Protein AF-0000000073994369 (afdb_homodimer)

Radius of gyration: 40.73 Å; Cα contacts (8 Å, |Δi|>4): 3330; chains: 2; bounding box: 84×159×112 Å

Nearest PDB structures (foldseek):
  7lzh-assembly1_D  TM=7.383E-01  e=5.157E-18  Arabidopsis thaliana
  7lzh-assembly1_A  TM=7.484E-01  e=7.060E-17  Arabidopsis thaliana
  6n4x-assembly1_B  TM=6.941E-01  e=7.455E-17  Homo sapiens
  6n4x-assembly1_A  TM=6.890E-01  e=4.564E-17  Homo sapiens
  3sg0-assembly1_A  TM=7.187E-01  e=8.940E-10  Rhodopseudomonas palustris HaA2

Solvent-accessible surface area (backbone atoms only — not comparable to full-atom values): 88346 Å² total; per-residue (Å²): 96,49,69,68,49,51,52,44,28,52,49,36,58,71,61,35,76,87,56,84,52,64,40,48,56,60,70,42,62,69,73,78,86,82,82,83,38,85,84,34,54,67,50,39,52,50,51,48,50,55,35,63,70,35,79,90,55,47,63,64,64,45,78,37,78,39,52,44,57,43,43,43,49,48,51,53,56,33,58,58,34,57,87,44,58,75,35,28,33,37,25,18,50,33,28,39,63,80,56,54,29,49,88,80,28,72,51,45,44,42,55,30,64,40,48,50,55,54,50,30,50,48,33,33,42,37,26,74,74,43,50,20,39,16,22,13,37,40,26,27,70,46,59,57,19,50,41,44,60,63,29,48,49,62,29,60,70,69,33,92,43,59,35,35,72,74,29,76,38,68,42,59,81,48,66,53,73,67,52,41,39,52,42,49,53,54,39,39,67,58,58,29,24,32,31,42,30,48,28,45,45,70,52,46,54,48,48,52,52,30,30,61,68,32,83,77,38,46,83,51,45,38,38,35,31,26,62,62,24,37,72,49,36,79,74,17,46,48,42,89,94,51,95,47,65,32,60,36,38,32,46,32,64,53,47,41,52,38,70,57,46,35,72,71,56,37,39,68,81,83,56,77,85,52,49,44,57,45,37,19,42,35,47,20,27,42,51,33,50,52,47,39,39,41,66,30,65,48,43,78,86,36,64,67,47,50,41,65,26,70,48,80,49,46,46,42,53,43,36,39,37,92,81,68,58,38,53,28,43,45,41,32,30,35,26,34,49,76,22,34,89,89,51,35,48,32,38,40,37,32,63,41,93,82,49,78,66,47,74,45,59,82,45,59,68,60,47,52,71,54,41,72,62,8,59,50,44,44,45,26,34,36,36,32,28,35,66,34,40,43,51,45,44,22,50,50,44,16,50,47,51,44,51,52,51,34,62,72,43,64,87,52,85,52,89,84,50,65,39,66,46,77,42,45,35,31,11,43,82,54,17,56,68,18,44,61,66,39,61,68,47,46,75,57,28,27,31,36,31,40,30,52,35,69,51,18,43,61,39,45,38,46,54,33,61,75,56,38,27,22,30,45,17,38,56,59,31,64,58,66,48,58,73,36,44,73,80,32,69,43,46,26,29,48,32,38,44,44,68,57,58,41,48,50,52,45,51,50,30,57,72,64,66,37,51,39,32,31,41,39,23,33,64,36,72,65,26,48,51,51,50,50,51,43,50,53,54,27,48,75,70,70,31,43,72,78,46,77,46,65,32,88,54,64,46,66,68,53,52,49,52,51,50,49,52,41,66,73,63,52,56,55,24,32,34,39,43,60,53,91,55,52,69,71,34,46,55,46,57,39,52,44,32,76,76,41,57,71,56,41,71,33,35,39,39,37,40,45,66,59,46,36,41,31,60,40,38,96,57,10,73,62,40,49,44,51,37,20,42,23,32,35,48,36,48,30,52,51,68,66,55,53,50,55,52,37,52,54,63,64,30,76,88,32,47,65,54,51,51,50,49,51,48,46,37,35,74,15,60,27,46,62,34,66,72,70,28,76,71,81,62,74,56,58,76,27,26,28,24,38,40,40,28,52,46,50,54,51,26,52,51,52,35,50,73,70,68,49,64,57,75,48,16,52,65,49,39,63,39,48,23,60,33,71,48,66,85,54,38,45,63,46,33,21,36,85,66,18,43,25,77,46,50,41,31,31,32,34,32,25,23,54,86,57,67,71,40,78,30,35,38,35,28,69,87,44,90,71,34,69,44,76,76,56,85,79,58,54,32,60,82,75,33,59,64,79,71,65,37,48,80,64,52,69,69,56,52,52,54,41,55,50,67,69,38,54,59,54,53,52,47,47,52,47,44,48,50,43,47,49,44,45,48,48,45,46,48,47,45,49,48,45,47,49,48,46,51,48,44,65,68,44,79,73,72,76,78,54,69,66,66,54,43,58,74,64,67,65,74,73,75,128,99,49,70,68,48,50,50,44,28,51,51,38,59,72,62,36,75,89,54,82,53,64,39,46,54,60,70,44,62,69,73,80,87,84,82,80,38,84,83,34,52,68,50,38,52,50,51,49,50,55,36,62,70,34,79,90,56,47,64,64,62,44,77,37,78,40,52,45,56,43,43,44,48,48,52,52,56,34,59,58,35,59,88,44,61,75,36,27,33,36,24,18,50,34,27,40,63,79,56,54,29,50,86,80,27,72,52,46,46,43,55,31,62,39,48,50,55,54,51,30,49,47,33,31,42,38,26,74,74,42,51,19,36,16,23,14,38,40,25,28,71,47,59,58,19,50,41,44,60,64,29,48,51,61,30,59,68,68,32,92,43,58,36,34,73,74,29,74,39,68,44,61,81,46,66,52,73,66,52,40,40,51,43,48,51,54,38,38,68,60,57,30,23,31,32,43,30,49,28,45,43,69,53,45,55,47,48,52,53,31,31,60,70,30,85,77,38,46,82,51,46,38,38,35,31,25,61,64,24,37,72,48,37,78,74,17,46,47,44,89,94,51,94,47,66,32,60,36,36,36,46,32,65,52,47,42,52,38,71,55,44,38,72,70,55,35,40,71,82,82,54,76,88,53,48,43,56,46,37,18,43,35,47,20,26,42,52,33,50,53,47,39,38,40,66,28,64,46,44,78,86,35,64,67,47,50,42,64,27,69,52,80,49,47,47,42,53,44,35,38,37,91,81,68,57,38,54,29,44,44,42,33,30,35,25,33,48,77,23,34,89,90,51,35,48,32,38,40,35,32,65,41,96,84,50,78,66,48,73,47,60,81,44,60,69,61,48,53,72,56,42,73,62,6,59,51,43,45,46,25,34,35,37,34,29,36,67,35,40,44,50,45,44,21,50,50,44,16,48,46,51,43,50,51,49,35,62,73,40,65,89,53,85,50,88,84,50,66,39,67,45,77,42,45,34,33,12,45,82,55,16,56,69,17,43,63,66,39,62,67,47,45,76,57,28,28,30,32,30,42,28,56,36,68,50,22,42,61,39,45,38,47,53,32,60,73,57,38,26,23,27,45,22,39,58,59,30,65,58,65,48,58,72,35,44,72,79,32,70,45,45,27,29,50,33,40,42,43,66,58,57,42,50,51,53,46,52,50,31,58,74,66,64,37,51,40,33,31,40,39,24,32,63,36,73,64,25,49,51,50,52,50,53,42,51,52,54,28,48,74,71,71,32,43,72,77,46,76,45,65,31,89,55,65,45,67,68,53,50,48,53,51,49,49,51,42,66,74,63,52,55,54,23,31,34,40,44,58,54,91,56,52,68,72,34,46,57,47,56,39,52,44,30,77,77,41,56,69,56,43,72,32,35,39,39,37,41,46,68,58,47,35,39,32,60,38,37,95,55,10,75,62,39,49,45,51,38,19,40,23,32,35,48,36,47,31,52,51,67,67,54,53,50,53,53,38,52,54,64,61,30,75,90,31,47,65,55,52,51,50,49,50,47,46,36,33,75,15,62,26,46,60,35,66,70,71,27,76,72,82,62,76,56,56,77,27,26,28,23,38,39,40,27,52,46,50,54,51,24,50,51,52,36,50,75,68,67,50,65,55,74,48,16,53,65,50,39,64,39,49,25,59,34,72,48,67,85,55,38,44,63,45,32,22,36,86,67,19,44,24,76,46,49,40,29,29,32,33,34,25,24,56,85,59,66,69,39,77,29,34,38,36,28,68,86,44,88,71,35,68,45,77,76,56,85,77,58,54,33,62,82,77,32,58,63,79,70,66,37,47,82,64,53,69,70,55,51,52,53,40,53,51,67,70,39,53,60,52,53,51,45,47,52,47,45,49,49,44,47,49,44,45,48,48,45,47,49,46,46,49,49,45,46,50,49,46,50,51,42,63,70,42,80,74,71,78,78,56,71,64,63,56,43,54,74,64,65,61,75,76,80,121

Organism: Leishmania donovani (NCBI:txid5661)

Sequence (1724 aa):
MTEASLSEAITAFLTNTSATHQYLNTLFRPAPIILDTGGNLLTALTQITVLLSNPLTFPSVLFLAETADVSASVVDMLRQNDTTSDILIISAHSSNTRLCDPKTNLRTMCMVPRDMINVRGLLEVVSNQLNWYSMSLALSNDDYGDGVAQAVTSEGQTASTTATIVAHAFMNGAASTTDDDAVVASLIKYRARGVGCFLREAETRRLHAAVERNRRAANSVFLIASRESLNVLPDLTSDVNGTAKPWGAIFVSAYTPPAELVSQGFFPTTHGTAVDEYGAFVLSHLLDGLLMLDAAKGAIDNMSALRAARFRGYTGNVAFDSIYYQRVETVFSLITASHTVRNPLVTWTLKNYSSDAAQVNANPNVTSALIKTSPLRTAKICMASPSNCAFTQMMISMLFVLTAHNENVADNDSDSVFNFYPVAVSTGASGVMGLASLIPIARSCTVLTGPGSDAVVMAVTPVVNEFHIPQLDYAVSNDYFTDNVHTYPYFSRSLPKNTFADVAVTQLCVHYGWERVIIITSNDQFGISRAQSMATRMQQQNLYVEATYYLSDGNNATVADCMEKIYAKLVSRIIILINPFTAAQAETFFRLSDYLTYMRQYIFFMDSALCHAAAASANGAALRQKLPSSICIYPNVTQTRLAALNTLYTSSDYATTRQEMRKLMSDGGFLSSVESCDISSISPYAGFAVDAGYVLIDSVSRAVAENVSLNVAAHLLPYIRSTSIDNFAGDCTIDSTGNRLYAAYSINIQLLNGSSLFIGTWNSKASPALEITEWSFVWLTNSTAVPLDTFRDASFVLSTAFSASPGAIVISILGFILTIAVFYFCYRHYRMQKLVEQALEANQFPVTDEELRCLRGIKDDVMTEASLSEAITAFLTNTSATHQYLNTLFRPAPIILDTGGNLLTALTQITVLLSNPLTFPSVLFLAETADVSASVVDMLRQNDTTSDILIISAHSSNTRLCDPKTNLRTMCMVPRDMINVRGLLEVVSNQLNWYSMSLALSNDDYGDGVAQAVTSEGQTASTTATIVAHAFMNGAASTTDDDAVVASLIKYRARGVGCFLREAETRRLHAAVERNRRAANSVFLIASRESLNVLPDLTSDVNGTAKPWGAIFVSAYTPPAELVSQGFFPTTHGTAVDEYGAFVLSHLLDGLLMLDAAKGAIDNMSALRAARFRGYTGNVAFDSIYYQRVETVFSLITASHTVRNPLVTWTLKNYSSDAAQVNANPNVTSALIKTSPLRTAKICMASPSNCAFTQMMISMLFVLTAHNENVADNDSDSVFNFYPVAVSTGASGVMGLASLIPIARSCTVLTGPGSDAVVMAVTPVVNEFHIPQLDYAVSNDYFTDNVHTYPYFSRSLPKNTFADVAVTQLCVHYGWERVIIITSNDQFGISRAQSMATRMQQQNLYVEATYYLSDGNNATVADCMEKIYAKLVSRIIILINPFTAAQAETFFRLSDYLTYMRQYIFFMDSALCHAAAASANGAALRQKLPSSICIYPNVTQTRLAALNTLYTSSDYATTRQEMRKLMSDGGFLSSVESCDISSISPYAGFAVDAGYVLIDSVSRAVAENVSLNVAAHLLPYIRSTSIDNFAGDCTIDSTGNRLYAAYSINIQLLNGSSLFIGTWNSKASPALEITEWSFVWLTNSTAVPLDTFRDASFVLSTAFSASPGAIVISILGFILTIAVFYFCYRHYRMQKLVEQALEANQFPVTDEELRCLRGIKDDV

Foldseek 3Di:
DDPVLLLLLVVCVCPVPVDCLPLLVVQQVVHADDQDQVLDQVSLQVVVVVQCVDPVNHAQEAEALHDPQNQLVNQVVQVVDPVSLNRAYEYLHAAFCSQQFCVNNVRYHYLFFHLLVLLLLVFQCCVPQVVAQEEEEEAEPDSQRVSNVVSNLVSCVLHPGGHHHQFYDYDYPDDDLVSLLVRVCRGCLQPWQEYEYADAQVNVVSNLVSLCVDPLRNPRHEYEYELNNQQCQQVQDDDLPDDDFGSYWYKYWAAAAPVVSVVVPSGPPVPVPSAHRSRRSSSQSVFVVSVLCSQLVNPSSDVPSSLQGWDQGRRGTWHADPPRSGTAQIKIFIDHNVADSVRGQKIWTGHDSVDHIDMDGPDSVSSCVRRPYTARQEAEEEEEEAQAQLVVLLQLLLVCLQVVLSVVCSPPSDLLHHHYHYFYAHQHPQRPRRCVVCLSNLLQHLAYEAHLDPNNCLVCQVSCVVNVFAYEYERDQQPVQLVCCVSNVRDFYQAFHVLQVLLVVLVVCVVLVAQEEEEEEAPDPRRVRSVVSSCVNNVVVNHYYPYYHHFPDLALVRVVVVVVVCVQFHFFQEYEYDYDDDLVSLQSVLCSCVVVVCQQSHAYEDELNSLSSLVFAPCSQVSCLSRFFHKYKAFDWDPVLQVVSFCVLQDPVCPVVSVVSLVSNVVNVNVVNSVRTPNNGRDSRSQSSNVSSVLVVQLSSVCSVVPHGSSRSNVSSVSSQQDWDQRTRGTRGHHNSNRGPWGKIWMWGGANPDGIGTFWMATPPDVVRTDGDHQAGQGSVRHRRSDHRGPDDPVSVVVSVCPPPVPVVVVVVVVVVVVVVVVVVVVVVVVVVVVVVVVVVVPPPCPDPVVVVVVVVPDDDD/DDPVLLLLLVVCLCPVPPDCLPLLVVQQVVPADDQDQVLDQVSLQVVVVVQCVDPVNHAQEAEALHDPQNQLVNQVVLVVDPVSLRRAYEYLHAAFCSQQFCVNNVRYHYLFFHLLVLLLLVFQCQVPQVVAQEEEEEAEPDSQRVRNVVSNLVSCVLHPGGHHHQFYDYDYPDDDLVSLLVRVCRGCLQPWQEYEYADAQVNVVSNLVSLCVDPLRNPRHEYEYELNNQQCQQVQDDDPPDPDFGSYWYKYWAAAAPVVSVVVPSGPPPPPPSAHRSRRSSSQSVFVVSVLCSQLVNPSSDVPSSLQGWDQGRRGTWHADPPRSGTAQIKIFIDHNVADSVRGQKIWTGHDSVDHIDMDGPDSVSSCVRRPYTARQEAEEEEEEAQAQLVVLLQLLLVCLQVVLSVVCSPPSDLLHHHYHYFYAHQHPQRPRRCVVCLSNLLQHLAYEDDLDPNNCLVCQVSCVVNVFAYEYERDQFPVQLVCCVSNVRYFYQAFHVLQVLLVVLVVCVVLVAQEEEEEEAPDPRRVRSVVSSCVNSVVVNHYYPYYHHFPDLALVRVVVVVVVCVQFHFFQEYEYHYDDDLVSLQSVLCSCVVVVCQLSHAYEDELSSLSSLCFAPCSQVSCLSRFFHKYKAFDWDPVLQVVSQCVVQDPVCPVVSVVSLVSNVVNVNVVNSVRTPNNGRDSNSQSSNVSSVLVVQLSSVCSVVPHGSSRSNVSSVSSQQDWDQRTRGTRGHHNSNRGDWGKIWMWGGANPDGIGTFWMATPPDVVRTDGDHQAGQGSVRHRRSDHRGPDDPVSVVVSVCPPPVPVVVVVVVVVVVVVVVVVVVVVVVVVVVVVVVVVVVPPPPPPPVVVVVVVVPDPDD

pLDDT: mean 84.91, std 14.62, range [23.09, 98.44]

InterPro domains:
  IPR001828 Receptor, ligand binding region [PF01094] (33-239)
  IPR001828 Receptor, ligand binding region [PF01094] (426-747)
  IPR028082 Periplasmic binding protein-like I [SSF53822] (32-349)
  IPR028082 Periplasmic binding protein-like I [SSF53822] (380-790)
  IPR050726 Metabotropic Glutamate Receptor [PTHR24060] (448-584)

Secondary structure (DSSP, 8-state):
--HHHHHHHHHHHHH-TTS--HHHHHHT-SPPP----TT-HHHHHHHHHHHHH-TTT--SEEEE-S-HHHHHHHHHHHHT-GGGTT-EEEESS---HHHH-TTT-TTEEE-SPPHHHHHHHHHHHHHHTS-BSEEEEEEESSHHHHHHHHHHHHHHHHSSS--EEEEEEEE-SS--HHHHHHHHHHHTTT---EEEEE--HHHHHHHHHHHHHSTTTTTT-EEEE-GGGGGGGGG----SSSS---SEEEEEE----HHHHHHTTSS-TT-TTS--HHHHHHHHHHHHHHHHHHHTTT-TT-HHHHHH--EEETTEEEEE-TTT--EESEEEEEE-SSS-TTS-SEEEEESSTTSPPEEEES-HHHHHHHS--B---EEEEEEEE--SHHHHHHHHHHHHHHHHHHHHHTT---TT--EEEEEEEE-TTTSHHHHHHHHHHHTT-SEEE---SHHHHHHHHHHHHHHT--EEESS---THHHH-TTTSTTEEESSPPHHHHHHHHHHHHHHHT--EEEEEEESSHHHHHHHHHHHHHHHHTT-EEEEEEEES-S-HHHHHHHHHHHHHH--B-EEEEE----HHHHHHHHHHHHH-GGGGGSEEEE-HHHHHHHHHSTTHHHHHTTSTT-EEEEE---HHHHHHHHHHHHSGGGHHHHHHHHHHHIIIIIHHHHHHS--SS--GGGHHHHHHHHHHHHHHHHHHHTT--TTSGGGGHHHHTT-EE-SSSS-EEB-TTS-BS--EEEEEEE-SSSSEEEEEEEETTSSSSEEE-------TTSSSSPPPSB-S-HHHHHHHHHHH-HHHHHHHHHHHHHHHHHHHHHHHHHHHHHHHHHHHHSS-----HHHHHHHTT-----/--HHHHHHHHHHHHH-TTS--HHHHHHT-SPPP----TT-HHHHHHHHHHHHH-TTT--SEEEE-S-HHHHHHHHHHHHT-GGGTT-EEEESS---HHHH-TTT-TTEEE-SPPHHHHHHHHHHHHHHTS-BSEEEEEEESSHHHHHHHHHHHHHHHHSSS--EEEEEEEE-SS--HHHHHHHHHHHTTT---EEEEE--HHHHHHHHHHHHHSTTTTTT-EEEE-GGGGGGGGG----SSSS---SEEEEEE----HHHHHHTTSS-TTSTTS--HHHHHHHHHHHHHHHHHHHTTT-TT-HHHHHH--EEETTEEEEE-TTT--EESEEEEEE-SSS-TTS-SEEEEESSTTSPPEEEES-HHHHHHHS--B---EEEEEEEE--SHHHHHHHHHHHHHHHHHHHHHTT---TT--EEEEEEEE-TTTSHHHHHHHHHHHTT-SEEE--SSHHHHHHHHHHHHHHT--EEESS---THHHH-TTTSTTEEESSPPHHHHHHHHHHHHHHHT--EEEEEEESSHHHHHHHHHHHHHHHHTT-EEEEEEEES-S-HHHHHHHHHHHHHH--B-EEEEE----HHHHHHHHHHHHH-GGGGGSEEEE-HHHHHHHHHSTTHHHHHTTSTT-EEEEE---HHHHHHHHHHHHSGGGHHHHHHHHHHHIIIIIHHHHHHS--SS--GGGHHHHHHHHHHHHHHHHHHHTT--TTSGGGGHHHHTT-EE-SSSS-EEB-TTS-B---EEEEEEE-SSSSEEEEEEEETTSSSSEEE-------TTSSSSPPPSB-S-HHHHHHHHHHH-HHHHHHHHHHHHHHHHHHHHHHHHHHHHHHHHHHHHSS-----HHHHHHHTT-----

Structure (mmCIF, N/CA/C/O backbone):
data_AF-0000000073994369-model_v1
#
loop_
_entity.id
_entity.type
_entity.pdbx_description
1 polymer 'Extracellular receptor, putative'
#
loop_
_atom_site.group_PDB
_atom_site.id
_atom_site.type_symbol
_atom_site.label_atom_id
_atom_site.label_alt_id
_atom_site.label_comp_id
_atom_site.label_asym_id
_atom_site.label_entity_id
_atom_site.label_seq_id
_atom_site.pdbx_PDB_ins_code
_atom_site.Cartn_x
_atom_site.Cartn_y
_atom_site.Cartn_z
_atom_site.occupancy
_atom_site.B_iso_or_equiv
_atom_site.auth_seq_id
_atom_site.auth_comp_id
_atom_site.auth_asym_id
_atom_site.auth_atom_id
_atom_site.pdbx_PDB_model_num
ATOM 1 N N . MET A 1 1 ? 1.478 26.219 34.906 1 79.31 1 MET A N 1
ATOM 2 C CA . MET A 1 1 ? 2.703 26.875 35.344 1 79.31 1 MET A CA 1
ATOM 3 C C . MET A 1 1 ? 2.746 28.328 34.875 1 79.31 1 MET A C 1
ATOM 5 O O . MET A 1 1 ? 2.449 28.594 33.719 1 79.31 1 MET A O 1
ATOM 9 N N . THR A 1 2 ? 2.975 29.188 35.719 1 80.75 2 THR A N 1
ATOM 10 C CA . THR A 1 2 ? 2.984 30.609 35.406 1 80.75 2 THR A CA 1
ATOM 11 C C . THR A 1 2 ? 4.348 31.031 34.875 1 80.75 2 THR A C 1
ATOM 13 O O . THR A 1 2 ? 5.328 30.297 35 1 80.75 2 THR A O 1
ATOM 16 N N . GLU A 1 3 ? 4.336 32.219 34.25 1 86.12 3 GLU A N 1
ATOM 17 C CA . GLU A 1 3 ? 5.574 32.781 33.75 1 86.12 3 GLU A CA 1
ATOM 18 C C . GLU A 1 3 ? 6.59 32.969 34.875 1 86.12 3 GLU A C 1
ATOM 20 O O . GLU A 1 3 ? 7.777 32.688 34.719 1 86.12 3 GLU A O 1
ATOM 25 N N . ALA A 1 4 ? 6.102 33.438 36 1 82.88 4 ALA A N 1
ATOM 26 C CA . ALA A 1 4 ? 6.977 33.719 37.156 1 82.88 4 ALA A CA 1
ATOM 27 C C . ALA A 1 4 ? 7.582 32.406 37.688 1 82.88 4 ALA A C 1
ATOM 29 O O . ALA A 1 4 ? 8.773 32.375 38.031 1 82.88 4 ALA A O 1
ATOM 30 N N . SER A 1 5 ? 6.781 31.438 37.75 1 86.88 5 SER A N 1
ATOM 31 C CA . SER A 1 5 ? 7.262 30.156 38.25 1 86.88 5 SER A CA 1
ATOM 32 C C . SER A 1 5 ? 8.297 29.547 37.312 1 86.88 5 SER A C 1
ATOM 34 O O . SER A 1 5 ? 9.289 28.953 37.75 1 86.88 5 SER A O 1
ATOM 36 N N . LEU A 1 6 ? 8.062 29.656 36 1 90.25 6 LEU A N 1
ATOM 37 C CA . LEU A 1 6 ? 9.008 29.141 35.031 1 90.25 6 LEU A CA 1
ATOM 38 C C . LEU A 1 6 ? 10.336 29.875 35.094 1 90.25 6 LEU A C 1
ATOM 40 O O . LEU A 1 6 ? 11.398 29.266 35 1 90.25 6 LEU A O 1
ATOM 44 N N . SER A 1 7 ? 10.234 31.203 35.25 1 87.75 7 SER A N 1
ATOM 45 C CA . SER A 1 7 ? 11.438 32.031 35.375 1 87.75 7 SER A CA 1
ATOM 46 C C . SER A 1 7 ? 12.258 31.625 36.594 1 87.75 7 SER A C 1
ATOM 48 O O . SER A 1 7 ? 13.484 31.578 36.531 1 87.75 7 SER A O 1
ATOM 50 N N . GLU A 1 8 ? 11.57 31.406 37.594 1 86.31 8 GLU A N 1
ATOM 51 C CA . GLU A 1 8 ? 12.227 31 38.812 1 86.31 8 GLU A CA 1
ATOM 52 C C . GLU A 1 8 ? 12.93 29.656 38.656 1 86.31 8 GLU A C 1
ATOM 54 O O . GLU A 1 8 ? 14.055 29.469 39.125 1 86.31 8 GLU A O 1
ATOM 59 N N . ALA A 1 9 ? 12.266 28.766 38.062 1 89.69 9 ALA A N 1
ATOM 60 C CA . ALA A 1 9 ? 12.82 27.438 37.844 1 89.69 9 ALA A CA 1
ATOM 61 C C . ALA A 1 9 ? 14.062 27.484 36.969 1 89.69 9 ALA A C 1
ATOM 63 O O . ALA A 1 9 ? 15.055 26.812 37.25 1 89.69 9 ALA A O 1
ATOM 64 N N . ILE A 1 10 ? 14.016 28.25 35.906 1 89.38 10 ILE A N 1
ATOM 65 C CA . ILE A 1 10 ? 15.133 28.344 34.969 1 89.38 10 ILE A CA 1
ATOM 66 C C . ILE A 1 10 ? 16.328 29.016 35.656 1 89.38 10 ILE A C 1
ATOM 68 O O . ILE A 1 10 ? 17.469 28.594 35.469 1 89.38 10 ILE A O 1
ATOM 72 N N . THR A 1 11 ? 16.016 30.047 36.406 1 85.81 11 THR A N 1
ATOM 73 C CA . THR A 1 11 ? 17.062 30.719 37.156 1 85.81 11 THR A CA 1
ATOM 74 C C . THR A 1 11 ? 17.719 29.781 38.156 1 85.81 11 THR A C 1
ATOM 76 O O . THR A 1 11 ? 18.953 29.766 38.281 1 85.81 11 THR A O 1
ATOM 79 N N . ALA A 1 12 ? 16.875 29.062 38.812 1 86.31 12 ALA A N 1
ATOM 80 C CA . ALA A 1 12 ? 17.391 28.094 39.75 1 86.31 12 ALA A CA 1
ATOM 81 C C . ALA A 1 12 ? 18.281 27.062 39.062 1 86.31 12 ALA A C 1
ATOM 83 O O . ALA A 1 12 ? 19.312 26.641 39.594 1 86.31 12 ALA A O 1
ATOM 84 N N . PHE A 1 13 ? 17.906 26.688 37.875 1 90.06 13 PHE A N 1
ATOM 85 C CA . PHE A 1 13 ? 18.656 25.719 37.125 1 90.06 13 PHE A CA 1
ATOM 86 C C . PHE A 1 13 ? 20 26.281 36.688 1 90.06 13 PHE A C 1
ATOM 88 O O . PHE A 1 13 ? 21.031 25.609 36.812 1 90.06 13 PHE A O 1
ATOM 95 N N . LEU A 1 14 ? 19.984 27.438 36.25 1 87.31 14 LEU A N 1
ATOM 96 C CA . LEU A 1 14 ? 21.188 28.047 35.688 1 87.31 14 LEU A CA 1
ATOM 97 C C . LEU A 1 14 ? 22.156 28.406 36.812 1 87.31 14 LEU A C 1
ATOM 99 O O . LEU A 1 14 ? 23.375 28.438 36.594 1 87.31 14 LEU A O 1
ATOM 103 N N . THR A 1 15 ? 21.594 28.672 37.969 1 78.44 15 THR A N 1
ATOM 104 C CA . THR A 1 15 ? 22.453 29.125 39.031 1 78.44 15 THR A CA 1
ATOM 105 C C . THR A 1 15 ? 22.812 27.969 39.969 1 78.44 15 THR A C 1
ATOM 107 O O . THR A 1 15 ? 23.578 28.156 40.906 1 78.44 15 THR A O 1
ATOM 110 N N . ASN A 1 16 ? 22.109 26.875 39.688 1 70.25 16 ASN A N 1
ATOM 111 C CA . ASN A 1 16 ? 22.406 25.734 40.531 1 70.25 16 ASN A CA 1
ATOM 112 C C . ASN A 1 16 ? 23.891 25.359 40.5 1 70.25 16 ASN A C 1
ATOM 114 O O . ASN A 1 16 ? 24.391 24.953 39.438 1 70.25 16 ASN A O 1
ATOM 118 N N . THR A 1 17 ? 24.625 25.531 41.531 1 57.16 17 THR A N 1
ATOM 119 C CA . THR A 1 17 ? 26.062 25.453 41.719 1 57.16 17 THR A CA 1
ATOM 120 C C . THR A 1 17 ? 26.547 24 41.625 1 57.16 17 THR A C 1
ATOM 122 O O . THR A 1 17 ? 27.75 23.75 41.438 1 57.16 17 THR A O 1
ATOM 125 N N . SER A 1 18 ? 25.719 23.047 41.781 1 55.66 18 SER A N 1
ATOM 126 C CA . SER A 1 18 ? 26.266 21.688 41.781 1 55.66 18 SER A CA 1
ATOM 127 C C . SER A 1 18 ? 26.594 21.219 40.375 1 55.66 18 SER A C 1
ATOM 129 O O . SER A 1 18 ? 27.344 20.266 40.188 1 55.66 18 SER A O 1
ATOM 131 N N . ALA A 1 19 ? 26.062 21.703 39.406 1 62.22 19 ALA A N 1
ATOM 132 C CA . ALA A 1 19 ? 26.359 21.312 38.031 1 62.22 19 ALA A CA 1
ATOM 133 C C . ALA A 1 19 ? 26.844 22.5 37.188 1 62.22 19 ALA A C 1
ATOM 135 O O . ALA A 1 19 ? 26.203 23.562 37.188 1 62.22 19 ALA A O 1
ATOM 136 N N . THR A 1 20 ? 28.125 22.609 36.969 1 65.75 20 THR A N 1
ATOM 137 C CA . THR A 1 20 ? 28.719 23.734 36.25 1 65.75 20 THR A CA 1
ATOM 138 C C . THR A 1 20 ? 28.219 23.766 34.812 1 65.75 20 THR A C 1
ATOM 140 O O . THR A 1 20 ? 28.547 22.875 34.031 1 65.75 20 THR A O 1
ATOM 143 N N . HIS A 1 21 ? 27.062 24.516 34.625 1 81.12 21 HIS A N 1
ATOM 144 C CA . HIS A 1 21 ? 26.562 24.719 33.281 1 81.12 21 HIS A CA 1
ATOM 145 C C . HIS A 1 21 ? 27.266 25.891 32.594 1 81.12 21 HIS A C 1
ATOM 147 O O . HIS A 1 21 ? 26.641 26.875 32.219 1 81.12 21 HIS A O 1
ATOM 153 N N . GLN A 1 22 ? 28.578 25.703 32.406 1 80.81 22 GLN A N 1
ATOM 154 C CA . GLN A 1 22 ? 29.406 26.797 31.891 1 80.81 22 GLN A CA 1
ATOM 155 C C . GLN A 1 22 ? 28.938 27.25 30.516 1 80.81 22 GLN A C 1
ATOM 157 O O . GLN A 1 22 ? 28.859 28.453 30.25 1 80.81 22 GLN A O 1
ATOM 162 N N . TYR A 1 23 ? 28.594 26.422 29.703 1 88.88 23 TYR A N 1
ATOM 163 C CA . TYR A 1 23 ? 28.203 26.766 28.344 1 88.88 23 TYR A CA 1
ATOM 164 C C . TYR A 1 23 ? 26.844 27.438 28.297 1 88.88 23 TYR A C 1
ATOM 166 O O . TYR A 1 23 ? 26.625 28.359 27.516 1 88.88 23 TYR A O 1
ATOM 174 N N . LEU A 1 24 ? 26.031 27.062 29.203 1 90.19 24 LEU A N 1
ATOM 175 C CA . LEU A 1 24 ? 24.688 27.656 29.25 1 90.19 24 LEU A CA 1
ATOM 176 C C . LEU A 1 24 ? 24.75 29.078 29.781 1 90.19 24 LEU A C 1
ATOM 178 O O . LEU A 1 24 ? 24.016 29.953 29.297 1 90.19 24 LEU A O 1
ATOM 182 N N . ASN A 1 25 ? 25.656 29.266 30.656 1 84.62 25 ASN A N 1
ATOM 183 C CA . ASN A 1 25 ? 25.781 30.594 31.234 1 84.62 25 ASN A CA 1
ATOM 184 C C . ASN A 1 25 ? 26.297 31.609 30.203 1 84.62 25 ASN A C 1
ATOM 186 O O . ASN A 1 25 ? 25.922 32.781 30.234 1 84.62 25 ASN A O 1
ATOM 190 N N . THR A 1 26 ? 27.016 31.062 29.359 1 84.5 26 THR A N 1
ATOM 191 C CA . THR A 1 26 ? 27.516 31.938 28.297 1 84.5 26 THR A CA 1
ATOM 192 C C . THR A 1 26 ? 26.438 32.188 27.25 1 84.5 26 THR A C 1
ATOM 194 O O . THR A 1 26 ? 26.297 33.312 26.75 1 84.5 26 THR A O 1
ATOM 197 N N . LEU A 1 27 ? 25.672 31.188 26.984 1 87.94 27 LEU A N 1
ATOM 198 C CA . LEU A 1 27 ? 24.656 31.281 25.938 1 87.94 27 LEU A CA 1
ATOM 199 C C . LEU A 1 27 ? 23.469 32.125 26.391 1 87.94 27 LEU A C 1
ATOM 201 O O . LEU A 1 27 ? 22.844 32.812 25.562 1 87.94 27 LEU A O 1
ATOM 205 N N . PHE A 1 28 ? 23.188 32.031 27.625 1 85.56 28 PHE A N 1
ATOM 206 C CA . PHE A 1 28 ? 21.953 32.688 28.078 1 85.56 28 PHE A CA 1
ATOM 207 C C . PHE A 1 28 ? 22.281 33.875 28.938 1 85.56 28 PHE A C 1
ATOM 209 O O . PHE A 1 28 ? 21.609 34.125 29.953 1 85.56 28 PHE A O 1
ATOM 216 N N . ARG A 1 29 ? 23.359 34.531 28.594 1 77.19 29 ARG A N 1
ATOM 217 C CA . ARG A 1 29 ? 23.688 35.875 29.094 1 77.19 29 ARG A CA 1
ATOM 218 C C . ARG A 1 29 ? 23.438 36.906 28.016 1 77.19 29 ARG A C 1
ATOM 220 O O . ARG A 1 29 ? 24.062 36.875 26.953 1 77.19 29 ARG A O 1
ATOM 227 N N . PRO A 1 30 ? 22.297 37.844 28.109 1 74.19 30 PRO A N 1
ATOM 228 C CA . PRO A 1 30 ? 21.422 38.094 29.25 1 74.19 30 PRO A CA 1
ATOM 229 C C . PRO A 1 30 ? 20.406 36.969 29.469 1 74.19 30 PRO A C 1
ATOM 231 O O . PRO A 1 30 ? 20.297 36.062 28.625 1 74.19 30 PRO A O 1
ATOM 234 N N . ALA A 1 31 ? 19.625 37.062 30.547 1 80.31 31 ALA A N 1
ATOM 235 C CA . ALA A 1 31 ? 18.641 36.062 30.953 1 80.31 31 ALA A CA 1
ATOM 236 C C . ALA A 1 31 ? 17.672 35.75 29.797 1 80.31 31 ALA A C 1
ATOM 238 O O . ALA A 1 31 ? 17.375 36.625 28.984 1 80.31 31 ALA A O 1
ATOM 239 N N . PRO A 1 32 ? 17.234 34.5 29.781 1 88.81 32 PRO A N 1
ATOM 240 C CA . PRO A 1 32 ? 16.297 34.125 28.719 1 88.81 32 PRO A CA 1
ATOM 241 C C . PRO A 1 32 ? 14.992 34.906 28.781 1 88.81 32 PRO A C 1
ATOM 243 O O . PRO A 1 32 ? 14.539 35.281 29.875 1 88.81 32 PRO A O 1
ATOM 246 N N . ILE A 1 33 ? 14.43 35.188 27.609 1 91.19 33 ILE A N 1
ATOM 247 C CA . ILE A 1 33 ? 13.125 35.844 27.516 1 91.19 33 ILE A CA 1
ATOM 248 C C . ILE A 1 33 ? 12.023 34.781 27.516 1 91.19 33 ILE A C 1
ATOM 250 O O . ILE A 1 33 ? 12.086 33.812 26.766 1 91.19 33 ILE A O 1
ATOM 254 N N . ILE A 1 34 ? 11.086 34.938 28.438 1 92.19 34 ILE A N 1
ATOM 255 C CA . ILE A 1 34 ? 9.953 34.031 28.516 1 92.19 34 ILE A CA 1
ATOM 256 C C . ILE A 1 34 ? 8.695 34.719 28.016 1 92.19 34 ILE A C 1
ATOM 258 O O . ILE A 1 34 ? 8.336 35.781 28.484 1 92.19 34 ILE A O 1
ATOM 262 N N . LEU A 1 35 ? 8.094 34.094 26.984 1 91.75 35 LEU A N 1
ATOM 263 C CA . LEU A 1 35 ? 6.863 34.625 26.406 1 91.75 35 LEU A CA 1
ATOM 264 C C . LEU A 1 35 ? 5.672 33.75 26.797 1 91.75 35 LEU A C 1
ATOM 266 O O . LEU A 1 35 ? 5.648 32.562 26.5 1 91.75 35 LEU A O 1
ATOM 270 N N . ASP A 1 36 ? 4.777 34.312 27.5 1 90.19 36 ASP A N 1
ATOM 271 C CA . ASP A 1 36 ? 3.543 33.594 27.844 1 90.19 36 ASP A CA 1
ATOM 272 C C . ASP A 1 36 ? 2.467 33.844 26.781 1 90.19 36 ASP A C 1
ATOM 274 O O . ASP A 1 36 ? 1.893 34.938 26.703 1 90.19 36 ASP A O 1
ATOM 278 N N . THR A 1 37 ? 2.16 32.812 26.094 1 86.56 37 THR A N 1
ATOM 279 C CA . THR A 1 37 ? 1.201 32.969 25 1 86.56 37 THR A CA 1
ATOM 280 C C . THR A 1 37 ? -0.202 32.594 25.469 1 86.56 37 THR A C 1
ATOM 282 O O . THR A 1 37 ? -1.185 32.875 24.766 1 86.56 37 THR A O 1
ATOM 285 N N . GLY A 1 38 ? -0.27 32 26.625 1 77.19 38 GLY A N 1
ATOM 286 C CA . GLY A 1 38 ? -1.548 31.5 27.094 1 77.19 38 GLY A CA 1
ATOM 287 C C . GLY A 1 38 ? -2.131 30.422 26.219 1 77.19 38 GLY A C 1
ATOM 288 O O . GLY A 1 38 ? -3.344 30.203 26.219 1 77.19 38 GLY A O 1
ATOM 289 N N . GLY A 1 39 ? -1.309 29.828 25.422 1 74.62 39 GLY A N 1
ATOM 290 C CA . GLY A 1 39 ? -1.763 28.766 24.531 1 74.62 39 GLY A CA 1
ATOM 291 C C . GLY A 1 39 ? -2.516 29.297 23.328 1 74.62 39 GLY A C 1
ATOM 292 O O . GLY A 1 39 ? -3.102 28.516 22.562 1 74.62 39 GLY A O 1
ATOM 293 N N . ASN A 1 40 ? -2.428 30.578 23.141 1 75 40 ASN A N 1
ATOM 294 C CA . ASN A 1 40 ? -3.162 31.234 22.062 1 75 40 ASN A CA 1
ATOM 295 C C . ASN A 1 40 ? -2.264 31.484 20.859 1 75 40 ASN A C 1
ATOM 297 O O . ASN A 1 40 ? -1.213 32.125 20.984 1 75 40 ASN A O 1
ATOM 301 N N . LEU A 1 41 ? -2.756 31.094 19.75 1 77.69 41 LEU A N 1
ATOM 302 C CA . LEU A 1 41 ? -1.973 31.156 18.531 1 77.69 41 LEU A CA 1
ATOM 303 C C . LEU A 1 41 ? -1.659 32.594 18.156 1 77.69 41 LEU A C 1
ATOM 305 O O . LEU A 1 41 ? -0.514 32.938 17.844 1 77.69 41 LEU A O 1
ATOM 309 N N . LEU A 1 42 ? -2.641 33.531 18.234 1 74.56 42 LEU A N 1
ATOM 310 C CA . LEU A 1 42 ? -2.447 34.938 17.828 1 74.56 42 LEU A CA 1
ATOM 311 C C . LEU A 1 42 ? -1.458 35.625 18.766 1 74.56 42 LEU A C 1
ATOM 313 O O . LEU A 1 42 ? -0.602 36.375 18.297 1 74.56 42 LEU A O 1
ATOM 317 N N . THR A 1 43 ? -1.688 35.312 19.984 1 82.25 43 THR A N 1
ATOM 318 C CA . THR A 1 43 ? -0.776 35.906 20.953 1 82.25 43 THR A CA 1
ATOM 319 C C . THR A 1 43 ? 0.654 35.438 20.719 1 82.25 43 THR A C 1
ATOM 321 O O . THR A 1 43 ? 1.596 36.219 20.781 1 82.25 43 THR A O 1
ATOM 324 N N . ALA A 1 44 ? 0.784 34.188 20.406 1 87.62 44 ALA A N 1
ATOM 325 C CA . ALA A 1 44 ? 2.105 33.594 20.172 1 87.62 44 ALA A CA 1
ATOM 326 C C . ALA A 1 44 ? 2.779 34.25 18.953 1 87.62 44 ALA A C 1
ATOM 328 O O . ALA A 1 44 ? 3.943 34.656 19.031 1 87.62 44 ALA A O 1
ATOM 329 N N . LEU A 1 45 ? 2.076 34.406 17.922 1 83.12 45 LEU A N 1
ATOM 330 C CA . LEU A 1 45 ? 2.65 34.938 16.703 1 83.12 45 LEU A CA 1
ATOM 331 C C . LEU A 1 45 ? 2.971 36.406 16.828 1 83.12 45 LEU A C 1
ATOM 333 O O . LEU A 1 45 ? 3.98 36.875 16.312 1 83.12 45 LEU A O 1
ATOM 337 N N . THR A 1 46 ? 2.121 37.094 17.578 1 83.12 46 THR A N 1
ATOM 338 C CA . THR A 1 46 ? 2.361 38.531 17.812 1 83.12 46 THR A CA 1
ATOM 339 C C . THR A 1 46 ? 3.615 38.719 18.656 1 83.12 46 THR A C 1
ATOM 341 O O . THR A 1 46 ? 4.449 39.562 18.344 1 83.12 46 THR A O 1
ATOM 344 N N . GLN A 1 47 ? 3.666 37.969 19.625 1 89.81 47 GLN A N 1
ATOM 345 C CA . GLN A 1 47 ? 4.809 38.094 20.531 1 89.81 47 GLN A CA 1
ATOM 346 C C . GLN A 1 47 ? 6.109 37.719 19.828 1 89.81 47 GLN A C 1
ATOM 348 O O . GLN A 1 47 ? 7.141 38.344 20.031 1 89.81 47 GLN A O 1
ATOM 353 N N . ILE A 1 48 ? 6.078 36.75 19.047 1 89.38 48 ILE A N 1
ATOM 354 C CA . ILE A 1 48 ? 7.27 36.312 18.312 1 89.38 48 ILE A CA 1
ATOM 355 C C . ILE A 1 48 ? 7.668 37.406 17.297 1 89.38 48 ILE A C 1
ATOM 357 O O . ILE A 1 48 ? 8.859 37.656 17.109 1 89.38 48 ILE A O 1
ATOM 361 N N . THR A 1 49 ? 6.73 38 16.703 1 84 49 THR A N 1
ATOM 362 C CA . THR A 1 49 ? 7.023 39.031 15.75 1 84 49 THR A CA 1
ATOM 363 C C . THR A 1 49 ? 7.723 40.219 16.438 1 84 49 THR A C 1
ATOM 365 O O . THR A 1 49 ? 8.664 40.781 15.875 1 84 49 THR A O 1
ATOM 368 N N . VAL A 1 50 ? 7.191 40.469 17.594 1 87.38 50 VAL A N 1
ATOM 369 C CA . VAL A 1 50 ? 7.809 41.531 18.359 1 87.38 50 VAL A CA 1
ATOM 370 C C . VAL A 1 50 ? 9.234 41.156 18.75 1 87.38 50 VAL A C 1
ATOM 372 O O . VAL A 1 50 ? 10.156 41.969 18.656 1 87.38 50 VAL A O 1
ATOM 375 N N . LEU A 1 51 ? 9.352 39.938 19.125 1 89.94 51 LEU A N 1
ATOM 376 C CA . LEU A 1 51 ? 10.664 39.438 19.5 1 89.94 51 LEU A CA 1
ATOM 377 C C . LEU A 1 51 ? 11.641 39.5 18.344 1 89.94 51 LEU A C 1
ATOM 379 O O . LEU A 1 51 ? 12.805 39.875 18.531 1 89.94 51 LEU A O 1
ATOM 383 N N . LEU A 1 52 ? 11.25 39.281 17.156 1 87.94 52 LEU A N 1
ATOM 384 C CA . LEU A 1 52 ? 12.109 39.188 15.969 1 87.94 52 LEU A CA 1
ATOM 385 C C . LEU A 1 52 ? 12.391 40.562 15.383 1 87.94 52 LEU A C 1
ATOM 387 O O . LEU A 1 52 ? 13.359 40.75 14.641 1 87.94 52 LEU A O 1
ATOM 391 N N . SER A 1 53 ? 11.508 41.5 15.703 1 85 53 SER A N 1
ATOM 392 C CA . SER A 1 53 ? 11.648 42.812 15.117 1 85 53 SER A CA 1
ATOM 393 C C . SER A 1 53 ? 12.727 43.625 15.836 1 85 53 SER A C 1
ATOM 395 O O . SER A 1 53 ? 13.266 44.594 15.281 1 85 53 SER A O 1
ATOM 397 N N . ASN A 1 54 ? 13.039 43.25 17.062 1 84.88 54 ASN A N 1
ATOM 398 C CA . ASN A 1 54 ? 14.062 43.938 17.859 1 84.88 54 ASN A CA 1
ATOM 399 C C . ASN A 1 54 ? 15.391 43.188 17.812 1 84.88 54 ASN A C 1
ATOM 401 O O . ASN A 1 54 ? 15.5 42.062 18.328 1 84.88 54 ASN A O 1
ATOM 405 N N . PRO A 1 55 ? 16.391 43.812 17.219 1 83.25 55 PRO A N 1
ATOM 406 C CA . PRO A 1 55 ? 17.688 43.156 17.109 1 83.25 55 PRO A CA 1
ATOM 407 C C . PRO A 1 55 ? 18.281 42.812 18.484 1 83.25 55 PRO A C 1
ATOM 409 O O . PRO A 1 55 ? 19.062 41.844 18.594 1 83.25 55 PRO A O 1
ATOM 412 N N . LEU A 1 56 ? 17.906 43.531 19.484 1 82.38 56 LEU A N 1
ATOM 413 C CA . LEU A 1 56 ? 18.453 43.312 20.812 1 82.38 56 LEU A CA 1
ATOM 414 C C . LEU A 1 56 ? 17.844 42.062 21.438 1 82.38 56 LEU A C 1
ATOM 416 O O . LEU A 1 56 ? 18.438 41.438 22.328 1 82.38 56 LEU A O 1
ATOM 420 N N . THR A 1 57 ? 16.703 41.688 20.938 1 86.38 57 THR A N 1
ATOM 421 C CA . THR A 1 57 ? 16.031 40.562 21.547 1 86.38 57 THR A CA 1
ATOM 422 C C . THR A 1 57 ? 15.945 39.375 20.578 1 86.38 57 THR A C 1
ATOM 424 O O . THR A 1 57 ? 15.312 38.375 20.859 1 86.38 57 THR A O 1
ATOM 427 N N . PHE A 1 58 ? 16.594 39.5 19.484 1 88.12 58 PHE A N 1
ATOM 428 C CA . PHE A 1 58 ? 16.562 38.438 18.484 1 88.12 58 PHE A CA 1
ATOM 429 C C . PHE A 1 58 ? 17.188 37.156 19.047 1 88.12 58 PHE A C 1
ATOM 431 O O . PHE A 1 58 ? 18.344 37.156 19.453 1 88.12 58 PHE A O 1
ATOM 438 N N . PRO A 1 59 ? 16.422 36.125 19.031 1 90.06 59 PRO A N 1
ATOM 439 C CA . PRO A 1 59 ? 16.906 34.938 19.703 1 90.06 59 PRO A CA 1
ATOM 440 C C . PRO A 1 59 ? 17.812 34.094 18.812 1 90.06 59 PRO A C 1
ATOM 442 O O . PRO A 1 59 ? 17.594 34 17.594 1 90.06 59 PRO A O 1
ATOM 445 N N . SER A 1 60 ? 18.828 33.5 19.453 1 89.94 60 SER A N 1
ATOM 446 C CA . SER A 1 60 ? 19.625 32.5 18.781 1 89.94 60 SER A CA 1
ATOM 447 C C . SER A 1 60 ? 19.047 31.109 18.984 1 89.94 60 SER A C 1
ATOM 449 O O . SER A 1 60 ? 19.297 30.203 18.203 1 89.94 60 SER A O 1
ATOM 451 N N . VAL A 1 61 ? 18.422 30.984 20.078 1 93.88 61 VAL A N 1
ATOM 452 C CA . VAL A 1 61 ? 17.734 29.734 20.422 1 93.88 61 VAL A CA 1
ATOM 453 C C . VAL A 1 61 ? 16.312 30.031 20.859 1 93.88 61 VAL A C 1
ATOM 455 O O . VAL A 1 61 ? 16.062 30.938 21.656 1 93.88 61 VAL A O 1
ATOM 458 N N . LEU A 1 62 ? 15.375 29.312 20.266 1 94.94 62 LEU A N 1
ATOM 459 C CA . LEU A 1 62 ? 13.969 29.453 20.625 1 94.94 62 LEU A CA 1
ATOM 460 C C . LEU A 1 62 ? 13.414 28.141 21.188 1 94.94 62 LEU A C 1
ATOM 462 O O . LEU A 1 62 ? 13.43 27.109 20.484 1 94.94 62 LEU A O 1
ATOM 466 N N . PHE A 1 63 ? 12.984 28.172 22.438 1 94.94 63 PHE A N 1
ATOM 467 C CA . PHE A 1 63 ? 12.289 27.047 23.047 1 94.94 63 PHE A CA 1
ATOM 468 C C . PHE A 1 63 ? 10.789 27.156 22.828 1 94.94 63 PHE A C 1
ATOM 470 O O . PHE A 1 63 ? 10.195 28.188 23.109 1 94.94 63 PHE A O 1
ATOM 477 N N . LEU A 1 64 ? 10.242 26.141 22.312 1 94.19 64 LEU A N 1
ATOM 478 C CA . LEU A 1 64 ? 8.797 26.062 22.156 1 94.19 64 LEU A CA 1
ATOM 479 C C . LEU A 1 64 ? 8.188 25.109 23.172 1 94.19 64 LEU A C 1
ATOM 481 O O . LEU A 1 64 ? 8.398 23.891 23.094 1 94.19 64 LEU A O 1
ATOM 485 N N . ALA A 1 65 ? 7.484 25.594 24.062 1 92.56 65 ALA A N 1
ATOM 486 C CA . ALA A 1 65 ? 6.785 24.797 25.078 1 92.56 65 ALA A CA 1
ATOM 487 C C . ALA A 1 65 ? 5.273 24.938 24.938 1 92.56 65 ALA A C 1
ATOM 489 O O . ALA A 1 65 ? 4.555 25.109 25.922 1 92.56 65 ALA A O 1
ATOM 490 N N . GLU A 1 66 ? 4.848 24.906 23.672 1 85.5 66 GLU A N 1
ATOM 491 C CA . GLU A 1 66 ? 3.449 25.156 23.328 1 85.5 66 GLU A CA 1
ATOM 492 C C . GLU A 1 66 ? 2.814 23.938 22.656 1 85.5 66 GLU A C 1
ATOM 494 O O . GLU A 1 66 ? 3.492 22.953 22.391 1 85.5 66 GLU A O 1
ATOM 499 N N . THR A 1 67 ? 1.49 24.094 22.5 1 80.88 67 THR A N 1
ATOM 500 C CA . THR A 1 67 ? 0.736 23.047 21.812 1 80.88 67 THR A CA 1
ATOM 501 C C . THR A 1 67 ? 1.23 22.875 20.375 1 80.88 67 THR A C 1
ATOM 503 O O . THR A 1 67 ? 1.945 23.734 19.844 1 80.88 67 THR A O 1
ATOM 506 N N . ALA A 1 68 ? 0.839 21.734 19.812 1 81.38 68 ALA A N 1
ATOM 507 C CA . ALA A 1 68 ? 1.292 21.375 18.469 1 81.38 68 ALA A CA 1
ATOM 508 C C . ALA A 1 68 ? 0.882 22.438 17.453 1 81.38 68 ALA A C 1
ATOM 510 O O . ALA A 1 68 ? 1.662 22.797 16.578 1 81.38 68 ALA A O 1
ATOM 511 N N . ASP A 1 69 ? -0.274 23.016 17.609 1 76.88 69 ASP A N 1
ATOM 512 C CA . ASP A 1 69 ? -0.773 24 16.656 1 76.88 69 ASP A CA 1
ATOM 513 C C . ASP A 1 69 ? 0.041 25.281 16.719 1 76.88 69 ASP A C 1
ATOM 515 O O . ASP A 1 69 ? 0.421 25.828 15.688 1 76.88 69 ASP A O 1
ATOM 519 N N . VAL A 1 70 ? 0.281 25.719 17.891 1 81.62 70 VAL A N 1
ATOM 520 C CA . VAL A 1 70 ? 1.025 26.953 18.078 1 81.62 70 VAL A CA 1
ATOM 521 C C . VAL A 1 70 ? 2.477 26.766 17.656 1 81.62 70 VAL A C 1
ATOM 523 O O . VAL A 1 70 ? 3.037 27.594 16.938 1 81.62 70 VAL A O 1
ATOM 526 N N . SER A 1 71 ? 3.018 25.672 18.078 1 86.25 71 SER A N 1
ATOM 527 C CA . SER A 1 71 ? 4.414 25.406 17.75 1 86.25 71 SER A CA 1
ATOM 528 C C . SER A 1 71 ? 4.617 25.281 16.234 1 86.25 71 SER A C 1
ATOM 530 O O . SER A 1 71 ? 5.562 25.844 15.688 1 86.25 71 SER A O 1
ATOM 532 N N . ALA A 1 72 ? 3.742 24.531 15.648 1 78.75 72 ALA A N 1
ATOM 533 C CA . ALA A 1 72 ? 3.854 24.344 14.203 1 78.75 72 ALA A CA 1
ATOM 534 C C . ALA A 1 72 ? 3.691 25.672 13.461 1 78.75 72 ALA A C 1
ATOM 536 O O . ALA A 1 72 ? 4.402 25.938 12.492 1 78.75 72 ALA A O 1
ATOM 537 N N . SER A 1 73 ? 2.85 26.531 13.938 1 76.25 73 SER A N 1
ATOM 538 C CA . SER A 1 73 ? 2.598 27.812 13.281 1 76.25 73 SER A CA 1
ATOM 539 C C . SER A 1 73 ? 3.779 28.766 13.445 1 76.25 73 SER A C 1
ATOM 541 O O . SER A 1 73 ? 4.09 29.547 12.547 1 76.25 73 SER A O 1
ATOM 543 N N . VAL A 1 74 ? 4.281 28.703 14.562 1 83.44 74 VAL A N 1
ATOM 544 C CA . VAL A 1 74 ? 5.449 29.547 14.812 1 83.44 74 VAL A CA 1
ATOM 545 C C . VAL A 1 74 ? 6.598 29.109 13.898 1 83.44 74 VAL A C 1
ATOM 547 O O . VAL A 1 74 ? 7.27 29.953 13.289 1 83.44 74 VAL A O 1
ATOM 550 N N . VAL A 1 75 ? 6.816 27.859 13.836 1 81.88 75 VAL A N 1
ATOM 551 C CA . VAL A 1 75 ? 7.902 27.344 13 1 81.88 75 VAL A CA 1
ATOM 552 C C . VAL A 1 75 ? 7.625 27.672 11.539 1 81.88 75 VAL A C 1
ATOM 554 O O . VAL A 1 75 ? 8.547 28.016 10.789 1 81.88 75 VAL A O 1
ATOM 557 N N . ASP A 1 76 ? 6.402 27.547 11.203 1 74.38 76 ASP A N 1
ATOM 558 C CA . ASP A 1 76 ? 6.031 27.875 9.828 1 74.38 76 ASP A CA 1
ATOM 559 C C . ASP A 1 76 ? 6.32 29.359 9.531 1 74.38 76 ASP A C 1
ATOM 561 O O . ASP A 1 76 ? 6.77 29.688 8.438 1 74.38 76 ASP A O 1
ATOM 565 N N . MET A 1 77 ? 5.988 30.141 10.453 1 76.25 77 MET A N 1
ATOM 566 C CA . MET A 1 77 ? 6.254 31.578 10.305 1 76.25 77 MET A CA 1
ATOM 567 C C . MET A 1 77 ? 7.75 31.828 10.18 1 76.25 77 MET A C 1
ATOM 569 O O . MET A 1 77 ? 8.172 32.656 9.367 1 76.25 77 MET A O 1
ATOM 573 N N . LEU A 1 78 ? 8.492 31.141 10.93 1 79.31 78 LEU A N 1
ATOM 574 C CA . LEU A 1 78 ? 9.938 31.344 10.922 1 79.31 78 LEU A CA 1
ATOM 575 C C . LEU A 1 78 ? 10.547 30.844 9.625 1 79.31 78 LEU A C 1
ATOM 577 O O . LEU A 1 78 ? 11.539 31.391 9.148 1 79.31 78 LEU A O 1
ATOM 581 N N . ARG A 1 79 ? 10 29.844 9.125 1 71.69 79 ARG A N 1
ATOM 582 C CA . ARG A 1 79 ? 10.508 29.266 7.883 1 71.69 79 ARG A CA 1
ATOM 583 C C . ARG A 1 79 ? 10.297 30.203 6.707 1 71.69 79 ARG A C 1
ATOM 585 O O . ARG A 1 79 ? 11.008 30.125 5.699 1 71.69 79 ARG A O 1
ATOM 592 N N . GLN A 1 80 ? 9.422 31.062 6.84 1 62.56 80 GLN A N 1
ATOM 593 C CA . GLN A 1 80 ? 9.07 31.953 5.742 1 62.56 80 GLN A CA 1
ATOM 594 C C . GLN A 1 80 ? 10.055 33.125 5.641 1 62.56 80 GLN A C 1
ATOM 596 O O . GLN A 1 80 ? 10.141 33.781 4.609 1 62.56 80 GLN A O 1
ATOM 601 N N . ASN A 1 81 ? 10.852 33.281 6.805 1 62.44 81 ASN A N 1
ATOM 602 C CA . ASN A 1 81 ? 11.766 34.438 6.836 1 62.44 81 ASN A CA 1
ATOM 603 C C . ASN A 1 81 ? 13.219 34 6.848 1 62.44 81 ASN A C 1
ATOM 605 O O . ASN A 1 81 ? 13.602 33.094 7.617 1 62.44 81 ASN A O 1
ATOM 609 N N . ASP A 1 82 ? 14.008 34.469 5.93 1 58.47 82 ASP A N 1
ATOM 610 C CA . ASP A 1 82 ? 15.406 34.094 5.746 1 58.47 82 ASP A CA 1
ATOM 611 C C . ASP A 1 82 ? 16.219 34.344 7.016 1 58.47 82 ASP A C 1
ATOM 613 O O . ASP A 1 82 ? 17.078 33.562 7.391 1 58.47 82 ASP A O 1
ATOM 617 N N . THR A 1 83 ? 15.961 35.469 7.605 1 65.5 83 THR A N 1
ATOM 618 C CA . THR A 1 83 ? 16.75 35.875 8.758 1 65.5 83 THR A CA 1
ATOM 619 C C . THR A 1 83 ? 16.5 34.938 9.945 1 65.5 83 THR A C 1
ATOM 621 O O . THR A 1 83 ? 17.312 34.875 10.875 1 65.5 83 THR A O 1
ATOM 624 N N . THR A 1 84 ? 15.43 34.312 9.844 1 74.81 84 THR A N 1
ATOM 625 C CA . THR A 1 84 ? 15.023 33.562 11.016 1 74.81 84 THR A CA 1
ATOM 626 C C . THR A 1 84 ? 15.336 32.062 10.828 1 74.81 84 THR A C 1
ATOM 628 O O . THR A 1 84 ? 15.188 31.281 11.766 1 74.81 84 THR A O 1
ATOM 631 N N . SER A 1 85 ? 15.922 31.734 9.711 1 68.56 85 SER A N 1
ATOM 632 C CA . SER A 1 85 ? 16.156 30.328 9.422 1 68.56 85 SER A CA 1
ATOM 633 C C . SER A 1 85 ? 17.328 29.781 10.242 1 68.56 85 SER A C 1
ATOM 635 O O . SER A 1 85 ? 17.469 28.578 10.406 1 68.56 85 SER A O 1
ATOM 637 N N . ASP A 1 86 ? 18.141 30.703 10.812 1 77.44 86 ASP A N 1
ATOM 638 C CA . ASP A 1 86 ? 19.328 30.281 11.555 1 77.44 86 ASP A CA 1
ATOM 639 C C . ASP A 1 86 ? 19 30.078 13.039 1 77.44 86 ASP A C 1
ATOM 641 O O . ASP A 1 86 ? 19.844 29.594 13.797 1 77.44 86 ASP A O 1
ATOM 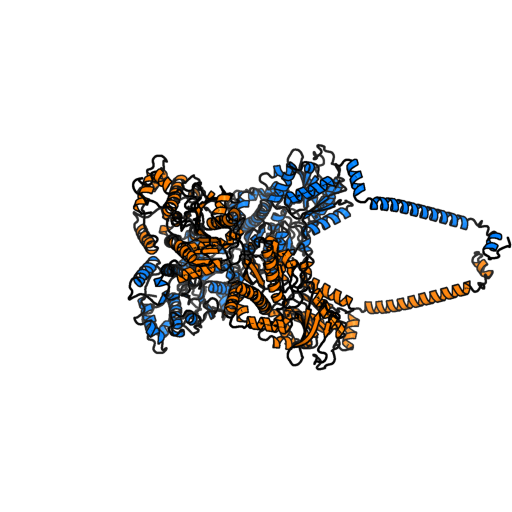645 N N . ILE A 1 87 ? 17.781 30.391 13.391 1 89.62 87 ILE A N 1
ATOM 646 C CA . ILE A 1 87 ? 17.375 30.219 14.781 1 89.62 87 ILE A CA 1
ATOM 647 C C . ILE A 1 87 ? 17.266 28.719 15.094 1 89.62 87 ILE A C 1
ATOM 649 O O . ILE A 1 87 ? 16.641 27.969 14.336 1 89.62 87 ILE A O 1
ATOM 653 N N . LEU A 1 88 ? 17.969 28.281 16.188 1 93.5 88 LEU A N 1
ATOM 654 C CA . LEU A 1 88 ? 17.766 26.922 16.672 1 93.5 88 LEU A CA 1
ATOM 655 C C . LEU A 1 88 ? 16.453 26.812 17.438 1 93.5 88 LEU A C 1
ATOM 657 O O . LEU A 1 88 ? 16.188 27.594 18.344 1 93.5 88 LEU A O 1
ATOM 661 N N . ILE A 1 89 ? 15.695 25.891 17.016 1 93.75 89 ILE A N 1
ATOM 662 C CA . ILE A 1 89 ? 14.398 25.688 17.656 1 93.75 89 ILE A CA 1
ATOM 663 C C . ILE A 1 89 ? 14.43 24.391 18.469 1 93.75 89 ILE A C 1
ATOM 665 O O . ILE A 1 89 ? 14.82 23.344 17.953 1 93.75 89 ILE A O 1
ATOM 669 N N . ILE A 1 90 ? 14.07 24.469 19.688 1 94.88 90 ILE A N 1
ATOM 670 C CA . ILE A 1 90 ? 13.969 23.312 20.562 1 94.88 90 ILE A CA 1
ATOM 671 C C . ILE A 1 90 ? 12.539 23.172 21.078 1 94.88 90 ILE A C 1
ATOM 673 O O . ILE A 1 90 ? 12.047 24.047 21.797 1 94.88 90 ILE A O 1
ATOM 677 N N . SER A 1 91 ? 11.938 22.125 20.688 1 94.62 91 SER A N 1
ATOM 678 C CA . SER A 1 91 ? 10.578 21.875 21.172 1 94.62 91 SER A CA 1
ATOM 679 C C . SER A 1 91 ? 10.586 21.062 22.453 1 94.62 91 SER A C 1
ATOM 681 O O . SER A 1 91 ? 11.188 19.984 22.516 1 94.62 91 SER A O 1
ATOM 683 N N . ALA A 1 92 ? 9.906 21.547 23.406 1 94.12 92 ALA A N 1
ATOM 684 C CA . ALA A 1 92 ? 9.875 20.891 24.719 1 94.12 92 ALA A CA 1
ATOM 685 C C . ALA A 1 92 ? 8.477 20.359 25.031 1 94.12 92 ALA A C 1
ATOM 687 O O . ALA A 1 92 ? 8.211 19.922 26.156 1 94.12 92 ALA A O 1
ATOM 688 N N . HIS A 1 93 ? 7.672 20.359 24.031 1 91.06 93 HIS A N 1
ATOM 689 C CA . HIS A 1 93 ? 6.316 19.891 24.297 1 91.06 93 HIS A CA 1
ATOM 690 C C . HIS A 1 93 ? 5.742 19.141 23.094 1 91.06 93 HIS A C 1
ATOM 692 O O . HIS A 1 93 ? 5.281 18.016 23.234 1 91.06 93 HIS A O 1
ATOM 698 N N . SER A 1 94 ? 5.727 19.75 21.984 1 87 94 SER A N 1
ATOM 699 C CA . SER A 1 94 ? 5.109 19.172 20.812 1 87 94 SER A CA 1
ATOM 700 C C . SER A 1 94 ? 6.105 18.297 20.031 1 87 94 SER A C 1
ATOM 702 O O . SER A 1 94 ? 7.285 18.656 19.938 1 87 94 SER A O 1
ATOM 704 N N . SER A 1 95 ? 5.551 17.156 19.625 1 85.06 95 SER A N 1
ATOM 705 C CA . SER A 1 95 ? 6.426 16.266 18.875 1 85.06 95 SER A CA 1
ATOM 706 C C . SER A 1 95 ? 5.711 15.68 17.672 1 85.06 95 SER A C 1
ATOM 708 O O . SER A 1 95 ? 5.895 14.5 17.344 1 85.06 95 SER A O 1
ATOM 710 N N . ASN A 1 96 ? 4.922 16.469 17.078 1 78.75 96 ASN A N 1
ATOM 711 C CA . ASN A 1 96 ? 4.215 15.953 15.898 1 78.75 96 ASN A CA 1
ATOM 712 C C . ASN A 1 96 ? 5.141 15.844 14.695 1 78.75 96 ASN A C 1
ATOM 714 O O . ASN A 1 96 ? 6.219 16.438 14.672 1 78.75 96 ASN A O 1
ATOM 718 N N . THR A 1 97 ? 4.734 15.039 13.75 1 71.38 97 THR A N 1
ATOM 719 C CA . THR A 1 97 ? 5.582 14.703 12.609 1 71.38 97 THR A CA 1
ATOM 720 C C . THR A 1 97 ? 5.91 15.945 11.789 1 71.38 97 THR A C 1
ATOM 722 O O . THR A 1 97 ? 7.012 16.062 11.242 1 71.38 97 THR A O 1
ATOM 725 N N . ARG A 1 98 ? 5.113 16.812 11.727 1 70.75 98 ARG A N 1
ATOM 726 C CA . ARG A 1 98 ? 5.328 18.031 10.945 1 70.75 98 ARG A CA 1
ATOM 727 C C . ARG A 1 98 ? 6.43 18.891 11.555 1 70.75 98 ARG A C 1
ATOM 729 O O . ARG A 1 98 ? 7.246 19.469 10.836 1 70.75 98 ARG A O 1
ATOM 736 N N . LEU A 1 99 ? 6.383 18.938 12.836 1 80.25 99 LEU A N 1
ATOM 737 C CA . LEU A 1 99 ? 7.34 19.766 13.555 1 80.25 99 LEU A CA 1
ATOM 738 C C . LEU A 1 99 ? 8.703 19.094 13.625 1 80.25 99 LEU A C 1
ATOM 740 O O . LEU A 1 99 ? 9.734 19.766 13.453 1 80.25 99 LEU A O 1
ATOM 744 N N . CYS A 1 100 ? 8.695 17.828 13.766 1 82.88 100 CYS A N 1
ATOM 745 C CA . CYS A 1 100 ? 9.945 17.141 14.109 1 82.88 100 CYS A CA 1
ATOM 746 C C . CYS A 1 100 ? 10.539 16.453 12.883 1 82.88 100 CYS A C 1
ATOM 748 O O . CYS A 1 100 ? 11.469 15.656 13.008 1 82.88 100 CYS A O 1
ATOM 750 N N . ASP A 1 101 ? 10.094 16.75 11.781 1 73.44 101 ASP A N 1
ATOM 751 C CA . ASP A 1 101 ? 10.68 16.203 10.562 1 73.44 101 ASP A CA 1
ATOM 752 C C . ASP A 1 101 ? 11.984 16.906 10.211 1 73.44 101 ASP A C 1
ATOM 754 O O . ASP A 1 101 ? 11.977 18.094 9.859 1 73.44 101 ASP A O 1
ATOM 758 N N . PRO A 1 102 ? 13.062 16.234 10.219 1 72.38 102 PRO A N 1
ATOM 759 C CA . PRO A 1 102 ? 14.344 16.891 9.969 1 72.38 102 PRO A CA 1
ATOM 760 C C . PRO A 1 102 ? 14.516 17.328 8.516 1 72.38 102 PRO A C 1
ATOM 762 O O . PRO A 1 102 ? 15.383 18.141 8.211 1 72.38 102 PRO A O 1
ATOM 765 N N . LYS A 1 103 ? 13.781 16.828 7.656 1 62.22 103 LYS A N 1
ATOM 766 C CA . LYS A 1 103 ? 13.867 17.219 6.254 1 62.22 103 LYS A CA 1
ATOM 767 C C . LYS A 1 103 ? 13.25 18.594 6.027 1 62.22 103 LYS A C 1
ATOM 769 O O . LYS A 1 103 ? 13.742 19.391 5.219 1 62.22 103 LYS A O 1
ATOM 774 N N . THR A 1 104 ? 12.211 18.781 6.824 1 66.12 104 THR A N 1
ATOM 775 C CA . THR A 1 104 ? 11.477 20.031 6.668 1 66.12 104 THR A CA 1
ATOM 776 C C . THR A 1 104 ? 12.016 21.094 7.625 1 66.12 104 THR A C 1
ATOM 778 O O . THR A 1 104 ? 12.094 22.281 7.273 1 66.12 104 THR A O 1
ATOM 781 N N . ASN A 1 105 ? 12.312 20.609 8.805 1 77.31 105 ASN A N 1
ATOM 782 C CA . ASN A 1 105 ? 12.812 21.516 9.836 1 77.31 105 ASN A CA 1
ATOM 783 C C . ASN A 1 105 ? 14.219 21.141 10.281 1 77.31 105 ASN A C 1
ATOM 785 O O . ASN A 1 105 ? 14.398 20.547 11.352 1 77.31 105 ASN A O 1
ATOM 789 N N . LEU A 1 106 ? 15.18 21.641 9.562 1 74.94 106 LEU A N 1
ATOM 790 C CA . LEU A 1 106 ? 16.562 21.203 9.688 1 74.94 106 LEU A CA 1
ATOM 791 C C . LEU A 1 106 ? 17.141 21.594 11.047 1 74.94 106 LEU A C 1
ATOM 793 O O . LEU A 1 106 ? 18.031 20.922 11.57 1 74.94 106 LEU A O 1
ATOM 797 N N . ARG A 1 107 ? 16.656 22.688 11.609 1 86.69 107 ARG A N 1
ATOM 798 C CA . ARG A 1 107 ? 17.281 23.203 12.828 1 86.69 107 ARG A CA 1
ATOM 799 C C . ARG A 1 107 ? 16.344 23.062 14.023 1 86.69 107 ARG A C 1
ATOM 801 O O . ARG A 1 107 ? 16.359 23.906 14.922 1 86.69 107 ARG A O 1
ATOM 808 N N . THR A 1 108 ? 15.477 22.109 13.961 1 89.19 108 THR A N 1
ATOM 809 C CA . THR A 1 108 ? 14.555 21.859 15.062 1 89.19 108 THR A CA 1
ATOM 810 C C . THR A 1 108 ? 14.914 20.562 15.789 1 89.19 108 THR A C 1
ATOM 812 O O . THR A 1 108 ? 15.141 19.531 15.148 1 89.19 108 THR A O 1
ATOM 815 N N . MET A 1 109 ? 15.078 20.703 17.062 1 92.5 109 MET A N 1
ATOM 816 C CA . MET A 1 109 ? 15.266 19.547 17.938 1 92.5 109 MET A CA 1
ATOM 817 C C . MET A 1 109 ? 14.039 19.297 18.797 1 92.5 109 MET A C 1
ATOM 819 O O . MET A 1 109 ? 13.539 20.219 19.453 1 92.5 109 MET A O 1
ATOM 823 N N . CYS A 1 110 ? 13.539 18.125 18.766 1 93.19 110 CYS A N 1
ATOM 824 C CA . CYS A 1 110 ? 12.391 17.781 19.594 1 93.19 110 CYS A CA 1
ATOM 825 C C . CYS A 1 110 ? 12.812 16.953 20.781 1 93.19 110 CYS A C 1
ATOM 827 O O . CYS A 1 110 ? 13.336 15.844 20.625 1 93.19 110 CYS A O 1
ATOM 829 N N . MET A 1 111 ? 12.484 17.438 21.922 1 94.38 111 MET A N 1
ATOM 830 C CA . MET A 1 111 ? 12.922 16.797 23.156 1 94.38 111 MET A CA 1
ATOM 831 C C . MET A 1 111 ? 11.906 15.758 23.625 1 94.38 111 MET A C 1
ATOM 833 O O . MET A 1 111 ? 12.25 14.844 24.375 1 94.38 111 MET A O 1
ATOM 837 N N . VAL A 1 112 ? 10.734 15.969 23.219 1 92.94 112 VAL A N 1
ATOM 838 C CA . VAL A 1 112 ? 9.68 15.023 23.562 1 92.94 112 VAL A CA 1
ATOM 839 C C . VAL A 1 112 ? 9.648 13.883 22.547 1 92.94 112 VAL A C 1
ATOM 841 O O . VAL A 1 112 ? 9.773 14.117 21.344 1 92.94 112 VAL A O 1
ATOM 844 N N . PRO A 1 113 ? 9.508 12.648 23.125 1 89.81 113 PRO A N 1
ATOM 845 C CA . PRO A 1 113 ? 9.367 11.562 22.156 1 89.81 113 PRO A CA 1
ATOM 846 C C . PRO A 1 113 ? 8.211 11.781 21.188 1 89.81 113 PRO A C 1
ATOM 848 O O . PRO A 1 113 ? 7.148 12.266 21.578 1 89.81 113 PRO A O 1
ATOM 851 N N . ARG A 1 114 ? 8.367 11.328 20 1 87 114 ARG A N 1
ATOM 852 C CA . ARG A 1 114 ? 7.375 11.539 18.938 1 87 114 ARG A CA 1
ATOM 853 C C . ARG A 1 114 ? 6.039 10.906 19.312 1 87 114 ARG A C 1
ATOM 855 O O . ARG A 1 114 ? 6.004 9.852 19.969 1 87 114 ARG A O 1
ATOM 862 N N . ASP A 1 115 ? 5.07 11.508 18.797 1 85.5 115 ASP A N 1
ATOM 863 C CA . ASP A 1 115 ? 3.715 11.008 19.031 1 85.5 115 ASP A CA 1
ATOM 864 C C . ASP A 1 115 ? 3.549 9.586 18.5 1 85.5 115 ASP A C 1
ATOM 866 O O . ASP A 1 115 ? 2.811 8.789 19.078 1 85.5 115 ASP A O 1
ATOM 870 N N . MET A 1 116 ? 4.211 9.258 17.5 1 86.19 116 MET A N 1
ATOM 871 C CA . MET A 1 116 ? 4.102 7.914 16.922 1 86.19 116 MET A CA 1
ATOM 872 C C . MET A 1 116 ? 4.594 6.863 17.906 1 86.19 116 MET A C 1
ATOM 874 O O . MET A 1 116 ? 4.059 5.754 17.969 1 86.19 116 MET A O 1
ATOM 878 N N . ILE A 1 117 ? 5.547 7.203 18.719 1 88.62 117 ILE A N 1
ATOM 879 C CA . ILE A 1 117 ? 6.074 6.27 19.703 1 88.62 117 ILE A CA 1
ATOM 880 C C . ILE A 1 117 ? 5.078 6.117 20.859 1 88.62 117 ILE A C 1
ATOM 882 O O . ILE A 1 117 ? 4.934 5.027 21.422 1 88.62 117 ILE A O 1
ATOM 886 N N . ASN A 1 118 ? 4.492 7.227 21.125 1 92 118 ASN A N 1
ATOM 887 C CA . ASN A 1 118 ? 3.43 7.16 22.109 1 92 118 ASN A CA 1
ATOM 888 C C . ASN A 1 118 ? 2.316 6.211 21.688 1 92 118 ASN A C 1
ATOM 890 O O . ASN A 1 118 ? 1.817 5.426 22.5 1 92 118 ASN A O 1
ATOM 894 N N . VAL A 1 119 ? 1.952 6.289 20.516 1 92.94 119 VAL A N 1
ATOM 895 C CA . VAL A 1 119 ? 0.899 5.438 19.984 1 92.94 119 VAL A CA 1
ATOM 896 C C . VAL A 1 119 ? 1.353 3.979 20 1 92.94 119 VAL A C 1
ATOM 898 O O . VAL A 1 119 ? 0.612 3.098 20.453 1 92.94 119 VAL A O 1
ATOM 901 N N . ARG A 1 120 ? 2.533 3.68 19.578 1 92 120 ARG A N 1
ATOM 902 C CA . ARG A 1 120 ? 3.066 2.322 19.562 1 92 120 ARG A CA 1
ATOM 903 C C . ARG A 1 120 ? 3.09 1.733 20.969 1 92 120 ARG A C 1
ATOM 905 O O . ARG A 1 120 ? 2.648 0.603 21.188 1 92 120 ARG A O 1
ATOM 912 N N . GLY A 1 121 ? 3.65 2.547 21.859 1 95.12 121 GLY A N 1
ATOM 913 C CA . GLY A 1 121 ? 3.699 2.09 23.25 1 95.12 121 GLY A CA 1
ATOM 914 C C . GLY A 1 121 ? 2.332 1.77 23.812 1 95.12 121 GLY A C 1
ATOM 915 O O . GLY A 1 121 ? 2.158 0.754 24.5 1 95.12 121 GLY A O 1
ATOM 916 N N . LEU A 1 122 ? 1.438 2.617 23.516 1 96.88 122 LEU A N 1
ATOM 917 C CA . LEU A 1 122 ? 0.083 2.389 24.016 1 96.88 122 LEU A CA 1
ATOM 918 C C . LEU A 1 122 ? -0.501 1.109 23.422 1 96.88 122 LEU A C 1
ATOM 920 O O . LEU A 1 122 ? -1.079 0.296 24.156 1 96.88 122 LEU A O 1
ATOM 924 N N . LEU A 1 123 ? -0.402 0.959 22.188 1 94.31 123 LEU A N 1
ATOM 925 C CA . LEU A 1 123 ? -0.948 -0.212 21.5 1 94.31 123 LEU A CA 1
ATOM 926 C C . LEU A 1 123 ? -0.353 -1.495 22.078 1 94.31 123 LEU A C 1
ATOM 928 O O . LEU A 1 123 ? -1.072 -2.471 22.297 1 94.31 123 LEU A O 1
ATOM 932 N N . GLU A 1 124 ? 0.915 -1.505 22.375 1 95.31 124 GLU A N 1
ATOM 933 C CA . GLU A 1 124 ? 1.588 -2.693 22.891 1 95.31 124 GLU A CA 1
ATOM 934 C C . GLU A 1 124 ? 1.208 -2.953 24.344 1 95.31 124 GLU A C 1
ATOM 936 O O . GLU A 1 124 ? 0.975 -4.098 24.734 1 95.31 124 GLU A O 1
ATOM 941 N N . VAL A 1 125 ? 1.097 -1.929 25.078 1 97.19 125 VAL A N 1
ATOM 942 C CA . VAL A 1 125 ? 0.784 -2.074 26.5 1 97.19 125 VAL A CA 1
ATOM 943 C C . VAL A 1 125 ? -0.653 -2.562 26.656 1 97.19 125 VAL A C 1
ATOM 945 O O . VAL A 1 125 ? -0.917 -3.477 27.438 1 97.19 125 VAL A O 1
ATOM 948 N N . VAL A 1 126 ? -1.535 -1.987 25.938 1 96.81 126 VAL A N 1
ATOM 949 C CA . VAL A 1 126 ? -2.938 -2.344 26.141 1 96.81 126 VAL A CA 1
ATOM 950 C C . VAL A 1 126 ? -3.176 -3.775 25.656 1 96.81 126 VAL A C 1
ATOM 952 O O . VAL A 1 126 ? -3.984 -4.5 26.25 1 96.81 126 VAL A O 1
ATOM 955 N N . SER A 1 127 ? -2.506 -4.168 24.672 1 92.81 127 SER A N 1
ATOM 956 C CA . SER A 1 127 ? -2.705 -5.512 24.141 1 92.81 127 SER A CA 1
ATOM 957 C C . SER A 1 127 ? -2.014 -6.562 25 1 92.81 127 SER A C 1
ATOM 959 O O . SER A 1 127 ? -2.613 -7.582 25.344 1 92.81 127 SER A O 1
ATOM 961 N N . ASN A 1 128 ? -0.802 -6.32 25.453 1 93.19 128 ASN A N 1
ATOM 962 C CA . ASN A 1 128 ? 0.025 -7.324 26.125 1 93.19 128 ASN A CA 1
ATOM 963 C C . ASN A 1 128 ? -0.191 -7.324 27.625 1 93.19 128 ASN A C 1
ATOM 965 O O . ASN A 1 128 ? -0.093 -8.367 28.281 1 93.19 128 ASN A O 1
ATOM 969 N N . GLN A 1 129 ? -0.425 -6.191 28.172 1 95.19 129 GLN A N 1
ATOM 970 C CA . GLN A 1 129 ? -0.426 -6.102 29.641 1 95.19 129 GLN A CA 1
ATOM 971 C C . GLN A 1 129 ? -1.843 -5.926 30.172 1 95.19 129 GLN A C 1
ATOM 973 O O . GLN A 1 129 ? -2.127 -6.285 31.312 1 95.19 129 GLN A O 1
ATOM 978 N N . LEU A 1 130 ? -2.711 -5.395 29.375 1 95.75 130 LEU A N 1
ATOM 979 C CA . LEU A 1 130 ? -4.062 -5.129 29.844 1 95.75 130 LEU A CA 1
ATOM 980 C C . LEU A 1 130 ? -5.066 -6.074 29.203 1 95.75 130 LEU A C 1
ATOM 982 O O . LEU A 1 130 ? -6.254 -6.047 29.531 1 95.75 130 LEU A O 1
ATOM 986 N N . ASN A 1 131 ? -4.707 -6.848 28.266 1 91.5 131 ASN A N 1
ATOM 987 C CA . ASN A 1 131 ? -5.539 -7.816 27.547 1 91.5 131 ASN A CA 1
ATOM 988 C C . ASN A 1 131 ? -6.68 -7.129 26.812 1 91.5 131 ASN A C 1
ATOM 990 O O . ASN A 1 131 ? -7.824 -7.578 26.875 1 91.5 131 ASN A O 1
ATOM 994 N N . TRP A 1 132 ? -6.352 -5.969 26.281 1 93.19 132 TRP A N 1
ATOM 995 C CA . TRP A 1 132 ? -7.297 -5.336 25.375 1 93.19 132 TRP A CA 1
ATOM 996 C C . TRP A 1 132 ? -7.168 -5.918 23.969 1 93.19 132 TRP A C 1
ATOM 998 O O . TRP A 1 132 ? -6.102 -5.836 23.359 1 93.19 132 TRP A O 1
ATOM 1008 N N . TYR A 1 133 ? -8.227 -6.461 23.5 1 88.06 133 TYR A N 1
ATOM 1009 C CA . TYR A 1 133 ? -8.227 -7.004 22.156 1 88.06 133 TYR A CA 1
ATOM 1010 C C . TYR A 1 133 ? -8.945 -6.074 21.188 1 88.06 133 TYR A C 1
ATOM 1012 O O . TYR A 1 133 ? -8.836 -6.227 19.969 1 88.06 133 TYR A O 1
ATOM 1020 N N . SER A 1 134 ? -9.664 -5.145 21.781 1 90.69 134 SER A N 1
ATOM 1021 C CA . SER A 1 134 ? -10.289 -4.082 21 1 90.69 134 SER A CA 1
ATOM 1022 C C . SER A 1 134 ? -10.133 -2.73 21.688 1 90.69 134 SER A C 1
ATOM 1024 O O . SER A 1 134 ? -10.047 -2.656 22.906 1 90.69 134 SER A O 1
ATOM 1026 N N . MET A 1 135 ? -10.07 -1.734 20.844 1 93.94 135 MET A N 1
ATOM 1027 C CA . MET A 1 135 ? -10.039 -0.397 21.422 1 93.94 135 MET A CA 1
ATOM 1028 C C . MET A 1 135 ? -10.555 0.642 20.438 1 93.94 135 MET A C 1
ATOM 1030 O O . MET A 1 135 ? -10.648 0.371 19.234 1 93.94 135 MET A O 1
ATOM 1034 N N . SER A 1 136 ? -11.031 1.724 20.969 1 94.75 136 SER A N 1
ATOM 1035 C CA . SER A 1 136 ? -11.375 2.904 20.172 1 94.75 136 SER A CA 1
ATOM 1036 C C . SER A 1 136 ? -10.438 4.066 20.484 1 94.75 136 SER A C 1
ATOM 1038 O O . SER A 1 136 ? -9.719 4.039 21.484 1 94.75 136 SER A O 1
ATOM 1040 N N . LEU A 1 137 ? -10.344 5.012 19.578 1 96 137 LEU A N 1
ATOM 1041 C CA . LEU A 1 137 ? -9.484 6.18 19.766 1 96 137 LEU A CA 1
ATOM 1042 C C . LEU A 1 137 ? -10.305 7.465 19.703 1 96 137 LEU A C 1
ATOM 1044 O O . LEU A 1 137 ? -11.125 7.648 18.812 1 96 137 LEU A O 1
ATOM 1048 N N . ALA A 1 138 ? -10.156 8.266 20.734 1 96.44 138 ALA A N 1
ATOM 1049 C CA . ALA A 1 138 ? -10.68 9.633 20.734 1 96.44 138 ALA A CA 1
ATOM 1050 C C . ALA A 1 138 ? -9.57 10.641 20.438 1 96.44 138 ALA A C 1
ATOM 1052 O O . ALA A 1 138 ? -8.57 10.703 21.156 1 96.44 138 ALA A O 1
ATOM 1053 N N . LEU A 1 139 ? -9.75 11.414 19.422 1 92.69 139 LEU A N 1
ATOM 1054 C CA . LEU A 1 139 ? -8.711 12.32 18.938 1 92.69 139 LEU A CA 1
ATOM 1055 C C . LEU A 1 139 ? -9.195 13.766 18.953 1 92.69 139 LEU A C 1
ATOM 1057 O O . LEU A 1 139 ? -10.375 14.039 18.688 1 92.69 139 LEU A O 1
ATOM 1061 N N . SER A 1 140 ? -8.25 14.648 19.297 1 87.81 140 SER A N 1
ATOM 1062 C CA . SER A 1 140 ? -8.57 16.062 19.219 1 87.81 140 SER A CA 1
ATOM 1063 C C . SER A 1 140 ? -8.648 16.531 17.781 1 87.81 140 SER A C 1
ATOM 1065 O O . SER A 1 140 ? -7.895 16.062 16.922 1 87.81 140 SER A O 1
ATOM 1067 N N . ASN A 1 141 ? -9.531 17.406 17.531 1 78.88 141 ASN A N 1
ATOM 1068 C CA . ASN A 1 141 ? -9.688 17.922 16.188 1 78.88 141 ASN A CA 1
ATOM 1069 C C . ASN A 1 141 ? -8.719 19.078 15.922 1 78.88 141 ASN A C 1
ATOM 1071 O O . ASN A 1 141 ? -9.141 20.203 15.672 1 78.88 141 ASN A O 1
ATOM 1075 N N . ASP A 1 142 ? -7.48 18.797 16 1 76.38 142 ASP A N 1
ATOM 1076 C CA . ASP A 1 142 ? -6.395 19.734 15.758 1 76.38 142 ASP A CA 1
ATOM 1077 C C . ASP A 1 142 ? -5.152 19.016 15.227 1 76.38 142 ASP A C 1
ATOM 1079 O O . ASP A 1 142 ? -5.227 17.859 14.812 1 76.38 142 ASP A O 1
ATOM 1083 N N . ASP A 1 143 ? -3.984 19.719 15.203 1 74.56 143 ASP A N 1
ATOM 1084 C CA . ASP A 1 143 ? -2.771 19.156 14.625 1 74.56 143 ASP A CA 1
ATOM 1085 C C . ASP A 1 143 ? -2.268 17.984 15.461 1 74.56 143 ASP A C 1
ATOM 1087 O O . ASP A 1 143 ? -1.632 17.062 14.938 1 74.56 143 ASP A O 1
ATOM 1091 N N . TYR A 1 144 ? -2.637 18.047 16.781 1 82 144 TYR A N 1
ATOM 1092 C CA . TYR A 1 144 ? -2.242 16.938 17.641 1 82 144 TYR A CA 1
ATOM 1093 C C . TYR A 1 144 ? -2.977 15.656 17.25 1 82 144 TYR A C 1
ATOM 1095 O O . TYR A 1 144 ? -2.35 14.625 17 1 82 144 TYR A O 1
ATOM 1103 N N . GLY A 1 145 ? -4.277 15.781 17.156 1 82.56 145 GLY A N 1
ATOM 1104 C CA . GLY A 1 145 ? -5.078 14.633 16.766 1 82.56 145 GLY A CA 1
ATOM 1105 C C . GLY A 1 145 ? -4.785 14.141 15.359 1 82.56 145 GLY A C 1
ATOM 1106 O O . GLY A 1 145 ? -4.75 12.938 15.109 1 82.56 145 GLY A O 1
ATOM 1107 N N . ASP A 1 146 ? -4.535 15.031 14.477 1 76.56 146 ASP A N 1
ATOM 1108 C CA . ASP A 1 146 ? -4.207 14.672 13.102 1 76.56 146 ASP A CA 1
ATOM 1109 C C . ASP A 1 146 ? -2.887 13.906 13.039 1 76.56 146 ASP A C 1
ATOM 1111 O O . ASP A 1 146 ? -2.756 12.945 12.273 1 76.56 146 ASP A O 1
ATOM 1115 N N . GLY A 1 147 ? -1.952 14.438 13.797 1 77.69 147 GLY A N 1
ATOM 1116 C CA . GLY A 1 147 ? -0.665 13.766 13.844 1 77.69 147 GLY A CA 1
ATOM 1117 C C . GLY A 1 147 ? -0.754 12.336 14.359 1 77.69 147 GLY A C 1
ATOM 1118 O O . GLY A 1 147 ? -0.094 11.438 13.836 1 77.69 147 GLY A O 1
ATOM 1119 N N . VAL A 1 148 ? -1.624 12.164 15.312 1 88.12 148 VAL A N 1
ATOM 1120 C CA . VAL A 1 148 ? -1.806 10.836 15.891 1 88.12 148 VAL A CA 1
ATOM 1121 C C . VAL A 1 148 ? -2.537 9.938 14.898 1 88.12 148 VAL A C 1
ATOM 1123 O O . VAL A 1 148 ? -2.168 8.773 14.711 1 88.12 148 VAL A O 1
ATOM 1126 N N . ALA A 1 149 ? -3.533 10.492 14.32 1 83.81 149 ALA A N 1
ATOM 1127 C CA . ALA A 1 149 ? -4.309 9.719 13.352 1 83.81 149 ALA A CA 1
ATOM 1128 C C . ALA A 1 149 ? -3.414 9.195 12.227 1 83.81 149 ALA A C 1
ATOM 1130 O O . ALA A 1 149 ? -3.576 8.062 11.773 1 83.81 149 ALA A O 1
ATOM 1131 N N . GLN A 1 150 ? -2.518 9.93 11.836 1 73.69 150 GLN A N 1
ATOM 1132 C CA . GLN A 1 150 ? -1.607 9.547 10.766 1 73.69 150 GLN A CA 1
ATOM 1133 C C . GLN A 1 150 ? -0.642 8.461 11.227 1 73.69 150 GLN A C 1
ATOM 1135 O O . GLN A 1 150 ? -0.211 7.625 10.422 1 73.69 150 GLN A O 1
ATOM 1140 N N . ALA A 1 151 ? -0.357 8.461 12.469 1 81.12 151 ALA A N 1
ATOM 1141 C CA . ALA A 1 151 ? 0.622 7.531 13.023 1 81.12 151 ALA A CA 1
ATOM 1142 C C . ALA A 1 151 ? -0.014 6.172 13.305 1 81.12 151 ALA A C 1
ATOM 1144 O O . ALA A 1 151 ? 0.683 5.156 13.367 1 81.12 151 ALA A O 1
ATOM 1145 N N . VAL A 1 152 ? -1.293 6.113 13.398 1 85.56 152 VAL A N 1
ATOM 1146 C CA . VAL A 1 152 ? -1.986 4.922 13.875 1 85.56 152 VAL A CA 1
ATOM 1147 C C . VAL A 1 152 ? -1.777 3.771 12.891 1 85.56 152 VAL A C 1
ATOM 1149 O O . VAL A 1 152 ? -1.46 2.65 13.297 1 85.56 152 VAL A O 1
ATOM 1152 N N . THR A 1 153 ? -1.915 4.008 11.656 1 71.81 153 THR A N 1
ATOM 1153 C CA . THR A 1 153 ? -1.802 2.936 10.672 1 71.81 153 THR A CA 1
ATOM 1154 C C . THR A 1 153 ? -0.372 2.404 10.617 1 71.81 153 THR A C 1
ATOM 1156 O O . THR A 1 153 ? -0.152 1.192 10.656 1 71.81 153 THR A O 1
ATOM 1159 N N . SER A 1 154 ? 0.579 3.256 10.547 1 71.62 154 SER A N 1
ATOM 1160 C CA . SER A 1 154 ? 1.975 2.84 10.438 1 71.62 154 SER A CA 1
ATOM 1161 C C . SER A 1 154 ? 2.438 2.137 11.711 1 71.62 154 SER A C 1
ATOM 1163 O O . SER A 1 154 ? 3.16 1.139 11.648 1 71.62 154 SER A O 1
ATOM 1165 N N . GLU A 1 155 ? 1.998 2.604 12.805 1 81.25 155 GLU A N 1
ATOM 1166 C CA . GLU A 1 155 ? 2.455 2.027 14.062 1 81.25 155 GLU A CA 1
ATOM 1167 C C . GLU A 1 155 ? 1.707 0.737 14.383 1 81.25 155 GLU A C 1
ATOM 1169 O O . GLU A 1 155 ? 2.223 -0.125 15.102 1 81.25 155 GLU A O 1
ATOM 1174 N N . GLY A 1 156 ? 0.56 0.657 13.891 1 76.88 156 GLY A N 1
ATOM 1175 C CA . GLY A 1 156 ? -0.128 -0.62 14 1 76.88 156 GLY A CA 1
ATOM 1176 C C . GLY A 1 156 ? 0.618 -1.76 13.336 1 76.88 156 GLY A C 1
ATOM 1177 O O . GLY A 1 156 ? 0.572 -2.898 13.805 1 76.88 156 GLY A O 1
ATOM 1178 N N . GLN A 1 157 ? 1.391 -1.461 12.352 1 70.19 157 GLN A N 1
ATOM 1179 C CA . GLN A 1 157 ? 2.162 -2.465 11.625 1 70.19 157 GLN A CA 1
ATOM 1180 C C . GLN A 1 157 ? 3.49 -2.746 12.32 1 70.19 157 GLN A C 1
ATOM 1182 O O . GLN A 1 157 ? 4.004 -3.865 12.258 1 70.19 157 GLN A O 1
ATOM 1187 N N . THR A 1 158 ? 3.996 -1.765 12.977 1 72.75 158 THR A N 1
ATOM 1188 C CA . THR A 1 158 ? 5.328 -1.863 13.562 1 72.75 158 THR A CA 1
ATOM 1189 C C . THR A 1 158 ? 5.258 -2.479 14.961 1 72.75 158 THR A C 1
ATOM 1191 O O . THR A 1 158 ? 6.191 -3.16 15.391 1 72.75 158 THR A O 1
ATOM 1194 N N . ALA A 1 159 ? 4.121 -2.285 15.555 1 84.06 159 ALA A N 1
ATOM 1195 C CA . ALA A 1 159 ? 3.965 -2.795 16.906 1 84.06 159 ALA A CA 1
ATOM 1196 C C . ALA A 1 159 ? 4.02 -4.32 16.938 1 84.06 159 ALA A C 1
ATOM 1198 O O . ALA A 1 159 ? 3.516 -4.98 16.031 1 84.06 159 ALA A O 1
ATOM 1199 N N . SER A 1 160 ? 4.641 -4.863 17.984 1 81.12 160 SER A N 1
ATOM 1200 C CA . SER A 1 160 ? 4.723 -6.309 18.141 1 81.12 160 SER A CA 1
ATOM 1201 C C . SER A 1 160 ? 3.342 -6.93 18.328 1 81.12 160 SER A C 1
ATOM 1203 O O . SER A 1 160 ? 3.061 -8 17.781 1 81.12 160 SER A O 1
ATOM 1205 N N . THR A 1 161 ? 2.527 -6.234 19.156 1 84.75 161 THR A N 1
ATOM 1206 C CA . THR A 1 161 ? 1.133 -6.613 19.359 1 84.75 161 THR A CA 1
ATOM 1207 C C . THR A 1 161 ? 0.237 -5.375 19.391 1 84.75 161 THR A C 1
ATOM 1209 O O . THR A 1 161 ? 0.692 -4.277 19.719 1 84.75 161 THR A O 1
ATOM 1212 N N . THR A 1 162 ? -0.936 -5.57 18.938 1 87.56 162 THR A N 1
ATOM 1213 C CA . THR A 1 162 ? -1.845 -4.43 18.906 1 87.56 162 THR A CA 1
ATOM 1214 C C . THR A 1 162 ? -3.277 -4.867 19.188 1 87.56 162 THR A C 1
ATOM 1216 O O . THR A 1 162 ? -3.65 -6.008 18.906 1 87.56 162 THR A O 1
ATOM 1219 N N . ALA A 1 163 ? -4.004 -4.066 19.891 1 89.62 163 ALA A N 1
ATOM 1220 C CA . ALA A 1 163 ? -5.461 -4.203 19.906 1 89.62 163 ALA A CA 1
ATOM 1221 C C . ALA A 1 163 ? -6.066 -3.766 18.562 1 89.62 163 ALA A C 1
ATOM 1223 O O . ALA A 1 163 ? -5.504 -2.916 17.875 1 89.62 163 ALA A O 1
ATOM 1224 N N . THR A 1 164 ? -7.184 -4.348 18.25 1 85.06 164 THR A N 1
ATOM 1225 C CA . THR A 1 164 ? -7.895 -3.904 17.062 1 85.06 164 THR A CA 1
ATOM 1226 C C . THR A 1 164 ? -8.609 -2.578 17.312 1 85.06 164 THR A C 1
ATOM 1228 O O . THR A 1 164 ? -9.445 -2.482 18.219 1 85.06 164 THR A O 1
ATOM 1231 N N . ILE A 1 165 ? -8.188 -1.583 16.562 1 89.56 165 ILE A N 1
ATOM 1232 C CA . ILE A 1 165 ? -8.883 -0.306 16.672 1 89.56 165 ILE A CA 1
ATOM 1233 C C . ILE A 1 165 ? -10.195 -0.376 15.891 1 89.56 165 ILE A C 1
ATOM 1235 O O . ILE A 1 165 ? -10.195 -0.458 14.656 1 89.56 165 ILE A O 1
ATOM 1239 N N . VAL A 1 166 ? -11.289 -0.304 16.609 1 87.5 166 VAL A N 1
ATOM 1240 C CA . VAL A 1 166 ? -12.578 -0.6 15.984 1 87.5 166 VAL A CA 1
ATOM 1241 C C . VAL A 1 166 ? -13.305 0.703 15.664 1 87.5 166 VAL A C 1
ATOM 1243 O O . VAL A 1 166 ? -14.266 0.709 14.891 1 87.5 166 VAL A O 1
ATOM 1246 N N . ALA A 1 167 ? -12.812 1.806 16.25 1 87.88 167 ALA A N 1
ATOM 1247 C CA . ALA A 1 167 ? -13.438 3.096 15.992 1 87.88 167 ALA A CA 1
ATOM 1248 C C . ALA A 1 167 ? -12.484 4.246 16.297 1 87.88 167 ALA A C 1
ATOM 1250 O O . ALA A 1 167 ? -11.609 4.121 17.156 1 87.88 167 ALA A O 1
ATOM 1251 N N . HIS A 1 168 ? -12.625 5.285 15.523 1 88 168 HIS A N 1
ATOM 1252 C CA . HIS A 1 168 ? -11.977 6.566 15.773 1 88 168 HIS A CA 1
ATOM 1253 C C . HIS A 1 168 ? -12.977 7.715 15.734 1 88 168 HIS A C 1
ATOM 1255 O O . HIS A 1 168 ? -13.906 7.707 14.922 1 88 168 HIS A O 1
ATOM 1261 N N . ALA A 1 169 ? -12.836 8.617 16.719 1 88.25 169 ALA A N 1
ATOM 1262 C CA . ALA A 1 169 ? -13.688 9.805 16.703 1 88.25 169 ALA A CA 1
ATOM 1263 C C . ALA A 1 169 ? -12.898 11.055 17.062 1 88.25 169 ALA A C 1
ATOM 1265 O O . ALA A 1 169 ? -12.023 11.008 17.922 1 88.25 169 ALA A O 1
ATOM 1266 N N . PHE A 1 170 ? -13.18 12.125 16.359 1 85.12 170 PHE A N 1
ATOM 1267 C CA . PHE A 1 170 ? -12.578 13.422 16.672 1 85.12 170 PHE A CA 1
ATOM 1268 C C . PHE A 1 170 ? -13.492 14.242 17.578 1 85.12 170 PHE A C 1
ATOM 1270 O O . PHE A 1 170 ? -14.711 14.227 17.406 1 85.12 170 PHE A O 1
ATOM 1277 N N . MET A 1 171 ? -12.898 14.812 18.531 1 87.44 171 MET A N 1
ATOM 1278 C CA . MET A 1 171 ? -13.633 15.711 19.422 1 87.44 171 MET A CA 1
ATOM 1279 C C . MET A 1 171 ? -13.289 17.172 19.125 1 87.44 171 MET A C 1
ATOM 1281 O O . MET A 1 171 ? -12.117 17.531 19.094 1 87.44 171 MET A O 1
ATOM 1285 N N . ASN A 1 172 ? -14.344 17.906 19.031 1 76.38 172 ASN A N 1
ATOM 1286 C CA . ASN A 1 172 ? -14.156 19.328 18.781 1 76.38 172 ASN A CA 1
ATOM 1287 C C . ASN A 1 172 ? -13.828 20.078 20.078 1 76.38 172 ASN A C 1
ATOM 1289 O O . ASN A 1 172 ? -14.305 19.703 21.156 1 76.38 172 ASN A O 1
ATOM 1293 N N . GLY A 1 173 ? -12.914 21.047 19.969 1 72 173 GLY A N 1
ATOM 1294 C CA . GLY A 1 173 ? -12.531 21.844 21.125 1 72 173 GLY A CA 1
ATOM 1295 C C . GLY A 1 173 ? -13.719 22.5 21.812 1 72 173 GLY A C 1
ATOM 1296 O O . GLY A 1 173 ? -13.711 22.672 23.031 1 72 173 GLY A O 1
ATOM 1297 N N . ALA A 1 174 ? -14.625 22.906 21 1 68.69 174 ALA A N 1
ATOM 1298 C CA . ALA A 1 174 ? -15.859 23.484 21.531 1 68.69 174 ALA A CA 1
ATOM 1299 C C . ALA A 1 174 ? -17.078 22.75 20.969 1 68.69 174 ALA A C 1
ATOM 1301 O O . ALA A 1 174 ? -17.234 22.641 19.75 1 68.69 174 ALA A O 1
ATOM 1302 N N . ALA A 1 175 ? -17.734 21.953 21.859 1 72.62 175 ALA A N 1
ATOM 1303 C CA . ALA A 1 175 ? -18.891 21.156 21.422 1 72.62 175 ALA A CA 1
ATOM 1304 C C . ALA A 1 175 ? -19.984 21.141 22.469 1 72.62 175 ALA A C 1
ATOM 1306 O O . ALA A 1 175 ? -19.734 21.469 23.641 1 72.62 175 ALA A O 1
ATOM 1307 N N . SER A 1 176 ? -21.141 21 21.984 1 75.81 176 SER A N 1
ATOM 1308 C CA . SER A 1 176 ? -22.281 20.844 22.891 1 75.81 176 SER A CA 1
ATOM 1309 C C . SER A 1 176 ? -22.266 19.484 23.562 1 75.81 176 SER A C 1
ATOM 1311 O O . SER A 1 176 ? -21.5 18.594 23.172 1 75.81 176 SER A O 1
ATOM 1313 N N . THR A 1 177 ? -23.078 19.406 24.594 1 86.81 177 THR A N 1
ATOM 1314 C CA . THR A 1 177 ? -23.234 18.125 25.297 1 86.81 177 THR A CA 1
ATOM 1315 C C . THR A 1 177 ? -23.75 17.047 24.344 1 86.81 177 THR A C 1
ATOM 1317 O O . THR A 1 177 ? -23.359 15.891 24.438 1 86.81 177 THR A O 1
ATOM 1320 N N . THR A 1 178 ? -24.531 17.484 23.484 1 85.62 178 THR A N 1
ATOM 1321 C CA . THR A 1 178 ? -25.078 16.547 22.516 1 85.62 178 THR A CA 1
ATOM 1322 C C . THR A 1 178 ? -24 16.062 21.562 1 85.62 178 THR A C 1
ATOM 1324 O O . THR A 1 178 ? -24 14.891 21.156 1 85.62 178 THR A O 1
ATOM 1327 N N . ASP A 1 179 ? -23.094 16.875 21.219 1 82.12 179 ASP A N 1
ATOM 1328 C CA . ASP A 1 179 ? -21.969 16.5 20.375 1 82.12 179 ASP A CA 1
ATOM 1329 C C . ASP A 1 179 ? -21.062 15.492 21.062 1 82.12 179 ASP A C 1
ATOM 1331 O O . ASP A 1 179 ? -20.594 14.531 20.453 1 82.12 179 ASP A O 1
ATOM 1335 N N . ASP A 1 180 ? -20.859 15.781 22.297 1 90.38 180 ASP A N 1
ATOM 1336 C CA . ASP A 1 180 ? -20 14.891 23.078 1 90.38 180 ASP A CA 1
ATOM 1337 C C . ASP A 1 180 ? -20.641 13.508 23.219 1 90.38 180 ASP A C 1
ATOM 1339 O O . ASP A 1 180 ? -19.953 12.492 23.203 1 90.38 180 ASP A O 1
ATOM 1343 N N . ASP A 1 181 ? -21.953 13.516 23.375 1 92.88 181 ASP A N 1
ATOM 1344 C CA . ASP A 1 181 ? -22.672 12.242 23.484 1 92.88 181 ASP A CA 1
ATOM 1345 C C . ASP A 1 181 ? -22.578 11.461 22.172 1 92.88 181 ASP A C 1
ATOM 1347 O O . ASP A 1 181 ? -22.5 10.227 22.188 1 92.88 181 ASP A O 1
ATOM 1351 N N . ALA A 1 182 ? -22.594 12.18 21.094 1 88.44 182 ALA A N 1
ATOM 1352 C CA . ALA A 1 182 ? -22.469 11.539 19.781 1 88.44 182 ALA A CA 1
ATOM 1353 C C . ALA A 1 182 ? -21.078 10.906 19.625 1 88.44 182 ALA A C 1
ATOM 1355 O O . ALA A 1 182 ? -20.938 9.859 18.984 1 88.44 182 ALA A O 1
ATOM 1356 N N . VAL A 1 183 ? -20.047 11.508 20.141 1 91.44 183 VAL A N 1
ATOM 1357 C CA . VAL A 1 183 ? -18.688 10.969 20.109 1 91.44 183 VAL A CA 1
ATOM 1358 C C . VAL A 1 183 ? -18.641 9.648 20.859 1 91.44 183 VAL A C 1
ATOM 1360 O O . VAL A 1 183 ? -18.078 8.664 20.375 1 91.44 183 VAL A O 1
ATOM 1363 N N . VAL A 1 184 ? -19.297 9.648 22.031 1 94.81 184 VAL A N 1
ATOM 1364 C CA . VAL A 1 184 ? -19.281 8.43 22.844 1 94.81 184 VAL A CA 1
ATOM 1365 C C . VAL A 1 184 ? -20.031 7.32 22.109 1 94.81 184 VAL A C 1
ATOM 1367 O O . VAL A 1 184 ? -19.578 6.172 22.078 1 94.81 184 VAL A O 1
ATOM 1370 N N . ALA A 1 185 ? -21.141 7.68 21.5 1 89.81 185 ALA A N 1
ATOM 1371 C CA . ALA A 1 185 ? -21.906 6.691 20.75 1 89.81 185 ALA A CA 1
ATOM 1372 C C . ALA A 1 185 ? -21.062 6.086 19.625 1 89.81 185 ALA A C 1
ATOM 1374 O O . ALA A 1 185 ? -21.125 4.883 19.375 1 89.81 185 ALA A O 1
ATOM 1375 N N . SER A 1 186 ? -20.266 6.867 19.016 1 89 186 SER A N 1
ATOM 1376 C CA . SER A 1 186 ? -19.391 6.406 17.922 1 89 186 SER A CA 1
ATOM 1377 C C . SER A 1 186 ? -18.281 5.516 18.453 1 89 186 SER A C 1
ATOM 1379 O O . SER A 1 186 ? -17.891 4.539 17.812 1 89 186 SER A O 1
ATOM 1381 N N . LEU A 1 187 ? -17.766 5.777 19.625 1 92.81 187 LEU A N 1
ATOM 1382 C CA . LEU A 1 187 ? -16.641 5.059 20.203 1 92.81 187 LEU A CA 1
ATOM 1383 C C . LEU A 1 187 ? -17.062 3.666 20.656 1 92.81 187 LEU A C 1
ATOM 1385 O O . LEU A 1 187 ? -16.266 2.729 20.625 1 92.81 187 LEU A O 1
ATOM 1389 N N . ILE A 1 188 ? -18.328 3.518 21.031 1 89.88 188 ILE A N 1
ATOM 1390 C CA . ILE A 1 188 ? -18.734 2.244 21.625 1 89.88 188 ILE A CA 1
ATOM 1391 C C . ILE A 1 188 ? -19.609 1.472 20.625 1 89.88 188 ILE A C 1
ATOM 1393 O O . ILE A 1 188 ? -20.156 0.419 20.969 1 89.88 188 ILE A O 1
ATOM 1397 N N . LYS A 1 189 ? -19.734 2.027 19.422 1 84.5 189 LYS A N 1
ATOM 1398 C CA . LYS A 1 189 ? -20.562 1.416 18.391 1 84.5 189 LYS A CA 1
ATOM 1399 C C . LYS A 1 189 ? -20.203 -0.053 18.188 1 84.5 189 LYS A C 1
ATOM 1401 O O . LYS A 1 189 ? -21.094 -0.891 17.984 1 84.5 189 LYS A O 1
ATOM 1406 N N . TYR A 1 190 ? -18.938 -0.375 18.328 1 87.12 190 TYR A N 1
ATOM 1407 C CA . TYR A 1 190 ? -18.469 -1.732 18.094 1 87.12 190 TYR A CA 1
ATOM 1408 C C . TYR A 1 190 ? -17.969 -2.379 19.375 1 87.12 190 TYR A C 1
ATOM 1410 O O . TYR A 1 190 ? -17.047 -3.207 19.359 1 87.12 190 TYR A O 1
ATOM 1418 N N . ARG A 1 191 ? -18.5 -1.869 20.469 1 84.38 191 ARG A N 1
ATOM 1419 C CA . ARG A 1 191 ? -18.5 -2.512 21.766 1 84.38 191 ARG A CA 1
ATOM 1420 C C . ARG A 1 191 ? -17.094 -2.508 22.375 1 84.38 191 ARG A C 1
ATOM 1422 O O . ARG A 1 191 ? -16.734 -3.426 23.109 1 84.38 191 ARG A O 1
ATOM 1429 N N . ALA A 1 192 ? -16.281 -1.621 22.016 1 89.31 192 ALA A N 1
ATOM 1430 C CA . ALA A 1 192 ? -15 -1.461 22.688 1 89.31 192 ALA A CA 1
ATOM 1431 C C . ALA A 1 192 ? -15.18 -0.903 24.094 1 89.31 192 ALA A C 1
ATOM 1433 O O . ALA A 1 192 ? -16.016 -0.026 24.312 1 89.31 192 ALA A O 1
ATOM 1434 N N . ARG A 1 193 ? -14.445 -1.447 25.016 1 92.19 193 ARG A N 1
ATOM 1435 C CA . ARG A 1 193 ? -14.484 -0.956 26.391 1 92.19 193 ARG A CA 1
ATOM 1436 C C . ARG A 1 193 ? -13.258 -0.102 26.703 1 92.19 193 ARG A C 1
ATOM 1438 O O . ARG A 1 193 ? -13.258 0.655 27.672 1 92.19 193 ARG A O 1
ATOM 1445 N N . GLY A 1 194 ? -12.227 -0.334 25.953 1 95.38 194 GLY A N 1
ATOM 1446 C CA . GLY A 1 194 ? -11.031 0.481 26.078 1 95.38 194 GLY A CA 1
ATOM 1447 C C . GLY A 1 194 ? -10.953 1.601 25.062 1 95.38 194 GLY A C 1
ATOM 1448 O O . GLY A 1 194 ? -11.18 1.38 23.875 1 95.38 194 GLY A O 1
ATOM 1449 N N . VAL A 1 195 ? -10.695 2.832 25.547 1 97.12 195 VAL A N 1
ATOM 1450 C CA . VAL A 1 195 ? -10.594 3.982 24.656 1 97.12 195 VAL A CA 1
ATOM 1451 C C . VAL A 1 195 ? -9.281 4.719 24.906 1 97.12 195 VAL A C 1
ATOM 1453 O O . VAL A 1 195 ? -9 5.141 26.031 1 97.12 195 VAL A O 1
ATOM 1456 N N . GLY A 1 196 ? -8.422 4.727 23.859 1 97.12 196 GLY A N 1
ATOM 1457 C CA . GLY A 1 196 ? -7.273 5.617 23.906 1 97.12 196 GLY A CA 1
ATOM 1458 C C . GLY A 1 196 ? -7.625 7.059 23.578 1 97.12 196 GLY A C 1
ATOM 1459 O O . GLY A 1 196 ? -8.312 7.324 22.594 1 97.12 196 GLY A O 1
ATOM 1460 N N . CYS A 1 197 ? -7.164 7.941 24.469 1 97.5 197 CYS A N 1
ATOM 1461 C CA . CYS A 1 197 ? -7.555 9.344 24.328 1 97.5 197 CYS A CA 1
ATOM 1462 C C . CYS A 1 197 ? -6.344 10.219 24.047 1 97.5 197 CYS A C 1
ATOM 1464 O O . CYS A 1 197 ? -5.445 10.336 24.875 1 97.5 197 CYS A O 1
ATOM 1466 N N . PHE A 1 198 ? -6.312 10.812 22.938 1 95.5 198 PHE A N 1
ATOM 1467 C CA . PHE A 1 198 ? -5.34 11.836 22.578 1 95.5 198 PHE A CA 1
ATOM 1468 C C . PHE A 1 198 ? -6.004 13.203 22.469 1 95.5 198 PHE A C 1
ATOM 1470 O O . PHE A 1 198 ? -6.133 13.75 21.359 1 95.5 198 PHE A O 1
ATOM 1477 N N . LEU A 1 199 ? -6.398 13.648 23.672 1 94 199 LEU A N 1
ATOM 1478 C CA . LEU A 1 199 ? -7.207 14.852 23.859 1 94 199 LEU A CA 1
ATOM 1479 C C . LEU A 1 199 ? -6.527 15.805 24.844 1 94 199 LEU A C 1
ATOM 1481 O O . LEU A 1 199 ? -5.672 15.398 25.625 1 94 199 LEU A O 1
ATOM 1485 N N . ARG A 1 200 ? -7.035 17.078 24.75 1 90.19 200 ARG A N 1
ATOM 1486 C CA . ARG A 1 200 ? -6.641 18.031 25.781 1 90.19 200 ARG A CA 1
ATOM 1487 C C . ARG A 1 200 ? -7.387 17.781 27.094 1 90.19 200 ARG A C 1
ATOM 1489 O O . ARG A 1 200 ? -8.297 16.953 27.125 1 90.19 200 ARG A O 1
ATOM 1496 N N . GLU A 1 201 ? -6.926 18.453 28.109 1 92.44 201 GLU A N 1
ATOM 1497 C CA . GLU A 1 201 ? -7.512 18.266 29.438 1 92.44 201 GLU A CA 1
ATOM 1498 C C . GLU A 1 201 ? -9.016 18.516 29.422 1 92.44 201 GLU A C 1
ATOM 1500 O O . GLU A 1 201 ? -9.797 17.688 29.875 1 92.44 201 GLU A O 1
ATOM 1505 N N . ALA A 1 202 ? -9.352 19.609 28.844 1 89.12 202 ALA A N 1
ATOM 1506 C CA . ALA A 1 202 ? -10.766 19.984 28.828 1 89.12 202 ALA A CA 1
ATOM 1507 C C . ALA A 1 202 ? -11.594 18.984 28.031 1 89.12 202 ALA A C 1
ATOM 1509 O O . ALA A 1 202 ? -12.719 18.672 28.422 1 89.12 202 ALA A O 1
ATOM 1510 N N . GLU A 1 203 ? -11.062 18.547 27 1 92.06 203 GLU A N 1
ATOM 1511 C CA . GLU A 1 203 ? -11.766 17.594 26.156 1 92.06 203 GLU A CA 1
ATOM 1512 C C . GLU A 1 203 ? -11.898 16.234 26.844 1 92.06 203 GLU A C 1
ATOM 1514 O O . GLU A 1 203 ? -12.93 15.578 26.734 1 92.06 203 GLU A O 1
ATOM 1519 N N . THR A 1 204 ? -10.906 15.859 27.562 1 96.19 204 THR A N 1
ATOM 1520 C CA . THR A 1 204 ? -10.945 14.586 28.281 1 96.19 204 THR A CA 1
ATOM 1521 C C . THR A 1 204 ? -12.008 14.609 29.375 1 96.19 204 THR A C 1
ATOM 1523 O O . THR A 1 204 ? -12.734 13.625 29.562 1 96.19 204 THR A O 1
ATOM 1526 N N . ARG A 1 205 ? -12.094 15.664 30.047 1 95.56 205 ARG A N 1
ATOM 1527 C CA . ARG A 1 205 ? -13.109 15.797 31.094 1 95.56 205 ARG A CA 1
ATOM 1528 C C . ARG A 1 205 ? -14.516 15.781 30.5 1 95.56 205 ARG A C 1
ATOM 1530 O O . ARG A 1 205 ? -15.43 15.18 31.062 1 95.56 205 ARG A O 1
ATOM 1537 N N . ARG A 1 206 ? -14.602 16.422 29.391 1 95.25 206 ARG A N 1
ATOM 1538 C CA . ARG A 1 206 ? -15.891 16.406 28.703 1 95.25 206 ARG A CA 1
ATOM 1539 C C . ARG A 1 206 ? -16.234 15 28.219 1 95.25 206 ARG A C 1
ATOM 1541 O O . ARG A 1 206 ? -17.391 14.586 28.297 1 95.25 206 ARG A O 1
ATOM 1548 N N . LEU A 1 207 ? -15.258 14.305 27.703 1 96.69 207 LEU A N 1
ATOM 1549 C CA . LEU A 1 207 ? -15.484 12.945 27.25 1 96.69 207 LEU A CA 1
ATOM 1550 C C . LEU A 1 207 ? -15.906 12.047 28.406 1 96.69 207 LEU A C 1
ATOM 1552 O O . LEU A 1 207 ? -16.828 11.242 28.266 1 96.69 207 LEU A O 1
ATOM 1556 N N . HIS A 1 208 ? -15.266 12.203 29.562 1 96.31 208 HIS A N 1
ATOM 1557 C CA . HIS A 1 208 ? -15.625 11.414 30.734 1 96.31 208 HIS A CA 1
ATOM 1558 C C . HIS A 1 208 ? -17.062 11.711 31.172 1 96.31 208 HIS A C 1
ATOM 1560 O O . HIS A 1 208 ? -17.812 10.789 31.5 1 96.31 208 HIS A O 1
ATOM 1566 N N . ALA A 1 209 ? -17.375 12.93 31.125 1 95.69 209 ALA A N 1
ATOM 1567 C CA . ALA A 1 209 ? -18.75 13.312 31.484 1 95.69 209 ALA A CA 1
ATOM 1568 C C . ALA A 1 209 ? -19.766 12.688 30.547 1 95.69 209 ALA A C 1
ATOM 1570 O O . ALA A 1 209 ? -20.828 12.25 30.969 1 95.69 209 ALA A O 1
ATOM 1571 N N . ALA A 1 210 ? -19.422 12.711 29.312 1 96.5 210 ALA A N 1
ATOM 1572 C CA . ALA A 1 210 ? -20.312 12.117 28.312 1 96.5 210 ALA A CA 1
ATOM 1573 C C . ALA A 1 210 ? -20.422 10.609 28.531 1 96.5 210 ALA A C 1
ATOM 1575 O O . ALA A 1 210 ? -21.5 10.031 28.328 1 96.5 210 ALA A O 1
ATOM 1576 N N . VAL A 1 211 ? -19.375 9.938 28.906 1 95.94 211 VAL A N 1
ATOM 1577 C CA . VAL A 1 211 ? -19.359 8.508 29.188 1 95.94 211 VAL A CA 1
ATOM 1578 C C . VAL A 1 211 ? -20.281 8.203 30.359 1 95.94 211 VAL A C 1
ATOM 1580 O O . VAL A 1 211 ? -21.047 7.234 30.328 1 95.94 211 VAL A O 1
ATOM 1583 N N . GLU A 1 212 ? -20.312 9.031 31.328 1 94.19 212 GLU A N 1
ATOM 1584 C CA . GLU A 1 212 ? -21.125 8.836 32.531 1 94.19 212 GLU A CA 1
ATOM 1585 C C . GLU A 1 212 ? -22.609 8.984 32.188 1 94.19 212 GLU A C 1
ATOM 1587 O O . GLU A 1 212 ? -23.453 8.312 32.812 1 94.19 212 GLU A O 1
ATOM 1592 N N . ARG A 1 213 ? -22.812 9.781 31.203 1 94.44 213 ARG A N 1
ATOM 1593 C CA . ARG A 1 213 ? -24.203 10.023 30.828 1 94.44 213 ARG A CA 1
ATOM 1594 C C . ARG A 1 213 ? -24.734 8.883 29.969 1 94.44 213 ARG A C 1
ATOM 1596 O O . ARG A 1 213 ? -25.953 8.695 29.875 1 94.44 213 ARG A O 1
ATOM 1603 N N . ASN A 1 214 ? -23.875 8.156 29.422 1 91.88 214 ASN A N 1
ATOM 1604 C CA . ASN A 1 214 ? -24.281 7.062 28.562 1 91.88 214 ASN A CA 1
ATOM 1605 C C . ASN A 1 214 ? -24.516 5.781 29.344 1 91.88 214 ASN A C 1
ATOM 1607 O O . ASN A 1 214 ? -23.609 5.285 30.016 1 91.88 214 ASN A O 1
ATOM 1611 N N . ARG A 1 215 ? -25.609 5.234 29.234 1 84.81 215 ARG A N 1
ATOM 1612 C CA . ARG A 1 215 ? -26.031 4.074 30.016 1 84.81 215 ARG A CA 1
ATOM 1613 C C . ARG A 1 215 ? -25.125 2.879 29.734 1 84.81 215 ARG A C 1
ATOM 1615 O O . ARG A 1 215 ? -24.781 2.125 30.656 1 84.81 215 ARG A O 1
ATOM 1622 N N . ARG A 1 216 ? -24.641 2.658 28.578 1 83.44 216 ARG A N 1
ATOM 1623 C CA . ARG A 1 216 ? -23.844 1.502 28.188 1 83.44 216 ARG A CA 1
ATOM 1624 C C . ARG A 1 216 ? -22.375 1.708 28.547 1 83.44 216 ARG A C 1
ATOM 1626 O O . ARG A 1 216 ? -21.688 0.759 28.922 1 83.44 216 ARG A O 1
ATOM 1633 N N . ALA A 1 217 ? -21.938 2.932 28.453 1 88.06 217 ALA A N 1
ATOM 1634 C CA . ALA A 1 217 ? -20.516 3.234 28.594 1 88.06 217 ALA A CA 1
ATOM 1635 C C . ALA A 1 217 ? -20.156 3.461 30.047 1 88.06 217 ALA A C 1
ATOM 1637 O O . ALA A 1 217 ? -19.031 3.168 30.469 1 88.06 217 ALA A O 1
ATOM 1638 N N . ALA A 1 218 ? -21 3.984 30.859 1 87 218 ALA A N 1
ATOM 1639 C CA . ALA A 1 218 ? -20.719 4.492 32.188 1 87 218 ALA A CA 1
ATOM 1640 C C . ALA A 1 218 ? -20.016 3.439 33.062 1 87 218 ALA A C 1
ATOM 1642 O O . ALA A 1 218 ? -19.078 3.756 33.781 1 87 218 ALA A O 1
ATOM 1643 N N . ASN A 1 219 ? -20.344 2.211 32.875 1 80.38 219 ASN A N 1
ATOM 1644 C CA . ASN A 1 219 ? -19.719 1.24 33.75 1 80.38 219 ASN A CA 1
ATOM 1645 C C . ASN A 1 219 ? -18.859 0.24 32.969 1 80.38 219 ASN A C 1
ATOM 1647 O O . ASN A 1 219 ? -18.375 -0.738 33.562 1 80.38 219 ASN A O 1
ATOM 1651 N N . SER A 1 220 ? -18.547 0.61 31.812 1 86.62 220 SER A N 1
ATOM 1652 C CA . SER A 1 220 ? -17.844 -0.407 31.047 1 86.62 220 SER A CA 1
ATOM 1653 C C . SER A 1 220 ? -16.625 0.181 30.344 1 86.62 220 SER A C 1
ATOM 1655 O O . SER A 1 220 ? -15.688 -0.544 30 1 86.62 220 SER A O 1
ATOM 1657 N N . VAL A 1 221 ? -16.625 1.457 30.172 1 93.75 221 VAL A N 1
ATOM 1658 C CA . VAL A 1 221 ? -15.586 2.062 29.359 1 93.75 221 VAL A CA 1
ATOM 1659 C C . VAL A 1 221 ? -14.461 2.58 30.25 1 93.75 221 VAL A C 1
ATOM 1661 O O . VAL A 1 221 ? -14.711 3.127 31.328 1 93.75 221 VAL A O 1
ATOM 1664 N N . PHE A 1 222 ? -13.289 2.277 29.891 1 96.06 222 PHE A N 1
ATOM 1665 C CA . PHE A 1 222 ? -12.086 2.758 30.562 1 96.06 222 PHE A CA 1
ATOM 1666 C C . PHE A 1 222 ? -11.266 3.639 29.625 1 96.06 222 PHE A C 1
ATO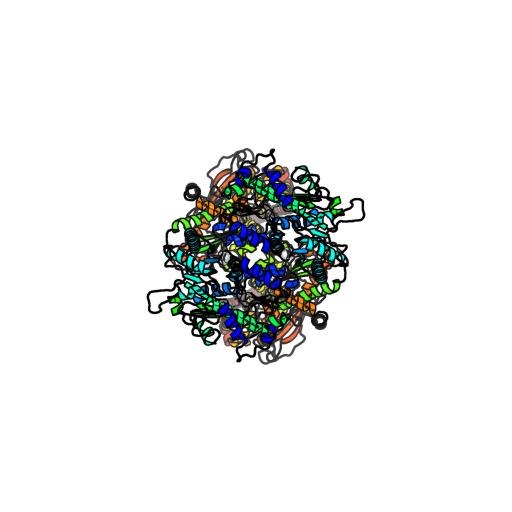M 1668 O O . PHE A 1 222 ? -10.938 3.23 28.516 1 96.06 222 PHE A O 1
ATOM 1675 N N . LEU A 1 223 ? -10.891 4.855 30.078 1 97.38 223 LEU A N 1
ATOM 1676 C CA . LEU A 1 223 ? -10.195 5.828 29.234 1 97.38 223 LEU A CA 1
ATOM 1677 C C . LEU A 1 223 ? -8.711 5.871 29.578 1 97.38 223 LEU A C 1
ATOM 1679 O O . LEU A 1 223 ? -8.336 5.926 30.75 1 97.38 223 LEU A O 1
ATOM 1683 N N . ILE A 1 224 ? -7.855 5.793 28.547 1 97.88 224 ILE A N 1
ATOM 1684 C CA . ILE A 1 224 ? -6.43 6.023 28.75 1 97.88 224 ILE A CA 1
ATOM 1685 C C . ILE A 1 224 ? -6.004 7.289 28.016 1 97.88 224 ILE A C 1
ATOM 1687 O O . ILE A 1 224 ? -5.957 7.309 26.781 1 97.88 224 ILE A O 1
ATOM 1691 N N . ALA A 1 225 ? -5.637 8.266 28.766 1 97.38 225 ALA A N 1
ATOM 1692 C CA . ALA A 1 225 ? -5.293 9.57 28.203 1 97.38 225 ALA A CA 1
ATOM 1693 C C . ALA A 1 225 ? -3.791 9.688 27.969 1 97.38 225 ALA A C 1
ATOM 1695 O O . ALA A 1 225 ? -3.027 8.789 28.328 1 97.38 225 ALA A O 1
ATOM 1696 N N . SER A 1 226 ? -3.418 10.766 27.266 1 95.12 226 SER A N 1
ATOM 1697 C CA . SER A 1 226 ? -2.021 11.039 26.938 1 95.12 226 SER A CA 1
ATOM 1698 C C . SER A 1 226 ? -1.49 12.219 27.75 1 95.12 226 SER A C 1
ATOM 1700 O O . SER A 1 226 ? -2.164 12.711 28.656 1 95.12 226 SER A O 1
ATOM 1702 N N . ARG A 1 227 ? -0.336 12.625 27.406 1 93.06 227 ARG A N 1
ATOM 1703 C CA . ARG A 1 227 ? 0.368 13.672 28.141 1 93.06 227 ARG A CA 1
ATOM 1704 C C . ARG A 1 227 ? -0.399 14.984 28.078 1 93.06 227 ARG A C 1
ATOM 1706 O O . ARG A 1 227 ? -0.304 15.805 29 1 93.06 227 ARG A O 1
ATOM 1713 N N . GLU A 1 228 ? -1.231 15.18 27.094 1 91.75 228 GLU A N 1
ATOM 1714 C CA . GLU A 1 228 ? -1.959 16.438 26.938 1 91.75 228 GLU A CA 1
ATOM 1715 C C . GLU A 1 228 ? -3.018 16.594 28.031 1 91.75 228 GLU A C 1
ATOM 1717 O O . GLU A 1 228 ? -3.498 17.688 28.281 1 91.75 228 GLU A O 1
ATOM 1722 N N . SER A 1 229 ? -3.291 15.508 28.703 1 94 229 SER A N 1
ATOM 1723 C CA . SER A 1 229 ? -4.32 15.5 29.75 1 94 229 SER A CA 1
ATOM 1724 C C . SER A 1 229 ? -3.723 15.18 31.109 1 94 229 SER A C 1
ATOM 1726 O O . SER A 1 229 ? -4.395 14.602 31.969 1 94 229 SER A O 1
ATOM 1728 N N . LEU A 1 230 ? -2.543 15.492 31.281 1 94.81 230 LEU A N 1
ATOM 1729 C CA . LEU A 1 230 ? -1.833 15.07 32.469 1 94.81 230 LEU A CA 1
ATOM 1730 C C . LEU A 1 230 ? -2.484 15.656 33.719 1 94.81 230 LEU A C 1
ATOM 1732 O O . LEU A 1 230 ? -2.418 15.062 34.812 1 94.81 230 LEU A O 1
ATOM 1736 N N . ASN A 1 231 ? -3.127 16.75 33.656 1 93.81 231 ASN A N 1
ATOM 1737 C CA . ASN A 1 231 ? -3.711 17.391 34.812 1 93.81 231 ASN A CA 1
ATOM 1738 C C . ASN A 1 231 ? -5.027 16.734 35.219 1 93.81 231 ASN A C 1
ATOM 1740 O O . ASN A 1 231 ? -5.629 17.125 36.219 1 93.81 231 ASN A O 1
ATOM 1744 N N . VAL A 1 232 ? -5.426 15.719 34.531 1 95.81 232 VAL A N 1
ATOM 1745 C CA . VAL A 1 232 ? -6.57 14.906 34.938 1 95.81 232 VAL A CA 1
ATOM 1746 C C . VAL A 1 232 ? -6.129 13.875 35.969 1 95.81 232 VAL A C 1
ATOM 1748 O O . VAL A 1 232 ? -6.965 13.273 36.656 1 95.81 232 VAL A O 1
ATOM 1751 N N . LEU A 1 233 ? -4.906 13.703 36.219 1 95 233 LEU A N 1
ATOM 1752 C CA . LEU A 1 233 ? -4.316 12.641 37.031 1 95 233 LEU A CA 1
ATOM 1753 C C . LEU A 1 233 ? -4.91 12.641 38.438 1 95 233 LEU A C 1
ATOM 1755 O O . LEU A 1 233 ? -5.25 11.578 38.969 1 95 233 LEU A O 1
ATOM 1759 N N . PRO A 1 234 ? -5.125 13.789 39.062 1 91.12 234 PRO A N 1
ATOM 1760 C CA . PRO A 1 234 ? -5.656 13.773 40.438 1 91.12 234 PRO A CA 1
ATOM 1761 C C . PRO A 1 234 ? -7.066 13.188 40.5 1 91.12 234 PRO A C 1
ATOM 1763 O O . PRO A 1 234 ? -7.496 12.742 41.562 1 91.12 234 PRO A O 1
ATOM 1766 N N . ASP A 1 235 ? -7.754 13.18 39.375 1 91.94 235 ASP A N 1
ATOM 1767 C CA . ASP A 1 235 ? -9.125 12.68 39.375 1 91.94 235 ASP A CA 1
ATOM 1768 C C . ASP A 1 235 ? -9.156 11.164 39.188 1 91.94 235 ASP A C 1
ATOM 1770 O O . ASP A 1 235 ? -10.211 10.539 39.312 1 91.94 235 ASP A O 1
ATOM 1774 N N . LEU A 1 236 ? -8.039 10.578 38.875 1 94.06 236 LEU A N 1
ATOM 1775 C CA . LEU A 1 236 ? -7.977 9.156 38.594 1 94.06 236 LEU A CA 1
ATOM 1776 C C . LEU A 1 236 ? -7.637 8.352 39.844 1 94.06 236 LEU A C 1
ATOM 1778 O O . LEU A 1 236 ? -6.703 7.543 39.812 1 94.06 236 LEU A O 1
ATOM 1782 N N . THR A 1 237 ? -8.398 8.609 40.844 1 84.69 237 THR A N 1
ATOM 1783 C CA . THR A 1 237 ? -8.141 8.016 42.156 1 84.69 237 THR A CA 1
ATOM 1784 C C . THR A 1 237 ? -8.742 6.613 42.219 1 84.69 237 THR A C 1
ATOM 1786 O O . THR A 1 237 ? -9.773 6.34 41.594 1 84.69 237 THR A O 1
ATOM 1789 N N . SER A 1 238 ? -7.785 5.637 42.625 1 70.5 238 SER A N 1
ATOM 1790 C CA . SER A 1 238 ? -8.266 4.289 42.906 1 70.5 238 SER A CA 1
ATOM 1791 C C . SER A 1 238 ? -8.203 4 44.406 1 70.5 238 SER A C 1
ATOM 1793 O O . SER A 1 238 ? -7.324 4.512 45.125 1 70.5 238 SER A O 1
ATOM 1795 N N . ASP A 1 239 ? -9.102 3.688 45.25 1 53.72 239 ASP A N 1
ATOM 1796 C CA . ASP A 1 239 ? -8.859 3.164 46.562 1 53.72 239 ASP A CA 1
ATOM 1797 C C . ASP A 1 239 ? -8.562 1.668 46.531 1 53.72 239 ASP A C 1
ATOM 1799 O O . ASP A 1 239 ? -9.32 0.891 45.969 1 53.72 239 ASP A O 1
ATOM 1803 N N . VAL A 1 240 ? -7.285 1.228 46.531 1 48.38 240 VAL A N 1
ATOM 1804 C CA . VAL A 1 240 ? -6.953 -0.193 46.562 1 48.38 240 VAL A CA 1
ATOM 1805 C C . VAL A 1 240 ? -7.988 -0.946 47.406 1 48.38 240 VAL A C 1
ATOM 1807 O O . VAL A 1 240 ? -8.398 -2.055 47.062 1 48.38 240 VAL A O 1
ATOM 1810 N N . ASN A 1 241 ? -8.016 -0.646 48.656 1 48.5 241 ASN A N 1
ATOM 1811 C CA . ASN A 1 241 ? -8.875 -1.289 49.656 1 48.5 241 ASN A CA 1
ATOM 1812 C C . ASN A 1 241 ? -10.336 -0.892 49.469 1 48.5 241 ASN A C 1
ATOM 1814 O O . ASN A 1 241 ? -11.219 -1.435 50.125 1 48.5 241 ASN A O 1
ATOM 1818 N N . GLY A 1 242 ? -10.625 0.228 48.688 1 48.34 242 GLY A N 1
ATOM 1819 C CA . GLY A 1 242 ? -11.992 0.711 48.656 1 48.34 242 GLY A CA 1
ATOM 1820 C C . GLY A 1 242 ? -12.672 0.446 47.312 1 48.34 242 GLY A C 1
ATOM 1821 O O . GLY A 1 242 ? -12.07 -0.135 46.406 1 48.34 242 GLY A O 1
ATOM 1822 N N . THR A 1 243 ? -14.062 0.696 47.094 1 55.44 243 THR A N 1
ATOM 1823 C CA . THR A 1 243 ? -15.117 0.454 46.125 1 55.44 243 THR A CA 1
ATOM 1824 C C . THR A 1 243 ? -14.914 1.32 44.875 1 55.44 243 THR A C 1
ATOM 1826 O O . THR A 1 243 ? -15.516 1.064 43.844 1 55.44 243 THR A O 1
ATOM 1829 N N . ALA A 1 244 ? -13.898 2.275 44.906 1 67.38 244 ALA A N 1
ATOM 1830 C CA . ALA A 1 244 ? -13.945 3.182 43.75 1 67.38 244 ALA A CA 1
ATOM 1831 C C . ALA A 1 244 ? -12.844 2.861 42.75 1 67.38 244 ALA A C 1
ATOM 1833 O O . ALA A 1 244 ? -11.68 2.717 43.125 1 67.38 244 ALA A O 1
ATOM 1834 N N . LYS A 1 245 ? -13.062 2.475 41.594 1 82.75 245 LYS A N 1
ATOM 1835 C CA . LYS A 1 245 ? -12.156 2.213 40.5 1 82.75 245 LYS A CA 1
ATOM 1836 C C . LYS A 1 245 ? -11.969 3.455 39.625 1 82.75 245 LYS A C 1
ATOM 1838 O O . LYS A 1 245 ? -12.914 4.219 39.406 1 82.75 245 LYS A O 1
ATOM 1843 N N . PRO A 1 246 ? -10.656 3.688 39.281 1 91.56 246 PRO A N 1
ATOM 1844 C CA . PRO A 1 246 ? -10.477 4.832 38.406 1 91.56 246 PRO A CA 1
ATOM 1845 C C . PRO A 1 246 ? -11.219 4.66 37.062 1 91.56 246 PRO A C 1
ATOM 1847 O O . PRO A 1 246 ? -11.406 3.533 36.625 1 91.56 246 PRO A O 1
ATOM 1850 N N . TRP A 1 247 ? -11.609 5.812 36.625 1 93.06 247 TRP A N 1
ATOM 1851 C CA . TRP A 1 247 ? -12.344 5.754 35.375 1 93.06 247 TRP A CA 1
ATOM 1852 C C . TRP A 1 247 ? -11.383 5.754 34.188 1 93.06 247 TRP A C 1
ATOM 1854 O O . TRP A 1 247 ? -11.789 5.488 33.062 1 93.06 247 TRP A O 1
ATOM 1864 N N . GLY A 1 248 ? -10.125 5.973 34.531 1 95.5 248 GLY A N 1
ATOM 1865 C CA . GLY A 1 248 ? -9.117 5.996 33.5 1 95.5 248 GLY A CA 1
ATOM 1866 C C . GLY A 1 248 ? -7.699 6.012 34 1 95.5 248 GLY A C 1
ATOM 1867 O O . GLY A 1 248 ? -7.473 5.848 35.219 1 95.5 248 GLY A O 1
ATOM 1868 N N . ALA A 1 249 ? -6.785 6.078 33.094 1 97.06 249 ALA A N 1
ATOM 1869 C CA . ALA A 1 249 ? -5.352 6.184 33.375 1 97.06 249 ALA A CA 1
ATOM 1870 C C . ALA A 1 249 ? -4.668 7.09 32.344 1 97.06 249 ALA A C 1
ATOM 1872 O O . ALA A 1 249 ? -5.316 7.605 31.438 1 97.06 249 ALA A O 1
ATOM 1873 N N . ILE A 1 250 ? -3.42 7.344 32.594 1 97.56 250 ILE A N 1
ATOM 1874 C CA . ILE A 1 250 ? -2.639 8.164 31.672 1 97.56 250 ILE A CA 1
ATOM 1875 C C . ILE A 1 250 ? -1.394 7.395 31.219 1 97.56 250 ILE A C 1
ATOM 1877 O O . ILE A 1 250 ? -0.737 6.742 32.031 1 97.56 250 ILE A O 1
ATOM 1881 N N . PHE A 1 251 ? -1.197 7.348 29.938 1 97.62 251 PHE A N 1
ATOM 1882 C CA . PHE A 1 251 ? 0.025 6.805 29.344 1 97.62 251 PHE A CA 1
ATOM 1883 C C . PHE A 1 251 ? 0.957 7.926 28.906 1 97.62 251 PHE A C 1
ATOM 1885 O O . PHE A 1 251 ? 0.634 8.68 27.984 1 97.62 251 PHE A O 1
ATOM 1892 N N . VAL A 1 252 ? 2.115 8.023 29.578 1 96.69 252 VAL A N 1
ATOM 1893 C CA . VAL A 1 252 ? 2.93 9.219 29.391 1 96.69 252 VAL A CA 1
ATOM 1894 C C . VAL A 1 252 ? 4.41 8.852 29.438 1 96.69 252 VAL A C 1
ATOM 1896 O O . VAL A 1 252 ? 4.785 7.863 30.078 1 96.69 252 VAL A O 1
ATOM 1899 N N . SER A 1 253 ? 5.172 9.648 28.719 1 95.88 253 SER A N 1
ATOM 1900 C CA . SER A 1 253 ? 6.617 9.469 28.75 1 95.88 253 SER A CA 1
ATOM 1901 C C . SER A 1 253 ? 7.207 9.922 30.078 1 95.88 253 SER A C 1
ATOM 1903 O O . SER A 1 253 ? 6.582 10.695 30.812 1 95.88 253 SER A O 1
ATOM 1905 N N . ALA A 1 254 ? 8.398 9.523 30.328 1 95.62 254 ALA A N 1
ATOM 1906 C CA . ALA A 1 254 ? 9.07 9.789 31.594 1 95.62 254 ALA A CA 1
ATOM 1907 C C . ALA A 1 254 ? 9.273 11.281 31.797 1 95.62 254 ALA A C 1
ATOM 1909 O O . ALA A 1 254 ? 9.57 12.016 30.844 1 95.62 254 ALA A O 1
ATOM 1910 N N . TYR A 1 255 ? 9.016 11.75 33 1 96.25 255 TYR A N 1
ATOM 1911 C CA . TYR A 1 255 ? 9.281 13.117 33.438 1 96.25 255 TYR A CA 1
ATOM 1912 C C . TYR A 1 255 ? 9.5 13.172 34.969 1 96.25 255 TYR A C 1
ATOM 1914 O O . TYR A 1 255 ? 9.266 12.18 35.656 1 96.25 255 TYR A O 1
ATOM 1922 N N . THR A 1 256 ? 10.023 14.25 35.469 1 95.19 256 THR A N 1
ATOM 1923 C CA . THR A 1 256 ? 10.203 14.453 36.906 1 95.19 256 THR A CA 1
ATOM 1924 C C . THR A 1 256 ? 8.953 15.055 37.531 1 95.19 256 THR A C 1
ATOM 1926 O O . THR A 1 256 ? 8.531 16.156 37.156 1 95.19 256 THR A O 1
ATOM 1929 N N . PRO A 1 257 ? 8.375 14.367 38.438 1 93.19 257 PRO A N 1
ATOM 1930 C CA . PRO A 1 257 ? 7.117 14.844 39.031 1 93.19 257 PRO A CA 1
ATOM 1931 C C . PRO A 1 257 ? 7.289 16.125 39.844 1 93.19 257 PRO A C 1
ATOM 1933 O O . PRO A 1 257 ? 8.406 16.469 40.219 1 93.19 257 PRO A O 1
ATOM 1936 N N . PRO A 1 258 ? 6.168 16.828 40.094 1 91.12 258 PRO A N 1
ATOM 1937 C CA . PRO A 1 258 ? 6.211 18.109 40.812 1 91.12 258 PRO A CA 1
ATOM 1938 C C . PRO A 1 258 ? 6.887 18 42.156 1 91.12 258 PRO A C 1
ATOM 1940 O O . PRO A 1 258 ? 7.715 18.844 42.531 1 91.12 258 PRO A O 1
ATOM 1943 N N . ALA A 1 259 ? 6.625 16.984 42.906 1 87.81 259 ALA A N 1
ATOM 1944 C CA . ALA A 1 259 ? 7.172 16.844 44.25 1 87.81 259 ALA A CA 1
ATOM 1945 C C . ALA A 1 259 ? 8.695 16.781 44.219 1 87.81 259 ALA A C 1
ATOM 1947 O O . ALA A 1 259 ? 9.367 17.328 45.094 1 87.81 259 ALA A O 1
ATOM 1948 N N . GLU A 1 260 ? 9.203 16.188 43.281 1 90.62 260 GLU A N 1
ATOM 1949 C CA . GLU A 1 260 ? 10.648 16.047 43.156 1 90.62 260 GLU A CA 1
ATOM 1950 C C . GLU A 1 260 ? 11.289 17.359 42.688 1 90.62 260 GLU A C 1
ATOM 1952 O O . GLU A 1 260 ? 12.391 17.703 43.125 1 90.62 260 GLU A O 1
ATOM 1957 N N . LEU A 1 261 ? 10.695 18.016 41.781 1 90.69 261 LEU A N 1
ATOM 1958 C CA . LEU A 1 261 ? 11.211 19.312 41.344 1 90.69 261 LEU A CA 1
ATOM 1959 C C . LEU A 1 261 ? 11.25 20.312 42.469 1 90.69 261 LEU A C 1
ATOM 1961 O O . LEU A 1 261 ? 12.188 21.109 42.562 1 90.69 261 LEU A O 1
ATOM 1965 N N . VAL A 1 262 ? 10.266 20.234 43.281 1 87.25 262 VAL A N 1
ATOM 1966 C CA . VAL A 1 262 ? 10.219 21.125 44.438 1 87.25 262 VAL A CA 1
ATOM 1967 C C . VAL A 1 262 ? 11.336 20.75 45.406 1 87.25 262 VAL A C 1
ATOM 1969 O O . VAL A 1 262 ? 12.016 21.625 45.969 1 87.25 262 VAL A O 1
ATOM 1972 N N . SER A 1 263 ? 11.5 19.5 45.625 1 86.25 263 SER A N 1
ATOM 1973 C CA . SER A 1 263 ? 12.539 19.031 46.531 1 86.25 263 SER A CA 1
ATOM 1974 C C . SER A 1 263 ? 13.93 19.391 46.031 1 86.25 263 SER A C 1
ATOM 1976 O O . SER A 1 263 ? 14.859 19.562 46.812 1 86.25 263 SER A O 1
ATOM 1978 N N . GLN A 1 264 ? 14.055 19.531 44.75 1 86.81 264 GLN A N 1
ATOM 1979 C CA . GLN A 1 264 ? 15.336 19.875 44.156 1 86.81 264 GLN A CA 1
ATOM 1980 C C . GLN A 1 264 ? 15.594 21.375 44.188 1 86.81 264 GLN A C 1
ATOM 1982 O O . GLN A 1 264 ? 16.641 21.844 43.75 1 86.81 264 GLN A O 1
ATOM 1987 N N . GLY A 1 265 ? 14.656 22.141 44.594 1 81.31 265 GLY A N 1
ATOM 1988 C CA . GLY A 1 265 ? 14.875 23.562 44.875 1 81.31 265 GLY A CA 1
ATOM 1989 C C . GLY A 1 265 ? 14.477 24.438 43.688 1 81.31 265 GLY A C 1
ATOM 1990 O O . GLY A 1 265 ? 14.844 25.609 43.656 1 81.31 265 GLY A O 1
ATOM 1991 N N . PHE A 1 266 ? 13.812 23.875 42.781 1 84.69 266 PHE A N 1
ATOM 1992 C CA . PHE A 1 266 ? 13.438 24.672 41.594 1 84.69 266 PHE A CA 1
ATOM 1993 C C . PHE A 1 266 ? 12.352 25.672 41.969 1 84.69 266 PHE A C 1
ATOM 1995 O O . PHE A 1 266 ? 12.234 26.719 41.312 1 84.69 266 PHE A O 1
ATOM 2002 N N . PHE A 1 267 ? 11.539 25.203 42.906 1 82 267 PHE A N 1
ATOM 2003 C CA . PHE A 1 267 ? 10.445 26.047 43.375 1 82 267 PHE A CA 1
ATOM 2004 C C . PHE A 1 267 ? 10.469 26.219 44.875 1 82 267 PHE A C 1
ATOM 2006 O O . PHE A 1 267 ? 10.875 25.312 45.594 1 82 267 PHE A O 1
ATOM 2013 N N . PRO A 1 268 ? 10.297 27.469 45.438 1 65.06 268 PRO A N 1
ATOM 2014 C CA . PRO A 1 268 ? 10.266 27.609 46.906 1 65.06 268 PRO A CA 1
ATOM 2015 C C . PRO A 1 268 ? 9.156 26.781 47.562 1 65.06 268 PRO A C 1
ATOM 2017 O O . PRO A 1 268 ? 8.133 26.516 46.938 1 65.06 268 PRO A O 1
ATOM 2020 N N . THR A 1 269 ? 9.484 25.875 48.625 1 59.06 269 THR A N 1
ATOM 2021 C CA . THR A 1 269 ? 8.578 25 49.375 1 59.06 269 THR A CA 1
ATOM 2022 C C . THR A 1 269 ? 7.266 25.719 49.656 1 59.06 269 THR A C 1
ATOM 2024 O O . THR A 1 269 ? 6.238 25.062 49.875 1 59.06 269 THR A O 1
ATOM 2027 N N . THR A 1 270 ? 7.301 26.875 50.062 1 50.44 270 THR A N 1
ATOM 2028 C CA . THR A 1 270 ? 6.121 27.547 50.625 1 50.44 270 THR A CA 1
ATOM 2029 C C . THR A 1 270 ? 5.031 27.672 49.562 1 50.44 270 THR A C 1
ATOM 2031 O O . THR A 1 270 ? 3.893 28.031 49.844 1 50.44 270 THR A O 1
ATOM 2034 N N . HIS A 1 271 ? 5.371 27.781 48.312 1 47.66 271 HIS A N 1
ATOM 2035 C CA . HIS A 1 271 ? 4.312 28.094 47.344 1 47.66 271 HIS A CA 1
ATOM 2036 C C . HIS A 1 271 ? 3.695 26.812 46.781 1 47.66 271 HIS A C 1
ATOM 2038 O O . HIS A 1 271 ? 4.379 26.031 46.125 1 47.66 271 HIS A O 1
ATOM 2044 N N . GLY A 1 272 ? 2.955 26.156 47.594 1 47.75 272 GLY A N 1
ATOM 2045 C CA . GLY A 1 272 ? 2.207 24.953 47.281 1 47.75 272 GLY A CA 1
ATOM 2046 C C . GLY A 1 272 ? 2.145 24.641 45.812 1 47.75 272 GLY A C 1
ATOM 2047 O O . GLY A 1 272 ? 2.414 23.516 45.406 1 47.75 272 GLY A O 1
ATOM 2048 N N . THR A 1 273 ? 1.277 25.406 45 1 61.22 273 THR A N 1
ATOM 2049 C CA . THR A 1 273 ? 0.644 25.188 43.688 1 61.22 273 THR A CA 1
ATOM 2050 C C . THR A 1 273 ? 1.523 25.734 42.562 1 61.22 273 THR A C 1
ATOM 2052 O O . THR A 1 273 ? 1.016 26.25 41.562 1 61.22 273 THR A O 1
ATOM 2055 N N . ALA A 1 274 ? 2.84 25.609 42.656 1 72.06 274 ALA A N 1
ATOM 2056 C CA . ALA A 1 274 ? 3.682 26.328 41.719 1 72.06 274 ALA A CA 1
ATOM 2057 C C . ALA A 1 274 ? 3.814 25.547 40.406 1 72.06 274 ALA A C 1
ATOM 2059 O O . ALA A 1 274 ? 3.967 26.141 39.344 1 72.06 274 ALA A O 1
ATOM 2060 N N . VAL A 1 275 ? 3.803 24.312 40.469 1 87.56 275 VAL A N 1
ATOM 2061 C CA . VAL A 1 275 ? 3.92 23.516 39.25 1 87.56 275 VAL A CA 1
ATOM 2062 C C . VAL A 1 275 ? 2.975 22.312 39.344 1 87.56 275 VAL A C 1
ATOM 2064 O O . VAL A 1 275 ? 2.906 21.641 40.375 1 87.56 275 VAL A O 1
ATOM 2067 N N . ASP A 1 276 ? 2.139 22.219 38.438 1 89.75 276 ASP A N 1
ATOM 2068 C CA . ASP A 1 276 ? 1.267 21.047 38.312 1 89.75 276 ASP A CA 1
ATOM 2069 C C . ASP A 1 276 ? 1.917 19.953 37.5 1 89.75 276 ASP A C 1
ATOM 2071 O O . ASP A 1 276 ? 3.086 20.062 37.125 1 89.75 276 ASP A O 1
ATOM 2075 N N . GLU A 1 277 ? 1.208 18.812 37.312 1 91.56 277 GLU A N 1
ATOM 2076 C CA . GLU A 1 277 ? 1.768 17.656 36.625 1 91.56 277 GLU A CA 1
ATOM 2077 C C . GLU A 1 277 ? 2.133 18.016 35.188 1 91.56 277 GLU A C 1
ATOM 2079 O O . GLU A 1 277 ? 3.193 17.625 34.688 1 91.56 277 GLU A O 1
ATOM 2084 N N . TYR A 1 278 ? 1.248 18.719 34.531 1 92.75 278 TYR A N 1
ATOM 2085 C CA . TYR A 1 278 ? 1.487 19.141 33.156 1 92.75 278 TYR A CA 1
ATOM 2086 C C . TYR A 1 278 ? 2.68 20.078 33.062 1 92.75 278 TYR A C 1
ATOM 2088 O O . TYR A 1 278 ? 3.529 19.938 32.188 1 92.75 278 TYR A O 1
ATOM 2096 N N . GLY A 1 279 ? 2.734 21.016 33.938 1 90.88 279 GLY A N 1
ATOM 2097 C CA . GLY A 1 279 ? 3.871 21.922 34 1 90.88 279 GLY A CA 1
ATOM 2098 C C . GLY A 1 279 ? 5.184 21.203 34.281 1 90.88 279 GLY A C 1
ATOM 2099 O O . GLY A 1 279 ? 6.223 21.578 33.719 1 90.88 279 GLY A O 1
ATOM 2100 N N . ALA A 1 280 ? 5.109 20.281 35.156 1 93.38 280 ALA A N 1
ATOM 2101 C CA . ALA A 1 280 ? 6.305 19.5 35.469 1 93.38 280 ALA A CA 1
ATOM 2102 C C . ALA A 1 280 ? 6.805 18.734 34.25 1 93.38 280 ALA A C 1
ATOM 2104 O O . ALA A 1 280 ? 8.016 18.625 34.031 1 93.38 280 ALA A O 1
ATOM 2105 N N . PHE A 1 281 ? 5.891 18.156 33.5 1 94.56 281 PHE A N 1
ATOM 2106 C CA . PHE A 1 281 ? 6.223 17.453 32.281 1 94.56 281 PHE A CA 1
ATOM 2107 C C . PHE A 1 281 ? 6.949 18.375 31.297 1 94.56 281 PHE A C 1
ATOM 2109 O O . PHE A 1 281 ? 8.016 18.031 30.781 1 94.56 281 PHE A O 1
ATOM 2116 N N . VAL A 1 282 ? 6.453 19.562 31.125 1 94.19 282 VAL A N 1
ATOM 2117 C CA . VAL A 1 282 ? 7.008 20.531 30.188 1 94.19 282 VAL A CA 1
ATOM 2118 C C . VAL A 1 282 ? 8.375 21 30.672 1 94.19 282 VAL A C 1
ATOM 2120 O O . VAL A 1 282 ? 9.328 21.078 29.891 1 94.19 282 VAL A O 1
ATOM 2123 N N . LEU A 1 283 ? 8.414 21.281 31.938 1 94.38 283 LEU A N 1
ATOM 2124 C CA . LEU A 1 283 ? 9.664 21.75 32.5 1 94.38 283 LEU A CA 1
ATOM 2125 C C . LEU A 1 283 ? 10.766 20.703 32.375 1 94.38 283 LEU A C 1
ATOM 2127 O O . LEU A 1 283 ? 11.914 21.031 32.062 1 94.38 283 LEU A O 1
ATOM 2131 N N . SER A 1 284 ? 10.43 19.5 32.656 1 95.62 284 SER A N 1
ATOM 2132 C CA . SER A 1 284 ? 11.414 18.422 32.562 1 95.62 284 SER A CA 1
ATOM 2133 C C . SER A 1 284 ? 12.039 18.359 31.156 1 95.62 284 SER A C 1
ATOM 2135 O O . SER A 1 284 ? 13.258 18.219 31.031 1 95.62 284 SER A O 1
ATOM 2137 N N . HIS A 1 285 ? 11.258 18.469 30.125 1 96 285 HIS A N 1
ATOM 2138 C CA . HIS A 1 285 ? 11.766 18.406 28.766 1 96 285 HIS A CA 1
ATOM 2139 C C . HIS A 1 285 ? 12.492 19.688 28.375 1 96 285 HIS A C 1
ATOM 2141 O O . HIS A 1 285 ? 13.438 19.672 27.594 1 96 285 HIS A O 1
ATOM 2147 N N . LEU A 1 286 ? 12.016 20.781 28.906 1 95.75 286 LEU A N 1
ATOM 2148 C CA . LEU A 1 286 ? 12.711 22.047 28.703 1 95.75 286 LEU A CA 1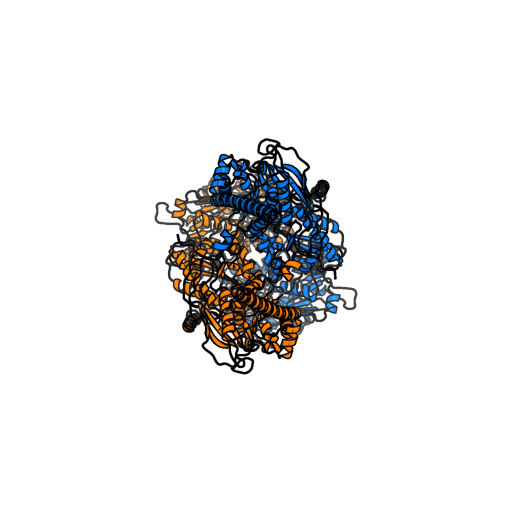
ATOM 2149 C C . LEU A 1 286 ? 14.117 22 29.281 1 95.75 286 LEU A C 1
ATOM 2151 O O . LEU A 1 286 ? 15.078 22.422 28.625 1 95.75 286 LEU A O 1
ATOM 2155 N N . LEU A 1 287 ? 14.227 21.5 30.484 1 94.31 287 LEU A N 1
ATOM 2156 C CA . LEU A 1 287 ? 15.531 21.375 31.125 1 94.31 287 LEU A CA 1
ATOM 2157 C C . LEU A 1 287 ? 16.422 20.406 30.359 1 94.31 287 LEU A C 1
ATOM 2159 O O . LEU A 1 287 ? 17.641 20.625 30.25 1 94.31 287 LEU A O 1
ATOM 2163 N N . ASP A 1 288 ? 15.828 19.359 29.828 1 95.62 288 ASP A N 1
ATOM 2164 C CA . ASP A 1 288 ? 16.594 18.438 28.984 1 95.62 288 ASP A CA 1
ATOM 2165 C C . ASP A 1 288 ? 17.125 19.156 27.734 1 95.62 288 ASP A C 1
ATOM 2167 O O . ASP A 1 288 ? 18.219 18.844 27.25 1 95.62 288 ASP A O 1
ATOM 2171 N N . GLY A 1 289 ? 16.328 20.062 27.156 1 95.75 289 GLY A N 1
ATOM 2172 C CA . GLY A 1 289 ? 16.812 20.875 26.047 1 95.75 289 GLY A CA 1
ATOM 2173 C C . GLY A 1 289 ? 18.016 21.719 26.406 1 95.75 289 GLY A C 1
ATOM 2174 O O . GLY A 1 289 ? 18.953 21.828 25.609 1 95.75 289 GLY A O 1
ATOM 2175 N N . LEU A 1 290 ? 18.016 22.25 27.578 1 93.88 290 LEU A N 1
ATOM 2176 C CA . LEU A 1 290 ? 19.156 23.031 28.047 1 93.88 290 LEU A CA 1
ATOM 2177 C C . LEU A 1 290 ? 20.375 22.141 28.25 1 93.88 290 LEU A C 1
ATOM 2179 O O . LEU A 1 290 ? 21.5 22.516 27.891 1 93.88 290 LEU A O 1
ATOM 2183 N N . LEU A 1 291 ? 20.078 21.016 28.781 1 94.25 291 LEU A N 1
ATOM 2184 C CA . LEU A 1 291 ? 21.172 20.078 29.016 1 94.25 291 LEU A CA 1
ATOM 2185 C C . LEU A 1 291 ? 21.766 19.609 27.703 1 94.25 291 LEU A C 1
ATOM 2187 O O . LEU A 1 291 ? 22.969 19.359 27.609 1 94.25 291 LEU A O 1
ATOM 2191 N N . MET A 1 292 ? 20.938 19.453 26.688 1 95.5 292 MET A N 1
ATOM 2192 C CA . MET A 1 292 ? 21.438 19.094 25.375 1 95.5 292 MET A CA 1
ATOM 2193 C C . MET A 1 292 ? 22.422 20.141 24.859 1 95.5 292 MET A C 1
ATOM 2195 O O . MET A 1 292 ? 23.469 19.781 24.312 1 95.5 292 MET A O 1
ATOM 2199 N N . LEU A 1 293 ? 22.125 21.406 25.078 1 95.19 293 LEU A N 1
ATOM 2200 C CA . LEU A 1 293 ? 23.016 22.484 24.656 1 95.19 293 LEU A CA 1
ATOM 2201 C C . LEU A 1 293 ? 24.328 22.422 25.406 1 95.19 293 LEU A C 1
ATOM 2203 O O . LEU A 1 293 ? 25.391 22.672 24.828 1 95.19 293 LEU A O 1
ATOM 2207 N N . ASP A 1 294 ? 24.219 22.109 26.609 1 93.06 294 ASP A N 1
ATOM 2208 C CA . ASP A 1 294 ? 25.422 21.984 27.422 1 93.06 294 ASP A CA 1
ATOM 2209 C C . ASP A 1 294 ? 26.281 20.797 26.953 1 93.06 294 ASP A C 1
ATOM 2211 O O . ASP A 1 294 ? 27.5 20.906 26.875 1 93.06 294 ASP A O 1
ATOM 2215 N N . ALA A 1 295 ? 25.594 19.703 26.75 1 93.5 295 ALA A N 1
ATOM 2216 C CA . ALA A 1 295 ? 26.281 18.5 26.297 1 93.5 295 ALA A CA 1
ATOM 2217 C C . ALA A 1 295 ? 26.953 18.734 24.938 1 93.5 295 ALA A C 1
ATOM 2219 O O . ALA A 1 295 ? 27.984 18.141 24.656 1 93.5 295 ALA A O 1
ATOM 2220 N N . ALA A 1 296 ? 26.375 19.625 24.188 1 94.75 296 ALA A N 1
ATOM 2221 C CA . ALA A 1 296 ? 26.938 19.969 22.891 1 94.75 296 ALA A CA 1
ATOM 2222 C C . ALA A 1 296 ? 27.953 21.109 23 1 94.75 296 ALA A C 1
ATOM 2224 O O . ALA A 1 296 ? 28.344 21.703 22 1 94.75 296 ALA A O 1
ATOM 2225 N N . LYS A 1 297 ? 28.281 21.484 24.156 1 92 297 LYS A N 1
ATOM 2226 C CA . LYS A 1 297 ? 29.297 22.484 24.469 1 92 297 LYS A CA 1
ATOM 2227 C C . LYS A 1 297 ? 28.891 23.859 23.938 1 92 297 LYS A C 1
ATOM 2229 O O . LYS A 1 297 ? 29.75 24.609 23.438 1 92 297 LYS A O 1
ATOM 2234 N N . GLY A 1 298 ? 27.641 24.047 23.891 1 91 298 GLY A N 1
ATOM 2235 C CA . GLY A 1 298 ? 27.125 25.344 23.5 1 91 298 GLY A CA 1
ATOM 2236 C C . GLY A 1 298 ? 27.172 25.562 22 1 91 298 GLY A C 1
ATOM 2237 O O . GLY A 1 298 ? 27 26.688 21.531 1 91 298 GLY A O 1
ATOM 2238 N N . ALA A 1 299 ? 27.344 24.516 21.219 1 91.5 299 ALA A N 1
ATOM 2239 C CA . ALA A 1 299 ? 27.453 24.641 19.766 1 91.5 299 ALA A CA 1
ATOM 2240 C C . ALA A 1 299 ? 26.078 24.688 19.109 1 91.5 299 ALA A C 1
ATOM 2242 O O . ALA A 1 299 ? 25.672 23.75 18.406 1 91.5 299 ALA A O 1
ATOM 2243 N N . ILE A 1 300 ? 25.438 25.859 19.141 1 92.19 300 ILE A N 1
ATOM 2244 C CA . ILE A 1 300 ? 24.047 26 18.719 1 92.19 300 ILE A CA 1
ATOM 2245 C C . ILE A 1 300 ? 23.969 25.953 17.188 1 92.19 300 ILE A C 1
ATOM 2247 O O . ILE A 1 300 ? 22.891 25.719 16.625 1 92.19 300 ILE A O 1
ATOM 2251 N N . ASP A 1 301 ? 25.125 26.172 16.5 1 88.56 301 ASP A N 1
ATOM 2252 C CA . ASP A 1 301 ? 25.141 26.203 15.039 1 88.56 301 ASP A CA 1
ATOM 2253 C C . ASP A 1 301 ? 25.562 24.859 14.461 1 88.56 301 ASP A C 1
ATOM 2255 O O . ASP A 1 301 ? 25.547 24.672 13.25 1 88.56 301 ASP A O 1
ATOM 2259 N N . ASN A 1 302 ? 25.891 23.984 15.312 1 90 302 ASN A N 1
ATOM 2260 C CA . ASN A 1 302 ? 26.344 22.656 14.898 1 90 302 ASN A CA 1
ATOM 2261 C C . ASN A 1 302 ? 25.297 21.578 15.164 1 90 302 ASN A C 1
ATOM 2263 O O . ASN A 1 302 ? 25.328 20.938 16.219 1 90 302 ASN A O 1
ATOM 2267 N N . MET A 1 303 ? 24.484 21.297 14.148 1 87.25 303 MET A N 1
ATOM 2268 C CA . MET A 1 303 ? 23.375 20.344 14.305 1 87.25 303 MET A CA 1
ATOM 2269 C C . MET A 1 303 ? 23.922 18.938 14.531 1 87.25 303 MET A C 1
ATOM 2271 O O . MET A 1 303 ? 23.297 18.141 15.234 1 87.25 303 MET A O 1
ATOM 2275 N N . SER A 1 304 ? 25.109 18.609 14.008 1 84.81 304 SER A N 1
ATOM 2276 C CA . SER A 1 304 ? 25.688 17.281 14.195 1 84.81 304 SER A CA 1
ATOM 2277 C C . SER A 1 304 ? 26.062 17.047 15.648 1 84.81 304 SER A C 1
ATOM 2279 O O . SER A 1 304 ? 25.859 15.953 16.172 1 84.81 304 SER A O 1
ATOM 2281 N N . ALA A 1 305 ? 26.578 18.062 16.188 1 91.44 305 ALA A N 1
ATOM 2282 C CA . ALA A 1 305 ? 26.938 17.953 17.609 1 91.44 305 ALA A CA 1
ATOM 2283 C C . ALA A 1 305 ? 25.688 17.828 18.469 1 91.44 305 ALA A C 1
ATOM 2285 O O . ALA A 1 305 ? 25.688 17.047 19.438 1 91.44 305 ALA A O 1
ATOM 2286 N N . LEU A 1 306 ? 24.688 18.625 18.203 1 93.5 306 LEU A N 1
ATOM 2287 C CA . LEU A 1 306 ? 23.438 18.562 18.953 1 93.5 306 LEU A CA 1
ATOM 2288 C C . LEU A 1 306 ? 22.781 17.203 18.812 1 93.5 306 LEU A C 1
ATOM 2290 O O . LEU A 1 306 ? 22.312 16.625 19.797 1 93.5 306 LEU A O 1
ATOM 2294 N N . ARG A 1 307 ? 22.875 16.672 17.703 1 89.88 307 ARG A N 1
ATOM 2295 C CA . ARG A 1 307 ? 22.219 15.406 17.406 1 89.88 307 ARG A CA 1
ATOM 2296 C C . ARG A 1 307 ? 23.016 14.227 17.938 1 89.88 307 ARG A C 1
ATOM 2298 O O . ARG A 1 307 ? 22.484 13.125 18.109 1 89.88 307 ARG A O 1
ATOM 2305 N N . ALA A 1 308 ? 24.266 14.406 18.219 1 90.25 308 ALA A N 1
ATOM 2306 C CA . ALA A 1 308 ? 25.125 13.359 18.781 1 90.25 308 ALA A CA 1
ATOM 2307 C C . ALA A 1 308 ? 25.109 13.391 20.297 1 90.25 308 ALA A C 1
ATOM 2309 O O . ALA A 1 308 ? 25.656 12.5 20.953 1 90.25 308 ALA A O 1
ATOM 2310 N N . ALA A 1 309 ? 24.438 14.352 20.844 1 93.25 309 ALA A N 1
ATOM 2311 C CA . ALA A 1 309 ? 24.438 14.539 22.297 1 93.25 309 ALA A CA 1
ATOM 2312 C C . ALA A 1 309 ? 23.797 13.344 23 1 93.25 309 ALA A C 1
ATOM 2314 O O . ALA A 1 309 ? 22.812 12.789 22.531 1 93.25 309 ALA A O 1
ATOM 2315 N N . ARG A 1 310 ? 24.422 12.875 24.125 1 93.38 310 ARG A N 1
ATOM 2316 C CA . ARG A 1 310 ? 23.922 11.836 25.031 1 93.38 310 ARG A CA 1
ATOM 2317 C C . ARG A 1 310 ? 24.156 12.219 26.484 1 93.38 310 ARG A C 1
ATOM 2319 O O . ARG A 1 310 ? 25.266 12.609 26.859 1 93.38 310 ARG A O 1
ATOM 2326 N N . PHE A 1 311 ? 23.109 12.219 27.266 1 93.81 311 PHE A N 1
ATOM 2327 C CA . PHE A 1 311 ? 23.234 12.617 28.656 1 93.81 311 PHE A CA 1
ATOM 2328 C C . PHE A 1 311 ? 22.078 12.07 29.484 1 93.81 311 PHE A C 1
ATOM 2330 O O . PHE A 1 311 ? 21.109 11.555 28.938 1 93.81 311 PHE A O 1
ATOM 2337 N N . ARG A 1 312 ? 22.234 12.055 30.797 1 93.75 312 ARG A N 1
ATOM 2338 C CA . ARG A 1 312 ? 21.141 11.758 31.719 1 93.75 312 ARG A CA 1
ATOM 2339 C C . ARG A 1 312 ? 20.438 13.031 32.156 1 93.75 312 ARG A C 1
ATOM 2341 O O . ARG A 1 312 ? 21.062 13.922 32.75 1 93.75 312 ARG A O 1
ATOM 2348 N N . GLY A 1 313 ? 19.141 13.148 31.781 1 94.94 313 GLY A N 1
ATOM 2349 C CA . GLY A 1 313 ? 18.391 14.352 32.094 1 94.94 313 GLY A CA 1
ATOM 2350 C C . GLY A 1 313 ? 17.219 14.117 33.031 1 94.94 313 GLY A C 1
ATOM 2351 O O . GLY A 1 313 ? 17.266 13.227 33.875 1 94.94 313 GLY A O 1
ATOM 2352 N N . TYR A 1 314 ? 16.281 14.984 33 1 95.31 314 TYR A N 1
ATOM 2353 C CA . TYR A 1 314 ? 15.125 14.977 33.875 1 95.31 314 TYR A CA 1
ATOM 2354 C C . TYR A 1 314 ? 14.047 14.031 33.375 1 95.31 314 TYR A C 1
ATOM 2356 O O . TYR A 1 314 ? 13.102 13.711 34.094 1 95.31 314 TYR A O 1
ATOM 2364 N N . THR A 1 315 ? 14.18 13.547 32.156 1 95.69 315 THR A N 1
ATOM 2365 C CA . THR A 1 315 ? 13.25 12.578 31.578 1 95.69 315 THR A CA 1
ATOM 2366 C C . THR A 1 315 ? 13.938 11.227 31.375 1 95.69 315 THR A C 1
ATOM 2368 O O . THR A 1 315 ? 13.461 10.391 30.609 1 95.69 315 THR A O 1
ATOM 2371 N N . GLY A 1 316 ? 15.047 11.023 32.031 1 93.44 316 GLY A N 1
ATOM 2372 C CA . GLY A 1 316 ? 15.836 9.805 31.891 1 93.44 316 GLY A CA 1
ATOM 2373 C C . GLY A 1 316 ? 17.016 9.977 30.953 1 93.44 316 GLY A C 1
ATOM 2374 O O . GLY A 1 316 ? 17.625 11.047 30.906 1 93.44 316 GLY A O 1
ATOM 2375 N N . ASN A 1 317 ? 17.406 8.898 30.328 1 93.69 317 ASN A N 1
ATOM 2376 C CA . ASN A 1 317 ? 18.469 8.969 29.328 1 93.69 317 ASN A CA 1
ATOM 2377 C C . ASN A 1 317 ? 17.984 9.641 28.047 1 93.69 317 ASN A C 1
ATOM 2379 O O . ASN A 1 317 ? 16.906 9.32 27.531 1 93.69 317 ASN A O 1
ATOM 2383 N N . VAL A 1 318 ? 18.766 10.633 27.609 1 94.56 318 VAL A N 1
ATOM 2384 C CA . VAL A 1 318 ? 18.375 11.367 26.422 1 94.56 318 VAL A CA 1
ATOM 2385 C C . VAL A 1 318 ? 19.406 11.133 25.312 1 94.56 318 VAL A C 1
ATOM 2387 O O . VAL A 1 318 ? 20.594 11.344 25.516 1 94.56 318 VAL A O 1
ATOM 2390 N N . ALA A 1 319 ? 18.922 10.594 24.25 1 92.94 319 ALA A N 1
ATOM 2391 C CA . ALA A 1 319 ? 19.75 10.391 23.047 1 92.94 319 ALA A CA 1
ATOM 2392 C C . ALA A 1 319 ? 18.906 10.5 21.781 1 92.94 319 ALA A C 1
ATOM 2394 O O . ALA A 1 319 ? 17.672 10.539 21.844 1 92.94 319 ALA A O 1
ATOM 2395 N N . PHE A 1 320 ? 19.594 10.695 20.656 1 89.88 320 PHE A N 1
ATOM 2396 C CA . PHE A 1 320 ? 18.922 10.797 19.359 1 89.88 320 PHE A CA 1
ATOM 2397 C C . PHE A 1 320 ? 19.422 9.727 18.406 1 89.88 320 PHE A C 1
ATOM 2399 O O . PHE A 1 320 ? 20.562 9.266 18.516 1 89.88 320 PHE A O 1
ATOM 2406 N N . ASP A 1 321 ? 18.531 9.25 17.594 1 79.69 321 ASP A N 1
ATOM 2407 C CA . ASP A 1 321 ? 18.922 8.234 16.625 1 79.69 321 ASP A CA 1
ATOM 2408 C C . ASP A 1 321 ? 19.844 8.828 15.555 1 79.69 321 ASP A C 1
ATOM 2410 O O . ASP A 1 321 ? 19.781 10.031 15.281 1 79.69 321 ASP A O 1
ATOM 2414 N N . SER A 1 322 ? 20.625 8.047 14.953 1 71.25 322 SER A N 1
ATOM 2415 C CA . SER A 1 322 ? 21.672 8.523 14.047 1 71.25 322 SER A CA 1
ATOM 2416 C C . SER A 1 322 ? 21.109 8.789 12.648 1 71.25 322 SER A C 1
ATOM 2418 O O . SER A 1 322 ? 21.781 9.406 11.82 1 71.25 322 SER A O 1
ATOM 2420 N N . ILE A 1 323 ? 19.953 8.414 12.461 1 61.69 323 ILE A N 1
ATOM 2421 C CA . ILE A 1 323 ? 19.453 8.5 11.086 1 61.69 323 ILE A CA 1
ATOM 2422 C C . ILE A 1 323 ? 18.375 9.578 10.992 1 61.69 323 ILE A C 1
ATOM 2424 O O . ILE A 1 323 ? 18.438 10.453 10.125 1 61.69 323 ILE A O 1
ATOM 2428 N N . TYR A 1 324 ? 17.453 9.516 11.914 1 64 324 TYR A N 1
ATOM 2429 C CA . TYR A 1 324 ? 16.328 10.453 11.828 1 64 324 TYR A CA 1
ATOM 2430 C C . TYR A 1 324 ? 16.438 11.531 12.891 1 64 324 TYR A C 1
ATOM 2432 O O . TYR A 1 324 ? 15.648 12.477 12.914 1 64 324 TYR A O 1
ATOM 2440 N N . TYR A 1 325 ? 17.453 11.383 13.695 1 76.81 325 TYR A N 1
ATOM 2441 C CA . TYR A 1 325 ? 17.781 12.375 14.719 1 76.81 325 TYR A CA 1
ATOM 2442 C C . TYR A 1 325 ? 16.594 12.594 15.648 1 76.81 325 TYR A C 1
ATOM 2444 O O . TYR A 1 325 ? 16.297 13.727 16.031 1 76.81 325 TYR A O 1
ATOM 2452 N N . GLN A 1 326 ? 15.891 11.5 15.898 1 80.06 326 GLN A N 1
ATOM 2453 C CA . GLN A 1 326 ? 14.742 11.547 16.797 1 80.06 326 GLN A CA 1
ATOM 2454 C C . GLN A 1 326 ? 15.094 10.961 18.172 1 80.06 326 GLN A C 1
ATOM 2456 O O . GLN A 1 326 ? 16.031 10.172 18.281 1 80.06 326 GLN A O 1
ATOM 2461 N N . ARG A 1 327 ? 14.266 11.43 19.078 1 88.94 327 ARG A N 1
ATOM 2462 C CA . ARG A 1 327 ? 14.484 10.992 20.453 1 88.94 327 ARG A CA 1
ATOM 2463 C C . ARG A 1 327 ? 14.359 9.477 20.578 1 88.94 327 ARG A C 1
ATOM 2465 O O . ARG A 1 327 ? 13.422 8.883 20.047 1 88.94 327 ARG A O 1
ATOM 2472 N N . VAL A 1 328 ? 15.43 8.82 21.25 1 87.12 328 VAL A N 1
ATOM 2473 C CA . VAL A 1 328 ? 15.414 7.387 21.516 1 87.12 328 VAL A CA 1
ATOM 2474 C C . VAL A 1 328 ? 15.625 7.133 23 1 87.12 328 VAL A C 1
ATOM 2476 O O . VAL A 1 328 ? 15.57 8.07 23.812 1 87.12 328 VAL A O 1
ATOM 2479 N N . GLU A 1 329 ? 15.695 5.887 23.5 1 88.38 329 GLU A N 1
ATOM 2480 C CA . GLU A 1 329 ? 15.812 5.484 24.891 1 88.38 329 GLU A CA 1
ATOM 2481 C C . GLU A 1 329 ? 14.641 6.012 25.719 1 88.38 329 GLU A C 1
ATOM 2483 O O . GLU A 1 329 ? 14.836 6.609 26.781 1 88.38 329 GLU A O 1
ATOM 2488 N N . THR A 1 330 ? 13.477 5.855 25.172 1 90.5 330 THR A N 1
ATOM 2489 C CA . THR A 1 330 ? 12.289 6.453 25.766 1 90.5 330 THR A CA 1
ATOM 2490 C C . THR A 1 330 ? 11.602 5.473 26.703 1 90.5 330 THR A C 1
ATOM 2492 O O . THR A 1 330 ? 11.617 4.262 26.469 1 90.5 330 THR A O 1
ATOM 2495 N N . VAL A 1 331 ? 11.102 6.016 27.812 1 95 331 VAL A N 1
ATOM 2496 C CA . VAL A 1 331 ? 10.32 5.254 28.781 1 95 331 VAL A CA 1
ATOM 2497 C C . VAL A 1 331 ? 8.914 5.848 28.891 1 95 331 VAL A C 1
ATOM 2499 O O . VAL A 1 331 ? 8.766 7.062 29.047 1 95 331 VAL A O 1
ATOM 2502 N N . PHE A 1 332 ? 7.945 5.035 28.703 1 96.69 332 PHE A N 1
ATOM 2503 C CA . PHE A 1 332 ? 6.559 5.426 28.938 1 96.69 332 PHE A CA 1
ATOM 2504 C C . PHE A 1 332 ? 5.973 4.656 30.109 1 96.69 332 PHE A C 1
ATOM 2506 O O . PHE A 1 332 ? 6.387 3.533 30.391 1 96.69 332 PHE A O 1
ATOM 2513 N N . SER A 1 333 ? 5.082 5.289 30.812 1 97.31 333 SER A N 1
ATOM 2514 C CA . SER A 1 333 ? 4.449 4.68 31.984 1 97.31 333 SER A CA 1
ATOM 2515 C C . SER A 1 333 ? 2.934 4.84 31.938 1 97.31 333 SER A C 1
ATOM 2517 O O . SER A 1 333 ? 2.426 5.875 31.5 1 97.31 333 SER A O 1
ATOM 2519 N N . LEU A 1 334 ? 2.285 3.756 32.312 1 97.94 334 LEU A N 1
ATOM 2520 C CA . LEU A 1 334 ? 0.855 3.82 32.594 1 97.94 334 LEU A CA 1
ATOM 2521 C C . LEU A 1 334 ? 0.604 4.168 34.062 1 97.94 334 LEU A C 1
ATOM 2523 O O . LEU A 1 334 ? 0.97 3.4 34.938 1 97.94 334 LEU A O 1
ATOM 2527 N N . ILE A 1 335 ? -0.093 5.316 34.281 1 96.38 335 ILE A N 1
ATOM 2528 C CA . ILE A 1 335 ? -0.129 5.809 35.656 1 96.38 335 ILE A CA 1
ATOM 2529 C C . ILE A 1 335 ? -1.56 6.191 36.031 1 96.38 335 ILE A C 1
ATOM 2531 O O . ILE A 1 335 ? -2.406 6.383 35.156 1 96.38 335 ILE A O 1
ATOM 2535 N N . THR A 1 336 ? -1.848 6.211 37.281 1 95.19 336 THR A N 1
ATOM 2536 C CA . THR A 1 336 ? -3.039 6.738 37.906 1 95.19 336 THR A CA 1
ATOM 2537 C C . THR A 1 336 ? -2.658 7.633 39.094 1 95.19 336 THR A C 1
ATOM 2539 O O . THR A 1 336 ? -1.481 7.941 39.281 1 95.19 336 THR A O 1
ATOM 2542 N N . ALA A 1 337 ? -3.695 8.125 39.75 1 92.38 337 ALA A N 1
ATOM 2543 C CA . ALA A 1 337 ? -3.404 8.992 40.906 1 92.38 337 ALA A CA 1
ATOM 2544 C C . ALA A 1 337 ? -2.623 8.234 41.969 1 92.38 337 ALA A C 1
ATOM 2546 O O . ALA A 1 337 ? -1.774 8.812 42.656 1 92.38 337 ALA A O 1
ATOM 2547 N N . SER A 1 338 ? -2.885 6.969 42.125 1 89.12 338 SER A N 1
ATOM 2548 C CA . SER A 1 338 ? -2.264 6.145 43.156 1 89.12 338 SER A CA 1
ATOM 2549 C C . SER A 1 338 ? -0.987 5.488 42.656 1 89.12 338 SER A C 1
ATOM 2551 O O . SER A 1 338 ? -0.145 5.059 43.438 1 89.12 338 SER A O 1
ATOM 2553 N N . HIS A 1 339 ? -0.872 5.316 41.406 1 92.44 339 HIS A N 1
ATOM 2554 C CA . HIS A 1 339 ? 0.307 4.758 40.75 1 92.44 339 HIS A CA 1
ATOM 2555 C C . HIS A 1 339 ? 0.953 5.773 39.812 1 92.44 339 HIS A C 1
ATOM 2557 O O . HIS A 1 339 ? 0.643 5.809 38.625 1 92.44 339 HIS A O 1
ATOM 2563 N N . THR A 1 340 ? 1.942 6.391 40.344 1 92.19 340 THR A N 1
ATOM 2564 C CA . THR A 1 340 ? 2.561 7.516 39.656 1 92.19 340 THR A CA 1
ATOM 2565 C C . THR A 1 340 ? 3.756 7.051 38.844 1 92.19 340 THR A C 1
ATOM 2567 O O . THR A 1 340 ? 3.988 5.852 38.688 1 92.19 340 THR A O 1
ATOM 2570 N N . VAL A 1 341 ? 4.516 8.008 38.281 1 92.31 341 VAL A N 1
ATOM 2571 C CA . VAL A 1 341 ? 5.641 7.691 37.406 1 92.31 341 VAL A CA 1
ATOM 2572 C C . VAL A 1 341 ? 6.742 6.996 38.219 1 92.31 341 VAL A C 1
ATOM 2574 O O . VAL A 1 341 ? 7.562 6.266 37.656 1 92.31 341 VAL A O 1
ATOM 2577 N N . ARG A 1 342 ? 6.691 7.137 39.531 1 90.88 342 ARG A N 1
ATOM 2578 C CA . ARG A 1 342 ? 7.688 6.496 40.375 1 90.88 342 ARG A CA 1
ATOM 2579 C C . ARG A 1 342 ? 7.336 5.035 40.625 1 90.88 342 ARG A C 1
ATOM 2581 O O . ARG A 1 342 ? 8.219 4.211 40.875 1 90.88 342 ARG A O 1
ATOM 2588 N N . ASN A 1 343 ? 6.074 4.848 40.656 1 93.12 343 ASN A N 1
ATOM 2589 C CA . ASN A 1 343 ? 5.559 3.492 40.812 1 93.12 343 ASN A CA 1
ATOM 2590 C C . ASN A 1 343 ? 4.414 3.217 39.844 1 93.12 343 ASN A C 1
ATOM 2592 O O . ASN A 1 343 ? 3.283 2.963 40.25 1 93.12 343 ASN A O 1
ATOM 2596 N N . PRO A 1 344 ? 4.789 3.193 38.625 1 96.19 344 PRO A N 1
ATOM 2597 C CA . PRO A 1 344 ? 3.734 3.068 37.625 1 96.19 344 PRO A CA 1
ATOM 2598 C C . PRO A 1 344 ? 3.113 1.674 37.562 1 96.19 344 PRO A C 1
ATOM 2600 O O . PRO A 1 344 ? 3.68 0.729 38.125 1 96.19 344 PRO A O 1
ATOM 2603 N N . LEU A 1 345 ? 1.978 1.515 37.031 1 95.94 345 LEU A N 1
ATOM 2604 C CA . LEU A 1 345 ? 1.352 0.215 36.812 1 95.94 345 LEU A CA 1
ATOM 2605 C C . LEU A 1 345 ? 2.152 -0.613 35.812 1 95.94 345 LEU A C 1
ATOM 2607 O O . LEU A 1 345 ? 2.463 -1.778 36.062 1 95.94 345 LEU A O 1
ATOM 2611 N N . VAL A 1 346 ? 2.383 -0.018 34.656 1 97.75 346 VAL A N 1
ATOM 2612 C CA . VAL A 1 346 ? 3.148 -0.654 33.594 1 97.75 346 VAL A CA 1
ATOM 2613 C C . VAL A 1 346 ? 4.195 0.319 33.062 1 97.75 346 VAL A C 1
ATOM 2615 O O . VAL A 1 346 ? 3.941 1.521 32.969 1 97.75 346 VAL A O 1
ATOM 2618 N N . THR A 1 347 ? 5.367 -0.167 32.781 1 97.31 347 THR A N 1
ATOM 2619 C CA . THR A 1 347 ? 6.398 0.61 32.094 1 97.31 347 THR A CA 1
ATOM 2620 C C . THR A 1 347 ? 6.711 0.022 30.734 1 97.31 347 THR A C 1
ATOM 2622 O O . THR A 1 347 ? 6.758 -1.198 30.562 1 97.31 347 THR A O 1
ATOM 2625 N N . TRP A 1 348 ? 6.785 0.833 29.734 1 96.69 348 TRP A N 1
ATOM 2626 C CA . TRP A 1 348 ? 7.168 0.499 28.359 1 96.69 348 TRP A CA 1
ATOM 2627 C C . TRP A 1 348 ? 8.453 1.213 27.969 1 96.69 348 TRP A C 1
ATOM 2629 O O . TRP A 1 348 ? 8.523 2.443 28 1 96.69 348 TRP A O 1
ATOM 2639 N N . THR A 1 349 ? 9.555 0.446 27.609 1 95.06 349 THR A N 1
ATOM 2640 C CA . THR A 1 349 ? 10.859 1.021 27.312 1 95.06 349 THR A CA 1
ATOM 2641 C C . THR A 1 349 ? 11.297 0.655 25.891 1 95.06 349 THR A C 1
ATOM 2643 O O . THR A 1 349 ? 11.219 -0.509 25.484 1 95.06 349 THR A O 1
ATOM 2646 N N . LEU A 1 350 ? 11.695 1.633 25.188 1 90.75 350 LEU A N 1
ATOM 2647 C CA . LEU A 1 350 ? 12.234 1.441 23.844 1 90.75 350 LEU A CA 1
ATOM 2648 C C . LEU A 1 350 ? 13.656 1.993 23.734 1 90.75 350 LEU A C 1
ATOM 2650 O O . LEU A 1 350 ? 13.867 3.201 23.859 1 90.75 350 LEU A O 1
ATOM 2654 N N . LYS A 1 351 ? 14.578 1.194 23.5 1 85.75 351 LYS A N 1
ATOM 2655 C CA . LYS A 1 351 ? 15.977 1.608 23.422 1 85.75 351 LYS A CA 1
ATOM 2656 C C . LYS A 1 351 ? 16.25 2.33 22.094 1 85.75 351 LYS A C 1
ATOM 2658 O O . LYS A 1 351 ? 16.859 3.4 22.094 1 85.75 351 LYS A O 1
ATOM 2663 N N . ASN A 1 352 ? 15.953 1.783 21.047 1 78.62 352 ASN A N 1
ATOM 2664 C CA . ASN A 1 352 ? 16.047 2.383 19.719 1 78.62 352 ASN A CA 1
ATOM 2665 C C . ASN A 1 352 ? 14.945 1.857 18.797 1 78.62 352 ASN A C 1
ATOM 2667 O O . ASN A 1 352 ? 14.242 0.909 19.141 1 78.62 352 ASN A O 1
ATOM 2671 N N . TYR A 1 353 ? 14.781 2.436 17.656 1 70.19 353 TYR A N 1
ATOM 2672 C CA . TYR A 1 353 ? 13.648 2.146 16.781 1 70.19 353 TYR A CA 1
ATOM 2673 C C . TYR A 1 353 ? 13.773 0.753 16.172 1 70.19 353 TYR A C 1
ATOM 2675 O O . TYR A 1 353 ? 12.789 0.189 15.688 1 70.19 353 TYR A O 1
ATOM 2683 N N . SER A 1 354 ? 15.016 0.151 16.219 1 63.44 354 SER A N 1
ATOM 2684 C CA . SER A 1 354 ? 15.25 -1.161 15.617 1 63.44 354 SER A CA 1
ATOM 2685 C C . SER A 1 354 ? 15.078 -2.273 16.641 1 63.44 354 SER A C 1
ATOM 2687 O O . SER A 1 354 ? 15.039 -3.453 16.297 1 63.44 354 SER A O 1
ATOM 2689 N N . SER A 1 355 ? 14.852 -1.862 17.953 1 71.38 355 SER A N 1
ATOM 2690 C CA . SER A 1 355 ? 14.734 -2.836 19.031 1 71.38 355 SER A CA 1
ATOM 2691 C C . SER A 1 355 ? 13.273 -3.086 19.391 1 71.38 355 SER A C 1
ATOM 2693 O O . SER A 1 355 ? 12.414 -2.25 19.125 1 71.38 355 SER A O 1
ATOM 2695 N N . ASP A 1 356 ? 13.086 -4.348 19.938 1 78.5 356 ASP A N 1
ATOM 2696 C CA . ASP A 1 356 ? 11.781 -4.59 20.547 1 78.5 356 ASP A CA 1
ATOM 2697 C C . ASP A 1 356 ? 11.648 -3.832 21.859 1 78.5 356 ASP A C 1
ATOM 2699 O O . ASP A 1 356 ? 12.609 -3.715 22.625 1 78.5 356 ASP A O 1
ATOM 2703 N N . ALA A 1 357 ? 10.469 -3.324 22.031 1 90.06 357 ALA A N 1
ATOM 2704 C CA . ALA A 1 357 ? 10.211 -2.623 23.281 1 90.06 357 ALA A CA 1
ATOM 2705 C C . ALA A 1 357 ? 10.078 -3.607 24.438 1 90.06 357 ALA A C 1
ATOM 2707 O O . ALA A 1 357 ? 9.617 -4.734 24.25 1 90.06 357 ALA A O 1
ATOM 2708 N N . ALA A 1 358 ? 10.578 -3.246 25.594 1 93.5 358 ALA A N 1
ATOM 2709 C CA . ALA A 1 358 ? 10.422 -4.023 26.812 1 93.5 358 ALA A CA 1
ATOM 2710 C C . ALA A 1 358 ? 9.289 -3.473 27.672 1 93.5 358 ALA A C 1
ATOM 2712 O O . ALA A 1 358 ? 9.133 -2.254 27.797 1 93.5 358 ALA A O 1
ATOM 2713 N N . GLN A 1 359 ? 8.477 -4.383 28.156 1 95.62 359 GLN A N 1
ATOM 2714 C CA . GLN A 1 359 ? 7.367 -4.004 29.031 1 95.62 359 GLN A CA 1
ATOM 2715 C C . GLN A 1 359 ? 7.516 -4.637 30.422 1 95.62 359 GLN A C 1
ATOM 2717 O O . GLN A 1 359 ? 7.922 -5.797 30.531 1 95.62 359 GLN A O 1
ATOM 2722 N N . VAL A 1 360 ? 7.254 -3.814 31.469 1 95.44 360 VAL A N 1
ATOM 2723 C CA . VAL A 1 360 ? 7.309 -4.316 32.844 1 95.44 360 VAL A CA 1
ATOM 2724 C C . VAL A 1 360 ? 6.008 -3.969 33.562 1 95.44 360 VAL A C 1
ATOM 2726 O O . VAL A 1 360 ? 5.648 -2.795 33.656 1 95.44 360 VAL A O 1
ATOM 2729 N N . ASN A 1 361 ? 5.258 -4.949 33.844 1 96.5 361 ASN A N 1
ATOM 2730 C CA . ASN A 1 361 ? 4.09 -4.844 34.719 1 96.5 361 ASN A CA 1
ATOM 2731 C C . ASN A 1 361 ? 4.406 -5.305 36.156 1 96.5 361 ASN A C 1
ATOM 2733 O O . ASN A 1 361 ? 4.363 -6.5 36.438 1 96.5 361 ASN A O 1
ATOM 2737 N N . ALA A 1 362 ? 4.68 -4.359 37.062 1 89.88 362 ALA A N 1
ATOM 2738 C CA . ALA A 1 362 ? 5.188 -4.637 38.406 1 89.88 362 ALA A CA 1
ATOM 2739 C C . ALA A 1 362 ? 4.234 -5.543 39.188 1 89.88 362 ALA A C 1
ATOM 2741 O O . ALA A 1 362 ? 4.672 -6.402 39.938 1 89.88 362 ALA A O 1
ATOM 2742 N N . ASN A 1 363 ? 2.979 -5.32 39.031 1 92.75 363 ASN A N 1
ATOM 2743 C CA . ASN A 1 363 ? 1.965 -6.121 39.719 1 92.75 363 ASN A CA 1
ATOM 2744 C C . ASN A 1 363 ? 0.763 -6.383 38.812 1 92.75 363 ASN A C 1
ATOM 2746 O O . ASN A 1 363 ? -0.262 -5.711 38.906 1 92.75 363 ASN A O 1
ATOM 2750 N N . PRO A 1 364 ? 0.888 -7.441 38.094 1 93.19 364 PRO A N 1
ATOM 2751 C CA . PRO A 1 364 ? -0.179 -7.738 37.125 1 93.19 364 PRO A CA 1
ATOM 2752 C C . PRO A 1 364 ? -1.543 -7.902 37.781 1 93.19 364 PRO A C 1
ATOM 2754 O O . PRO A 1 364 ? -2.57 -7.586 37.188 1 93.19 364 PRO A O 1
ATOM 2757 N N . ASN A 1 365 ? -1.571 -8.359 39.062 1 91.56 365 ASN A N 1
ATOM 2758 C CA . ASN A 1 365 ? -2.84 -8.539 39.75 1 91.56 365 ASN A CA 1
ATOM 2759 C C . ASN A 1 365 ? -3.508 -7.203 40.062 1 91.56 365 ASN A C 1
ATOM 2761 O O . ASN A 1 365 ? -4.727 -7.07 39.938 1 91.56 365 ASN A O 1
ATOM 2765 N N . VAL A 1 366 ? -2.721 -6.289 40.469 1 90.56 366 VAL A N 1
ATOM 2766 C CA . VAL A 1 366 ? -3.244 -4.957 40.75 1 90.56 366 VAL A CA 1
ATOM 2767 C C . VAL A 1 366 ? -3.729 -4.305 39.469 1 90.56 366 VAL A C 1
ATOM 2769 O O . VAL A 1 366 ? -4.801 -3.697 39.406 1 90.56 366 VAL A O 1
ATOM 2772 N N . THR A 1 367 ? -2.947 -4.477 38.406 1 93.75 367 THR A N 1
ATOM 2773 C CA . THR A 1 367 ? -3.297 -3.881 37.125 1 93.75 367 THR A CA 1
ATOM 2774 C C . THR A 1 367 ? -4.613 -4.449 36.594 1 93.75 367 THR A C 1
ATOM 2776 O O . THR A 1 367 ? -5.48 -3.703 36.156 1 93.75 367 THR A O 1
ATOM 2779 N N . SER A 1 368 ? -4.836 -5.777 36.781 1 91.94 368 SER A N 1
ATOM 2780 C CA . SER A 1 368 ? -6.043 -6.422 36.281 1 91.94 368 SER A CA 1
ATOM 2781 C C . SER A 1 368 ? -7.258 -6.062 37.125 1 91.94 368 SER A C 1
ATOM 2783 O O . SER A 1 368 ? -8.391 -6.094 36.656 1 91.94 368 SER A O 1
ATOM 2785 N N . ALA A 1 369 ? -7 -5.758 38.344 1 89.19 369 ALA A N 1
ATOM 2786 C CA . ALA A 1 369 ? -8.086 -5.367 39.25 1 89.19 369 ALA A CA 1
ATOM 2787 C C . ALA A 1 369 ? -8.562 -3.949 38.938 1 89.19 369 ALA A C 1
ATOM 2789 O O . ALA A 1 369 ? -9.75 -3.641 39.094 1 89.19 369 ALA A O 1
ATOM 2790 N N . LEU A 1 370 ? -7.715 -3.135 38.469 1 90.62 370 LEU A N 1
ATOM 2791 C CA . LEU A 1 370 ? -8.031 -1.728 38.25 1 90.62 370 LEU A CA 1
ATOM 2792 C C . LEU A 1 370 ? -8.562 -1.502 36.844 1 90.62 370 LEU A C 1
ATOM 2794 O O . LEU A 1 370 ? -9.391 -0.615 36.625 1 90.62 370 LEU A O 1
ATOM 2798 N N . ILE A 1 371 ? -8.023 -2.217 35.906 1 92.81 371 ILE A N 1
ATOM 2799 C CA . ILE A 1 371 ? -8.352 -1.994 34.531 1 92.81 371 ILE A CA 1
ATOM 2800 C C . ILE A 1 371 ? -8.93 -3.273 33.906 1 92.81 371 ILE A C 1
ATOM 2802 O O . ILE A 1 371 ? -8.219 -4.262 33.75 1 92.81 371 ILE A O 1
ATOM 2806 N N . LYS A 1 372 ? -10.148 -3.152 33.531 1 88.19 372 LYS A N 1
ATOM 2807 C CA . LYS A 1 372 ? -10.82 -4.32 32.969 1 88.19 372 LYS A CA 1
ATOM 2808 C C . LYS A 1 372 ? -10.359 -4.578 31.531 1 88.19 372 LYS A C 1
ATOM 2810 O O . LYS A 1 372 ? -9.922 -3.66 30.844 1 88.19 372 LYS A O 1
ATOM 2815 N N . THR A 1 373 ? -10.539 -5.812 31.141 1 89.88 373 THR A N 1
ATOM 2816 C CA . THR A 1 373 ? -10.188 -6.223 29.781 1 89.88 373 THR A CA 1
ATOM 2817 C C . THR A 1 373 ? -11.18 -5.648 28.781 1 89.88 373 THR A C 1
ATOM 2819 O O . THR A 1 373 ? -12.305 -5.289 29.141 1 89.88 373 THR A O 1
ATOM 2822 N N . SER A 1 374 ? -10.734 -5.469 27.594 1 90.25 374 SER A N 1
ATOM 2823 C CA . SER A 1 374 ? -11.578 -5.066 26.484 1 90.25 374 SER A CA 1
ATOM 2824 C C . SER A 1 374 ? -11.609 -6.141 25.406 1 90.25 374 SER A C 1
ATOM 2826 O O . SER A 1 374 ? -10.781 -6.133 24.484 1 90.25 374 SER A O 1
ATOM 2828 N N . PRO A 1 375 ? -12.586 -7.004 25.516 1 83.19 375 PRO A N 1
ATOM 2829 C CA . PRO A 1 375 ? -12.641 -8.102 24.562 1 83.19 375 PRO A CA 1
ATOM 2830 C C . PRO A 1 375 ? -13.016 -7.637 23.156 1 83.19 375 PRO A C 1
ATOM 2832 O O . PRO A 1 375 ? -13.609 -6.566 22.984 1 83.19 375 PRO A O 1
ATOM 2835 N N . LEU A 1 376 ? -12.578 -8.375 22.219 1 83.12 376 LEU A N 1
ATOM 2836 C CA . LEU A 1 376 ? -13.008 -8.133 20.844 1 83.12 376 LEU A CA 1
ATOM 2837 C C . LEU A 1 376 ? -14.312 -8.867 20.547 1 83.12 376 LEU A C 1
ATOM 2839 O O . LEU A 1 376 ? -14.328 -10.102 20.469 1 83.12 376 LEU A O 1
ATOM 2843 N N . ARG A 1 377 ? -15.375 -8.141 20.5 1 83.31 377 ARG A N 1
ATOM 2844 C CA . ARG A 1 377 ? -16.688 -8.711 20.203 1 83.31 377 ARG A CA 1
ATOM 2845 C C . ARG A 1 377 ? -17.203 -8.195 18.859 1 83.31 377 ARG A C 1
ATOM 2847 O O . ARG A 1 377 ? -18.406 -8.016 18.688 1 83.31 377 ARG A O 1
ATOM 2854 N N . THR A 1 378 ? -16.297 -7.844 18.109 1 88.81 378 THR A N 1
ATOM 2855 C CA . THR A 1 378 ? -16.594 -7.371 16.766 1 88.81 378 THR A CA 1
ATOM 2856 C C . THR A 1 378 ? -15.727 -8.078 15.734 1 88.81 378 THR A C 1
ATOM 2858 O O . THR A 1 378 ? -14.5 -8.156 15.891 1 88.81 378 THR A O 1
ATOM 2861 N N . ALA A 1 379 ? -16.391 -8.672 14.797 1 92.25 379 ALA A N 1
ATOM 2862 C CA . ALA A 1 379 ? -15.641 -9.281 13.695 1 92.25 379 ALA A CA 1
ATOM 2863 C C . ALA A 1 379 ? -15.422 -8.281 12.562 1 92.25 379 ALA A C 1
ATOM 2865 O O . ALA A 1 379 ? -16.391 -7.812 11.945 1 92.25 379 ALA A O 1
ATOM 2866 N N . LYS A 1 380 ? -14.219 -7.934 12.375 1 92 380 LYS A N 1
ATOM 2867 C CA . LYS A 1 380 ? -13.898 -7.035 11.273 1 92 380 LYS A CA 1
ATOM 2868 C C . LYS A 1 380 ? -13.859 -7.785 9.945 1 92 380 LYS A C 1
ATOM 2870 O O . LYS A 1 380 ? -13.016 -8.656 9.742 1 92 380 LYS A O 1
ATOM 2875 N N . ILE A 1 381 ? -14.758 -7.383 9.07 1 95.94 381 ILE A N 1
ATOM 2876 C CA . ILE A 1 381 ? -14.852 -8.039 7.773 1 95.94 381 ILE A CA 1
ATOM 2877 C C . ILE A 1 381 ? -14.242 -7.145 6.695 1 95.94 381 ILE A C 1
ATOM 2879 O O . ILE A 1 381 ? -14.797 -6.098 6.367 1 95.94 381 ILE A O 1
ATOM 2883 N N . CYS A 1 382 ? -13.125 -7.586 6.188 1 95.38 382 CYS A N 1
ATOM 2884 C CA . CYS A 1 382 ? -12.539 -6.887 5.051 1 95.38 382 CYS A CA 1
ATOM 2885 C C . CYS A 1 382 ? -13.094 -7.418 3.734 1 95.38 382 CYS A C 1
ATOM 2887 O O . CYS A 1 382 ? -12.781 -8.539 3.334 1 95.38 382 CYS A O 1
ATOM 2889 N N . MET A 1 383 ? -13.891 -6.57 3.107 1 96.81 383 MET A N 1
ATOM 2890 C CA . MET A 1 383 ? -14.555 -6.973 1.867 1 96.81 383 MET A CA 1
ATOM 2891 C C . MET A 1 383 ? -13.789 -6.453 0.653 1 96.81 383 MET A C 1
ATOM 2893 O O . MET A 1 383 ? -13.82 -5.254 0.363 1 96.81 383 MET A O 1
ATOM 2897 N N . ALA A 1 384 ? -13.188 -7.359 -0.052 1 94.44 384 ALA A N 1
ATOM 2898 C CA . ALA A 1 384 ? -12.375 -6.973 -1.2 1 94.44 384 ALA A CA 1
ATOM 2899 C C . ALA A 1 384 ? -13.008 -7.438 -2.508 1 94.44 384 ALA A C 1
ATOM 2901 O O . ALA A 1 384 ? -13.508 -8.562 -2.596 1 94.44 384 ALA A O 1
ATOM 2902 N N . SER A 1 385 ? -13.07 -6.469 -3.482 1 92.44 385 SER A N 1
ATOM 2903 C CA . SER A 1 385 ? -13.625 -6.805 -4.789 1 92.44 385 SER A CA 1
ATOM 2904 C C . SER A 1 385 ? -13.289 -5.734 -5.824 1 92.44 385 SER A C 1
ATOM 2906 O O . SER A 1 385 ? -13.023 -4.582 -5.473 1 92.44 385 SER A O 1
ATOM 2908 N N . PRO A 1 386 ? -13.266 -6.227 -7.109 1 88.12 386 PRO A N 1
ATOM 2909 C CA . PRO A 1 386 ? -13.219 -5.176 -8.133 1 88.12 386 PRO A CA 1
ATOM 2910 C C . PRO A 1 386 ? -14.469 -4.301 -8.133 1 88.12 386 PRO A C 1
ATOM 2912 O O . PRO A 1 386 ? -15.523 -4.719 -7.648 1 88.12 386 PRO A O 1
ATOM 2915 N N . SER A 1 387 ? -14.289 -3.08 -8.648 1 85.94 387 SER A N 1
ATOM 2916 C CA . SER A 1 387 ? -15.406 -2.137 -8.672 1 85.94 387 SER A CA 1
ATOM 2917 C C . SER A 1 387 ? -16.156 -2.209 -9.992 1 85.94 387 SER A C 1
ATOM 2919 O O . SER A 1 387 ? -15.82 -1.509 -10.953 1 85.94 387 SER A O 1
ATOM 2921 N N . ASN A 1 388 ? -17.062 -3.057 -10.18 1 84 388 ASN A N 1
ATOM 2922 C CA . ASN A 1 388 ? -18.031 -3.115 -11.273 1 84 388 ASN A CA 1
ATOM 2923 C C . ASN A 1 388 ? -19.422 -3.443 -10.766 1 84 388 ASN A C 1
ATOM 2925 O O . ASN A 1 388 ? -19.609 -3.791 -9.594 1 84 388 ASN A O 1
ATOM 2929 N N . CYS A 1 389 ? -20.328 -3.299 -11.562 1 86.5 389 CYS A N 1
ATOM 2930 C CA . CYS A 1 389 ? -21.719 -3.371 -11.109 1 86.5 389 CYS A CA 1
ATOM 2931 C C . CYS A 1 389 ? -22.047 -4.758 -10.57 1 86.5 389 CYS A C 1
ATOM 2933 O O . CYS A 1 389 ? -22.703 -4.887 -9.539 1 86.5 389 CYS A O 1
ATOM 2935 N N . ALA A 1 390 ? -21.562 -5.828 -11.227 1 88.31 390 ALA A N 1
ATOM 2936 C CA . ALA A 1 390 ? -21.859 -7.188 -10.781 1 88.31 390 ALA A CA 1
ATOM 2937 C C . ALA A 1 390 ? -21.312 -7.438 -9.383 1 88.31 390 ALA A C 1
ATOM 2939 O O . ALA A 1 390 ? -22.016 -7.918 -8.5 1 88.31 390 ALA A O 1
ATOM 2940 N N . PHE A 1 391 ? -20.156 -7.105 -9.133 1 91.5 391 PHE A N 1
ATOM 2941 C CA . PHE A 1 391 ? -19.5 -7.355 -7.855 1 91.5 391 PHE A CA 1
ATOM 2942 C C . PHE A 1 391 ? -20.031 -6.418 -6.777 1 91.5 391 PHE A C 1
ATOM 2944 O O . PHE A 1 391 ? -20.125 -6.801 -5.613 1 91.5 391 PHE A O 1
ATOM 2951 N N . THR A 1 392 ? -20.297 -5.199 -7.199 1 91.75 392 THR A N 1
ATOM 2952 C CA . THR A 1 392 ? -20.891 -4.262 -6.254 1 91.75 392 THR A CA 1
ATOM 2953 C C . THR A 1 392 ? -22.234 -4.781 -5.746 1 91.75 392 THR A C 1
ATOM 2955 O O . THR A 1 392 ? -22.531 -4.703 -4.551 1 91.75 392 THR A O 1
ATOM 2958 N N . GLN A 1 393 ? -23 -5.332 -6.652 1 93.25 393 GLN A N 1
ATOM 2959 C CA . GLN A 1 393 ? -24.297 -5.898 -6.258 1 93.25 393 GLN A CA 1
ATOM 2960 C C . GLN A 1 393 ? -24.109 -7.074 -5.301 1 93.25 393 GLN A C 1
ATOM 2962 O O . GLN A 1 393 ? -24.828 -7.195 -4.312 1 93.25 393 GLN A O 1
ATOM 2967 N N . MET A 1 394 ? -23.156 -7.859 -5.578 1 95.06 394 MET A N 1
ATOM 2968 C CA . MET A 1 394 ? -22.875 -8.992 -4.699 1 95.06 394 MET A CA 1
ATOM 2969 C C . MET A 1 394 ? -22.422 -8.508 -3.326 1 95.06 394 MET A C 1
ATOM 2971 O O . MET A 1 394 ? -22.922 -8.984 -2.301 1 95.06 394 MET A O 1
ATOM 2975 N N . MET A 1 395 ? -21.562 -7.602 -3.334 1 96 395 MET A N 1
ATOM 2976 C CA . MET A 1 395 ? -20.984 -7.102 -2.086 1 96 395 MET A CA 1
ATOM 2977 C C . MET A 1 395 ? -22.062 -6.426 -1.232 1 96 395 MET A C 1
ATOM 2979 O O . MET A 1 395 ? -22.109 -6.637 -0.02 1 96 395 MET A O 1
ATOM 2983 N N . ILE A 1 396 ? -22.875 -5.664 -1.862 1 95.94 396 ILE A N 1
ATOM 2984 C CA . ILE A 1 396 ? -23.922 -4.949 -1.144 1 95.94 396 ILE A CA 1
ATOM 2985 C C . ILE A 1 396 ? -24.922 -5.945 -0.57 1 95.94 396 ILE A C 1
ATOM 2987 O O . ILE A 1 396 ? -25.438 -5.746 0.53 1 95.94 396 ILE A O 1
ATOM 2991 N N . SER A 1 397 ? -25.188 -6.965 -1.321 1 96.56 397 SER A N 1
ATOM 2992 C CA . SER A 1 397 ? -26.125 -7.98 -0.842 1 96.56 397 SER A CA 1
ATOM 2993 C C . SER A 1 397 ? -25.578 -8.68 0.406 1 96.56 397 SER A C 1
ATOM 2995 O O . SER A 1 397 ? -26.312 -8.883 1.372 1 96.56 397 SER A O 1
ATOM 2997 N N . MET A 1 398 ? -24.359 -9.031 0.386 1 97.62 398 MET A N 1
ATOM 2998 C CA . MET A 1 398 ? -23.734 -9.633 1.565 1 97.62 398 MET A CA 1
ATOM 2999 C C . MET A 1 398 ? -23.703 -8.641 2.725 1 97.62 398 MET A C 1
ATOM 3001 O O . MET A 1 398 ? -24.016 -9 3.861 1 97.62 398 MET A O 1
ATOM 3005 N N . LEU A 1 399 ? -23.281 -7.438 2.422 1 97.44 399 LEU A N 1
ATOM 3006 C CA . LEU A 1 399 ? -23.188 -6.375 3.418 1 97.44 399 LEU A CA 1
ATOM 3007 C C . LEU A 1 399 ? -24.547 -6.164 4.105 1 97.44 399 LEU A C 1
ATOM 3009 O O . LEU A 1 399 ? -24.594 -5.914 5.312 1 97.44 399 LEU A O 1
ATOM 3013 N N . PHE A 1 400 ? -25.641 -6.273 3.371 1 97.31 400 PHE A N 1
ATOM 3014 C CA . PHE A 1 400 ? -26.969 -6.086 3.945 1 97.31 400 PHE A CA 1
ATOM 3015 C C . PHE A 1 400 ? -27.25 -7.152 4.996 1 97.31 400 PHE A C 1
ATOM 3017 O O . PHE A 1 400 ? -27.797 -6.848 6.062 1 97.31 400 PHE A O 1
ATOM 3024 N N . VAL A 1 401 ? -26.859 -8.359 4.641 1 97.56 401 VAL A N 1
ATOM 3025 C CA . VAL A 1 401 ? -27.094 -9.461 5.57 1 97.56 401 VAL A CA 1
ATOM 3026 C C . VAL A 1 401 ? -26.344 -9.195 6.879 1 97.56 401 VAL A C 1
ATOM 3028 O O . VAL A 1 401 ? -26.906 -9.375 7.965 1 97.56 401 VAL A O 1
ATOM 3031 N N . LEU A 1 402 ? -25.141 -8.742 6.824 1 97.06 402 LEU A N 1
ATOM 3032 C CA . LEU A 1 402 ? -24.312 -8.469 7.996 1 97.06 402 LEU A CA 1
ATOM 3033 C C . LEU A 1 402 ? -24.844 -7.277 8.773 1 97.06 402 LEU A C 1
ATOM 3035 O O . LEU A 1 402 ? -24.906 -7.309 10.008 1 97.06 402 LEU A O 1
ATOM 3039 N N . THR A 1 403 ? -25.219 -6.266 8.031 1 95 403 THR A N 1
ATOM 3040 C CA . THR A 1 403 ? -25.719 -5.07 8.703 1 95 403 THR A CA 1
ATOM 3041 C C . THR A 1 403 ? -27.094 -5.328 9.32 1 95 403 THR A C 1
ATOM 3043 O O . THR A 1 403 ? -27.422 -4.762 10.367 1 95 403 THR A O 1
ATOM 3046 N N . ALA A 1 404 ? -27.891 -6.117 8.656 1 94.88 404 ALA A N 1
ATOM 3047 C CA . ALA A 1 404 ? -29.172 -6.508 9.242 1 94.88 404 ALA A CA 1
ATOM 3048 C C . ALA A 1 404 ? -28.969 -7.242 10.562 1 94.88 404 ALA A C 1
ATOM 3050 O O . ALA A 1 404 ? -29.734 -7.055 11.516 1 94.88 404 ALA A O 1
ATOM 3051 N N . HIS A 1 405 ? -28 -8.07 10.602 1 94.75 405 HIS A N 1
ATOM 3052 C CA . HIS A 1 405 ? -27.641 -8.719 11.867 1 94.75 405 HIS A CA 1
ATOM 3053 C C . HIS A 1 405 ? -27.266 -7.691 12.93 1 94.75 405 HIS A C 1
ATOM 3055 O O . HIS A 1 405 ? -27.719 -7.781 14.07 1 94.75 405 HIS A O 1
ATOM 3061 N N . ASN A 1 406 ? -26.391 -6.758 12.578 1 91.94 406 ASN A N 1
ATOM 3062 C CA . ASN A 1 406 ? -25.984 -5.711 13.508 1 91.94 406 ASN A CA 1
ATOM 3063 C C . ASN A 1 406 ? -27.172 -4.965 14.086 1 91.94 406 ASN A C 1
ATOM 3065 O O . ASN A 1 406 ? -27.188 -4.629 15.266 1 91.94 406 ASN A O 1
ATOM 3069 N N . GLU A 1 407 ? -28.172 -4.727 13.258 1 89.69 407 GLU A N 1
ATOM 3070 C CA . GLU A 1 407 ? -29.359 -4.016 13.695 1 89.69 407 GLU A CA 1
ATOM 3071 C C . GLU A 1 407 ? -30.172 -4.855 14.68 1 89.69 407 GLU A C 1
ATOM 3073 O O . GLU A 1 407 ? -30.75 -4.328 15.625 1 89.69 407 GLU A O 1
ATOM 3078 N N . ASN A 1 408 ? -30.172 -6.059 14.438 1 89.06 408 ASN A N 1
ATOM 3079 C CA . ASN A 1 408 ? -30.938 -6.969 15.281 1 89.06 408 ASN A CA 1
ATOM 3080 C C . ASN A 1 408 ? -30.328 -7.082 16.672 1 89.06 408 ASN A C 1
ATOM 3082 O O . ASN A 1 408 ? -31.047 -7.379 17.641 1 89.06 408 ASN A O 1
ATOM 3086 N N . VAL A 1 409 ? -29.031 -6.832 16.75 1 88.5 409 VAL A N 1
ATOM 3087 C CA . VAL A 1 409 ? -28.391 -7.035 18.047 1 88.5 409 VAL A CA 1
ATOM 3088 C C . VAL A 1 409 ? -28.016 -5.688 18.656 1 88.5 409 VAL A C 1
ATOM 3090 O O . VAL A 1 409 ? -27.422 -5.629 19.734 1 88.5 409 VAL A O 1
ATOM 3093 N N . ALA A 1 410 ? -28.328 -4.625 18.062 1 81.25 410 ALA A N 1
ATOM 3094 C CA . ALA A 1 410 ? -27.891 -3.283 18.453 1 81.25 410 ALA A CA 1
ATOM 3095 C C . ALA A 1 410 ? -28.297 -2.973 19.891 1 81.25 410 ALA A C 1
ATOM 3097 O O . ALA A 1 410 ? -27.547 -2.346 20.625 1 81.25 410 ALA A O 1
ATOM 3098 N N . ASP A 1 411 ? -29.422 -3.469 20.359 1 77.94 411 ASP A N 1
ATOM 3099 C CA . ASP A 1 411 ? -29.953 -3.098 21.672 1 77.94 411 ASP A CA 1
ATOM 3100 C C . ASP A 1 411 ? -29.594 -4.145 22.719 1 77.94 411 ASP A C 1
ATOM 3102 O O . ASP A 1 411 ? -29.969 -4.016 23.891 1 77.94 411 ASP A O 1
ATOM 3106 N N . ASN A 1 412 ? -28.812 -5.109 22.266 1 80.19 412 ASN A N 1
ATOM 3107 C CA . ASN A 1 412 ? -28.422 -6.18 23.172 1 80.19 412 ASN A CA 1
ATOM 3108 C C . ASN A 1 412 ? -27.016 -5.969 23.719 1 80.19 412 ASN A C 1
ATOM 3110 O O . ASN A 1 412 ? -26.047 -5.988 22.969 1 80.19 412 ASN A O 1
ATOM 3114 N N . ASP A 1 413 ? -26.906 -5.773 25 1 71.56 413 ASP A N 1
ATOM 3115 C CA . ASP A 1 413 ? -25.625 -5.469 25.625 1 71.56 413 ASP A CA 1
ATOM 3116 C C . ASP A 1 413 ? -25.016 -6.707 26.281 1 71.56 413 ASP A C 1
ATOM 3118 O O . ASP A 1 413 ? -24.078 -6.602 27.078 1 71.56 413 ASP A O 1
ATOM 3122 N N . SER A 1 414 ? -25.5 -7.766 25.828 1 74.88 414 SER A N 1
ATOM 3123 C CA . SER A 1 414 ? -24.984 -9.008 26.391 1 74.88 414 SER A CA 1
ATOM 3124 C C . SER A 1 414 ? -23.578 -9.32 25.859 1 74.88 414 SER A C 1
ATOM 3126 O O . SER A 1 414 ? -23.25 -8.945 24.734 1 74.88 414 SER A O 1
ATOM 3128 N N . ASP A 1 415 ? -22.781 -9.953 26.672 1 71.69 415 ASP A N 1
ATOM 3129 C CA . ASP A 1 415 ? -21.438 -10.359 26.281 1 71.69 415 ASP A CA 1
ATOM 3130 C C . ASP A 1 415 ? -21.469 -11.484 25.266 1 71.69 415 ASP A C 1
ATOM 3132 O O . ASP A 1 415 ? -20.438 -11.82 24.672 1 71.69 415 ASP A O 1
ATOM 3136 N N . SER A 1 416 ? -22.578 -11.977 25.031 1 76.5 416 SER A N 1
ATOM 3137 C CA . SER A 1 416 ? -22.703 -13.07 24.078 1 76.5 416 SER A CA 1
ATOM 3138 C C . SER A 1 416 ? -23.016 -12.547 22.672 1 76.5 416 SER A C 1
ATOM 3140 O O . SER A 1 416 ? -23.047 -13.32 21.719 1 76.5 416 SER A O 1
ATOM 3142 N N . VAL A 1 417 ? -23.156 -11.297 22.672 1 85 417 VAL A N 1
ATOM 3143 C CA . VAL A 1 417 ? -23.531 -10.719 21.391 1 85 417 VAL A CA 1
ATOM 3144 C C . VAL A 1 417 ? -22.297 -10.141 20.703 1 85 417 VAL A C 1
ATOM 3146 O O . VAL A 1 417 ? -21.359 -9.703 21.359 1 85 417 VAL A O 1
ATOM 3149 N N . PHE A 1 418 ? -22.281 -10.352 19.359 1 89.88 418 PHE A N 1
ATOM 3150 C CA . PHE A 1 418 ? -21.203 -9.797 18.531 1 89.88 418 PHE A CA 1
ATOM 3151 C C . PHE A 1 418 ? -21.781 -8.969 17.391 1 89.88 418 PHE A C 1
ATOM 3153 O O . PHE A 1 418 ? -22.969 -9.062 17.094 1 89.88 418 PHE A O 1
ATOM 3160 N N . ASN A 1 419 ? -21 -8.117 16.906 1 91.44 419 ASN A N 1
ATOM 3161 C CA . ASN A 1 419 ? -21.375 -7.379 15.703 1 91.44 419 ASN A CA 1
ATOM 3162 C C . ASN A 1 419 ? -20.281 -7.453 14.641 1 91.44 419 ASN A C 1
ATOM 3164 O O . ASN A 1 419 ? -19.203 -8.016 14.891 1 91.44 419 ASN A O 1
ATOM 3168 N N . PHE A 1 420 ? -20.672 -7.023 13.445 1 94.19 420 PHE A N 1
ATOM 3169 C CA . PHE A 1 420 ? -19.734 -6.996 12.328 1 94.19 420 PHE A CA 1
ATOM 3170 C C . PHE A 1 420 ? -19.281 -5.57 12.031 1 94.19 420 PHE A C 1
ATOM 3172 O O . PHE A 1 420 ? -20.078 -4.633 12.125 1 94.19 420 PHE A O 1
ATOM 3179 N N . TYR A 1 421 ? -18 -5.426 11.797 1 91.75 421 TYR A N 1
ATOM 3180 C CA . TYR A 1 421 ? -17.406 -4.184 11.32 1 91.75 421 TYR A CA 1
ATOM 3181 C C . TYR A 1 421 ? -16.891 -4.336 9.891 1 91.75 421 TYR A C 1
ATOM 3183 O O . TYR A 1 421 ? -15.711 -4.613 9.672 1 91.75 421 TYR A O 1
ATOM 3191 N N . PRO A 1 422 ? -17.812 -4.027 8.953 1 93.94 422 PRO A N 1
ATOM 3192 C CA . PRO A 1 422 ? -17.422 -4.215 7.551 1 93.94 422 PRO A CA 1
ATOM 3193 C C . PRO A 1 422 ? -16.562 -3.064 7.016 1 93.94 422 PRO A C 1
ATOM 3195 O O . PRO A 1 422 ? -16.812 -1.903 7.348 1 93.94 422 PRO A O 1
ATOM 3198 N N . VAL A 1 423 ? -15.562 -3.377 6.285 1 92.56 423 VAL A N 1
ATOM 3199 C CA . VAL A 1 423 ? -14.727 -2.43 5.555 1 92.56 423 VAL A CA 1
ATOM 3200 C C . VAL A 1 423 ? -14.625 -2.852 4.094 1 92.56 423 VAL A C 1
ATOM 3202 O O . VAL A 1 423 ? -14.266 -3.992 3.791 1 92.56 423 VAL A O 1
ATOM 3205 N N . ALA A 1 424 ? -14.961 -1.918 3.205 1 94.75 424 ALA A N 1
ATOM 3206 C CA . ALA A 1 424 ? -14.891 -2.219 1.776 1 94.75 424 ALA A CA 1
ATOM 3207 C C . ALA A 1 424 ? -13.555 -1.782 1.185 1 94.75 424 ALA A C 1
ATOM 3209 O O . ALA A 1 424 ? -13.016 -0.736 1.556 1 94.75 424 ALA A O 1
ATOM 3210 N N . VAL A 1 425 ? -13.016 -2.619 0.297 1 93.12 425 VAL A N 1
ATOM 3211 C CA . VAL A 1 425 ? -11.758 -2.324 -0.384 1 93.12 425 VAL A CA 1
ATOM 3212 C C . VAL A 1 425 ? -11.898 -2.613 -1.877 1 93.12 425 VAL A C 1
ATOM 3214 O O . VAL A 1 425 ? -12.039 -3.771 -2.279 1 93.12 425 VAL A O 1
ATOM 3217 N N . SER A 1 426 ? -11.859 -1.562 -2.668 1 91.62 426 SER A N 1
ATOM 3218 C CA . SER A 1 426 ? -11.812 -1.771 -4.109 1 91.62 426 SER A CA 1
ATOM 3219 C C . SER A 1 426 ? -10.445 -2.264 -4.559 1 91.62 426 SER A C 1
ATOM 3221 O O . SER A 1 426 ? -9.43 -1.616 -4.289 1 91.62 426 SER A O 1
ATOM 3223 N N . THR A 1 427 ? -10.398 -3.396 -5.219 1 90.38 427 THR A N 1
ATOM 3224 C CA . THR A 1 427 ? -9.125 -4.051 -5.504 1 90.38 427 THR A CA 1
ATOM 3225 C C . THR A 1 427 ? -8.656 -3.732 -6.922 1 90.38 427 THR A C 1
ATOM 3227 O O . THR A 1 427 ? -7.5 -3.973 -7.27 1 90.38 427 THR A O 1
ATOM 3230 N N . GLY A 1 428 ? -9.523 -3.174 -7.797 1 80.88 428 GLY A N 1
ATOM 3231 C CA . GLY A 1 428 ? -9.242 -3.148 -9.219 1 80.88 428 GLY A CA 1
ATOM 3232 C C . GLY A 1 428 ? -9.289 -4.52 -9.867 1 80.88 428 GLY A C 1
ATOM 3233 O O . GLY A 1 428 ? -9.516 -5.523 -9.188 1 80.88 428 GLY A O 1
ATOM 3234 N N . ALA A 1 429 ? -9.031 -4.633 -11.086 1 77.88 429 ALA A N 1
ATOM 3235 C CA . ALA A 1 429 ? -9.18 -5.883 -11.828 1 77.88 429 ALA A CA 1
ATOM 3236 C C . ALA A 1 429 ? -8.055 -6.859 -11.477 1 77.88 429 ALA A C 1
ATOM 3238 O O . ALA A 1 429 ? -8.273 -8.07 -11.422 1 77.88 429 ALA A O 1
ATOM 3239 N N . SER A 1 430 ? -6.906 -6.336 -11.172 1 81.06 430 SER A N 1
ATOM 3240 C CA . SER A 1 430 ? -5.742 -7.184 -10.922 1 81.06 430 SER A CA 1
ATOM 3241 C C . SER A 1 430 ? -5.551 -7.434 -9.43 1 81.06 430 SER A C 1
ATOM 3243 O O . SER A 1 430 ? -4.809 -8.336 -9.031 1 81.06 430 SER A O 1
ATOM 3245 N N . GLY A 1 431 ? -6.172 -6.66 -8.594 1 87.38 431 GLY A N 1
ATOM 3246 C CA . GLY A 1 431 ? -6.004 -6.773 -7.148 1 87.38 431 GLY A CA 1
ATOM 3247 C C . GLY A 1 431 ? -4.945 -5.844 -6.594 1 87.38 431 GLY A C 1
ATOM 3248 O O . GLY A 1 431 ? -4.934 -5.551 -5.398 1 87.38 431 GLY A O 1
ATOM 3249 N N . VAL A 1 432 ? -4.094 -5.289 -7.418 1 85.88 432 VAL A N 1
ATOM 3250 C CA . VAL A 1 432 ? -2.914 -4.543 -6.988 1 85.88 432 VAL A CA 1
ATOM 3251 C C . VAL A 1 432 ? -3.342 -3.211 -6.375 1 85.88 432 VAL A C 1
ATOM 3253 O O . VAL A 1 432 ? -2.793 -2.787 -5.355 1 85.88 432 VAL A O 1
ATOM 3256 N N . MET A 1 433 ? -4.328 -2.6 -6.906 1 79.19 433 MET A N 1
ATOM 3257 C CA . MET A 1 433 ? -4.793 -1.314 -6.391 1 79.19 433 MET A CA 1
ATOM 3258 C C . MET A 1 433 ? -5.348 -1.463 -4.98 1 79.19 433 MET A C 1
ATOM 3260 O O . MET A 1 433 ? -5.195 -0.563 -4.152 1 79.19 433 MET A O 1
ATOM 3264 N N . GLY A 1 434 ? -5.914 -2.566 -4.73 1 85.25 434 GLY A N 1
ATOM 3265 C CA . GLY A 1 434 ? -6.539 -2.803 -3.438 1 85.25 434 GLY A CA 1
ATOM 3266 C C . GLY A 1 434 ? -5.543 -3.141 -2.346 1 85.25 434 GLY A C 1
ATOM 3267 O O . GLY A 1 434 ? -5.848 -3.018 -1.157 1 85.25 434 GLY A O 1
ATOM 3268 N N . LEU A 1 435 ? -4.328 -3.547 -2.74 1 87.62 435 LEU A N 1
ATOM 3269 C CA . LEU A 1 435 ? -3.336 -3.967 -1.757 1 87.62 435 LEU A CA 1
ATOM 3270 C C . LEU A 1 435 ? -2.877 -2.785 -0.909 1 87.62 435 LEU A C 1
ATOM 3272 O O . LEU A 1 435 ? -2.631 -2.936 0.29 1 87.62 435 LEU A O 1
ATOM 3276 N N . ALA A 1 436 ? -2.789 -1.635 -1.532 1 76.75 436 ALA A N 1
ATOM 3277 C CA . ALA A 1 436 ? -2.359 -0.441 -0.808 1 76.75 436 ALA A CA 1
ATOM 3278 C C . ALA A 1 436 ? -3.324 -0.109 0.326 1 76.75 436 ALA A C 1
ATOM 3280 O O . ALA A 1 436 ? -2.912 0.391 1.375 1 76.75 436 ALA A O 1
ATOM 3281 N N . SER A 1 437 ? -4.59 -0.389 0.12 1 81.31 437 SER A N 1
ATOM 3282 C CA . SER A 1 437 ? -5.613 -0.108 1.124 1 81.31 437 SER A CA 1
ATOM 3283 C C . SER A 1 437 ? -5.77 -1.276 2.092 1 81.31 437 SER A C 1
ATOM 3285 O O . SER A 1 437 ? -6.156 -1.084 3.248 1 81.31 437 SER A O 1
ATOM 3287 N N . LEU A 1 438 ? -5.473 -2.426 1.64 1 89.31 438 LEU A N 1
ATOM 3288 C CA . LEU A 1 438 ? -5.715 -3.621 2.438 1 89.31 438 LEU A CA 1
ATOM 3289 C C . LEU A 1 438 ? -4.59 -3.844 3.441 1 89.31 438 LEU A C 1
ATOM 3291 O O . LEU A 1 438 ? -4.836 -4.238 4.582 1 89.31 438 LEU A O 1
ATOM 3295 N N . ILE A 1 439 ? -3.365 -3.68 3.076 1 86.69 439 ILE A N 1
ATOM 3296 C CA . ILE A 1 439 ? -2.197 -4.043 3.871 1 86.69 439 ILE A CA 1
ATOM 3297 C C . ILE A 1 439 ? -2.238 -3.316 5.211 1 86.69 439 ILE A C 1
ATOM 3299 O O . ILE A 1 439 ? -2.049 -3.932 6.266 1 86.69 439 ILE A O 1
ATOM 3303 N N . PRO A 1 440 ? -2.605 -1.993 5.27 1 77.62 440 PRO A N 1
ATOM 3304 C CA . PRO A 1 440 ? -2.617 -1.29 6.555 1 77.62 440 PRO A CA 1
ATOM 3305 C C . PRO A 1 440 ? -3.658 -1.846 7.52 1 77.62 440 PRO A C 1
ATOM 3307 O O . PRO A 1 440 ? -3.516 -1.697 8.734 1 77.62 440 PRO A O 1
ATOM 3310 N N . ILE A 1 441 ? -4.668 -2.508 7.008 1 83.25 441 ILE A N 1
ATOM 3311 C CA . ILE A 1 441 ? -5.738 -2.949 7.895 1 83.25 441 ILE A CA 1
ATOM 3312 C C . ILE A 1 441 ? -5.738 -4.473 7.988 1 83.25 441 ILE A C 1
ATOM 3314 O O . ILE A 1 441 ? -6.504 -5.055 8.758 1 83.25 441 ILE A O 1
ATOM 3318 N N . ALA A 1 442 ? -4.914 -5.105 7.281 1 87.75 442 ALA A N 1
ATOM 3319 C CA . ALA A 1 442 ? -4.941 -6.559 7.137 1 87.75 442 ALA A CA 1
ATOM 3320 C C . ALA A 1 442 ? -4.762 -7.25 8.484 1 87.75 442 ALA A C 1
ATOM 3322 O O . ALA A 1 442 ? -5.414 -8.258 8.766 1 87.75 442 ALA A O 1
ATOM 3323 N N . ARG A 1 443 ? -3.986 -6.727 9.328 1 82.44 443 ARG A N 1
ATOM 3324 C CA . ARG A 1 443 ? -3.688 -7.352 10.617 1 82.44 443 ARG A CA 1
ATOM 3325 C C . ARG A 1 443 ? -4.934 -7.43 11.484 1 82.44 443 ARG A C 1
ATOM 3327 O O . ARG A 1 443 ? -5.066 -8.336 12.312 1 82.44 443 ARG A O 1
ATOM 3334 N N . SER A 1 444 ? -5.82 -6.512 11.273 1 83.56 444 SER A N 1
ATOM 3335 C CA . SER A 1 444 ? -6.996 -6.449 12.133 1 83.56 444 SER A CA 1
ATOM 3336 C C . SER A 1 444 ? -8.203 -7.086 11.461 1 83.56 444 SER A C 1
ATOM 3338 O O . SER A 1 444 ? -9.297 -7.105 12.031 1 83.56 444 SER A O 1
ATOM 3340 N N . CYS A 1 445 ? -8.023 -7.629 10.281 1 91.12 445 CYS A N 1
ATOM 3341 C CA . CYS A 1 445 ? -9.141 -8.289 9.609 1 91.12 445 CYS A CA 1
ATOM 3342 C C . CYS A 1 445 ? -9.414 -9.656 10.219 1 91.12 445 CYS A C 1
ATOM 3344 O O . CYS A 1 445 ? -8.5 -10.477 10.344 1 91.12 445 CYS A O 1
ATOM 3346 N N . THR A 1 446 ? -10.664 -9.867 10.57 1 93.31 446 THR A N 1
ATOM 3347 C CA . THR A 1 446 ? -11.062 -11.18 11.07 1 93.31 446 THR A CA 1
ATOM 3348 C C . THR A 1 446 ? -11.258 -12.164 9.922 1 93.31 446 THR A C 1
ATOM 3350 O O . THR A 1 446 ? -10.945 -13.344 10.055 1 93.31 446 THR A O 1
ATOM 3353 N N . VAL A 1 447 ? -11.867 -11.656 8.898 1 96.38 447 VAL A N 1
ATOM 3354 C CA . VAL A 1 447 ? -12.109 -12.445 7.695 1 96.38 447 VAL A CA 1
ATOM 3355 C C . VAL A 1 447 ? -12 -11.562 6.461 1 96.38 447 VAL A C 1
ATOM 3357 O O . VAL A 1 447 ? -12.367 -10.383 6.496 1 96.38 447 VAL A O 1
ATOM 3360 N N . LEU A 1 448 ? -11.391 -12.086 5.438 1 96.94 448 LEU A N 1
ATOM 3361 C CA . LEU A 1 448 ? -11.398 -11.438 4.129 1 96.94 448 LEU A CA 1
ATOM 3362 C C . LEU A 1 448 ? -12.445 -12.07 3.217 1 96.94 448 LEU A C 1
ATOM 3364 O O . LEU A 1 448 ? -12.422 -13.281 2.988 1 96.94 448 LEU A O 1
ATOM 3368 N N . THR A 1 449 ? -13.391 -11.258 2.764 1 97.31 449 THR A N 1
ATOM 3369 C CA . THR A 1 449 ? -14.383 -11.773 1.828 1 97.31 449 THR A CA 1
ATOM 3370 C C . THR A 1 449 ? -14.117 -11.266 0.415 1 97.31 449 THR A C 1
ATOM 3372 O O . THR A 1 449 ? -13.578 -10.172 0.236 1 97.31 449 THR A O 1
ATOM 3375 N N . GLY A 1 450 ? -14.797 -12.055 -0.608 1 81.88 450 GLY A N 1
ATOM 3376 C CA . GLY A 1 450 ? -14.43 -11.797 -1.993 1 81.88 450 GLY A CA 1
ATOM 3377 C C . GLY A 1 450 ? -13.109 -12.445 -2.387 1 81.88 450 GLY A C 1
ATOM 3378 O O . GLY A 1 450 ? -12.859 -13.609 -2.072 1 81.88 450 GLY A O 1
ATOM 3379 N N . PRO A 1 451 ? -12.211 -12.047 -3.141 1 71.69 451 PRO A N 1
ATOM 3380 C CA . PRO A 1 451 ? -11.594 -11.188 -4.16 1 71.69 451 PRO A CA 1
ATOM 3381 C C . PRO A 1 451 ? -12.391 -11.156 -5.461 1 71.69 451 PRO A C 1
ATOM 3383 O O . PRO A 1 451 ? -12.344 -10.156 -6.188 1 71.69 451 PRO A O 1
ATOM 3386 N N . GLY A 1 452 ? -13.32 -11.984 -5.57 1 72.19 452 GLY A N 1
ATOM 3387 C CA . GLY A 1 452 ? -14.266 -11.844 -6.668 1 72.19 452 GLY A CA 1
ATOM 3388 C C . GLY A 1 452 ? -13.719 -12.344 -7.992 1 72.19 452 GLY A C 1
ATOM 3389 O O . GLY A 1 452 ? -14.477 -12.625 -8.922 1 72.19 452 GLY A O 1
ATOM 3390 N N . SER A 1 453 ? -12.32 -12.406 -8.078 1 84.56 453 SER A N 1
ATOM 3391 C CA . SER A 1 453 ? -11.68 -12.914 -9.281 1 84.56 453 SER A CA 1
ATOM 3392 C C . SER A 1 453 ? -10.406 -13.68 -8.953 1 84.56 453 SER A C 1
ATOM 3394 O O . SER A 1 453 ? -9.836 -13.508 -7.867 1 84.56 453 SER A O 1
ATOM 3396 N N . ASP A 1 454 ? -10.031 -14.523 -9.914 1 86.75 454 ASP A N 1
ATOM 3397 C CA . ASP A 1 454 ? -8.836 -15.336 -9.727 1 86.75 454 ASP A CA 1
ATOM 3398 C C . ASP A 1 454 ? -7.598 -14.461 -9.539 1 86.75 454 ASP A C 1
ATOM 3400 O O . ASP A 1 454 ? -6.777 -14.719 -8.664 1 86.75 454 ASP A O 1
ATOM 3404 N N . ALA A 1 455 ? -7.547 -13.438 -10.328 1 83.62 455 ALA A N 1
ATOM 3405 C CA . ALA A 1 455 ? -6.391 -12.547 -10.281 1 83.62 455 ALA A CA 1
ATOM 3406 C C . ALA A 1 455 ? -6.301 -11.844 -8.93 1 83.62 455 ALA A C 1
ATOM 3408 O O . ALA A 1 455 ? -5.207 -11.664 -8.383 1 83.62 455 ALA A O 1
ATOM 3409 N N . VAL A 1 456 ? -7.426 -11.492 -8.422 1 90.44 456 VAL A N 1
ATOM 3410 C CA . VAL A 1 456 ? -7.445 -10.773 -7.152 1 90.44 456 VAL A CA 1
ATOM 3411 C C . VAL A 1 456 ? -7.07 -11.727 -6.02 1 90.44 456 VAL A C 1
ATOM 3413 O O . VAL A 1 456 ? -6.344 -11.352 -5.094 1 90.44 456 VAL A O 1
ATOM 3416 N N . VAL A 1 457 ? -7.5 -12.969 -6.078 1 92.5 457 VAL A N 1
ATOM 3417 C CA . VAL A 1 457 ? -7.141 -13.953 -5.066 1 92.5 457 VAL A CA 1
ATOM 3418 C C . VAL A 1 457 ? -5.625 -14.125 -5.027 1 92.5 457 VAL A C 1
ATOM 3420 O O . VAL A 1 457 ? -5.023 -14.148 -3.949 1 92.5 457 VAL A O 1
ATOM 3423 N N . MET A 1 458 ? -5.074 -14.211 -6.145 1 88.69 458 MET A N 1
ATOM 3424 C CA . MET A 1 458 ? -3.627 -14.375 -6.223 1 88.69 458 MET A CA 1
ATOM 3425 C C . MET A 1 458 ? -2.912 -13.156 -5.637 1 88.69 458 MET A C 1
ATOM 3427 O O . MET A 1 458 ? -1.909 -13.305 -4.938 1 88.69 458 MET A O 1
ATOM 3431 N N . ALA A 1 459 ? -3.436 -12.055 -5.926 1 90.31 459 ALA A N 1
ATOM 3432 C CA . ALA A 1 459 ? -2.801 -10.805 -5.5 1 90.31 459 ALA A CA 1
ATOM 3433 C C . ALA A 1 459 ? -2.863 -10.648 -3.984 1 90.31 459 ALA A C 1
ATOM 3435 O O . ALA A 1 459 ? -1.922 -10.148 -3.365 1 90.31 459 ALA A O 1
ATOM 3436 N N . VAL A 1 460 ? -3.951 -11.133 -3.342 1 93.44 460 VAL A N 1
ATOM 3437 C CA . VAL A 1 460 ? -4.141 -10.859 -1.923 1 93.44 460 VAL A CA 1
ATOM 3438 C C . VAL A 1 460 ? -3.574 -12.008 -1.092 1 93.44 460 VAL A C 1
ATOM 3440 O O . VAL A 1 460 ? -3.389 -11.875 0.12 1 93.44 460 VAL A O 1
ATOM 3443 N N . THR A 1 461 ? -3.234 -13.094 -1.706 1 92 461 THR A N 1
ATOM 3444 C CA . THR A 1 461 ? -2.844 -14.312 -1.006 1 92 461 THR A CA 1
ATOM 3445 C C . THR A 1 461 ? -1.636 -14.055 -0.108 1 92 461 THR A C 1
ATOM 3447 O O . THR A 1 461 ? -1.608 -14.5 1.043 1 92 461 THR A O 1
ATOM 3450 N N . PRO A 1 462 ? -0.599 -13.383 -0.558 1 88.5 462 PRO A N 1
ATOM 3451 C CA . PRO A 1 462 ? 0.53 -13.141 0.344 1 88.5 462 PRO A CA 1
ATOM 3452 C C . PRO A 1 462 ? 0.119 -12.406 1.618 1 88.5 462 PRO A C 1
ATOM 3454 O O . PRO A 1 462 ? 0.644 -12.695 2.697 1 88.5 462 PRO A O 1
ATOM 3457 N N . VAL A 1 463 ? -0.821 -11.469 1.52 1 90.5 463 VAL A N 1
ATOM 3458 C CA . VAL A 1 463 ? -1.31 -10.727 2.678 1 90.5 463 VAL A CA 1
ATOM 3459 C C . VAL A 1 463 ? -2.102 -11.656 3.592 1 90.5 463 VAL A C 1
ATOM 3461 O O . VAL A 1 463 ? -1.916 -11.648 4.809 1 90.5 463 VAL A O 1
ATOM 3464 N N . VAL A 1 464 ? -2.91 -12.453 2.965 1 93.56 464 VAL A N 1
ATOM 3465 C CA . VAL A 1 464 ? -3.732 -13.43 3.678 1 93.56 464 VAL A CA 1
ATOM 3466 C C . VAL A 1 464 ? -2.84 -14.398 4.438 1 93.56 464 VAL A C 1
ATOM 3468 O O . VAL A 1 464 ? -3.094 -14.703 5.605 1 93.56 464 VAL A O 1
ATOM 3471 N N . ASN A 1 465 ? -1.831 -14.828 3.84 1 88.75 465 ASN A N 1
ATOM 3472 C CA . ASN A 1 465 ? -0.926 -15.789 4.457 1 88.75 465 ASN A CA 1
ATOM 3473 C C . ASN A 1 465 ? -0.102 -15.156 5.57 1 88.75 465 ASN A C 1
ATOM 3475 O O . ASN A 1 465 ? 0.119 -15.773 6.613 1 88.75 465 ASN A O 1
ATOM 3479 N N . GLU A 1 466 ? 0.34 -14 5.355 1 85.94 466 GLU A N 1
ATOM 3480 C CA . GLU A 1 466 ? 1.163 -13.297 6.34 1 85.94 466 GLU A CA 1
ATOM 3481 C C . GLU A 1 466 ? 0.412 -13.109 7.656 1 85.94 466 GLU A C 1
ATOM 3483 O O . GLU A 1 466 ? 0.975 -13.32 8.734 1 85.94 466 GLU A O 1
ATOM 3488 N N . PHE A 1 467 ? -0.862 -12.805 7.582 1 86.94 467 PHE A N 1
ATOM 3489 C CA . PHE A 1 467 ? -1.612 -12.469 8.789 1 86.94 467 PHE A CA 1
ATOM 3490 C C . PHE A 1 467 ? -2.572 -13.602 9.156 1 86.94 467 PHE A C 1
ATOM 3492 O O . PHE A 1 467 ? -3.377 -13.461 10.078 1 86.94 467 PHE A O 1
ATOM 3499 N N . HIS A 1 468 ? -2.572 -14.688 8.383 1 91.12 468 HIS A N 1
ATOM 3500 C CA . HIS A 1 468 ? -3.383 -15.875 8.633 1 91.12 468 HIS A CA 1
ATOM 3501 C C . HIS A 1 468 ? -4.867 -15.523 8.688 1 91.12 468 HIS A C 1
ATOM 3503 O O . HIS A 1 468 ? -5.566 -15.922 9.617 1 91.12 468 HIS A O 1
ATOM 3509 N N . ILE A 1 469 ? -5.285 -14.781 7.691 1 94.62 469 ILE A N 1
ATOM 3510 C CA . ILE A 1 469 ? -6.672 -14.328 7.625 1 94.62 469 ILE A CA 1
ATOM 3511 C C . ILE A 1 469 ? -7.516 -15.359 6.875 1 94.62 469 ILE A C 1
ATOM 3513 O O . ILE A 1 469 ? -7.246 -15.656 5.707 1 94.62 469 ILE A O 1
ATOM 3517 N N . PRO A 1 470 ? -8.547 -15.883 7.512 1 97 470 PRO A N 1
ATOM 3518 C CA . PRO A 1 470 ? -9.453 -16.719 6.727 1 97 470 PRO A CA 1
ATOM 3519 C C . PRO A 1 470 ? -10.102 -15.961 5.57 1 97 470 PRO A C 1
ATOM 3521 O O . PRO A 1 470 ? -10.508 -14.805 5.734 1 97 470 PRO A O 1
ATOM 3524 N N . GLN A 1 471 ? -10.094 -16.594 4.438 1 97.19 471 GLN A N 1
ATOM 3525 C CA . GLN A 1 471 ? -10.719 -16.016 3.25 1 97.19 471 GLN A CA 1
ATOM 3526 C C . GLN A 1 471 ? -11.992 -16.766 2.879 1 97.19 471 GLN A C 1
ATOM 3528 O O . GLN A 1 471 ? -12.023 -18 2.867 1 97.19 471 GLN A O 1
ATOM 3533 N N . LEU A 1 472 ? -13.086 -16.016 2.727 1 97.88 472 LEU A N 1
ATOM 3534 C CA . LEU A 1 472 ? -14.352 -16.578 2.258 1 97.88 472 LEU A CA 1
ATOM 3535 C C . LEU A 1 472 ? -14.781 -15.914 0.953 1 97.88 472 LEU A C 1
ATOM 3537 O O . LEU A 1 472 ? -15.297 -14.789 0.959 1 97.88 472 LEU A O 1
ATOM 3541 N N . ASP A 1 473 ? -14.625 -16.672 -0.109 1 96.94 473 ASP A N 1
ATOM 3542 C CA . ASP A 1 473 ? -14.922 -16.141 -1.433 1 96.94 473 ASP A CA 1
ATOM 3543 C C . ASP A 1 473 ? -16.297 -16.578 -1.906 1 96.94 473 ASP A C 1
ATOM 3545 O O . ASP A 1 473 ? -16.797 -17.625 -1.486 1 96.94 473 ASP A O 1
ATOM 3549 N N . TYR A 1 474 ? -16.922 -15.719 -2.736 1 96.31 474 TYR A N 1
ATOM 3550 C CA . TYR A 1 474 ? -18.25 -16.047 -3.23 1 96.31 474 TYR A CA 1
ATOM 3551 C C . TYR A 1 474 ? -18.328 -15.906 -4.746 1 96.31 474 TYR A C 1
ATOM 3553 O O . TYR A 1 474 ? -19.406 -15.969 -5.332 1 96.31 474 TYR A O 1
ATOM 3561 N N . ALA A 1 475 ? -17.156 -15.727 -5.398 1 92.06 475 ALA A N 1
ATOM 3562 C CA . ALA A 1 475 ? -17.203 -15.461 -6.836 1 92.06 475 ALA A CA 1
ATOM 3563 C C . ALA A 1 475 ? -16.156 -16.266 -7.578 1 92.06 475 ALA A C 1
ATOM 3565 O O . ALA A 1 475 ? -16.219 -16.438 -8.797 1 92.06 475 ALA A O 1
ATOM 3566 N N . VAL A 1 476 ? -15.211 -16.906 -6.906 1 91 476 VAL A N 1
ATOM 3567 C CA . VAL A 1 476 ? -14.133 -17.656 -7.543 1 91 476 VAL A CA 1
ATOM 3568 C C . VAL A 1 476 ? -14.406 -19.156 -7.418 1 91 476 VAL A C 1
ATOM 3570 O O . VAL A 1 476 ? -14.266 -19.719 -6.336 1 91 476 VAL A O 1
ATOM 3573 N N . SER A 1 477 ? -14.641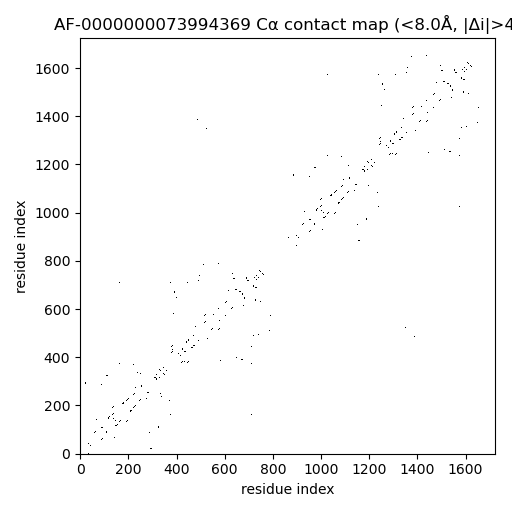 -19.719 -8.5 1 90.25 477 SER A N 1
ATOM 3574 C CA . SER A 1 477 ? -15.039 -21.125 -8.492 1 90.25 477 SER A CA 1
ATOM 3575 C C . SER A 1 477 ? -13.891 -22.031 -8.906 1 90.25 477 SER A C 1
ATOM 3577 O O . SER A 1 477 ? -14.008 -23.266 -8.859 1 90.25 477 SER A O 1
ATOM 3579 N N . ASN A 1 478 ? -12.75 -21.516 -9.219 1 88.06 478 ASN A N 1
ATOM 3580 C CA . ASN A 1 478 ? -11.641 -22.297 -9.766 1 88.06 478 ASN A CA 1
ATOM 3581 C C . ASN A 1 478 ? -11.117 -23.297 -8.75 1 88.06 478 ASN A C 1
ATOM 3583 O O . ASN A 1 478 ? -10.758 -22.938 -7.629 1 88.06 478 ASN A O 1
ATOM 3587 N N . ASP A 1 479 ? -10.969 -24.562 -9.172 1 88.44 479 ASP A N 1
ATOM 3588 C CA . ASP A 1 479 ? -10.516 -25.641 -8.297 1 88.44 479 ASP A CA 1
ATOM 3589 C C . ASP A 1 479 ? -9.055 -25.438 -7.887 1 88.44 479 ASP A C 1
ATOM 3591 O O . ASP A 1 479 ? -8.609 -25.984 -6.879 1 88.44 479 ASP A O 1
ATOM 3595 N N . TYR A 1 480 ? -8.438 -24.641 -8.617 1 85.31 480 TYR A N 1
ATOM 3596 C CA . TYR A 1 480 ? -7 -24.422 -8.453 1 85.31 480 TYR A CA 1
ATOM 3597 C C . TYR A 1 480 ? -6.68 -23.984 -7.023 1 85.31 480 TYR A C 1
ATOM 3599 O O . TYR A 1 480 ? -5.676 -24.422 -6.449 1 85.31 480 TYR A O 1
ATOM 3607 N N . PHE A 1 481 ? -7.469 -23.281 -6.344 1 90 481 PHE A N 1
ATOM 3608 C CA . PHE A 1 481 ? -7.156 -22.641 -5.074 1 90 481 PHE A CA 1
ATOM 3609 C C . PHE A 1 481 ? -7.305 -23.625 -3.916 1 90 481 PHE A C 1
ATOM 3611 O O . PHE A 1 481 ? -6.621 -23.484 -2.896 1 90 481 PHE A O 1
ATOM 3618 N N . THR A 1 482 ? -8.148 -24.609 -3.994 1 90.88 482 THR A N 1
ATOM 3619 C CA . THR A 1 482 ? -8.289 -25.578 -2.918 1 90.88 482 THR A CA 1
ATOM 3620 C C . THR A 1 482 ? -7.477 -26.828 -3.215 1 90.88 482 THR A C 1
ATOM 3622 O O . THR A 1 482 ? -7.234 -27.656 -2.322 1 90.88 482 THR A O 1
ATOM 3625 N N . ASP A 1 483 ? -7.098 -26.938 -4.5 1 84.94 483 ASP A N 1
ATOM 3626 C CA . ASP A 1 483 ? -6.215 -28.031 -4.852 1 84.94 483 ASP A CA 1
ATOM 3627 C C . ASP A 1 483 ? -4.77 -27.734 -4.465 1 84.94 483 ASP A C 1
ATOM 3629 O O . ASP A 1 483 ? -3.947 -28.641 -4.359 1 84.94 483 ASP A O 1
ATOM 3633 N N . ASN A 1 484 ? -4.457 -26.484 -4.324 1 82.75 484 ASN A N 1
ATOM 3634 C CA . ASN A 1 484 ? -3.141 -26.047 -3.871 1 82.75 484 ASN A CA 1
ATOM 3635 C C . ASN A 1 484 ? -3.189 -25.5 -2.449 1 82.75 484 ASN A C 1
ATOM 3637 O O . ASN A 1 484 ? -2.902 -24.328 -2.225 1 82.75 484 ASN A O 1
ATOM 3641 N N . VAL A 1 485 ? -3.34 -26.422 -1.519 1 84.62 485 VAL A N 1
ATOM 3642 C CA . VAL A 1 485 ? -3.674 -26.094 -0.136 1 84.62 485 VAL A CA 1
ATOM 3643 C C . VAL A 1 485 ? -2.486 -25.406 0.534 1 84.62 485 VAL A C 1
ATOM 3645 O O . VAL A 1 485 ? -2.664 -24.609 1.46 1 84.62 485 VAL A O 1
ATOM 3648 N N . HIS A 1 486 ? -1.295 -25.609 0.081 1 78.62 486 HIS A N 1
ATOM 3649 C CA . HIS A 1 486 ? -0.116 -25.031 0.714 1 78.62 486 HIS A CA 1
ATOM 3650 C C . HIS A 1 486 ? 0.078 -23.578 0.292 1 78.62 486 HIS A C 1
ATOM 3652 O O . HIS A 1 486 ? 0.653 -22.781 1.038 1 78.62 486 HIS A O 1
ATOM 3658 N N . THR A 1 487 ? -0.46 -23.344 -0.951 1 81.69 487 THR A N 1
ATOM 3659 C CA . THR A 1 487 ? -0.352 -21.969 -1.442 1 81.69 487 THR A CA 1
ATOM 3660 C C . THR A 1 487 ? -1.504 -21.109 -0.921 1 81.69 487 THR A C 1
ATOM 3662 O O . THR A 1 487 ? -1.322 -19.938 -0.626 1 81.69 487 THR A O 1
ATOM 3665 N N . TYR A 1 488 ? -2.648 -21.797 -0.814 1 90.06 488 TYR A N 1
ATOM 3666 C CA . TYR A 1 488 ? -3.85 -21.062 -0.415 1 90.06 488 TYR A CA 1
ATOM 3667 C C . TYR A 1 488 ? -4.496 -21.719 0.805 1 90.06 488 TYR A C 1
ATOM 3669 O O . TYR A 1 488 ? -5.684 -22.047 0.785 1 90.06 488 TYR A O 1
ATOM 3677 N N . PRO A 1 489 ? -3.773 -21.797 1.914 1 90.75 489 PRO A N 1
ATOM 3678 C CA . PRO A 1 489 ? -4.262 -22.531 3.082 1 90.75 489 PRO A CA 1
ATOM 3679 C C . PRO A 1 489 ? -5.484 -21.875 3.721 1 90.75 489 PRO A C 1
ATOM 3681 O O . PRO A 1 489 ? -6.266 -22.562 4.398 1 90.75 489 PRO A O 1
ATOM 3684 N N . TYR A 1 490 ? -5.766 -20.656 3.504 1 95.38 490 TYR A N 1
ATOM 3685 C CA . TYR A 1 490 ? -6.828 -19.953 4.219 1 95.38 490 TYR A CA 1
ATOM 3686 C C . TYR A 1 490 ? -8.023 -19.688 3.305 1 95.38 490 TYR A C 1
ATOM 3688 O O . TYR A 1 490 ? -8.977 -19.016 3.701 1 95.38 490 TYR A O 1
ATOM 3696 N N . PHE A 1 491 ? -7.98 -20.266 2.092 1 96.38 491 PHE A N 1
ATOM 3697 C CA . PHE A 1 491 ? -9.023 -20.016 1.1 1 96.38 491 PHE A CA 1
ATOM 3698 C C . PHE A 1 491 ? -10.219 -20.938 1.328 1 96.38 491 PHE A C 1
ATOM 3700 O O . PHE A 1 491 ? -10.07 -22.156 1.414 1 96.38 491 PHE A O 1
ATOM 3707 N N . SER A 1 492 ? -11.383 -20.359 1.479 1 97.38 492 SER A N 1
ATOM 3708 C CA . SER A 1 492 ? -12.68 -21.031 1.479 1 97.38 492 SER A CA 1
ATOM 3709 C C . SER A 1 492 ? -13.68 -20.297 0.591 1 97.38 492 SER A C 1
ATOM 3711 O O . SER A 1 492 ? -13.438 -19.156 0.186 1 97.38 492 SER A O 1
ATOM 3713 N N . ARG A 1 493 ? -14.75 -20.984 0.276 1 96.88 493 ARG A N 1
ATOM 3714 C CA . ARG A 1 493 ? -15.711 -20.328 -0.594 1 96.88 493 ARG A CA 1
ATOM 3715 C C . ARG A 1 493 ? -17.141 -20.781 -0.292 1 96.88 493 ARG A C 1
ATOM 3717 O O . ARG A 1 493 ? -17.344 -21.922 0.148 1 96.88 493 ARG A O 1
ATOM 3724 N N . SER A 1 494 ? -18.078 -19.844 -0.566 1 97 494 SER A N 1
ATOM 3725 C CA . SER A 1 494 ? -19.5 -20.156 -0.414 1 97 494 SER A CA 1
ATOM 3726 C C . SER A 1 494 ? -20.125 -20.562 -1.744 1 97 494 SER A C 1
ATOM 3728 O O . SER A 1 494 ? -21.266 -21.047 -1.784 1 97 494 SER A O 1
ATOM 3730 N N . LEU A 1 495 ? -19.438 -20.312 -2.836 1 95.31 495 LEU A N 1
ATOM 3731 C CA . LEU A 1 495 ? -19.906 -20.812 -4.125 1 95.31 495 LEU A CA 1
ATOM 3732 C C . LEU A 1 495 ? -19.312 -22.188 -4.426 1 95.31 495 LEU A C 1
ATOM 3734 O O . LEU A 1 495 ? -18.219 -22.516 -3.934 1 95.31 495 LEU A O 1
ATOM 3738 N N . PRO A 1 496 ? -19.984 -22.953 -5.223 1 94.38 496 PRO A N 1
ATOM 3739 C CA . PRO A 1 496 ? -19.453 -24.281 -5.559 1 94.38 496 PRO A CA 1
ATOM 3740 C C . PRO A 1 496 ? -18.25 -24.203 -6.492 1 94.38 496 PRO A C 1
ATOM 3742 O O . PRO A 1 496 ? -18.078 -23.219 -7.207 1 94.38 496 PRO A O 1
ATOM 3745 N N . LYS A 1 497 ? -17.484 -25.25 -6.559 1 92.62 497 LYS A N 1
ATOM 3746 C CA . LYS A 1 497 ? -16.375 -25.406 -7.496 1 92.62 497 LYS A CA 1
ATOM 3747 C C . LYS A 1 497 ? -16.875 -25.438 -8.938 1 92.62 497 LYS A C 1
ATOM 3749 O O . LYS A 1 497 ? -18.047 -25.75 -9.195 1 92.62 497 LYS A O 1
ATOM 3754 N N . ASN A 1 498 ? -16 -25.156 -9.828 1 89.38 498 ASN A N 1
ATOM 3755 C CA . ASN A 1 498 ? -16.344 -25.156 -11.25 1 89.38 498 ASN A CA 1
ATOM 3756 C C . ASN A 1 498 ? -16.781 -26.531 -11.719 1 89.38 498 ASN A C 1
ATOM 3758 O O . ASN A 1 498 ? -17.562 -26.641 -12.672 1 89.38 498 ASN A O 1
ATOM 3762 N N . THR A 1 499 ? -16.359 -27.469 -11.039 1 88.31 499 THR A N 1
ATOM 3763 C CA . THR A 1 499 ? -16.672 -28.844 -11.422 1 88.31 499 THR A CA 1
ATOM 3764 C C . THR A 1 499 ? -18.188 -29.047 -11.492 1 88.31 499 THR A C 1
ATOM 3766 O O . THR A 1 499 ? -18.688 -29.766 -12.367 1 88.31 499 THR A O 1
ATOM 3769 N N . PHE A 1 500 ? -18.922 -28.391 -10.617 1 92.44 500 PHE A N 1
ATOM 3770 C CA . PHE A 1 500 ? -20.375 -28.531 -10.594 1 92.44 500 PHE A CA 1
ATOM 3771 C C . PHE A 1 500 ? -21 -27.859 -11.812 1 92.44 500 PHE A C 1
ATOM 3773 O O . PHE A 1 500 ? -21.859 -28.438 -12.469 1 92.44 500 PHE A O 1
ATOM 3780 N N . ALA A 1 501 ? -20.578 -26.672 -12.055 1 92.38 501 ALA A N 1
ATOM 3781 C CA . ALA A 1 501 ? -21.094 -25.953 -13.219 1 92.38 501 ALA A CA 1
ATOM 3782 C C . ALA A 1 501 ? -20.734 -26.688 -14.508 1 92.38 501 ALA A C 1
ATOM 3784 O O . ALA A 1 501 ? -21.516 -26.688 -15.469 1 92.38 501 ALA A O 1
ATOM 3785 N N . ASP A 1 502 ? -19.547 -27.297 -14.586 1 93.12 502 ASP A N 1
ATOM 3786 C CA . ASP A 1 502 ? -19.125 -28.062 -15.75 1 93.12 502 ASP A CA 1
ATOM 3787 C C . ASP A 1 502 ? -20.031 -29.266 -15.992 1 93.12 502 ASP A C 1
ATOM 3789 O O . ASP A 1 502 ? -20.406 -29.562 -17.141 1 93.12 502 ASP A O 1
ATOM 3793 N N . VAL A 1 503 ? -20.391 -29.875 -14.93 1 93.5 503 VAL A N 1
ATOM 3794 C CA . VAL A 1 503 ? -21.281 -31.016 -15.047 1 93.5 503 VAL A CA 1
ATOM 3795 C C . VAL A 1 503 ? -22.656 -30.547 -15.531 1 93.5 503 VAL A C 1
ATOM 3797 O O . VAL A 1 503 ? -23.281 -31.219 -16.359 1 93.5 503 VAL A O 1
ATOM 3800 N N . ALA A 1 504 ? -23.078 -29.453 -15.008 1 95 504 ALA A N 1
ATOM 3801 C CA . ALA A 1 504 ? -24.375 -28.906 -15.43 1 95 504 ALA A CA 1
ATOM 3802 C C . ALA A 1 504 ? -24.375 -28.625 -16.938 1 95 504 ALA A C 1
ATOM 3804 O O . ALA A 1 504 ? -25.328 -28.969 -17.641 1 95 504 ALA A O 1
ATOM 3805 N N . VAL A 1 505 ? -23.344 -28.016 -17.422 1 95.69 505 VAL A N 1
ATOM 3806 C CA . VAL A 1 505 ? -23.219 -27.688 -18.844 1 95.69 505 VAL A CA 1
ATOM 3807 C C . VAL A 1 505 ? -23.188 -28.969 -19.672 1 95.69 505 VAL A C 1
ATOM 3809 O O . VAL A 1 505 ? -23.844 -29.062 -20.703 1 95.69 505 VAL A O 1
ATOM 3812 N N . THR A 1 506 ? -22.422 -29.906 -19.219 1 95.38 506 THR A N 1
ATOM 3813 C CA . THR A 1 506 ? -22.297 -31.172 -19.938 1 95.38 506 THR A CA 1
ATOM 3814 C C . THR A 1 506 ? -23.656 -31.875 -20.016 1 95.38 506 THR A C 1
ATOM 3816 O O . THR A 1 506 ? -24.016 -32.406 -21.062 1 95.38 506 THR A O 1
ATOM 3819 N N . GLN A 1 507 ? -24.375 -31.859 -18.969 1 95.38 507 GLN A N 1
ATOM 3820 C CA . GLN A 1 507 ? -25.672 -32.531 -18.938 1 95.38 507 GLN A CA 1
ATOM 3821 C C . GLN A 1 507 ? -26.688 -31.781 -19.812 1 95.38 507 GLN A C 1
ATOM 3823 O O . GLN A 1 507 ? -27.578 -32.406 -20.391 1 95.38 507 GLN A O 1
ATOM 3828 N N . LEU A 1 508 ? -26.578 -30.5 -19.891 1 96.12 508 LEU A N 1
ATOM 3829 C CA . LEU A 1 508 ? -27.422 -29.734 -20.797 1 96.12 508 LEU A CA 1
ATOM 3830 C C . LEU A 1 508 ? -27.141 -30.109 -22.25 1 96.12 508 LEU A C 1
ATOM 3832 O O . LEU A 1 508 ? -28.062 -30.234 -23.062 1 96.12 508 LEU A O 1
ATOM 3836 N N . CYS A 1 509 ? -25.875 -30.25 -22.578 1 96.25 509 CYS A N 1
ATOM 3837 C CA . CYS A 1 509 ? -25.5 -30.656 -23.922 1 96.25 509 CYS A CA 1
ATOM 3838 C C . CYS A 1 509 ? -26.078 -32.031 -24.25 1 96.25 509 CYS A C 1
ATOM 3840 O O . CYS A 1 509 ? -26.594 -32.25 -25.344 1 96.25 509 CYS A O 1
ATOM 3842 N N . VAL A 1 510 ? -25.969 -32.938 -23.281 1 94.69 510 VAL A N 1
ATOM 3843 C CA . VAL A 1 510 ? -26.516 -34.25 -23.469 1 94.69 510 VAL A CA 1
ATOM 3844 C C . VAL A 1 510 ? -28.031 -34.188 -23.656 1 94.69 510 VAL A C 1
ATOM 3846 O O . VAL A 1 510 ? -28.578 -34.844 -24.531 1 94.69 510 VAL A O 1
ATOM 3849 N N . HIS A 1 511 ? -28.656 -33.406 -22.844 1 95.12 511 HIS A N 1
ATOM 3850 C CA . HIS A 1 511 ? -30.109 -33.25 -22.906 1 95.12 511 HIS A CA 1
ATOM 3851 C C . HIS A 1 511 ? -30.547 -32.781 -24.297 1 95.12 511 HIS A C 1
ATOM 3853 O O . HIS A 1 511 ? -31.547 -33.281 -24.828 1 95.12 511 HIS A O 1
ATOM 3859 N N . TYR A 1 512 ? -29.844 -31.844 -24.906 1 95.62 512 TYR A N 1
ATOM 3860 C CA . TYR A 1 512 ? -30.25 -31.266 -26.188 1 95.62 512 TYR A CA 1
ATOM 3861 C C . TYR A 1 512 ? -29.609 -32.031 -27.344 1 95.62 512 TYR A C 1
ATOM 3863 O O . TYR A 1 512 ? -29.781 -31.641 -28.5 1 95.62 512 TYR A O 1
ATOM 3871 N N . GLY A 1 513 ? -28.781 -32.969 -27.047 1 93.19 513 GLY A N 1
ATOM 3872 C CA . GLY A 1 513 ? -28.203 -33.812 -28.062 1 93.19 513 GLY A CA 1
ATOM 3873 C C . GLY A 1 513 ? -27.031 -33.188 -28.781 1 93.19 513 GLY A C 1
ATOM 3874 O O . GLY A 1 513 ? -26.797 -33.438 -29.969 1 93.19 513 GLY A O 1
ATOM 3875 N N . TRP A 1 514 ? -26.391 -32.281 -28.188 1 95.62 514 TRP A N 1
ATOM 3876 C CA . TRP A 1 514 ? -25.203 -31.656 -28.766 1 95.62 514 TRP A CA 1
ATOM 3877 C C . TRP A 1 514 ? -23.953 -32.469 -28.453 1 95.62 514 TRP A C 1
ATOM 3879 O O . TRP A 1 514 ? -23.562 -32.625 -27.297 1 95.62 514 TRP A O 1
ATOM 3889 N N . GLU A 1 515 ? -23.172 -32.938 -29.453 1 90.81 515 GLU A N 1
ATOM 3890 C CA . GLU A 1 515 ? -22.078 -33.875 -29.266 1 90.81 515 GLU A CA 1
ATOM 3891 C C . GLU A 1 515 ? -20.719 -33.219 -29.406 1 90.81 515 GLU A C 1
ATOM 3893 O O . GLU A 1 515 ? -19.703 -33.781 -29 1 90.81 515 GLU A O 1
ATOM 3898 N N . ARG A 1 516 ? -20.688 -32.031 -29.906 1 92.5 516 ARG A N 1
ATOM 3899 C CA . ARG A 1 516 ? -19.422 -31.344 -30.109 1 92.5 516 ARG A CA 1
ATOM 3900 C C . ARG A 1 516 ? -19.5 -29.906 -29.594 1 92.5 516 ARG A C 1
ATOM 3902 O O . ARG A 1 516 ? -20.516 -29.234 -29.781 1 92.5 516 ARG A O 1
ATOM 3909 N N . VAL A 1 517 ? -18.391 -29.5 -29.016 1 96.25 517 VAL A N 1
ATOM 3910 C CA . VAL A 1 517 ? -18.375 -28.156 -28.453 1 96.25 517 VAL A CA 1
ATOM 3911 C C . VAL A 1 517 ? -17 -27.516 -28.688 1 96.25 517 VAL A C 1
ATOM 3913 O O . VAL A 1 517 ? -16.047 -28.203 -29.031 1 96.25 517 VAL A O 1
ATOM 3916 N N . ILE A 1 518 ? -16.906 -26.172 -28.641 1 96.25 518 ILE A N 1
ATOM 3917 C CA . ILE A 1 518 ? -15.695 -25.375 -28.641 1 96.25 518 ILE A CA 1
ATOM 3918 C C . ILE A 1 518 ? -15.539 -24.672 -27.297 1 96.25 518 ILE A C 1
ATOM 3920 O O . ILE A 1 518 ? -16.516 -24.188 -26.719 1 96.25 518 ILE A O 1
ATOM 3924 N N . ILE A 1 519 ? -14.312 -24.734 -26.734 1 95.81 519 ILE A N 1
ATOM 3925 C CA . ILE A 1 519 ? -14.055 -24.047 -25.469 1 95.81 519 ILE A CA 1
ATOM 3926 C C . ILE A 1 519 ? -13.188 -22.812 -25.719 1 95.81 519 ILE A C 1
ATOM 3928 O O . ILE A 1 519 ? -12.188 -22.891 -26.438 1 95.81 519 ILE A O 1
ATOM 3932 N N . ILE A 1 520 ? -13.578 -21.641 -25.234 1 94.94 520 ILE A N 1
ATOM 3933 C CA . ILE A 1 520 ? -12.789 -20.422 -25.234 1 94.94 520 ILE A CA 1
ATOM 3934 C C . ILE A 1 520 ? -12.469 -20 -23.812 1 94.94 520 ILE A C 1
ATOM 3936 O O . ILE A 1 520 ? -13.375 -19.844 -22.984 1 94.94 520 ILE A O 1
ATOM 3940 N N . THR A 1 521 ? -11.164 -19.859 -23.5 1 92.44 521 THR A N 1
ATOM 3941 C CA . THR A 1 521 ? -10.75 -19.5 -22.156 1 92.44 521 THR A CA 1
ATOM 3942 C C . THR A 1 521 ? -9.523 -18.594 -22.203 1 92.44 521 THR A C 1
ATOM 3944 O O . THR A 1 521 ? -9.078 -18.188 -23.266 1 92.44 521 THR A O 1
ATOM 3947 N N . SER A 1 522 ? -9.078 -18.141 -21.031 1 88.19 522 SER A N 1
ATOM 3948 C CA . SER A 1 522 ? -7.91 -17.266 -20.938 1 88.19 522 SER A CA 1
ATOM 3949 C C . SER A 1 522 ? -6.617 -18.078 -20.938 1 88.19 522 SER A C 1
ATOM 3951 O O . SER A 1 522 ? -6.582 -19.219 -20.453 1 88.19 522 SER A O 1
ATOM 3953 N N . ASN A 1 523 ? -5.551 -17.406 -21.484 1 82.75 523 ASN A N 1
ATOM 3954 C CA . ASN A 1 523 ? -4.234 -18.031 -21.516 1 82.75 523 ASN A CA 1
ATOM 3955 C C . ASN A 1 523 ? -3.455 -17.781 -20.234 1 82.75 523 ASN A C 1
ATOM 3957 O O . ASN A 1 523 ? -2.408 -17.125 -20.25 1 82.75 523 ASN A O 1
ATOM 3961 N N . ASP A 1 524 ? -3.941 -18.297 -19.172 1 76.12 524 ASP A N 1
ATOM 3962 C CA . ASP A 1 524 ? -3.295 -18.234 -17.859 1 76.12 524 ASP A CA 1
ATOM 3963 C C . ASP A 1 524 ? -3.525 -19.531 -17.094 1 76.12 524 ASP A C 1
ATOM 3965 O O . ASP A 1 524 ? -4.184 -20.453 -17.578 1 76.12 524 ASP A O 1
ATOM 3969 N N . GLN A 1 525 ? -2.902 -19.625 -15.984 1 73.88 525 GLN A N 1
ATOM 3970 C CA . GLN A 1 525 ? -2.963 -20.875 -15.219 1 73.88 525 GLN A CA 1
ATOM 3971 C C . GLN A 1 525 ? -4.402 -21.219 -14.844 1 73.88 525 GLN A C 1
ATOM 3973 O O . GLN A 1 525 ? -4.766 -22.391 -14.789 1 73.88 525 GLN A O 1
ATOM 3978 N N . PHE A 1 526 ? -5.18 -20.266 -14.68 1 80.81 526 PHE A N 1
ATOM 3979 C CA . PHE A 1 526 ? -6.559 -20.484 -14.258 1 80.81 526 PHE A CA 1
ATOM 3980 C C . PHE A 1 526 ? -7.418 -20.938 -15.438 1 80.81 526 PHE A C 1
ATOM 3982 O O . PHE A 1 526 ? -8.211 -21.859 -15.32 1 80.81 526 PHE A O 1
ATOM 3989 N N . GLY A 1 527 ? -7.172 -20.234 -16.516 1 86.25 527 GLY A N 1
ATOM 3990 C CA . GLY A 1 527 ? -7.898 -20.625 -17.719 1 86.25 527 GLY A CA 1
ATOM 3991 C C . GLY A 1 527 ? -7.547 -22.016 -18.203 1 86.25 527 GLY A C 1
ATOM 3992 O O . GLY A 1 527 ? -8.43 -22.766 -18.641 1 86.25 527 GLY A O 1
ATOM 3993 N N . ILE A 1 528 ? -6.348 -22.344 -18.094 1 84.06 528 ILE A N 1
ATOM 3994 C CA . ILE A 1 528 ? -5.883 -23.656 -18.531 1 84.06 528 ILE A CA 1
ATOM 3995 C C . ILE A 1 528 ? -6.457 -24.734 -17.641 1 84.06 528 ILE A C 1
ATOM 3997 O O . ILE A 1 528 ? -6.953 -25.766 -18.109 1 84.06 528 ILE A O 1
ATOM 4001 N N . SER A 1 529 ? -6.426 -24.469 -16.406 1 83.06 529 SER A N 1
ATOM 4002 C CA . SER A 1 529 ? -6.969 -25.438 -15.461 1 83.06 529 SER A CA 1
ATOM 4003 C C . SER A 1 529 ? -8.469 -25.625 -15.664 1 83.06 529 SER A C 1
ATOM 4005 O O . SER A 1 529 ? -8.969 -26.75 -15.586 1 83.06 529 SER A O 1
ATOM 4007 N N . ARG A 1 530 ? -9.156 -24.625 -15.906 1 88.56 530 ARG A N 1
ATOM 4008 C CA . ARG A 1 530 ? -10.602 -24.688 -16.109 1 88.56 530 ARG A CA 1
ATOM 4009 C C . ARG A 1 530 ? -10.93 -25.453 -17.391 1 88.56 530 ARG A C 1
ATOM 4011 O O . ARG A 1 530 ? -11.875 -26.234 -17.422 1 88.56 530 ARG A O 1
ATOM 4018 N N . ALA A 1 531 ? -10.172 -25.125 -18.406 1 90.62 531 ALA A N 1
ATOM 4019 C CA . ALA A 1 531 ? -10.375 -25.828 -19.688 1 90.62 531 ALA A CA 1
ATOM 4020 C C . ALA A 1 531 ? -10.133 -27.328 -19.531 1 90.62 531 ALA A C 1
ATOM 4022 O O . ALA A 1 531 ? -10.867 -28.141 -20.094 1 90.62 531 ALA A O 1
ATOM 4023 N N . GLN A 1 532 ? -9.164 -27.641 -18.766 1 86.94 532 GLN A N 1
ATOM 4024 C CA . GLN A 1 532 ? -8.852 -29.047 -18.547 1 86.94 532 GLN A CA 1
ATOM 4025 C C . GLN A 1 532 ? -9.969 -29.734 -17.766 1 86.94 532 GLN A C 1
ATOM 4027 O O . GLN A 1 532 ? -10.344 -30.859 -18.078 1 86.94 532 GLN A O 1
ATOM 4032 N N . SER A 1 533 ? -10.469 -29.047 -16.828 1 86.88 533 SER A N 1
ATOM 4033 C CA . SER A 1 533 ? -11.578 -29.594 -16.047 1 86.88 533 SER A CA 1
ATOM 4034 C C . SER A 1 533 ? -12.812 -29.812 -16.922 1 86.88 533 SER A C 1
ATOM 4036 O O . SER A 1 533 ? -13.438 -30.875 -16.859 1 86.88 533 SER A O 1
ATOM 4038 N N . MET A 1 534 ? -13.141 -28.859 -17.672 1 92.19 534 MET A N 1
ATOM 4039 C CA . MET A 1 534 ? -14.289 -28.938 -18.578 1 92.19 534 MET A CA 1
ATOM 4040 C C . MET A 1 534 ? -14.109 -30.078 -19.578 1 92.19 534 MET A C 1
ATOM 4042 O O . MET A 1 534 ? -15.023 -30.875 -19.797 1 92.19 534 MET A O 1
ATOM 4046 N N . ALA A 1 535 ? -12.898 -30.156 -20.141 1 91.62 535 ALA A N 1
ATOM 4047 C CA . ALA A 1 535 ? -12.617 -31.188 -21.141 1 91.62 535 ALA A CA 1
ATOM 4048 C C . ALA A 1 535 ? -12.742 -32.594 -20.531 1 91.62 535 ALA A C 1
ATOM 4050 O O . ALA A 1 535 ? -13.258 -33.5 -21.172 1 91.62 535 ALA A O 1
ATOM 4051 N N . THR A 1 536 ? -12.266 -32.688 -19.375 1 89.81 536 THR A N 1
ATOM 4052 C CA . THR A 1 536 ? -12.336 -33.969 -18.688 1 89.81 536 THR A CA 1
ATOM 4053 C C . THR A 1 536 ? -13.789 -34.375 -18.438 1 89.81 536 THR A C 1
ATOM 4055 O O . THR A 1 536 ? -14.156 -35.531 -18.641 1 89.81 536 THR A O 1
ATOM 4058 N N . ARG A 1 537 ? -14.609 -33.438 -18.078 1 90.25 537 ARG A N 1
ATOM 4059 C CA . ARG A 1 537 ? -16.016 -33.75 -17.828 1 90.25 537 ARG A CA 1
ATOM 4060 C C . ARG A 1 537 ? -16.75 -34.062 -19.109 1 90.25 537 ARG A C 1
ATOM 4062 O O . ARG A 1 537 ? -17.641 -34.938 -19.141 1 90.25 537 ARG A O 1
ATOM 4069 N N . MET A 1 538 ? -16.453 -33.375 -20.094 1 93.5 538 MET A N 1
ATOM 4070 C CA . MET A 1 538 ? -17.062 -33.625 -21.406 1 93.5 538 MET A CA 1
ATOM 4071 C C . MET A 1 538 ? -16.703 -35.031 -21.891 1 93.5 538 MET A C 1
ATOM 4073 O O . MET A 1 538 ? -17.578 -35.75 -22.375 1 93.5 538 MET A O 1
ATOM 4077 N N . GLN A 1 539 ? -15.492 -35.375 -21.703 1 90.19 539 GLN A N 1
ATOM 4078 C CA . GLN A 1 539 ? -15.031 -36.688 -22.109 1 90.19 539 GLN A CA 1
ATOM 4079 C C . GLN A 1 539 ? -15.758 -37.781 -21.344 1 90.19 539 GLN A C 1
ATOM 4081 O O . GLN A 1 539 ? -16.078 -38.844 -21.891 1 90.19 539 GLN A O 1
ATOM 4086 N N . GLN A 1 540 ? -15.969 -37.562 -20.188 1 89.12 540 GLN A N 1
ATOM 4087 C CA . GLN A 1 540 ? -16.656 -38.531 -19.328 1 89.12 540 GLN A CA 1
ATOM 4088 C C . GLN A 1 540 ? -18.078 -38.781 -19.812 1 89.12 540 GLN A C 1
ATOM 4090 O O . GLN A 1 540 ? -18.641 -39.844 -19.578 1 89.12 540 GLN A O 1
ATOM 4095 N N . GLN A 1 541 ? -18.688 -37.812 -20.484 1 89.5 541 GLN A N 1
ATOM 4096 C CA . GLN A 1 541 ? -20.047 -37.938 -21.016 1 89.5 541 GLN A CA 1
ATOM 4097 C C . GLN A 1 541 ? -20.031 -38.156 -22.516 1 89.5 541 GLN A C 1
ATOM 4099 O O . GLN A 1 541 ? -21.047 -37.969 -23.188 1 89.5 541 GLN A O 1
ATOM 4104 N N . ASN A 1 542 ? -18.891 -38.469 -23.078 1 86.19 542 ASN A N 1
ATOM 4105 C CA . ASN A 1 542 ? -18.688 -38.781 -24.484 1 86.19 542 ASN A CA 1
ATOM 4106 C C . ASN A 1 542 ? -19 -37.594 -25.391 1 86.19 542 ASN A C 1
ATOM 4108 O O . ASN A 1 542 ? -19.609 -37.75 -26.438 1 86.19 542 ASN A O 1
ATOM 4112 N N . LEU A 1 543 ? -18.75 -36.406 -24.828 1 93.06 543 LEU A N 1
ATOM 4113 C CA . LEU A 1 543 ? -18.828 -35.188 -25.641 1 93.06 543 LEU A CA 1
ATOM 4114 C C . LEU A 1 543 ? -17.453 -34.812 -26.188 1 93.06 543 LEU A C 1
ATOM 4116 O O . LEU A 1 543 ? -16.453 -34.969 -25.5 1 93.06 543 LEU A O 1
ATOM 4120 N N . TYR A 1 544 ? -17.406 -34.438 -27.422 1 92.06 544 TYR A N 1
ATOM 4121 C CA . TYR A 1 544 ? -16.156 -34.125 -28.125 1 92.06 544 TYR A CA 1
ATOM 4122 C C . TYR A 1 544 ? -15.852 -32.656 -28.078 1 92.06 544 TYR A C 1
ATOM 4124 O O . TYR A 1 544 ? -16.656 -31.828 -28.516 1 92.06 544 TYR A O 1
ATOM 4132 N N . VAL A 1 545 ? -14.688 -32.312 -27.547 1 94.31 545 VAL A N 1
ATOM 4133 C CA . VAL A 1 545 ? -14.203 -30.938 -27.625 1 94.31 545 VAL A CA 1
ATOM 4134 C C . VAL A 1 545 ? -13.406 -30.734 -28.906 1 94.31 545 VAL A C 1
ATOM 4136 O O . VAL A 1 545 ? -12.273 -31.188 -29.031 1 94.31 545 VAL A O 1
ATOM 4139 N N . GLU A 1 546 ? -13.977 -30.031 -29.812 1 92.62 546 GLU A N 1
ATOM 4140 C CA . GLU A 1 546 ? -13.367 -29.844 -31.125 1 92.62 546 GLU A CA 1
ATOM 4141 C C . GLU A 1 546 ? -12.062 -29.062 -31.016 1 92.62 546 GLU A C 1
ATOM 4143 O O . GLU A 1 546 ? -11.078 -29.375 -31.703 1 92.62 546 GLU A O 1
ATOM 4148 N N . ALA A 1 547 ? -12.109 -27.984 -30.266 1 93.69 547 ALA A N 1
ATOM 4149 C CA . ALA A 1 547 ? -10.914 -27.172 -30.047 1 93.69 547 ALA A CA 1
ATOM 4150 C C . ALA A 1 547 ? -11.055 -26.328 -28.781 1 93.69 547 ALA A C 1
ATOM 4152 O O . ALA A 1 547 ? -12.172 -26.047 -28.328 1 93.69 547 ALA A O 1
ATOM 4153 N N . THR A 1 548 ? -9.914 -26.125 -28.188 1 94.25 548 THR A N 1
ATOM 4154 C CA . THR A 1 548 ? -9.844 -25.172 -27.078 1 94.25 548 THR A CA 1
ATOM 4155 C C . THR A 1 548 ? -8.984 -23.969 -27.469 1 94.25 548 THR A C 1
ATOM 4157 O O . THR A 1 548 ? -7.832 -24.125 -27.875 1 94.25 548 THR A O 1
ATOM 4160 N N . TYR A 1 549 ? -9.523 -22.781 -27.422 1 94.75 549 TYR A N 1
ATOM 4161 C CA . TYR A 1 549 ? -8.797 -21.547 -27.734 1 94.75 549 TYR A CA 1
ATOM 4162 C C . TYR A 1 549 ? -8.453 -20.797 -26.453 1 94.75 549 TYR A C 1
ATOM 4164 O O . TYR A 1 549 ? -9.297 -20.625 -25.562 1 94.75 549 TYR A O 1
ATOM 4172 N N . TYR A 1 550 ? -7.18 -20.406 -26.391 1 91.06 550 TYR A N 1
ATOM 4173 C CA . TYR A 1 550 ? -6.668 -19.656 -25.25 1 91.06 550 TYR A CA 1
ATOM 4174 C C . TYR A 1 550 ? -6.418 -18.203 -25.609 1 91.06 550 TYR A C 1
ATOM 4176 O O . TYR A 1 550 ? -5.555 -17.906 -26.438 1 91.06 550 TYR A O 1
ATOM 4184 N N . LEU A 1 551 ? -7.184 -17.312 -24.969 1 90.56 551 LEU A N 1
ATOM 4185 C CA . LEU A 1 551 ? -7.082 -15.883 -25.25 1 90.56 551 LEU A CA 1
ATOM 4186 C C . LEU A 1 551 ? -5.953 -15.242 -24.453 1 90.56 551 LEU A C 1
ATOM 4188 O O . LEU A 1 551 ? -5.82 -15.484 -23.25 1 90.56 551 LEU A O 1
ATOM 4192 N N . SER A 1 552 ? -5.23 -14.359 -25.172 1 81.44 552 SER A N 1
ATOM 4193 C CA . SER A 1 552 ? -4.168 -13.625 -24.484 1 81.44 552 SER A CA 1
ATOM 4194 C C . SER A 1 552 ? -4.742 -12.531 -23.594 1 81.44 552 SER A C 1
ATOM 4196 O O . SER A 1 552 ? -4.141 -12.172 -22.578 1 81.44 552 SER A O 1
ATOM 4198 N N . ASP A 1 553 ? -5.801 -11.953 -24.047 1 78.12 553 ASP A N 1
ATOM 4199 C CA . ASP A 1 553 ? -6.535 -10.961 -23.266 1 78.12 553 ASP A CA 1
ATOM 4200 C C . ASP A 1 553 ? -8.016 -10.945 -23.656 1 78.12 553 ASP A C 1
ATOM 4202 O O . ASP A 1 553 ? -8.438 -11.695 -24.531 1 78.12 553 ASP A O 1
ATOM 4206 N N . GLY A 1 554 ? -8.781 -10.156 -22.891 1 77.69 554 GLY A N 1
ATOM 4207 C CA . GLY A 1 554 ? -10.211 -10.094 -23.141 1 77.69 554 GLY A CA 1
ATOM 4208 C C . GLY A 1 554 ? -10.602 -8.945 -24.062 1 77.69 554 GLY A C 1
ATOM 4209 O O . GLY A 1 554 ? -11.781 -8.594 -24.156 1 77.69 554 GLY A O 1
ATOM 4210 N N . ASN A 1 555 ? -9.656 -8.445 -24.844 1 81.5 555 ASN A N 1
ATOM 4211 C CA . ASN A 1 555 ? -9.953 -7.289 -25.688 1 81.5 555 ASN A CA 1
ATOM 4212 C C . ASN A 1 555 ? -10.695 -7.699 -26.953 1 81.5 555 ASN A C 1
ATOM 4214 O O . ASN A 1 555 ? -10.602 -8.844 -27.391 1 81.5 555 ASN A O 1
ATOM 4218 N N . ASN A 1 556 ? -11.359 -6.75 -27.531 1 84 556 ASN A N 1
ATOM 4219 C CA . ASN A 1 556 ? -12.203 -6.984 -28.688 1 84 556 ASN A CA 1
ATOM 4220 C C . ASN A 1 556 ? -11.414 -7.57 -29.844 1 84 556 ASN A C 1
ATOM 4222 O O . ASN A 1 556 ? -11.883 -8.484 -30.531 1 84 556 ASN A O 1
ATOM 4226 N N . ALA A 1 557 ? -10.336 -7.043 -29.969 1 87.12 557 ALA A N 1
ATOM 4227 C CA . ALA A 1 557 ? -9.531 -7.488 -31.109 1 87.12 557 ALA A CA 1
ATOM 4228 C C . ALA A 1 557 ? -9.125 -8.953 -30.953 1 87.12 557 ALA A C 1
ATOM 4230 O O . ALA A 1 557 ? -9.141 -9.711 -31.922 1 87.12 557 ALA A O 1
ATOM 4231 N N . THR A 1 558 ? -8.836 -9.32 -29.766 1 90.38 558 THR A N 1
ATOM 4232 C CA . THR A 1 558 ? -8.398 -10.688 -29.5 1 90.38 558 THR A CA 1
ATOM 4233 C C . THR A 1 558 ? -9.562 -11.664 -29.641 1 90.38 558 THR A C 1
ATOM 4235 O O . THR A 1 558 ? -9.414 -12.742 -30.219 1 90.38 558 THR A O 1
ATOM 4238 N N . VAL A 1 559 ? -10.688 -11.281 -29.156 1 92.81 559 VAL A N 1
ATOM 4239 C CA . VAL A 1 559 ? -11.867 -12.141 -29.234 1 92.81 559 VAL A CA 1
ATOM 4240 C C . VAL A 1 559 ? -12.328 -12.25 -30.688 1 92.81 559 VAL A C 1
ATOM 4242 O O . VAL A 1 559 ? -12.719 -13.328 -31.141 1 92.81 559 VAL A O 1
ATOM 4245 N N . ALA A 1 560 ? -12.25 -11.109 -31.375 1 93.69 560 ALA A N 1
ATOM 4246 C CA . ALA A 1 560 ? -12.633 -11.117 -32.781 1 93.69 560 ALA A CA 1
ATOM 4247 C C . ALA A 1 560 ? -11.734 -12.047 -33.594 1 93.69 560 ALA A C 1
ATOM 4249 O O . ALA A 1 560 ? -12.219 -12.797 -34.438 1 93.69 560 ALA A O 1
ATOM 4250 N N . ASP A 1 561 ? -10.516 -11.93 -33.344 1 94.12 561 ASP A N 1
ATOM 4251 C CA . ASP A 1 561 ? -9.57 -12.797 -34.031 1 94.12 561 ASP A CA 1
ATOM 4252 C C . ASP A 1 561 ? -9.859 -14.266 -33.75 1 94.12 561 ASP A C 1
ATOM 4254 O O . ASP A 1 561 ? -9.797 -15.102 -34.625 1 94.12 561 ASP A O 1
ATOM 4258 N N . CYS A 1 562 ? -10.141 -14.555 -32.531 1 95.19 562 CYS A N 1
ATOM 4259 C CA . CYS A 1 562 ? -10.477 -15.922 -32.125 1 95.19 562 CYS A CA 1
ATOM 4260 C C . CYS A 1 562 ? -11.734 -16.406 -32.812 1 95.19 562 CYS A C 1
ATOM 4262 O O . CYS A 1 562 ? -11.758 -17.516 -33.375 1 95.19 562 CYS A O 1
ATOM 4264 N N . MET A 1 563 ? -12.734 -15.602 -32.906 1 95.5 563 MET A N 1
ATOM 4265 C CA . MET A 1 563 ? -14.008 -15.969 -33.5 1 95.5 563 MET A CA 1
ATOM 4266 C C . MET A 1 563 ? -13.852 -16.156 -35 1 95.5 563 MET A C 1
ATOM 4268 O O . MET A 1 563 ? -14.508 -17.016 -35.594 1 95.5 563 MET A O 1
ATOM 4272 N N . GLU A 1 564 ? -13.023 -15.344 -35.594 1 94.19 564 GLU A N 1
ATOM 4273 C CA . GLU A 1 564 ? -12.758 -15.492 -37 1 94.19 564 GLU A CA 1
ATOM 4274 C C . GLU A 1 564 ? -12.094 -16.844 -37.312 1 94.19 564 GLU A C 1
ATOM 4276 O O . GLU A 1 564 ? -12.43 -17.5 -38.281 1 94.19 564 GLU A O 1
ATOM 4281 N N . LYS A 1 565 ? -11.203 -17.172 -36.469 1 94.06 565 LYS A N 1
ATOM 4282 C CA . LYS A 1 565 ? -10.547 -18.469 -36.625 1 94.06 565 LYS A CA 1
ATOM 4283 C C . LYS A 1 565 ? -11.547 -19.609 -36.469 1 94.06 565 LYS A C 1
ATOM 4285 O O . LYS A 1 565 ? -11.484 -20.609 -37.188 1 94.06 565 LYS A O 1
ATOM 4290 N N . ILE A 1 566 ? -12.414 -19.5 -35.531 1 94.94 566 ILE A N 1
ATOM 4291 C CA . ILE A 1 566 ? -13.422 -20.516 -35.281 1 94.94 566 ILE A CA 1
ATOM 4292 C C . ILE A 1 566 ? -14.367 -20.625 -36.469 1 94.94 566 ILE A C 1
ATOM 4294 O O . ILE A 1 566 ? -14.641 -21.734 -36.938 1 94.94 566 ILE A O 1
ATOM 4298 N N . TYR A 1 567 ? -14.789 -19.516 -36.938 1 93.75 567 TYR A N 1
ATOM 4299 C CA . TYR A 1 567 ? -15.734 -19.484 -38.062 1 93.75 567 TYR A CA 1
ATOM 4300 C C . TYR A 1 567 ? -15.102 -20.062 -39.312 1 93.75 567 TYR A C 1
ATOM 4302 O O . TYR A 1 567 ? -15.781 -20.734 -40.094 1 93.75 567 TYR A O 1
ATOM 4310 N N . ALA A 1 568 ? -13.859 -19.797 -39.438 1 90.62 568 ALA A N 1
ATOM 4311 C CA . ALA A 1 568 ? -13.164 -20.203 -40.656 1 90.62 568 ALA A CA 1
ATOM 4312 C C . ALA A 1 568 ? -12.883 -21.703 -40.656 1 90.62 568 ALA A C 1
ATOM 4314 O O . ALA A 1 568 ? -12.875 -22.359 -41.688 1 90.62 568 ALA A O 1
ATOM 4315 N N . LYS A 1 569 ? -12.75 -22.297 -39.469 1 88.06 569 LYS A N 1
ATOM 4316 C CA . LYS A 1 569 ? -12.125 -23.625 -39.469 1 88.06 569 LYS A CA 1
ATOM 4317 C C . LYS A 1 569 ? -13.016 -24.656 -38.781 1 88.06 569 LYS A C 1
ATOM 4319 O O . LYS A 1 569 ? -12.906 -25.844 -39.062 1 88.06 569 LYS A O 1
ATOM 4324 N N . LEU A 1 570 ? -13.883 -24.25 -37.875 1 90.44 570 LEU A N 1
ATOM 4325 C CA . LEU A 1 570 ? -14.523 -25.219 -37 1 90.44 570 LEU A CA 1
ATOM 4326 C C . LEU A 1 570 ? -15.992 -25.406 -37.375 1 90.44 570 LEU A C 1
ATOM 4328 O O . LEU A 1 570 ? -16.594 -24.531 -38.031 1 90.44 570 LEU A O 1
ATOM 4332 N N . VAL A 1 571 ? -16.516 -26.5 -37 1 88.62 571 VAL A N 1
ATOM 4333 C CA . VAL A 1 571 ? -17.859 -26.891 -37.438 1 88.62 571 VAL A CA 1
ATOM 4334 C C . VAL A 1 571 ? -18.859 -26.719 -36.312 1 88.62 571 VAL A C 1
ATOM 4336 O O . VAL A 1 571 ? -20.047 -26.531 -36.531 1 88.62 571 VAL A O 1
ATOM 4339 N N . SER A 1 572 ? -18.422 -26.766 -35.094 1 93.44 572 SER A N 1
ATOM 4340 C CA . SER A 1 572 ? -19.328 -26.797 -33.938 1 93.44 572 SER A CA 1
ATOM 4341 C C . SER A 1 572 ? -20.078 -25.484 -33.812 1 93.44 572 SER A C 1
ATOM 4343 O O . SER A 1 572 ? -19.516 -24.406 -34 1 93.44 572 SER A O 1
ATOM 4345 N N . ARG A 1 573 ? -21.297 -25.547 -33.438 1 95.38 573 ARG A N 1
ATOM 4346 C CA . ARG A 1 573 ? -22.156 -24.406 -33.156 1 95.38 573 ARG A CA 1
ATOM 4347 C C . ARG A 1 573 ? -22.062 -23.984 -31.703 1 95.38 573 ARG A C 1
ATOM 4349 O O . ARG A 1 573 ? -22.359 -22.844 -31.359 1 95.38 573 ARG A O 1
ATOM 4356 N N . ILE A 1 574 ? -21.766 -24.953 -30.844 1 96.94 574 ILE A N 1
ATOM 4357 C CA . ILE A 1 574 ? -21.812 -24.75 -29.406 1 96.94 574 ILE A CA 1
ATOM 4358 C C . ILE A 1 574 ? -20.469 -24.234 -28.906 1 96.94 574 ILE A C 1
ATOM 4360 O O . ILE A 1 574 ? -19.438 -24.875 -29.094 1 96.94 574 ILE A O 1
ATOM 4364 N N . ILE A 1 575 ? -20.484 -23.062 -28.234 1 97.25 575 ILE A N 1
ATOM 4365 C CA . ILE A 1 575 ? -19.281 -22.453 -27.688 1 97.25 575 ILE A CA 1
ATOM 4366 C C . ILE A 1 575 ? -19.422 -22.297 -26.172 1 97.25 575 ILE A C 1
ATOM 4368 O O . ILE A 1 575 ? -20.375 -21.688 -25.703 1 97.25 575 ILE A O 1
ATOM 4372 N N . ILE A 1 576 ? -18.531 -22.906 -25.469 1 96.12 576 ILE A N 1
ATOM 4373 C CA . ILE A 1 576 ? -18.453 -22.703 -24.031 1 96.12 576 ILE A CA 1
ATOM 4374 C C . ILE A 1 576 ? -17.438 -21.594 -23.719 1 96.12 576 ILE A C 1
ATOM 4376 O O . ILE A 1 576 ? -16.219 -21.797 -23.875 1 96.12 576 ILE A O 1
ATOM 4380 N N . LEU A 1 577 ? -17.891 -20.484 -23.219 1 93.94 577 LEU A N 1
ATOM 4381 C CA . LEU A 1 577 ? -17.047 -19.312 -22.938 1 93.94 577 LEU A CA 1
ATOM 4382 C C . LEU A 1 577 ? -16.734 -19.219 -21.453 1 93.94 577 LEU A C 1
ATOM 4384 O O . LEU A 1 577 ? -17.594 -18.828 -20.656 1 93.94 577 LEU A O 1
ATOM 4388 N N . ILE A 1 578 ? -15.5 -19.562 -21.141 1 86.12 578 ILE A N 1
ATOM 4389 C CA . ILE A 1 578 ? -15.039 -19.531 -19.766 1 86.12 578 ILE A CA 1
ATOM 4390 C C . ILE A 1 578 ? -13.945 -18.484 -19.594 1 86.12 578 ILE A C 1
ATOM 4392 O O . ILE A 1 578 ? -12.812 -18.797 -19.234 1 86.12 578 ILE A O 1
ATOM 4396 N N . ASN A 1 579 ? -14.062 -17.266 -20.016 1 82.25 579 ASN A N 1
ATOM 4397 C CA . ASN A 1 579 ? -13.086 -16.188 -19.938 1 82.25 579 ASN A CA 1
ATOM 4398 C C . ASN A 1 579 ? -13.516 -15.117 -18.938 1 82.25 579 ASN A C 1
ATOM 4400 O O . ASN A 1 579 ? -14.633 -14.609 -19 1 82.25 579 ASN A O 1
ATOM 4404 N N . PRO A 1 580 ? -12.562 -14.891 -17.984 1 77.38 580 PRO A N 1
ATOM 4405 C CA . PRO A 1 580 ? -12.891 -13.828 -17.047 1 77.38 580 PRO A CA 1
ATOM 4406 C C . PRO A 1 580 ? -12.805 -12.43 -17.656 1 77.38 580 PRO A C 1
ATOM 4408 O O . PRO A 1 580 ? -11.727 -11.836 -17.703 1 77.38 580 PRO A O 1
ATOM 4411 N N . PHE A 1 581 ? -13.938 -11.828 -18.078 1 80 581 PHE A N 1
ATOM 4412 C CA . PHE A 1 581 ? -13.977 -10.492 -18.656 1 80 581 PHE A CA 1
ATOM 4413 C C . PHE A 1 581 ? -14.102 -9.43 -17.578 1 80 581 PHE A C 1
ATOM 4415 O O . PHE A 1 581 ? -14.773 -9.641 -16.562 1 80 581 PHE A O 1
ATOM 4422 N N . THR A 1 582 ? -13.422 -8.328 -17.844 1 74.5 582 THR A N 1
ATOM 4423 C CA . THR A 1 582 ? -13.781 -7.137 -17.078 1 74.5 582 THR A CA 1
ATOM 4424 C C . THR A 1 582 ? -15.156 -6.621 -17.516 1 74.5 582 THR A C 1
ATOM 4426 O O . THR A 1 582 ? -15.703 -7.062 -18.516 1 74.5 582 THR A O 1
ATOM 4429 N N . ALA A 1 583 ? -15.695 -5.73 -16.734 1 72.62 583 ALA A N 1
ATOM 4430 C CA . ALA A 1 583 ? -17 -5.184 -17.062 1 72.62 583 ALA A CA 1
ATOM 4431 C C . ALA A 1 583 ? -17.016 -4.547 -18.453 1 72.62 583 ALA A C 1
ATOM 4433 O O . ALA A 1 583 ? -17.938 -4.754 -19.234 1 72.62 583 ALA A O 1
ATOM 4434 N N . ALA A 1 584 ? -16 -3.793 -18.703 1 73 584 ALA A N 1
ATOM 4435 C CA . ALA A 1 584 ? -15.898 -3.133 -20.016 1 73 584 ALA A CA 1
ATOM 4436 C C . ALA A 1 584 ? -15.719 -4.152 -21.125 1 73 584 ALA A C 1
ATOM 4438 O O . ALA A 1 584 ? -16.281 -3.994 -22.219 1 73 584 ALA A O 1
ATOM 4439 N N . GLN A 1 585 ? -15.023 -5.188 -20.859 1 82.44 585 GLN A N 1
ATOM 4440 C CA . GLN A 1 585 ? -14.781 -6.234 -21.844 1 82.44 585 GLN A CA 1
ATOM 4441 C C . GLN A 1 585 ? -16.047 -7.039 -22.109 1 82.44 585 GLN A C 1
ATOM 4443 O O . GLN A 1 585 ? -16.297 -7.445 -23.25 1 82.44 585 GLN A O 1
ATOM 4448 N N . ALA A 1 586 ? -16.797 -7.246 -21.047 1 84.06 586 ALA A N 1
ATOM 4449 C CA . ALA A 1 586 ? -18.047 -7.973 -21.203 1 84.06 586 ALA A CA 1
ATOM 4450 C C . ALA A 1 586 ? -19.016 -7.223 -22.109 1 84.06 586 ALA A C 1
ATOM 4452 O O . ALA A 1 586 ? -19.625 -7.82 -23 1 84.06 586 ALA A O 1
ATOM 4453 N N . GLU A 1 587 ? -19.125 -5.977 -21.938 1 83.5 587 GLU A N 1
ATOM 4454 C CA . GLU A 1 587 ? -19.984 -5.168 -22.781 1 83.5 587 GLU A CA 1
ATOM 4455 C C . GLU A 1 587 ? -19.531 -5.199 -24.25 1 83.5 587 GLU A C 1
ATOM 4457 O O . GLU A 1 587 ? -20.359 -5.309 -25.156 1 83.5 587 GLU A O 1
ATOM 4462 N N . THR A 1 588 ? -18.328 -5.109 -24.391 1 84.56 588 THR A N 1
ATOM 4463 C CA . THR A 1 588 ? -17.781 -5.094 -25.75 1 84.56 588 THR A CA 1
ATOM 4464 C C . THR A 1 588 ? -17.938 -6.461 -26.406 1 84.56 588 THR A C 1
ATOM 4466 O O . THR A 1 588 ? -18.125 -6.551 -27.625 1 84.56 588 THR A O 1
ATOM 4469 N N . PHE A 1 589 ? -17.859 -7.492 -25.625 1 89.56 589 PHE A N 1
ATOM 4470 C CA . PHE A 1 589 ? -18.047 -8.836 -26.141 1 89.56 589 PHE A CA 1
ATOM 4471 C C . PHE A 1 589 ? -19.438 -8.984 -26.766 1 89.56 589 PHE A C 1
ATOM 4473 O O . PHE A 1 589 ? -19.562 -9.477 -27.891 1 89.56 589 PHE A O 1
ATOM 4480 N N . PHE A 1 590 ? -20.406 -8.516 -26.141 1 90.94 590 PHE A N 1
ATOM 4481 C CA . PHE A 1 590 ? -21.766 -8.625 -26.656 1 90.94 590 PHE A CA 1
ATOM 4482 C C . PHE A 1 590 ? -21.938 -7.742 -27.891 1 90.94 590 PHE A C 1
ATOM 4484 O O . PHE A 1 590 ? -22.594 -8.133 -28.859 1 90.94 590 PHE A O 1
ATOM 4491 N N . ARG A 1 591 ? -21.297 -6.656 -27.938 1 89.62 591 ARG A N 1
ATOM 4492 C CA . ARG A 1 591 ? -21.438 -5.715 -29.047 1 89.62 591 ARG A CA 1
ATOM 4493 C C . ARG A 1 591 ? -20.672 -6.191 -30.266 1 89.62 591 ARG A C 1
ATOM 4495 O O . ARG A 1 591 ? -20.906 -5.723 -31.391 1 89.62 591 ARG A O 1
ATOM 4502 N N . LEU A 1 592 ? -19.75 -7.039 -30.016 1 92.31 592 LEU A N 1
ATOM 4503 C CA . LEU A 1 592 ? -18.969 -7.578 -31.125 1 92.31 592 LEU A CA 1
ATOM 4504 C C . LEU A 1 592 ? -19.859 -8.234 -32.156 1 92.31 592 LEU A C 1
ATOM 4506 O O . LEU A 1 592 ? -19.516 -8.281 -33.344 1 92.31 592 LEU A O 1
ATOM 4510 N N . SER A 1 593 ? -21.047 -8.711 -31.828 1 92.56 593 SER A N 1
ATOM 4511 C CA . SER A 1 593 ? -21.969 -9.398 -32.719 1 92.56 593 SER A CA 1
ATOM 4512 C C . SER A 1 593 ? -22.578 -8.438 -33.75 1 92.56 593 SER A C 1
ATOM 4514 O O . SER A 1 593 ? -23.094 -8.859 -34.781 1 92.56 593 SER A O 1
ATOM 4516 N N . ASP A 1 594 ? -22.5 -7.184 -33.375 1 91.5 594 ASP A N 1
ATOM 4517 C CA . ASP A 1 594 ? -22.984 -6.184 -34.312 1 91.5 594 ASP A CA 1
ATOM 4518 C C . ASP A 1 594 ? -22.062 -6.109 -35.531 1 91.5 594 ASP A C 1
ATOM 4520 O O . ASP A 1 594 ? -22.516 -5.809 -36.656 1 91.5 594 ASP A O 1
ATOM 4524 N N . TYR A 1 595 ? -20.844 -6.395 -35.344 1 92 595 TYR A N 1
ATOM 4525 C CA . TYR A 1 595 ? -19.859 -6.328 -36.406 1 92 595 TYR A CA 1
ATOM 4526 C C . TYR A 1 595 ? -19.609 -7.707 -37 1 92 595 TYR A C 1
ATOM 4528 O O . TYR A 1 595 ? -19.422 -7.836 -38.219 1 92 595 TYR A O 1
ATOM 4536 N N . LEU A 1 596 ? -19.594 -8.688 -36.031 1 94.69 596 LEU A N 1
ATOM 4537 C CA . LEU A 1 596 ? -19.484 -10.07 -36.5 1 94.69 596 LEU A CA 1
ATOM 4538 C C . LEU A 1 596 ? -20.828 -10.781 -36.438 1 94.69 596 LEU A C 1
ATOM 4540 O O . LEU A 1 596 ? -21.078 -11.594 -35.531 1 94.69 596 LEU A O 1
ATOM 4544 N N . THR A 1 597 ? -21.516 -10.695 -37.438 1 92.19 597 THR A N 1
ATOM 4545 C CA . THR A 1 597 ? -22.922 -11.117 -37.438 1 92.19 597 THR A CA 1
ATOM 4546 C C . THR A 1 597 ? -23.016 -12.641 -37.344 1 92.19 597 THR A C 1
ATOM 4548 O O . THR A 1 597 ? -24.031 -13.172 -36.844 1 92.19 597 THR A O 1
ATOM 4551 N N . TYR A 1 598 ? -21.984 -13.266 -37.781 1 93.06 598 TYR A N 1
ATOM 4552 C CA . TYR A 1 598 ? -22.031 -14.719 -37.719 1 93.06 598 TYR A CA 1
ATOM 4553 C C . TYR A 1 598 ? -22.047 -15.219 -36.281 1 93.06 598 TYR A C 1
ATOM 4555 O O . TYR A 1 598 ? -22.375 -16.391 -36.031 1 93.06 598 TYR A O 1
ATOM 4563 N N . MET A 1 599 ? -21.672 -14.43 -35.312 1 95.38 599 MET A N 1
ATOM 4564 C CA . MET A 1 599 ? -21.688 -14.82 -33.906 1 95.38 599 MET A CA 1
ATOM 4565 C C . MET A 1 599 ? -23.094 -15.203 -33.469 1 95.38 599 MET A C 1
ATOM 4567 O O . MET A 1 599 ? -23.266 -16 -32.562 1 95.38 599 MET A O 1
ATOM 4571 N N . ARG A 1 600 ? -24.062 -14.734 -34.219 1 94.06 600 ARG A N 1
ATOM 4572 C CA . ARG A 1 600 ? -25.453 -14.961 -33.875 1 94.06 600 ARG A CA 1
ATOM 4573 C C . ARG A 1 600 ? -25.906 -16.359 -34.281 1 94.06 600 ARG A C 1
ATOM 4575 O O . ARG A 1 600 ? -27 -16.797 -33.906 1 94.06 600 ARG A O 1
ATOM 4582 N N . GLN A 1 601 ? -25.062 -17.016 -34.969 1 93.75 601 GLN A N 1
ATOM 4583 C CA . GLN A 1 601 ? -25.359 -18.375 -35.375 1 93.75 601 GLN A CA 1
ATOM 4584 C C . GLN A 1 601 ? -24.891 -19.391 -34.344 1 93.75 601 GLN A C 1
ATOM 4586 O O . GLN A 1 601 ? -25.25 -20.578 -34.406 1 93.75 601 GLN A O 1
ATOM 4591 N N . TYR A 1 602 ? -24.141 -18.938 -33.375 1 96.81 602 TYR A N 1
ATOM 4592 C CA . TYR A 1 602 ? -23.578 -19.828 -32.344 1 96.81 602 TYR A CA 1
ATOM 4593 C C . TYR A 1 602 ? -24.438 -19.797 -31.094 1 96.81 602 TYR A C 1
ATOM 4595 O O . TYR A 1 602 ? -25.156 -18.828 -30.844 1 96.81 602 TYR A O 1
ATOM 4603 N N . ILE A 1 603 ? -24.422 -20.859 -30.359 1 97 603 ILE A N 1
ATOM 4604 C CA . ILE A 1 603 ? -25 -20.922 -29.016 1 97 603 ILE A CA 1
ATOM 4605 C C . ILE A 1 603 ? -23.891 -20.828 -27.969 1 97 603 ILE A C 1
ATOM 4607 O O . ILE A 1 603 ? -23.047 -21.719 -27.859 1 97 603 ILE A O 1
ATOM 4611 N N . PHE A 1 604 ? -23.953 -19.734 -27.219 1 96.75 604 PHE A N 1
ATOM 4612 C CA . PHE A 1 604 ? -22.906 -19.484 -26.234 1 96.75 604 PHE A CA 1
ATOM 4613 C C . PHE A 1 604 ? -23.359 -19.938 -24.844 1 96.75 604 PHE A C 1
ATOM 4615 O O . PHE A 1 604 ? -24.391 -19.484 -24.344 1 96.75 604 PHE A O 1
ATOM 4622 N N . PHE A 1 605 ? -22.609 -20.875 -24.266 1 95.94 605 PHE A N 1
ATOM 4623 C CA . PHE A 1 605 ? -22.688 -21.078 -22.812 1 95.94 605 PHE A CA 1
ATOM 4624 C C . PHE A 1 605 ? -21.828 -20.047 -22.078 1 95.94 605 PHE A C 1
ATOM 4626 O O . PHE A 1 605 ? -20.625 -19.953 -22.328 1 95.94 605 PHE A O 1
ATOM 4633 N N . MET A 1 606 ? -22.453 -19.344 -21.219 1 91.5 606 MET A N 1
ATOM 4634 C CA . MET A 1 606 ? -21.766 -18.281 -20.5 1 91.5 606 MET A CA 1
ATOM 4635 C C . MET A 1 606 ? -21.719 -18.578 -19 1 91.5 606 MET A C 1
ATOM 4637 O O . MET A 1 606 ? -22.656 -19.188 -18.453 1 91.5 606 MET A O 1
ATOM 4641 N N . ASP A 1 607 ? -20.609 -18.141 -18.422 1 80.5 607 ASP A N 1
ATOM 4642 C CA . ASP A 1 607 ? -20.5 -18.375 -16.984 1 80.5 607 ASP A CA 1
ATOM 4643 C C . ASP A 1 607 ? -21.312 -17.328 -16.203 1 80.5 607 ASP A C 1
ATOM 4645 O O . ASP A 1 607 ? -21.812 -16.375 -16.781 1 80.5 607 ASP A O 1
ATOM 4649 N N . SER A 1 608 ? -21.375 -17.594 -14.953 1 79.88 608 SER A N 1
ATOM 4650 C CA . SER A 1 608 ? -22.203 -16.766 -14.086 1 79.88 608 SER A CA 1
ATOM 4651 C C . SER A 1 608 ? -21.719 -15.328 -14.062 1 79.88 608 SER A C 1
ATOM 4653 O O . SER A 1 608 ? -22.531 -14.391 -14.008 1 79.88 608 SER A O 1
ATOM 4655 N N . ALA A 1 609 ? -20.453 -15.148 -14.125 1 81.44 609 ALA A N 1
ATOM 4656 C CA . ALA A 1 609 ? -19.891 -13.805 -14.047 1 81.44 609 ALA A CA 1
ATOM 4657 C C . ALA A 1 609 ? -20.281 -12.977 -15.266 1 81.44 609 ALA A C 1
ATOM 4659 O O . ALA A 1 609 ? -20.656 -11.805 -15.133 1 81.44 609 ALA A O 1
ATOM 4660 N N . LEU A 1 610 ? -20.188 -13.531 -16.438 1 86.5 610 LEU A N 1
ATOM 4661 C CA . LEU A 1 610 ? -20.547 -12.836 -17.672 1 86.5 610 LEU A CA 1
ATOM 4662 C C . LEU A 1 610 ? -22.047 -12.57 -17.734 1 86.5 610 LEU A C 1
ATOM 4664 O O . LEU A 1 610 ? -22.469 -11.492 -18.172 1 86.5 610 LEU A O 1
ATOM 4668 N N . CYS A 1 611 ? -22.797 -13.516 -17.328 1 88.88 611 CYS A N 1
ATOM 4669 C CA . CYS A 1 611 ? -24.25 -13.336 -17.297 1 88.88 611 CYS A CA 1
ATOM 4670 C C . CYS A 1 611 ? -24.641 -12.219 -16.344 1 88.88 611 CYS A C 1
ATOM 4672 O O . CYS A 1 611 ? -25.5 -11.398 -16.656 1 88.88 611 CYS A O 1
ATOM 4674 N N . HIS A 1 612 ? -24.031 -12.258 -15.227 1 88.19 612 HIS A N 1
ATOM 4675 C CA . HIS A 1 612 ? -24.312 -11.219 -14.242 1 88.19 612 HIS A CA 1
ATOM 4676 C C . HIS A 1 612 ? -23.891 -9.844 -14.758 1 88.19 612 HIS A C 1
ATOM 4678 O O . HIS A 1 612 ? -24.594 -8.852 -14.539 1 88.19 612 HIS A O 1
ATOM 4684 N N . ALA A 1 613 ? -22.766 -9.789 -15.398 1 84.56 613 ALA A N 1
ATOM 4685 C CA . ALA A 1 613 ? -22.297 -8.523 -15.945 1 84.56 613 ALA A CA 1
ATOM 4686 C C . ALA A 1 613 ? -23.281 -7.957 -16.953 1 84.56 613 ALA A C 1
ATOM 4688 O O . ALA A 1 613 ? -23.5 -6.742 -17.016 1 84.56 613 ALA A O 1
ATOM 4689 N N . ALA A 1 614 ? -23.844 -8.805 -17.703 1 84.44 614 ALA A N 1
ATOM 4690 C CA . ALA A 1 614 ? -24.828 -8.391 -18.688 1 84.44 614 ALA A CA 1
ATOM 4691 C C . ALA A 1 614 ? -26.109 -7.887 -18.016 1 84.44 614 ALA A C 1
ATOM 4693 O O . ALA A 1 614 ? -26.672 -6.871 -18.422 1 84.44 614 ALA A O 1
ATOM 4694 N N . ALA A 1 615 ? -26.453 -8.578 -17.031 1 83.25 615 ALA A N 1
ATOM 4695 C CA . ALA A 1 615 ? -27.703 -8.25 -16.328 1 83.25 615 ALA A CA 1
ATOM 4696 C C . ALA A 1 615 ? -27.562 -6.961 -15.531 1 83.25 615 ALA A C 1
ATOM 4698 O O . ALA A 1 615 ? -28.516 -6.211 -15.367 1 83.25 615 ALA A O 1
ATOM 4699 N N . ALA A 1 616 ? -26.422 -6.793 -14.984 1 80.5 616 ALA A N 1
ATOM 4700 C CA . ALA A 1 616 ? -26.172 -5.676 -14.07 1 80.5 616 ALA A CA 1
ATOM 4701 C C . ALA A 1 616 ? -25.938 -4.379 -14.844 1 80.5 616 ALA A C 1
ATOM 4703 O O . ALA A 1 616 ? -26.062 -3.287 -14.281 1 80.5 616 ALA A O 1
ATOM 4704 N N . SER A 1 617 ? -25.609 -4.484 -16.078 1 74.44 617 SER A N 1
ATOM 4705 C CA . SER A 1 617 ? -25.328 -3.291 -16.875 1 74.44 617 SER A CA 1
ATOM 4706 C C . SER A 1 617 ? -26.594 -2.48 -17.125 1 74.44 617 SER A C 1
ATOM 4708 O O . SER A 1 617 ? -27.703 -3.021 -17.078 1 74.44 617 SER A O 1
ATOM 4710 N N . ALA A 1 618 ? -26.469 -1.141 -17.234 1 62.38 618 ALA A N 1
ATOM 4711 C CA . ALA A 1 618 ? -27.594 -0.248 -17.484 1 62.38 618 ALA A CA 1
ATOM 4712 C C . ALA A 1 618 ? -28.391 -0.706 -18.703 1 62.38 618 ALA A C 1
ATOM 4714 O O . ALA A 1 618 ? -29.625 -0.539 -18.75 1 62.38 618 ALA A O 1
ATOM 4715 N N . ASN A 1 619 ? -27.688 -1.283 -19.641 1 65.75 619 ASN A N 1
ATOM 4716 C CA . ASN A 1 619 ? -28.344 -1.795 -20.844 1 65.75 619 ASN A CA 1
ATOM 4717 C C . ASN A 1 619 ? -28.344 -3.32 -20.875 1 65.75 619 ASN A C 1
ATOM 4719 O O . ASN A 1 619 ? -28.281 -3.928 -21.938 1 65.75 619 ASN A O 1
ATOM 4723 N N . GLY A 1 620 ? -28.391 -3.859 -19.719 1 62.56 620 GLY A N 1
ATOM 4724 C CA . GLY A 1 620 ? -28.109 -5.277 -19.562 1 62.56 620 GLY A CA 1
ATOM 4725 C C . GLY A 1 620 ? -29.016 -6.156 -20.422 1 62.56 620 GLY A C 1
ATOM 4726 O O . GLY A 1 620 ? -28.531 -7.004 -21.172 1 62.56 620 GLY A O 1
ATOM 4727 N N . ALA A 1 621 ? -30.234 -5.961 -20.297 1 65.62 621 ALA A N 1
ATOM 4728 C CA . ALA A 1 621 ? -31.172 -6.777 -21.062 1 65.62 621 ALA A CA 1
ATOM 4729 C C . ALA A 1 621 ? -30.922 -6.637 -22.562 1 65.62 621 ALA A C 1
ATOM 4731 O O . ALA A 1 621 ? -30.984 -7.621 -23.297 1 65.62 621 ALA A O 1
ATOM 4732 N N . ALA A 1 622 ? -30.453 -5.531 -22.844 1 79.31 622 ALA A N 1
ATOM 4733 C CA . ALA A 1 622 ? -30.234 -5.27 -24.266 1 79.31 622 ALA A CA 1
ATOM 4734 C C . ALA A 1 622 ? -28.922 -5.887 -24.75 1 79.31 622 ALA A C 1
ATOM 4736 O O . ALA A 1 622 ? -28.797 -6.254 -25.922 1 79.31 622 ALA A O 1
ATOM 4737 N N . LEU A 1 623 ? -28.078 -6.055 -23.906 1 87.06 623 LEU A N 1
ATOM 4738 C CA . LEU A 1 623 ? -26.766 -6.574 -24.281 1 87.06 623 LEU A CA 1
ATOM 4739 C C . LEU A 1 623 ? -26.844 -8.062 -24.625 1 87.06 623 LEU A C 1
ATOM 4741 O O . LEU A 1 623 ? -26.359 -8.492 -25.672 1 87.06 623 LEU A O 1
ATOM 4745 N N . ARG A 1 624 ? -27.484 -8.805 -23.797 1 90.06 624 ARG A N 1
ATOM 4746 C CA . ARG A 1 624 ? -27.531 -10.242 -24.016 1 90.06 624 ARG A CA 1
ATOM 4747 C C . ARG A 1 624 ? -28.438 -10.586 -25.188 1 90.06 624 ARG A C 1
ATOM 4749 O O . ARG A 1 624 ? -28.297 -11.656 -25.797 1 90.06 624 ARG A O 1
ATOM 4756 N N . GLN A 1 625 ? -29.344 -9.727 -25.547 1 90.38 625 GLN A N 1
ATOM 4757 C CA . GLN A 1 625 ? -30.219 -9.953 -26.688 1 90.38 625 GLN A CA 1
ATOM 4758 C C . GLN A 1 625 ? -29.438 -10 -27.984 1 90.38 625 GLN A C 1
ATOM 4760 O O . GLN A 1 625 ? -29.922 -10.523 -29 1 90.38 625 GLN A O 1
ATOM 4765 N N . LYS A 1 626 ? -28.297 -9.539 -27.875 1 91.56 626 LYS A N 1
ATOM 4766 C CA . LYS A 1 626 ? -27.438 -9.523 -29.062 1 91.56 626 LYS A CA 1
ATOM 4767 C C . LYS A 1 626 ? -26.922 -10.922 -29.391 1 91.56 626 LYS A C 1
ATOM 4769 O O . LYS A 1 626 ? -26.469 -11.18 -30.5 1 91.56 626 LYS A O 1
ATOM 4774 N N . LEU A 1 627 ? -27 -11.828 -28.469 1 94.31 627 LEU A N 1
ATOM 4775 C CA . LEU A 1 627 ? -26.625 -13.227 -28.656 1 94.31 627 LEU A CA 1
ATOM 4776 C C . LEU A 1 627 ? -27.781 -14.148 -28.281 1 94.31 627 LEU A C 1
ATOM 4778 O O . LEU A 1 627 ? -27.766 -14.773 -27.219 1 94.31 627 LEU A O 1
ATOM 4782 N N . PRO A 1 628 ? -28.641 -14.305 -29.25 1 94 628 PRO A N 1
ATOM 4783 C CA . PRO A 1 628 ? -29.797 -15.148 -28.938 1 94 628 PRO A CA 1
ATOM 4784 C C . PRO A 1 628 ? -29.422 -16.594 -28.656 1 94 628 PRO A C 1
ATOM 4786 O O . PRO A 1 628 ? -28.453 -17.109 -29.203 1 94 628 PRO A O 1
ATOM 4789 N N . SER A 1 629 ? -30.188 -17.25 -27.797 1 95.12 629 SER A N 1
ATOM 4790 C CA . SER A 1 629 ? -30.062 -18.656 -27.391 1 95.12 629 SER A CA 1
ATOM 4791 C C . SER A 1 629 ? -28.812 -18.859 -26.531 1 95.12 629 SER A C 1
ATOM 4793 O O . SER A 1 629 ? -28.375 -20 -26.344 1 95.12 629 SER A O 1
ATOM 4795 N N . SER A 1 630 ? -28.203 -17.703 -26.109 1 95.5 630 SER A N 1
ATOM 4796 C CA . SER A 1 630 ? -27.156 -17.875 -25.109 1 95.5 630 SER A CA 1
ATOM 4797 C C . SER A 1 630 ? -27.734 -18.438 -23.812 1 95.5 630 SER A C 1
ATOM 4799 O O . SER A 1 630 ? -28.859 -18.125 -23.422 1 95.5 630 SER A O 1
ATOM 4801 N N . ILE A 1 631 ? -26.969 -19.281 -23.156 1 95.94 631 ILE A N 1
ATOM 4802 C CA . ILE A 1 631 ? -27.406 -19.984 -21.953 1 95.94 631 ILE A CA 1
ATOM 4803 C C . ILE A 1 631 ? -26.578 -19.547 -20.75 1 95.94 631 ILE A C 1
ATOM 4805 O O . ILE A 1 631 ? -25.359 -19.469 -20.844 1 95.94 631 ILE A O 1
ATOM 4809 N N . CYS A 1 632 ? -27.281 -19.266 -19.656 1 94.25 632 CYS A N 1
ATOM 4810 C CA . CYS A 1 632 ? -26.625 -18.859 -18.422 1 94.25 632 CYS A CA 1
ATOM 4811 C C . CYS A 1 632 ? -26.938 -19.844 -17.297 1 94.25 632 CYS A C 1
ATOM 4813 O O . CYS A 1 632 ? -28.062 -20.312 -17.172 1 94.25 632 CYS A O 1
ATOM 4815 N N . ILE A 1 633 ? -25.922 -20.141 -16.609 1 93.12 633 ILE A N 1
ATOM 4816 C CA . ILE A 1 633 ? -26.016 -20.922 -15.383 1 93.12 633 ILE A CA 1
ATOM 4817 C C . ILE A 1 633 ? -25.703 -20.031 -14.18 1 93.12 633 ILE A C 1
ATOM 4819 O O . ILE A 1 633 ? -24.625 -19.438 -14.102 1 93.12 633 ILE A O 1
ATOM 4823 N N . TYR A 1 634 ? -26.656 -19.875 -13.234 1 93.38 634 TYR A N 1
ATOM 4824 C CA . TYR A 1 634 ? -26.5 -18.969 -12.109 1 93.38 634 TYR A CA 1
ATOM 4825 C C . TYR A 1 634 ? -27.078 -19.562 -10.836 1 93.38 634 TYR A C 1
ATOM 4827 O O . TYR A 1 634 ? -27.734 -20.609 -10.867 1 93.38 634 TYR A O 1
ATOM 4835 N N . PRO A 1 635 ? -26.797 -18.984 -9.672 1 94.69 635 PRO A N 1
ATOM 4836 C CA . PRO A 1 635 ? -27.234 -19.578 -8.406 1 94.69 635 PRO A CA 1
ATOM 4837 C C . PRO A 1 635 ? -28.75 -19.766 -8.344 1 94.69 635 PRO A C 1
ATOM 4839 O O . PRO A 1 635 ? -29.5 -18.891 -8.766 1 94.69 635 PRO A O 1
ATOM 4842 N N . ASN A 1 636 ? -29.125 -20.906 -7.855 1 95.44 636 ASN A N 1
ATOM 4843 C CA . ASN A 1 636 ? -30.547 -21.156 -7.652 1 95.44 636 ASN A CA 1
ATOM 4844 C C . ASN A 1 636 ? -31.031 -20.578 -6.32 1 95.44 636 ASN A C 1
ATOM 4846 O O . ASN A 1 636 ? -30.578 -21.016 -5.258 1 95.44 636 ASN A O 1
ATOM 4850 N N . VAL A 1 637 ? -31.906 -19.625 -6.379 1 96.31 637 VAL A N 1
ATOM 4851 C CA . VAL A 1 637 ? -32.594 -19.062 -5.223 1 96.31 637 VAL A CA 1
ATOM 4852 C C . VAL A 1 637 ? -34.094 -19.125 -5.418 1 96.31 637 VAL A C 1
ATOM 4854 O O . VAL A 1 637 ? -34.594 -18.734 -6.465 1 96.31 637 VAL A O 1
ATOM 4857 N N . THR A 1 638 ? -34.75 -19.656 -4.391 1 93.88 638 THR A N 1
ATOM 4858 C CA . THR A 1 638 ? -36.188 -19.734 -4.527 1 93.88 638 THR A CA 1
ATOM 4859 C C . THR A 1 638 ? -36.812 -18.344 -4.566 1 93.88 638 THR A C 1
ATOM 4861 O O . THR A 1 638 ? -36.281 -17.406 -3.957 1 93.88 638 THR A O 1
ATOM 4864 N N . GLN A 1 639 ? -37.906 -18.297 -5.223 1 92.31 639 GLN A N 1
ATOM 4865 C CA . GLN A 1 639 ? -38.562 -17.016 -5.336 1 92.31 639 GLN A CA 1
ATOM 4866 C C . GLN A 1 639 ? -39.031 -16.5 -3.971 1 92.31 639 GLN A C 1
ATOM 4868 O O . GLN A 1 639 ? -39 -15.305 -3.705 1 92.31 639 GLN A O 1
ATOM 4873 N N . THR A 1 640 ? -39.406 -17.344 -3.154 1 95.12 640 THR A N 1
ATOM 4874 C CA . THR A 1 640 ? -39.875 -16.969 -1.825 1 95.12 640 THR A CA 1
ATOM 4875 C C . THR A 1 640 ? -38.75 -16.359 -0.997 1 95.12 640 THR A C 1
ATOM 4877 O O . THR A 1 640 ? -38.938 -15.32 -0.36 1 95.12 640 THR A O 1
ATOM 4880 N N . ARG A 1 641 ? -37.625 -16.953 -1.035 1 96 641 ARG A N 1
ATOM 4881 C CA . ARG A 1 641 ? -36.5 -16.469 -0.255 1 96 641 ARG A CA 1
ATOM 4882 C C . ARG A 1 641 ? -36 -15.133 -0.802 1 96 641 ARG A C 1
ATOM 4884 O O . ARG A 1 641 ? -35.688 -14.227 -0.036 1 96 641 ARG A O 1
ATOM 4891 N N . LEU A 1 642 ? -35.969 -15.055 -2.096 1 96.88 642 LEU A N 1
ATOM 4892 C CA . LEU A 1 642 ? -35.5 -13.82 -2.736 1 96.88 642 LEU A CA 1
ATOM 4893 C C . LEU A 1 642 ? -36.469 -12.672 -2.416 1 96.88 642 LEU A C 1
ATOM 4895 O O . LEU A 1 642 ? -36.031 -11.562 -2.096 1 96.88 642 LEU A O 1
ATOM 4899 N N . ALA A 1 643 ? -37.75 -12.969 -2.457 1 96.12 643 ALA A N 1
ATOM 4900 C CA . ALA A 1 643 ? -38.781 -11.953 -2.176 1 96.12 643 ALA A CA 1
ATOM 4901 C C . ALA A 1 643 ? -38.719 -11.508 -0.718 1 96.12 643 ALA A C 1
ATOM 4903 O O . ALA A 1 643 ? -38.875 -10.32 -0.415 1 96.12 643 ALA A O 1
ATOM 4904 N N . ALA A 1 644 ? -38.531 -12.406 0.116 1 95.94 644 ALA A N 1
ATOM 4905 C CA . ALA A 1 644 ? -38.438 -12.094 1.541 1 95.94 644 ALA A CA 1
ATOM 4906 C C . ALA A 1 644 ? -37.281 -11.164 1.839 1 95.94 644 ALA A C 1
ATOM 4908 O O . ALA A 1 644 ? -37.406 -10.203 2.596 1 95.94 644 ALA A O 1
ATOM 4909 N N . LEU A 1 645 ? -36.125 -11.438 1.335 1 96.69 645 LEU A N 1
ATOM 4910 C CA . LEU A 1 645 ? -34.938 -10.609 1.576 1 96.69 645 LEU A CA 1
ATOM 4911 C C . LEU A 1 645 ? -35.125 -9.227 0.958 1 96.69 645 LEU A C 1
ATOM 4913 O O . LEU A 1 645 ? -34.719 -8.219 1.553 1 96.69 645 LEU A O 1
ATOM 4917 N N . ASN A 1 646 ? -35.688 -9.195 -0.211 1 96.94 646 ASN A N 1
ATOM 4918 C CA . ASN A 1 646 ? -35.906 -7.926 -0.891 1 96.94 646 ASN A CA 1
ATOM 4919 C C . ASN A 1 646 ? -36.906 -7.062 -0.163 1 96.94 646 ASN A C 1
ATOM 4921 O O . ASN A 1 646 ? -36.812 -5.832 -0.177 1 96.94 646 ASN A O 1
ATOM 4925 N N . THR A 1 647 ? -37.875 -7.738 0.429 1 96.12 647 THR A N 1
ATOM 4926 C CA . THR A 1 647 ? -38.844 -6.992 1.236 1 96.12 647 THR A CA 1
ATOM 4927 C C . THR A 1 647 ? -38.156 -6.285 2.393 1 96.12 647 THR A C 1
ATOM 4929 O O . THR A 1 647 ? -38.438 -5.125 2.684 1 96.12 647 THR A O 1
ATOM 4932 N N . LEU A 1 648 ? -37.281 -6.949 2.973 1 95.19 648 LEU A N 1
ATOM 4933 C CA . LEU A 1 648 ? -36.5 -6.344 4.047 1 95.19 648 LEU A CA 1
ATOM 4934 C C . LEU A 1 648 ? -35.594 -5.242 3.506 1 95.19 648 LEU A C 1
ATOM 4936 O O . LEU A 1 648 ? -35.531 -4.145 4.07 1 95.19 648 LEU A O 1
ATOM 4940 N N . TYR A 1 649 ? -34.938 -5.523 2.465 1 96.31 649 TYR A N 1
ATOM 4941 C CA . TYR A 1 649 ? -33.969 -4.625 1.868 1 96.31 649 TYR A CA 1
ATOM 4942 C C . TYR A 1 649 ? -34.594 -3.303 1.468 1 96.31 649 TYR A C 1
ATOM 4944 O O . TYR A 1 649 ? -34 -2.238 1.64 1 96.31 649 TYR A O 1
ATOM 4952 N N . THR A 1 650 ? -35.844 -3.379 0.994 1 94.69 650 THR A N 1
ATOM 4953 C CA . THR A 1 650 ? -36.469 -2.186 0.443 1 94.69 650 THR A CA 1
ATOM 4954 C C . THR A 1 650 ? -37.375 -1.525 1.48 1 94.69 650 THR A C 1
ATOM 4956 O O . THR A 1 650 ? -37.969 -0.469 1.223 1 94.69 650 THR A O 1
ATOM 4959 N N . SER A 1 651 ? -37.438 -2.105 2.588 1 94.06 651 SER A N 1
ATOM 4960 C CA . SER A 1 651 ? -38.312 -1.564 3.629 1 94.06 651 SER A CA 1
ATOM 4961 C C . SER A 1 651 ? -37.812 -0.203 4.109 1 94.06 651 SER A C 1
ATOM 4963 O O . SER A 1 651 ? -36.625 0.094 4.027 1 94.06 651 SER A O 1
ATOM 4965 N N . SER A 1 652 ? -38.719 0.582 4.684 1 91.69 652 SER A N 1
ATOM 4966 C CA . SER A 1 652 ? -38.375 1.906 5.203 1 91.69 652 SER A CA 1
ATOM 4967 C C . SER A 1 652 ? -37.531 1.811 6.461 1 91.69 652 SER A C 1
ATOM 4969 O O . SER A 1 652 ? -36.75 2.713 6.75 1 91.69 652 SER A O 1
ATOM 4971 N N . ASP A 1 653 ? -37.688 0.725 7.117 1 88.94 653 ASP A N 1
ATOM 4972 C CA . ASP A 1 653 ? -36.938 0.52 8.352 1 88.94 653 ASP A CA 1
ATOM 4973 C C . ASP A 1 653 ? -35.438 0.46 8.086 1 88.94 653 ASP A C 1
ATOM 4975 O O . ASP A 1 653 ? -34.625 0.765 8.961 1 88.94 653 ASP A O 1
ATOM 4979 N N . TYR A 1 654 ? -35.094 0.131 6.828 1 92.44 654 TYR A N 1
ATOM 4980 C CA . TYR A 1 654 ? -33.656 -0.044 6.52 1 92.44 654 TYR A CA 1
ATOM 4981 C C . TYR A 1 654 ? -33.188 1.059 5.594 1 92.44 654 TYR A C 1
ATOM 4983 O O . TYR A 1 654 ? -32.125 0.919 4.961 1 92.44 654 TYR A O 1
ATOM 4991 N N . ALA A 1 655 ? -33.938 2.092 5.535 1 90.12 655 ALA A N 1
ATOM 4992 C CA . ALA A 1 655 ? -33.562 3.203 4.672 1 90.12 655 ALA A CA 1
ATOM 4993 C C . ALA A 1 655 ? -32.219 3.809 5.125 1 90.12 655 ALA A C 1
ATOM 4995 O O . ALA A 1 655 ? -31.344 4.07 4.301 1 90.12 655 ALA A O 1
ATOM 4996 N N . THR A 1 656 ? -32.094 4.051 6.41 1 85.75 656 THR A N 1
ATOM 4997 C CA . THR A 1 656 ? -30.859 4.602 6.957 1 85.75 656 THR A CA 1
ATOM 4998 C C . THR A 1 656 ? -29.703 3.625 6.766 1 85.75 656 THR A C 1
ATOM 5000 O O . THR A 1 656 ? -28.578 4.035 6.457 1 85.75 656 THR A O 1
ATOM 5003 N N . THR A 1 657 ? -29.984 2.434 6.922 1 89.5 657 THR A N 1
ATOM 5004 C CA . THR A 1 657 ? -28.984 1.387 6.746 1 89.5 657 THR A CA 1
ATOM 5005 C C . THR A 1 657 ? -28.453 1.368 5.312 1 89.5 657 THR A C 1
ATOM 5007 O O . THR A 1 657 ? -27.25 1.232 5.086 1 89.5 657 THR A O 1
ATOM 5010 N N . ARG A 1 658 ? -29.312 1.495 4.398 1 90.94 658 ARG A N 1
ATOM 5011 C CA . ARG A 1 658 ? -28.922 1.508 2.996 1 90.94 658 ARG A CA 1
ATOM 5012 C C . ARG A 1 658 ? -28.016 2.707 2.689 1 90.94 658 ARG A C 1
ATOM 5014 O O . ARG A 1 658 ? -27.078 2.598 1.912 1 90.94 658 ARG A O 1
ATOM 5021 N N . GLN A 1 659 ? -28.375 3.764 3.328 1 84.81 659 GLN A N 1
ATOM 5022 C CA . GLN A 1 659 ? -27.547 4.953 3.137 1 84.81 659 GLN A CA 1
ATOM 5023 C C . GLN A 1 659 ? -26.156 4.758 3.727 1 84.81 659 GLN A C 1
ATOM 5025 O O . GLN A 1 659 ? -25.156 5.172 3.127 1 84.81 659 GLN A O 1
ATOM 5030 N N . GLU A 1 660 ? -26.094 4.148 4.84 1 85.69 660 GLU A N 1
ATOM 5031 C CA . GLU A 1 660 ? -24.812 3.861 5.473 1 85.69 660 GLU A CA 1
ATOM 5032 C C . GLU A 1 660 ? -24 2.881 4.641 1 85.69 660 GLU A C 1
ATOM 5034 O O . GLU A 1 660 ? -22.766 3.006 4.551 1 85.69 660 GLU A O 1
ATOM 5039 N N . MET A 1 661 ? -24.688 1.973 4.062 1 92.81 661 MET A N 1
ATOM 5040 C CA . MET A 1 661 ? -24.016 1.001 3.205 1 92.81 661 MET A CA 1
ATOM 5041 C C . MET A 1 661 ? -23.406 1.681 1.978 1 92.81 661 MET A C 1
ATOM 5043 O O . MET A 1 661 ? -22.297 1.366 1.572 1 92.81 661 MET A O 1
ATOM 5047 N N . ARG A 1 662 ? -24.156 2.592 1.476 1 88.31 662 ARG A N 1
ATOM 5048 C CA . ARG A 1 662 ? -23.672 3.342 0.325 1 88.31 662 ARG A CA 1
ATOM 5049 C C . ARG A 1 662 ? -22.422 4.141 0.685 1 88.31 662 ARG A C 1
ATOM 5051 O O . ARG A 1 662 ? -21.469 4.188 -0.089 1 88.31 662 ARG A O 1
ATOM 5058 N N . LYS A 1 663 ? -22.469 4.668 1.818 1 84 663 LYS A N 1
ATOM 5059 C CA . LYS A 1 663 ? -21.328 5.441 2.283 1 84 663 LYS A CA 1
ATOM 5060 C C . LYS A 1 663 ? -20.109 4.543 2.51 1 84 663 LYS A C 1
ATOM 5062 O O . LYS A 1 663 ? -19 4.895 2.119 1 84 663 LYS A O 1
ATOM 5067 N N . LEU A 1 664 ? -20.344 3.486 3.121 1 89.69 664 LEU A N 1
ATOM 5068 C CA . LEU A 1 664 ? -19.281 2.523 3.396 1 89.69 664 LEU A CA 1
ATOM 5069 C C . LEU A 1 664 ? -18.625 2.055 2.104 1 89.69 664 LEU A C 1
ATOM 5071 O O . LEU A 1 664 ? -17.391 1.992 2.014 1 89.69 664 LEU A O 1
ATOM 5075 N N . MET A 1 665 ? -19.438 1.795 1.104 1 92.12 665 MET A N 1
ATOM 5076 C CA . MET A 1 665 ? -18.938 1.354 -0.194 1 92.12 665 MET A CA 1
ATOM 5077 C C . MET A 1 665 ? -18.156 2.475 -0.889 1 92.12 665 MET A C 1
ATOM 5079 O O . MET A 1 665 ? -17.109 2.236 -1.476 1 92.12 665 MET A O 1
ATOM 5083 N N . SER A 1 666 ? -18.703 3.578 -0.756 1 83.38 666 SER A N 1
ATOM 5084 C CA . SER A 1 666 ? -18.047 4.727 -1.371 1 83.38 666 SER A CA 1
ATOM 5085 C C . SER A 1 666 ? -16.688 4.984 -0.745 1 83.38 666 SER A C 1
ATOM 5087 O O . SER A 1 666 ? -15.711 5.246 -1.454 1 83.38 666 SER A O 1
ATOM 5089 N N . ASP A 1 667 ? -16.609 4.836 0.534 1 79.06 667 ASP A N 1
ATOM 5090 C CA . ASP A 1 667 ? -15.352 5.027 1.254 1 79.06 667 ASP A CA 1
ATOM 5091 C C . ASP A 1 667 ? -14.32 3.967 0.86 1 79.06 667 ASP A C 1
ATOM 5093 O O . ASP A 1 667 ? -13.117 4.215 0.912 1 79.06 667 ASP A O 1
ATOM 5097 N N . GLY A 1 668 ? -14.844 2.846 0.41 1 86.88 668 GLY A N 1
ATOM 5098 C CA . GLY A 1 668 ? -13.977 1.734 0.051 1 86.88 668 GLY A CA 1
ATOM 5099 C C . GLY A 1 668 ? -13.531 1.771 -1.397 1 86.88 668 GLY A C 1
ATOM 5100 O O . GLY A 1 668 ? -12.938 0.81 -1.895 1 86.88 668 GLY A O 1
ATOM 5101 N N . GLY A 1 669 ? -13.844 2.826 -2.152 1 81.44 669 GLY A N 1
ATOM 5102 C CA . GLY A 1 669 ? -13.398 2.982 -3.527 1 81.44 669 GLY A CA 1
ATOM 5103 C C . GLY A 1 669 ? -14.438 2.566 -4.547 1 81.44 669 GLY A C 1
ATOM 5104 O O . GLY A 1 669 ? -14.133 2.426 -5.734 1 81.44 669 GLY A O 1
ATOM 5105 N N . PHE A 1 670 ? -15.727 2.434 -4.117 1 87.94 670 PHE A N 1
ATOM 5106 C CA . PHE A 1 670 ? -16.781 1.976 -5.016 1 87.94 670 PHE A CA 1
ATOM 5107 C C . PHE A 1 670 ? -17.703 3.123 -5.387 1 87.94 670 PHE A C 1
ATOM 5109 O O . PHE A 1 670 ? -18.875 2.902 -5.699 1 87.94 670 PHE A O 1
ATOM 5116 N N . LEU A 1 671 ? -17.297 4.293 -5.234 1 77.12 671 LEU A N 1
ATOM 5117 C CA . LEU A 1 671 ? -18.172 5.445 -5.457 1 77.12 671 LEU A CA 1
ATOM 5118 C C . LEU A 1 671 ? -18.812 5.387 -6.836 1 77.12 671 LEU A C 1
ATOM 5120 O O . LEU A 1 671 ? -20.031 5.523 -6.961 1 77.12 671 LEU A O 1
ATOM 5124 N N . SER A 1 672 ? -18.047 5.117 -7.887 1 72.62 672 SER A N 1
ATOM 5125 C CA . SER A 1 672 ? -18.562 5.09 -9.25 1 72.62 672 SER A CA 1
ATOM 5126 C C . SER A 1 672 ? -19.609 3.992 -9.43 1 72.62 672 SER A C 1
ATOM 5128 O O . SER A 1 672 ? -20.641 4.207 -10.07 1 72.62 672 SER A O 1
ATOM 5130 N N . SER A 1 673 ? -19.344 2.887 -8.852 1 82.56 673 SER A N 1
ATOM 5131 C CA . SER A 1 673 ? -20.25 1.757 -9.016 1 82.56 673 SER A CA 1
ATOM 5132 C C . SER A 1 673 ? -21.531 1.946 -8.195 1 82.56 673 SER A C 1
ATOM 5134 O O . SER A 1 673 ? -22.609 1.575 -8.641 1 82.56 673 SER A O 1
ATOM 5136 N N . VAL A 1 674 ? -21.406 2.545 -7.07 1 84.19 674 VAL A N 1
ATOM 5137 C CA . VAL A 1 674 ? -22.562 2.752 -6.207 1 84.19 674 VAL A CA 1
ATOM 5138 C C . VAL A 1 674 ? -23.516 3.75 -6.855 1 84.19 674 VAL A C 1
ATOM 5140 O O . VAL A 1 674 ? -24.734 3.629 -6.723 1 84.19 674 VAL A O 1
ATOM 5143 N N . GLU A 1 675 ? -23.016 4.598 -7.617 1 74.19 675 GLU A N 1
ATOM 5144 C CA . GLU A 1 675 ? -23.828 5.633 -8.242 1 74.19 675 GLU A CA 1
ATOM 5145 C C . GLU A 1 675 ? -24.422 5.148 -9.562 1 74.19 675 GLU A C 1
ATOM 5147 O O . GLU A 1 675 ? -25.547 5.512 -9.914 1 74.19 675 GLU A O 1
ATOM 5152 N N . SER A 1 676 ? -23.672 4.348 -10.227 1 76 676 SER A N 1
ATOM 5153 C CA . SER A 1 676 ? -24.078 4.008 -11.586 1 76 676 SER A CA 1
ATOM 5154 C C . SER A 1 676 ? -24.844 2.686 -11.625 1 76 676 SER A C 1
ATOM 5156 O O . SER A 1 676 ? -25.625 2.445 -12.547 1 76 676 SER A O 1
ATOM 5158 N N . CYS A 1 677 ? -24.562 1.858 -10.617 1 83.5 677 CYS A N 1
ATOM 5159 C CA . CYS A 1 677 ? -25.156 0.526 -10.664 1 83.5 677 CYS A CA 1
ATOM 5160 C C . CYS A 1 677 ? -26.531 0.517 -10 1 83.5 677 CYS A C 1
ATOM 5162 O O . CYS A 1 677 ? -26.812 1.352 -9.141 1 83.5 677 CYS A O 1
ATOM 5164 N N . ASP A 1 678 ? -27.375 -0.398 -10.562 1 85.94 678 ASP A N 1
ATOM 5165 C CA . ASP A 1 678 ? -28.672 -0.6 -9.922 1 85.94 678 ASP A CA 1
ATOM 5166 C C . ASP A 1 678 ? -28.531 -1.448 -8.656 1 85.94 678 ASP A C 1
ATOM 5168 O O . ASP A 1 678 ? -28.328 -2.66 -8.734 1 85.94 678 ASP A O 1
ATOM 5172 N N . ILE A 1 679 ? -28.656 -0.741 -7.543 1 89.25 679 ILE A N 1
ATOM 5173 C CA . ILE A 1 679 ? -28.516 -1.456 -6.277 1 89.25 679 ILE A CA 1
ATOM 5174 C C . ILE A 1 679 ? -29.828 -1.369 -5.5 1 89.25 679 ILE A C 1
ATOM 5176 O O . ILE A 1 679 ? -29.828 -1.418 -4.27 1 89.25 679 ILE A O 1
ATOM 5180 N N . SER A 1 680 ? -30.938 -1.244 -6.207 1 89.31 680 SER A N 1
ATOM 5181 C CA . SER A 1 680 ? -32.219 -1.026 -5.57 1 89.31 680 SER A CA 1
ATOM 5182 C C . SER A 1 680 ? -32.812 -2.334 -5.047 1 89.31 680 SER A C 1
ATOM 5184 O O . SER A 1 680 ? -33.719 -2.322 -4.195 1 89.31 680 SER A O 1
ATOM 5186 N N . SER A 1 681 ? -32.344 -3.416 -5.641 1 92.44 681 SER A N 1
ATOM 5187 C CA . SER A 1 681 ? -32.812 -4.723 -5.184 1 92.44 681 SER A CA 1
ATOM 5188 C C . SER A 1 681 ? -31.703 -5.758 -5.246 1 92.44 681 SER A C 1
ATOM 5190 O O . SER A 1 681 ? -30.688 -5.543 -5.902 1 92.44 681 SER A O 1
ATOM 5192 N N . ILE A 1 682 ? -31.938 -6.855 -4.582 1 94.69 682 ILE A N 1
ATOM 5193 C CA . ILE A 1 682 ? -31 -7.965 -4.578 1 94.69 682 ILE A CA 1
ATOM 5194 C C . ILE A 1 682 ? -31.328 -8.922 -5.719 1 94.69 682 ILE A C 1
ATOM 5196 O O . ILE A 1 682 ? -32.469 -9.359 -5.859 1 94.69 682 ILE A O 1
ATOM 5200 N N . SER A 1 683 ? -30.297 -9.188 -6.488 1 92.12 683 SER A N 1
ATOM 5201 C CA . SER A 1 683 ? -30.422 -10.078 -7.633 1 92.12 683 SER A CA 1
ATOM 5202 C C . SER A 1 683 ? -30.156 -11.531 -7.242 1 92.12 683 SER A C 1
ATOM 5204 O O . SER A 1 683 ? -29.375 -11.797 -6.332 1 92.12 683 SER A O 1
ATOM 5206 N N . PRO A 1 684 ? -30.859 -12.469 -7.961 1 92.81 684 PRO A N 1
ATOM 5207 C CA . PRO A 1 684 ? -30.562 -13.875 -7.691 1 92.81 684 PRO A CA 1
ATOM 5208 C C . PRO A 1 684 ? -29.109 -14.234 -7.996 1 92.81 684 PRO A C 1
ATOM 5210 O O . PRO A 1 684 ? -28.578 -15.203 -7.449 1 92.81 684 PRO A O 1
ATOM 5213 N N . TYR A 1 685 ? -28.438 -13.438 -8.828 1 92.44 685 TYR A N 1
ATOM 5214 C CA . TYR A 1 685 ? -27.031 -13.672 -9.156 1 92.44 685 TYR A CA 1
ATOM 5215 C C . TYR A 1 685 ? -26.141 -13.5 -7.926 1 92.44 685 TYR A C 1
ATOM 5217 O O . TYR A 1 685 ? -25.016 -13.977 -7.898 1 92.44 685 TYR A O 1
ATOM 5225 N N . ALA A 1 686 ? -26.688 -12.859 -6.898 1 94.56 686 ALA A N 1
ATOM 5226 C CA . ALA A 1 686 ? -25.922 -12.586 -5.688 1 94.56 686 ALA A CA 1
ATOM 5227 C C . ALA A 1 686 ? -26.125 -13.68 -4.645 1 94.56 686 ALA A C 1
ATOM 5229 O O . ALA A 1 686 ? -25.75 -13.516 -3.482 1 94.56 686 ALA A O 1
ATOM 5230 N N . GLY A 1 687 ? -26.672 -14.797 -5.051 1 95.81 687 GLY A N 1
ATOM 5231 C CA . GLY A 1 687 ? -27.062 -15.836 -4.121 1 95.81 687 GLY A CA 1
ATOM 5232 C C . GLY A 1 687 ? -25.922 -16.344 -3.266 1 95.81 687 GLY A C 1
ATOM 5233 O O . GLY A 1 687 ? -26.047 -16.469 -2.047 1 95.81 687 GLY A O 1
ATOM 5234 N N . PHE A 1 688 ? -24.812 -16.578 -3.828 1 96.44 688 PHE A N 1
ATOM 5235 C CA . PHE A 1 688 ? -23.688 -17.156 -3.1 1 96.44 688 PHE A CA 1
ATOM 5236 C C . PHE A 1 688 ? -23.031 -16.094 -2.213 1 96.44 688 PHE A C 1
ATOM 5238 O O . PHE A 1 688 ? -22.422 -16.438 -1.194 1 96.44 688 PHE A O 1
ATOM 5245 N N . ALA A 1 689 ? -23.125 -14.805 -2.607 1 97 689 ALA A N 1
ATOM 5246 C CA . ALA A 1 689 ? -22.641 -13.727 -1.753 1 97 689 ALA A CA 1
ATOM 5247 C C . ALA A 1 689 ? -23.5 -13.594 -0.495 1 97 689 ALA A C 1
ATOM 5249 O O . ALA A 1 689 ? -22.969 -13.367 0.598 1 97 689 ALA A O 1
ATOM 5250 N N . VAL A 1 690 ? -24.797 -13.734 -0.683 1 98 690 VAL A N 1
ATOM 5251 C CA . VAL A 1 690 ? -25.703 -13.711 0.454 1 98 690 VAL A CA 1
ATOM 5252 C C . VAL A 1 690 ? -25.391 -14.875 1.393 1 98 690 VAL A C 1
ATOM 5254 O O . VAL A 1 690 ? -25.344 -14.695 2.613 1 98 690 VAL A O 1
ATOM 5257 N N . ASP A 1 691 ? -25.156 -16.031 0.815 1 98.19 691 ASP A N 1
ATOM 5258 C CA . ASP A 1 691 ? -24.781 -17.188 1.621 1 98.19 691 ASP A CA 1
ATOM 5259 C C . ASP A 1 691 ? -23.5 -16.906 2.42 1 98.19 691 ASP A C 1
ATOM 5261 O O . ASP A 1 691 ? -23.375 -17.359 3.559 1 98.19 691 ASP A O 1
ATOM 5265 N N . ALA A 1 692 ? -22.562 -16.25 1.772 1 98.19 692 ALA A N 1
ATOM 5266 C CA . ALA A 1 692 ? -21.328 -15.898 2.479 1 98.19 692 ALA A CA 1
ATOM 5267 C C . ALA A 1 692 ? -21.641 -15.086 3.738 1 98.19 692 ALA A C 1
ATOM 5269 O O . ALA A 1 692 ? -21 -15.273 4.773 1 98.19 692 ALA A O 1
ATOM 5270 N N . GLY A 1 693 ? -22.594 -14.148 3.68 1 98.19 693 GLY A N 1
ATOM 5271 C CA . GLY A 1 693 ? -23.016 -13.398 4.852 1 98.19 693 GLY A CA 1
ATOM 5272 C C . GLY A 1 693 ? -23.531 -14.281 5.969 1 98.19 693 GLY A C 1
ATOM 5273 O O . GLY A 1 693 ? -23.125 -14.133 7.125 1 98.19 693 GLY A O 1
ATOM 5274 N N . TYR A 1 694 ? -24.344 -15.242 5.582 1 98.38 694 TYR A N 1
ATOM 5275 C CA . TYR A 1 694 ? -24.922 -16.141 6.574 1 98.38 694 TYR A CA 1
ATOM 5276 C C . TYR A 1 694 ? -23.875 -17.094 7.137 1 98.38 694 TYR A C 1
ATOM 5278 O O . TYR A 1 694 ? -23.922 -17.469 8.312 1 98.38 694 TYR A O 1
ATOM 5286 N N . VAL A 1 695 ? -22.922 -17.484 6.285 1 98.44 695 VAL A N 1
ATOM 5287 C CA . VAL A 1 695 ? -21.812 -18.328 6.758 1 98.44 695 VAL A CA 1
ATOM 5288 C C . VAL A 1 695 ? -21.031 -17.594 7.836 1 98.44 695 VAL A C 1
ATOM 5290 O O . VAL A 1 695 ? -20.656 -18.172 8.859 1 98.44 695 VAL A O 1
ATOM 5293 N N . LEU A 1 696 ? -20.766 -16.297 7.645 1 98 696 LEU A N 1
ATOM 5294 C CA . LEU A 1 696 ? -20.047 -15.5 8.617 1 98 696 LEU A CA 1
ATOM 5295 C C . LEU A 1 696 ? -20.828 -15.367 9.922 1 98 696 LEU A C 1
ATOM 5297 O O . LEU A 1 696 ? -20.266 -15.492 11.008 1 98 696 LEU A O 1
ATOM 5301 N N . ILE A 1 697 ? -22.141 -15.141 9.836 1 97.31 697 ILE A N 1
ATOM 5302 C CA . ILE A 1 697 ? -22.969 -15.016 11.023 1 97.31 697 ILE A CA 1
ATOM 5303 C C . ILE A 1 697 ? -22.938 -16.312 11.82 1 97.31 697 ILE A C 1
ATOM 5305 O O . ILE A 1 697 ? -22.75 -16.297 13.039 1 97.31 697 ILE A O 1
ATOM 5309 N N . ASP A 1 698 ? -23.047 -17.406 11.125 1 97.62 698 ASP A N 1
ATOM 5310 C CA . ASP A 1 698 ? -23.031 -18.719 11.781 1 97.62 698 ASP A CA 1
ATOM 5311 C C . ASP A 1 698 ? -21.688 -18.984 12.422 1 97.62 698 ASP A C 1
ATOM 5313 O O . ASP A 1 698 ? -21.609 -19.406 13.586 1 97.62 698 ASP A O 1
ATOM 5317 N N . SER A 1 699 ? -20.594 -18.797 11.625 1 97.19 699 SER A N 1
ATOM 5318 C CA . SER A 1 699 ? -19.25 -19.109 12.078 1 97.19 699 SER A CA 1
ATOM 5319 C C . SER A 1 699 ? -18.875 -18.266 13.297 1 97.19 699 SER A C 1
ATOM 5321 O O . SER A 1 699 ? -18.328 -18.797 14.273 1 97.19 699 SER A O 1
ATOM 5323 N N . VAL A 1 700 ? -19.141 -16.984 13.281 1 95 700 VAL A N 1
ATOM 5324 C CA . VAL A 1 700 ? -18.781 -16.109 14.391 1 95 700 VAL A CA 1
ATOM 5325 C C . VAL A 1 700 ? -19.656 -16.422 15.602 1 95 700 VAL A C 1
ATOM 5327 O O . VAL A 1 700 ? -19.188 -16.391 16.75 1 95 700 VAL A O 1
ATOM 5330 N N . SER A 1 701 ? -20.938 -16.703 15.352 1 93.81 701 SER A N 1
ATOM 5331 C CA . SER A 1 701 ? -21.828 -17.062 16.453 1 93.81 701 SER A CA 1
ATOM 5332 C C . SER A 1 701 ? -21.312 -18.297 17.203 1 93.81 701 SER A C 1
ATOM 5334 O O . SER A 1 701 ? -21.297 -18.312 18.438 1 93.81 701 SER A O 1
ATOM 5336 N N . ARG A 1 702 ? -20.922 -19.234 16.484 1 94.69 702 ARG A N 1
ATOM 5337 C CA . ARG A 1 702 ? -20.406 -20.453 17.109 1 94.69 702 ARG A CA 1
ATOM 5338 C C . ARG A 1 702 ? -19.078 -20.188 17.797 1 94.69 702 ARG A C 1
ATOM 5340 O O . ARG A 1 702 ? -18.828 -20.703 18.891 1 94.69 702 ARG A O 1
ATOM 5347 N N . ALA A 1 703 ? -18.219 -19.438 17.188 1 93.06 703 ALA A N 1
ATOM 5348 C CA . ALA A 1 703 ? -16.938 -19.094 17.797 1 93.06 703 ALA A CA 1
ATOM 5349 C C . ALA A 1 703 ? -17.125 -18.359 19.109 1 93.06 703 ALA A C 1
ATOM 5351 O O . ALA A 1 703 ? -16.453 -18.656 20.109 1 93.06 703 ALA A O 1
ATOM 5352 N N . VAL A 1 704 ? -18.031 -17.406 19.078 1 88.25 704 VAL A N 1
ATOM 5353 C CA . VAL A 1 704 ? -18.297 -16.609 20.281 1 88.25 704 VAL A CA 1
ATOM 5354 C C . VAL A 1 704 ? -18.922 -17.484 21.359 1 88.25 704 VAL A C 1
ATOM 5356 O O . VAL A 1 704 ? -18.594 -17.344 22.547 1 88.25 704 VAL A O 1
ATOM 5359 N N . ALA A 1 705 ? -19.797 -18.328 21 1 88.31 705 ALA A N 1
ATOM 5360 C CA . ALA A 1 705 ? -20.422 -19.25 21.938 1 88.31 705 ALA A CA 1
ATOM 5361 C C . ALA A 1 705 ? -19.375 -20.125 22.625 1 88.31 705 ALA A C 1
ATOM 5363 O O . ALA A 1 705 ? -19.531 -20.469 23.797 1 88.31 705 ALA A O 1
ATOM 5364 N N . GLU A 1 706 ? -18.359 -20.422 21.953 1 89.62 706 GLU A N 1
ATOM 5365 C CA . GLU A 1 706 ? -17.297 -21.266 22.5 1 89.62 706 GLU A CA 1
ATOM 5366 C C . GLU A 1 706 ? -16.188 -20.422 23.109 1 89.62 706 GLU A C 1
ATOM 5368 O O . GLU A 1 706 ? -15.125 -20.953 23.453 1 89.62 706 GLU A O 1
ATOM 5373 N N . ASN A 1 707 ? -16.359 -19.125 23.156 1 82.38 707 ASN A N 1
ATOM 5374 C CA . ASN A 1 707 ? -15.445 -18.188 23.766 1 82.38 707 ASN A CA 1
ATOM 5375 C C . ASN A 1 707 ? -14.102 -18.156 23.047 1 82.38 707 ASN A C 1
ATOM 5377 O O . ASN A 1 707 ? -13.047 -18.109 23.672 1 82.38 707 ASN A O 1
ATOM 5381 N N . VAL A 1 708 ? -14.18 -18.312 21.734 1 83.69 708 VAL A N 1
ATOM 5382 C CA . VAL A 1 708 ? -12.984 -18.203 20.906 1 83.69 708 VAL A CA 1
ATOM 5383 C C . VAL A 1 708 ? -12.656 -16.719 20.688 1 83.69 708 VAL A C 1
ATOM 5385 O O . VAL A 1 708 ? -13.539 -15.922 20.391 1 83.69 708 VAL A O 1
ATOM 5388 N N . SER A 1 709 ? -11.383 -16.469 20.922 1 76.25 709 SER A N 1
ATOM 5389 C CA . SER A 1 709 ? -10.945 -15.094 20.703 1 76.25 709 SER A CA 1
ATOM 5390 C C . SER A 1 709 ? -10.883 -14.758 19.219 1 76.25 709 SER A C 1
ATOM 5392 O O . SER A 1 709 ? -10.258 -15.477 18.438 1 76.25 709 SER A O 1
ATOM 5394 N N . LEU A 1 710 ? -11.469 -13.648 18.781 1 82.81 710 LEU A N 1
ATOM 5395 C CA . LEU A 1 710 ? -11.484 -13.219 17.391 1 82.81 710 LEU A CA 1
ATOM 5396 C C . LEU A 1 710 ? -10.234 -12.414 17.047 1 82.81 710 LEU A C 1
ATOM 5398 O O . LEU A 1 710 ? -10.031 -12.031 15.898 1 82.81 710 LEU A O 1
ATOM 5402 N N . ASN A 1 711 ? -9.352 -12.258 18.031 1 76.25 711 ASN A N 1
ATOM 5403 C CA . ASN A 1 711 ? -8.125 -11.5 17.828 1 76.25 711 ASN A CA 1
ATOM 5404 C C . ASN A 1 711 ? -7.152 -12.25 16.922 1 76.25 711 ASN A C 1
ATOM 5406 O O . ASN A 1 711 ? -6.301 -11.633 16.266 1 76.25 711 ASN A O 1
ATOM 5410 N N . VAL A 1 712 ? -7.238 -13.555 17.062 1 80.31 712 VAL A N 1
ATOM 5411 C CA . VAL A 1 712 ? -6.473 -14.391 16.141 1 80.31 712 VAL A CA 1
ATOM 5412 C C . VAL A 1 712 ? -7.379 -14.883 15.016 1 80.31 712 VAL A C 1
ATOM 5414 O O . VAL A 1 712 ? -8.117 -15.859 15.18 1 80.31 712 VAL A O 1
ATOM 5417 N N . ALA A 1 713 ? -7.191 -14.234 13.891 1 79.81 713 ALA A N 1
ATOM 5418 C CA . ALA A 1 713 ? -8.109 -14.461 12.773 1 79.81 713 ALA A CA 1
ATOM 5419 C C . ALA A 1 713 ? -8.141 -15.938 12.383 1 79.81 713 ALA A C 1
ATOM 5421 O O . ALA A 1 713 ? -9.203 -16.469 12.055 1 79.81 713 ALA A O 1
ATOM 5422 N N . ALA A 1 714 ? -7.062 -16.594 12.516 1 86 714 ALA A N 1
ATOM 5423 C CA . ALA A 1 714 ? -6.93 -17.969 12.055 1 86 714 ALA A CA 1
ATOM 5424 C C . ALA A 1 714 ? -7.859 -18.906 12.836 1 86 714 ALA A C 1
ATOM 5426 O O . ALA A 1 714 ? -8.219 -19.984 12.359 1 86 714 ALA A O 1
ATOM 5427 N N . HIS A 1 715 ? -8.352 -18.453 13.961 1 90.12 715 HIS A N 1
ATOM 5428 C CA . HIS A 1 715 ? -9.203 -19.266 14.812 1 90.12 715 HIS A CA 1
ATOM 5429 C C . HIS A 1 715 ? -10.594 -19.438 14.195 1 90.12 715 HIS A C 1
ATOM 5431 O O . HIS A 1 715 ? -11.312 -20.375 14.523 1 90.12 715 HIS A O 1
ATOM 5437 N N . LEU A 1 716 ? -10.945 -18.625 13.32 1 94.94 716 LEU A N 1
ATOM 5438 C CA . LEU A 1 716 ? -12.281 -18.672 12.742 1 94.94 716 LEU A CA 1
ATOM 5439 C C . LEU A 1 716 ? -12.344 -19.672 11.594 1 94.94 716 LEU A C 1
ATOM 5441 O O . LEU A 1 716 ? -13.43 -20.094 11.195 1 94.94 716 LEU A O 1
ATOM 5445 N N . LEU A 1 717 ? -11.227 -20.062 11.031 1 96.38 717 LEU A N 1
ATOM 5446 C CA . LEU A 1 717 ? -11.156 -20.875 9.82 1 96.38 717 LEU A CA 1
ATOM 5447 C C . LEU A 1 717 ? -11.875 -22.219 10.023 1 96.38 717 LEU A C 1
ATOM 5449 O O . LEU A 1 717 ? -12.688 -22.609 9.18 1 96.38 717 LEU A O 1
ATOM 5453 N N . PRO A 1 718 ? -11.648 -22.906 11.219 1 96.06 718 PRO A N 1
ATOM 5454 C CA . PRO A 1 718 ? -12.359 -24.172 11.391 1 96.06 718 PRO A CA 1
ATOM 5455 C C . PRO A 1 718 ? -13.875 -24 11.461 1 96.06 718 PRO A C 1
ATOM 5457 O O . PRO A 1 718 ? -14.625 -24.891 11.055 1 96.06 718 PRO A O 1
ATOM 5460 N N . TYR A 1 719 ? -14.289 -22.922 11.945 1 97.44 719 TYR A N 1
ATOM 5461 C CA . TYR A 1 719 ? -15.727 -22.672 12.039 1 97.44 719 TYR A CA 1
ATOM 5462 C C . TYR A 1 719 ? -16.312 -22.375 10.664 1 97.44 719 TYR A C 1
ATOM 5464 O O . TYR A 1 719 ? -17.438 -22.812 10.367 1 97.44 719 TYR A O 1
ATOM 5472 N N . ILE A 1 720 ? -15.578 -21.672 9.852 1 98 720 ILE A N 1
ATOM 5473 C CA . ILE A 1 720 ? -16.016 -21.453 8.469 1 98 720 ILE A CA 1
ATOM 5474 C C . ILE A 1 720 ? -16.078 -22.797 7.734 1 98 720 ILE A C 1
ATOM 5476 O O . ILE A 1 720 ? -17.047 -23.094 7.051 1 98 720 ILE A O 1
ATOM 5480 N N . ARG A 1 721 ? -15.07 -23.625 7.953 1 97.75 721 ARG A N 1
ATOM 5481 C CA . ARG A 1 721 ? -14.906 -24.891 7.223 1 97.75 721 ARG A CA 1
ATOM 5482 C C . ARG A 1 721 ? -15.711 -26 7.867 1 97.75 721 ARG A C 1
ATOM 5484 O O . ARG A 1 721 ? -15.453 -27.188 7.625 1 97.75 721 ARG A O 1
ATOM 5491 N N . SER A 1 722 ? -16.688 -25.656 8.672 1 97.06 722 SER A N 1
ATOM 5492 C CA . SER A 1 722 ? -17.625 -26.625 9.242 1 97.06 722 SER A CA 1
ATOM 5493 C C . SER A 1 722 ? -19.047 -26.094 9.25 1 97.06 722 SER A C 1
ATOM 5495 O O . SER A 1 722 ? -19.906 -26.609 9.953 1 97.06 722 SER A O 1
ATOM 5497 N N . THR A 1 723 ? -19.188 -25.078 8.484 1 97.81 723 THR A N 1
ATOM 5498 C CA . THR A 1 723 ? -20.516 -24.484 8.414 1 97.81 723 THR A CA 1
ATOM 5499 C C . THR A 1 723 ? -21.453 -25.344 7.578 1 97.81 723 THR A C 1
ATOM 5501 O O . THR A 1 723 ? -21.062 -25.891 6.547 1 97.81 723 THR A O 1
ATOM 5504 N N . SER A 1 724 ? -22.656 -25.516 8.039 1 97.69 724 SER A N 1
ATOM 5505 C CA . SER A 1 724 ? -23.75 -26.156 7.312 1 97.69 724 SER A CA 1
ATOM 5506 C C . SER A 1 724 ? -25.062 -25.406 7.543 1 97.69 724 SER A C 1
ATOM 5508 O O . SER A 1 724 ? -25.688 -25.547 8.594 1 97.69 724 SER A O 1
ATOM 5510 N N . ILE A 1 725 ? -25.422 -24.609 6.547 1 97.44 725 ILE A N 1
ATOM 5511 C CA . ILE A 1 725 ? -26.625 -23.797 6.672 1 97.44 725 ILE A CA 1
ATOM 5512 C C . ILE A 1 725 ? -27.453 -23.891 5.402 1 97.44 725 ILE A C 1
ATOM 5514 O O . ILE A 1 725 ? -26.984 -24.391 4.375 1 97.44 725 ILE A O 1
ATOM 5518 N N . ASP A 1 726 ? -28.688 -23.516 5.469 1 95.38 726 ASP A N 1
ATOM 5519 C CA . ASP A 1 726 ? -29.625 -23.453 4.34 1 95.38 726 ASP A CA 1
ATOM 5520 C C . ASP A 1 726 ? -30.516 -22.219 4.422 1 95.38 726 ASP A C 1
ATOM 5522 O O . ASP A 1 726 ? -31.734 -22.328 4.492 1 95.38 726 ASP A O 1
ATOM 5526 N N . ASN A 1 727 ? -29.922 -21.109 4.293 1 93.56 727 ASN A N 1
ATOM 5527 C CA . ASN A 1 727 ? -30.656 -19.875 4.551 1 93.56 727 ASN A CA 1
ATOM 5528 C C . ASN A 1 727 ? -31.141 -19.234 3.258 1 93.56 727 ASN A C 1
ATOM 5530 O O . ASN A 1 727 ? -32.156 -18.516 3.26 1 93.56 727 ASN A O 1
ATOM 5534 N N . PHE A 1 728 ? -30.375 -19.469 2.092 1 96.56 728 PHE A N 1
ATOM 5535 C CA . PHE A 1 728 ? -30.766 -18.641 0.961 1 96.56 728 PHE A CA 1
ATOM 5536 C C . PHE A 1 728 ? -30.641 -19.422 -0.347 1 96.56 728 PHE A C 1
ATOM 5538 O O . PHE A 1 728 ? -31.656 -19.828 -0.918 1 96.56 728 PHE A O 1
ATOM 5545 N N . ALA A 1 729 ? -29.406 -19.812 -0.838 1 95.31 729 ALA A N 1
ATOM 5546 C CA . ALA A 1 729 ? -29.219 -20.484 -2.123 1 95.31 729 ALA A CA 1
ATOM 5547 C C . ALA A 1 729 ? -29.156 -22 -1.946 1 95.31 729 ALA A C 1
ATOM 5549 O O . ALA A 1 729 ? -28.375 -22.672 -2.611 1 95.31 729 ALA A O 1
ATOM 5550 N N . GLY A 1 730 ? -29.891 -22.516 -0.996 1 91.69 730 GLY A N 1
ATOM 5551 C CA . GLY A 1 730 ? -29.891 -23.938 -0.738 1 91.69 730 GLY A CA 1
ATOM 5552 C C . GLY A 1 730 ? -28.828 -24.375 0.258 1 91.69 730 GLY A C 1
ATOM 5553 O O . GLY A 1 730 ? -28.297 -23.547 1.001 1 91.69 730 GLY A O 1
ATOM 5554 N N . ASP A 1 731 ? -28.578 -25.656 0.224 1 93.69 731 ASP A N 1
ATOM 5555 C CA . ASP A 1 731 ? -27.641 -26.219 1.196 1 93.69 731 ASP A CA 1
ATOM 5556 C C . ASP A 1 731 ? -26.234 -25.656 0.997 1 93.69 731 ASP A C 1
ATOM 5558 O O . ASP A 1 731 ? -25.609 -25.891 -0.039 1 93.69 731 ASP A O 1
ATOM 5562 N N . CYS A 1 732 ? -25.75 -24.938 1.94 1 97.06 732 CYS A N 1
ATOM 5563 C CA . CYS A 1 732 ? -24.406 -24.391 1.956 1 97.06 732 CYS A CA 1
ATOM 5564 C C . CYS A 1 732 ? -23.562 -25.031 3.053 1 97.06 732 CYS A C 1
ATOM 5566 O O . CYS A 1 732 ? -23.5 -24.516 4.172 1 97.06 732 CYS A O 1
ATOM 5568 N N . THR A 1 733 ? -22.984 -26.188 2.689 1 97.75 733 THR A N 1
ATOM 5569 C CA . THR A 1 733 ? -22.078 -26.906 3.578 1 97.75 733 THR A CA 1
ATOM 5570 C C . THR A 1 733 ? -20.641 -26.781 3.086 1 97.75 733 THR A C 1
ATOM 5572 O O . THR A 1 733 ? -20.328 -27.172 1.955 1 97.75 733 THR A O 1
ATOM 5575 N N . ILE A 1 734 ? -19.797 -26.266 3.91 1 98 734 ILE A N 1
ATOM 5576 C CA . ILE A 1 734 ? -18.391 -26.094 3.562 1 98 734 ILE A CA 1
ATOM 5577 C C . ILE A 1 734 ? -17.562 -27.172 4.254 1 98 734 ILE A C 1
ATOM 5579 O O . ILE A 1 734 ? -17.703 -27.391 5.461 1 98 734 ILE A O 1
ATOM 5583 N N . ASP A 1 735 ? -16.703 -27.781 3.547 1 96.25 735 ASP A N 1
ATOM 5584 C CA . ASP A 1 735 ? -15.93 -28.891 4.102 1 96.25 735 ASP A CA 1
ATOM 5585 C C . ASP A 1 735 ? -14.594 -28.406 4.66 1 96.25 735 ASP A C 1
ATOM 5587 O O . ASP A 1 735 ? -14.328 -27.203 4.684 1 96.25 735 ASP A O 1
ATOM 5591 N N . SER A 1 736 ? -13.781 -29.328 5.117 1 94.56 736 SER A N 1
ATOM 5592 C CA . SER A 1 736 ? -12.539 -29 5.812 1 94.56 736 SER A CA 1
ATOM 5593 C C . SER A 1 736 ? -11.508 -28.406 4.859 1 94.56 736 SER A C 1
ATOM 5595 O O . SER A 1 736 ? -10.555 -27.75 5.293 1 94.56 736 SER A O 1
ATOM 5597 N N . THR A 1 737 ? -11.742 -28.562 3.531 1 93.94 737 THR A N 1
ATOM 5598 C CA . THR A 1 737 ? -10.797 -28.047 2.551 1 93.94 737 THR A CA 1
ATOM 5599 C C . THR A 1 737 ? -11.219 -26.656 2.072 1 93.94 737 THR A C 1
ATOM 5601 O O . THR A 1 737 ? -10.484 -26 1.337 1 93.94 737 THR A O 1
ATOM 5604 N N . GLY A 1 738 ? -12.438 -26.25 2.516 1 96.38 738 GLY A N 1
ATOM 5605 C CA . GLY A 1 738 ? -12.891 -24.906 2.193 1 96.38 738 GLY A CA 1
ATOM 5606 C C . GLY A 1 738 ? -13.844 -24.859 1.011 1 96.38 738 GLY A C 1
ATOM 5607 O O . GLY A 1 738 ? -14.164 -23.781 0.505 1 96.38 738 GLY A O 1
ATOM 5608 N N . ASN A 1 739 ? -14.297 -26 0.551 1 96.94 739 ASN A N 1
ATOM 5609 C CA . ASN A 1 739 ? -15.203 -26.078 -0.595 1 96.94 739 ASN A CA 1
ATOM 5610 C C . ASN A 1 739 ? -16.656 -26.25 -0.158 1 96.94 739 ASN A C 1
ATOM 5612 O O . ASN A 1 739 ? -16.922 -26.953 0.82 1 96.94 739 ASN A O 1
ATOM 5616 N N . ARG A 1 740 ? -17.5 -25.641 -0.884 1 97.12 740 ARG A N 1
ATOM 5617 C CA . ARG A 1 740 ? -18.922 -25.969 -0.747 1 97.12 740 ARG A CA 1
ATOM 5618 C C . ARG A 1 740 ? -19.219 -27.344 -1.328 1 97.12 740 ARG A C 1
ATOM 5620 O O . ARG A 1 740 ? -18.859 -27.641 -2.469 1 97.12 740 ARG A O 1
ATOM 5627 N N . LEU A 1 741 ? -19.953 -28.172 -0.679 1 95.62 741 LEU A N 1
ATOM 5628 C CA . LEU A 1 741 ? -20.109 -29.578 -1.019 1 95.62 741 LEU A CA 1
ATOM 5629 C C . LEU A 1 741 ? -21.234 -29.766 -2.041 1 95.62 741 LEU A C 1
ATOM 5631 O O . LEU A 1 741 ? -21.219 -30.719 -2.805 1 95.62 741 LEU A O 1
ATOM 5635 N N . TYR A 1 742 ? -22.188 -28.844 -2.018 1 94.94 742 TYR A N 1
ATOM 5636 C CA . TYR A 1 742 ? -23.359 -29.031 -2.875 1 94.94 742 TYR A CA 1
ATOM 5637 C C . TYR A 1 742 ? -23.609 -27.781 -3.715 1 94.94 742 TYR A C 1
ATOM 5639 O O . TYR A 1 742 ? -23.109 -26.703 -3.398 1 94.94 742 TYR A O 1
ATOM 5647 N N . ALA A 1 743 ? -24.281 -28 -4.805 1 94.12 743 ALA A N 1
ATOM 5648 C CA . ALA A 1 743 ? -24.562 -26.875 -5.707 1 94.12 743 ALA A CA 1
ATOM 5649 C C . ALA A 1 743 ? -25.969 -27 -6.297 1 94.12 743 ALA A C 1
ATOM 5651 O O . ALA A 1 743 ? -26.438 -28.109 -6.559 1 94.12 743 ALA A O 1
ATOM 5652 N N . ALA A 1 744 ? -26.594 -25.906 -6.395 1 95 744 ALA A N 1
ATOM 5653 C CA . ALA A 1 744 ? -27.844 -25.781 -7.137 1 95 744 ALA A CA 1
ATOM 5654 C C . ALA A 1 744 ? -27.812 -24.578 -8.07 1 95 744 ALA A C 1
ATOM 5656 O O . ALA A 1 744 ? -27.422 -23.484 -7.664 1 95 744 ALA A O 1
ATOM 5657 N N . TYR A 1 745 ? -28.156 -24.844 -9.336 1 96 745 TYR A N 1
ATOM 5658 C CA . TYR A 1 745 ? -28.109 -23.797 -10.336 1 96 745 TYR A CA 1
ATOM 5659 C C . TYR A 1 745 ? -29.453 -23.641 -11.031 1 96 745 TYR A C 1
ATOM 5661 O O . TYR A 1 745 ? -30.203 -24.609 -11.172 1 96 745 TYR A O 1
ATOM 5669 N N . SER A 1 746 ? -29.734 -22.422 -11.336 1 95.19 746 SER A N 1
ATOM 5670 C CA . SER A 1 746 ? -30.812 -22.109 -12.289 1 95.19 746 SER A CA 1
ATOM 5671 C C . SER A 1 746 ? -30.25 -21.906 -13.695 1 95.19 746 SER A C 1
ATOM 5673 O O . SER A 1 746 ? -29.094 -21.5 -13.859 1 95.19 746 SER A O 1
ATOM 5675 N N . ILE A 1 747 ? -31.031 -22.234 -14.672 1 95.75 747 ILE A N 1
ATOM 5676 C CA . ILE A 1 747 ? -30.609 -22.125 -16.062 1 95.75 747 ILE A CA 1
ATOM 5677 C C . ILE A 1 747 ? -31.609 -21.266 -16.844 1 95.75 747 ILE A C 1
ATOM 5679 O O . ILE A 1 747 ? -32.812 -21.469 -16.766 1 95.75 747 ILE A O 1
ATOM 5683 N N . ASN A 1 748 ? -31.078 -20.312 -17.562 1 94.06 748 ASN A N 1
ATOM 5684 C CA . ASN A 1 748 ? -31.953 -19.531 -18.422 1 94.06 748 ASN A CA 1
ATOM 5685 C C . ASN A 1 748 ? -31.375 -19.406 -19.828 1 94.06 748 ASN A C 1
ATOM 5687 O O . ASN A 1 748 ? -30.203 -19.703 -20.062 1 94.06 748 ASN A O 1
ATOM 5691 N N . ILE A 1 749 ? -32.219 -19.156 -20.781 1 95.12 749 ILE A N 1
ATOM 5692 C CA . ILE A 1 749 ? -31.844 -19 -22.188 1 95.12 749 ILE A CA 1
ATOM 5693 C C . ILE A 1 749 ? -32.344 -17.672 -22.703 1 95.12 749 ILE A C 1
ATOM 5695 O O . ILE A 1 749 ? -33.438 -17.234 -22.344 1 95.12 749 ILE A O 1
ATOM 5699 N N . GLN A 1 750 ? -31.516 -17.016 -23.469 1 94.12 750 GLN A N 1
ATOM 5700 C CA . GLN A 1 750 ? -31.922 -15.758 -24.094 1 94.12 750 GLN A CA 1
ATOM 5701 C C . GLN A 1 750 ? -32.781 -16.016 -25.312 1 94.12 750 GLN A C 1
ATOM 5703 O O . GLN A 1 750 ? -32.344 -16.641 -26.281 1 94.12 750 GLN A O 1
ATOM 5708 N N . LEU A 1 751 ? -33.969 -15.516 -25.281 1 92.44 751 LEU A N 1
ATOM 5709 C CA . LEU A 1 751 ? -34.875 -15.719 -26.406 1 92.44 751 LEU A CA 1
ATOM 5710 C C . LEU A 1 751 ? -34.5 -14.812 -27.578 1 92.44 751 LEU A C 1
ATOM 5712 O O . LEU A 1 751 ? -33.875 -13.781 -27.391 1 92.44 751 LEU A O 1
ATOM 5716 N N . LEU A 1 752 ? -34.906 -15.25 -28.75 1 88.69 752 LEU A N 1
ATOM 5717 C CA . LEU A 1 752 ? -34.625 -14.469 -29.953 1 88.69 752 LEU A CA 1
ATOM 5718 C C . LEU A 1 752 ? -35.281 -13.094 -29.875 1 88.69 752 LEU A C 1
ATOM 5720 O O . LEU A 1 752 ? -34.625 -12.086 -30.188 1 88.69 752 LEU A O 1
ATOM 5724 N N . ASN A 1 753 ? -36.625 -13.156 -29.547 1 81.81 753 ASN A N 1
ATOM 5725 C CA . ASN A 1 753 ? -37.375 -11.906 -29.406 1 81.81 753 ASN A CA 1
ATOM 5726 C C . ASN A 1 753 ? -37.875 -11.727 -27.984 1 81.81 753 ASN A C 1
ATOM 5728 O O . ASN A 1 753 ? -38.781 -12.461 -27.547 1 81.81 753 ASN A O 1
ATOM 5732 N N . GLY A 1 754 ? -37 -11.273 -27.062 1 80.25 754 GLY A N 1
ATOM 5733 C CA . GLY A 1 754 ? -37.5 -11.062 -25.719 1 80.25 754 GLY A CA 1
ATOM 5734 C C . GLY A 1 754 ? -36.438 -11.164 -24.656 1 80.25 754 GLY A C 1
ATOM 5735 O O . GLY A 1 754 ? -35.25 -11.125 -24.953 1 80.25 754 GLY A O 1
ATOM 5736 N N . SER A 1 755 ? -37.031 -11.305 -23.453 1 86.69 755 SER A N 1
ATOM 5737 C CA . SER A 1 755 ? -36.156 -11.398 -22.281 1 86.69 755 SER A CA 1
ATOM 5738 C C . SER A 1 755 ? -35.719 -12.836 -22.047 1 86.69 755 SER A C 1
ATOM 5740 O O . SER A 1 755 ? -36.156 -13.758 -22.734 1 86.69 755 SER A O 1
ATOM 5742 N N . SER A 1 756 ? -34.781 -13.055 -21.172 1 90.62 756 SER A N 1
ATOM 5743 C CA . SER A 1 756 ? -34.281 -14.383 -20.828 1 90.62 756 SER A CA 1
ATOM 5744 C C . SER A 1 756 ? -35.375 -15.242 -20.203 1 90.62 756 SER A C 1
ATOM 5746 O O . SER A 1 756 ? -36.219 -14.727 -19.484 1 90.62 756 SER A O 1
ATOM 5748 N N . LEU A 1 757 ? -35.406 -16.469 -20.562 1 93.31 757 LEU A N 1
ATOM 5749 C CA . LEU A 1 757 ? -36.406 -17.438 -20.078 1 93.31 757 LEU A CA 1
ATOM 5750 C C . LEU A 1 757 ? -35.75 -18.469 -19.172 1 93.31 757 LEU A C 1
ATOM 5752 O O . LEU A 1 757 ? -34.719 -19.078 -19.531 1 93.31 757 LEU A O 1
ATOM 5756 N N . PHE A 1 758 ? -36.344 -18.609 -17.984 1 94.5 758 PHE A N 1
ATOM 5757 C CA . PHE A 1 758 ? -35.938 -19.703 -17.109 1 94.5 758 PHE A CA 1
ATOM 5758 C C . PHE A 1 758 ? -36.375 -21.047 -17.688 1 94.5 758 PHE A C 1
ATOM 5760 O O . PHE A 1 758 ? -37.562 -21.234 -17.984 1 94.5 758 PHE A O 1
ATOM 5767 N N . ILE A 1 759 ? -35.438 -22 -17.781 1 95.75 759 ILE A N 1
ATOM 5768 C CA . ILE A 1 759 ? -35.812 -23.219 -18.484 1 95.75 759 ILE A CA 1
ATOM 5769 C C . ILE A 1 759 ? -35.688 -24.422 -17.547 1 95.75 759 ILE A C 1
ATOM 5771 O O . ILE A 1 759 ? -36.156 -25.516 -17.844 1 95.75 759 ILE A O 1
ATOM 5775 N N . GLY A 1 760 ? -34.906 -24.234 -16.406 1 95.69 760 GLY A N 1
ATOM 5776 C CA . GLY A 1 760 ? -34.781 -25.375 -15.516 1 95.69 760 GLY A CA 1
ATOM 5777 C C . GLY A 1 760 ? -33.75 -25.156 -14.43 1 95.69 760 GLY A C 1
ATOM 5778 O O . GLY A 1 760 ? -33.25 -24.031 -14.258 1 95.69 760 GLY A O 1
ATOM 5779 N N . THR A 1 761 ? -33.531 -26.312 -13.656 1 96 761 THR A N 1
ATOM 5780 C CA . THR A 1 761 ? -32.625 -26.266 -12.531 1 96 761 THR A CA 1
ATOM 5781 C C . THR A 1 761 ? -31.672 -27.469 -12.562 1 96 761 THR A C 1
ATOM 5783 O O . THR A 1 761 ? -32 -28.5 -13.148 1 96 761 THR A O 1
ATOM 5786 N N . TRP A 1 762 ? -30.5 -27.266 -12.164 1 96.5 762 TRP A N 1
ATOM 5787 C CA . TRP A 1 762 ? -29.547 -28.328 -11.891 1 96.5 762 TRP A CA 1
ATOM 5788 C C . TRP A 1 762 ? -29.188 -28.391 -10.406 1 96.5 762 TRP A C 1
ATOM 5790 O O . TRP A 1 762 ? -28.797 -27.391 -9.812 1 96.5 762 TRP A O 1
ATOM 5800 N N . ASN A 1 763 ? -29.406 -29.562 -9.773 1 96.06 763 ASN A N 1
ATOM 5801 C CA . ASN A 1 763 ? -29.172 -29.75 -8.344 1 96.06 763 ASN A CA 1
ATOM 5802 C C . ASN A 1 763 ? -28.344 -31 -8.07 1 96.06 763 ASN A C 1
ATOM 5804 O O . ASN A 1 763 ? -28.766 -32.094 -8.383 1 96.06 763 ASN A O 1
ATOM 5808 N N . SER A 1 764 ? -27.25 -30.812 -7.422 1 95.25 764 SER A N 1
ATOM 5809 C CA . SER A 1 764 ? -26.328 -31.906 -7.188 1 95.25 764 SER A CA 1
ATOM 5810 C C . SER A 1 764 ? -26.906 -32.938 -6.23 1 95.25 764 SER A C 1
ATOM 5812 O O . SER A 1 764 ? -26.484 -34.094 -6.219 1 95.25 764 SER A O 1
ATOM 5814 N N . LYS A 1 765 ? -27.844 -32.625 -5.449 1 93.38 765 LYS A N 1
ATOM 5815 C CA . LYS A 1 765 ? -28.422 -33.5 -4.453 1 93.38 765 LYS A CA 1
ATOM 5816 C C . LYS A 1 765 ? -29.641 -34.25 -5.016 1 93.38 765 LYS A C 1
ATOM 5818 O O . LYS A 1 765 ? -30.109 -35.219 -4.414 1 93.38 765 LYS A O 1
ATOM 5823 N N . ALA A 1 766 ? -30 -33.781 -6.082 1 92.31 766 ALA A N 1
ATOM 5824 C CA . ALA A 1 766 ? -31.188 -34.406 -6.684 1 92.31 766 ALA A CA 1
ATOM 5825 C C . ALA A 1 766 ? -30.797 -35.469 -7.695 1 92.31 766 ALA A C 1
ATOM 5827 O O . ALA A 1 766 ? -29.672 -35.469 -8.195 1 92.31 766 ALA A O 1
ATOM 5828 N N . SER A 1 767 ? -31.734 -36.5 -7.93 1 91.06 767 SER A N 1
ATOM 5829 C CA . SER A 1 767 ? -31.609 -37.5 -8.977 1 91.06 767 SER A CA 1
ATOM 5830 C C . SER A 1 767 ? -32.875 -37.594 -9.812 1 91.06 767 SER A C 1
ATOM 5832 O O . SER A 1 767 ? -33.938 -38.031 -9.312 1 91.06 767 SER A O 1
ATOM 5834 N N . PRO A 1 768 ? -32.938 -37.219 -11.094 1 92.12 768 PRO A N 1
ATOM 5835 C CA . PRO A 1 768 ? -31.812 -36.656 -11.844 1 92.12 768 PRO A CA 1
ATOM 5836 C C . PRO A 1 768 ? -31.438 -35.25 -11.398 1 92.12 768 PRO A C 1
ATOM 5838 O O . PRO A 1 768 ? -32.281 -34.5 -10.906 1 92.12 768 PRO A O 1
ATOM 5841 N N . ALA A 1 769 ? -30.156 -34.906 -11.641 1 94.69 769 ALA A N 1
ATOM 5842 C CA . ALA A 1 769 ? -29.656 -33.594 -11.203 1 94.69 769 ALA A CA 1
ATOM 5843 C C . ALA A 1 769 ? -30.219 -32.469 -12.055 1 94.69 769 ALA A C 1
ATOM 5845 O O . ALA A 1 769 ? -30.453 -31.375 -11.562 1 94.69 769 ALA A O 1
ATOM 5846 N N . LEU A 1 770 ? -30.328 -32.75 -13.352 1 96.69 770 LEU A N 1
ATOM 5847 C CA . LEU A 1 770 ? -30.859 -31.75 -14.281 1 96.69 770 LEU A CA 1
ATOM 5848 C C . LEU A 1 770 ? -32.344 -31.922 -14.469 1 96.69 770 LEU A C 1
ATOM 5850 O O . LEU A 1 770 ? -32.844 -33.031 -14.789 1 96.69 770 LEU A O 1
ATOM 5854 N N . GLU A 1 771 ? -33.125 -30.906 -14.172 1 96.12 771 GLU A N 1
ATOM 5855 C CA . GLU A 1 771 ? -34.562 -30.875 -14.391 1 96.12 771 GLU A CA 1
ATOM 5856 C C . GLU A 1 771 ? -34.969 -29.719 -15.32 1 96.12 771 GLU A C 1
ATOM 5858 O O . GLU A 1 771 ? -34.812 -28.547 -14.969 1 96.12 771 GLU A O 1
ATOM 5863 N N . ILE A 1 772 ? -35.375 -30.047 -16.484 1 95.75 772 ILE A N 1
ATOM 5864 C CA . ILE A 1 772 ? -35.844 -29.062 -17.453 1 95.75 772 ILE A CA 1
ATOM 5865 C C . ILE A 1 772 ? -37.344 -28.906 -17.375 1 95.75 772 ILE A C 1
ATOM 5867 O O . ILE A 1 772 ? -38.094 -29.906 -17.453 1 95.75 772 ILE A O 1
ATOM 5871 N N . THR A 1 773 ? -37.844 -27.688 -17.203 1 93.19 773 THR A N 1
ATOM 5872 C CA . THR A 1 773 ? -39.281 -27.453 -17 1 93.19 773 THR A CA 1
ATOM 5873 C C . THR A 1 773 ? -39.875 -26.797 -18.234 1 93.19 773 THR A C 1
ATOM 5875 O O . THR A 1 773 ? -41.094 -26.828 -18.406 1 93.19 773 THR A O 1
ATOM 5878 N N . GLU A 1 774 ? -39.094 -26.156 -19.031 1 92.25 774 GLU A N 1
ATOM 5879 C CA . GLU A 1 774 ? -39.562 -25.516 -20.25 1 92.25 774 GLU A CA 1
ATOM 5880 C C . GLU A 1 774 ? -39 -26.219 -21.484 1 92.25 774 GLU A C 1
ATOM 5882 O O . GLU A 1 774 ? -37.812 -26.203 -21.719 1 92.25 774 GLU A O 1
ATOM 5887 N N . TRP A 1 775 ? -39.969 -26.688 -22.328 1 87.44 775 TRP A N 1
ATOM 5888 C CA . TRP A 1 775 ? -39.531 -27.547 -23.422 1 87.44 775 TRP A CA 1
ATOM 5889 C C . TRP A 1 775 ? -39.719 -26.859 -24.766 1 87.44 775 TRP A C 1
ATOM 5891 O O . TRP A 1 775 ? -39.125 -27.266 -25.781 1 87.44 775 TRP A O 1
ATOM 5901 N N . SER A 1 776 ? -40.531 -25.859 -24.766 1 89 776 SER A N 1
ATOM 5902 C CA . SER A 1 776 ? -40.812 -25.25 -26.078 1 89 776 SER A CA 1
ATOM 5903 C C . SER A 1 776 ? -40.562 -23.734 -26.031 1 89 776 SER A C 1
ATOM 5905 O O . SER A 1 776 ? -41.156 -23.031 -25.234 1 89 776 SER A O 1
ATOM 5907 N N . PHE A 1 777 ? -39.594 -23.281 -26.734 1 93.06 777 PHE A N 1
ATOM 5908 C CA . PHE A 1 777 ? -39.281 -21.875 -26.953 1 93.06 777 PHE A CA 1
ATOM 5909 C C . PHE A 1 777 ? -38.562 -21.672 -28.281 1 93.06 777 PHE A C 1
ATOM 5911 O O . PHE A 1 777 ? -38.094 -22.641 -28.891 1 93.06 777 PHE A O 1
ATOM 5918 N N . VAL A 1 778 ? -38.5 -20.406 -28.75 1 93.69 778 VAL A N 1
ATOM 5919 C CA . VAL A 1 778 ? -37.938 -20.109 -30.047 1 93.69 778 VAL A CA 1
ATOM 5920 C C . VAL A 1 778 ? -36.438 -19.969 -29.938 1 93.69 778 VAL A C 1
ATOM 5922 O O . VAL A 1 778 ? -35.938 -19.156 -29.156 1 93.69 778 VAL A O 1
ATOM 5925 N N . TRP A 1 779 ? -35.75 -20.812 -30.703 1 95.12 779 TRP A N 1
ATOM 5926 C CA . TRP A 1 779 ? -34.312 -20.781 -30.75 1 95.12 779 TRP A CA 1
ATOM 5927 C C . TRP A 1 779 ? -33.812 -19.734 -31.734 1 95.12 779 TRP A C 1
ATOM 5929 O O . TRP A 1 779 ? -34.594 -19.047 -32.375 1 95.12 779 TRP A O 1
ATOM 5939 N N . LEU A 1 780 ? -32.469 -19.547 -31.766 1 94.81 780 LEU A N 1
ATOM 5940 C CA . LEU A 1 780 ? -31.828 -18.578 -32.656 1 94.81 780 LEU A CA 1
ATOM 5941 C C . LEU A 1 780 ? -32.156 -18.875 -34.094 1 94.81 780 LEU A C 1
ATOM 5943 O O . LEU A 1 780 ? -32.031 -18 -34.969 1 94.81 780 LEU A O 1
ATOM 5947 N N . THR A 1 781 ? -32.625 -20.125 -34.469 1 92.62 781 THR A N 1
ATOM 5948 C CA . THR A 1 781 ? -32.969 -20.531 -35.844 1 92.62 781 THR A CA 1
ATOM 5949 C C . THR A 1 781 ? -34.406 -20.141 -36.156 1 92.62 781 THR A C 1
ATOM 5951 O O . THR A 1 781 ? -34.938 -20.516 -37.219 1 92.62 781 THR A O 1
ATOM 5954 N N . ASN A 1 782 ? -35.094 -19.531 -35.344 1 92.5 782 ASN A N 1
ATOM 5955 C CA . ASN A 1 782 ? -36.5 -19.125 -35.469 1 92.5 782 ASN A CA 1
ATOM 5956 C C . ASN A 1 782 ? -37.438 -20.328 -35.531 1 92.5 782 ASN A C 1
ATOM 5958 O O . ASN A 1 782 ? -38.406 -20.328 -36.312 1 92.5 782 ASN A O 1
ATOM 5962 N N . SER A 1 783 ? -36.938 -21.344 -34.875 1 92.69 783 SER A N 1
ATOM 5963 C CA . SER A 1 783 ? -37.719 -22.578 -34.75 1 92.69 783 SER A CA 1
ATOM 5964 C C . SER A 1 783 ? -37.75 -23.094 -33.312 1 92.69 783 SER A C 1
ATOM 5966 O O . SER A 1 783 ? -36.875 -22.734 -32.531 1 92.69 783 SER A O 1
ATOM 5968 N N . THR A 1 784 ? -38.688 -23.891 -33.031 1 93.62 784 THR A N 1
ATOM 5969 C CA . THR A 1 784 ? -38.781 -24.469 -31.688 1 93.62 784 THR A CA 1
ATOM 5970 C C . THR A 1 784 ? -38.031 -25.797 -31.625 1 93.62 784 THR A C 1
ATOM 5972 O O . THR A 1 784 ? -37.844 -26.344 -30.531 1 93.62 784 THR A O 1
ATOM 5975 N N . ALA A 1 785 ? -37.625 -26.188 -32.812 1 92.5 785 ALA A N 1
ATOM 5976 C CA . ALA A 1 785 ? -36.812 -27.391 -32.844 1 92.5 785 ALA A CA 1
ATOM 5977 C C . ALA A 1 785 ? -35.406 -27.094 -32.312 1 92.5 785 ALA A C 1
ATOM 5979 O O . ALA A 1 785 ? -34.844 -26.047 -32.625 1 92.5 785 ALA A O 1
ATOM 5980 N N . VAL A 1 786 ? -34.875 -27.984 -31.484 1 94.44 786 VAL A N 1
ATOM 5981 C CA . VAL A 1 786 ? -33.531 -27.812 -30.938 1 94.44 786 VAL A CA 1
ATOM 5982 C C . VAL A 1 786 ? -32.531 -27.703 -32.094 1 94.44 786 VAL A C 1
ATOM 5984 O O . VAL A 1 786 ? -32.5 -28.562 -32.969 1 94.44 786 VAL A O 1
ATOM 5987 N N . PRO A 1 787 ? -31.797 -26.656 -32.094 1 94.69 787 PRO A N 1
ATOM 5988 C CA . PRO A 1 787 ? -30.781 -26.547 -33.156 1 94.69 787 PRO A CA 1
ATOM 5989 C C . PRO A 1 787 ? -29.75 -27.672 -33.094 1 94.69 787 PRO A C 1
ATOM 5991 O O . PRO A 1 787 ? -29.359 -28.109 -32 1 94.69 787 PRO A O 1
ATOM 5994 N N . LEU A 1 788 ? -29.25 -28.016 -34.281 1 91.06 788 LEU A N 1
ATOM 5995 C CA . LEU A 1 788 ? -28.156 -28.984 -34.344 1 91.06 788 LEU A CA 1
ATOM 5996 C C . LEU A 1 788 ? -26.859 -28.375 -33.844 1 91.06 788 LEU A C 1
ATOM 5998 O O . LEU A 1 788 ? -26.719 -27.156 -33.75 1 91.06 788 LEU A O 1
ATOM 6002 N N . ASP A 1 789 ? -25.938 -29.234 -33.469 1 91.19 789 ASP A N 1
ATOM 6003 C CA . ASP A 1 789 ? -24.672 -28.75 -32.938 1 91.19 789 ASP A CA 1
ATOM 6004 C C . ASP A 1 789 ? -23.766 -28.25 -34.062 1 91.19 789 ASP A C 1
ATOM 6006 O O . ASP A 1 789 ? -22.594 -27.953 -33.812 1 91.19 789 ASP A O 1
ATOM 6010 N N . THR A 1 790 ? -24.266 -28.234 -35.344 1 89.88 790 THR A N 1
ATOM 6011 C CA . THR A 1 790 ? -23.562 -27.609 -36.469 1 89.88 790 THR A CA 1
ATOM 6012 C C . THR A 1 790 ? -24.547 -26.844 -37.344 1 89.88 790 THR A C 1
ATOM 6014 O O . THR A 1 790 ? -25.734 -27.188 -37.406 1 89.88 790 THR A O 1
ATOM 6017 N N . PHE A 1 791 ? -24.078 -25.766 -37.938 1 88.19 791 PHE A N 1
ATOM 6018 C CA . PHE A 1 791 ? -24.891 -25.031 -38.906 1 88.19 791 PHE A CA 1
ATOM 6019 C C . PHE A 1 791 ? -24.188 -24.984 -40.25 1 88.19 791 PHE A C 1
ATOM 6021 O O . PHE A 1 791 ? -24.703 -24.359 -41.188 1 88.19 791 PHE A O 1
ATOM 6028 N N . ARG A 1 792 ? -23.047 -25.609 -40.188 1 87.31 792 ARG A N 1
ATOM 6029 C CA . ARG A 1 792 ? -22.25 -25.594 -41.406 1 87.31 792 ARG A CA 1
ATOM 6030 C C . ARG A 1 792 ? -22.797 -26.562 -42.438 1 87.31 792 ARG A C 1
ATOM 6032 O O . ARG A 1 792 ? -23.391 -27.578 -42.094 1 87.31 792 ARG A O 1
ATOM 6039 N N . ASP A 1 793 ? -22.625 -26.188 -43.75 1 78.06 793 ASP A N 1
ATOM 6040 C CA . ASP A 1 793 ? -23.062 -27.062 -44.844 1 78.06 793 ASP A CA 1
ATOM 6041 C C . ASP A 1 793 ? -22.156 -28.281 -44.969 1 78.06 793 ASP A C 1
ATOM 6043 O O . ASP A 1 793 ? -21.047 -28.297 -44.438 1 78.06 793 ASP A O 1
ATOM 6047 N N . ALA A 1 794 ? -22.703 -29.281 -45.562 1 70 794 ALA A N 1
ATOM 6048 C CA . ALA A 1 794 ? -21.984 -30.547 -45.719 1 70 794 ALA A CA 1
ATOM 6049 C C . ALA A 1 794 ? -20.641 -30.344 -46.438 1 70 794 ALA A C 1
ATOM 6051 O O . ALA A 1 794 ? -19.656 -31 -46.094 1 70 794 ALA A O 1
ATOM 6052 N N . SER A 1 795 ? -20.625 -29.438 -47.406 1 66.88 795 SER A N 1
ATOM 6053 C CA . SER A 1 795 ? -19.391 -29.188 -48.125 1 66.88 795 SER A CA 1
ATOM 6054 C C . SER A 1 795 ? -18.312 -28.641 -47.188 1 66.88 795 SER A C 1
ATOM 6056 O O . SER A 1 795 ? -17.141 -29.016 -47.312 1 66.88 795 SER A O 1
ATOM 6058 N N . PHE A 1 796 ? -18.656 -27.844 -46.25 1 75.5 796 PHE A N 1
ATOM 6059 C CA . PHE A 1 796 ? -17.703 -27.266 -45.281 1 75.5 796 PHE A CA 1
ATOM 6060 C C . PHE A 1 796 ? -17.188 -28.344 -44.312 1 75.5 796 PHE A C 1
ATOM 6062 O O . PHE A 1 796 ? -15.992 -28.406 -44.062 1 75.5 796 PHE A O 1
ATOM 6069 N N . VAL A 1 797 ? -18.062 -29.219 -43.938 1 67.38 797 VAL A N 1
ATOM 6070 C CA . VAL A 1 797 ? -17.703 -30.266 -42.969 1 67.38 797 VAL A CA 1
ATOM 6071 C C . VAL A 1 797 ? -16.719 -31.234 -43.594 1 67.38 797 VAL A C 1
ATOM 6073 O O . VAL A 1 797 ? -15.75 -31.641 -42.969 1 67.38 797 VAL A O 1
ATOM 6076 N N . LEU A 1 798 ? -17 -31.5 -44.875 1 59.41 798 LEU A N 1
ATOM 6077 C CA . LEU A 1 798 ? -16.141 -32.438 -45.594 1 59.41 798 LEU A CA 1
ATOM 6078 C C . LEU A 1 798 ? -14.781 -31.828 -45.875 1 59.41 798 LEU A C 1
ATOM 6080 O O . LEU A 1 798 ? -13.75 -32.5 -45.781 1 59.41 798 LEU A O 1
ATOM 6084 N N . SER A 1 799 ? -14.766 -30.625 -46.188 1 56.09 799 SER A N 1
ATOM 6085 C CA . SER A 1 799 ? -13.508 -29.969 -46.531 1 56.09 799 SER A CA 1
ATOM 6086 C C . SER A 1 799 ? -12.617 -29.812 -45.281 1 56.09 799 SER A C 1
ATOM 6088 O O . SER A 1 799 ? -11.406 -30 -45.375 1 56.09 799 SER A O 1
ATOM 6090 N N . THR A 1 800 ? -13.258 -29.531 -44.156 1 56.59 800 THR A N 1
ATOM 6091 C CA . THR A 1 800 ? -12.484 -29.312 -42.938 1 56.59 800 THR A CA 1
ATOM 6092 C C . THR A 1 800 ? -12.039 -30.641 -42.312 1 56.59 800 THR A C 1
ATOM 6094 O O . THR A 1 800 ? -10.961 -30.719 -41.75 1 56.59 800 THR A O 1
ATOM 6097 N N . ALA A 1 801 ? -12.875 -31.594 -42.344 1 49.53 801 ALA A N 1
ATOM 6098 C CA . ALA A 1 801 ? -12.516 -32.938 -41.875 1 49.53 801 ALA A CA 1
ATOM 6099 C C . ALA A 1 801 ? -11.375 -33.5 -42.719 1 49.53 801 ALA A C 1
ATOM 6101 O O . ALA A 1 801 ? -10.484 -34.188 -42.156 1 49.53 801 ALA A O 1
ATOM 6102 N N . PHE A 1 802 ? -11.445 -33.219 -44 1 47.88 802 PHE A N 1
ATOM 6103 C CA . PHE A 1 802 ? -10.406 -33.719 -44.875 1 47.88 802 PHE A CA 1
ATOM 6104 C C . PHE A 1 802 ? -9.094 -33 -44.656 1 47.88 802 PHE A C 1
ATOM 6106 O O . PHE A 1 802 ? -8.016 -33.594 -44.75 1 47.88 802 PHE A O 1
ATOM 6113 N N . SER A 1 803 ? -9.148 -31.766 -44.281 1 43.97 803 SER A N 1
ATOM 6114 C CA . SER A 1 803 ? -7.922 -31 -44.094 1 43.97 803 SER A CA 1
ATOM 6115 C C . SER A 1 803 ? -7.309 -31.266 -42.75 1 43.97 803 SER A C 1
ATOM 6117 O O . SER A 1 803 ? -6.121 -31 -42.531 1 43.97 803 SER A O 1
ATOM 6119 N N . ALA A 1 804 ? -8.07 -31.516 -41.75 1 44.88 804 ALA A N 1
ATOM 6120 C CA . ALA A 1 804 ? -7.562 -31.641 -40.406 1 44.88 804 ALA A CA 1
ATOM 6121 C C . ALA A 1 804 ? -6.77 -32.938 -40.219 1 44.88 804 ALA A C 1
ATOM 6123 O O . ALA A 1 804 ? -5.801 -32.969 -39.469 1 44.88 804 ALA A O 1
ATOM 6124 N N . SER A 1 805 ? -7.238 -34.156 -40.5 1 35.81 805 SER A N 1
ATOM 6125 C CA . SER A 1 805 ? -6.406 -35.344 -40.312 1 35.81 805 SER A CA 1
ATOM 6126 C C . SER A 1 805 ? -6.441 -36.25 -41.531 1 35.81 805 SER A C 1
ATOM 6128 O O . SER A 1 805 ? -7.109 -37.281 -41.562 1 35.81 805 SER A O 1
ATOM 6130 N N . PRO A 1 806 ? -5.902 -35.719 -42.656 1 40.53 806 PRO A N 1
ATOM 6131 C CA . PRO A 1 806 ? -5.91 -36.688 -43.75 1 40.53 806 PRO A CA 1
ATOM 6132 C C . PRO A 1 806 ? -5.285 -38.031 -43.375 1 40.53 806 PRO A C 1
ATOM 6134 O O . PRO A 1 806 ? -5.762 -39.094 -43.812 1 40.53 806 PRO A O 1
ATOM 6137 N N . GLY A 1 807 ? -4.371 -37.875 -42.531 1 39.09 807 GLY A N 1
ATOM 6138 C CA . GLY A 1 807 ? -3.635 -39.062 -42.125 1 39.09 807 GLY A CA 1
ATOM 6139 C C . GLY A 1 807 ? -4.422 -39.969 -41.188 1 39.09 807 GLY A C 1
ATOM 6140 O O . GLY A 1 807 ? -4.395 -41.188 -41.344 1 39.09 807 GLY A O 1
ATOM 6141 N N . ALA A 1 808 ? -5.148 -39.344 -40.281 1 41.66 808 ALA A N 1
ATOM 6142 C CA . ALA A 1 808 ? -5.906 -40.156 -39.344 1 41.66 808 ALA A CA 1
ATOM 6143 C C . ALA A 1 808 ? -7.062 -40.875 -40.031 1 41.66 808 ALA A C 1
ATOM 6145 O O . ALA A 1 808 ? -7.387 -42.031 -39.688 1 41.66 808 ALA A O 1
ATOM 6146 N N . ILE A 1 809 ? -7.676 -40.281 -41.031 1 43.28 809 ILE A N 1
ATOM 6147 C CA . ILE A 1 809 ? -8.68 -40.969 -41.812 1 43.28 809 ILE A CA 1
ATOM 6148 C C . ILE A 1 809 ? -8.039 -42.125 -42.562 1 43.28 809 ILE A C 1
ATOM 6150 O O . ILE A 1 809 ? -8.586 -43.219 -42.625 1 43.28 809 ILE A O 1
ATOM 6154 N N . VAL A 1 810 ? -6.816 -41.844 -43.094 1 43.66 810 VAL A N 1
ATOM 6155 C CA . VAL A 1 810 ? -6.105 -42.906 -43.812 1 43.66 810 VAL A CA 1
ATOM 6156 C C . VAL A 1 810 ? -5.699 -44 -42.812 1 43.66 810 VAL A C 1
ATOM 6158 O O . VAL A 1 810 ? -5.867 -45.188 -43.062 1 43.66 810 VAL A O 1
ATOM 6161 N N . ILE A 1 811 ? -5.391 -43.531 -41.594 1 44.03 811 ILE A N 1
ATOM 6162 C CA . ILE A 1 811 ? -4.973 -44.531 -40.594 1 44.03 811 ILE A CA 1
ATOM 6163 C C . ILE A 1 811 ? -6.203 -45.219 -40 1 44.03 811 ILE A C 1
ATOM 6165 O O . ILE A 1 811 ? -6.195 -46.438 -39.781 1 44.03 811 ILE A O 1
ATOM 6169 N N . SER A 1 812 ? -7.34 -44.594 -39.875 1 45.84 812 SER A N 1
ATOM 6170 C CA . SER A 1 812 ? -8.578 -45.219 -39.406 1 45.84 812 SER A CA 1
ATOM 6171 C C . SER A 1 812 ? -9.148 -46.125 -40.5 1 45.84 812 SER A C 1
ATOM 6173 O O . SER A 1 812 ? -9.617 -47.25 -40.188 1 45.84 812 SER A O 1
ATOM 6175 N N . ILE A 1 813 ? -9.094 -45.688 -41.719 1 48.38 813 ILE A N 1
ATOM 6176 C CA . ILE A 1 813 ? -9.477 -46.562 -42.812 1 48.38 813 ILE A CA 1
ATOM 6177 C C . ILE A 1 813 ? -8.508 -47.75 -42.906 1 48.38 813 ILE A C 1
ATOM 6179 O O . ILE A 1 813 ? -8.922 -48.906 -43.062 1 48.38 813 ILE A O 1
ATOM 6183 N N . LEU A 1 814 ? -7.258 -47.438 -42.656 1 48.59 814 LEU A N 1
ATOM 6184 C CA . LEU A 1 814 ? -6.262 -48.5 -42.625 1 48.59 814 LEU A CA 1
ATOM 6185 C C . LEU A 1 814 ? -6.402 -49.375 -41.375 1 48.59 814 LEU A C 1
ATOM 6187 O O . LEU A 1 814 ? -6.293 -50.594 -41.438 1 48.59 814 LEU A O 1
ATOM 6191 N N . GLY A 1 815 ? -6.738 -48.75 -40.281 1 47.34 815 GLY A N 1
ATOM 6192 C CA . GLY A 1 815 ? -7.031 -49.531 -39.094 1 47.34 815 GLY A CA 1
ATOM 6193 C C . GLY A 1 815 ? -8.305 -50.344 -39.188 1 47.34 815 GLY A C 1
ATOM 6194 O O . GLY A 1 815 ? -8.344 -51.5 -38.781 1 47.34 815 GLY A O 1
ATOM 6195 N N . PHE A 1 816 ? -9.305 -49.781 -39.781 1 52.5 816 PHE A N 1
ATOM 6196 C CA . PHE A 1 816 ? -10.531 -50.5 -40.094 1 52.5 816 PHE A CA 1
ATOM 6197 C C . PHE A 1 816 ? -10.266 -51.625 -41.094 1 52.5 816 PHE A C 1
ATOM 6199 O O . PHE A 1 816 ? -10.758 -52.75 -40.906 1 52.5 816 PHE A O 1
ATOM 6206 N N . ILE A 1 817 ? -9.461 -51.406 -42.031 1 51.12 817 ILE A N 1
ATOM 6207 C CA . ILE A 1 817 ? -9.062 -52.438 -42.969 1 51.12 817 ILE A CA 1
ATOM 6208 C C . ILE A 1 817 ? -8.203 -53.5 -42.281 1 51.12 817 ILE A C 1
ATOM 6210 O O . ILE A 1 817 ? -8.383 -54.688 -42.5 1 51.12 817 ILE A O 1
ATOM 6214 N N . LEU A 1 818 ? -7.445 -52.969 -41.344 1 50.59 818 LEU A N 1
ATOM 6215 C CA . LEU A 1 818 ? -6.641 -53.906 -40.562 1 50.59 818 LEU A CA 1
ATOM 6216 C C . LEU A 1 818 ? -7.504 -54.688 -39.562 1 50.59 818 LEU A C 1
ATOM 6218 O O . LEU A 1 818 ? -7.328 -55.875 -39.375 1 50.59 818 LEU A O 1
ATOM 6222 N N . THR A 1 819 ? -8.453 -54.031 -38.969 1 53.44 819 THR A N 1
ATOM 6223 C CA . THR A 1 819 ? -9.391 -54.688 -38.062 1 53.44 819 THR A CA 1
ATOM 6224 C C . THR A 1 819 ? -10.273 -55.656 -38.844 1 53.44 819 THR A C 1
ATOM 6226 O O . THR A 1 819 ? -10.5 -56.781 -38.406 1 53.44 819 THR A O 1
ATOM 6229 N N . ILE A 1 820 ? -10.734 -55.219 -39.938 1 55.59 820 ILE A N 1
ATOM 6230 C CA . ILE A 1 820 ? -11.461 -56.156 -40.812 1 55.59 820 ILE A CA 1
ATOM 6231 C C . ILE A 1 820 ? -10.531 -57.25 -41.281 1 55.59 820 ILE A C 1
ATOM 6233 O O . ILE A 1 820 ? -10.914 -58.438 -41.312 1 55.59 820 ILE A O 1
ATOM 6237 N N . ALA A 1 821 ? -9.297 -56.906 -41.531 1 53.62 821 ALA A N 1
ATOM 6238 C CA . ALA A 1 821 ? -8.305 -57.906 -41.906 1 53.62 821 ALA A CA 1
ATOM 6239 C C . ALA A 1 821 ? -7.992 -58.844 -40.781 1 53.62 821 ALA A C 1
ATOM 6241 O O . ALA A 1 821 ? -7.879 -60.062 -40.969 1 53.62 821 ALA A O 1
ATOM 6242 N N . VAL A 1 822 ? -7.949 -58.25 -39.594 1 54.84 822 VAL A N 1
ATOM 6243 C CA . VAL A 1 822 ? -7.734 -59.094 -38.406 1 54.84 822 VAL A CA 1
ATOM 6244 C C . VAL A 1 822 ? -8.984 -59.938 -38.125 1 54.84 822 VAL A C 1
ATOM 6246 O O . VAL A 1 822 ? -8.891 -61.125 -37.844 1 54.84 822 VAL A O 1
ATOM 6249 N N . PHE A 1 823 ? -10.156 -59.281 -38.25 1 57.38 823 PHE A N 1
ATOM 6250 C CA . PHE A 1 823 ? -11.391 -60.062 -38.125 1 57.38 823 PHE A CA 1
ATOM 6251 C C . PHE A 1 823 ? -11.492 -61.094 -39.219 1 57.38 823 PHE A C 1
ATOM 6253 O O . PHE A 1 823 ? -11.891 -62.25 -38.938 1 57.38 823 PHE A O 1
ATOM 6260 N N . TYR A 1 824 ? -11.102 -60.75 -40.375 1 54.97 824 TYR A N 1
ATOM 6261 C CA . TYR A 1 824 ? -11.062 -61.719 -41.469 1 54.97 824 TYR A CA 1
ATOM 6262 C C . TYR A 1 824 ? -10.008 -62.781 -41.219 1 54.97 824 TYR A C 1
ATOM 6264 O O . TYR A 1 824 ? -10.25 -63.969 -41.438 1 54.97 824 TYR A O 1
ATOM 6272 N N . PHE A 1 825 ? -8.906 -62.312 -40.656 1 54.59 825 PHE A N 1
ATOM 6273 C CA . PHE A 1 825 ? -7.855 -63.25 -40.281 1 54.59 825 PHE A CA 1
ATOM 6274 C C . PHE A 1 825 ? -8.312 -64.125 -39.125 1 54.59 825 PHE A C 1
ATOM 6276 O O . PHE A 1 825 ? -8.133 -65.375 -39.125 1 54.59 825 PHE A O 1
ATOM 6283 N N . CYS A 1 826 ? -8.953 -63.438 -38.094 1 54.09 826 CYS A N 1
ATOM 6284 C CA . CYS A 1 826 ? -9.492 -64.188 -37 1 54.09 826 CYS A CA 1
ATOM 6285 C C . CYS A 1 826 ? -10.633 -65.125 -37.438 1 54.09 826 CYS A C 1
ATOM 6287 O O . CYS A 1 826 ? -10.719 -66.25 -37.031 1 54.09 826 CYS A O 1
ATOM 6289 N N . TYR A 1 827 ? -11.445 -64.562 -38.281 1 52.97 827 TYR A N 1
ATOM 6290 C CA . TYR A 1 827 ? -12.508 -65.375 -38.875 1 52.97 827 TYR A CA 1
ATOM 6291 C C . TYR A 1 827 ? -11.93 -66.5 -39.688 1 52.97 827 TYR A C 1
ATOM 6293 O O . TYR A 1 827 ? -12.383 -67.625 -39.562 1 52.97 827 TYR A O 1
ATOM 6301 N N . ARG A 1 828 ? -10.867 -66.188 -40.438 1 53.28 828 ARG A N 1
ATOM 6302 C CA . ARG A 1 828 ? -10.188 -67.25 -41.188 1 53.28 828 ARG A CA 1
ATOM 6303 C C . ARG A 1 828 ? -9.492 -68.25 -40.281 1 53.28 828 ARG A C 1
ATOM 6305 O O . ARG A 1 828 ? -9.531 -69.438 -40.5 1 53.28 828 ARG A O 1
ATOM 6312 N N . HIS A 1 829 ? -8.938 -67.625 -39.219 1 52.19 829 HIS A N 1
ATOM 6313 C CA . HIS A 1 829 ? -8.281 -68.5 -38.25 1 52.19 829 HIS A CA 1
ATOM 6314 C C . HIS A 1 829 ? -9.312 -69.312 -37.469 1 52.19 829 HIS A C 1
ATOM 6316 O O . HIS A 1 829 ? -9.102 -70.5 -37.25 1 52.19 829 HIS A O 1
ATOM 6322 N N . TYR A 1 830 ? -10.422 -68.625 -37.094 1 51.19 830 TYR A N 1
ATOM 6323 C CA . TYR A 1 830 ? -11.508 -69.375 -36.438 1 51.19 830 TYR A CA 1
ATOM 6324 C C . TYR A 1 830 ? -12.102 -70.438 -37.375 1 51.19 830 TYR A C 1
ATOM 6326 O O . TYR A 1 830 ? -12.375 -71.562 -36.969 1 51.19 830 TYR A O 1
ATOM 6334 N N . ARG A 1 831 ? -12.227 -70.062 -38.656 1 52.19 831 ARG A N 1
ATOM 6335 C CA . ARG A 1 831 ? -12.688 -71.062 -39.656 1 52.19 831 ARG A CA 1
ATOM 6336 C C . ARG A 1 831 ? -11.672 -72.188 -39.844 1 52.19 831 ARG A C 1
ATOM 6338 O O . ARG A 1 831 ? -12.039 -73.375 -39.938 1 52.19 831 ARG A O 1
ATOM 6345 N N . MET A 1 832 ? -10.406 -71.688 -39.781 1 51.59 832 MET A N 1
ATOM 6346 C CA . MET A 1 832 ? -9.344 -72.688 -39.906 1 51.59 832 MET A CA 1
ATOM 6347 C C . MET A 1 832 ? -9.312 -73.562 -38.656 1 51.59 832 MET A C 1
ATOM 6349 O O . MET A 1 832 ? -9.156 -74.812 -38.781 1 51.59 832 MET A O 1
ATOM 6353 N N . GLN A 1 833 ? -9.523 -72.938 -37.5 1 49.06 833 GLN A N 1
ATOM 6354 C CA . GLN A 1 833 ? -9.586 -73.75 -36.25 1 49.06 833 GLN A CA 1
ATOM 6355 C C . GLN A 1 833 ? -10.797 -74.688 -36.281 1 49.06 833 GLN A C 1
ATOM 6357 O O . GLN A 1 833 ? -10.688 -75.875 -35.906 1 49.06 833 GLN A O 1
ATOM 6362 N N . LYS A 1 834 ? -11.898 -74.188 -36.75 1 53.53 834 LYS A N 1
ATOM 6363 C CA . LYS A 1 834 ? -13.078 -75.062 -36.844 1 53.53 834 LYS A CA 1
ATOM 6364 C C . LYS A 1 834 ? -12.875 -76.188 -37.875 1 53.53 834 LYS A C 1
ATOM 6366 O O . LYS A 1 834 ? -13.305 -77.312 -37.688 1 53.53 834 LYS A O 1
ATOM 6371 N N . LEU A 1 835 ? -12.172 -75.812 -38.969 1 49.62 835 LEU A N 1
ATOM 6372 C CA . LEU A 1 835 ? -11.859 -76.812 -39.969 1 49.62 835 LEU A CA 1
ATOM 6373 C C . LEU A 1 835 ? -10.867 -77.875 -39.438 1 49.62 835 LEU A C 1
ATOM 6375 O O . LEU A 1 835 ? -11 -79.062 -39.656 1 49.62 835 LEU A O 1
ATOM 6379 N N . VAL A 1 836 ? -9.938 -77.25 -38.594 1 49.62 836 VAL A N 1
ATOM 6380 C CA . VAL A 1 836 ? -8.969 -78.188 -38 1 49.62 836 VAL A CA 1
ATOM 6381 C C . VAL A 1 836 ? -9.664 -79.062 -36.938 1 49.62 836 VAL A C 1
ATOM 6383 O O . VAL A 1 836 ? -9.43 -80.25 -36.906 1 49.62 836 VAL A O 1
ATOM 6386 N N . GLU A 1 837 ? -10.555 -78.5 -36.156 1 49.12 837 GLU A N 1
ATOM 6387 C CA . GLU A 1 837 ? -11.297 -79.312 -35.156 1 49.12 837 GLU A CA 1
ATOM 6388 C C . GLU A 1 837 ? -12.211 -80.312 -35.844 1 49.12 837 GLU A C 1
ATOM 6390 O O . GLU A 1 837 ? -12.289 -81.438 -35.406 1 49.12 837 GLU A O 1
ATOM 6395 N N . GLN A 1 838 ? -12.859 -79.875 -36.906 1 46.75 838 GLN A N 1
ATOM 6396 C CA . GLN A 1 838 ? -13.68 -80.812 -37.656 1 46.75 838 GLN A CA 1
ATOM 6397 C C . GLN A 1 838 ? -12.82 -81.875 -38.312 1 46.75 838 GLN A C 1
ATOM 6399 O O . GLN A 1 838 ? -13.195 -83.062 -38.375 1 46.75 838 GLN A O 1
ATOM 6404 N N . ALA A 1 839 ? -11.703 -81.375 -38.844 1 38.53 839 ALA A N 1
ATOM 6405 C CA . ALA A 1 839 ? -10.797 -82.312 -39.469 1 38.53 839 ALA A CA 1
ATOM 6406 C C . ALA A 1 839 ? -10.203 -83.25 -38.469 1 38.53 839 ALA A C 1
ATOM 6408 O O . ALA A 1 839 ? -10.023 -84.438 -38.75 1 38.53 839 ALA A O 1
ATOM 6409 N N . LEU A 1 840 ? -9.852 -82.688 -37.219 1 39.94 840 LEU A N 1
ATOM 6410 C CA . LEU A 1 840 ? -9.375 -83.625 -36.156 1 39.94 840 LEU A CA 1
ATOM 6411 C C . LEU A 1 840 ? -10.469 -84.562 -35.719 1 39.94 840 LEU A C 1
ATOM 6413 O O . LEU A 1 840 ? -10.195 -85.75 -35.406 1 39.94 840 LEU A O 1
ATOM 6417 N N . GLU A 1 841 ? -11.703 -84.125 -35.594 1 42.5 841 GLU A N 1
ATOM 6418 C CA . GLU A 1 841 ? -12.766 -85.062 -35.312 1 42.5 841 GLU A CA 1
ATOM 6419 C C . GLU A 1 841 ? -12.953 -86.062 -36.438 1 42.5 841 GLU A C 1
ATOM 6421 O O . GLU A 1 841 ? -13.25 -87.25 -36.219 1 42.5 841 GLU A O 1
ATOM 6426 N N . ALA A 1 842 ? -12.953 -85.438 -37.719 1 34.81 842 ALA A N 1
ATOM 6427 C CA . ALA A 1 842 ? -13.117 -86.438 -38.812 1 34.81 842 ALA A CA 1
ATOM 6428 C C . ALA A 1 842 ? -11.805 -87.125 -39.125 1 34.81 842 ALA A C 1
ATOM 6430 O O . ALA A 1 842 ? -10.734 -86.5 -39.094 1 34.81 842 ALA A O 1
ATOM 6431 N N . ASN A 1 843 ? -11.469 -88.312 -38.5 1 36.09 843 ASN A N 1
ATOM 6432 C CA . ASN A 1 843 ? -10.422 -89.375 -38.625 1 36.09 843 ASN A CA 1
ATOM 6433 C C . ASN A 1 843 ? -9.703 -89.25 -39.969 1 36.09 843 ASN A C 1
ATOM 6435 O O . ASN A 1 843 ? -9.031 -90.188 -40.375 1 36.09 843 ASN A O 1
ATOM 6439 N N . GLN A 1 844 ? -10.203 -88.5 -41 1 33.12 844 GLN A N 1
ATOM 6440 C CA . GLN A 1 844 ? -9.836 -88.812 -42.375 1 33.12 844 GLN A CA 1
ATOM 6441 C C . GLN A 1 844 ? -8.492 -88.188 -42.719 1 33.12 844 GLN A C 1
ATOM 6443 O O . GLN A 1 844 ? -8.43 -87.25 -43.562 1 33.12 844 GLN A O 1
ATOM 6448 N N . PHE A 1 845 ? -7.656 -87.688 -41.688 1 30.62 845 PHE A N 1
ATOM 6449 C CA . PHE A 1 845 ? -6.453 -87.062 -42.25 1 30.62 845 PHE A CA 1
ATOM 6450 C C . PHE A 1 845 ? -5.555 -88.125 -42.875 1 30.62 845 PHE A C 1
ATOM 6452 O O . PHE A 1 845 ? -5.027 -89 -42.188 1 30.62 845 PHE A O 1
ATOM 6459 N N . PRO A 1 846 ? -5.855 -88.562 -44.156 1 33.22 846 PRO A N 1
ATOM 6460 C CA . PRO A 1 846 ? -5.055 -89.562 -44.875 1 33.22 846 PRO A CA 1
ATOM 6461 C C . PRO A 1 846 ? -3.58 -89.188 -44.969 1 33.22 846 PRO A C 1
ATOM 6463 O O . PRO A 1 846 ? -3.256 -88.062 -45.406 1 33.22 846 PRO A O 1
ATOM 6466 N N . VAL A 1 847 ? -2.752 -89.625 -43.969 1 31.95 847 VAL A N 1
ATOM 6467 C CA . VAL A 1 847 ? -1.302 -89.438 -43.906 1 31.95 847 VAL A CA 1
ATOM 6468 C C . VAL A 1 847 ? -0.669 -90.188 -45.094 1 31.95 847 VAL A C 1
ATOM 6470 O O . VAL A 1 847 ? -0.686 -91.375 -45.188 1 31.95 847 VAL A O 1
ATOM 6473 N N . THR A 1 848 ? -1.058 -89.75 -46.344 1 33.16 848 THR A N 1
ATOM 6474 C CA . THR A 1 848 ? -0.551 -90.562 -47.469 1 33.16 848 THR A CA 1
ATOM 6475 C C . THR A 1 848 ? 0.97 -90.688 -47.406 1 33.16 848 THR A C 1
ATOM 6477 O O . THR A 1 848 ? 1.631 -89.875 -46.75 1 33.16 848 THR A O 1
ATOM 6480 N N . ASP A 1 849 ? 1.496 -91.875 -47.75 1 35.53 849 ASP A N 1
ATOM 6481 C CA . ASP A 1 849 ? 2.85 -92.375 -47.812 1 35.53 849 ASP A CA 1
ATOM 6482 C C . ASP A 1 849 ? 3.822 -91.375 -48.438 1 35.53 849 ASP A C 1
ATOM 6484 O O . ASP A 1 849 ? 4.965 -91.25 -48 1 35.53 849 ASP A O 1
ATOM 6488 N N . GLU A 1 850 ? 3.328 -90.812 -49.594 1 37.56 850 GLU A N 1
ATOM 6489 C CA . GLU A 1 850 ? 4.246 -90.062 -50.469 1 37.56 850 GLU A CA 1
ATOM 6490 C C . GLU A 1 850 ? 4.789 -88.812 -49.75 1 37.56 850 GLU A C 1
ATOM 6492 O O . GLU A 1 850 ? 5.98 -88.562 -49.844 1 37.56 850 GLU A O 1
ATOM 6497 N N . GLU A 1 851 ? 3.793 -88.188 -49 1 32 851 GLU A N 1
ATOM 6498 C CA . GLU A 1 851 ? 4.199 -86.875 -48.406 1 32 851 GLU A CA 1
ATOM 6499 C C . GLU A 1 851 ? 5.125 -87.125 -47.219 1 32 851 GLU A C 1
ATOM 6501 O O . GLU A 1 851 ? 5.934 -86.25 -46.875 1 32 851 GLU A O 1
ATOM 6506 N N . LEU A 1 852 ? 4.969 -88.438 -46.625 1 35.06 852 LEU A N 1
ATOM 6507 C CA . LEU A 1 852 ? 5.969 -88.812 -45.625 1 35.06 852 LEU A CA 1
ATOM 6508 C C . LEU A 1 852 ? 7.355 -88.875 -46.25 1 35.06 852 LEU A C 1
ATOM 6510 O O . LEU A 1 852 ? 8.352 -88.5 -45.625 1 35.06 852 LEU A O 1
ATOM 6514 N N . ARG A 1 853 ? 7.48 -89.375 -47.531 1 41.88 853 ARG A N 1
ATOM 6515 C CA . ARG A 1 853 ? 8.742 -89.625 -48.219 1 41.88 853 ARG A CA 1
ATOM 6516 C C . ARG A 1 853 ? 9.461 -88.25 -48.469 1 41.88 853 ARG A C 1
ATOM 6518 O O . ARG A 1 853 ? 10.672 -88.188 -48.281 1 41.88 853 ARG A O 1
ATOM 6525 N N . CYS A 1 854 ? 8.641 -87.25 -48.875 1 36.25 854 CYS A N 1
ATOM 6526 C CA . CYS A 1 854 ? 9.266 -85.938 -49.156 1 36.25 854 CYS A CA 1
ATOM 6527 C C . CYS A 1 854 ? 9.852 -85.312 -47.906 1 36.25 854 CYS A C 1
ATOM 6529 O O . CYS A 1 854 ? 10.859 -84.625 -47.938 1 36.25 854 CYS A O 1
ATOM 6531 N N . LEU A 1 855 ? 9.109 -85.5 -46.688 1 33.16 855 LEU A N 1
ATOM 6532 C CA . LEU A 1 855 ? 9.688 -85 -45.438 1 33.16 855 LEU A CA 1
ATOM 6533 C C . LEU A 1 855 ? 10.977 -85.75 -45.094 1 33.16 855 LEU A C 1
ATOM 6535 O O . LEU A 1 855 ? 11.781 -85.312 -44.312 1 33.16 855 LEU A O 1
ATOM 6539 N N . ARG A 1 856 ? 10.992 -87.125 -45.531 1 42.72 856 ARG A N 1
ATOM 6540 C CA . ARG A 1 856 ? 12.164 -87.938 -45.25 1 42.72 856 ARG A CA 1
ATOM 6541 C C . ARG A 1 856 ? 13.266 -87.688 -46.281 1 42.72 856 ARG A C 1
ATOM 6543 O O . ARG A 1 856 ? 14.305 -88.312 -46.25 1 42.72 856 ARG A O 1
ATOM 6550 N N . GLY A 1 857 ? 13.586 -86.375 -46.844 1 37.91 857 GLY A N 1
ATOM 6551 C CA . GLY A 1 857 ? 14.664 -85.812 -47.656 1 37.91 857 GLY A CA 1
ATOM 6552 C C . GLY A 1 857 ? 15 -86.688 -48.875 1 37.91 857 GLY A C 1
ATOM 6553 O O . GLY A 1 857 ? 16.062 -86.5 -49.469 1 37.91 857 GLY A O 1
ATOM 6554 N N . ILE A 1 858 ? 14.523 -87.75 -49.094 1 35.28 858 ILE A N 1
ATOM 6555 C CA . ILE A 1 858 ? 15.047 -88.562 -50.219 1 35.28 858 ILE A CA 1
ATOM 6556 C C . ILE A 1 858 ? 14.531 -87.938 -51.531 1 35.28 858 ILE A C 1
ATOM 6558 O O . ILE A 1 858 ? 13.328 -87.938 -51.781 1 35.28 858 ILE A O 1
ATOM 6562 N N . LYS A 1 859 ? 15.258 -86.938 -52.062 1 36.66 859 LYS A N 1
ATOM 6563 C CA . LYS A 1 859 ? 15.359 -86.312 -53.375 1 36.66 859 LYS A CA 1
ATOM 6564 C C . LYS A 1 859 ? 15.445 -87.375 -54.469 1 36.66 859 LYS A C 1
ATOM 6566 O O . LYS A 1 859 ? 16.359 -88.188 -54.469 1 36.66 859 LYS A O 1
ATOM 6571 N N . ASP A 1 860 ? 14.312 -87.812 -54.938 1 30.22 860 ASP A N 1
ATOM 6572 C CA . ASP A 1 860 ? 14.438 -88.625 -56.188 1 30.22 860 ASP A CA 1
ATOM 6573 C C . ASP A 1 860 ? 15.219 -87.812 -57.219 1 30.22 860 ASP A C 1
ATOM 6575 O O . ASP A 1 860 ? 15.281 -86.625 -57.188 1 30.22 860 ASP A O 1
ATOM 6579 N N . ASP A 1 861 ? 15.812 -88.5 -58.156 1 28.14 861 ASP A N 1
ATOM 6580 C CA . ASP A 1 861 ? 16.5 -88.25 -59.438 1 28.14 861 ASP A CA 1
ATOM 6581 C C . ASP A 1 861 ? 15.648 -87.438 -60.375 1 28.14 861 ASP A C 1
ATOM 6583 O O . ASP A 1 861 ? 16.125 -87 -61.438 1 28.14 861 ASP A O 1
ATOM 6587 N N . VAL A 1 862 ? 14.664 -86.625 -60.438 1 23.77 862 VAL A N 1
ATOM 6588 C CA . VAL A 1 862 ? 14.688 -86.188 -61.812 1 23.77 862 VAL A CA 1
ATOM 6589 C C . VAL A 1 862 ? 15.914 -85.312 -62.094 1 23.77 862 VAL A C 1
ATOM 6591 O O . VAL A 1 862 ? 16.266 -84.5 -61.25 1 23.77 862 VAL A O 1
ATOM 6594 N N . MET B 1 1 ? -3.895 42.719 -7.25 1 79.38 1 MET B N 1
ATOM 6595 C CA . MET B 1 1 ? -5.176 43.406 -7.16 1 79.38 1 MET B CA 1
ATOM 6596 C C . MET B 1 1 ? -5.316 44.125 -5.816 1 79.38 1 MET B C 1
ATOM 6598 O O . MET B 1 1 ? -5.012 43.562 -4.77 1 79.38 1 MET B O 1
ATOM 6602 N N . THR B 1 2 ? -5.648 45.344 -5.863 1 80.75 2 THR B N 1
ATOM 6603 C CA . THR B 1 2 ? -5.758 46.156 -4.66 1 80.75 2 THR B CA 1
ATOM 6604 C C . THR B 1 2 ? -7.133 46 -4.02 1 80.75 2 THR B C 1
ATOM 6606 O O . THR B 1 2 ? -8.062 45.469 -4.648 1 80.75 2 THR B O 1
ATOM 6609 N N . GLU B 1 3 ? -7.207 46.438 -2.777 1 86 3 GLU B N 1
ATOM 6610 C CA . GLU B 1 3 ? -8.477 46.406 -2.055 1 86 3 GLU B CA 1
ATOM 6611 C C . GLU B 1 3 ? -9.531 47.25 -2.768 1 86 3 GLU B C 1
ATOM 6613 O O . GLU B 1 3 ? -10.688 46.812 -2.873 1 86 3 GLU B O 1
ATOM 6618 N N . ALA B 1 4 ? -9.117 48.406 -3.25 1 82.81 4 ALA B N 1
ATOM 6619 C CA . ALA B 1 4 ? -10.031 49.312 -3.932 1 82.81 4 ALA B CA 1
ATOM 6620 C C . ALA B 1 4 ? -10.555 48.688 -5.227 1 82.81 4 ALA B C 1
ATOM 6622 O O . ALA B 1 4 ? -11.742 48.781 -5.539 1 82.81 4 ALA B O 1
ATOM 6623 N N . SER B 1 5 ? -9.68 48.062 -5.91 1 86.75 5 SER B N 1
ATOM 6624 C CA . SER B 1 5 ? -10.07 47.438 -7.172 1 86.75 5 SER B CA 1
ATOM 6625 C C . SER B 1 5 ? -11.031 46.281 -6.934 1 86.75 5 SER B C 1
ATOM 6627 O O . SER B 1 5 ? -11.984 46.094 -7.691 1 86.75 5 SER B O 1
ATOM 6629 N N . LEU B 1 6 ? -10.766 45.531 -5.902 1 90.12 6 LEU B N 1
ATOM 6630 C CA . LEU B 1 6 ? -11.633 44.406 -5.582 1 90.12 6 LEU B CA 1
ATOM 6631 C C . LEU B 1 6 ? -13.016 44.875 -5.16 1 90.12 6 LEU B C 1
ATOM 6633 O O . LEU B 1 6 ? -14.031 44.281 -5.547 1 90.12 6 LEU B O 1
ATOM 6637 N N . SER B 1 7 ? -13.023 45.938 -4.379 1 87.56 7 SER B N 1
ATOM 6638 C CA . SER B 1 7 ? -14.297 46.5 -3.939 1 87.56 7 SER B CA 1
ATOM 6639 C C . SER B 1 7 ? -15.109 47.031 -5.125 1 87.56 7 SER B C 1
ATOM 6641 O O . SER B 1 7 ? -16.328 46.844 -5.156 1 87.56 7 SER B O 1
ATOM 6643 N N . GLU B 1 8 ? -14.445 47.594 -5.973 1 86.31 8 GLU B N 1
ATOM 6644 C CA . GLU B 1 8 ? -15.117 48.094 -7.172 1 86.31 8 GLU B CA 1
ATOM 6645 C C . GLU B 1 8 ? -15.703 46.938 -7.992 1 86.31 8 GLU B C 1
ATOM 6647 O O . GLU B 1 8 ? -16.828 47.062 -8.5 1 86.31 8 GLU B O 1
ATOM 6652 N N . ALA B 1 9 ? -14.953 45.938 -8.133 1 89.75 9 ALA B N 1
ATOM 6653 C CA . ALA B 1 9 ? -15.398 44.781 -8.922 1 89.75 9 ALA B CA 1
ATOM 6654 C C . ALA B 1 9 ? -16.609 44.125 -8.281 1 89.75 9 ALA B C 1
ATOM 6656 O O . ALA B 1 9 ? -17.562 43.75 -8.977 1 89.75 9 ALA B O 1
ATOM 6657 N N . ILE B 1 10 ? -16.594 43.938 -6.98 1 89.5 10 ILE B N 1
ATOM 6658 C CA . ILE B 1 10 ? -17.688 43.281 -6.27 1 89.5 10 ILE B CA 1
ATOM 6659 C C . ILE B 1 10 ? -18.938 44.156 -6.344 1 89.5 10 ILE B C 1
ATOM 6661 O O . ILE B 1 10 ? -20.047 43.625 -6.527 1 89.5 10 ILE B O 1
ATOM 6665 N N . THR B 1 11 ? -18.734 45.469 -6.191 1 86.19 11 THR B N 1
ATOM 6666 C CA . THR B 1 11 ? -19.859 46.375 -6.293 1 86.19 11 THR B CA 1
ATOM 6667 C C . THR B 1 11 ? -20.484 46.312 -7.688 1 86.19 11 THR B C 1
ATOM 6669 O O . THR B 1 11 ? -21.703 46.312 -7.832 1 86.19 11 THR B O 1
ATOM 6672 N N . ALA B 1 12 ? -19.578 46.312 -8.625 1 86.62 12 ALA B N 1
ATOM 6673 C CA . ALA B 1 12 ? -20.062 46.219 -10.008 1 86.62 12 ALA B CA 1
ATOM 6674 C C . ALA B 1 12 ? -20.844 44.938 -10.234 1 86.62 12 ALA B C 1
ATOM 6676 O O . ALA B 1 12 ? -21.859 44.938 -10.945 1 86.62 12 ALA B O 1
ATOM 6677 N N . PHE B 1 13 ? -20.375 43.875 -9.633 1 89.62 13 PHE B N 1
ATOM 6678 C CA . PHE B 1 13 ? -21.031 42.562 -9.766 1 89.62 13 PHE B CA 1
ATOM 6679 C C . PHE B 1 13 ? -22.406 42.594 -9.117 1 89.62 13 PHE B C 1
ATOM 6681 O O . PHE B 1 13 ? -23.375 42.094 -9.688 1 89.62 13 PHE B O 1
ATOM 6688 N N . LEU B 1 14 ? -22.484 43.125 -7.98 1 87.25 14 LEU B N 1
ATOM 6689 C CA . LEU B 1 14 ? -23.719 43.094 -7.207 1 87.25 14 LEU B CA 1
ATOM 6690 C C . LEU B 1 14 ? -24.75 44.062 -7.797 1 87.25 14 LEU B C 1
ATOM 6692 O O . LEU B 1 14 ? -25.953 43.844 -7.66 1 87.25 14 LEU B O 1
ATOM 6696 N N . THR B 1 15 ? -24.234 45.062 -8.43 1 78.5 15 THR B N 1
ATOM 6697 C CA . THR B 1 15 ? -25.172 46.094 -8.938 1 78.5 15 THR B CA 1
ATOM 6698 C C . THR B 1 15 ? -25.484 45.844 -10.406 1 78.5 15 THR B C 1
ATOM 6700 O O . THR B 1 15 ? -26.281 46.562 -11.008 1 78.5 15 THR B O 1
ATOM 6703 N N . ASN B 1 16 ? -24.688 44.906 -10.922 1 70.94 16 ASN B N 1
ATOM 6704 C CA . ASN B 1 16 ? -24.906 44.625 -12.336 1 70.94 16 ASN B CA 1
ATOM 6705 C C . ASN B 1 16 ? -26.344 44.188 -12.602 1 70.94 16 ASN B C 1
ATOM 6707 O O . ASN B 1 16 ? -26.797 43.156 -12.117 1 70.94 16 ASN B O 1
ATOM 6711 N N . THR B 1 17 ? -27.156 44.938 -13.25 1 57.03 17 THR B N 1
ATOM 6712 C CA . THR B 1 17 ? -28.594 44.906 -13.477 1 57.03 17 THR B CA 1
ATOM 6713 C C . THR B 1 17 ? -28.953 43.75 -14.422 1 57.03 17 THR B C 1
ATOM 6715 O O . THR B 1 17 ? -30.125 43.375 -14.5 1 57.03 17 THR B O 1
ATOM 6718 N N . SER B 1 18 ? -28.047 43.25 -15.203 1 55.81 18 SER B N 1
ATOM 6719 C CA . SER B 1 18 ? -28.484 42.25 -16.172 1 55.81 18 SER B CA 1
ATOM 6720 C C . SER B 1 18 ? -28.75 40.906 -15.477 1 55.81 18 SER B C 1
ATOM 6722 O O . SER B 1 18 ? -29.422 40.031 -16.031 1 55.81 18 SER B O 1
ATOM 6724 N N . ALA B 1 19 ? -28.219 40.594 -14.43 1 61.94 19 ALA B N 1
ATOM 6725 C CA . ALA B 1 19 ? -28.453 39.344 -13.727 1 61.94 19 ALA B CA 1
ATOM 6726 C C . ALA B 1 19 ? -29 39.625 -12.32 1 61.94 19 ALA B C 1
ATOM 6728 O O . ALA B 1 19 ? -28.422 40.406 -11.562 1 61.94 19 ALA B O 1
ATOM 6729 N N . THR B 1 20 ? -30.25 39.438 -12.148 1 66.25 20 THR B N 1
ATOM 6730 C CA . THR B 1 20 ? -30.906 39.719 -10.875 1 66.25 20 THR B CA 1
ATOM 6731 C C . THR B 1 20 ? -30.375 38.812 -9.781 1 66.25 20 THR B C 1
ATOM 6733 O O . THR B 1 20 ? -30.562 37.594 -9.844 1 66.25 20 THR B O 1
ATOM 6736 N N . HIS B 1 21 ? -29.281 39.312 -9.086 1 81.06 21 HIS B N 1
ATOM 6737 C CA . HIS B 1 21 ? -28.766 38.562 -7.938 1 81.06 21 HIS B CA 1
ATOM 6738 C C . HIS B 1 21 ? -29.547 38.906 -6.672 1 81.06 21 HIS B C 1
ATOM 6740 O O . HIS B 1 21 ? -28.984 39.406 -5.699 1 81.06 21 HIS B O 1
ATOM 6746 N N . GLN B 1 22 ? -30.828 38.531 -6.719 1 80.62 22 GLN B N 1
ATOM 6747 C CA . GLN B 1 22 ? -31.734 38.906 -5.641 1 80.62 22 GLN B CA 1
ATOM 6748 C C . GLN B 1 22 ? -31.266 38.344 -4.301 1 80.62 22 GLN B C 1
ATOM 6750 O O . GLN B 1 22 ? -31.281 39.062 -3.287 1 80.62 22 GLN B O 1
ATOM 6755 N N . TYR B 1 23 ? -30.828 37.219 -4.273 1 88.94 23 TYR B N 1
ATOM 6756 C CA . TYR B 1 23 ? -30.438 36.594 -3.023 1 88.94 23 TYR B CA 1
ATOM 6757 C C . TYR B 1 23 ? -29.125 37.156 -2.492 1 88.94 23 TYR B C 1
ATOM 6759 O O . TYR B 1 23 ? -28.953 37.312 -1.281 1 88.94 23 TYR B O 1
ATOM 6767 N N . LEU B 1 24 ? -28.312 37.562 -3.352 1 90.19 24 LEU B N 1
ATOM 6768 C CA . LEU B 1 24 ? -27.031 38.125 -2.943 1 90.19 24 LEU B CA 1
ATOM 6769 C C . LEU B 1 24 ? -27.234 39.531 -2.355 1 90.19 24 LEU B C 1
ATOM 6771 O O . LEU B 1 24 ? -26.562 39.906 -1.391 1 90.19 24 LEU B O 1
ATOM 6775 N N . ASN B 1 25 ? -28.188 40.188 -2.914 1 84.5 25 ASN B N 1
ATOM 6776 C CA . ASN B 1 25 ? -28.453 41.531 -2.42 1 84.5 25 ASN B CA 1
ATOM 6777 C C . ASN B 1 25 ? -29 41.5 -0.996 1 84.5 25 ASN B C 1
ATOM 6779 O O . ASN B 1 25 ? -28.734 42.406 -0.208 1 84.5 25 ASN B O 1
ATOM 6783 N N . THR B 1 26 ? -29.641 40.469 -0.783 1 84.5 26 THR B N 1
ATOM 6784 C CA . THR B 1 26 ? -30.188 40.344 0.564 1 84.5 26 THR B CA 1
ATOM 6785 C C . THR B 1 26 ? -29.094 39.906 1.539 1 84.5 26 THR B C 1
ATOM 6787 O O . THR B 1 26 ? -29.031 40.375 2.672 1 84.5 26 THR B O 1
ATOM 6790 N N . LEU B 1 27 ? -28.234 39.062 1.085 1 88.06 27 LEU B N 1
ATOM 6791 C CA . LEU B 1 27 ? -27.203 38.5 1.946 1 88.06 27 LEU B CA 1
ATOM 6792 C C . LEU B 1 27 ? -26.125 39.531 2.242 1 88.06 27 LEU B C 1
ATOM 6794 O O . LEU B 1 27 ? -25.531 39.531 3.322 1 88.06 27 LEU B O 1
ATOM 6798 N N . PHE B 1 28 ? -25.875 40.312 1.271 1 85.94 28 PHE B N 1
ATOM 6799 C CA . PHE B 1 28 ? -24.734 41.219 1.422 1 85.94 28 PHE B CA 1
ATOM 6800 C C . PHE B 1 28 ? -25.203 42.656 1.58 1 85.94 28 PHE B C 1
ATOM 6802 O O . PHE B 1 28 ? -24.625 43.594 0.982 1 85.94 28 PHE B O 1
ATOM 6809 N N . ARG B 1 29 ? -26.297 42.812 2.258 1 78 29 ARG B N 1
ATOM 6810 C CA . ARG B 1 29 ? -26.766 44.094 2.801 1 78 29 ARG B CA 1
ATOM 6811 C C . ARG B 1 29 ? -26.656 44.094 4.32 1 78 29 ARG B C 1
ATOM 6813 O O . ARG B 1 29 ? -27.375 43.406 5.016 1 78 29 ARG B O 1
ATOM 6820 N N . PRO B 1 30 ? -25.484 44.812 4.945 1 75.44 30 PRO B N 1
ATOM 6821 C CA . PRO B 1 30 ? -24.609 45.844 4.355 1 75.44 30 PRO B CA 1
ATOM 6822 C C . PRO B 1 30 ? -23.531 45.25 3.455 1 75.44 30 PRO B C 1
ATOM 6824 O O . PRO B 1 30 ? -23.359 44.031 3.414 1 75.44 30 PRO B O 1
ATOM 6827 N N . ALA B 1 31 ? -22.797 46.188 2.766 1 80.81 31 ALA B N 1
ATOM 6828 C CA . ALA B 1 31 ? -21.75 45.812 1.821 1 80.81 31 ALA B CA 1
ATOM 6829 C C . ALA B 1 31 ? -20.719 44.875 2.479 1 80.81 31 ALA B C 1
ATOM 6831 O O . ALA B 1 31 ? -20.453 45 3.678 1 80.81 31 ALA B O 1
ATOM 6832 N N . PRO B 1 32 ? -20.172 44 1.66 1 88.88 32 PRO B N 1
ATOM 6833 C CA . PRO B 1 32 ? -19.156 43.094 2.211 1 88.88 32 PRO B CA 1
ATOM 6834 C C . PRO B 1 32 ? -17.922 43.812 2.721 1 88.88 32 PRO B C 1
ATOM 6836 O O . PRO B 1 32 ? -17.531 44.844 2.166 1 88.88 32 PRO B O 1
ATOM 6839 N N . ILE B 1 33 ? -17.344 43.281 3.775 1 91.19 33 ILE B N 1
ATOM 6840 C CA . ILE B 1 33 ? -16.094 43.781 4.328 1 91.19 33 ILE B CA 1
ATOM 6841 C C . ILE B 1 33 ? -14.914 43.125 3.646 1 91.19 33 ILE B C 1
ATOM 6843 O O . ILE B 1 33 ? -14.867 41.875 3.545 1 91.19 33 ILE B O 1
ATOM 6847 N N . ILE B 1 34 ? -14.016 43.938 3.102 1 92.12 34 ILE B N 1
ATOM 6848 C CA . ILE B 1 34 ? -12.82 43.406 2.457 1 92.12 34 ILE B CA 1
ATOM 6849 C C . ILE B 1 34 ? -11.602 43.656 3.346 1 92.12 34 ILE B C 1
ATOM 6851 O O . ILE B 1 34 ? -11.344 44.812 3.746 1 92.12 34 ILE B O 1
ATOM 6855 N N . LEU B 1 35 ? -10.93 42.562 3.689 1 91.62 35 LEU B N 1
ATOM 6856 C CA . LEU B 1 35 ? -9.727 42.656 4.508 1 91.62 35 LEU B CA 1
ATOM 6857 C C . LEU B 1 35 ? -8.484 42.375 3.67 1 91.62 35 LEU B C 1
ATOM 6859 O O . LEU B 1 35 ? -8.367 41.312 3.053 1 91.62 35 LEU B O 1
ATOM 6863 N N . ASP B 1 36 ? -7.648 43.312 3.6 1 89.88 36 ASP B N 1
ATOM 6864 C CA . ASP B 1 36 ? -6.371 43.125 2.916 1 89.88 36 ASP B CA 1
ATOM 6865 C C . ASP B 1 36 ? -5.293 42.656 3.893 1 89.88 36 ASP B C 1
ATOM 6867 O O . ASP B 1 36 ? -4.809 43.469 4.707 1 89.88 36 ASP B O 1
ATOM 6871 N N . THR B 1 37 ? -4.895 41.469 3.703 1 86.38 37 THR B N 1
ATOM 6872 C CA . THR B 1 37 ? -3.92 40.906 4.637 1 86.38 37 THR B CA 1
ATOM 6873 C C . THR B 1 37 ? -2.504 41.062 4.086 1 86.38 37 THR B C 1
ATOM 6875 O O . THR B 1 37 ? -1.526 40.875 4.812 1 86.38 37 THR B O 1
ATOM 6878 N N . GLY B 1 38 ? -2.432 41.438 2.852 1 77 38 GLY B N 1
ATOM 6879 C CA . GLY B 1 38 ? -1.132 41.5 2.203 1 77 38 GLY B CA 1
ATOM 6880 C C . GLY B 1 38 ? -0.436 40.156 2.127 1 77 38 GLY B C 1
ATOM 6881 O O . GLY B 1 38 ? 0.791 40.094 2.018 1 77 38 GLY B O 1
ATOM 6882 N N . GLY B 1 39 ? -1.186 39.125 2.256 1 74.38 39 GLY B N 1
ATOM 6883 C CA . GLY B 1 39 ? -0.621 37.781 2.199 1 74.38 39 GLY B CA 1
ATOM 6884 C C . GLY B 1 39 ? 0.123 37.406 3.463 1 74.38 39 GLY B C 1
ATOM 6885 O O . GLY B 1 39 ? 0.784 36.375 3.506 1 74.38 39 GLY B O 1
ATOM 6886 N N . ASN B 1 40 ? -0.057 38.188 4.469 1 74.62 40 ASN B N 1
ATOM 6887 C CA . ASN B 1 40 ? 0.653 37.969 5.723 1 74.62 40 ASN B CA 1
ATOM 6888 C C . ASN B 1 40 ? -0.228 37.281 6.75 1 74.62 40 ASN B C 1
ATOM 6890 O O . ASN B 1 40 ? -1.328 37.75 7.055 1 74.62 40 ASN B O 1
ATOM 6894 N N . LEU B 1 41 ? 0.316 36.281 7.297 1 77.56 41 LEU B N 1
ATOM 6895 C CA . LEU B 1 41 ? -0.434 35.438 8.211 1 77.56 41 LEU B CA 1
ATOM 6896 C C . LEU B 1 41 ? -0.851 36.188 9.461 1 77.56 41 LEU B C 1
ATOM 6898 O O . LEU B 1 41 ? -2.008 36.125 9.875 1 77.56 41 LEU B O 1
ATOM 6902 N N . LEU B 1 42 ? 0.059 37 10.062 1 74.75 42 LEU B N 1
ATOM 6903 C CA . LEU B 1 42 ? -0.231 37.719 11.297 1 74.75 42 LEU B CA 1
ATOM 6904 C C . LEU B 1 42 ? -1.297 38.781 11.078 1 74.75 42 LEU B C 1
ATOM 6906 O O . LEU B 1 42 ? -2.193 38.938 11.906 1 74.75 42 LEU B O 1
ATOM 6910 N N . THR B 1 43 ? -1.073 39.406 9.984 1 81.88 43 THR B N 1
ATOM 6911 C CA . THR B 1 43 ? -2.059 40.406 9.656 1 81.88 43 THR B CA 1
ATOM 6912 C C . THR B 1 43 ? -3.439 39.812 9.461 1 81.88 43 THR B C 1
ATOM 6914 O O . THR B 1 43 ? -4.441 40.344 9.93 1 81.88 43 THR B O 1
ATOM 6917 N N . ALA B 1 44 ? -3.465 38.688 8.82 1 87.56 44 ALA B N 1
ATOM 6918 C CA . ALA B 1 44 ? -4.73 38 8.555 1 87.56 44 ALA B CA 1
ATOM 6919 C C . ALA B 1 44 ? -5.414 37.562 9.852 1 87.56 44 ALA B C 1
ATOM 6921 O O . ALA B 1 44 ? -6.609 37.812 10.039 1 87.56 44 ALA B O 1
ATOM 6922 N N . LEU B 1 45 ? -4.699 37.031 10.734 1 83.31 45 LEU B N 1
ATOM 6923 C CA . LEU B 1 45 ? -5.273 36.531 11.977 1 83.31 45 LEU B CA 1
ATOM 6924 C C . LEU B 1 45 ? -5.719 37.688 12.875 1 83.31 45 LEU B C 1
ATOM 6926 O O . LEU B 1 45 ? -6.746 37.594 13.547 1 83.31 45 LEU B O 1
ATOM 6930 N N . THR B 1 46 ? -4.93 38.75 12.836 1 83.12 46 THR B N 1
ATOM 6931 C CA . THR B 1 46 ? -5.293 39.906 13.633 1 83.12 46 THR B CA 1
ATOM 6932 C C . THR B 1 46 ? -6.586 40.531 13.117 1 83.12 46 THR B C 1
ATOM 6934 O O . THR B 1 46 ? -7.477 40.875 13.898 1 83.12 46 THR B O 1
ATOM 6937 N N . GLN B 1 47 ? -6.605 40.656 11.875 1 89.62 47 GLN B N 1
ATOM 6938 C CA . GLN B 1 47 ? -7.777 41.281 11.273 1 89.62 47 GLN B CA 1
ATOM 6939 C C . GLN B 1 47 ? -9.023 40.438 11.484 1 89.62 47 GLN B C 1
ATOM 6941 O O . GLN B 1 47 ? -10.109 40.938 11.742 1 89.62 47 GLN B O 1
ATOM 6946 N N . ILE B 1 48 ? -8.906 39.188 11.406 1 89.12 48 ILE B N 1
ATOM 6947 C CA . ILE B 1 48 ? -10.031 38.281 11.602 1 89.12 48 ILE B CA 1
ATOM 6948 C C . ILE B 1 48 ? -10.484 38.344 13.062 1 89.12 48 ILE B C 1
ATOM 6950 O O . ILE B 1 48 ? -11.688 38.281 13.344 1 89.12 48 ILE B O 1
ATOM 6954 N N . THR B 1 49 ? -9.578 38.438 13.922 1 83.88 49 THR B N 1
ATOM 6955 C CA . THR B 1 49 ? -9.922 38.531 15.336 1 83.88 49 THR B CA 1
ATOM 6956 C C . THR B 1 49 ? -10.734 39.781 15.617 1 83.88 49 THR B C 1
ATOM 6958 O O . THR B 1 49 ? -11.695 39.75 16.391 1 83.88 49 THR B O 1
ATOM 6961 N N . VAL B 1 50 ? -10.266 40.812 14.969 1 87.25 50 VAL B N 1
ATOM 6962 C CA . VAL B 1 50 ? -10.984 42.062 15.125 1 87.25 50 VAL B CA 1
ATOM 6963 C C . VAL B 1 50 ? -12.391 41.938 14.531 1 87.25 50 VAL B C 1
ATOM 6965 O O . VAL B 1 50 ? -13.367 42.375 15.125 1 87.25 50 VAL B O 1
ATOM 6968 N N . LEU B 1 51 ? -12.414 41.312 13.414 1 89.62 51 LEU B N 1
ATOM 6969 C CA . LEU B 1 51 ? -13.688 41.094 12.734 1 89.62 51 LEU B CA 1
ATOM 6970 C C . LEU B 1 51 ? -14.641 40.281 13.602 1 89.62 51 LEU B C 1
ATOM 6972 O O . LEU B 1 51 ? -15.828 40.594 13.68 1 89.62 51 LEU B O 1
ATOM 6976 N N . LEU B 1 52 ? -14.211 39.344 14.336 1 87.75 52 LEU B N 1
ATOM 6977 C CA . LEU B 1 52 ? -15.023 38.406 15.102 1 87.75 52 LEU B CA 1
ATOM 6978 C C . LEU B 1 52 ? -15.406 38.969 16.453 1 87.75 52 LEU B C 1
ATOM 6980 O O . LEU B 1 52 ? -16.375 38.531 17.078 1 87.75 52 LEU B O 1
ATOM 6984 N N . SER B 1 53 ? -14.609 39.938 16.891 1 85.19 53 SER B N 1
ATOM 6985 C CA . SER B 1 53 ? -14.844 40.5 18.219 1 85.19 53 SER B CA 1
ATOM 6986 C C . SER B 1 53 ? -16 41.469 18.203 1 85.19 53 SER B C 1
ATOM 6988 O O . SER B 1 53 ? -16.609 41.75 19.25 1 85.19 53 SER B O 1
ATOM 6990 N N . ASN B 1 54 ? -16.312 42.031 17.047 1 85.19 54 ASN B N 1
ATOM 6991 C CA . ASN B 1 54 ? -17.406 42.969 16.891 1 85.19 54 ASN B CA 1
ATOM 6992 C C . ASN B 1 54 ? -18.672 42.281 16.375 1 85.19 54 ASN B C 1
ATOM 6994 O O . ASN B 1 54 ? -18.703 41.844 15.227 1 85.19 54 ASN B O 1
ATOM 6998 N N . PRO B 1 55 ? -19.703 42.281 17.188 1 83.44 55 PRO B N 1
ATOM 6999 C CA . PRO B 1 55 ? -20.938 41.625 16.75 1 83.44 55 PRO B CA 1
ATOM 7000 C C . PRO B 1 55 ? -21.531 42.281 15.508 1 83.44 55 PRO B C 1
ATOM 7002 O O . PRO B 1 55 ? -22.234 41.594 14.75 1 83.44 55 PRO B O 1
ATOM 7005 N N . LEU B 1 56 ? -21.234 43.531 15.289 1 82.31 56 LEU B N 1
ATOM 7006 C CA . LEU B 1 56 ? -21.812 44.219 14.141 1 82.31 56 LEU B CA 1
ATOM 7007 C C . LEU B 1 56 ? -21.109 43.781 12.852 1 82.31 56 LEU B C 1
ATOM 7009 O O . LEU B 1 56 ? -21.688 43.906 11.766 1 82.31 56 LEU B O 1
ATOM 7013 N N . THR B 1 57 ? -19.953 43.281 13.008 1 86.19 57 THR B N 1
ATOM 7014 C CA . THR B 1 57 ? -19.188 42.938 11.805 1 86.19 57 THR B CA 1
ATOM 7015 C C . THR B 1 57 ? -18.984 41.406 11.719 1 86.19 57 THR B C 1
ATOM 7017 O O . THR B 1 57 ? -18.281 40.938 10.836 1 86.19 57 THR B O 1
ATOM 7020 N N . PHE B 1 58 ? -19.609 40.719 12.586 1 88 58 PHE B N 1
ATOM 7021 C CA . PHE B 1 58 ? -19.469 39.25 12.594 1 88 58 PHE B CA 1
ATOM 7022 C C . PHE B 1 58 ? -20 38.656 11.297 1 88 58 PHE B C 1
ATOM 7024 O O . PHE B 1 58 ? -21.156 38.844 10.953 1 88 58 PHE B O 1
ATOM 7031 N N . PRO B 1 59 ? -19.156 37.969 10.617 1 89.69 59 PRO B N 1
ATOM 7032 C CA . PRO B 1 59 ? -19.562 37.5 9.289 1 89.69 59 PRO B CA 1
ATOM 7033 C C . PRO B 1 59 ? -20.375 36.219 9.336 1 89.69 59 PRO B C 1
ATOM 7035 O O . PRO B 1 59 ? -20.109 35.344 10.164 1 89.69 59 PRO B O 1
ATOM 7038 N N . SER B 1 60 ? -21.359 36.156 8.453 1 89.94 60 SER B N 1
ATOM 7039 C CA . SER B 1 60 ? -22.062 34.906 8.203 1 89.94 60 SER B CA 1
ATOM 7040 C C . SER B 1 60 ? -21.359 34.062 7.129 1 89.94 60 SER B C 1
ATOM 7042 O O . SER B 1 60 ? -21.531 32.844 7.07 1 89.94 60 SER B O 1
ATOM 7044 N N . VAL B 1 61 ? -20.75 34.781 6.262 1 93.81 61 VAL B N 1
ATOM 7045 C CA . VAL B 1 61 ? -19.984 34.156 5.188 1 93.81 61 VAL B CA 1
ATOM 7046 C C . VAL B 1 61 ? -18.594 34.781 5.121 1 93.81 61 VAL B C 1
ATOM 7048 O O . VAL B 1 61 ? -18.453 36 5.172 1 93.81 61 VAL B O 1
ATOM 7051 N N . LEU B 1 62 ? -17.594 33.938 5.094 1 94.88 62 LEU B N 1
ATOM 7052 C CA . LEU B 1 62 ? -16.219 34.375 4.973 1 94.88 62 LEU B CA 1
ATOM 7053 C C . LEU B 1 62 ? -15.578 33.844 3.691 1 94.88 62 LEU B C 1
ATOM 7055 O O . LEU B 1 62 ? -15.492 32.625 3.49 1 94.88 62 LEU B O 1
ATOM 7059 N N . PHE B 1 63 ? -15.195 34.75 2.812 1 94.94 63 PHE B N 1
ATOM 7060 C CA . PHE B 1 63 ? -14.43 34.406 1.62 1 94.94 63 PHE B CA 1
ATOM 7061 C C . PHE B 1 63 ? -12.938 34.469 1.897 1 94.94 63 PHE B C 1
ATOM 7063 O O . PHE B 1 63 ? -12.43 35.438 2.434 1 94.94 63 PHE B O 1
ATOM 7070 N N . LEU B 1 64 ? -12.305 33.406 1.599 1 94.19 64 LEU B N 1
ATOM 7071 C CA . LEU B 1 64 ? -10.852 33.375 1.717 1 94.19 64 LEU B CA 1
ATOM 7072 C C . LEU B 1 64 ? -10.195 33.406 0.342 1 94.19 64 LEU B C 1
ATOM 7074 O O . LEU B 1 64 ? -10.32 32.469 -0.439 1 94.19 64 LEU B O 1
ATOM 7078 N N . ALA B 1 65 ? -9.562 34.438 0.044 1 92.44 65 ALA B N 1
ATOM 7079 C CA . ALA B 1 65 ? -8.82 34.594 -1.201 1 92.44 65 ALA B CA 1
ATOM 7080 C C . ALA B 1 65 ? -7.324 34.719 -0.934 1 92.44 65 ALA B C 1
ATOM 7082 O O . ALA B 1 65 ? -6.66 35.625 -1.465 1 92.44 65 ALA B O 1
ATOM 7083 N N . GLU B 1 66 ? -6.855 33.844 -0.044 1 85 66 GLU B N 1
ATOM 7084 C CA . GLU B 1 66 ? -5.48 33.906 0.44 1 85 66 GLU B CA 1
ATOM 7085 C C . GLU B 1 66 ? -4.73 32.625 0.129 1 85 66 GLU B C 1
ATOM 7087 O O . GLU B 1 66 ? -5.316 31.656 -0.377 1 85 66 GLU B O 1
ATOM 7092 N N . THR B 1 67 ? -3.43 32.719 0.385 1 80.62 67 THR B N 1
ATOM 7093 C CA . THR B 1 67 ? -2.572 31.547 0.204 1 80.62 67 THR B CA 1
ATOM 7094 C C . THR B 1 67 ? -3.012 30.406 1.117 1 80.62 67 THR B C 1
ATOM 7096 O O . THR B 1 67 ? -3.773 30.625 2.062 1 80.62 67 THR B O 1
ATOM 7099 N N . ALA B 1 68 ? -2.516 29.219 0.757 1 81.25 68 ALA B N 1
ATOM 7100 C CA . ALA B 1 68 ? -2.893 28.016 1.485 1 81.25 68 ALA B CA 1
ATOM 7101 C C . ALA B 1 68 ? -2.539 28.125 2.965 1 81.25 68 ALA B C 1
ATOM 7103 O O . ALA B 1 68 ? -3.318 27.719 3.83 1 81.25 68 ALA B O 1
ATOM 7104 N N . ASP B 1 69 ? -1.436 28.75 3.256 1 77.19 69 ASP B N 1
ATOM 7105 C CA . ASP B 1 69 ? -0.987 28.844 4.641 1 77.19 69 ASP B CA 1
ATOM 7106 C C . ASP B 1 69 ? -1.904 29.75 5.453 1 77.19 69 ASP B C 1
ATOM 7108 O O . ASP B 1 69 ? -2.297 29.422 6.57 1 77.19 69 ASP B O 1
ATOM 7112 N N . VAL B 1 70 ? -2.215 30.844 4.887 1 81.69 70 VAL B N 1
ATOM 7113 C CA . VAL B 1 70 ? -3.062 31.812 5.574 1 81.69 70 VAL B CA 1
ATOM 7114 C C . VAL B 1 70 ? -4.477 31.266 5.707 1 81.69 70 VAL B C 1
ATOM 7116 O O . VAL B 1 70 ? -5.078 31.328 6.781 1 81.69 70 VAL B O 1
ATOM 7119 N N . SER B 1 71 ? -4.945 30.719 4.637 1 86.56 71 SER B N 1
ATOM 7120 C CA . SER B 1 71 ? -6.305 30.188 4.648 1 86.56 71 SER B CA 1
ATOM 7121 C C . SER B 1 71 ? -6.453 29.047 5.656 1 86.56 71 SER B C 1
ATOM 7123 O O . SER B 1 71 ? -7.426 29.016 6.41 1 86.56 71 SER B O 1
ATOM 7125 N N . ALA B 1 72 ? -5.512 28.172 5.609 1 79.06 72 ALA B N 1
ATOM 7126 C CA . ALA B 1 72 ? -5.566 27.047 6.531 1 79.06 72 ALA B CA 1
ATOM 7127 C C . ALA B 1 72 ? -5.484 27.516 7.98 1 79.06 72 ALA B C 1
ATOM 7129 O O . ALA B 1 72 ? -6.184 26.984 8.852 1 79.06 72 ALA B O 1
ATOM 7130 N N . SER B 1 73 ? -4.711 28.516 8.25 1 76.56 73 SER B N 1
ATOM 7131 C CA . SER B 1 73 ? -4.543 29.016 9.609 1 76.56 73 SER B CA 1
ATOM 7132 C C . SER B 1 73 ? -5.797 29.719 10.094 1 76.56 73 SER B C 1
ATOM 7134 O O . SER B 1 73 ? -6.148 29.641 11.273 1 76.56 73 SER B O 1
ATOM 7136 N N . VAL B 1 74 ? -6.32 30.422 9.234 1 83.44 74 VAL B N 1
ATOM 7137 C CA . VAL B 1 74 ? -7.559 31.109 9.586 1 83.44 74 VAL B CA 1
ATOM 7138 C C . VAL B 1 74 ? -8.641 30.094 9.914 1 83.44 74 VAL B C 1
ATOM 7140 O O . VAL B 1 74 ? -9.359 30.234 10.906 1 83.44 74 VAL B O 1
ATOM 7143 N N . VAL B 1 75 ? -8.773 29.125 9.102 1 81.75 75 VAL B N 1
ATOM 7144 C CA . VAL B 1 75 ? -9.797 28.094 9.32 1 81.75 75 VAL B CA 1
ATOM 7145 C C . VAL B 1 75 ? -9.508 27.344 10.617 1 81.75 75 VAL B C 1
ATOM 7147 O O . VAL B 1 75 ? -10.43 27.016 11.367 1 81.75 75 VAL B O 1
ATOM 7150 N N . ASP B 1 76 ? -8.281 27.109 10.828 1 74.5 76 ASP B N 1
ATOM 7151 C CA . ASP B 1 76 ? -7.902 26.453 12.07 1 74.5 76 ASP B CA 1
ATOM 7152 C C . ASP B 1 76 ? -8.297 27.281 13.281 1 74.5 76 ASP B C 1
ATOM 7154 O O . ASP B 1 76 ? -8.742 26.75 14.297 1 74.5 76 ASP B O 1
ATOM 7158 N N . MET B 1 77 ? -8.039 28.531 13.148 1 76 77 MET B N 1
ATOM 7159 C CA . MET B 1 77 ? -8.406 29.438 14.227 1 76 77 MET B CA 1
ATOM 7160 C C . MET B 1 77 ? -9.914 29.438 14.445 1 76 77 MET B C 1
ATOM 7162 O O . MET B 1 77 ? -10.383 29.453 15.586 1 76 77 MET B O 1
ATOM 7166 N N . LEU B 1 78 ? -10.617 29.391 13.398 1 79.06 78 LEU B N 1
ATOM 7167 C CA . LEU B 1 78 ? -12.078 29.422 13.492 1 79.06 78 LEU B CA 1
ATOM 7168 C C . LEU B 1 78 ? -12.617 28.125 14.078 1 79.06 78 LEU B C 1
ATOM 7170 O O . LEU B 1 78 ? -13.633 28.125 14.781 1 79.06 78 LEU B O 1
ATOM 7174 N N . ARG B 1 79 ? -11.977 27.094 13.797 1 71.69 79 ARG B N 1
ATOM 7175 C CA . ARG B 1 79 ? -12.406 25.797 14.289 1 71.69 79 ARG B CA 1
ATOM 7176 C C . ARG B 1 79 ? -12.234 25.703 15.805 1 71.69 79 ARG B C 1
ATOM 7178 O O . ARG B 1 79 ? -12.914 24.922 16.469 1 71.69 79 ARG B O 1
ATOM 7185 N N . GLN B 1 80 ? -11.422 26.484 16.312 1 62.25 80 GLN B N 1
ATOM 7186 C CA . GLN B 1 80 ? -11.109 26.422 17.734 1 62.25 80 GLN B CA 1
ATOM 7187 C C . GLN B 1 80 ? -12.156 27.141 18.562 1 62.25 80 GLN B C 1
ATOM 7189 O O . GLN B 1 80 ? -12.258 26.938 19.766 1 62.25 80 GLN B O 1
ATOM 7194 N N . ASN B 1 81 ? -13.008 27.984 17.797 1 61.81 81 ASN B N 1
ATOM 7195 C CA . ASN B 1 81 ? -13.977 28.797 18.516 1 61.81 81 ASN B CA 1
ATOM 7196 C C . ASN B 1 81 ? -15.406 28.375 18.203 1 61.81 81 ASN B C 1
ATOM 7198 O O . ASN B 1 81 ? -15.766 28.219 17.031 1 61.81 81 ASN B O 1
ATOM 7202 N N . ASP B 1 82 ? -16.172 28.031 19.188 1 57.81 82 ASP B N 1
ATOM 7203 C CA . ASP B 1 82 ? -17.531 27.547 19.047 1 57.81 82 ASP B CA 1
ATOM 7204 C C . ASP B 1 82 ? -18.406 28.547 18.297 1 57.81 82 ASP B C 1
ATOM 7206 O O . ASP B 1 82 ? -19.25 28.156 17.5 1 57.81 82 ASP B O 1
ATOM 7210 N N . THR B 1 83 ? -18.219 29.781 18.594 1 65.06 83 THR B N 1
ATOM 7211 C CA . THR B 1 83 ? -19.094 30.812 18.016 1 65.06 83 THR B CA 1
ATOM 7212 C C . THR B 1 83 ? -18.859 30.953 16.516 1 65.06 83 THR B C 1
ATOM 7214 O O . THR B 1 83 ? -19.688 31.516 15.805 1 65.06 83 THR B O 1
ATOM 7217 N N . THR B 1 84 ? -17.781 30.422 16.141 1 74.38 84 THR B N 1
ATOM 7218 C CA . THR B 1 84 ? -17.391 30.672 14.758 1 74.38 84 THR B CA 1
ATOM 7219 C C . THR B 1 84 ? -17.641 29.453 13.891 1 74.38 84 THR B C 1
ATOM 7221 O O . THR B 1 84 ? -17.438 29.484 12.672 1 74.38 84 THR B O 1
ATOM 7224 N N . SER B 1 85 ? -18.219 28.438 14.461 1 68.44 85 SER B N 1
ATOM 7225 C CA . SER B 1 85 ? -18.391 27.188 13.734 1 68.44 85 SER B CA 1
ATOM 7226 C C . SER B 1 85 ? -19.5 27.297 12.695 1 68.44 85 SER B C 1
ATOM 7228 O O . SER B 1 85 ? -19.578 26.5 11.758 1 68.44 85 SER B O 1
ATOM 7230 N N . ASP B 1 86 ? -20.344 28.328 12.844 1 77.19 86 ASP B N 1
ATOM 7231 C CA . ASP B 1 86 ? -21.484 28.469 11.945 1 77.19 86 ASP B CA 1
ATOM 7232 C C . ASP B 1 86 ? -21.141 29.344 10.742 1 77.19 86 ASP B C 1
ATOM 7234 O O . ASP B 1 86 ? -21.938 29.453 9.805 1 77.19 86 ASP B O 1
ATOM 7238 N N . ILE B 1 87 ? -19.969 29.875 10.758 1 89.56 87 ILE B N 1
ATOM 7239 C CA . ILE B 1 87 ? -19.547 30.703 9.641 1 89.56 87 ILE B CA 1
ATOM 7240 C C . ILE B 1 87 ? -19.312 29.844 8.406 1 89.56 87 ILE B C 1
ATOM 7242 O O . ILE B 1 87 ? -18.641 28.812 8.477 1 89.56 87 ILE B O 1
ATOM 7246 N N . LEU B 1 88 ? -20 30.219 7.273 1 93.44 88 LEU B N 1
ATOM 7247 C CA . LEU B 1 88 ? -19.703 29.578 5.996 1 93.44 88 LEU B CA 1
ATOM 7248 C C . LEU B 1 88 ? -18.406 30.109 5.41 1 93.44 88 LEU B C 1
ATOM 7250 O O . LEU B 1 88 ? -18.219 31.312 5.289 1 93.44 88 LEU B O 1
ATOM 7254 N N . ILE B 1 89 ? -17.547 29.219 5.113 1 93.62 89 ILE B N 1
ATOM 7255 C CA . ILE B 1 89 ? -16.266 29.609 4.547 1 93.62 89 ILE B CA 1
ATOM 7256 C C . ILE B 1 89 ? -16.203 29.219 3.072 1 93.62 89 ILE B C 1
ATOM 7258 O O . ILE B 1 89 ? -16.5 28.078 2.713 1 93.62 89 ILE B O 1
ATOM 7262 N N . ILE B 1 90 ? -15.891 30.125 2.248 1 94.88 90 ILE B N 1
ATOM 7263 C CA . ILE B 1 90 ? -15.727 29.891 0.818 1 94.88 90 ILE B CA 1
ATOM 7264 C C . ILE B 1 90 ? -14.305 30.25 0.397 1 94.88 90 ILE B C 1
ATOM 7266 O O . ILE B 1 90 ? -13.891 31.406 0.5 1 94.88 90 ILE B O 1
ATOM 7270 N N . SER B 1 91 ? -13.617 29.266 -0.025 1 94.62 91 SER B N 1
ATOM 7271 C CA . SER B 1 91 ? -12.258 29.516 -0.499 1 94.62 91 SER B CA 1
ATOM 7272 C C . SER B 1 91 ? -12.242 29.797 -1.996 1 94.62 91 SER B C 1
ATOM 7274 O O . SER B 1 91 ? -12.758 29.016 -2.791 1 94.62 91 SER B O 1
ATOM 7276 N N . ALA B 1 92 ? -11.648 30.859 -2.33 1 94.19 92 ALA B N 1
ATOM 7277 C CA . ALA B 1 92 ? -11.602 31.266 -3.73 1 94.19 92 ALA B CA 1
ATOM 7278 C C . ALA B 1 92 ? -10.172 31.219 -4.273 1 94.19 92 ALA B C 1
ATOM 7280 O O . ALA B 1 92 ? -9.906 31.688 -5.379 1 94.19 92 ALA B O 1
ATOM 7281 N N . HIS B 1 93 ? -9.352 30.578 -3.504 1 91.06 93 HIS B N 1
ATOM 7282 C CA . HIS B 1 93 ? -7.965 30.531 -3.965 1 91.06 93 HIS B CA 1
ATOM 7283 C C . HIS B 1 93 ? -7.309 29.219 -3.576 1 91.06 93 HIS B C 1
ATOM 7285 O O . HIS B 1 93 ? -6.785 28.5 -4.434 1 91.06 93 HIS B O 1
ATOM 7291 N N . SER B 1 94 ? -7.293 28.906 -2.357 1 87.56 94 SER B N 1
ATOM 7292 C CA . SER B 1 94 ? -6.598 27.719 -1.879 1 87.56 94 SER B CA 1
ATOM 7293 C C . SER B 1 94 ? -7.496 26.484 -1.95 1 87.56 94 SER B C 1
ATOM 7295 O O . SER B 1 94 ? -8.695 26.578 -1.682 1 87.56 94 SER B O 1
ATOM 7297 N N . SER B 1 95 ? -6.855 25.422 -2.436 1 85.06 95 SER B N 1
ATOM 7298 C CA . SER B 1 95 ? -7.629 24.203 -2.541 1 85.06 95 SER B CA 1
ATOM 7299 C C . SER B 1 95 ? -6.844 23 -2.02 1 85.06 95 SER B C 1
ATOM 7301 O O . SER B 1 95 ? -6.922 21.906 -2.58 1 85.06 95 SER B O 1
ATOM 7303 N N . ASN B 1 96 ? -6.09 23.234 -1.026 1 78.75 96 ASN B N 1
ATOM 7304 C CA . ASN B 1 96 ? -5.312 22.125 -0.482 1 78.75 96 ASN B CA 1
ATOM 7305 C C . ASN B 1 96 ? -6.199 21.141 0.295 1 78.75 96 ASN B C 1
ATOM 7307 O O . ASN B 1 96 ? -7.316 21.5 0.684 1 78.75 96 ASN B O 1
ATOM 7311 N N . THR B 1 97 ? -5.711 19.938 0.44 1 71.19 97 THR B N 1
ATOM 7312 C CA . THR B 1 97 ? -6.496 18.859 1.012 1 71.19 97 THR B CA 1
ATOM 7313 C C . THR B 1 97 ? -6.895 19.172 2.451 1 71.19 97 THR B C 1
ATOM 7315 O O . THR B 1 97 ? -7.98 18.797 2.896 1 71.19 97 THR B O 1
ATOM 7318 N N . ARG B 1 98 ? -6.156 19.828 3.109 1 70.81 98 ARG B N 1
ATOM 7319 C CA . ARG B 1 98 ? -6.441 20.156 4.5 1 70.81 98 ARG B CA 1
ATOM 7320 C C . ARG B 1 98 ? -7.625 21.125 4.605 1 70.81 98 ARG B C 1
ATOM 7322 O O . ARG B 1 98 ? -8.461 20.984 5.496 1 70.81 98 ARG B O 1
ATOM 7329 N N . LEU B 1 99 ? -7.613 22.031 3.701 1 80.12 99 LEU B N 1
ATOM 7330 C CA . LEU B 1 99 ? -8.648 23.047 3.719 1 80.12 99 LEU B CA 1
ATOM 7331 C C . LEU B 1 99 ? -9.961 22.516 3.162 1 80.12 99 LEU B C 1
ATOM 7333 O O . LEU B 1 99 ? -11.031 22.781 3.707 1 80.12 99 LEU B O 1
ATOM 7337 N N . CYS B 1 100 ? -9.867 21.688 2.174 1 82.69 100 CYS B N 1
ATOM 7338 C CA . CYS B 1 100 ? -11.07 21.328 1.424 1 82.69 100 CYS B CA 1
ATOM 7339 C C . CYS B 1 100 ? -11.57 19.938 1.822 1 82.69 100 CYS B C 1
ATOM 7341 O O . CYS B 1 100 ? -12.461 19.391 1.172 1 82.69 100 CYS B O 1
ATOM 7343 N N . ASP B 1 101 ? -11.102 19.422 2.844 1 73.31 101 ASP B N 1
ATOM 7344 C CA . ASP B 1 101 ? -11.609 18.156 3.34 1 73.31 101 ASP B CA 1
ATOM 7345 C C . ASP B 1 101 ? -12.961 18.328 4.035 1 73.31 101 ASP B C 1
ATOM 7347 O O . ASP B 1 101 ? -13.039 18.953 5.098 1 73.31 101 ASP B O 1
ATOM 7351 N N . PRO B 1 102 ? -13.969 17.734 3.537 1 72.06 102 PRO B N 1
ATOM 7352 C CA . PRO B 1 102 ? -15.289 17.953 4.121 1 72.06 102 PRO B CA 1
ATOM 7353 C C . PRO B 1 102 ? -15.453 17.266 5.477 1 72.06 102 PRO B C 1
ATOM 7355 O O . PRO B 1 102 ? -16.375 17.609 6.234 1 72.06 102 PRO B O 1
ATOM 7358 N N . LYS B 1 103 ? -14.695 16.375 5.801 1 62.09 103 LYS B N 1
ATOM 7359 C CA . LYS B 1 103 ? -14.781 15.703 7.094 1 62.09 103 LYS B CA 1
ATOM 7360 C C . LYS B 1 103 ? -14.242 16.594 8.211 1 62.09 103 LYS B C 1
ATOM 7362 O O . LYS B 1 103 ? -14.773 16.594 9.32 1 62.09 103 LYS B O 1
ATOM 7367 N N . THR B 1 104 ? -13.242 17.344 7.781 1 66.25 104 THR B N 1
ATOM 7368 C CA . THR B 1 104 ? -12.602 18.203 8.766 1 66.25 104 THR B CA 1
ATOM 7369 C C . THR B 1 104 ? -13.25 19.594 8.789 1 66.25 104 THR B C 1
ATOM 7371 O O . THR B 1 104 ? -13.414 20.188 9.852 1 66.25 104 THR B O 1
ATOM 7374 N N . ASN B 1 105 ? -13.539 20.031 7.582 1 77.06 105 ASN B N 1
ATOM 7375 C CA . ASN B 1 105 ? -14.141 21.359 7.434 1 77.06 105 ASN B CA 1
ATOM 7376 C C . ASN B 1 105 ? -15.523 21.281 6.805 1 77.06 105 ASN B C 1
ATOM 7378 O O . ASN B 1 105 ? -15.688 21.562 5.617 1 77.06 105 ASN B O 1
ATOM 7382 N N . LEU B 1 106 ? -16.516 21.062 7.633 1 74.75 106 LEU B N 1
ATOM 7383 C CA . LEU B 1 106 ? -17.859 20.719 7.188 1 74.75 106 LEU B CA 1
ATOM 7384 C C . LEU B 1 106 ? -18.5 21.906 6.453 1 74.75 106 LEU B C 1
ATOM 7386 O O . LEU B 1 106 ? -19.328 21.703 5.562 1 74.75 106 LEU B O 1
ATOM 7390 N N . ARG B 1 107 ? -18.125 23.109 6.816 1 86.19 107 ARG B N 1
ATOM 7391 C CA . ARG B 1 107 ? -18.812 24.266 6.258 1 86.19 107 ARG B CA 1
ATOM 7392 C C . ARG B 1 107 ? -17.906 25.047 5.32 1 86.19 107 ARG B C 1
ATOM 7394 O O . ARG B 1 107 ? -18.016 26.281 5.223 1 86.19 107 ARG B O 1
ATOM 7401 N N . THR B 1 108 ? -16.953 24.375 4.75 1 88.81 108 THR B N 1
ATOM 7402 C CA . THR B 1 108 ? -16.062 25.016 3.803 1 88.81 108 THR B CA 1
ATOM 7403 C C . THR B 1 108 ? -16.344 24.547 2.379 1 88.81 108 THR B C 1
ATOM 7405 O O . THR B 1 108 ? -16.469 23.344 2.127 1 88.81 108 THR B O 1
ATOM 7408 N N . MET B 1 109 ? -16.531 25.516 1.527 1 92.31 109 MET B N 1
ATOM 7409 C CA . MET B 1 109 ? -16.672 25.266 0.096 1 92.31 109 MET B CA 1
ATOM 7410 C C . MET B 1 109 ? -15.445 25.781 -0.663 1 92.31 109 MET B C 1
ATOM 7412 O O . MET B 1 109 ? -15.047 26.938 -0.499 1 92.31 109 MET B O 1
ATOM 7416 N N . CYS B 1 110 ? -14.859 24.922 -1.414 1 93.06 110 CYS B N 1
ATOM 7417 C CA . CYS B 1 110 ? -13.711 25.328 -2.213 1 93.06 110 CYS B CA 1
ATOM 7418 C C . CYS B 1 110 ? -14.094 25.516 -3.676 1 93.06 110 CYS B C 1
ATOM 7420 O O . CYS B 1 110 ? -14.547 24.562 -4.324 1 93.06 110 CYS B O 1
ATOM 7422 N N . MET B 1 111 ? -13.836 26.672 -4.156 1 94.19 111 MET B N 1
ATOM 7423 C CA . MET B 1 111 ? -14.258 27.016 -5.512 1 94.19 111 MET B CA 1
ATOM 7424 C C . MET B 1 111 ? -13.172 26.641 -6.523 1 94.19 111 MET B C 1
ATOM 7426 O O . MET B 1 111 ? -13.461 26.469 -7.711 1 94.19 111 MET B O 1
ATOM 7430 N N . VAL B 1 112 ? -12.008 26.609 -6.051 1 92.75 112 VAL B N 1
ATOM 7431 C CA . VAL B 1 112 ? -10.891 26.25 -6.914 1 92.75 112 VAL B CA 1
ATOM 7432 C C . VAL B 1 112 ? -10.75 24.719 -6.949 1 92.75 112 VAL B C 1
ATOM 7434 O O . VAL B 1 112 ? -10.867 24.062 -5.918 1 92.75 112 VAL B O 1
ATOM 7437 N N . PRO B 1 113 ? -10.531 24.25 -8.195 1 89.56 113 PRO B N 1
ATOM 7438 C CA . PRO B 1 113 ? -10.289 22.797 -8.227 1 89.56 113 PRO B CA 1
ATOM 7439 C C . PRO B 1 113 ? -9.125 22.375 -7.336 1 89.56 113 PRO B C 1
ATOM 7441 O O . PRO B 1 113 ? -8.109 23.078 -7.258 1 89.56 113 PRO B O 1
ATOM 7444 N N . ARG B 1 114 ? -9.211 21.219 -6.781 1 86.62 114 ARG B N 1
ATOM 7445 C CA . ARG B 1 114 ? -8.211 20.719 -5.844 1 86.62 114 ARG B CA 1
ATOM 7446 C C . ARG B 1 114 ? -6.844 20.625 -6.508 1 86.62 114 ARG B C 1
ATOM 7448 O O . ARG B 1 114 ? -6.742 20.312 -7.695 1 86.62 114 ARG B O 1
ATOM 7455 N N . ASP B 1 115 ? -5.902 20.781 -5.684 1 85.25 115 ASP B N 1
ATOM 7456 C CA . ASP B 1 115 ? -4.52 20.688 -6.152 1 85.25 115 ASP B CA 1
ATOM 7457 C C . ASP B 1 115 ? -4.23 19.312 -6.738 1 85.25 115 ASP B C 1
ATOM 7459 O O . ASP B 1 115 ? -3.449 19.188 -7.68 1 85.25 115 ASP B O 1
ATOM 7463 N N . MET B 1 116 ? -4.844 18.328 -6.254 1 86.06 116 MET B N 1
ATOM 7464 C CA . MET B 1 116 ? -4.609 16.969 -6.75 1 86.06 116 MET B CA 1
ATOM 7465 C C . MET B 1 116 ? -5.051 16.844 -8.203 1 86.06 116 MET B C 1
ATOM 7467 O O . MET B 1 116 ? -4.43 16.125 -8.984 1 86.06 116 MET B O 1
ATOM 7471 N N . ILE B 1 117 ? -6.043 17.562 -8.594 1 88.5 117 ILE B N 1
ATOM 7472 C CA . ILE B 1 117 ? -6.523 17.516 -9.977 1 88.5 117 ILE B CA 1
ATOM 7473 C C . ILE B 1 117 ? -5.555 18.281 -10.883 1 88.5 117 ILE B C 1
ATOM 7475 O O . ILE B 1 117 ? -5.344 17.891 -12.031 1 88.5 117 ILE B O 1
ATOM 7479 N N . ASN B 1 118 ? -5.066 19.312 -10.281 1 92 118 ASN B N 1
ATOM 7480 C CA . ASN B 1 118 ? -4.031 20.031 -11.016 1 92 118 ASN B CA 1
ATOM 7481 C C . ASN B 1 118 ? -2.834 19.125 -11.32 1 92 118 ASN B C 1
ATOM 7483 O O . ASN B 1 118 ? -2.295 19.156 -12.422 1 92 118 ASN B O 1
ATOM 7487 N N . VAL B 1 119 ? -2.443 18.406 -10.406 1 92.81 119 VAL B N 1
ATOM 7488 C CA . VAL B 1 119 ? -1.312 17.5 -10.562 1 92.81 119 VAL B CA 1
ATOM 7489 C C . VAL B 1 119 ? -1.65 16.422 -11.594 1 92.81 119 VAL B C 1
ATOM 7491 O O . VAL B 1 119 ? -0.856 16.156 -12.5 1 92.81 119 VAL B O 1
ATOM 7494 N N . ARG B 1 120 ? -2.793 15.844 -11.531 1 91.81 120 ARG B N 1
ATOM 7495 C CA . ARG B 1 120 ? -3.217 14.805 -12.469 1 91.81 120 ARG B CA 1
ATOM 7496 C C . ARG B 1 120 ? -3.238 15.344 -13.898 1 91.81 120 ARG B C 1
ATOM 7498 O O . ARG B 1 120 ? -2.717 14.703 -14.812 1 91.81 120 ARG B O 1
ATOM 7505 N N . GLY B 1 121 ? -3.896 16.5 -14.016 1 95 121 GLY B N 1
ATOM 7506 C CA . GLY B 1 121 ? -3.955 17.109 -15.336 1 95 121 GLY B CA 1
ATOM 7507 C C . GLY B 1 121 ? -2.584 17.375 -15.93 1 95 121 GLY B C 1
ATOM 7508 O O . GLY B 1 121 ? -2.355 17.109 -17.109 1 95 121 GLY B O 1
ATOM 7509 N N . LEU B 1 122 ? -1.741 17.844 -15.102 1 96.81 122 LEU B N 1
ATOM 7510 C CA . LEU B 1 122 ? -0.39 18.125 -15.578 1 96.81 122 LEU B CA 1
ATOM 7511 C C . LEU B 1 122 ? 0.312 16.828 -16 1 96.81 122 LEU B C 1
ATOM 7513 O O . LEU B 1 122 ? 0.928 16.781 -17.078 1 96.81 122 LEU B O 1
ATOM 7517 N N . LEU B 1 123 ? 0.248 15.867 -15.195 1 94.19 123 LEU B N 1
ATOM 7518 C CA . LEU B 1 123 ? 0.903 14.602 -15.484 1 94.19 123 LEU B CA 1
ATOM 7519 C C . LEU B 1 123 ? 0.397 14.016 -16.797 1 94.19 123 LEU B C 1
ATOM 7521 O O . LEU B 1 123 ? 1.187 13.523 -17.609 1 94.19 123 LEU B O 1
ATOM 7525 N N . GLU B 1 124 ? -0.858 14.102 -17.062 1 95.12 124 GLU B N 1
ATOM 7526 C CA . GLU B 1 124 ? -1.45 13.539 -18.281 1 95.12 124 GLU B CA 1
ATOM 7527 C C . GLU B 1 124 ? -1.096 14.375 -19.5 1 95.12 124 GLU B C 1
ATOM 7529 O O . GLU B 1 124 ? -0.78 13.828 -20.562 1 95.12 124 GLU B O 1
ATOM 7534 N N . VAL B 1 125 ? -1.087 15.617 -19.328 1 97.12 125 VAL B N 1
ATOM 7535 C CA . VAL B 1 125 ? -0.811 16.516 -20.453 1 97.12 125 VAL B CA 1
ATOM 7536 C C . VAL B 1 125 ? 0.655 16.375 -20.875 1 97.12 125 VAL B C 1
ATOM 7538 O O . VAL B 1 125 ? 0.967 16.281 -22.062 1 97.12 125 VAL B O 1
ATOM 7541 N N . VAL B 1 126 ? 1.513 16.375 -19.922 1 96.81 126 VAL B N 1
ATOM 7542 C CA . VAL B 1 126 ? 2.932 16.359 -20.266 1 96.81 126 VAL B CA 1
ATOM 7543 C C . VAL B 1 126 ? 3.297 15.016 -20.891 1 96.81 126 VAL B C 1
ATOM 7545 O O . VAL B 1 126 ? 4.152 14.953 -21.766 1 96.81 126 VAL B O 1
ATOM 7548 N N . SER B 1 127 ? 2.682 14.016 -20.469 1 92.62 127 SER B N 1
ATOM 7549 C CA . SER B 1 127 ? 2.996 12.695 -20.984 1 92.62 127 SER B CA 1
ATOM 7550 C C . SER B 1 127 ? 2.365 12.477 -22.359 1 92.62 127 SER B C 1
ATOM 7552 O O . SER B 1 127 ? 3.041 12.047 -23.297 1 92.62 127 SER B O 1
ATOM 7554 N N . ASN B 1 128 ? 1.114 12.859 -22.562 1 93.12 128 ASN B N 1
ATOM 7555 C CA . ASN B 1 128 ? 0.351 12.523 -23.766 1 93.12 128 ASN B CA 1
ATOM 7556 C C . ASN B 1 128 ? 0.538 13.578 -24.859 1 93.12 128 ASN B C 1
ATOM 7558 O O . ASN B 1 128 ? 0.52 13.25 -26.047 1 93.12 128 ASN B O 1
ATOM 7562 N N . GLN B 1 129 ? 0.653 14.789 -24.469 1 95.19 129 GLN B N 1
ATOM 7563 C CA . GLN B 1 129 ? 0.607 15.844 -25.469 1 95.19 129 GLN B CA 1
ATOM 7564 C C . GLN B 1 129 ? 1.99 16.453 -25.688 1 95.19 129 GLN B C 1
ATOM 7566 O O . GLN B 1 129 ? 2.275 16.984 -26.766 1 95.19 129 GLN B O 1
ATOM 7571 N N . LEU B 1 130 ? 2.83 16.359 -24.719 1 95.75 130 LEU B N 1
ATOM 7572 C CA . LEU B 1 130 ? 4.145 16.969 -24.844 1 95.75 130 LEU B CA 1
ATOM 7573 C C . LEU B 1 130 ? 5.234 15.914 -24.984 1 95.75 130 LEU B C 1
ATOM 7575 O O . LEU B 1 130 ? 6.406 16.25 -25.172 1 95.75 130 LEU B O 1
ATOM 7579 N N . ASN B 1 131 ? 4.957 14.672 -24.828 1 91.44 131 ASN B N 1
ATOM 7580 C CA . ASN B 1 131 ? 5.879 13.555 -24.953 1 91.44 131 ASN B CA 1
ATOM 7581 C C . ASN B 1 131 ? 6.992 13.625 -23.906 1 91.44 131 ASN B C 1
ATOM 7583 O O . ASN B 1 131 ? 8.164 13.43 -24.234 1 91.44 131 ASN B O 1
ATOM 7587 N N . TRP B 1 132 ? 6.59 14.102 -22.734 1 93.06 132 TRP B N 1
ATOM 7588 C CA . TRP B 1 132 ? 7.516 14.008 -21.625 1 93.06 132 TRP B CA 1
ATOM 7589 C C . TRP B 1 132 ? 7.48 12.617 -21 1 93.06 132 TRP B C 1
ATOM 7591 O O . TRP B 1 132 ? 6.434 12.164 -20.531 1 93.06 132 TRP B O 1
ATOM 7601 N N . TYR B 1 133 ? 8.594 11.977 -21.016 1 87.81 133 TYR B N 1
ATOM 7602 C CA . TYR B 1 133 ? 8.68 10.656 -20.406 1 87.81 133 TYR B CA 1
ATOM 7603 C C . TYR B 1 133 ? 9.352 10.727 -19.031 1 87.81 133 TYR B C 1
ATOM 7605 O O . TYR B 1 133 ? 9.281 9.781 -18.25 1 87.81 133 TYR B O 1
ATOM 7613 N N . SER B 1 134 ? 9.969 11.867 -18.797 1 90.38 134 SER B N 1
ATOM 7614 C CA . SER B 1 134 ? 10.531 12.148 -17.484 1 90.38 134 SER B CA 1
ATOM 7615 C C . SER B 1 134 ? 10.258 13.586 -17.062 1 90.38 134 SER B C 1
ATOM 7617 O O . SER B 1 134 ? 10.141 14.477 -17.906 1 90.38 134 SER B O 1
ATOM 7619 N N . MET B 1 135 ? 10.148 13.719 -15.773 1 93.69 135 MET B N 1
ATOM 7620 C CA . MET B 1 135 ? 10 15.086 -15.289 1 93.69 135 MET B CA 1
ATOM 7621 C C . MET B 1 135 ? 10.461 15.203 -13.836 1 93.69 135 MET B C 1
ATOM 7623 O O . MET B 1 135 ? 10.602 14.188 -13.148 1 93.69 135 MET B O 1
ATOM 7627 N N . SER B 1 136 ? 10.836 16.375 -13.461 1 94.69 136 SER B N 1
ATOM 7628 C CA . SER B 1 136 ? 11.109 16.734 -12.07 1 94.69 136 SER B CA 1
ATOM 7629 C C . SER B 1 136 ? 10.078 17.703 -11.531 1 94.69 136 SER B C 1
ATOM 7631 O O . SER B 1 136 ? 9.336 18.328 -12.305 1 94.69 136 SER B O 1
ATOM 7633 N N . LEU B 1 137 ? 9.938 17.766 -10.219 1 96 137 LEU B N 1
ATOM 7634 C CA . LEU B 1 137 ? 8.992 18.672 -9.594 1 96 137 LEU B CA 1
ATOM 7635 C C . LEU B 1 137 ? 9.703 19.641 -8.641 1 96 137 LEU B C 1
ATOM 7637 O O . LEU B 1 137 ? 10.523 19.203 -7.828 1 96 137 LEU B O 1
ATOM 7641 N N . ALA B 1 138 ? 9.469 20.906 -8.844 1 96.5 138 ALA B N 1
ATOM 7642 C CA . ALA B 1 138 ? 9.883 21.938 -7.898 1 96.5 138 ALA B CA 1
ATOM 7643 C C . ALA B 1 138 ? 8.711 22.391 -7.027 1 96.5 138 ALA B C 1
ATOM 7645 O O . ALA B 1 138 ? 7.688 22.844 -7.539 1 96.5 138 ALA B O 1
ATOM 7646 N N . LEU B 1 139 ? 8.859 22.281 -5.754 1 92.62 139 LEU B N 1
ATOM 7647 C CA . LEU B 1 139 ? 7.773 22.531 -4.812 1 92.62 139 LEU B CA 1
ATOM 7648 C C . LEU B 1 139 ? 8.148 23.625 -3.828 1 92.62 139 LEU B C 1
ATOM 7650 O O . LEU B 1 139 ? 9.305 23.719 -3.41 1 92.62 139 LEU B O 1
ATOM 7654 N N . SER B 1 140 ? 7.125 24.438 -3.51 1 88.12 140 SER B N 1
ATOM 7655 C CA . SER B 1 140 ? 7.34 25.438 -2.473 1 88.12 140 SER B CA 1
ATOM 7656 C C . SER B 1 140 ? 7.418 24.797 -1.091 1 88.12 140 SER B C 1
ATOM 7658 O O . SER B 1 140 ? 6.723 23.812 -0.815 1 88.12 140 SER B O 1
ATOM 7660 N N . ASN B 1 141 ? 8.258 25.312 -0.299 1 79 141 ASN B N 1
ATOM 7661 C CA . ASN B 1 141 ? 8.406 24.781 1.051 1 79 141 ASN B CA 1
ATOM 7662 C C . ASN B 1 141 ? 7.355 25.359 2 1 79 141 ASN B C 1
ATOM 7664 O O . ASN B 1 141 ? 7.695 26.047 2.965 1 79 141 ASN B O 1
ATOM 7668 N N . ASP B 1 142 ? 6.137 25.094 1.729 1 76.69 142 ASP B N 1
ATOM 7669 C CA . ASP B 1 142 ? 4.984 25.531 2.514 1 76.69 142 ASP B CA 1
ATOM 7670 C C . ASP B 1 142 ? 3.82 24.547 2.375 1 76.69 142 ASP B C 1
ATOM 7672 O O . ASP B 1 142 ? 3.998 23.422 1.899 1 76.69 142 ASP B O 1
ATOM 7676 N N . ASP B 1 143 ? 2.6 24.969 2.83 1 74.81 143 ASP B N 1
ATOM 7677 C CA . ASP B 1 143 ? 1.45 24.062 2.822 1 74.81 143 ASP B CA 1
ATOM 7678 C C . ASP B 1 143 ? 1.014 23.75 1.395 1 74.81 143 ASP B C 1
ATOM 7680 O O . ASP B 1 143 ? 0.462 22.672 1.135 1 74.81 143 ASP B O 1
ATOM 7684 N N . TYR B 1 144 ? 1.34 24.734 0.509 1 82.06 144 TYR B N 1
ATOM 7685 C CA . TYR B 1 144 ? 1.005 24.484 -0.888 1 82.06 144 TYR B CA 1
ATOM 7686 C C . TYR B 1 144 ? 1.844 23.344 -1.452 1 82.06 144 TYR B C 1
ATOM 7688 O O . TYR B 1 144 ? 1.304 22.375 -2 1 82.06 144 TYR B O 1
ATOM 7696 N N . GLY B 1 145 ? 3.133 23.469 -1.279 1 82.5 145 GLY B N 1
ATOM 7697 C CA . GLY B 1 145 ? 4.027 22.438 -1.764 1 82.5 145 GLY B CA 1
ATOM 7698 C C . GLY B 1 145 ? 3.811 21.094 -1.083 1 82.5 145 GLY B C 1
ATOM 7699 O O . GLY B 1 145 ? 3.873 20.047 -1.729 1 82.5 145 GLY B O 1
ATOM 7700 N N . ASP B 1 146 ? 3.521 21.109 0.172 1 76.31 146 ASP B N 1
ATOM 7701 C CA . ASP B 1 146 ? 3.258 19.891 0.913 1 76.31 146 ASP B CA 1
ATOM 7702 C C . ASP B 1 146 ? 2.004 19.188 0.393 1 76.31 146 ASP B C 1
ATOM 7704 O O . ASP B 1 146 ? 1.97 17.953 0.289 1 76.31 146 ASP B O 1
ATOM 7708 N N . GLY B 1 147 ? 1.018 20.016 0.168 1 77.62 147 GLY B N 1
ATOM 7709 C CA . GLY B 1 147 ? -0.214 19.453 -0.37 1 77.62 147 GLY B CA 1
ATOM 7710 C C . GLY B 1 147 ? -0.028 18.781 -1.717 1 77.62 147 GLY B C 1
ATOM 7711 O O . GLY B 1 147 ? -0.603 17.719 -1.972 1 77.62 147 GLY B O 1
ATOM 7712 N N . VAL B 1 148 ? 0.818 19.375 -2.502 1 88.12 148 VAL B N 1
ATOM 7713 C CA . VAL B 1 148 ? 1.088 18.828 -3.824 1 88.12 148 VAL B CA 1
ATOM 7714 C C . VAL B 1 148 ? 1.915 17.547 -3.689 1 88.12 148 VAL B C 1
ATOM 7716 O O . VAL B 1 148 ? 1.643 16.547 -4.363 1 88.12 148 VAL B O 1
ATOM 7719 N N . ALA B 1 149 ? 2.877 17.641 -2.857 1 83.69 149 ALA B N 1
ATOM 7720 C CA . ALA B 1 149 ? 3.736 16.469 -2.654 1 83.69 149 ALA B CA 1
ATOM 7721 C C . ALA B 1 149 ? 2.92 15.258 -2.219 1 83.69 149 ALA B C 1
ATOM 7723 O O . ALA B 1 149 ? 3.186 14.133 -2.656 1 83.69 149 ALA B O 1
ATOM 7724 N N . GLN B 1 150 ? 1.986 15.461 -1.462 1 73.31 150 GLN B N 1
ATOM 7725 C CA . GLN B 1 150 ? 1.144 14.383 -0.967 1 73.31 150 GLN B CA 1
ATOM 7726 C C . GLN B 1 150 ? 0.253 13.82 -2.076 1 73.31 150 GLN B C 1
ATOM 7728 O O . GLN B 1 150 ? -0.09 12.641 -2.068 1 73.31 150 GLN B O 1
ATOM 7733 N N . ALA B 1 151 ? -0.072 14.641 -3.006 1 81.25 151 ALA B N 1
ATOM 7734 C CA . ALA B 1 151 ? -0.991 14.258 -4.074 1 81.25 151 ALA B CA 1
ATOM 7735 C C . ALA B 1 151 ? -0.26 13.516 -5.191 1 81.25 151 ALA B C 1
ATOM 7737 O O . ALA B 1 151 ? -0.875 12.773 -5.957 1 81.25 151 ALA B O 1
ATOM 7738 N N . VAL B 1 152 ? 1.023 13.648 -5.262 1 85.62 152 VAL B N 1
ATOM 7739 C CA . VAL B 1 152 ? 1.792 13.18 -6.406 1 85.62 152 VAL B CA 1
ATOM 7740 C C . VAL B 1 152 ? 1.704 11.656 -6.492 1 85.62 152 VAL B C 1
ATOM 7742 O O . VAL B 1 152 ? 1.459 11.102 -7.566 1 85.62 152 VAL B O 1
ATOM 7745 N N . THR B 1 153 ? 1.854 11 -5.418 1 71.44 153 THR B N 1
ATOM 7746 C CA . THR B 1 153 ? 1.856 9.539 -5.445 1 71.44 153 THR B CA 1
ATOM 7747 C C . THR B 1 153 ? 0.475 9 -5.805 1 71.44 153 THR B C 1
ATOM 7749 O O . THR B 1 153 ? 0.346 8.133 -6.672 1 71.44 153 THR B O 1
ATOM 7752 N N . SER B 1 154 ? -0.531 9.492 -5.207 1 71.94 154 SER B N 1
ATOM 7753 C CA . SER B 1 154 ? -1.886 9.008 -5.461 1 71.94 154 SER B CA 1
ATOM 7754 C C . SER B 1 154 ? -2.334 9.336 -6.879 1 71.94 154 SER B C 1
ATOM 7756 O O . SER B 1 154 ? -2.975 8.508 -7.539 1 71.94 154 SER B O 1
ATOM 7758 N N . GLU B 1 155 ? -1.974 10.453 -7.328 1 81.5 155 GLU B N 1
ATOM 7759 C CA . GLU B 1 155 ? -2.424 10.867 -8.656 1 81.5 155 GLU B CA 1
ATOM 7760 C C . GLU B 1 155 ? -1.592 10.203 -9.75 1 81.5 155 GLU B C 1
ATOM 7762 O O . GLU B 1 155 ? -2.064 10.023 -10.875 1 81.5 155 GLU B O 1
ATOM 7767 N N . GLY B 1 156 ? -0.419 9.883 -9.414 1 77.19 156 GLY B N 1
ATOM 7768 C CA . GLY B 1 156 ? 0.36 9.094 -10.352 1 77.19 156 GLY B CA 1
ATOM 7769 C C . GLY B 1 156 ? -0.277 7.75 -10.664 1 77.19 156 GLY B C 1
ATOM 7770 O O . GLY B 1 156 ? -0.155 7.25 -11.789 1 77.19 156 GLY B O 1
ATOM 7771 N N . GLN B 1 157 ? -1.047 7.246 -9.773 1 70.31 157 GLN B N 1
ATOM 7772 C CA . GLN B 1 157 ? -1.717 5.961 -9.953 1 70.31 157 GLN B CA 1
ATOM 7773 C C . GLN B 1 157 ? -3.039 6.133 -10.695 1 70.31 157 GLN B C 1
ATOM 7775 O O . GLN B 1 157 ? -3.465 5.242 -11.43 1 70.31 157 GLN B O 1
ATOM 7780 N N . THR B 1 158 ? -3.639 7.258 -10.516 1 72.88 158 THR B N 1
ATOM 7781 C CA . THR B 1 158 ? -4.977 7.484 -11.055 1 72.88 158 THR B CA 1
ATOM 7782 C C . THR B 1 158 ? -4.906 8 -12.484 1 72.88 158 THR B C 1
ATOM 7784 O O . THR B 1 158 ? -5.797 7.734 -13.289 1 72.88 158 THR B O 1
ATOM 7787 N N . ALA B 1 159 ? -3.797 8.625 -12.742 1 84.12 159 ALA B N 1
ATOM 7788 C CA . ALA B 1 159 ? -3.643 9.195 -14.078 1 84.12 159 ALA B CA 1
ATOM 7789 C C . ALA B 1 159 ? -3.592 8.102 -15.141 1 84.12 159 ALA B C 1
ATOM 7791 O O . ALA B 1 159 ? -3.025 7.027 -14.914 1 84.12 159 ALA B O 1
ATOM 7792 N N . SER B 1 160 ? -4.191 8.398 -16.281 1 80.69 160 SER B N 1
ATOM 7793 C CA . SER B 1 160 ? -4.172 7.441 -17.391 1 80.69 160 SER B CA 1
ATOM 7794 C C . SER B 1 160 ? -2.75 7.207 -17.891 1 80.69 160 SER B C 1
ATOM 7796 O O . SER B 1 160 ? -2.381 6.078 -18.219 1 80.69 160 SER B O 1
ATOM 7798 N N . THR B 1 161 ? -2.016 8.352 -18 1 84.06 161 THR B N 1
ATOM 7799 C CA . THR B 1 161 ? -0.599 8.305 -18.359 1 84.06 161 THR B CA 1
ATOM 7800 C C . THR B 1 161 ? 0.196 9.297 -17.5 1 84.06 161 THR B C 1
ATOM 7802 O O . THR B 1 161 ? -0.354 10.281 -17.016 1 84.06 161 THR B O 1
ATOM 7805 N N . THR B 1 162 ? 1.396 8.938 -17.281 1 86.94 162 THR B N 1
ATOM 7806 C CA . THR B 1 162 ? 2.213 9.82 -16.453 1 86.94 162 THR B CA 1
ATOM 7807 C C . THR B 1 162 ? 3.666 9.805 -16.922 1 86.94 162 THR B C 1
ATOM 7809 O O . THR B 1 162 ? 4.141 8.797 -17.453 1 86.94 162 THR B O 1
ATOM 7812 N N . ALA B 1 163 ? 4.312 10.93 -16.891 1 89.31 163 ALA B N 1
ATOM 7813 C CA . ALA B 1 163 ? 5.77 10.953 -16.938 1 89.31 163 ALA B CA 1
ATOM 7814 C C . ALA B 1 163 ? 6.375 10.406 -15.648 1 89.31 163 ALA B C 1
ATOM 7816 O O . ALA B 1 163 ? 5.77 10.516 -14.578 1 89.31 163 ALA B O 1
ATOM 7817 N N . THR B 1 164 ? 7.531 9.828 -15.773 1 84.94 164 THR B N 1
ATOM 7818 C CA . THR B 1 164 ? 8.234 9.391 -14.57 1 84.94 164 THR B CA 1
ATOM 7819 C C . THR B 1 164 ? 8.836 10.578 -13.828 1 84.94 164 THR B C 1
ATOM 7821 O O . THR B 1 164 ? 9.641 11.32 -14.391 1 84.94 164 THR B O 1
ATOM 7824 N N . ILE B 1 165 ? 8.375 10.742 -12.609 1 89.56 165 ILE B N 1
ATOM 7825 C CA . ILE B 1 165 ? 8.969 11.789 -11.781 1 89.56 165 ILE B CA 1
ATOM 7826 C C . ILE B 1 165 ? 10.305 11.305 -11.227 1 89.56 165 ILE B C 1
ATOM 7828 O O . ILE B 1 165 ? 10.352 10.398 -10.391 1 89.56 165 ILE B O 1
ATOM 7832 N N . VAL B 1 166 ? 11.367 11.953 -11.664 1 87.19 166 VAL B N 1
ATOM 7833 C CA . VAL B 1 166 ? 12.688 11.406 -11.375 1 87.19 166 VAL B CA 1
ATOM 7834 C C . VAL B 1 166 ? 13.328 12.188 -10.227 1 87.19 166 VAL B C 1
ATOM 7836 O O . VAL B 1 166 ? 14.305 11.727 -9.625 1 87.19 166 VAL B O 1
ATOM 7839 N N . ALA B 1 167 ? 12.734 13.359 -9.914 1 87.81 167 ALA B N 1
ATOM 7840 C CA . ALA B 1 167 ? 13.273 14.164 -8.82 1 87.81 167 ALA B CA 1
ATOM 7841 C C . ALA B 1 167 ? 12.227 15.133 -8.281 1 87.81 167 ALA B C 1
ATOM 7843 O O . ALA B 1 167 ? 11.336 15.562 -9.023 1 87.81 167 ALA B O 1
ATOM 7844 N N . HIS B 1 168 ? 12.32 15.367 -7.004 1 88.06 168 HIS B N 1
ATOM 7845 C CA . HIS B 1 168 ? 11.562 16.422 -6.328 1 88.06 168 HIS B CA 1
ATOM 7846 C C . HIS B 1 168 ? 12.469 17.297 -5.48 1 88.06 168 HIS B C 1
ATOM 7848 O O . HIS B 1 168 ? 13.422 16.812 -4.871 1 88.06 168 HIS B O 1
ATOM 7854 N N . ALA B 1 169 ? 12.234 18.609 -5.574 1 88.44 169 ALA B N 1
ATOM 7855 C CA . ALA B 1 169 ? 12.992 19.516 -4.723 1 88.44 169 ALA B CA 1
ATOM 7856 C C . ALA B 1 169 ? 12.102 20.625 -4.164 1 88.44 169 ALA B C 1
ATOM 7858 O O . ALA B 1 169 ? 11.211 21.109 -4.863 1 88.44 169 ALA B O 1
ATOM 7859 N N . PHE B 1 170 ? 12.312 20.953 -2.924 1 85.06 170 PHE B N 1
ATOM 7860 C CA . PHE B 1 170 ? 11.609 22.062 -2.287 1 85.06 170 PHE B CA 1
ATOM 7861 C C . PHE B 1 170 ? 12.43 23.344 -2.357 1 85.06 170 PHE B C 1
ATOM 7863 O O . PHE B 1 170 ? 13.648 23.312 -2.211 1 85.06 170 PHE B O 1
ATOM 7870 N N . MET B 1 171 ? 11.781 24.375 -2.697 1 87.5 171 MET B N 1
ATOM 7871 C CA . MET B 1 171 ? 12.422 25.688 -2.703 1 87.5 171 MET B CA 1
ATOM 7872 C C . MET B 1 171 ? 11.977 26.516 -1.5 1 87.5 171 MET B C 1
ATOM 7874 O O . MET B 1 171 ? 10.781 26.672 -1.255 1 87.5 171 MET B O 1
ATOM 7878 N N . ASN B 1 172 ? 12.969 27.047 -0.906 1 76.44 172 ASN B N 1
ATOM 7879 C CA . ASN B 1 172 ? 12.68 27.906 0.245 1 76.44 172 ASN B CA 1
ATOM 7880 C C . ASN B 1 172 ? 12.266 29.312 -0.184 1 76.44 172 ASN B C 1
ATOM 7882 O O . ASN B 1 172 ? 12.75 29.812 -1.195 1 76.44 172 ASN B O 1
ATOM 7886 N N . GLY B 1 173 ? 11.289 29.875 0.512 1 71.81 173 GLY B N 1
ATOM 7887 C CA . GLY B 1 173 ? 10.82 31.219 0.209 1 71.81 173 GLY B CA 1
ATOM 7888 C C . GLY B 1 173 ? 11.93 32.25 0.209 1 71.81 173 GLY B C 1
ATOM 7889 O O . GLY B 1 173 ? 11.883 33.219 -0.554 1 71.81 173 GLY B O 1
ATOM 7890 N N . ALA B 1 174 ? 12.82 32.062 1.106 1 68.12 174 ALA B N 1
ATOM 7891 C CA . ALA B 1 174 ? 14 32.906 1.159 1 68.12 174 ALA B CA 1
ATOM 7892 C C . ALA B 1 174 ? 15.281 32.094 1.095 1 68.12 174 ALA B C 1
ATOM 7894 O O . ALA B 1 174 ? 15.492 31.188 1.908 1 68.12 174 ALA B O 1
ATOM 7895 N N . ALA B 1 175 ? 15.945 32.156 -0.095 1 72.69 175 ALA B N 1
ATOM 7896 C CA . ALA B 1 175 ? 17.156 31.375 -0.279 1 72.69 175 ALA B CA 1
ATOM 7897 C C . ALA B 1 175 ? 18.219 32.188 -1.026 1 72.69 175 ALA B C 1
ATOM 7899 O O . ALA B 1 175 ? 17.906 33.188 -1.671 1 72.69 175 ALA B O 1
ATOM 7900 N N . SER B 1 176 ? 19.406 31.828 -0.729 1 76.19 176 SER B N 1
ATOM 7901 C CA . SER B 1 176 ? 20.516 32.438 -1.462 1 76.19 176 SER B CA 1
ATOM 7902 C C . SER B 1 176 ? 20.578 31.891 -2.889 1 76.19 176 SER B C 1
ATOM 7904 O O . SER B 1 176 ? 19.891 30.938 -3.234 1 76.19 176 SER B O 1
ATOM 7906 N N . THR B 1 177 ? 21.375 32.625 -3.66 1 87.25 177 THR B N 1
ATOM 7907 C CA . THR B 1 177 ? 21.609 32.188 -5.035 1 87.25 177 THR B CA 1
ATOM 7908 C C . THR B 1 177 ? 22.234 30.781 -5.066 1 87.25 177 THR B C 1
ATOM 7910 O O . THR B 1 177 ? 21.922 29.984 -5.945 1 87.25 177 THR B O 1
ATOM 7913 N N . THR B 1 178 ? 23 30.562 -4.125 1 85.94 178 THR B N 1
ATOM 7914 C CA . THR B 1 178 ? 23.656 29.266 -4.047 1 85.94 178 THR B CA 1
ATOM 7915 C C . THR B 1 178 ? 22.641 28.172 -3.719 1 85.94 178 THR B C 1
ATOM 7917 O O . THR B 1 178 ? 22.75 27.047 -4.227 1 85.94 178 THR B O 1
ATOM 7920 N N . ASP B 1 179 ? 21.688 28.469 -2.936 1 82.5 179 ASP B N 1
ATOM 7921 C CA . ASP B 1 179 ? 20.625 27.516 -2.604 1 82.5 179 ASP B CA 1
ATOM 7922 C C . ASP B 1 179 ? 19.781 27.203 -3.826 1 82.5 179 ASP B C 1
ATOM 7924 O O . ASP B 1 179 ? 19.391 26.047 -4.043 1 82.5 179 ASP B O 1
ATOM 7928 N N . ASP B 1 180 ? 19.5 28.25 -4.516 1 90.88 180 ASP B N 1
ATOM 7929 C CA . ASP B 1 180 ? 18.703 28.062 -5.719 1 90.88 180 ASP B CA 1
ATOM 7930 C C . ASP B 1 180 ? 19.438 27.203 -6.75 1 90.88 180 ASP B C 1
ATOM 7932 O O . ASP B 1 180 ? 18.812 26.406 -7.449 1 90.88 180 ASP B O 1
ATOM 7936 N N . ASP B 1 181 ? 20.734 27.422 -6.828 1 93.12 181 ASP B N 1
ATOM 7937 C CA . ASP B 1 181 ? 21.547 26.625 -7.75 1 93.12 181 ASP B CA 1
ATOM 7938 C C . ASP B 1 181 ? 21.547 25.156 -7.34 1 93.12 181 ASP B C 1
ATOM 7940 O O . ASP B 1 181 ? 21.578 24.266 -8.195 1 93.12 181 ASP B O 1
ATOM 7944 N N . ALA B 1 182 ? 21.531 24.938 -6.07 1 88.62 182 ALA B N 1
ATOM 7945 C CA . ALA B 1 182 ? 21.5 23.578 -5.559 1 88.62 182 ALA B CA 1
ATOM 7946 C C . ALA B 1 182 ? 20.172 22.891 -5.91 1 88.62 182 ALA B C 1
ATOM 7948 O O . ALA B 1 182 ? 20.141 21.688 -6.16 1 88.62 182 ALA B O 1
ATOM 7949 N N . VAL B 1 183 ? 19.078 23.609 -5.902 1 91.88 183 VAL B N 1
ATOM 7950 C CA . VAL B 1 183 ? 17.766 23.078 -6.277 1 91.88 183 VAL B CA 1
ATOM 7951 C C . VAL B 1 183 ? 17.797 22.641 -7.742 1 91.88 183 VAL B C 1
ATOM 7953 O O . VAL B 1 183 ? 17.328 21.562 -8.078 1 91.88 183 VAL B O 1
ATOM 7956 N N . VAL B 1 184 ? 18.406 23.484 -8.562 1 95.06 184 VAL B N 1
ATOM 7957 C CA . VAL B 1 184 ? 18.469 23.156 -9.984 1 95.06 184 VAL B CA 1
ATOM 7958 C C . VAL B 1 184 ? 19.328 21.906 -10.195 1 95.06 184 VAL B C 1
ATOM 7960 O O . VAL B 1 184 ? 18.969 21.031 -10.977 1 95.06 184 VAL B O 1
ATOM 7963 N N . ALA B 1 185 ? 20.422 21.844 -9.484 1 90.12 185 ALA B N 1
ATOM 7964 C CA . ALA B 1 185 ? 21.281 20.672 -9.586 1 90.12 185 ALA B CA 1
ATOM 7965 C C . ALA B 1 185 ? 20.531 19.391 -9.211 1 90.12 185 ALA B C 1
ATOM 7967 O O . ALA B 1 185 ? 20.703 18.344 -9.844 1 90.12 185 ALA B O 1
ATOM 7968 N N . SER B 1 186 ? 19.688 19.484 -8.25 1 89.19 186 SER B N 1
ATOM 7969 C CA . SER B 1 186 ? 18.906 18.344 -7.801 1 89.19 186 SER B CA 1
ATOM 7970 C C . SER B 1 186 ? 17.844 17.969 -8.828 1 89.19 186 SER B C 1
ATOM 7972 O O . SER B 1 186 ? 17.547 16.797 -9.023 1 89.19 186 SER B O 1
ATOM 7974 N N . LEU B 1 187 ? 17.281 18.922 -9.508 1 92.88 187 LEU B N 1
ATOM 7975 C CA . LEU B 1 187 ? 16.188 18.703 -10.445 1 92.88 187 LEU B CA 1
ATOM 7976 C C . LEU B 1 187 ? 16.688 18.047 -11.727 1 92.88 187 LEU B C 1
ATOM 7978 O O . LEU B 1 187 ? 15.961 17.281 -12.367 1 92.88 187 LEU B O 1
ATOM 7982 N N . ILE B 1 188 ? 17.969 18.281 -12.062 1 89.81 188 ILE B N 1
ATOM 7983 C CA . ILE B 1 188 ? 18.453 17.797 -13.352 1 89.81 188 ILE B CA 1
ATOM 7984 C C . ILE B 1 188 ? 19.406 16.609 -13.133 1 89.81 188 ILE B C 1
ATOM 7986 O O . ILE B 1 188 ? 20.031 16.125 -14.086 1 89.81 188 ILE B O 1
ATOM 7990 N N . LYS B 1 189 ? 19.5 16.203 -11.867 1 84.31 189 LYS B N 1
ATOM 7991 C CA . LYS B 1 189 ? 20.406 15.117 -11.508 1 84.31 189 LYS B CA 1
ATOM 7992 C C . LYS B 1 189 ? 20.172 13.891 -12.383 1 84.31 189 LYS B C 1
ATOM 7994 O O . LYS B 1 189 ? 21.125 13.211 -12.789 1 84.31 189 LYS B O 1
ATOM 7999 N N . TYR B 1 190 ? 18.922 13.648 -12.734 1 87.06 190 TYR B N 1
ATOM 8000 C CA . TYR B 1 190 ? 18.562 12.461 -13.5 1 87.06 190 TYR B CA 1
ATOM 8001 C C . TYR B 1 190 ? 18.078 12.844 -14.891 1 87.06 190 TYR B C 1
ATOM 8003 O O . TYR B 1 190 ? 17.219 12.164 -15.461 1 87.06 190 TYR B O 1
ATOM 8011 N N . ARG B 1 191 ? 18.562 13.992 -15.328 1 84 191 ARG B N 1
ATOM 8012 C CA . ARG B 1 191 ? 18.562 14.422 -16.719 1 84 191 ARG B CA 1
ATOM 8013 C C . ARG B 1 191 ? 17.156 14.734 -17.203 1 84 191 ARG B C 1
ATOM 8015 O O . ARG B 1 191 ? 16.828 14.547 -18.375 1 84 191 ARG B O 1
ATOM 8022 N N . ALA B 1 192 ? 16.281 15.078 -16.344 1 89.19 192 ALA B N 1
ATOM 8023 C CA . ALA B 1 192 ? 14.969 15.555 -16.766 1 89.19 192 ALA B CA 1
ATOM 8024 C C . ALA B 1 192 ? 15.062 16.938 -17.406 1 89.19 192 ALA B C 1
ATOM 8026 O O . ALA B 1 192 ? 15.82 17.797 -16.938 1 89.19 192 ALA B O 1
ATOM 8027 N N . ARG B 1 193 ? 14.352 17.125 -18.484 1 92 193 ARG B N 1
ATOM 8028 C CA . ARG B 1 193 ? 14.32 18.422 -19.141 1 92 193 ARG B CA 1
ATOM 8029 C C . ARG B 1 193 ? 13.023 19.156 -18.828 1 92 193 ARG B C 1
ATOM 8031 O O . ARG B 1 193 ? 12.938 20.375 -19.031 1 92 193 ARG B O 1
ATOM 8038 N N . GLY B 1 194 ? 12.047 18.391 -18.469 1 95.31 194 GLY B N 1
ATOM 8039 C CA . GLY B 1 194 ? 10.781 18.984 -18.047 1 95.31 194 GLY B CA 1
ATOM 8040 C C . GLY B 1 194 ? 10.648 19.094 -16.547 1 95.31 194 GLY B C 1
ATOM 8041 O O . GLY B 1 194 ? 10.938 18.141 -15.812 1 95.31 194 GLY B O 1
ATOM 8042 N N . VAL B 1 195 ? 10.281 20.297 -16.062 1 97.19 195 VAL B N 1
ATOM 8043 C CA . VAL B 1 195 ? 10.125 20.516 -14.633 1 97.19 195 VAL B CA 1
ATOM 8044 C C . VAL B 1 195 ? 8.75 21.109 -14.352 1 97.19 195 VAL B C 1
ATOM 8046 O O . VAL B 1 195 ? 8.398 22.156 -14.898 1 97.19 195 VAL B O 1
ATOM 8049 N N . GLY B 1 196 ? 7.922 20.344 -13.602 1 97.12 196 GLY B N 1
ATOM 8050 C CA . GLY B 1 196 ? 6.707 20.938 -13.062 1 97.12 196 GLY B CA 1
ATOM 8051 C C . GLY B 1 196 ? 6.957 21.781 -11.828 1 97.12 196 GLY B C 1
ATOM 8052 O O . GLY B 1 196 ? 7.656 21.359 -10.906 1 97.12 196 GLY B O 1
ATOM 8053 N N . CYS B 1 197 ? 6.41 23 -11.883 1 97.5 197 CYS B N 1
ATOM 8054 C CA . CYS B 1 197 ? 6.695 23.953 -10.812 1 97.5 197 CYS B CA 1
ATOM 8055 C C . CYS B 1 197 ? 5.43 24.312 -10.039 1 97.5 197 CYS B C 1
ATOM 8057 O O . CYS B 1 197 ? 4.5 24.891 -10.602 1 97.5 197 CYS B O 1
ATOM 8059 N N . PHE B 1 198 ? 5.383 23.953 -8.844 1 95.56 198 PHE B N 1
ATOM 8060 C CA . PHE B 1 198 ? 4.34 24.375 -7.914 1 95.56 198 PHE B CA 1
ATOM 8061 C C . PHE B 1 198 ? 4.902 25.344 -6.875 1 95.56 198 PHE B C 1
ATOM 8063 O O . PHE B 1 198 ? 5.027 25 -5.699 1 95.56 198 PHE B O 1
ATOM 8070 N N . LEU B 1 199 ? 5.227 26.531 -7.434 1 94 199 LEU B N 1
ATOM 8071 C CA . LEU B 1 199 ? 5.934 27.594 -6.73 1 94 199 LEU B CA 1
ATOM 8072 C C . LEU B 1 199 ? 5.156 28.906 -6.801 1 94 199 LEU B C 1
ATOM 8074 O O . LEU B 1 199 ? 4.309 29.078 -7.68 1 94 199 LEU B O 1
ATOM 8078 N N . ARG B 1 200 ? 5.566 29.797 -5.867 1 90.25 200 ARG B N 1
ATOM 8079 C CA . ARG B 1 200 ? 5.074 31.172 -5.977 1 90.25 200 ARG B CA 1
ATOM 8080 C C . ARG B 1 200 ? 5.805 31.938 -7.074 1 90.25 200 ARG B C 1
ATOM 8082 O O . ARG B 1 200 ? 6.781 31.438 -7.637 1 90.25 200 ARG B O 1
ATOM 8089 N N . GLU B 1 201 ? 5.266 33.094 -7.371 1 92.5 201 GLU B N 1
ATOM 8090 C CA . GLU B 1 201 ? 5.824 33.906 -8.445 1 92.5 201 GLU B CA 1
ATOM 8091 C C . GLU B 1 201 ? 7.301 34.188 -8.203 1 92.5 201 GLU B C 1
ATOM 8093 O O . GLU B 1 201 ? 8.133 33.969 -9.086 1 92.5 201 GLU B O 1
ATOM 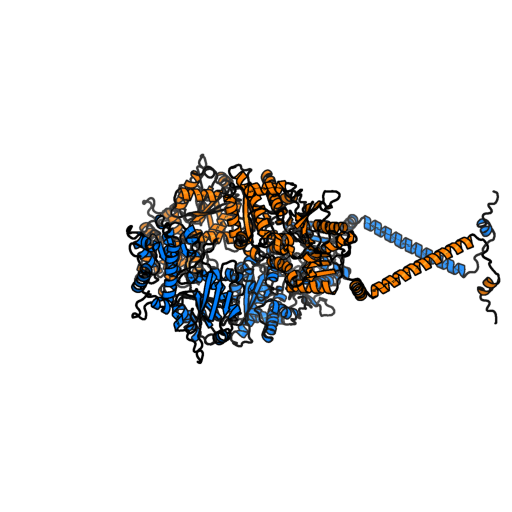8098 N N . ALA B 1 202 ? 7.562 34.625 -7.039 1 89.25 202 ALA B N 1
ATOM 8099 C CA . ALA B 1 202 ? 8.938 35 -6.723 1 89.25 202 ALA B CA 1
ATOM 8100 C C . ALA B 1 202 ? 9.867 33.781 -6.801 1 89.25 202 ALA B C 1
ATOM 8102 O O . ALA B 1 202 ? 11 33.906 -7.277 1 89.25 202 ALA B O 1
ATOM 8103 N N . GLU B 1 203 ? 9.406 32.719 -6.355 1 92.12 203 GLU B N 1
ATOM 8104 C CA . GLU B 1 203 ? 10.203 31.5 -6.383 1 92.12 203 GLU B CA 1
ATOM 8105 C C . GLU B 1 203 ? 10.414 31 -7.809 1 92.12 203 GLU B C 1
ATOM 8107 O O . GLU B 1 203 ? 11.5 30.516 -8.156 1 92.12 203 GLU B O 1
ATOM 8112 N N . THR B 1 204 ? 9.438 31.141 -8.609 1 96.12 204 THR B N 1
ATOM 8113 C CA . THR B 1 204 ? 9.539 30.719 -10 1 96.12 204 THR B CA 1
ATOM 8114 C C . THR B 1 204 ? 10.57 31.547 -10.75 1 96.12 204 THR B C 1
ATOM 8116 O O . THR B 1 204 ? 11.359 31.016 -11.531 1 96.12 204 THR B O 1
ATOM 8119 N N . ARG B 1 205 ? 10.562 32.781 -10.523 1 95.44 205 ARG B N 1
ATOM 8120 C CA . ARG B 1 205 ? 11.531 33.688 -11.164 1 95.44 205 ARG B CA 1
ATOM 8121 C C . ARG B 1 205 ? 12.953 33.375 -10.695 1 95.44 205 ARG B C 1
ATOM 8123 O O . ARG B 1 205 ? 13.891 33.406 -11.484 1 95.44 205 ARG B O 1
ATOM 8130 N N . ARG B 1 206 ? 13.016 33.062 -9.445 1 95.31 206 ARG B N 1
ATOM 8131 C CA . ARG B 1 206 ? 14.32 32.688 -8.922 1 95.31 206 ARG B CA 1
ATOM 8132 C C . ARG B 1 206 ? 14.789 31.375 -9.516 1 95.31 206 ARG B C 1
ATOM 8134 O O . ARG B 1 206 ? 15.977 31.203 -9.82 1 95.31 206 ARG B O 1
ATOM 8141 N N . LEU B 1 207 ? 13.891 30.453 -9.641 1 96.69 207 LEU B N 1
ATOM 8142 C CA . LEU B 1 207 ? 14.234 29.156 -10.234 1 96.69 207 LEU B CA 1
ATOM 8143 C C . LEU B 1 207 ? 14.688 29.328 -11.68 1 96.69 207 LEU B C 1
ATOM 8145 O O . LEU B 1 207 ? 15.68 28.734 -12.102 1 96.69 207 LEU B O 1
ATOM 8149 N N . HIS B 1 208 ? 14.008 30.188 -12.438 1 96.25 208 HIS B N 1
ATOM 8150 C CA . HIS B 1 208 ? 14.398 30.453 -13.812 1 96.25 208 HIS B CA 1
ATOM 8151 C C . HIS B 1 208 ? 15.789 31.062 -13.883 1 96.25 208 HIS B C 1
ATOM 8153 O O . HIS B 1 208 ? 16.594 30.688 -14.734 1 96.25 208 HIS B O 1
ATOM 8159 N N . ALA B 1 209 ? 16.016 31.938 -13.008 1 95.75 209 ALA B N 1
ATOM 8160 C CA . ALA B 1 209 ? 17.344 32.562 -12.977 1 95.75 209 ALA B CA 1
ATOM 8161 C C . ALA B 1 209 ? 18.422 31.547 -12.68 1 95.75 209 ALA B C 1
ATOM 8163 O O . ALA B 1 209 ? 19.516 31.609 -13.258 1 95.75 209 ALA B O 1
ATOM 8164 N N . ALA B 1 210 ? 18.125 30.703 -11.773 1 96.56 210 ALA B N 1
ATOM 8165 C CA . ALA B 1 210 ? 19.078 29.656 -11.43 1 96.56 210 ALA B CA 1
ATOM 8166 C C . ALA B 1 210 ? 19.297 28.719 -12.609 1 96.56 210 ALA B C 1
ATOM 8168 O O . ALA B 1 210 ? 20.422 28.234 -12.82 1 96.56 210 ALA B O 1
ATOM 8169 N N . VAL B 1 211 ? 18.281 28.406 -13.375 1 96.06 211 VAL B N 1
ATOM 8170 C CA . VAL B 1 211 ? 18.375 27.562 -14.562 1 96.06 211 VAL B CA 1
ATOM 8171 C C . VAL B 1 211 ? 19.281 28.219 -15.594 1 96.06 211 VAL B C 1
ATOM 8173 O O . VAL B 1 211 ? 20.109 27.547 -16.219 1 96.06 211 VAL B O 1
ATOM 8176 N N . GLU B 1 212 ? 19.219 29.484 -15.734 1 94.25 212 GLU B N 1
ATOM 8177 C CA . GLU B 1 212 ? 20.031 30.219 -16.719 1 94.25 212 GLU B CA 1
ATOM 8178 C C . GLU B 1 212 ? 21.5 30.219 -16.328 1 94.25 212 GLU B C 1
ATOM 8180 O O . GLU B 1 212 ? 22.375 30.203 -17.203 1 94.25 212 GLU B O 1
ATOM 8185 N N . ARG B 1 213 ? 21.656 30.125 -15.055 1 94.56 213 ARG B N 1
ATOM 8186 C CA . ARG B 1 213 ? 23.031 30.141 -14.57 1 94.56 213 ARG B CA 1
ATOM 8187 C C . ARG B 1 213 ? 23.688 28.781 -14.719 1 94.56 213 ARG B C 1
ATOM 8189 O O . ARG B 1 213 ? 24.922 28.672 -14.75 1 94.56 213 ARG B O 1
ATOM 8196 N N . ASN B 1 214 ? 22.891 27.812 -14.828 1 92 214 ASN B N 1
ATOM 8197 C CA . ASN B 1 214 ? 23.406 26.453 -14.93 1 92 214 ASN B CA 1
ATOM 8198 C C . ASN B 1 214 ? 23.719 26.078 -16.375 1 92 214 ASN B C 1
ATOM 8200 O O . ASN B 1 214 ? 22.844 26.109 -17.234 1 92 214 ASN B O 1
ATOM 8204 N N . ARG B 1 215 ? 24.859 25.688 -16.625 1 84.81 215 ARG B N 1
ATOM 8205 C CA . ARG B 1 215 ? 25.344 25.422 -17.984 1 84.81 215 ARG B CA 1
ATOM 8206 C C . ARG B 1 215 ? 24.547 24.297 -18.625 1 84.81 215 ARG B C 1
ATOM 8208 O O . ARG B 1 215 ? 24.25 24.344 -19.828 1 84.81 215 ARG B O 1
ATOM 8215 N N . ARG B 1 216 ? 24.125 23.312 -17.953 1 83.38 216 ARG B N 1
ATOM 8216 C CA . ARG B 1 216 ? 23.422 22.141 -18.484 1 83.38 216 ARG B CA 1
ATOM 8217 C C . ARG B 1 216 ? 21.938 22.438 -18.656 1 83.38 216 ARG B C 1
ATOM 8219 O O . ARG B 1 216 ? 21.312 21.953 -19.609 1 83.38 216 ARG B O 1
ATOM 8226 N N . ALA B 1 217 ? 21.422 23.203 -17.766 1 88.12 217 ALA B N 1
ATOM 8227 C CA . ALA B 1 217 ? 19.984 23.422 -17.703 1 88.12 217 ALA B CA 1
ATOM 8228 C C . ALA B 1 217 ? 19.547 24.547 -18.625 1 88.12 217 ALA B C 1
ATOM 8230 O O . ALA B 1 217 ? 18.438 24.547 -19.172 1 88.12 217 ALA B O 1
ATOM 8231 N N . ALA B 1 218 ? 20.344 25.547 -18.828 1 87.31 218 ALA B N 1
ATOM 8232 C CA . ALA B 1 218 ? 19.984 26.797 -19.469 1 87.31 218 ALA B CA 1
ATOM 8233 C C . ALA B 1 218 ? 19.328 26.562 -20.828 1 87.31 218 ALA B C 1
ATOM 8235 O O . ALA B 1 218 ? 18.359 27.234 -21.172 1 87.31 218 ALA B O 1
ATOM 8236 N N . ASN B 1 219 ? 19.75 25.594 -21.5 1 80.25 219 ASN B N 1
ATOM 8237 C CA . ASN B 1 219 ? 19.188 25.438 -22.844 1 80.25 219 ASN B CA 1
ATOM 8238 C C . ASN B 1 219 ? 18.422 24.125 -22.984 1 80.25 219 ASN B C 1
ATOM 8240 O O . ASN B 1 219 ? 17.984 23.781 -24.078 1 80.25 219 ASN B O 1
ATOM 8244 N N . SER B 1 220 ? 18.109 23.578 -21.906 1 86.69 220 SER B N 1
ATOM 8245 C CA . SER B 1 220 ? 17.5 22.266 -22.062 1 86.69 220 SER B CA 1
ATOM 8246 C C . SER B 1 220 ? 16.266 22.109 -21.188 1 86.69 220 SER B C 1
ATOM 8248 O O . SER B 1 220 ? 15.391 21.297 -21.469 1 86.69 220 SER B O 1
ATOM 8250 N N . VAL B 1 221 ? 16.188 22.938 -20.188 1 93.88 221 VAL B N 1
ATOM 8251 C CA . VAL B 1 221 ? 15.117 22.734 -19.203 1 93.88 221 VAL B CA 1
ATOM 8252 C C . VAL B 1 221 ? 13.93 23.625 -19.547 1 93.88 221 VAL B C 1
ATOM 8254 O O . VAL B 1 221 ? 14.109 24.781 -19.938 1 93.88 221 VAL B O 1
ATOM 8257 N N . PHE B 1 222 ? 12.805 23.094 -19.531 1 96 222 PHE B N 1
ATOM 8258 C CA . PHE B 1 222 ? 11.555 23.797 -19.719 1 96 222 PHE B CA 1
ATOM 8259 C C . PHE B 1 222 ? 10.688 23.734 -18.469 1 96 222 PHE B C 1
ATOM 8261 O O . PHE B 1 222 ? 10.422 22.656 -17.953 1 96 222 PHE B O 1
ATOM 8268 N N . LEU B 1 223 ? 10.203 24.891 -17.953 1 97.38 223 LEU B N 1
ATOM 8269 C CA . LEU B 1 223 ? 9.453 24.969 -16.703 1 97.38 223 LEU B CA 1
ATOM 8270 C C . LEU B 1 223 ? 7.961 25.125 -16.969 1 97.38 223 LEU B C 1
ATOM 8272 O O . LEU B 1 223 ? 7.551 25.922 -17.812 1 97.38 223 LEU B O 1
ATOM 8276 N N . ILE B 1 224 ? 7.148 24.297 -16.312 1 97.88 224 ILE B N 1
ATOM 8277 C CA . ILE B 1 224 ? 5.703 24.5 -16.344 1 97.88 224 ILE B CA 1
ATOM 8278 C C . ILE B 1 224 ? 5.203 24.875 -14.945 1 97.88 224 ILE B C 1
ATOM 8280 O O . ILE B 1 224 ? 5.199 24.031 -14.039 1 97.88 224 ILE B O 1
ATOM 8284 N N . ALA B 1 225 ? 4.746 26.062 -14.844 1 97.38 225 ALA B N 1
ATOM 8285 C CA . ALA B 1 225 ? 4.316 26.609 -13.555 1 97.38 225 ALA B CA 1
ATOM 8286 C C . ALA B 1 225 ? 2.818 26.406 -13.352 1 97.38 225 ALA B C 1
ATOM 8288 O O . ALA B 1 225 ? 2.115 25.953 -14.258 1 97.38 225 ALA B O 1
ATOM 8289 N N . SER B 1 226 ? 2.381 26.688 -12.109 1 95.12 226 SER B N 1
ATOM 8290 C CA . SER B 1 226 ? 0.977 26.562 -11.734 1 95.12 226 SER B CA 1
ATOM 8291 C C . SER B 1 226 ? 0.332 27.922 -11.531 1 95.12 226 SER B C 1
ATOM 8293 O O . SER B 1 226 ? 0.942 28.953 -11.82 1 95.12 226 SER B O 1
ATOM 8295 N N . ARG B 1 227 ? -0.834 27.891 -11.039 1 93.25 227 ARG B N 1
ATOM 8296 C CA . ARG B 1 227 ? -1.639 29.094 -10.875 1 93.25 227 ARG B CA 1
ATOM 8297 C C . ARG B 1 227 ? -0.973 30.078 -9.914 1 93.25 227 ARG B C 1
ATOM 8299 O O . ARG B 1 227 ? -1.156 31.281 -10.031 1 93.25 227 ARG B O 1
ATOM 8306 N N . GLU B 1 228 ? -0.139 29.578 -9.016 1 91.75 228 GLU B N 1
ATOM 8307 C CA . GLU B 1 228 ? 0.493 30.453 -8.031 1 91.75 228 GLU B CA 1
ATOM 8308 C C . GLU B 1 228 ? 1.505 31.391 -8.688 1 91.75 228 GLU B C 1
ATOM 8310 O O . GLU B 1 228 ? 1.893 32.406 -8.102 1 91.75 228 GLU B O 1
ATOM 8315 N N . SER B 1 229 ? 1.843 31.094 -9.914 1 94.06 229 SER B N 1
ATOM 8316 C CA . SER B 1 229 ? 2.836 31.875 -10.641 1 94.06 229 SER B CA 1
ATOM 8317 C C . SER B 1 229 ? 2.225 32.531 -11.875 1 94.06 229 SER B C 1
ATOM 8319 O O . SER B 1 229 ? 2.914 32.75 -12.875 1 94.06 229 SER B O 1
ATOM 8321 N N . LEU B 1 230 ? 1.026 32.781 -11.82 1 94.88 230 LEU B N 1
ATOM 8322 C CA . LEU B 1 230 ? 0.319 33.25 -13.008 1 94.88 230 LEU B CA 1
ATOM 8323 C C . LEU B 1 230 ? 0.882 34.562 -13.492 1 94.88 230 LEU B C 1
ATOM 8325 O O . LEU B 1 230 ? 0.825 34.875 -14.688 1 94.88 230 LEU B O 1
ATOM 8329 N N . ASN B 1 231 ? 1.444 35.344 -12.672 1 93.88 231 ASN B N 1
ATOM 8330 C CA . ASN B 1 231 ? 1.947 36.656 -13.062 1 93.88 231 ASN B CA 1
ATOM 8331 C C . ASN B 1 231 ? 3.297 36.562 -13.766 1 93.88 231 ASN B C 1
ATOM 8333 O O . ASN B 1 231 ? 3.842 37.562 -14.219 1 93.88 231 ASN B O 1
ATOM 8337 N N . VAL B 1 232 ? 3.775 35.375 -13.953 1 95.81 232 VAL B N 1
ATOM 8338 C CA . VAL B 1 232 ? 4.965 35.156 -14.766 1 95.81 232 VAL B CA 1
ATOM 8339 C C . VAL B 1 232 ? 4.578 35.094 -16.234 1 95.81 232 VAL B C 1
ATOM 8341 O O . VAL B 1 232 ? 5.438 35.188 -17.125 1 95.81 232 VAL B O 1
ATOM 8344 N N . LEU B 1 233 ? 3.371 35.031 -16.562 1 94.94 233 LEU B N 1
ATOM 8345 C CA . LEU B 1 233 ? 2.842 34.75 -17.891 1 94.94 233 LEU B CA 1
ATOM 8346 C C . LEU B 1 233 ? 3.393 35.781 -18.906 1 94.94 233 LEU B C 1
ATOM 8348 O O . LEU B 1 233 ? 3.797 35.375 -20 1 94.94 233 LEU B O 1
ATOM 8352 N N . PRO B 1 234 ? 3.494 37.062 -18.562 1 91.25 234 PRO B N 1
ATOM 8353 C CA . PRO B 1 234 ? 3.986 38.031 -19.562 1 91.25 234 PRO B CA 1
ATOM 8354 C C . PRO B 1 234 ? 5.438 37.75 -19.969 1 91.25 234 PRO B C 1
ATOM 8356 O O . PRO B 1 234 ? 5.871 38.188 -21.031 1 91.25 234 PRO B O 1
ATOM 8359 N N . ASP B 1 235 ? 6.156 37.062 -19.141 1 91.62 235 ASP B N 1
ATOM 8360 C CA . ASP B 1 235 ? 7.562 36.781 -19.406 1 91.62 235 ASP B CA 1
ATOM 8361 C C . ASP B 1 235 ? 7.723 35.562 -20.312 1 91.62 235 ASP B C 1
ATOM 8363 O O . ASP B 1 235 ? 8.812 35.281 -20.812 1 91.62 235 ASP B O 1
ATOM 8367 N N . LEU B 1 236 ? 6.664 34.844 -20.531 1 94.06 236 LEU B N 1
ATOM 8368 C CA . LEU B 1 236 ? 6.727 33.594 -21.281 1 94.06 236 LEU B CA 1
ATOM 8369 C C . LEU B 1 236 ? 6.422 33.844 -22.766 1 94.06 236 LEU B C 1
ATOM 8371 O O . LEU B 1 236 ? 5.566 33.156 -23.344 1 94.06 236 LEU B O 1
ATOM 8375 N N . THR B 1 237 ? 7.105 34.812 -23.297 1 84.5 237 THR B N 1
ATOM 8376 C CA . THR B 1 237 ? 6.859 35.25 -24.656 1 84.5 237 THR B CA 1
ATOM 8377 C C . THR B 1 237 ? 7.59 34.344 -25.656 1 84.5 237 THR B C 1
ATOM 8379 O O . THR B 1 237 ? 8.656 33.812 -25.344 1 84.5 237 THR B O 1
ATOM 8382 N N . SER B 1 238 ? 6.707 33.844 -26.641 1 69.94 238 SER B N 1
ATOM 8383 C CA . SER B 1 238 ? 7.297 33.125 -27.766 1 69.94 238 SER B CA 1
ATOM 8384 C C . SER B 1 238 ? 7.23 33.938 -29.047 1 69.94 238 SER B C 1
ATOM 8386 O O . SER B 1 238 ? 6.297 34.719 -29.234 1 69.94 238 SER B O 1
ATOM 8388 N N . ASP B 1 239 ? 8.141 34.375 -29.812 1 52.94 239 ASP B N 1
ATOM 8389 C CA . ASP B 1 239 ? 7.914 34.906 -31.156 1 52.94 239 ASP B CA 1
ATOM 8390 C C . ASP B 1 239 ? 7.715 33.781 -32.188 1 52.94 239 ASP B C 1
ATOM 8392 O O . ASP B 1 239 ? 8.531 32.875 -32.25 1 52.94 239 ASP B O 1
ATOM 8396 N N . VAL B 1 240 ? 6.488 33.438 -32.531 1 47.59 240 VAL B N 1
ATOM 8397 C CA . VAL B 1 240 ? 6.258 32.438 -33.562 1 47.59 240 VAL B CA 1
ATOM 8398 C C . VAL B 1 240 ? 7.348 32.531 -34.656 1 47.59 240 VAL B C 1
ATOM 8400 O O . VAL B 1 240 ? 7.824 31.5 -35.125 1 47.59 240 VAL B O 1
ATOM 8403 N N . ASN B 1 241 ? 7.34 33.594 -35.344 1 47.78 241 ASN B N 1
ATOM 8404 C CA . ASN B 1 241 ? 8.234 33.875 -36.469 1 47.78 241 ASN B CA 1
ATOM 8405 C C . ASN B 1 241 ? 9.664 34.094 -36 1 47.78 241 ASN B C 1
ATOM 8407 O O . ASN B 1 241 ? 10.586 34.188 -36.812 1 47.78 241 ASN B O 1
ATOM 8411 N N . GLY B 1 242 ? 9.867 34.406 -34.688 1 47.81 242 GLY B N 1
ATOM 8412 C CA . GLY B 1 242 ? 11.211 34.812 -34.25 1 47.81 242 GLY B CA 1
ATOM 8413 C C . GLY B 1 242 ? 11.922 33.719 -33.469 1 47.81 242 GLY B C 1
ATOM 8414 O O . GLY B 1 242 ? 11.359 32.656 -33.219 1 47.81 242 GLY B O 1
ATOM 8415 N N . THR B 1 243 ? 13.289 33.812 -33.094 1 54.78 243 THR B N 1
ATOM 8416 C CA . THR B 1 243 ? 14.367 33.031 -32.531 1 54.78 243 THR B CA 1
ATOM 8417 C C . THR B 1 243 ? 14.125 32.781 -31.031 1 54.78 243 THR B C 1
ATOM 8419 O O . THR B 1 243 ? 14.766 31.906 -30.438 1 54.78 243 THR B O 1
ATOM 8422 N N . ALA B 1 244 ? 13.047 33.406 -30.422 1 66.81 244 ALA B N 1
ATOM 8423 C CA . ALA B 1 244 ? 13.055 33.281 -28.969 1 66.81 244 ALA B CA 1
ATOM 8424 C C . ALA B 1 244 ? 11.992 32.281 -28.5 1 66.81 244 ALA B C 1
ATOM 8426 O O . ALA B 1 244 ? 10.828 32.375 -28.922 1 66.81 244 ALA B O 1
ATOM 8427 N N . LYS B 1 245 ? 12.242 31.219 -27.922 1 82 245 LYS B N 1
ATOM 8428 C CA . LYS B 1 245 ? 11.367 30.203 -27.328 1 82 245 LYS B CA 1
ATOM 8429 C C . LYS B 1 245 ? 11.109 30.484 -25.859 1 82 245 LYS B C 1
ATOM 8431 O O . LYS B 1 245 ? 12 30.969 -25.141 1 82 245 LYS B O 1
ATOM 8436 N N . PRO B 1 246 ? 9.781 30.359 -25.516 1 91.62 246 PRO B N 1
ATOM 8437 C CA . PRO B 1 246 ? 9.547 30.562 -24.078 1 91.62 246 PRO B CA 1
ATOM 8438 C C . PRO B 1 246 ? 10.336 29.578 -23.203 1 91.62 246 PRO B C 1
ATOM 8440 O O . PRO B 1 246 ? 10.633 28.469 -23.641 1 91.62 246 PRO B O 1
ATOM 8443 N N . TRP B 1 247 ? 10.641 30.125 -22.062 1 93.19 247 TRP B N 1
ATOM 8444 C CA . TRP B 1 247 ? 11.414 29.281 -21.172 1 93.19 247 TRP B CA 1
ATOM 8445 C C . TRP B 1 247 ? 10.492 28.391 -20.344 1 93.19 247 TRP B C 1
ATOM 8447 O O . TRP B 1 247 ? 10.945 27.453 -19.688 1 93.19 247 TRP B O 1
ATOM 8457 N N . GLY B 1 248 ? 9.203 28.688 -20.484 1 95.44 248 GLY B N 1
ATOM 8458 C CA . GLY B 1 248 ? 8.234 27.906 -19.734 1 95.44 248 GLY B CA 1
ATOM 8459 C C . GLY B 1 248 ? 6.801 28.172 -20.156 1 95.44 248 GLY B C 1
ATOM 8460 O O . GLY B 1 248 ? 6.551 28.844 -21.141 1 95.44 248 GLY B O 1
ATOM 8461 N N . ALA B 1 249 ? 5.918 27.516 -19.469 1 97.06 249 ALA B N 1
ATOM 8462 C CA . ALA B 1 249 ? 4.477 27.672 -19.641 1 97.06 249 ALA B CA 1
ATOM 8463 C C . ALA B 1 249 ? 3.756 27.578 -18.297 1 97.06 249 ALA B C 1
ATOM 8465 O O . ALA B 1 249 ? 4.391 27.375 -17.25 1 97.06 249 ALA B O 1
ATOM 8466 N N . ILE B 1 250 ? 2.484 27.828 -18.344 1 97.62 250 ILE B N 1
ATOM 8467 C CA . ILE B 1 250 ? 1.67 27.734 -17.125 1 97.62 250 ILE B CA 1
ATOM 8468 C C . ILE B 1 250 ? 0.5 26.781 -17.375 1 97.62 250 ILE B C 1
ATOM 8470 O O . ILE B 1 250 ? -0.125 26.812 -18.438 1 97.62 250 ILE B O 1
ATOM 8474 N N . PHE B 1 251 ? 0.33 25.859 -16.469 1 97.69 251 PHE B N 1
ATOM 8475 C CA . PHE B 1 251 ? -0.831 24.969 -16.469 1 97.69 251 PHE B CA 1
ATOM 8476 C C . PHE B 1 251 ? -1.831 25.406 -15.398 1 97.69 251 PHE B C 1
ATOM 8478 O O . PHE B 1 251 ? -1.538 25.359 -14.203 1 97.69 251 PHE B O 1
ATOM 8485 N N . VAL B 1 252 ? -3.004 25.859 -15.836 1 96.75 252 VAL B N 1
ATOM 8486 C CA . VAL B 1 252 ? -3.9 26.531 -14.906 1 96.75 252 VAL B CA 1
ATOM 8487 C C . VAL B 1 252 ? -5.348 26.188 -15.242 1 96.75 252 VAL B C 1
ATOM 8489 O O . VAL B 1 252 ? -5.668 25.875 -16.391 1 96.75 252 VAL B O 1
ATOM 8492 N N . SER B 1 253 ? -6.141 26.234 -14.203 1 95.94 253 SER B N 1
ATOM 8493 C CA . SER B 1 253 ? -7.57 26.016 -14.391 1 95.94 253 SER B CA 1
ATOM 8494 C C . SER B 1 253 ? -8.227 27.203 -15.078 1 95.94 253 SER B C 1
ATOM 8496 O O . SER B 1 253 ? -7.691 28.312 -15.047 1 95.94 253 SER B O 1
ATOM 8498 N N . ALA B 1 254 ? -9.383 26.984 -15.547 1 95.75 254 ALA B N 1
ATOM 8499 C CA . ALA B 1 254 ? -10.109 28 -16.312 1 95.75 254 ALA B CA 1
ATOM 8500 C C . ALA B 1 254 ? -10.438 29.203 -15.445 1 95.75 254 ALA B C 1
ATOM 8502 O O . ALA B 1 254 ? -10.766 29.062 -14.266 1 95.75 254 ALA B O 1
ATOM 8503 N N . TYR B 1 255 ? -10.25 30.391 -16 1 96.25 255 TYR B N 1
ATOM 8504 C CA . TYR B 1 255 ? -10.633 31.672 -15.398 1 96.25 255 TYR B CA 1
ATOM 8505 C C . TYR B 1 255 ? -10.898 32.719 -16.469 1 96.25 255 TYR B C 1
ATOM 8507 O O . TYR B 1 255 ? -10.609 32.5 -17.641 1 96.25 255 TYR B O 1
ATOM 8515 N N . THR B 1 256 ? -11.516 33.812 -16.109 1 95.19 256 THR B N 1
ATOM 8516 C CA . THR B 1 256 ? -11.758 34.938 -17.031 1 95.19 256 THR B CA 1
ATOM 8517 C C . THR B 1 256 ? -10.57 35.875 -17.031 1 95.19 256 THR B C 1
ATOM 8519 O O . THR B 1 256 ? -10.219 36.469 -15.992 1 95.19 256 THR B O 1
ATOM 8522 N N . PRO B 1 257 ? -9.977 36.062 -18.156 1 93.25 257 PRO B N 1
ATOM 8523 C CA . PRO B 1 257 ? -8.773 36.875 -18.203 1 93.25 257 PRO B CA 1
ATOM 8524 C C . PRO B 1 257 ? -9.062 38.375 -17.922 1 93.25 257 PRO B C 1
ATOM 8526 O O . PRO B 1 257 ? -10.211 38.812 -18.031 1 93.25 257 PRO B O 1
ATOM 8529 N N . PRO B 1 258 ? -8 39.125 -17.609 1 91.12 258 PRO B N 1
ATOM 8530 C CA . PRO B 1 258 ? -8.156 40.531 -17.234 1 91.12 258 PRO B CA 1
ATOM 8531 C C . PRO B 1 258 ? -8.859 41.344 -18.312 1 91.12 258 PRO B C 1
ATOM 8533 O O . PRO B 1 258 ? -9.758 42.125 -18.016 1 91.12 258 PRO B O 1
ATOM 8536 N N . ALA B 1 259 ? -8.547 41.125 -19.547 1 87.81 259 ALA B N 1
ATOM 8537 C CA . ALA B 1 259 ? -9.117 41.906 -20.656 1 87.81 259 ALA B CA 1
ATOM 8538 C C . ALA B 1 259 ? -10.633 41.719 -20.719 1 87.81 259 ALA B C 1
ATOM 8540 O O . ALA B 1 259 ? -11.359 42.688 -21.016 1 87.81 259 ALA B O 1
ATOM 8541 N N . GLU B 1 260 ? -11.062 40.625 -20.438 1 90.69 260 GLU B N 1
ATOM 8542 C CA . GLU B 1 260 ? -12.492 40.344 -20.5 1 90.69 260 GLU B CA 1
ATOM 8543 C C . GLU B 1 260 ? -13.219 40.906 -19.281 1 90.69 260 GLU B C 1
ATOM 8545 O O . GLU B 1 260 ? -14.352 41.375 -19.391 1 90.69 260 GLU B O 1
ATOM 8550 N N . LEU B 1 261 ? -12.648 40.812 -18.156 1 90.81 261 LEU B N 1
ATOM 8551 C CA . LEU B 1 261 ? -13.25 41.406 -16.953 1 90.81 261 LEU B CA 1
ATOM 8552 C C . LEU B 1 261 ? -13.398 42.906 -17.094 1 90.81 261 LEU B C 1
ATOM 8554 O O . LEU B 1 261 ? -14.398 43.469 -16.641 1 90.81 261 LEU B O 1
ATOM 8558 N N . VAL B 1 262 ? -12.43 43.469 -17.703 1 87.31 262 VAL B N 1
ATOM 8559 C CA . VAL B 1 262 ? -12.484 44.906 -17.953 1 87.31 262 VAL B CA 1
ATOM 8560 C C . VAL B 1 262 ? -13.602 45.25 -18.938 1 87.31 262 VAL B C 1
ATOM 8562 O O . VAL B 1 262 ? -14.352 46.188 -18.75 1 87.31 262 VAL B O 1
ATOM 8565 N N . SER B 1 263 ? -13.672 44.438 -19.938 1 86.25 263 SER B N 1
ATOM 8566 C CA . SER B 1 263 ? -14.695 44.656 -20.969 1 86.25 263 SER B CA 1
ATOM 8567 C C . SER B 1 263 ? -16.094 44.469 -20.391 1 86.25 263 SER B C 1
ATOM 8569 O O . SER B 1 263 ? -17.062 45.062 -20.875 1 86.25 263 SER B O 1
ATOM 8571 N N . GLN B 1 264 ? -16.203 43.688 -19.375 1 86.75 264 GLN B N 1
ATOM 8572 C CA . GLN B 1 264 ? -17.484 43.438 -18.75 1 86.75 264 GLN B CA 1
ATOM 8573 C C . GLN B 1 264 ? -17.859 44.531 -17.75 1 86.75 264 GLN B C 1
ATOM 8575 O O . GLN B 1 264 ? -18.922 44.5 -17.141 1 86.75 264 GLN B O 1
ATOM 8580 N N . GLY B 1 265 ? -17 45.438 -17.5 1 81.12 265 GLY B N 1
ATOM 8581 C CA . GLY B 1 265 ? -17.328 46.625 -16.719 1 81.12 265 GLY B CA 1
ATOM 8582 C C . GLY B 1 265 ? -16.984 46.469 -15.25 1 81.12 265 GLY B C 1
ATOM 8583 O O . GLY B 1 265 ? -17.438 47.281 -14.422 1 81.12 265 GLY B O 1
ATOM 8584 N N . PHE B 1 266 ? -16.25 45.5 -14.945 1 84.44 266 PHE B N 1
ATOM 8585 C CA . PHE B 1 266 ? -15.914 45.312 -13.547 1 84.44 266 PHE B CA 1
ATOM 8586 C C . PHE B 1 266 ? -14.906 46.344 -13.078 1 84.44 266 PHE B C 1
ATOM 8588 O O . PHE B 1 266 ? -14.836 46.656 -11.891 1 84.44 266 PHE B O 1
ATOM 8595 N N . PHE B 1 267 ? -14.094 46.75 -14.062 1 81.5 267 PHE B N 1
ATOM 8596 C CA . PHE B 1 267 ? -13.078 47.75 -13.766 1 81.5 267 PHE B CA 1
ATOM 8597 C C . PHE B 1 267 ? -13.156 48.906 -14.742 1 81.5 267 PHE B C 1
ATOM 8599 O O . PHE B 1 267 ? -13.523 48.719 -15.906 1 81.5 267 PHE B O 1
ATOM 8606 N N . PRO B 1 268 ? -13.094 50.25 -14.312 1 64.38 268 PRO B N 1
ATOM 8607 C CA . PRO B 1 268 ? -13.117 51.344 -15.273 1 64.38 268 PRO B CA 1
ATOM 8608 C C . PRO B 1 268 ? -11.969 51.281 -16.281 1 64.38 268 PRO B C 1
ATOM 8610 O O . PRO B 1 268 ? -10.906 50.719 -15.969 1 64.38 268 PRO B O 1
ATOM 8613 N N . THR B 1 269 ? -12.281 51.406 -17.672 1 58.56 269 THR B N 1
ATOM 8614 C CA . THR B 1 269 ? -11.328 51.344 -18.781 1 58.56 269 THR B CA 1
ATOM 8615 C C . THR B 1 269 ? -10.102 52.219 -18.484 1 58.56 269 THR B C 1
ATOM 8617 O O . THR B 1 269 ? -9.039 52 -19.062 1 58.56 269 THR B O 1
ATOM 8620 N N . THR B 1 270 ? -10.305 53.375 -18 1 50.06 270 THR B N 1
ATOM 8621 C CA . THR B 1 270 ? -9.219 54.375 -17.891 1 50.06 270 THR B CA 1
ATOM 8622 C C . THR B 1 270 ? -8.102 53.844 -17 1 50.06 270 THR B C 1
ATOM 8624 O O . THR B 1 270 ? -7.02 54.438 -16.938 1 50.06 270 THR B O 1
ATOM 8627 N N . HIS B 1 271 ? -8.438 53.188 -16 1 46.22 271 HIS B N 1
ATOM 8628 C CA . HIS B 1 271 ? -7.375 52.875 -15.055 1 46.22 271 HIS B CA 1
ATOM 8629 C C . HIS B 1 271 ? -6.57 51.656 -15.492 1 46.22 271 HIS B C 1
ATOM 8631 O O . HIS B 1 271 ? -7.141 50.594 -15.734 1 46.22 271 HIS B O 1
ATOM 8637 N N . GLY B 1 272 ? -5.523 51.906 -16.172 1 46.69 272 GLY B N 1
ATOM 8638 C CA . GLY B 1 272 ? -4.551 50.906 -16.578 1 46.69 272 GLY B CA 1
ATOM 8639 C C . GLY B 1 272 ? -4.793 49.531 -15.93 1 46.69 272 GLY B C 1
ATOM 8640 O O . GLY B 1 272 ? -5.816 48.906 -16.188 1 46.69 272 GLY B O 1
ATOM 8641 N N . THR B 1 273 ? -3.707 49.094 -15.008 1 60.53 273 THR B N 1
ATOM 8642 C CA . THR B 1 273 ? -3.223 47.875 -14.414 1 60.53 273 THR B CA 1
ATOM 8643 C C . THR B 1 273 ? -4.094 47.438 -13.234 1 60.53 273 THR B C 1
ATOM 8645 O O . THR B 1 273 ? -3.58 47.156 -12.148 1 60.53 273 THR B O 1
ATOM 8648 N N . ALA B 1 274 ? -5.387 47.438 -13.344 1 71.56 274 ALA B N 1
ATOM 8649 C CA . ALA B 1 274 ? -6.254 47.25 -12.188 1 71.56 274 ALA B CA 1
ATOM 8650 C C . ALA B 1 274 ? -6.289 45.781 -11.773 1 71.56 274 ALA B C 1
ATOM 8652 O O . ALA B 1 274 ? -6.457 45.469 -10.586 1 71.56 274 ALA B O 1
ATOM 8653 N N . VAL B 1 275 ? -6.223 44.969 -12.664 1 87.62 275 VAL B N 1
ATOM 8654 C CA . VAL B 1 275 ? -6.246 43.531 -12.336 1 87.62 275 VAL B CA 1
ATOM 8655 C C . VAL B 1 275 ? -5.215 42.812 -13.188 1 87.62 275 VAL B C 1
ATOM 8657 O O . VAL B 1 275 ? -5.125 43.031 -14.398 1 87.62 275 VAL B O 1
ATOM 8660 N N . ASP B 1 276 ? -4.344 42.188 -12.57 1 89.81 276 ASP B N 1
ATOM 8661 C CA . ASP B 1 276 ? -3.385 41.344 -13.273 1 89.81 276 ASP B CA 1
ATOM 8662 C C . ASP B 1 276 ? -3.926 39.906 -13.445 1 89.81 276 ASP B C 1
ATOM 8664 O O . ASP B 1 276 ? -5.09 39.656 -13.133 1 89.81 276 ASP B O 1
ATOM 8668 N N . GLU B 1 277 ? -3.137 39.031 -14.078 1 91.69 277 GLU B N 1
ATOM 8669 C CA . GLU B 1 277 ? -3.59 37.688 -14.367 1 91.69 277 GLU B CA 1
ATOM 8670 C C . GLU B 1 277 ? -3.939 36.906 -13.094 1 91.69 277 GLU B C 1
ATOM 8672 O O . GLU B 1 277 ? -4.953 36.219 -13.039 1 91.69 277 GLU B O 1
ATOM 8677 N N . TYR B 1 278 ? -3.08 37.031 -12.094 1 92.88 278 TYR B N 1
ATOM 8678 C CA . TYR B 1 278 ? -3.311 36.375 -10.82 1 92.88 278 TYR B CA 1
ATOM 8679 C C . TYR B 1 278 ? -4.566 36.906 -10.141 1 92.88 278 TYR B C 1
ATOM 8681 O O . TYR B 1 278 ? -5.375 36.156 -9.617 1 92.88 278 TYR B O 1
ATOM 8689 N N . GLY B 1 279 ? -4.711 38.188 -10.148 1 90.88 279 GLY B N 1
ATOM 8690 C CA . GLY B 1 279 ? -5.914 38.812 -9.609 1 90.88 279 GLY B CA 1
ATOM 8691 C C . GLY B 1 279 ? -7.176 38.375 -10.336 1 90.88 279 GLY B C 1
ATOM 8692 O O . GLY B 1 279 ? -8.227 38.188 -9.719 1 90.88 279 GLY B O 1
ATOM 8693 N N . ALA B 1 280 ? -7.066 38.312 -11.617 1 93.38 280 ALA B N 1
ATOM 8694 C CA . ALA B 1 280 ? -8.211 37.875 -12.414 1 93.38 280 ALA B CA 1
ATOM 8695 C C . ALA B 1 280 ? -8.617 36.438 -12.055 1 93.38 280 ALA B C 1
ATOM 8697 O O . ALA B 1 280 ? -9.805 36.125 -12.023 1 93.38 280 ALA B O 1
ATOM 8698 N N . PHE B 1 281 ? -7.641 35.594 -11.875 1 94.56 281 PHE B N 1
ATOM 8699 C CA . PHE B 1 281 ? -7.891 34.188 -11.469 1 94.56 281 PHE B CA 1
ATOM 8700 C C . PHE B 1 281 ? -8.656 34.156 -10.148 1 94.56 281 PHE B C 1
ATOM 8702 O O . PHE B 1 281 ? -9.672 33.469 -10.039 1 94.56 281 PHE B O 1
ATOM 8709 N N . VAL B 1 282 ? -8.242 34.938 -9.195 1 94.19 282 VAL B N 1
ATOM 8710 C CA . VAL B 1 282 ? -8.844 34.938 -7.867 1 94.19 282 VAL B CA 1
ATOM 8711 C C . VAL B 1 282 ? -10.25 35.531 -7.949 1 94.19 282 VAL B C 1
ATOM 8713 O O . VAL B 1 282 ? -11.188 35 -7.355 1 94.19 282 VAL B O 1
ATOM 8716 N N . LEU B 1 283 ? -10.336 36.594 -8.68 1 94.31 283 LEU B N 1
ATOM 8717 C CA . LEU B 1 283 ? -11.633 37.25 -8.812 1 94.31 283 LEU B CA 1
ATOM 8718 C C . LEU B 1 283 ? -12.648 36.312 -9.477 1 94.31 283 LEU B C 1
ATOM 8720 O O . LEU B 1 283 ? -13.805 36.25 -9.055 1 94.31 283 LEU B O 1
ATOM 8724 N N . SER B 1 284 ? -12.234 35.656 -10.492 1 95.62 284 SER B N 1
ATOM 8725 C CA . SER B 1 284 ? -13.133 34.719 -11.19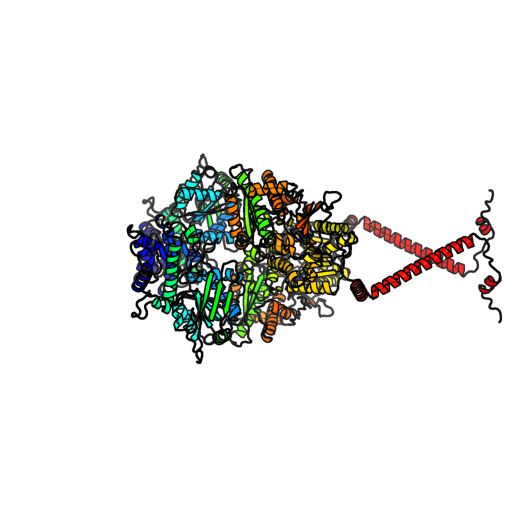5 1 95.62 284 SER B CA 1
ATOM 8726 C C . SER B 1 284 ? -13.719 33.688 -10.242 1 95.62 284 SER B C 1
ATOM 8728 O O . SER B 1 284 ? -14.914 33.406 -10.273 1 95.62 284 SER B O 1
ATOM 8730 N N . HIS B 1 285 ? -12.914 33.125 -9.383 1 96.06 285 HIS B N 1
ATOM 8731 C CA . HIS B 1 285 ? -13.375 32.094 -8.445 1 96.06 285 HIS B CA 1
ATOM 8732 C C . HIS B 1 285 ? -14.188 32.719 -7.312 1 96.06 285 HIS B C 1
ATOM 8734 O O . HIS B 1 285 ? -15.109 32.094 -6.793 1 96.06 285 HIS B O 1
ATOM 8740 N N . LEU B 1 286 ? -13.805 33.906 -6.938 1 95.81 286 LEU B N 1
ATOM 8741 C CA . LEU B 1 286 ? -14.586 34.625 -5.938 1 95.81 286 LEU B CA 1
ATOM 8742 C C . LEU B 1 286 ? -16 34.875 -6.438 1 95.81 286 LEU B C 1
ATOM 8744 O O . LEU B 1 286 ? -16.969 34.656 -5.703 1 95.81 286 LEU B O 1
ATOM 8748 N N . LEU B 1 287 ? -16.125 35.312 -7.664 1 94.25 287 LEU B N 1
ATOM 8749 C CA . LEU B 1 287 ? -17.422 35.562 -8.266 1 94.25 287 LEU B CA 1
ATOM 8750 C C . LEU B 1 287 ? -18.219 34.281 -8.375 1 94.25 287 LEU B C 1
ATOM 8752 O O . LEU B 1 287 ? -19.438 34.281 -8.195 1 94.25 287 LEU B O 1
ATOM 8756 N N . ASP B 1 288 ? -17.547 33.219 -8.695 1 95.62 288 ASP B N 1
ATOM 8757 C CA . ASP B 1 288 ? -18.219 31.906 -8.734 1 95.62 288 ASP B CA 1
ATOM 8758 C C . ASP B 1 288 ? -18.75 31.531 -7.355 1 95.62 288 ASP B C 1
ATOM 8760 O O . ASP B 1 288 ? -19.797 30.891 -7.246 1 95.62 288 ASP B O 1
ATOM 8764 N N . GLY B 1 289 ? -18 31.859 -6.293 1 95.69 289 GLY B N 1
ATOM 8765 C CA . GLY B 1 289 ? -18.516 31.641 -4.945 1 95.69 289 GLY B CA 1
ATOM 8766 C C . GLY B 1 289 ? -19.797 32.406 -4.668 1 95.69 289 GLY B C 1
ATOM 8767 O O . GLY B 1 289 ? -20.703 31.875 -4.031 1 95.69 289 GLY B O 1
ATOM 8768 N N . LEU B 1 290 ? -19.875 33.594 -5.148 1 93.94 290 LEU B N 1
ATOM 8769 C CA . LEU B 1 290 ? -21.078 34.406 -5.004 1 93.94 290 LEU B CA 1
ATOM 8770 C C . LEU B 1 290 ? -22.234 33.812 -5.801 1 93.94 290 LEU B C 1
ATOM 8772 O O . LEU B 1 290 ? -23.359 33.719 -5.316 1 93.94 290 LEU B O 1
ATOM 8776 N N . LEU B 1 291 ? -21.859 33.375 -6.945 1 94.25 291 LEU B N 1
ATOM 8777 C CA . LEU B 1 291 ? -22.891 32.781 -7.793 1 94.25 291 LEU B CA 1
ATOM 8778 C C . LEU B 1 291 ? -23.422 31.484 -7.176 1 94.25 291 LEU B C 1
ATOM 8780 O O . LEU B 1 291 ? -24.594 31.156 -7.332 1 94.25 291 LEU B O 1
ATOM 8784 N N . MET B 1 292 ? -22.547 30.75 -6.527 1 95.44 292 MET B N 1
ATOM 8785 C CA . MET B 1 292 ? -22.984 29.531 -5.828 1 95.44 292 MET B CA 1
ATOM 8786 C C . MET B 1 292 ? -24.031 29.875 -4.777 1 95.44 292 MET B C 1
ATOM 8788 O O . MET B 1 292 ? -25.031 29.156 -4.648 1 95.44 292 MET B O 1
ATOM 8792 N N . LEU B 1 293 ? -23.828 30.953 -4.051 1 95.19 293 LEU B N 1
ATOM 8793 C CA . LEU B 1 293 ? -24.797 31.391 -3.039 1 95.19 293 LEU B CA 1
ATOM 8794 C C . LEU B 1 293 ? -26.125 31.75 -3.674 1 95.19 293 LEU B C 1
ATOM 8796 O O . LEU B 1 293 ? -27.188 31.469 -3.115 1 95.19 293 LEU B O 1
ATOM 8800 N N . ASP B 1 294 ? -26.031 32.344 -4.762 1 93.06 294 ASP B N 1
ATOM 8801 C CA . ASP B 1 294 ? -27.25 32.719 -5.48 1 93.06 294 ASP B CA 1
ATOM 8802 C C . ASP B 1 294 ? -27.984 31.484 -5.98 1 93.06 294 ASP B C 1
ATOM 8804 O O . ASP B 1 294 ? -29.219 31.406 -5.891 1 93.06 294 ASP B O 1
ATOM 8808 N N . ALA B 1 295 ? -27.203 30.594 -6.555 1 93.5 295 ALA B N 1
ATOM 8809 C CA . ALA B 1 295 ? -27.781 29.359 -7.066 1 93.5 295 ALA B CA 1
ATOM 8810 C C . ALA B 1 295 ? -28.422 28.547 -5.949 1 93.5 295 ALA B C 1
ATOM 8812 O O . ALA B 1 295 ? -29.422 27.844 -6.176 1 93.5 295 ALA B O 1
ATOM 8813 N N . ALA B 1 296 ? -27.891 28.734 -4.766 1 94.69 296 ALA B N 1
ATOM 8814 C CA . ALA B 1 296 ? -28.453 28.047 -3.602 1 94.69 296 ALA B CA 1
ATOM 8815 C C . ALA B 1 296 ? -29.547 28.875 -2.951 1 94.69 296 ALA B C 1
ATOM 8817 O O . ALA B 1 296 ? -29.969 28.594 -1.827 1 94.69 296 ALA B O 1
ATOM 8818 N N . LYS B 1 297 ? -29.938 29.906 -3.545 1 92.12 297 LYS B N 1
ATOM 8819 C CA . LYS B 1 297 ? -31.047 30.766 -3.121 1 92.12 297 LYS B CA 1
ATOM 8820 C C . LYS B 1 297 ? -30.75 31.406 -1.774 1 92.12 297 LYS B C 1
ATOM 8822 O O . LYS B 1 297 ? -31.641 31.562 -0.939 1 92.12 297 LYS B O 1
ATOM 8827 N N . GLY B 1 298 ? -29.531 31.625 -1.567 1 90.88 298 GLY B N 1
ATOM 8828 C CA . GLY B 1 298 ? -29.109 32.344 -0.367 1 90.88 298 GLY B CA 1
ATOM 8829 C C . GLY B 1 298 ? -29.125 31.453 0.875 1 90.88 298 GLY B C 1
ATOM 8830 O O . GLY B 1 298 ? -29.031 31.969 1.995 1 90.88 298 GLY B O 1
ATOM 8831 N N . ALA B 1 299 ? -29.172 30.172 0.71 1 91.44 299 ALA B N 1
ATOM 8832 C CA . ALA B 1 299 ? -29.25 29.25 1.843 1 91.44 299 ALA B CA 1
ATOM 8833 C C . ALA B 1 299 ? -27.859 28.953 2.404 1 91.44 299 ALA B C 1
ATOM 8835 O O . ALA B 1 299 ? -27.359 27.828 2.279 1 91.44 299 ALA B O 1
ATOM 8836 N N . ILE B 1 300 ? -27.328 29.891 3.205 1 91.88 300 ILE B N 1
ATOM 8837 C CA . ILE B 1 300 ? -25.938 29.797 3.656 1 91.88 300 ILE B CA 1
ATOM 8838 C C . ILE B 1 300 ? -25.812 28.75 4.75 1 91.88 300 ILE B C 1
ATOM 8840 O O . ILE B 1 300 ? -24.719 28.25 5.035 1 91.88 300 ILE B O 1
ATOM 8844 N N . ASP B 1 301 ? -26.969 28.328 5.359 1 88.31 301 ASP B N 1
ATOM 8845 C CA . ASP B 1 301 ? -26.953 27.359 6.449 1 88.31 301 ASP B CA 1
ATOM 8846 C C . ASP B 1 301 ? -27.25 25.953 5.934 1 88.31 301 ASP B C 1
ATOM 8848 O O . ASP B 1 301 ? -27.172 24.969 6.688 1 88.31 301 ASP B O 1
ATOM 8852 N N . ASN B 1 302 ? -27.516 25.875 4.699 1 89.25 302 ASN B N 1
ATOM 8853 C CA . ASN B 1 302 ? -27.859 24.594 4.094 1 89.25 302 ASN B CA 1
ATOM 8854 C C . ASN B 1 302 ? -26.734 24.078 3.199 1 89.25 302 ASN B C 1
ATOM 8856 O O . ASN B 1 302 ? -26.734 24.328 1.993 1 89.25 302 ASN B O 1
ATOM 8860 N N . MET B 1 303 ? -25.875 23.219 3.758 1 86.94 303 MET B N 1
ATOM 8861 C CA . MET B 1 303 ? -24.703 22.734 3.025 1 86.94 303 MET B CA 1
ATOM 8862 C C . MET B 1 303 ? -25.141 21.812 1.888 1 86.94 303 MET B C 1
ATOM 8864 O O . MET B 1 303 ? -24.469 21.75 0.846 1 86.94 303 MET B O 1
ATOM 8868 N N . SER B 1 304 ? -26.266 21.125 2.021 1 84 304 SER B N 1
ATOM 8869 C CA . SER B 1 304 ? -26.75 20.25 0.962 1 84 304 SER B CA 1
ATOM 8870 C C . SER B 1 304 ? -27.156 21.047 -0.279 1 84 304 SER B C 1
ATOM 8872 O O . SER B 1 304 ? -26.875 20.625 -1.404 1 84 304 SER B O 1
ATOM 8874 N N . ALA B 1 305 ? -27.766 22.125 0.003 1 91.06 305 ALA B N 1
ATOM 8875 C CA . ALA B 1 305 ? -28.156 22.969 -1.113 1 91.06 305 ALA B CA 1
ATOM 8876 C C . ALA B 1 305 ? -26.938 23.578 -1.797 1 91.06 305 ALA B C 1
ATOM 8878 O O . ALA B 1 305 ? -26.875 23.672 -3.025 1 91.06 305 ALA B O 1
ATOM 8879 N N . LEU B 1 306 ? -25.984 24.047 -1.015 1 93.12 306 LEU B N 1
ATOM 8880 C CA . LEU B 1 306 ? -24.766 24.609 -1.559 1 93.12 306 LEU B CA 1
ATOM 8881 C C . LEU B 1 306 ? -24 23.578 -2.375 1 93.12 306 LEU B C 1
ATOM 8883 O O . LEU B 1 306 ? -23.516 23.891 -3.467 1 93.12 306 LEU B O 1
ATOM 8887 N N . ARG B 1 307 ? -24.016 22.422 -1.919 1 89.5 307 ARG B N 1
ATOM 8888 C CA . ARG B 1 307 ? -23.234 21.359 -2.549 1 89.5 307 ARG B CA 1
ATOM 8889 C C . ARG B 1 307 ? -23.969 20.797 -3.766 1 89.5 307 ARG B C 1
ATOM 8891 O O . ARG B 1 307 ? -23.359 20.141 -4.617 1 89.5 307 ARG B O 1
ATOM 8898 N N . ALA B 1 308 ? -25.219 21.031 -3.902 1 89.5 308 ALA B N 1
ATOM 8899 C CA . ALA B 1 308 ? -26 20.594 -5.051 1 89.5 308 ALA B CA 1
ATOM 8900 C C . ALA B 1 308 ? -26.047 21.656 -6.137 1 89.5 308 ALA B C 1
ATOM 8902 O O . ALA B 1 308 ? -26.547 21.422 -7.238 1 89.5 308 ALA B O 1
ATOM 8903 N N . ALA B 1 309 ? -25.453 22.781 -5.852 1 93.12 309 ALA B N 1
ATOM 8904 C CA . ALA B 1 309 ? -25.516 23.906 -6.781 1 93.12 309 ALA B CA 1
ATOM 8905 C C . ALA B 1 309 ? -24.812 23.578 -8.094 1 93.12 309 ALA B C 1
ATOM 8907 O O . ALA B 1 309 ? -23.766 22.938 -8.094 1 93.12 309 ALA B O 1
ATOM 8908 N N . ARG B 1 310 ? -25.438 23.953 -9.258 1 93.19 310 ARG B N 1
ATOM 8909 C CA . ARG B 1 310 ? -24.891 23.844 -10.602 1 93.19 310 ARG B CA 1
ATOM 8910 C C . ARG B 1 310 ? -25.203 25.109 -11.414 1 93.19 310 ARG B C 1
ATOM 8912 O O . ARG B 1 310 ? -26.344 25.547 -11.461 1 93.19 310 ARG B O 1
ATOM 8919 N N . PHE B 1 311 ? -24.172 25.703 -11.945 1 93.88 311 PHE B N 1
ATOM 8920 C CA . PHE B 1 311 ? -24.359 26.938 -12.688 1 93.88 311 PHE B CA 1
ATOM 8921 C C . PHE B 1 311 ? -23.203 27.203 -13.633 1 93.88 311 PHE B C 1
ATOM 8923 O O . PHE B 1 311 ? -22.172 26.531 -13.555 1 93.88 311 PHE B O 1
ATOM 8930 N N . ARG B 1 312 ? -23.375 28.078 -14.594 1 93.56 312 ARG B N 1
ATOM 8931 C CA . ARG B 1 312 ? -22.297 28.594 -15.445 1 93.56 312 ARG B CA 1
ATOM 8932 C C . ARG B 1 312 ? -21.703 29.875 -14.867 1 93.56 312 ARG B C 1
ATOM 8934 O O . ARG B 1 312 ? -22.422 30.875 -14.695 1 93.56 312 ARG B O 1
ATOM 8941 N N . GLY B 1 313 ? -20.406 29.797 -14.477 1 94.88 313 GLY B N 1
ATOM 8942 C CA . GLY B 1 313 ? -19.766 30.953 -13.852 1 94.88 313 GLY B CA 1
ATOM 8943 C C . GLY B 1 313 ? -18.609 31.5 -14.664 1 94.88 313 GLY B C 1
ATOM 8944 O O . GLY B 1 313 ? -18.609 31.422 -15.891 1 94.88 313 GLY B O 1
ATOM 8945 N N . TYR B 1 314 ? -17.75 32.188 -14.023 1 95.19 314 TYR B N 1
ATOM 8946 C CA . TYR B 1 314 ? -16.625 32.875 -14.641 1 95.19 314 TYR B CA 1
ATOM 8947 C C . TYR B 1 314 ? -15.469 31.922 -14.891 1 95.19 314 TYR B C 1
ATOM 8949 O O . TYR B 1 314 ? -14.516 32.25 -15.602 1 95.19 314 TYR B O 1
ATOM 8957 N N . THR B 1 315 ? -15.523 30.719 -14.32 1 95.69 315 THR B N 1
ATOM 8958 C CA . THR B 1 315 ? -14.516 29.703 -14.547 1 95.69 315 THR B CA 1
ATOM 8959 C C . THR B 1 315 ? -15.086 28.531 -15.352 1 95.69 315 THR B C 1
ATOM 8961 O O . THR B 1 315 ? -14.516 27.438 -15.359 1 95.69 315 THR B O 1
ATOM 8964 N N . GLY B 1 316 ? -16.203 28.75 -16.016 1 93.38 316 GLY B N 1
ATOM 8965 C CA . GLY B 1 316 ? -16.891 27.719 -16.75 1 93.38 316 GLY B CA 1
ATOM 8966 C C . GLY B 1 316 ? -18.047 27.109 -15.984 1 93.38 316 GLY B C 1
ATOM 8967 O O . GLY B 1 316 ? -18.734 27.797 -15.234 1 93.38 316 GLY B O 1
ATOM 8968 N N . ASN B 1 317 ? -18.312 25.844 -16.281 1 93.62 317 ASN B N 1
ATOM 8969 C CA . ASN B 1 317 ? -19.344 25.125 -15.539 1 93.62 317 ASN B CA 1
ATOM 8970 C C . ASN B 1 317 ? -18.875 24.781 -14.133 1 93.62 317 ASN B C 1
ATOM 8972 O O . ASN B 1 317 ? -17.75 24.281 -13.953 1 93.62 317 ASN B O 1
ATOM 8976 N N . VAL B 1 318 ? -19.719 25.141 -13.156 1 94.44 318 VAL B N 1
ATOM 8977 C CA . VAL B 1 318 ? -19.344 24.875 -11.773 1 94.44 318 VAL B CA 1
ATOM 8978 C C . VAL B 1 318 ? -20.328 23.875 -11.156 1 94.44 318 VAL B C 1
ATOM 8980 O O . VAL B 1 318 ? -21.531 24.078 -11.203 1 94.44 318 VAL B O 1
ATOM 8983 N N . ALA B 1 319 ? -19.781 22.797 -10.742 1 92.69 319 ALA B N 1
ATOM 8984 C CA . ALA B 1 319 ? -20.547 21.766 -10.039 1 92.69 319 ALA B CA 1
ATOM 8985 C C . ALA B 1 319 ? -19.688 21.047 -9.008 1 92.69 319 ALA B C 1
ATOM 8987 O O . ALA B 1 319 ? -18.453 21.219 -8.992 1 92.69 319 ALA B O 1
ATOM 8988 N N . PHE B 1 320 ? -20.375 20.359 -8.07 1 89.31 320 PHE B N 1
ATOM 8989 C CA . PHE B 1 320 ? -19.672 19.609 -7.031 1 89.31 320 PHE B CA 1
ATOM 8990 C C . PHE B 1 320 ? -20.062 18.141 -7.082 1 89.31 320 PHE B C 1
ATOM 8992 O O . PHE B 1 320 ? -21.172 17.797 -7.512 1 89.31 320 PHE B O 1
ATOM 8999 N N . ASP B 1 321 ? -19.109 17.297 -6.797 1 78.69 321 ASP B N 1
ATOM 9000 C CA . ASP B 1 321 ? -19.406 15.875 -6.789 1 78.69 321 ASP B CA 1
ATOM 9001 C C . ASP B 1 321 ? -20.328 15.508 -5.625 1 78.69 321 ASP B C 1
ATOM 9003 O O . ASP B 1 321 ? -20.344 16.188 -4.602 1 78.69 321 ASP B O 1
ATOM 9007 N N . SER B 1 322 ? -21.047 14.477 -5.75 1 69.88 322 SER B N 1
ATOM 9008 C CA . SER B 1 322 ? -22.094 14.117 -4.801 1 69.88 322 SER B CA 1
ATOM 9009 C C . SER B 1 322 ? -21.516 13.414 -3.578 1 69.88 322 SER B C 1
ATOM 9011 O O . SER B 1 322 ? -22.203 13.242 -2.57 1 69.88 322 SER B O 1
ATOM 9013 N N . ILE B 1 323 ? -20.328 13.086 -3.656 1 60.66 323 ILE B N 1
ATOM 9014 C CA . ILE B 1 323 ? -19.797 12.266 -2.574 1 60.66 323 ILE B CA 1
ATOM 9015 C C . ILE B 1 323 ? -18.797 13.07 -1.751 1 60.66 323 ILE B C 1
ATOM 9017 O O . ILE B 1 323 ? -18.891 13.117 -0.522 1 60.66 323 ILE B O 1
ATOM 9021 N N . TYR B 1 324 ? -17.891 13.719 -2.434 1 63.09 324 TYR B N 1
ATOM 9022 C CA . TYR B 1 324 ? -16.844 14.43 -1.712 1 63.09 324 TYR B CA 1
ATOM 9023 C C . TYR B 1 324 ? -17.078 15.938 -1.751 1 63.09 324 TYR B C 1
ATOM 9025 O O . TYR B 1 324 ? -16.359 16.703 -1.09 1 63.09 324 TYR B O 1
ATOM 9033 N N . TYR B 1 325 ? -18.109 16.281 -2.465 1 75.81 325 TYR B N 1
ATOM 9034 C CA . TYR B 1 325 ? -18.531 17.672 -2.549 1 75.81 325 TYR B CA 1
ATOM 9035 C C . TYR B 1 325 ? -17.391 18.562 -3.045 1 75.81 325 TYR B C 1
ATOM 9037 O O . TYR B 1 325 ? -17.203 19.672 -2.543 1 75.81 325 TYR B O 1
ATOM 9045 N N . GLN B 1 326 ? -16.609 17.984 -3.961 1 79.19 326 GLN B N 1
ATOM 9046 C CA . GLN B 1 326 ? -15.508 18.719 -4.551 1 79.19 326 GLN B CA 1
ATOM 9047 C C . GLN B 1 326 ? -15.844 19.188 -5.961 1 79.19 326 GLN B C 1
ATOM 9049 O O . GLN B 1 326 ? -16.719 18.625 -6.613 1 79.19 326 GLN B O 1
ATOM 9054 N N . ARG B 1 327 ? -15.086 20.234 -6.297 1 88.5 327 ARG B N 1
ATOM 9055 C CA . ARG B 1 327 ? -15.312 20.828 -7.605 1 88.5 327 ARG B CA 1
ATOM 9056 C C . ARG B 1 327 ? -15.07 19.828 -8.719 1 88.5 327 ARG B C 1
ATOM 9058 O O . ARG B 1 327 ? -14.062 19.109 -8.711 1 88.5 327 ARG B O 1
ATOM 9065 N N . VAL B 1 328 ? -16.109 19.719 -9.68 1 86.62 328 VAL B N 1
ATOM 9066 C CA . VAL B 1 328 ? -15.992 18.859 -10.852 1 86.62 328 VAL B CA 1
ATOM 9067 C C . VAL B 1 328 ? -16.219 19.688 -12.117 1 86.62 328 VAL B C 1
ATOM 9069 O O . VAL B 1 328 ? -16.266 20.906 -12.062 1 86.62 328 VAL B O 1
ATOM 9072 N N . GLU B 1 329 ? -16.203 19.109 -13.312 1 87.75 329 GLU B N 1
ATOM 9073 C CA . GLU B 1 329 ? -16.312 19.766 -14.617 1 87.75 329 GLU B CA 1
ATOM 9074 C C . GLU B 1 329 ? -15.219 20.812 -14.812 1 87.75 329 GLU B C 1
ATOM 9076 O O . GLU B 1 329 ? -15.492 21.953 -15.18 1 87.75 329 GLU B O 1
ATOM 9081 N N . THR B 1 330 ? -14.047 20.422 -14.461 1 90.38 330 THR B N 1
ATOM 9082 C CA . THR B 1 330 ? -12.922 21.344 -14.453 1 90.38 330 THR B CA 1
ATOM 9083 C C . THR B 1 330 ? -12.188 21.328 -15.789 1 90.38 330 THR B C 1
ATOM 9085 O O . THR B 1 330 ? -12.094 20.281 -16.438 1 90.38 330 THR B O 1
ATOM 9088 N N . VAL B 1 331 ? -11.75 22.516 -16.219 1 94.94 331 VAL B N 1
ATOM 9089 C CA . VAL B 1 331 ? -10.938 22.672 -17.406 1 94.94 331 VAL B CA 1
ATOM 9090 C C . VAL B 1 331 ? -9.586 23.297 -17.047 1 94.94 331 VAL B C 1
ATOM 9092 O O . VAL B 1 331 ? -9.531 24.297 -16.328 1 94.94 331 VAL B O 1
ATOM 9095 N N . PHE B 1 332 ? -8.555 22.641 -17.422 1 96.69 332 PHE B N 1
ATOM 9096 C CA . PHE B 1 332 ? -7.211 23.188 -17.281 1 96.69 332 PHE B CA 1
ATOM 9097 C C . PHE B 1 332 ? -6.605 23.484 -18.656 1 96.69 332 PHE B C 1
ATOM 9099 O O . PHE B 1 332 ? -6.945 22.844 -19.641 1 96.69 332 PHE B O 1
ATOM 9106 N N . SER B 1 333 ? -5.785 24.5 -18.703 1 97.31 333 SER B N 1
ATOM 9107 C CA . SER B 1 333 ? -5.145 24.906 -19.953 1 97.31 333 SER B CA 1
ATOM 9108 C C . SER B 1 333 ? -3.643 25.094 -19.766 1 97.31 333 SER B C 1
ATOM 9110 O O . SER B 1 333 ? -3.201 25.594 -18.719 1 97.31 333 SER B O 1
ATOM 9112 N N . LEU B 1 334 ? -2.934 24.609 -20.75 1 97.94 334 LEU B N 1
ATOM 9113 C CA . LEU B 1 334 ? -1.521 24.953 -20.859 1 97.94 334 LEU B CA 1
ATOM 9114 C C . LEU B 1 334 ? -1.34 26.234 -21.688 1 97.94 334 LEU B C 1
ATOM 9116 O O . LEU B 1 334 ? -1.672 26.266 -22.875 1 97.94 334 LEU B O 1
ATOM 9120 N N . ILE B 1 335 ? -0.725 27.281 -21.062 1 96.38 335 ILE B N 1
ATOM 9121 C CA . ILE B 1 335 ? -0.764 28.578 -21.719 1 96.38 335 ILE B CA 1
ATOM 9122 C C . ILE B 1 335 ? 0.622 29.219 -21.688 1 96.38 335 ILE B C 1
ATOM 9124 O O . ILE B 1 335 ? 1.477 28.812 -20.891 1 96.38 335 ILE B O 1
ATOM 9128 N N . THR B 1 336 ? 0.872 30.094 -22.547 1 95.19 336 THR B N 1
ATOM 9129 C CA . THR B 1 336 ? 2 31.016 -22.625 1 95.19 336 THR B CA 1
ATOM 9130 C C . THR B 1 336 ? 1.521 32.438 -22.875 1 95.19 336 THR B C 1
ATOM 9132 O O . THR B 1 336 ? 0.319 32.719 -22.828 1 95.19 336 THR B O 1
ATOM 9135 N N . ALA B 1 337 ? 2.494 33.312 -23.016 1 92.44 337 ALA B N 1
ATOM 9136 C CA . ALA B 1 337 ? 2.105 34.719 -23.266 1 92.44 337 ALA B CA 1
ATOM 9137 C C . ALA B 1 337 ? 1.35 34.844 -24.578 1 92.44 337 ALA B C 1
ATOM 9139 O O . ALA B 1 337 ? 0.439 35.656 -24.703 1 92.44 337 ALA B O 1
ATOM 9140 N N . SER B 1 338 ? 1.695 34.031 -25.547 1 89.25 338 SER B N 1
ATOM 9141 C CA . SER B 1 338 ? 1.103 34.094 -26.891 1 89.25 338 SER B CA 1
ATOM 9142 C C . SER B 1 338 ? -0.103 33.188 -27 1 89.25 338 SER B C 1
ATOM 9144 O O . SER B 1 338 ? -0.936 33.344 -27.891 1 89.25 338 SER B O 1
ATOM 9146 N N . HIS B 1 339 ? -0.168 32.188 -26.219 1 92.56 339 HIS B N 1
ATOM 9147 C CA . HIS B 1 339 ? -1.279 31.25 -26.156 1 92.56 339 HIS B CA 1
ATOM 9148 C C . HIS B 1 339 ? -1.974 31.297 -24.797 1 92.56 339 HIS B C 1
ATOM 9150 O O . HIS B 1 339 ? -1.635 30.531 -23.891 1 92.56 339 HIS B O 1
ATOM 9156 N N . THR B 1 340 ? -3.012 32.031 -24.797 1 92.25 340 THR B N 1
ATOM 9157 C CA . THR B 1 340 ? -3.695 32.344 -23.547 1 92.25 340 THR B CA 1
ATOM 9158 C C . THR B 1 340 ? -4.824 31.344 -23.297 1 92.25 340 THR B C 1
ATOM 9160 O O . THR B 1 340 ? -4.953 30.359 -24 1 92.25 340 THR B O 1
ATOM 9163 N N . VAL B 1 341 ? -5.648 31.625 -22.281 1 92.38 341 VAL B N 1
ATOM 9164 C CA . VAL B 1 341 ? -6.719 30.703 -21.891 1 92.38 341 VAL B CA 1
ATOM 9165 C C . VAL B 1 341 ? -7.781 30.656 -22.984 1 92.38 341 VAL B C 1
ATOM 9167 O O . VAL B 1 341 ? -8.523 29.688 -23.094 1 92.38 341 VAL B O 1
ATOM 9170 N N . ARG B 1 342 ? -7.789 31.656 -23.844 1 90.88 342 ARG B N 1
ATOM 9171 C CA . ARG B 1 342 ? -8.766 31.688 -24.922 1 90.88 342 ARG B CA 1
ATOM 9172 C C . ARG B 1 342 ? -8.297 30.844 -26.109 1 90.88 342 ARG B C 1
ATOM 9174 O O . ARG B 1 342 ? -9.117 30.344 -26.875 1 90.88 342 ARG B O 1
ATOM 9181 N N . ASN B 1 343 ? -7.035 30.828 -26.203 1 93.12 343 ASN B N 1
ATOM 9182 C CA . ASN B 1 343 ? -6.418 30 -27.234 1 93.12 343 ASN B CA 1
ATOM 9183 C C . ASN B 1 343 ? -5.223 29.219 -26.688 1 93.12 343 ASN B C 1
ATOM 9185 O O . ASN B 1 343 ? -4.09 29.422 -27.125 1 93.12 343 ASN B O 1
ATOM 9189 N N . PRO B 1 344 ? -5.566 28.344 -25.828 1 96.25 344 PRO B N 1
ATOM 9190 C CA . PRO B 1 344 ? -4.477 27.641 -25.141 1 96.25 344 PRO B CA 1
ATOM 9191 C C . PRO B 1 344 ? -3.75 26.656 -26.062 1 96.25 344 PRO B C 1
ATOM 9193 O O . PRO B 1 344 ? -4.262 26.297 -27.125 1 96.25 344 PRO B O 1
ATOM 9196 N N . LEU B 1 345 ? -2.592 26.25 -25.734 1 96 345 LEU B N 1
ATOM 9197 C CA . LEU B 1 345 ? -1.864 25.203 -26.438 1 96 345 LEU B CA 1
ATOM 9198 C C . LEU B 1 345 ? -2.57 23.859 -26.297 1 96 345 LEU B C 1
ATOM 9200 O O . LEU B 1 345 ? -2.801 23.156 -27.297 1 96 345 LEU B O 1
ATOM 9204 N N . VAL B 1 346 ? -2.816 23.5 -25.062 1 97.75 346 VAL B N 1
ATOM 9205 C CA . VAL B 1 346 ? -3.498 22.25 -24.734 1 97.75 346 VAL B CA 1
ATOM 9206 C C . VAL B 1 346 ? -4.598 22.516 -23.719 1 97.75 346 VAL B C 1
ATOM 9208 O O . VAL B 1 346 ? -4.434 23.328 -22.812 1 97.75 346 VAL B O 1
ATOM 9211 N N . THR B 1 347 ? -5.715 21.875 -23.859 1 97.25 347 THR B N 1
ATOM 9212 C CA . THR B 1 347 ? -6.785 21.891 -22.875 1 97.25 347 THR B CA 1
ATOM 9213 C C . THR B 1 347 ? -7 20.5 -22.281 1 97.25 347 THR B C 1
ATOM 9215 O O . THR B 1 347 ? -6.949 19.5 -23 1 97.25 347 THR B O 1
ATOM 9218 N N . TRP B 1 348 ? -7.102 20.406 -21.016 1 96.62 348 TRP B N 1
ATOM 9219 C CA . TRP B 1 348 ? -7.414 19.203 -20.25 1 96.62 348 TRP B CA 1
ATOM 9220 C C . TRP B 1 348 ? -8.742 19.344 -19.516 1 96.62 348 TRP B C 1
ATOM 9222 O O . TRP B 1 348 ? -8.906 20.25 -18.703 1 96.62 348 TRP B O 1
ATOM 9232 N N . THR B 1 349 ? -9.766 18.453 -19.812 1 94.94 349 THR B N 1
ATOM 9233 C CA . THR B 1 349 ? -11.109 18.562 -19.234 1 94.94 349 THR B CA 1
ATOM 9234 C C . THR B 1 349 ? -11.477 17.297 -18.469 1 94.94 349 THR B C 1
ATOM 9236 O O . THR B 1 349 ? -11.297 16.188 -18.969 1 94.94 349 THR B O 1
ATOM 9239 N N . LEU B 1 350 ? -11.93 17.5 -17.312 1 90.62 350 LEU B N 1
ATOM 9240 C CA . LEU B 1 350 ? -12.414 16.391 -16.484 1 90.62 350 LEU B CA 1
ATOM 9241 C C . LEU B 1 350 ? -13.867 16.625 -16.078 1 90.62 350 LEU B C 1
ATOM 9243 O O . LEU B 1 350 ? -14.18 17.562 -15.352 1 90.62 350 LEU B O 1
ATOM 9247 N N . LYS B 1 351 ? -14.727 15.797 -16.484 1 85.5 351 LYS B N 1
ATOM 9248 C CA . LYS B 1 351 ? -16.141 15.93 -16.188 1 85.5 351 LYS B CA 1
ATOM 9249 C C . LYS B 1 351 ? -16.438 15.523 -14.742 1 85.5 351 LYS B C 1
ATOM 9251 O O . LYS B 1 351 ? -17.125 16.25 -14.016 1 85.5 351 LYS B O 1
ATOM 9256 N N . ASN B 1 352 ? -16.062 14.422 -14.352 1 78.25 352 ASN B N 1
ATOM 9257 C CA . ASN B 1 352 ? -16.156 13.945 -12.977 1 78.25 352 ASN B CA 1
ATOM 9258 C C . ASN B 1 352 ? -14.992 13.016 -12.625 1 78.25 352 ASN B C 1
ATOM 9260 O O . ASN B 1 352 ? -14.219 12.625 -13.5 1 78.25 352 ASN B O 1
ATOM 9264 N N . TYR B 1 353 ? -14.844 12.664 -11.375 1 69.62 353 TYR B N 1
ATOM 9265 C CA . TYR B 1 353 ? -13.664 11.945 -10.898 1 69.62 353 TYR B CA 1
ATOM 9266 C C . TYR B 1 353 ? -13.664 10.508 -11.406 1 69.62 353 TYR B C 1
ATOM 9268 O O . TYR B 1 353 ? -12.625 9.844 -11.406 1 69.62 353 TYR B O 1
ATOM 9276 N N . SER B 1 354 ? -14.844 10 -11.898 1 63.06 354 SER B N 1
ATOM 9277 C CA . SER B 1 354 ? -14.945 8.625 -12.367 1 63.06 354 SER B CA 1
ATOM 9278 C C . SER B 1 354 ? -14.719 8.539 -13.875 1 63.06 354 SER B C 1
ATOM 9280 O O . SER B 1 354 ? -14.57 7.441 -14.422 1 63.06 354 SER B O 1
ATOM 9282 N N . SER B 1 355 ? -14.594 9.75 -14.531 1 70.69 355 SER B N 1
ATOM 9283 C CA . SER B 1 355 ? -14.43 9.789 -15.984 1 70.69 355 SER B CA 1
ATOM 9284 C C . SER B 1 355 ? -12.969 9.969 -16.375 1 70.69 355 SER B C 1
ATOM 9286 O O . SER B 1 355 ? -12.164 10.461 -15.578 1 70.69 355 SER B O 1
ATOM 9288 N N . ASP B 1 356 ? -12.688 9.438 -17.609 1 78.12 356 ASP B N 1
ATOM 9289 C CA . ASP B 1 356 ? -11.391 9.781 -18.188 1 78.12 356 ASP B CA 1
ATOM 9290 C C . ASP B 1 356 ? -11.352 11.242 -18.625 1 78.12 356 ASP B C 1
ATOM 9292 O O . ASP B 1 356 ? -12.344 11.773 -19.125 1 78.12 356 ASP B O 1
ATOM 9296 N N . ALA B 1 357 ? -10.25 11.828 -18.359 1 89.88 357 ALA B N 1
ATOM 9297 C CA . ALA B 1 357 ? -10.086 13.219 -18.797 1 89.88 357 ALA B CA 1
ATOM 9298 C C . ALA B 1 357 ? -9.914 13.305 -20.297 1 89.88 357 ALA B C 1
ATOM 9300 O O . ALA B 1 357 ? -9.359 12.398 -20.922 1 89.88 357 ALA B O 1
ATOM 9301 N N . ALA B 1 358 ? -10.461 14.312 -20.891 1 93.38 358 ALA B N 1
ATOM 9302 C CA . ALA B 1 358 ? -10.281 14.602 -22.312 1 93.38 358 ALA B CA 1
ATOM 9303 C C . ALA B 1 358 ? -9.219 15.672 -22.531 1 93.38 358 ALA B C 1
ATOM 9305 O O . ALA B 1 358 ? -9.156 16.656 -21.781 1 93.38 358 ALA B O 1
ATOM 9306 N N . GLN B 1 359 ? -8.352 15.414 -23.484 1 95.38 359 GLN B N 1
ATOM 9307 C CA . GLN B 1 359 ? -7.305 16.375 -23.828 1 95.38 359 GLN B CA 1
ATOM 9308 C C . GLN B 1 359 ? -7.441 16.844 -25.266 1 95.38 359 GLN B C 1
ATOM 9310 O O . GLN B 1 359 ? -7.754 16.047 -26.156 1 95.38 359 GLN B O 1
ATOM 9315 N N . VAL B 1 360 ? -7.273 18.172 -25.469 1 95.38 360 VAL B N 1
ATOM 9316 C CA . VAL B 1 360 ? -7.32 18.734 -26.812 1 95.38 360 VAL B CA 1
ATOM 9317 C C . VAL B 1 360 ? -6.074 19.578 -27.047 1 95.38 360 VAL B C 1
ATOM 9319 O O . VAL B 1 360 ? -5.809 20.547 -26.328 1 95.38 360 VAL B O 1
ATOM 9322 N N . ASN B 1 361 ? -5.262 19.125 -27.906 1 96.5 361 ASN B N 1
ATOM 9323 C CA . ASN B 1 361 ? -4.133 19.875 -28.438 1 96.5 361 ASN B CA 1
ATOM 9324 C C . ASN B 1 361 ? -4.453 20.5 -29.797 1 96.5 361 ASN B C 1
ATOM 9326 O O . ASN B 1 361 ? -4.336 19.828 -30.828 1 96.5 361 ASN B O 1
ATOM 9330 N N . ALA B 1 362 ? -4.82 21.797 -29.828 1 89.75 362 ALA B N 1
ATOM 9331 C CA . ALA B 1 362 ? -5.344 22.469 -31 1 89.75 362 ALA B CA 1
ATOM 9332 C C . ALA B 1 362 ? -4.352 22.406 -32.156 1 89.75 362 ALA B C 1
ATOM 9334 O O . ALA B 1 362 ? -4.746 22.281 -33.312 1 89.75 362 ALA B O 1
ATOM 9335 N N . ASN B 1 363 ? -3.113 22.562 -31.875 1 92.69 363 ASN B N 1
ATOM 9336 C CA . ASN B 1 363 ? -2.062 22.531 -32.875 1 92.69 363 ASN B CA 1
ATOM 9337 C C . ASN B 1 363 ? -0.818 21.812 -32.375 1 92.69 363 ASN B C 1
ATOM 9339 O O . ASN B 1 363 ? 0.148 22.453 -31.953 1 92.69 363 ASN B O 1
ATOM 9343 N N . PRO B 1 364 ? -0.835 20.531 -32.562 1 93.12 364 PRO B N 1
ATOM 9344 C CA . PRO B 1 364 ? 0.28 19.75 -32.031 1 93.12 364 PRO B CA 1
ATOM 9345 C C . PRO B 1 364 ? 1.631 20.188 -32.594 1 93.12 364 PRO B C 1
ATOM 9347 O O . PRO B 1 364 ? 2.65 20.078 -31.906 1 93.12 364 PRO B O 1
ATOM 9350 N N . ASN B 1 365 ? 1.653 20.734 -33.844 1 91.56 365 ASN B N 1
ATOM 9351 C CA . ASN B 1 365 ? 2.91 21.172 -34.438 1 91.56 365 ASN B CA 1
ATOM 9352 C C . ASN B 1 365 ? 3.463 22.406 -33.719 1 91.56 365 ASN B C 1
ATOM 9354 O O . ASN B 1 365 ? 4.672 22.516 -33.5 1 91.56 365 ASN B O 1
ATOM 9358 N N . VAL B 1 366 ? 2.594 23.281 -33.406 1 90.56 366 VAL B N 1
ATOM 9359 C CA . VAL B 1 366 ? 3.004 24.484 -32.688 1 90.56 366 VAL B CA 1
ATOM 9360 C C . VAL B 1 366 ? 3.475 24.109 -31.297 1 90.56 366 VAL B C 1
ATOM 9362 O O . VAL B 1 366 ? 4.496 24.609 -30.828 1 90.56 366 VAL B O 1
ATOM 9365 N N . THR B 1 367 ? 2.742 23.219 -30.672 1 93.81 367 THR B N 1
ATOM 9366 C CA . THR B 1 367 ? 3.084 22.812 -29.312 1 93.81 367 THR B CA 1
ATOM 9367 C C . THR B 1 367 ? 4.457 22.141 -29.281 1 93.81 367 THR B C 1
ATOM 9369 O O . THR B 1 367 ? 5.277 22.438 -28.422 1 93.81 367 THR B O 1
ATOM 9372 N N . SER B 1 368 ? 4.77 21.328 -30.297 1 91.88 368 SER B N 1
ATOM 9373 C CA . SER B 1 368 ? 6.039 20.609 -30.328 1 91.88 368 SER B CA 1
ATOM 9374 C C . SER B 1 368 ? 7.195 21.547 -30.672 1 91.88 368 SER B C 1
ATOM 9376 O O . SER B 1 368 ? 8.344 21.281 -30.297 1 91.88 368 SER B O 1
ATOM 9378 N N . ALA B 1 369 ? 6.883 22.594 -31.375 1 89.19 369 ALA B N 1
ATOM 9379 C CA . ALA B 1 369 ? 7.914 23.562 -31.734 1 89.19 369 ALA B CA 1
ATOM 9380 C C . ALA B 1 369 ? 8.281 24.422 -30.531 1 89.19 369 ALA B C 1
ATOM 9382 O O . ALA B 1 369 ? 9.438 24.844 -30.391 1 89.19 369 ALA B O 1
ATOM 9383 N N . LEU B 1 370 ? 7.383 24.609 -29.641 1 90.69 370 LEU B N 1
ATOM 9384 C CA . LEU B 1 370 ? 7.59 25.5 -28.516 1 90.69 370 LEU B CA 1
ATOM 9385 C C . LEU B 1 370 ? 8.148 24.75 -27.312 1 90.69 370 LEU B C 1
ATOM 9387 O O . LEU B 1 370 ? 8.914 25.297 -26.516 1 90.69 370 LEU B O 1
ATOM 9391 N N . ILE B 1 371 ? 7.688 23.547 -27.141 1 92.94 371 ILE B N 1
ATOM 9392 C CA . ILE B 1 371 ? 8.047 22.781 -25.953 1 92.94 371 ILE B CA 1
ATOM 9393 C C . ILE B 1 371 ? 8.727 21.484 -26.375 1 92.94 371 ILE B C 1
ATOM 9395 O O . ILE B 1 371 ? 8.094 20.594 -26.953 1 92.94 371 ILE B O 1
ATOM 9399 N N . LYS B 1 372 ? 9.953 21.391 -25.984 1 88.69 372 LYS B N 1
ATOM 9400 C CA . LYS B 1 372 ? 10.727 20.203 -26.359 1 88.69 372 LYS B CA 1
ATOM 9401 C C . LYS B 1 372 ? 10.336 19 -25.5 1 88.69 372 LYS B C 1
ATOM 9403 O O . LYS B 1 372 ? 9.852 19.156 -24.375 1 88.69 372 LYS B O 1
ATOM 9408 N N . THR B 1 373 ? 10.594 17.859 -26.047 1 89.81 373 THR B N 1
ATOM 9409 C CA . THR B 1 373 ? 10.32 16.609 -25.344 1 89.81 373 THR B CA 1
ATOM 9410 C C . THR B 1 373 ? 11.305 16.422 -24.188 1 89.81 373 THR B C 1
ATOM 9412 O O . THR B 1 373 ? 12.383 17.016 -24.172 1 89.81 373 THR B O 1
ATOM 9415 N N . SER B 1 374 ? 10.875 15.703 -23.219 1 90.12 374 SER B N 1
ATOM 9416 C CA . SER B 1 374 ? 11.719 15.297 -22.094 1 90.12 374 SER B CA 1
ATOM 9417 C C . SER B 1 374 ? 11.867 13.773 -22.047 1 90.12 374 SER B C 1
ATOM 9419 O O . SER B 1 374 ? 11.07 13.094 -21.406 1 90.12 374 SER B O 1
ATOM 9421 N N . PRO B 1 375 ? 12.898 13.32 -22.703 1 82.75 375 PRO B N 1
ATOM 9422 C CA . PRO B 1 375 ? 13.07 11.867 -22.75 1 82.75 375 PRO B CA 1
ATOM 9423 C C . PRO B 1 375 ? 13.453 11.266 -21.391 1 82.75 375 PRO B C 1
ATOM 9425 O O . PRO B 1 375 ? 13.953 11.977 -20.516 1 82.75 375 PRO B O 1
ATOM 9428 N N . LEU B 1 376 ? 13.078 10.055 -21.25 1 83.06 376 LEU B N 1
ATOM 9429 C CA . LEU B 1 376 ? 13.531 9.32 -20.078 1 83.06 376 LEU B CA 1
ATOM 9430 C C . LEU B 1 376 ? 14.891 8.68 -20.328 1 83.06 376 LEU B C 1
ATOM 9432 O O . LEU B 1 376 ? 15.008 7.738 -21.109 1 83.06 376 LEU B O 1
ATOM 9436 N N . ARG B 1 377 ? 15.898 9.281 -19.766 1 82.5 377 ARG B N 1
ATOM 9437 C CA . ARG B 1 377 ? 17.25 8.766 -19.891 1 82.5 377 ARG B CA 1
ATOM 9438 C C . ARG B 1 377 ? 17.781 8.242 -18.562 1 82.5 377 ARG B C 1
ATOM 9440 O O . ARG B 1 377 ? 18.969 8.328 -18.281 1 82.5 377 ARG B O 1
ATOM 9447 N N . THR B 1 378 ? 16.844 7.918 -17.812 1 88.5 378 THR B N 1
ATOM 9448 C CA . THR B 1 378 ? 17.156 7.352 -16.5 1 88.5 378 THR B CA 1
ATOM 9449 C C . THR B 1 378 ? 16.359 6.066 -16.266 1 88.5 378 THR B C 1
ATOM 9451 O O . THR B 1 378 ? 15.141 6.039 -16.469 1 88.5 378 THR B O 1
ATOM 9454 N N . ALA B 1 379 ? 17.078 5.035 -15.984 1 92 379 ALA B N 1
ATOM 9455 C CA . ALA B 1 379 ? 16.422 3.787 -15.617 1 92 379 ALA B CA 1
ATOM 9456 C C . ALA B 1 379 ? 16.141 3.723 -14.117 1 92 379 ALA B C 1
ATOM 9458 O O . ALA B 1 379 ? 17.078 3.725 -13.312 1 92 379 ALA B O 1
ATOM 9459 N N . LYS B 1 380 ? 14.922 3.752 -13.797 1 91.75 380 LYS B N 1
ATOM 9460 C CA . LYS B 1 380 ? 14.562 3.625 -12.391 1 91.75 380 LYS B CA 1
ATOM 9461 C C . LYS B 1 380 ? 14.617 2.17 -11.93 1 91.75 380 LYS B C 1
ATOM 9463 O O . LYS B 1 380 ? 13.836 1.338 -12.398 1 91.75 380 LYS B O 1
ATOM 9468 N N . ILE B 1 381 ? 15.5 1.921 -10.992 1 95.81 381 ILE B N 1
ATOM 9469 C CA . ILE B 1 381 ? 15.68 0.563 -10.492 1 95.81 381 ILE B CA 1
ATOM 9470 C C . ILE B 1 381 ? 15.031 0.434 -9.117 1 95.81 381 ILE B C 1
ATOM 9472 O O . ILE B 1 381 ? 15.516 1.017 -8.141 1 95.81 381 ILE B O 1
ATOM 9476 N N . CYS B 1 382 ? 13.961 -0.317 -9.086 1 95.31 382 CYS B N 1
ATOM 9477 C CA . CYS B 1 382 ? 13.352 -0.627 -7.797 1 95.31 382 CYS B CA 1
ATOM 9478 C C . CYS B 1 382 ? 13.977 -1.868 -7.176 1 95.31 382 CYS B C 1
ATOM 9480 O O . CYS B 1 382 ? 13.75 -2.984 -7.641 1 95.31 382 CYS B O 1
ATOM 9482 N N . MET B 1 383 ? 14.734 -1.619 -6.117 1 96.81 383 MET B N 1
ATOM 9483 C CA . MET B 1 383 ? 15.453 -2.703 -5.457 1 96.81 383 MET B CA 1
ATOM 9484 C C . MET B 1 383 ? 14.688 -3.209 -4.242 1 96.81 383 MET B C 1
ATOM 9486 O O . MET B 1 383 ? 14.664 -2.557 -3.197 1 96.81 383 MET B O 1
ATOM 9490 N N . ALA B 1 384 ? 14.148 -4.375 -4.371 1 94.19 384 ALA B N 1
ATOM 9491 C CA . ALA B 1 384 ? 13.344 -4.953 -3.303 1 94.19 384 ALA B CA 1
ATOM 9492 C C . ALA B 1 384 ? 14.062 -6.129 -2.646 1 94.19 384 ALA B C 1
ATOM 9494 O O . ALA B 1 384 ? 14.641 -6.969 -3.334 1 94.19 384 ALA B O 1
ATOM 9495 N N . SER B 1 385 ? 14.086 -6.078 -1.264 1 92.5 385 SER B N 1
ATOM 9496 C CA . SER B 1 385 ? 14.727 -7.168 -0.532 1 92.5 385 SER B CA 1
ATOM 9497 C C . SER B 1 385 ? 14.344 -7.137 0.945 1 92.5 385 SER B C 1
ATOM 9499 O O . SER B 1 385 ? 14.008 -6.082 1.485 1 92.5 385 SER B O 1
ATOM 9501 N N . PRO B 1 386 ? 14.375 -8.391 1.542 1 88.19 386 PRO B N 1
ATOM 9502 C CA . PRO B 1 386 ? 14.289 -8.352 3.004 1 88.19 386 PRO B CA 1
ATOM 9503 C C . PRO B 1 386 ? 15.477 -7.641 3.646 1 88.19 386 PRO B C 1
ATOM 9505 O O . PRO B 1 386 ? 16.531 -7.523 3.027 1 88.19 386 PRO B O 1
ATOM 9508 N N . SER B 1 387 ? 15.227 -7.148 4.863 1 86 387 SER B N 1
ATOM 9509 C CA . SER B 1 387 ? 16.281 -6.406 5.562 1 86 387 SER B CA 1
ATOM 9510 C C . SER B 1 387 ? 17.062 -7.32 6.492 1 86 387 SER B C 1
ATOM 9512 O O . SER B 1 387 ? 16.719 -7.48 7.664 1 86 387 SER B O 1
ATOM 9514 N N . ASN B 1 388 ? 18 -8.023 6.062 1 84.12 388 ASN B N 1
ATOM 9515 C CA . ASN B 1 388 ? 19 -8.758 6.836 1 84.12 388 ASN B CA 1
ATOM 9516 C C . ASN B 1 388 ? 20.406 -8.547 6.285 1 84.12 388 ASN B C 1
ATOM 9518 O O . ASN B 1 388 ? 20.578 -7.98 5.203 1 84.12 388 ASN B O 1
ATOM 9522 N N . CYS B 1 389 ? 21.312 -8.914 6.988 1 86.81 389 CYS B N 1
ATOM 9523 C CA . CYS B 1 389 ? 22.688 -8.547 6.652 1 86.81 389 CYS B CA 1
ATOM 9524 C C . CYS B 1 389 ? 23.109 -9.156 5.32 1 86.81 389 CYS B C 1
ATOM 9526 O O . CYS B 1 389 ? 23.75 -8.492 4.5 1 86.81 389 CYS B O 1
ATOM 9528 N N . ALA B 1 390 ? 22.734 -10.422 5.059 1 88.62 390 ALA B N 1
ATOM 9529 C CA . ALA B 1 390 ? 23.109 -11.078 3.812 1 88.62 390 ALA B CA 1
ATOM 9530 C C . ALA B 1 390 ? 22.531 -10.344 2.605 1 88.62 390 ALA B C 1
ATOM 9532 O O . ALA B 1 390 ? 23.25 -10.031 1.656 1 88.62 390 ALA B O 1
ATOM 9533 N N . PHE B 1 391 ? 21.328 -10.039 2.617 1 91.44 391 PHE B N 1
ATOM 9534 C CA . PHE B 1 391 ? 20.656 -9.398 1.497 1 91.44 391 PHE B CA 1
ATOM 9535 C C . PHE B 1 391 ? 21.094 -7.941 1.364 1 91.44 391 PHE B C 1
ATOM 9537 O O . PHE B 1 391 ? 21.188 -7.414 0.253 1 91.44 391 PHE B O 1
ATOM 9544 N N . THR B 1 392 ? 21.312 -7.312 2.521 1 91.81 392 THR B N 1
ATOM 9545 C CA . THR B 1 392 ? 21.797 -5.938 2.488 1 91.81 392 THR B CA 1
ATOM 9546 C C . THR B 1 392 ? 23.156 -5.863 1.811 1 91.81 392 THR B C 1
ATOM 9548 O O . THR B 1 392 ? 23.406 -4.965 1.008 1 91.81 392 THR B O 1
ATOM 9551 N N . GLN B 1 393 ? 24 -6.816 2.107 1 93.31 393 GLN B N 1
ATOM 9552 C CA . GLN B 1 393 ? 25.312 -6.855 1.474 1 93.31 393 GLN B CA 1
ATOM 9553 C C . GLN B 1 393 ? 25.188 -7.059 -0.034 1 93.31 393 GLN B C 1
ATOM 9555 O O . GLN B 1 393 ? 25.906 -6.418 -0.812 1 93.31 393 GLN B O 1
ATOM 9560 N N . MET B 1 394 ? 24.312 -7.891 -0.404 1 95.06 394 MET B N 1
ATOM 9561 C CA . MET B 1 394 ? 24.094 -8.125 -1.828 1 95.06 394 MET B CA 1
ATOM 9562 C C . MET B 1 394 ? 23.562 -6.867 -2.508 1 95.06 394 MET B C 1
ATOM 9564 O O . MET B 1 394 ? 24.062 -6.465 -3.561 1 95.06 394 MET B O 1
ATOM 9568 N N . MET B 1 395 ? 22.641 -6.289 -1.896 1 95.94 395 MET B N 1
ATOM 9569 C CA . MET B 1 395 ? 22 -5.109 -2.471 1 95.94 395 MET B CA 1
ATOM 9570 C C . MET B 1 395 ? 22.984 -3.957 -2.594 1 95.94 395 MET B C 1
ATOM 9572 O O . MET B 1 395 ? 23.016 -3.271 -3.617 1 95.94 395 MET B O 1
ATOM 9576 N N . ILE B 1 396 ? 23.766 -3.777 -1.6 1 95.88 396 ILE B N 1
ATOM 9577 C CA . ILE B 1 396 ? 24.734 -2.691 -1.598 1 95.88 396 ILE B CA 1
ATOM 9578 C C . ILE B 1 396 ? 25.797 -2.943 -2.67 1 95.88 396 ILE B C 1
ATOM 9580 O O . ILE B 1 396 ? 26.266 -2.008 -3.318 1 95.88 396 ILE B O 1
ATOM 9584 N N . SER B 1 397 ? 26.141 -4.184 -2.824 1 96.62 397 SER B N 1
ATOM 9585 C CA . SER B 1 397 ? 27.141 -4.523 -3.844 1 96.62 397 SER B CA 1
ATOM 9586 C C . SER B 1 397 ? 26.625 -4.207 -5.242 1 96.62 397 SER B C 1
ATOM 9588 O O . SER B 1 397 ? 27.344 -3.635 -6.062 1 96.62 397 SER B O 1
ATOM 9590 N N . MET B 1 398 ? 25.422 -4.559 -5.5 1 97.56 398 MET B N 1
ATOM 9591 C CA . MET B 1 398 ? 24.812 -4.23 -6.789 1 97.56 398 MET B CA 1
ATOM 9592 C C . MET B 1 398 ? 24.688 -2.721 -6.957 1 97.56 398 MET B C 1
ATOM 9594 O O . MET B 1 398 ? 24.984 -2.178 -8.016 1 97.56 398 MET B O 1
ATOM 9598 N N . LEU B 1 399 ? 24.172 -2.088 -5.918 1 97.38 399 LEU B N 1
ATOM 9599 C CA . LEU B 1 399 ? 23.984 -0.642 -5.918 1 97.38 399 LEU B CA 1
ATOM 9600 C C . LEU B 1 399 ? 25.281 0.079 -6.23 1 97.38 399 LEU B C 1
ATOM 9602 O O . LEU B 1 399 ? 25.297 1.09 -6.938 1 97.38 399 LEU B O 1
ATOM 9606 N N . PHE B 1 400 ? 26.422 -0.404 -5.742 1 97.38 400 PHE B N 1
ATOM 9607 C CA . PHE B 1 400 ? 27.719 0.22 -5.988 1 97.38 400 PHE B CA 1
ATOM 9608 C C . PHE B 1 400 ? 28.047 0.19 -7.473 1 97.38 400 PHE B C 1
ATOM 9610 O O . PHE B 1 400 ? 28.547 1.177 -8.023 1 97.38 400 PHE B O 1
ATOM 9617 N N . VAL B 1 401 ? 27.766 -0.963 -8.047 1 97.5 401 VAL B N 1
ATOM 9618 C CA . VAL B 1 401 ? 28.047 -1.105 -9.477 1 97.5 401 VAL B CA 1
ATOM 9619 C C . VAL B 1 401 ? 27.25 -0.071 -10.266 1 97.5 401 VAL B C 1
ATOM 9621 O O . VAL B 1 401 ? 27.797 0.58 -11.164 1 97.5 401 VAL B O 1
ATOM 9624 N N . LEU B 1 402 ? 26.016 0.138 -9.953 1 97 402 LEU B N 1
ATOM 9625 C CA . LEU B 1 402 ? 25.141 1.077 -10.648 1 97 402 LEU B CA 1
ATOM 9626 C C . LEU B 1 402 ? 25.562 2.516 -10.375 1 97 402 LEU B C 1
ATOM 9628 O O . LEU B 1 402 ? 25.594 3.342 -11.297 1 97 402 LEU B O 1
ATOM 9632 N N . THR B 1 403 ? 25.875 2.756 -9.141 1 94.94 403 THR B N 1
ATOM 9633 C CA . THR B 1 403 ? 26.281 4.117 -8.789 1 94.94 403 THR B CA 1
ATOM 9634 C C . THR B 1 403 ? 27.641 4.453 -9.367 1 94.94 403 THR B C 1
ATOM 9636 O O . THR B 1 403 ? 27.906 5.602 -9.727 1 94.94 403 THR B O 1
ATOM 9639 N N . ALA B 1 404 ? 28.531 3.482 -9.398 1 94.81 404 ALA B N 1
ATOM 9640 C CA . ALA B 1 404 ? 29.812 3.691 -10.055 1 94.81 404 ALA B CA 1
ATOM 9641 C C . ALA B 1 404 ? 29.625 4.055 -11.523 1 94.81 404 ALA B C 1
ATOM 9643 O O . ALA B 1 404 ? 30.359 4.895 -12.062 1 94.81 404 ALA B O 1
ATOM 9644 N N . HIS B 1 405 ? 28.719 3.42 -12.156 1 94.75 405 HIS B N 1
ATOM 9645 C CA . HIS B 1 405 ? 28.391 3.789 -13.523 1 94.75 405 HIS B CA 1
ATOM 9646 C C . HIS B 1 405 ? 27.906 5.234 -13.609 1 94.75 405 HIS B C 1
ATOM 9648 O O . HIS B 1 405 ? 28.328 5.984 -14.492 1 94.75 405 HIS B O 1
ATOM 9654 N N . ASN B 1 406 ? 26.969 5.609 -12.742 1 91.75 406 ASN B N 1
ATOM 9655 C CA . ASN B 1 406 ? 26.453 6.973 -12.711 1 91.75 406 ASN B CA 1
ATOM 9656 C C . ASN B 1 406 ? 27.578 7.996 -12.578 1 91.75 406 ASN B C 1
ATOM 9658 O O . ASN B 1 406 ? 27.531 9.055 -13.211 1 91.75 406 ASN B O 1
ATOM 9662 N N . GLU B 1 407 ? 28.562 7.68 -11.781 1 89.69 407 GLU B N 1
ATOM 9663 C CA . GLU B 1 407 ? 29.703 8.586 -11.586 1 89.69 407 GLU B CA 1
ATOM 9664 C C . GLU B 1 407 ? 30.547 8.703 -12.844 1 89.69 407 GLU B C 1
ATOM 9666 O O . GLU B 1 407 ? 31.062 9.781 -13.156 1 89.69 407 GLU B O 1
ATOM 9671 N N . ASN B 1 408 ? 30.625 7.66 -13.5 1 89.06 408 ASN B N 1
ATOM 9672 C CA . ASN B 1 408 ? 31.422 7.629 -14.711 1 89.06 408 ASN B CA 1
ATOM 9673 C C . ASN B 1 408 ? 30.797 8.469 -15.828 1 89.06 408 ASN B C 1
ATOM 9675 O O . ASN B 1 408 ? 31.5 8.961 -16.703 1 89.06 408 ASN B O 1
ATOM 9679 N N . VAL B 1 409 ? 29.484 8.609 -15.758 1 88.44 409 VAL B N 1
ATOM 9680 C CA . VAL B 1 409 ? 28.828 9.297 -16.859 1 88.44 409 VAL B CA 1
ATOM 9681 C C . VAL B 1 409 ? 28.344 10.672 -16.391 1 88.44 409 VAL B C 1
ATOM 9683 O O . VAL B 1 409 ? 27.703 11.406 -17.156 1 88.44 409 VAL B O 1
ATOM 9686 N N . ALA B 1 410 ? 28.594 11.055 -15.219 1 81.19 410 ALA B N 1
ATOM 9687 C CA . ALA B 1 410 ? 28.047 12.258 -14.594 1 81.19 410 ALA B CA 1
ATOM 9688 C C . ALA B 1 410 ? 28.375 13.5 -15.422 1 81.19 410 ALA B C 1
ATOM 9690 O O . ALA B 1 410 ? 27.562 14.406 -15.555 1 81.19 410 ALA B O 1
ATOM 9691 N N . ASP B 1 411 ? 29.516 13.547 -16.062 1 77.94 411 ASP B N 1
ATOM 9692 C CA . ASP B 1 411 ? 29.984 14.75 -16.766 1 77.94 411 ASP B CA 1
ATOM 9693 C C . ASP B 1 411 ? 29.656 14.68 -18.25 1 77.94 411 ASP B C 1
ATOM 9695 O O . ASP B 1 411 ? 29.984 15.602 -19 1 77.94 411 ASP B O 1
ATOM 9699 N N . ASN B 1 412 ? 28.969 13.617 -18.594 1 79.94 412 ASN B N 1
ATOM 9700 C CA . ASN B 1 412 ? 28.641 13.438 -20 1 79.94 412 ASN B CA 1
ATOM 9701 C C . ASN B 1 412 ? 27.219 13.867 -20.312 1 79.94 412 ASN B C 1
ATOM 9703 O O . ASN B 1 412 ? 26.266 13.258 -19.812 1 79.94 412 ASN B O 1
ATOM 9707 N N . ASP B 1 413 ? 27.047 14.891 -21.109 1 71.56 413 ASP B N 1
ATOM 9708 C CA . ASP B 1 413 ? 25.719 15.438 -21.375 1 71.56 413 ASP B CA 1
ATOM 9709 C C . ASP B 1 413 ? 25.188 14.938 -22.719 1 71.56 413 ASP B C 1
ATOM 9711 O O . ASP B 1 413 ? 24.234 15.508 -23.266 1 71.56 413 ASP B O 1
ATOM 9715 N N . SER B 1 414 ? 25.766 13.906 -23.109 1 74.75 414 SER B N 1
ATOM 9716 C CA . SER B 1 414 ? 25.328 13.352 -24.375 1 74.75 414 SER B CA 1
ATOM 9717 C C . SER B 1 414 ? 23.969 12.664 -24.25 1 74.75 414 SER B C 1
ATOM 9719 O O . SER B 1 414 ? 23.641 12.141 -23.172 1 74.75 414 SER B O 1
ATOM 9721 N N . ASP B 1 415 ? 23.219 12.688 -25.297 1 71.31 415 ASP B N 1
ATOM 9722 C CA . ASP B 1 415 ? 21.906 12.047 -25.328 1 71.31 415 ASP B CA 1
ATOM 9723 C C . ASP B 1 415 ? 22.047 10.523 -25.359 1 71.31 415 ASP B C 1
ATOM 9725 O O . ASP B 1 415 ? 21.062 9.805 -25.188 1 71.31 415 ASP B O 1
ATOM 9729 N N . SER B 1 416 ? 23.172 10.102 -25.484 1 76 416 SER B N 1
ATOM 9730 C CA . SER B 1 416 ? 23.406 8.656 -25.531 1 76 416 SER B CA 1
ATOM 9731 C C . SER B 1 416 ? 23.719 8.102 -24.156 1 76 416 SER B C 1
ATOM 9733 O O . SER B 1 416 ? 23.844 6.887 -23.984 1 76 416 SER B O 1
ATOM 9735 N N . VAL B 1 417 ? 23.781 9.016 -23.297 1 84.69 417 VAL B N 1
ATOM 9736 C CA . VAL B 1 417 ? 24.156 8.586 -21.953 1 84.69 417 VAL B CA 1
ATOM 9737 C C . VAL B 1 417 ? 22.906 8.438 -21.094 1 84.69 417 VAL B C 1
ATOM 9739 O O . VAL B 1 417 ? 21.906 9.133 -21.297 1 84.69 417 VAL B O 1
ATOM 9742 N N . PHE B 1 418 ? 22.938 7.375 -20.25 1 89.56 418 PHE B N 1
ATOM 9743 C CA . PHE B 1 418 ? 21.859 7.137 -19.297 1 89.56 418 PHE B CA 1
ATOM 9744 C C . PHE B 1 418 ? 22.406 6.988 -17.891 1 89.56 418 PHE B C 1
ATOM 9746 O O . PHE B 1 418 ? 23.609 6.781 -17.703 1 89.56 418 PHE B O 1
ATOM 9753 N N . ASN B 1 419 ? 21.578 7.23 -16.969 1 91.25 419 ASN B N 1
ATOM 9754 C CA . ASN B 1 419 ? 21.922 6.957 -15.578 1 91.25 419 ASN B CA 1
ATOM 9755 C C . ASN B 1 419 ? 20.875 6.09 -14.898 1 91.25 419 ASN B C 1
ATOM 9757 O O . ASN B 1 419 ? 19.844 5.785 -15.492 1 91.25 419 ASN B O 1
ATOM 9761 N N . PHE B 1 420 ? 21.266 5.602 -13.719 1 93.94 420 PHE B N 1
ATOM 9762 C CA . PHE B 1 420 ? 20.359 4.793 -12.922 1 93.94 420 PHE B CA 1
ATOM 9763 C C . PHE B 1 420 ? 19.812 5.594 -11.75 1 93.94 420 PHE B C 1
ATOM 9765 O O . PHE B 1 420 ? 20.531 6.391 -11.141 1 93.94 420 PHE B O 1
ATOM 9772 N N . TYR B 1 421 ? 18.516 5.438 -11.516 1 91.5 421 TYR B N 1
ATOM 9773 C CA . TYR B 1 421 ? 17.844 5.965 -10.336 1 91.5 421 TYR B CA 1
ATOM 9774 C C . TYR B 1 421 ? 17.375 4.84 -9.422 1 91.5 421 TYR B C 1
ATOM 9776 O O . TYR B 1 421 ? 16.234 4.398 -9.492 1 91.5 421 TYR B O 1
ATOM 9784 N N . PRO B 1 422 ? 18.297 4.492 -8.492 1 93.81 422 PRO B N 1
ATOM 9785 C CA . PRO B 1 422 ? 17.953 3.369 -7.617 1 93.81 422 PRO B CA 1
ATOM 9786 C C . PRO B 1 422 ? 17.031 3.777 -6.469 1 93.81 422 PRO B C 1
ATOM 9788 O O . PRO B 1 422 ? 17.188 4.863 -5.902 1 93.81 422 PRO B O 1
ATOM 9791 N N . VAL B 1 423 ? 16.062 2.98 -6.191 1 92.38 423 VAL B N 1
ATOM 9792 C CA . VAL B 1 423 ? 15.18 3.107 -5.035 1 92.38 423 VAL B CA 1
ATOM 9793 C C . VAL B 1 423 ? 15.148 1.792 -4.262 1 92.38 423 VAL B C 1
ATOM 9795 O O . VAL B 1 423 ? 14.883 0.732 -4.832 1 92.38 423 VAL B O 1
ATOM 9798 N N . ALA B 1 424 ? 15.445 1.904 -2.961 1 94.75 424 ALA B N 1
ATOM 9799 C CA . ALA B 1 424 ? 15.445 0.704 -2.129 1 94.75 424 ALA B CA 1
ATOM 9800 C C . ALA B 1 424 ? 14.094 0.518 -1.44 1 94.75 424 ALA B C 1
ATOM 9802 O O . ALA B 1 424 ? 13.469 1.492 -1.015 1 94.75 424 ALA B O 1
ATOM 9803 N N . VAL B 1 425 ? 13.641 -0.751 -1.381 1 93.31 425 VAL B N 1
ATOM 9804 C CA . VAL B 1 425 ? 12.391 -1.098 -0.721 1 93.31 425 VAL B CA 1
ATOM 9805 C C . VAL B 1 425 ? 12.594 -2.322 0.169 1 93.31 425 VAL B C 1
ATOM 9807 O O . VAL B 1 425 ? 12.852 -3.422 -0.327 1 93.31 425 VAL B O 1
ATOM 9810 N N . SER B 1 426 ? 12.484 -2.104 1.468 1 91.81 426 SER B N 1
ATOM 9811 C CA . SER B 1 426 ? 12.5 -3.248 2.371 1 91.81 426 SER B CA 1
ATOM 9812 C C . SER B 1 426 ? 11.188 -4.016 2.316 1 91.81 426 SER B C 1
ATOM 9814 O O . SER B 1 426 ? 10.117 -3.438 2.527 1 91.81 426 SER B O 1
ATOM 9816 N N . THR B 1 427 ? 11.25 -5.297 2.014 1 90.38 427 THR B N 1
ATOM 9817 C CA . THR B 1 427 ? 10.039 -6.062 1.731 1 90.38 427 THR B CA 1
ATOM 9818 C C . THR B 1 427 ? 9.609 -6.859 2.957 1 90.38 427 THR B C 1
ATOM 9820 O O . THR B 1 427 ? 8.492 -7.391 2.996 1 90.38 427 THR B O 1
ATOM 9823 N N . GLY B 1 428 ? 10.453 -6.992 4.008 1 81.12 428 GLY B N 1
ATOM 9824 C CA . GLY B 1 428 ? 10.211 -7.98 5.047 1 81.12 428 GLY B CA 1
ATOM 9825 C C . GLY B 1 428 ? 10.391 -9.406 4.57 1 81.12 428 GLY B C 1
ATOM 9826 O O . GLY B 1 428 ? 10.672 -9.641 3.391 1 81.12 428 GLY B O 1
ATOM 9827 N N . ALA B 1 429 ? 10.172 -10.359 5.379 1 78.06 429 ALA B N 1
ATOM 9828 C CA . ALA B 1 429 ? 10.445 -11.758 5.051 1 78.06 429 ALA B CA 1
ATOM 9829 C C . ALA B 1 429 ? 9.391 -12.305 4.098 1 78.06 429 ALA B C 1
ATOM 9831 O O . ALA B 1 429 ? 9.695 -13.133 3.236 1 78.06 429 ALA B O 1
ATOM 9832 N N . SER B 1 430 ? 8.188 -11.805 4.199 1 81.31 430 SER B N 1
ATOM 9833 C CA . SER B 1 430 ? 7.086 -12.336 3.4 1 81.31 430 SER B CA 1
ATOM 9834 C C . SER B 1 430 ? 6.875 -11.508 2.137 1 81.31 430 SER B C 1
ATOM 9836 O O . SER B 1 430 ? 6.188 -11.945 1.21 1 81.31 430 SER B O 1
ATOM 9838 N N . GLY B 1 431 ? 7.41 -10.344 2.086 1 87.38 431 GLY B N 1
ATOM 9839 C CA . GLY B 1 431 ? 7.211 -9.445 0.953 1 87.38 431 GLY B CA 1
ATOM 9840 C C . GLY B 1 431 ? 6.066 -8.477 1.152 1 87.38 431 GLY B C 1
ATOM 9841 O O . GLY B 1 431 ? 6 -7.441 0.481 1 87.38 431 GLY B O 1
ATOM 9842 N N . VAL B 1 432 ? 5.211 -8.695 2.107 1 86 432 VAL B N 1
ATOM 9843 C CA . VAL B 1 432 ? 3.971 -7.945 2.271 1 86 432 VAL B CA 1
ATOM 9844 C C . VAL B 1 432 ? 4.281 -6.531 2.75 1 86 432 VAL B C 1
ATOM 9846 O O . VAL B 1 432 ? 3.67 -5.562 2.285 1 86 432 VAL B O 1
ATOM 9849 N N . MET B 1 433 ? 5.227 -6.379 3.6 1 79.44 433 MET B N 1
ATOM 9850 C CA . MET B 1 433 ? 5.578 -5.066 4.129 1 79.44 433 MET B CA 1
ATOM 9851 C C . MET B 1 433 ? 6.09 -4.148 3.021 1 79.44 433 MET B C 1
ATOM 9853 O O . MET B 1 433 ? 5.848 -2.941 3.047 1 79.44 433 MET B O 1
ATOM 9857 N N . GLY B 1 434 ? 6.723 -4.711 2.078 1 85.5 434 GLY B N 1
ATOM 9858 C CA . GLY B 1 434 ? 7.32 -3.938 1.002 1 85.5 434 GLY B CA 1
ATOM 9859 C C . GLY B 1 434 ? 6.316 -3.51 -0.054 1 85.5 434 GLY B C 1
ATOM 9860 O O . GLY B 1 434 ? 6.578 -2.586 -0.826 1 85.5 434 GLY B O 1
ATOM 9861 N N . LEU B 1 435 ? 5.148 -4.176 -0.069 1 87.31 435 LEU B N 1
ATOM 9862 C CA . LEU B 1 435 ? 4.164 -3.887 -1.106 1 87.31 435 LEU B CA 1
ATOM 9863 C C . LEU B 1 435 ? 3.586 -2.486 -0.934 1 87.31 435 LEU B C 1
ATOM 9865 O O . LEU B 1 435 ? 3.314 -1.798 -1.92 1 87.31 435 LEU B O 1
ATOM 9869 N N . ALA B 1 436 ? 3.426 -2.076 0.288 1 76.38 436 ALA B N 1
ATOM 9870 C CA . ALA B 1 436 ? 2.875 -0.75 0.558 1 76.38 436 ALA B CA 1
ATOM 9871 C C . ALA B 1 436 ? 3.773 0.342 -0.013 1 76.38 436 ALA B C 1
ATOM 9873 O O . ALA B 1 436 ? 3.289 1.387 -0.453 1 76.38 436 ALA B O 1
ATOM 9874 N N . SER B 1 437 ? 5.074 0.104 -0.003 1 80.94 437 SER B N 1
ATOM 9875 C CA . SER B 1 437 ? 6.039 1.073 -0.514 1 80.94 437 SER B CA 1
ATOM 9876 C C . SER B 1 437 ? 6.258 0.897 -2.012 1 80.94 437 SER B C 1
ATOM 9878 O O . SER B 1 437 ? 6.594 1.854 -2.713 1 80.94 437 SER B O 1
ATOM 9880 N N . LEU B 1 438 ? 6.062 -0.271 -2.469 1 89.19 438 LEU B N 1
ATOM 9881 C CA . LEU B 1 438 ? 6.375 -0.577 -3.861 1 89.19 438 LEU B CA 1
ATOM 9882 C C . LEU B 1 438 ? 5.242 -0.136 -4.781 1 89.19 438 LEU B C 1
ATOM 9884 O O . LEU B 1 438 ? 5.488 0.38 -5.871 1 89.19 438 LEU B O 1
ATOM 9888 N N . ILE B 1 439 ? 4.02 -0.349 -4.441 1 86.44 439 ILE B N 1
ATOM 9889 C CA . ILE B 1 439 ? 2.859 -0.159 -5.309 1 86.44 439 ILE B CA 1
ATOM 9890 C C . ILE B 1 439 ? 2.807 1.289 -5.789 1 86.44 439 ILE B C 1
ATOM 9892 O O . ILE B 1 439 ? 2.637 1.548 -6.984 1 86.44 439 ILE B O 1
ATOM 9896 N N . PRO B 1 440 ? 3.082 2.312 -4.91 1 77.62 440 PRO B N 1
ATOM 9897 C CA . PRO B 1 440 ? 3 3.703 -5.367 1 77.62 440 PRO B CA 1
ATOM 9898 C C . PRO B 1 440 ? 4.051 4.039 -6.422 1 77.62 440 PRO B C 1
ATOM 9900 O O . PRO B 1 440 ? 3.865 4.969 -7.211 1 77.62 440 PRO B O 1
ATOM 9903 N N . ILE B 1 441 ? 5.133 3.289 -6.469 1 83.12 441 ILE B N 1
ATOM 9904 C CA . ILE B 1 441 ? 6.207 3.654 -7.387 1 83.12 441 ILE B CA 1
ATOM 9905 C C . ILE B 1 441 ? 6.316 2.611 -8.492 1 83.12 441 ILE B C 1
ATOM 9907 O O . ILE B 1 441 ? 7.094 2.779 -9.438 1 83.12 441 ILE B O 1
ATOM 9911 N N . ALA B 1 442 ? 5.562 1.602 -8.422 1 87.5 442 ALA B N 1
ATOM 9912 C CA . ALA B 1 442 ? 5.703 0.452 -9.312 1 87.5 442 ALA B CA 1
ATOM 9913 C C . ALA B 1 442 ? 5.535 0.864 -10.773 1 87.5 442 ALA B C 1
ATOM 9915 O O . ALA B 1 442 ? 6.25 0.373 -11.648 1 87.5 442 ALA B O 1
ATOM 9916 N N . ARG B 1 443 ? 4.703 1.774 -11.047 1 82.19 443 ARG B N 1
ATOM 9917 C CA . ARG B 1 443 ? 4.41 2.18 -12.422 1 82.19 443 ARG B CA 1
ATOM 9918 C C . ARG B 1 443 ? 5.633 2.811 -13.078 1 82.19 443 ARG B C 1
ATOM 9920 O O . ARG B 1 443 ? 5.801 2.723 -14.297 1 82.19 443 ARG B O 1
ATOM 9927 N N . SER B 1 444 ? 6.445 3.396 -12.273 1 83.25 444 SER B N 1
ATOM 9928 C CA . SER B 1 444 ? 7.586 4.117 -12.836 1 83.25 444 SER B CA 1
ATOM 9929 C C . SER B 1 444 ? 8.859 3.289 -12.742 1 83.25 444 SER B C 1
ATOM 9931 O O . SER B 1 444 ? 9.938 3.746 -13.133 1 83.25 444 SER B O 1
ATOM 9933 N N . CYS B 1 445 ? 8.75 2.072 -12.242 1 91 445 CYS B N 1
ATOM 9934 C CA . CYS B 1 445 ? 9.93 1.218 -12.172 1 91 445 CYS B CA 1
ATOM 9935 C C . CYS B 1 445 ? 10.289 0.671 -13.547 1 91 445 CYS B C 1
ATOM 9937 O O . CYS B 1 445 ? 9.445 0.09 -14.227 1 91 445 CYS B O 1
ATOM 9939 N N . THR B 1 446 ? 11.555 0.87 -13.922 1 93.06 446 THR B N 1
ATOM 9940 C CA . THR B 1 446 ? 12.039 0.298 -15.172 1 93.06 446 THR B CA 1
ATOM 9941 C C . THR B 1 446 ? 12.344 -1.189 -15.008 1 93.06 446 THR B C 1
ATOM 9943 O O . THR B 1 446 ? 12.117 -1.979 -15.93 1 93.06 446 THR B O 1
ATOM 9946 N N . VAL B 1 447 ? 12.93 -1.474 -13.906 1 96.12 447 VAL B N 1
ATOM 9947 C CA . VAL B 1 447 ? 13.266 -2.852 -13.57 1 96.12 447 VAL B CA 1
ATOM 9948 C C . VAL B 1 447 ? 13.125 -3.062 -12.062 1 96.12 447 VAL B C 1
ATOM 9950 O O . VAL B 1 447 ? 13.391 -2.152 -11.273 1 96.12 447 VAL B O 1
ATOM 9953 N N . LEU B 1 448 ? 12.594 -4.207 -11.695 1 96.88 448 LEU B N 1
ATOM 9954 C CA . LEU B 1 448 ? 12.578 -4.629 -10.297 1 96.88 448 LEU B CA 1
ATOM 9955 C C . LEU B 1 448 ? 13.695 -5.633 -10.023 1 96.88 448 LEU B C 1
ATOM 9957 O O . LEU B 1 448 ? 13.789 -6.66 -10.695 1 96.88 448 LEU B O 1
ATOM 9961 N N . THR B 1 449 ? 14.555 -5.234 -9.109 1 97.12 449 THR B N 1
ATOM 9962 C CA . THR B 1 449 ? 15.617 -6.172 -8.75 1 97.12 449 THR B CA 1
ATOM 9963 C C . THR B 1 449 ? 15.352 -6.789 -7.383 1 97.12 449 THR B C 1
ATOM 9965 O O . THR B 1 449 ? 14.703 -6.176 -6.531 1 97.12 449 THR B O 1
ATOM 9968 N N . GLY B 1 450 ? 15.906 -7.949 -7.297 1 83.5 450 GLY B N 1
ATOM 9969 C CA . GLY B 1 450 ? 15.5 -8.75 -6.152 1 83.5 450 GLY B CA 1
ATOM 9970 C C . GLY B 1 450 ? 14.031 -9.141 -6.184 1 83.5 450 GLY B C 1
ATOM 9971 O O . GLY B 1 450 ? 13.398 -9.094 -7.238 1 83.5 450 GLY B O 1
ATOM 9972 N N . PRO B 1 451 ? 13.688 -9.828 -5.242 1 63.31 451 PRO B N 1
ATOM 9973 C CA . PRO B 1 451 ? 13.367 -10.891 -4.289 1 63.31 451 PRO B CA 1
ATOM 9974 C C . PRO B 1 451 ? 14.57 -11.312 -3.447 1 63.31 451 PRO B C 1
ATOM 9976 O O . PRO B 1 451 ? 15.672 -11.477 -3.98 1 63.31 451 PRO B O 1
ATOM 9979 N N . GLY B 1 452 ? 14.922 -11.445 -2.773 1 67.19 452 GLY B N 1
ATOM 9980 C CA . GLY B 1 452 ? 15.773 -12.031 -1.752 1 67.19 452 GLY B CA 1
ATOM 9981 C C . GLY B 1 452 ? 15.305 -13.398 -1.297 1 67.19 452 GLY B C 1
ATOM 9982 O O . GLY B 1 452 ? 16.109 -14.219 -0.861 1 67.19 452 GLY B O 1
ATOM 9983 N N . SER B 1 453 ? 13.93 -13.672 -1.643 1 84.75 453 SER B N 1
ATOM 9984 C CA . SER B 1 453 ? 13.383 -14.961 -1.228 1 84.75 453 SER B CA 1
ATOM 9985 C C . SER B 1 453 ? 12.188 -15.359 -2.09 1 84.75 453 SER B C 1
ATOM 9987 O O . SER B 1 453 ? 11.617 -14.516 -2.791 1 84.75 453 SER B O 1
ATOM 9989 N N . ASP B 1 454 ? 11.883 -16.672 -2.107 1 86.62 454 ASP B N 1
ATOM 9990 C CA . ASP B 1 454 ? 10.766 -17.203 -2.877 1 86.62 454 ASP B CA 1
ATOM 9991 C C . ASP B 1 454 ? 9.453 -16.531 -2.471 1 86.62 454 ASP B C 1
ATOM 9993 O O . ASP B 1 454 ? 8.641 -16.172 -3.326 1 86.62 454 ASP B O 1
ATOM 9997 N N . ALA B 1 455 ? 9.32 -16.344 -1.205 1 83.38 455 ALA B N 1
ATOM 9998 C CA . ALA B 1 455 ? 8.094 -15.734 -0.685 1 83.38 455 ALA B CA 1
ATOM 9999 C C . ALA B 1 455 ? 7.93 -14.305 -1.187 1 83.38 455 ALA B C 1
ATOM 10001 O O . ALA B 1 455 ? 6.816 -13.875 -1.495 1 83.38 455 ALA B O 1
ATOM 10002 N N . VAL B 1 456 ? 9.016 -13.617 -1.254 1 90.25 456 VAL B N 1
ATOM 10003 C CA . VAL B 1 456 ? 8.969 -12.227 -1.693 1 90.25 456 VAL B CA 1
ATOM 10004 C C . VAL B 1 456 ? 8.609 -12.172 -3.176 1 90.25 456 VAL B C 1
ATOM 10006 O O . VAL B 1 456 ? 7.805 -11.328 -3.592 1 90.25 456 VAL B O 1
ATOM 10009 N N . VAL B 1 457 ? 9.133 -13.062 -3.982 1 91.94 457 VAL B N 1
ATOM 10010 C CA . VAL B 1 457 ? 8.828 -13.094 -5.406 1 91.94 457 VAL B CA 1
ATOM 10011 C C . VAL B 1 457 ? 7.332 -13.328 -5.609 1 91.94 457 VAL B C 1
ATOM 10013 O O . VAL B 1 457 ? 6.699 -12.656 -6.43 1 91.94 457 VAL B O 1
ATOM 10016 N N . MET B 1 458 ? 6.828 -14.203 -4.867 1 88.5 458 MET B N 1
ATOM 10017 C CA . MET B 1 458 ? 5.398 -14.492 -4.973 1 88.5 458 MET B CA 1
ATOM 10018 C C . MET B 1 458 ? 4.566 -13.273 -4.598 1 88.5 458 MET B C 1
ATOM 10020 O O . MET B 1 458 ? 3.564 -12.969 -5.246 1 88.5 458 MET B O 1
ATOM 10024 N N . ALA B 1 459 ? 5.012 -12.617 -3.607 1 90 459 ALA B N 1
ATOM 10025 C CA . ALA B 1 459 ? 4.258 -11.477 -3.086 1 90 459 ALA B CA 1
ATOM 10026 C C . ALA B 1 459 ? 4.262 -10.32 -4.074 1 90 459 ALA B C 1
ATOM 10028 O O . ALA B 1 459 ? 3.266 -9.602 -4.203 1 90 459 ALA B O 1
ATOM 10029 N N . VAL B 1 460 ? 5.355 -10.141 -4.836 1 93.31 460 VAL B N 1
ATOM 10030 C CA . VAL B 1 460 ? 5.469 -8.945 -5.668 1 93.31 460 VAL B CA 1
ATOM 10031 C C . VAL B 1 460 ? 4.969 -9.25 -7.078 1 93.31 460 VAL B C 1
ATOM 10033 O O . VAL B 1 460 ? 4.734 -8.328 -7.871 1 93.31 460 VAL B O 1
ATOM 10036 N N . THR B 1 461 ? 4.73 -10.477 -7.395 1 91.69 461 THR B N 1
ATOM 10037 C CA . THR B 1 461 ? 4.414 -10.914 -8.75 1 91.69 461 THR B CA 1
ATOM 10038 C C . THR B 1 461 ? 3.17 -10.203 -9.273 1 91.69 461 THR B C 1
ATOM 10040 O O . THR B 1 461 ? 3.143 -9.742 -10.414 1 91.69 461 THR B O 1
ATOM 10043 N N . PRO B 1 462 ? 2.098 -10.086 -8.516 1 88.44 462 PRO B N 1
ATOM 10044 C CA . PRO B 1 462 ? 0.93 -9.375 -9.047 1 88.44 462 PRO B CA 1
ATOM 10045 C C . PRO B 1 462 ? 1.251 -7.941 -9.461 1 88.44 462 PRO B C 1
ATOM 10047 O O . PRO B 1 462 ? 0.721 -7.453 -10.461 1 88.44 462 PRO B O 1
ATOM 10050 N N . VAL B 1 463 ? 2.119 -7.27 -8.711 1 90.31 463 VAL B N 1
ATOM 10051 C CA . VAL B 1 463 ? 2.516 -5.902 -9.031 1 90.31 463 VAL B CA 1
ATOM 10052 C C . VAL B 1 463 ? 3.352 -5.891 -10.305 1 90.31 463 VAL B C 1
ATOM 10054 O O . VAL B 1 463 ? 3.127 -5.066 -11.195 1 90.31 463 VAL B O 1
ATOM 10057 N N . VAL B 1 464 ? 4.246 -6.836 -10.375 1 93.5 464 VAL B N 1
ATOM 10058 C CA . VAL B 1 464 ? 5.121 -6.988 -11.531 1 93.5 464 VAL B CA 1
ATOM 10059 C C . VAL B 1 464 ? 4.285 -7.246 -12.781 1 93.5 464 VAL B C 1
ATOM 10061 O O . VAL B 1 464 ? 4.531 -6.652 -13.836 1 93.5 464 VAL B O 1
ATOM 10064 N N . ASN B 1 465 ? 3.316 -8.023 -12.672 1 88.69 465 ASN B N 1
ATOM 10065 C CA . ASN B 1 465 ? 2.469 -8.367 -13.805 1 88.69 465 ASN B CA 1
ATOM 10066 C C . ASN B 1 465 ? 1.569 -7.207 -14.211 1 88.69 465 ASN B C 1
ATOM 10068 O O . ASN B 1 465 ? 1.37 -6.957 -15.406 1 88.69 465 ASN B O 1
ATOM 10072 N N . GLU B 1 466 ? 1.045 -6.543 -13.273 1 86.12 466 GLU B N 1
ATOM 10073 C CA . GLU B 1 466 ? 0.141 -5.43 -13.539 1 86.12 466 GLU B CA 1
ATOM 10074 C C . GLU B 1 466 ? 0.838 -4.336 -14.344 1 86.12 466 GLU B C 1
ATOM 10076 O O . GLU B 1 466 ? 0.264 -3.791 -15.289 1 86.12 466 GLU B O 1
ATOM 10081 N N . PHE B 1 467 ? 2.088 -4.07 -14.023 1 86.81 467 PHE B N 1
ATOM 10082 C CA . PHE B 1 467 ? 2.773 -2.945 -14.648 1 86.81 467 PHE B CA 1
ATOM 10083 C C . PHE B 1 467 ? 3.803 -3.432 -15.664 1 86.81 467 PHE B C 1
ATOM 10085 O O . PHE B 1 467 ? 4.566 -2.635 -16.219 1 86.81 467 PHE B O 1
ATOM 10092 N N . HIS B 1 468 ? 3.904 -4.754 -15.852 1 91.12 468 HIS B N 1
ATOM 10093 C CA . HIS B 1 468 ? 4.797 -5.375 -16.828 1 91.12 468 HIS B CA 1
ATOM 10094 C C . HIS B 1 468 ? 6.246 -4.969 -16.578 1 91.12 468 HIS B C 1
ATOM 10096 O O . HIS B 1 468 ? 6.945 -4.555 -17.516 1 91.12 468 HIS B O 1
ATOM 10102 N N . ILE B 1 469 ? 6.633 -5.082 -15.328 1 94.62 469 ILE B N 1
ATOM 10103 C CA . ILE B 1 469 ? 7.984 -4.699 -14.93 1 94.62 469 ILE B CA 1
ATOM 10104 C C . ILE B 1 469 ? 8.922 -5.898 -15.062 1 94.62 469 ILE B C 1
ATOM 10106 O O . ILE B 1 469 ? 8.703 -6.934 -14.43 1 94.62 469 ILE B O 1
ATOM 10110 N N . PRO B 1 470 ? 9.977 -5.766 -15.859 1 96.88 470 PRO B N 1
ATOM 10111 C CA . PRO B 1 470 ? 10.969 -6.84 -15.836 1 96.88 470 PRO B CA 1
ATOM 10112 C C . PRO B 1 470 ? 11.594 -7.027 -14.453 1 96.88 470 PRO B C 1
ATOM 10114 O O . PRO B 1 470 ? 11.906 -6.047 -13.773 1 96.88 470 PRO B O 1
ATOM 10117 N N . GLN B 1 471 ? 11.672 -8.281 -14.047 1 96.94 471 GLN B N 1
ATOM 10118 C CA . GLN B 1 471 ? 12.297 -8.625 -12.773 1 96.94 471 GLN B CA 1
ATOM 10119 C C . GLN B 1 471 ? 13.641 -9.32 -12.992 1 96.94 471 GLN B C 1
ATOM 10121 O O . GLN B 1 471 ? 13.758 -10.203 -13.836 1 96.94 471 GLN B O 1
ATOM 10126 N N . LEU B 1 472 ? 14.664 -8.805 -12.352 1 97.88 472 LEU B N 1
ATOM 10127 C CA . LEU B 1 472 ? 15.984 -9.43 -12.352 1 97.88 472 LEU B CA 1
ATOM 10128 C C . LEU B 1 472 ? 16.406 -9.812 -10.938 1 97.88 472 LEU B C 1
ATOM 10130 O O . LEU B 1 472 ? 16.844 -8.961 -10.164 1 97.88 472 LEU B O 1
ATOM 10134 N N . ASP B 1 473 ? 16.297 -11.109 -10.688 1 96.94 473 ASP B N 1
ATOM 10135 C CA . ASP B 1 473 ? 16.594 -11.609 -9.344 1 96.94 473 ASP B CA 1
ATOM 10136 C C . ASP B 1 473 ? 18.016 -12.148 -9.266 1 96.94 473 ASP B C 1
ATOM 10138 O O . ASP B 1 473 ? 18.578 -12.57 -10.273 1 96.94 473 ASP B O 1
ATOM 10142 N N . TYR B 1 474 ? 18.594 -12.055 -8.062 1 96.31 474 TYR B N 1
ATOM 10143 C CA . TYR B 1 474 ? 19.953 -12.539 -7.887 1 96.31 474 TYR B CA 1
ATOM 10144 C C . TYR B 1 474 ? 20.062 -13.445 -6.668 1 96.31 474 TYR B C 1
ATOM 10146 O O . TYR B 1 474 ? 21.156 -13.766 -6.215 1 96.31 474 TYR B O 1
ATOM 10154 N N . ALA B 1 475 ? 18.906 -13.859 -6.117 1 92.19 475 ALA B N 1
ATOM 10155 C CA . ALA B 1 475 ? 18.969 -14.648 -4.891 1 92.19 475 ALA B CA 1
ATOM 10156 C C . ALA B 1 475 ? 18 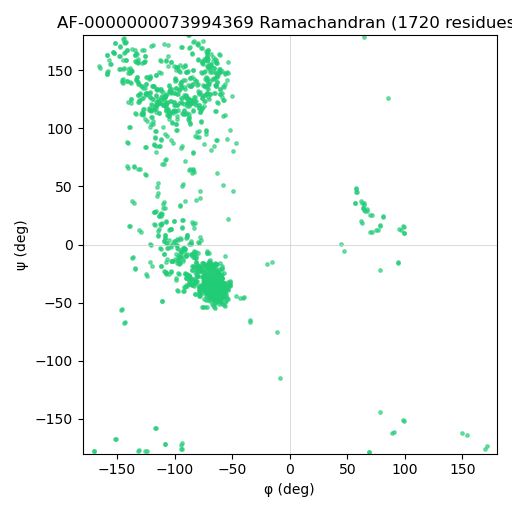-15.82 -4.93 1 92.19 475 ALA B C 1
ATOM 10158 O O . ALA B 1 475 ? 18.109 -16.766 -4.141 1 92.19 475 ALA B O 1
ATOM 10159 N N . VAL B 1 476 ? 17.094 -15.883 -5.875 1 91.38 476 VAL B N 1
ATOM 10160 C CA . VAL B 1 476 ? 16.109 -16.953 -5.965 1 91.38 476 VAL B CA 1
ATOM 10161 C C . VAL B 1 476 ? 16.484 -17.922 -7.07 1 91.38 476 VAL B C 1
ATOM 10163 O O . VAL B 1 476 ? 16.375 -17.609 -8.258 1 91.38 476 VAL B O 1
ATOM 10166 N N . SER B 1 477 ? 16.797 -19.062 -6.684 1 90.38 477 SER B N 1
ATOM 10167 C CA . SER B 1 477 ? 17.297 -20.047 -7.645 1 90.38 477 SER B CA 1
ATOM 10168 C C . SER B 1 477 ? 16.219 -21.078 -8 1 90.38 477 SER B C 1
ATOM 10170 O O . SER B 1 477 ? 16.422 -21.906 -8.883 1 90.38 477 SER B O 1
ATOM 10172 N N . ASN B 1 478 ? 15.07 -21.016 -7.441 1 88.44 478 ASN B N 1
ATOM 10173 C CA . ASN B 1 478 ? 14.047 -22.031 -7.609 1 88.44 478 ASN B CA 1
ATOM 10174 C C . ASN B 1 478 ? 13.555 -22.109 -9.055 1 88.44 478 ASN B C 1
ATOM 10176 O O . ASN B 1 478 ? 13.125 -21.094 -9.617 1 88.44 478 ASN B O 1
ATOM 10180 N N . ASP B 1 479 ? 13.516 -23.328 -9.594 1 89.06 479 ASP B N 1
ATOM 10181 C CA . ASP B 1 479 ? 13.117 -23.531 -10.984 1 89.06 479 ASP B CA 1
ATOM 10182 C C . ASP B 1 479 ? 11.633 -23.234 -11.188 1 89.06 479 ASP B C 1
ATOM 10184 O O . ASP B 1 479 ? 11.195 -22.969 -12.305 1 89.06 479 ASP B O 1
ATOM 10188 N N . TYR B 1 480 ? 10.984 -23.188 -10.117 1 85.94 480 TYR B N 1
ATOM 10189 C CA . TYR B 1 480 ? 9.531 -23.031 -10.125 1 85.94 480 TYR B CA 1
ATOM 10190 C C . TYR B 1 480 ? 9.133 -21.766 -10.883 1 85.94 480 TYR B C 1
ATOM 10192 O O . TYR B 1 480 ? 8.156 -21.766 -11.625 1 85.94 480 TYR B O 1
ATOM 10200 N N . PHE B 1 481 ? 9.852 -20.734 -10.875 1 90 481 PHE B N 1
ATOM 10201 C CA . PHE B 1 481 ? 9.453 -19.406 -11.367 1 90 481 PHE B CA 1
ATOM 10202 C C . PHE B 1 481 ? 9.625 -19.328 -12.883 1 90 481 PHE B C 1
ATOM 10204 O O . PHE B 1 481 ? 8.883 -18.609 -13.555 1 90 481 PHE B O 1
ATOM 10211 N N . THR B 1 482 ? 10.562 -20 -13.469 1 91.12 482 THR B N 1
ATOM 10212 C CA . THR B 1 482 ? 10.742 -19.969 -14.914 1 91.12 482 THR B CA 1
ATOM 10213 C C . THR B 1 482 ? 10.031 -21.141 -15.586 1 91.12 482 THR B C 1
ATOM 10215 O O . THR B 1 482 ? 9.82 -21.141 -16.797 1 91.12 482 THR B O 1
ATOM 10218 N N . ASP B 1 483 ? 9.688 -22.109 -14.719 1 85.5 483 ASP B N 1
ATOM 10219 C CA . ASP B 1 483 ? 8.906 -23.234 -15.242 1 85.5 483 ASP B CA 1
ATOM 10220 C C . ASP B 1 483 ? 7.43 -22.859 -15.352 1 85.5 483 ASP B C 1
ATOM 10222 O O . ASP B 1 483 ? 6.672 -23.5 -16.078 1 85.5 483 ASP B O 1
ATOM 10226 N N . ASN B 1 484 ? 7.027 -21.875 -14.617 1 82.94 484 ASN B N 1
ATOM 10227 C CA . ASN B 1 484 ? 5.668 -21.344 -14.688 1 82.94 484 ASN B CA 1
ATOM 10228 C C . ASN B 1 484 ? 5.633 -19.969 -15.344 1 82.94 484 ASN B C 1
ATOM 10230 O O . ASN B 1 484 ? 5.254 -18.984 -14.711 1 82.94 484 ASN B O 1
ATOM 10234 N N . VAL B 1 485 ? 5.828 -19.984 -16.641 1 84.81 485 VAL B N 1
ATOM 10235 C CA . VAL B 1 485 ? 6.098 -18.766 -17.422 1 84.81 485 VAL B CA 1
ATOM 10236 C C . VAL B 1 485 ? 4.844 -17.906 -17.469 1 84.81 485 VAL B C 1
ATOM 10238 O O . VAL B 1 485 ? 4.934 -16.672 -17.578 1 84.81 485 VAL B O 1
ATOM 10241 N N . HIS B 1 486 ? 3.676 -18.453 -17.328 1 78.44 486 HIS B N 1
ATOM 10242 C CA . HIS B 1 486 ? 2.439 -17.688 -17.422 1 78.44 486 HIS B CA 1
ATOM 10243 C C . HIS B 1 486 ? 2.15 -16.938 -16.125 1 78.44 486 HIS B C 1
ATOM 10245 O O . HIS B 1 486 ? 1.502 -15.883 -16.141 1 78.44 486 HIS B O 1
ATOM 10251 N N . THR B 1 487 ? 2.709 -17.578 -15.031 1 81.69 487 THR B N 1
ATOM 10252 C CA . THR B 1 487 ? 2.514 -16.938 -13.742 1 81.69 487 THR B CA 1
ATOM 10253 C C . THR B 1 487 ? 3.584 -15.867 -13.508 1 81.69 487 THR B C 1
ATOM 10255 O O . THR B 1 487 ? 3.307 -14.82 -12.914 1 81.69 487 THR B O 1
ATOM 10258 N N . TYR B 1 488 ? 4.777 -16.203 -14.023 1 90 488 TYR B N 1
ATOM 10259 C CA . TYR B 1 488 ? 5.91 -15.312 -13.781 1 90 488 TYR B CA 1
ATOM 10260 C C . TYR B 1 488 ? 6.562 -14.891 -15.094 1 90 488 TYR B C 1
ATOM 10262 O O . TYR B 1 488 ? 7.773 -15.047 -15.266 1 90 488 TYR B O 1
ATOM 10270 N N . PRO B 1 489 ? 5.82 -14.242 -15.984 1 90.88 489 PRO B N 1
ATOM 10271 C CA . PRO B 1 489 ? 6.328 -13.945 -17.328 1 90.88 489 PRO B CA 1
ATOM 10272 C C . PRO B 1 489 ? 7.477 -12.938 -17.312 1 90.88 489 PRO B C 1
ATOM 10274 O O . PRO B 1 489 ? 8.281 -12.906 -18.234 1 90.88 489 PRO B O 1
ATOM 10277 N N . TYR B 1 490 ? 7.664 -12.172 -16.297 1 95.31 490 TYR B N 1
ATOM 10278 C CA . TYR B 1 490 ? 8.648 -11.094 -16.312 1 95.31 490 TYR B CA 1
ATOM 10279 C C . TYR B 1 490 ? 9.844 -11.438 -15.438 1 95.31 490 TYR B C 1
ATOM 10281 O O . TYR B 1 490 ? 10.742 -10.609 -15.25 1 95.31 490 TYR B O 1
ATOM 10289 N N . PHE B 1 491 ? 9.891 -12.703 -14.953 1 96.31 491 PHE B N 1
ATOM 10290 C CA . PHE B 1 491 ? 10.938 -13.117 -14.023 1 96.31 491 PHE B CA 1
ATOM 10291 C C . PHE B 1 491 ? 12.188 -13.539 -14.781 1 96.31 491 PHE B C 1
ATOM 10293 O O . PHE B 1 491 ? 12.133 -14.383 -15.68 1 96.31 491 PHE B O 1
ATOM 10300 N N . SER B 1 492 ? 13.305 -12.93 -14.469 1 97.38 492 SER B N 1
ATOM 10301 C CA . SER B 1 492 ? 14.648 -13.32 -14.891 1 97.38 492 SER B CA 1
ATOM 10302 C C . SER B 1 492 ? 15.617 -13.328 -13.711 1 97.38 492 SER B C 1
ATOM 10304 O O . SER B 1 492 ? 15.305 -12.805 -12.641 1 97.38 492 SER B O 1
ATOM 10306 N N . ARG B 1 493 ? 16.734 -13.969 -13.906 1 96.88 493 ARG B N 1
ATOM 10307 C CA . ARG B 1 493 ? 17.672 -14.016 -12.789 1 96.88 493 ARG B CA 1
ATOM 10308 C C . ARG B 1 493 ? 19.109 -14.039 -13.289 1 96.88 493 ARG B C 1
ATOM 10310 O O . ARG B 1 493 ? 19.391 -14.539 -14.383 1 96.88 493 ARG B O 1
ATOM 10317 N N . SER B 1 494 ? 20 -13.469 -12.422 1 97 494 SER B N 1
ATOM 10318 C CA . SER B 1 494 ? 21.438 -13.484 -12.703 1 97 494 SER B CA 1
ATOM 10319 C C . SER B 1 494 ? 22.125 -14.648 -12 1 97 494 SER B C 1
ATOM 10321 O O . SER B 1 494 ? 23.297 -14.938 -12.266 1 97 494 SER B O 1
ATOM 10323 N N . LEU B 1 495 ? 21.453 -15.258 -11.047 1 95.31 495 LEU B N 1
ATOM 10324 C CA . LEU B 1 495 ? 21.984 -16.469 -10.438 1 95.31 495 LEU B CA 1
ATOM 10325 C C . LEU B 1 495 ? 21.484 -17.719 -11.18 1 95.31 495 LEU B C 1
ATOM 10327 O O . LEU B 1 495 ? 20.422 -17.688 -11.797 1 95.31 495 LEU B O 1
ATOM 10331 N N . PRO B 1 496 ? 22.25 -18.766 -11.102 1 94.5 496 PRO B N 1
ATOM 10332 C CA . PRO B 1 496 ? 21.828 -20 -11.781 1 94.5 496 PRO B CA 1
ATOM 10333 C C . PRO B 1 496 ? 20.656 -20.672 -11.094 1 94.5 496 PRO B C 1
ATOM 10335 O O . PRO B 1 496 ? 20.422 -20.469 -9.898 1 94.5 496 PRO B O 1
ATOM 10338 N N . LYS B 1 497 ? 19.969 -21.531 -11.789 1 92.88 497 LYS B N 1
ATOM 10339 C CA . LYS B 1 497 ? 18.891 -22.359 -11.258 1 92.88 497 LYS B CA 1
ATOM 10340 C C . LYS B 1 497 ? 19.438 -23.344 -10.219 1 92.88 497 LYS B C 1
ATOM 10342 O O . LYS B 1 497 ? 20.625 -23.672 -10.219 1 92.88 497 LYS B O 1
ATOM 10347 N N . ASN B 1 498 ? 18.562 -23.812 -9.406 1 89.62 498 ASN B N 1
ATOM 10348 C CA . ASN B 1 498 ? 18.938 -24.766 -8.367 1 89.62 498 ASN B CA 1
ATOM 10349 C C . ASN B 1 498 ? 19.5 -26.047 -8.969 1 89.62 498 ASN B C 1
ATOM 10351 O O . ASN B 1 498 ? 20.312 -26.734 -8.336 1 89.62 498 ASN B O 1
ATOM 10355 N N . THR B 1 499 ? 19.109 -26.297 -10.117 1 88.81 499 THR B N 1
ATOM 10356 C CA . THR B 1 499 ? 19.547 -27.531 -10.773 1 88.81 499 THR B CA 1
ATOM 10357 C C . THR B 1 499 ? 21.062 -27.625 -10.82 1 88.81 499 THR B C 1
ATOM 10359 O O . THR B 1 499 ? 21.641 -28.703 -10.656 1 88.81 499 THR B O 1
ATOM 10362 N N . PHE B 1 500 ? 21.734 -26.5 -11 1 92.62 500 PHE B N 1
ATOM 10363 C CA . PHE B 1 500 ? 23.188 -26.484 -11.07 1 92.62 500 PHE B CA 1
ATOM 10364 C C . PHE B 1 500 ? 23.797 -26.797 -9.703 1 92.62 500 PHE B C 1
ATOM 10366 O O . PHE B 1 500 ? 24.719 -27.609 -9.602 1 92.62 500 PHE B O 1
ATOM 10373 N N . ALA B 1 501 ? 23.297 -26.109 -8.711 1 92.62 501 ALA B N 1
ATOM 10374 C CA . ALA B 1 501 ? 23.797 -26.359 -7.363 1 92.62 501 ALA B CA 1
ATOM 10375 C C . ALA B 1 501 ? 23.531 -27.812 -6.938 1 92.62 501 ALA B C 1
ATOM 10377 O O . ALA B 1 501 ? 24.328 -28.406 -6.23 1 92.62 501 ALA B O 1
ATOM 10378 N N . ASP B 1 502 ? 22.391 -28.375 -7.344 1 93.25 502 ASP B N 1
ATOM 10379 C CA . ASP B 1 502 ? 22.062 -29.766 -7.035 1 93.25 502 ASP B CA 1
ATOM 10380 C C . ASP B 1 502 ? 23.062 -30.734 -7.656 1 93.25 502 ASP B C 1
ATOM 10382 O O . ASP B 1 502 ? 23.484 -31.703 -7.016 1 93.25 502 ASP B O 1
ATOM 10386 N N . VAL B 1 503 ? 23.438 -30.422 -8.836 1 93.62 503 VAL B N 1
ATOM 10387 C CA . VAL B 1 503 ? 24.406 -31.266 -9.516 1 93.62 503 VAL B CA 1
ATOM 10388 C C . VAL B 1 503 ? 25.766 -31.172 -8.805 1 93.62 503 VAL B C 1
ATOM 10390 O O . VAL B 1 503 ? 26.453 -32.156 -8.641 1 93.62 503 VAL B O 1
ATOM 10393 N N . ALA B 1 504 ? 26.078 -29.969 -8.414 1 95.06 504 ALA B N 1
ATOM 10394 C CA . ALA B 1 504 ? 27.328 -29.781 -7.691 1 95.06 504 ALA B CA 1
ATOM 10395 C C . ALA B 1 504 ? 27.359 -30.609 -6.41 1 95.06 504 ALA B C 1
ATOM 10397 O O . ALA B 1 504 ? 28.359 -31.266 -6.113 1 95.06 504 ALA B O 1
ATOM 10398 N N . VAL B 1 505 ? 26.297 -30.578 -5.664 1 95.69 505 VAL B N 1
ATOM 10399 C CA . VAL B 1 505 ? 26.188 -31.328 -4.414 1 95.69 505 VAL B CA 1
ATOM 10400 C C . VAL B 1 505 ? 26.281 -32.812 -4.695 1 95.69 505 VAL B C 1
ATOM 10402 O O . VAL B 1 505 ? 26.984 -33.562 -3.988 1 95.69 505 VAL B O 1
ATOM 10405 N N . THR B 1 506 ? 25.562 -33.25 -5.691 1 95.44 506 THR B N 1
ATOM 10406 C CA . THR B 1 506 ? 25.562 -34.656 -6.043 1 95.44 506 THR B CA 1
ATOM 10407 C C . THR B 1 506 ? 26.969 -35.125 -6.43 1 95.44 506 THR B C 1
ATOM 10409 O O . THR B 1 506 ? 27.406 -36.219 -6.023 1 95.44 506 THR B O 1
ATOM 10412 N N . GLN B 1 507 ? 27.641 -34.344 -7.16 1 95.5 507 GLN B N 1
ATOM 10413 C CA . GLN B 1 507 ? 28.984 -34.719 -7.605 1 95.5 507 GLN B CA 1
ATOM 10414 C C . GLN B 1 507 ? 29.969 -34.688 -6.438 1 95.5 507 GLN B C 1
ATOM 10416 O O . GLN B 1 507 ? 30.922 -35.5 -6.414 1 95.5 507 GLN B O 1
ATOM 10421 N N . LEU B 1 508 ? 29.766 -33.844 -5.5 1 96.25 508 LEU B N 1
ATOM 10422 C CA . LEU B 1 508 ? 30.578 -33.844 -4.285 1 96.25 508 LEU B CA 1
ATOM 10423 C C . LEU B 1 508 ? 30.375 -35.125 -3.498 1 96.25 508 LEU B C 1
ATOM 10425 O O . LEU B 1 508 ? 31.344 -35.719 -2.977 1 96.25 508 LEU B O 1
ATOM 10429 N N . CYS B 1 509 ? 29.141 -35.562 -3.406 1 96.38 509 CYS B N 1
ATOM 10430 C CA . CYS B 1 509 ? 28.844 -36.812 -2.721 1 96.38 509 CYS B CA 1
ATOM 10431 C C . CYS B 1 509 ? 29.516 -37.969 -3.41 1 96.38 509 CYS B C 1
ATOM 10433 O O . CYS B 1 509 ? 30.078 -38.844 -2.748 1 96.38 509 CYS B O 1
ATOM 10435 N N . VAL B 1 510 ? 29.438 -37.969 -4.738 1 94.94 510 VAL B N 1
ATOM 10436 C CA . VAL B 1 510 ? 30.094 -39.031 -5.504 1 94.94 510 VAL B CA 1
ATOM 10437 C C . VAL B 1 510 ? 31.594 -39 -5.27 1 94.94 510 VAL B C 1
ATOM 10439 O O . VAL B 1 510 ? 32.219 -40.031 -5.086 1 94.94 510 VAL B O 1
ATOM 10442 N N . HIS B 1 511 ? 32.156 -37.812 -5.301 1 95.19 511 HIS B N 1
ATOM 10443 C CA . HIS B 1 511 ? 33.594 -37.656 -5.113 1 95.19 511 HIS B CA 1
ATOM 10444 C C . HIS B 1 511 ? 34.031 -38.219 -3.775 1 95.19 511 HIS B C 1
ATOM 10446 O O . HIS B 1 511 ? 35.062 -38.906 -3.701 1 95.19 511 HIS B O 1
ATOM 10452 N N . TYR B 1 512 ? 33.281 -38 -2.705 1 95.69 512 TYR B N 1
ATOM 10453 C CA . TYR B 1 512 ? 33.688 -38.438 -1.37 1 95.69 512 TYR B CA 1
ATOM 10454 C C . TYR B 1 512 ? 33.125 -39.844 -1.065 1 95.69 512 TYR B C 1
ATOM 10456 O O . TYR B 1 512 ? 33.312 -40.344 0.038 1 95.69 512 TYR B O 1
ATOM 10464 N N . GLY B 1 513 ? 32.375 -40.375 -1.955 1 93.44 513 GLY B N 1
ATOM 10465 C CA . GLY B 1 513 ? 31.891 -41.75 -1.82 1 93.44 513 GLY B CA 1
ATOM 10466 C C . GLY B 1 513 ? 30.688 -41.875 -0.899 1 93.44 513 GLY B C 1
ATOM 10467 O O . GLY B 1 513 ? 30.516 -42.875 -0.229 1 93.44 513 GLY B O 1
ATOM 10468 N N . TRP B 1 514 ? 29.953 -40.875 -0.724 1 95.69 514 TRP B N 1
ATOM 10469 C CA . TRP B 1 514 ? 28.75 -40.875 0.092 1 95.69 514 TRP B CA 1
ATOM 10470 C C . TRP B 1 514 ? 27.547 -41.344 -0.724 1 95.69 514 TRP B C 1
ATOM 10472 O O . TRP B 1 514 ? 27.156 -40.719 -1.696 1 95.69 514 TRP B O 1
ATOM 10482 N N . GLU B 1 515 ? 26.828 -42.406 -0.332 1 91.12 515 GLU B N 1
ATOM 10483 C CA . GLU B 1 515 ? 25.797 -43.062 -1.158 1 91.12 515 GLU B CA 1
ATOM 10484 C C . GLU B 1 515 ? 24.406 -42.75 -0.634 1 91.12 515 GLU B C 1
ATOM 10486 O O . GLU B 1 515 ? 23.406 -42.969 -1.339 1 91.12 515 GLU B O 1
ATOM 10491 N N . ARG B 1 516 ? 24.281 -42.25 0.541 1 92.69 516 ARG B N 1
ATOM 10492 C CA . ARG B 1 516 ? 22.984 -41.969 1.131 1 92.69 516 ARG B CA 1
ATOM 10493 C C . ARG B 1 516 ? 22.953 -40.594 1.75 1 92.69 516 ARG B C 1
ATOM 10495 O O . ARG B 1 516 ? 23.922 -40.156 2.381 1 92.69 516 ARG B O 1
ATOM 10502 N N . VAL B 1 517 ? 21.797 -39.969 1.577 1 96.38 517 VAL B N 1
ATOM 10503 C CA . VAL B 1 517 ? 21.672 -38.625 2.107 1 96.38 517 VAL B CA 1
ATOM 10504 C C . VAL B 1 517 ? 20.266 -38.406 2.672 1 96.38 517 VAL B C 1
ATOM 10506 O O . VAL B 1 517 ? 19.375 -39.219 2.424 1 96.38 517 VAL B O 1
ATOM 10509 N N . ILE B 1 518 ? 20.094 -37.438 3.551 1 96.25 518 ILE B N 1
ATOM 10510 C CA . ILE B 1 518 ? 18.812 -36.938 4.059 1 96.25 518 ILE B CA 1
ATOM 10511 C C . ILE B 1 518 ? 18.578 -35.531 3.549 1 96.25 518 ILE B C 1
ATOM 10513 O O . ILE B 1 518 ? 19.5 -34.688 3.502 1 96.25 518 ILE B O 1
ATOM 10517 N N . ILE B 1 519 ? 17.344 -35.281 3.062 1 95.88 519 ILE B N 1
ATOM 10518 C CA . ILE B 1 519 ? 17 -33.938 2.609 1 95.88 519 ILE B CA 1
ATOM 10519 C C . ILE B 1 519 ? 16.062 -33.281 3.615 1 95.88 519 ILE B C 1
ATOM 10521 O O . ILE B 1 519 ? 15.086 -33.875 4.059 1 95.88 519 ILE B O 1
ATOM 10525 N N . ILE B 1 520 ? 16.344 -32.062 4.078 1 95 520 ILE B N 1
ATOM 10526 C CA . ILE B 1 520 ? 15.469 -31.234 4.906 1 95 520 ILE B CA 1
ATOM 10527 C C . ILE B 1 520 ? 15.086 -29.969 4.148 1 95 520 ILE B C 1
ATOM 10529 O O . ILE B 1 520 ? 15.953 -29.219 3.689 1 95 520 ILE B O 1
ATOM 10533 N N . THR B 1 521 ? 13.773 -29.766 3.982 1 92.56 521 THR B N 1
ATOM 10534 C CA . THR B 1 521 ? 13.305 -28.594 3.248 1 92.56 521 THR B CA 1
ATOM 10535 C C . THR B 1 521 ? 12.016 -28.047 3.861 1 92.56 521 THR B C 1
ATOM 10537 O O . THR B 1 521 ? 11.57 -28.531 4.91 1 92.56 521 THR B O 1
ATOM 10540 N N . SER B 1 522 ? 11.5 -26.953 3.318 1 88.25 522 SER B N 1
ATOM 10541 C CA . SER B 1 522 ? 10.273 -26.328 3.814 1 88.25 522 SER B CA 1
ATOM 10542 C C . SER B 1 522 ? 9.039 -27 3.223 1 88.25 522 SER B C 1
ATOM 10544 O O . SER B 1 522 ? 9.07 -27.5 2.092 1 88.25 522 SER B O 1
ATOM 10546 N N . ASN B 1 523 ? 7.945 -26.953 4.043 1 82.75 523 ASN B N 1
ATOM 10547 C CA . ASN B 1 523 ? 6.676 -27.531 3.604 1 82.75 523 ASN B CA 1
ATOM 10548 C C . ASN B 1 523 ? 5.848 -26.516 2.814 1 82.75 523 ASN B C 1
ATOM 10550 O O . ASN B 1 523 ? 4.758 -26.141 3.236 1 82.75 523 ASN B O 1
ATOM 10554 N N . ASP B 1 524 ? 6.336 -26.109 1.724 1 76.62 524 ASP B N 1
ATOM 10555 C CA . ASP B 1 524 ? 5.66 -25.219 0.788 1 76.62 524 ASP B CA 1
ATOM 10556 C C . ASP B 1 524 ? 5.965 -25.609 -0.658 1 76.62 524 ASP B C 1
ATOM 10558 O O . ASP B 1 524 ? 6.699 -26.562 -0.908 1 76.62 524 ASP B O 1
ATOM 10562 N N . GLN B 1 525 ? 5.328 -24.969 -1.555 1 74.38 525 GLN B N 1
ATOM 10563 C CA . GLN B 1 525 ? 5.457 -25.344 -2.959 1 74.38 525 GLN B CA 1
ATOM 10564 C C . GLN B 1 525 ? 6.906 -25.234 -3.428 1 74.38 525 GLN B C 1
ATOM 10566 O O . GLN B 1 525 ? 7.352 -26.016 -4.27 1 74.38 525 GLN B O 1
ATOM 10571 N N . PHE B 1 526 ? 7.605 -24.375 -2.859 1 81.38 526 PHE B N 1
ATOM 10572 C CA . PHE B 1 526 ? 8.984 -24.156 -3.275 1 81.38 526 PHE B CA 1
ATOM 10573 C C . PHE B 1 526 ? 9.906 -25.234 -2.699 1 81.38 526 PHE B C 1
ATOM 10575 O O . PHE B 1 526 ? 10.758 -25.766 -3.406 1 81.38 526 PHE B O 1
ATOM 10582 N N . GLY B 1 527 ? 9.641 -25.5 -1.435 1 86.69 527 GLY B N 1
ATOM 10583 C CA . GLY B 1 527 ? 10.422 -26.547 -0.809 1 86.69 527 GLY B CA 1
ATOM 10584 C C . GLY B 1 527 ? 10.18 -27.922 -1.428 1 86.69 527 GLY B C 1
ATOM 10585 O O . GLY B 1 527 ? 11.117 -28.688 -1.612 1 86.69 527 GLY B O 1
ATOM 10586 N N . ILE B 1 528 ? 9 -28.156 -1.762 1 84.5 528 ILE B N 1
ATOM 10587 C CA . ILE B 1 528 ? 8.633 -29.438 -2.355 1 84.5 528 ILE B CA 1
ATOM 10588 C C . ILE B 1 528 ? 9.258 -29.562 -3.744 1 84.5 528 ILE B C 1
ATOM 10590 O O . ILE B 1 528 ? 9.836 -30.594 -4.086 1 84.5 528 ILE B O 1
ATOM 10594 N N . SER B 1 529 ? 9.164 -28.516 -4.445 1 83.5 529 SER B N 1
ATOM 10595 C CA . SER B 1 529 ? 9.75 -28.516 -5.785 1 83.5 529 SER B CA 1
ATOM 10596 C C . SER B 1 529 ? 11.258 -28.703 -5.73 1 83.5 529 SER B C 1
ATOM 10598 O O . SER B 1 529 ? 11.836 -29.438 -6.547 1 83.5 529 SER B O 1
ATOM 10600 N N . ARG B 1 530 ? 11.898 -28.094 -4.848 1 88.81 530 ARG B N 1
ATOM 10601 C CA . ARG B 1 530 ? 13.352 -28.188 -4.711 1 88.81 530 ARG B CA 1
ATOM 10602 C C . ARG B 1 530 ? 13.766 -29.594 -4.289 1 88.81 530 ARG B C 1
ATOM 10604 O O . ARG B 1 530 ? 14.766 -30.125 -4.777 1 88.81 530 ARG B O 1
ATOM 10611 N N . ALA B 1 531 ? 13.008 -30.125 -3.35 1 90.88 531 ALA B N 1
ATOM 10612 C CA . ALA B 1 531 ? 13.289 -31.484 -2.9 1 90.88 531 ALA B CA 1
ATOM 10613 C C . ALA B 1 531 ? 13.156 -32.469 -4.047 1 90.88 531 ALA B C 1
ATOM 10615 O O . ALA B 1 531 ? 13.953 -33.406 -4.172 1 90.88 531 ALA B O 1
ATOM 10616 N N . GLN B 1 532 ? 12.188 -32.25 -4.84 1 87.25 532 GLN B N 1
ATOM 10617 C CA . GLN B 1 532 ? 11.977 -33.125 -5.977 1 87.25 532 GLN B CA 1
ATOM 10618 C C . GLN B 1 532 ? 13.109 -33.031 -6.988 1 87.25 532 GLN B C 1
ATOM 10620 O O . GLN B 1 532 ? 13.578 -34.031 -7.523 1 87.25 532 GLN B O 1
ATOM 10625 N N . SER B 1 533 ? 13.539 -31.844 -7.188 1 87.12 533 SER B N 1
ATOM 10626 C CA . SER B 1 533 ? 14.664 -31.625 -8.086 1 87.12 533 SER B CA 1
ATOM 10627 C C . SER B 1 533 ? 15.93 -32.281 -7.57 1 87.12 533 SER B C 1
ATOM 10629 O O . SER B 1 533 ? 16.625 -32.969 -8.32 1 87.12 533 SER B O 1
ATOM 10631 N N . MET B 1 534 ? 16.203 -32.094 -6.352 1 92.38 534 MET B N 1
ATOM 10632 C CA . MET B 1 534 ? 17.375 -32.688 -5.723 1 92.38 534 MET B CA 1
ATOM 10633 C C . MET B 1 534 ? 17.297 -34.219 -5.777 1 92.38 534 MET B C 1
ATOM 10635 O O . MET B 1 534 ? 18.281 -34.875 -6.141 1 92.38 534 MET B O 1
ATOM 10639 N N . ALA B 1 535 ? 16.125 -34.75 -5.457 1 91.88 535 ALA B N 1
ATOM 10640 C CA . ALA B 1 535 ? 15.945 -36.188 -5.453 1 91.88 535 ALA B CA 1
ATOM 10641 C C . ALA B 1 535 ? 16.156 -36.781 -6.852 1 91.88 535 ALA B C 1
ATOM 10643 O O . ALA B 1 535 ? 16.75 -37.844 -7.008 1 91.88 535 ALA B O 1
ATOM 10644 N N . THR B 1 536 ? 15.648 -36.094 -7.773 1 89.94 536 THR B N 1
ATOM 10645 C CA . THR B 1 536 ? 15.789 -36.531 -9.156 1 89.94 536 THR B CA 1
ATOM 10646 C C . THR B 1 536 ? 17.25 -36.562 -9.57 1 89.94 536 THR B C 1
ATOM 10648 O O . THR B 1 536 ? 17.703 -37.531 -10.211 1 89.94 536 THR B O 1
ATOM 10651 N N . ARG B 1 537 ? 18.016 -35.594 -9.18 1 90.5 537 ARG B N 1
ATOM 10652 C CA . ARG B 1 537 ? 19.422 -35.531 -9.523 1 90.5 537 ARG B CA 1
ATOM 10653 C C . ARG B 1 537 ? 20.219 -36.594 -8.789 1 90.5 537 ARG B C 1
ATOM 10655 O O . ARG B 1 537 ? 21.156 -37.188 -9.344 1 90.5 537 ARG B O 1
ATOM 10662 N N . MET B 1 538 ? 19.891 -36.781 -7.598 1 93.62 538 MET B N 1
ATOM 10663 C CA . MET B 1 538 ? 20.531 -37.844 -6.816 1 93.62 538 MET B CA 1
ATOM 10664 C C . MET B 1 538 ? 20.297 -39.219 -7.438 1 93.62 538 MET B C 1
ATOM 10666 O O . MET B 1 538 ? 21.234 -40 -7.57 1 93.62 538 MET B O 1
ATOM 10670 N N . GLN B 1 539 ? 19.109 -39.406 -7.836 1 90.5 539 GLN B N 1
ATOM 10671 C CA . GLN B 1 539 ? 18.766 -40.656 -8.461 1 90.5 539 GLN B CA 1
ATOM 10672 C C . GLN B 1 539 ? 19.531 -40.875 -9.758 1 90.5 539 GLN B C 1
ATOM 10674 O O . GLN B 1 539 ? 19.953 -42 -10.062 1 90.5 539 GLN B O 1
ATOM 10679 N N . GLN B 1 540 ? 19.703 -39.906 -10.43 1 89.12 540 GLN B N 1
ATOM 10680 C CA . GLN B 1 540 ? 20.438 -39.969 -11.695 1 89.12 540 GLN B CA 1
ATOM 10681 C C . GLN B 1 540 ? 21.891 -40.375 -11.477 1 89.12 540 GLN B C 1
ATOM 10683 O O . GLN B 1 540 ? 22.531 -40.938 -12.367 1 89.12 540 GLN B O 1
ATOM 10688 N N . GLN B 1 541 ? 22.453 -40.094 -10.305 1 89.88 541 GLN B N 1
ATOM 10689 C CA . GLN B 1 541 ? 23.828 -40.469 -9.984 1 89.88 541 GLN B CA 1
ATOM 10690 C C . GLN B 1 541 ? 23.891 -41.656 -9.047 1 89.88 541 GLN B C 1
ATOM 10692 O O . GLN B 1 541 ? 24.906 -41.906 -8.383 1 89.88 541 GLN B O 1
ATOM 10697 N N . ASN B 1 542 ? 22.781 -42.312 -8.867 1 86.69 542 ASN B N 1
ATOM 10698 C CA . ASN B 1 542 ? 22.656 -43.531 -8.078 1 86.69 542 ASN B CA 1
ATOM 10699 C C . ASN B 1 542 ? 22.906 -43.281 -6.594 1 86.69 542 ASN B C 1
ATOM 10701 O O . ASN B 1 542 ? 23.562 -44.062 -5.914 1 86.69 542 ASN B O 1
ATOM 10705 N N . LEU B 1 543 ? 22.547 -42.062 -6.195 1 93.19 543 LEU B N 1
ATOM 10706 C CA . LEU B 1 543 ? 22.562 -41.75 -4.773 1 93.19 543 LEU B CA 1
ATOM 10707 C C . LEU B 1 543 ? 21.188 -41.938 -4.152 1 93.19 543 LEU B C 1
ATOM 10709 O O . LEU B 1 543 ? 20.172 -41.656 -4.785 1 93.19 543 LEU B O 1
ATOM 10713 N N . TYR B 1 544 ? 21.125 -42.5 -2.99 1 92.19 544 TYR B N 1
ATOM 10714 C CA . TYR B 1 544 ? 19.891 -42.844 -2.312 1 92.19 544 TYR B CA 1
ATOM 10715 C C . TYR B 1 544 ? 19.469 -41.781 -1.323 1 92.19 544 TYR B C 1
ATOM 10717 O O . TYR B 1 544 ? 20.25 -41.406 -0.427 1 92.19 544 TYR B O 1
ATOM 10725 N N . VAL B 1 545 ? 18.281 -41.25 -1.521 1 94.38 545 VAL B N 1
ATOM 10726 C CA . VAL B 1 545 ? 17.688 -40.344 -0.539 1 94.38 545 VAL B CA 1
ATOM 10727 C C . VAL B 1 545 ? 16.922 -41.156 0.51 1 94.38 545 VAL B C 1
ATOM 10729 O O . VAL B 1 545 ? 15.82 -41.625 0.243 1 94.38 545 VAL B O 1
ATOM 10732 N N . GLU B 1 546 ? 17.453 -41.25 1.652 1 92.56 546 GLU B N 1
ATOM 10733 C CA . GLU B 1 546 ? 16.859 -42.031 2.713 1 92.56 546 GLU B CA 1
ATOM 10734 C C . GLU B 1 546 ? 15.5 -41.5 3.135 1 92.56 546 GLU B C 1
ATOM 10736 O O . GLU B 1 546 ? 14.562 -42.25 3.365 1 92.56 546 GLU B O 1
ATOM 10741 N N . ALA B 1 547 ? 15.445 -40.188 3.334 1 93.75 547 ALA B N 1
ATOM 10742 C CA . ALA B 1 547 ? 14.195 -39.531 3.699 1 93.75 547 ALA B CA 1
ATOM 10743 C C . ALA B 1 547 ? 14.234 -38.062 3.355 1 93.75 547 ALA B C 1
ATOM 10745 O O . ALA B 1 547 ? 15.32 -37.469 3.254 1 93.75 547 ALA B O 1
ATOM 10746 N N . THR B 1 548 ? 13.07 -37.562 3.043 1 94.31 548 THR B N 1
ATOM 10747 C CA . THR B 1 548 ? 12.898 -36.125 2.893 1 94.31 548 THR B CA 1
ATOM 10748 C C . THR B 1 548 ? 11.961 -35.594 3.971 1 94.31 548 THR B C 1
ATOM 10750 O O . THR B 1 548 ? 10.836 -36.062 4.121 1 94.31 548 THR B O 1
ATOM 10753 N N . TYR B 1 549 ? 12.43 -34.656 4.773 1 94.75 549 TYR B N 1
ATOM 10754 C CA . TYR B 1 549 ? 11.625 -34.031 5.816 1 94.75 549 TYR B CA 1
ATOM 10755 C C . TYR B 1 549 ? 11.195 -32.625 5.398 1 94.75 549 TYR B C 1
ATOM 10757 O O . TYR B 1 549 ? 12 -31.859 4.887 1 94.75 549 TYR B O 1
ATOM 10765 N N . TYR B 1 550 ? 9.906 -32.406 5.594 1 90.88 550 TYR B N 1
ATOM 10766 C CA . TYR B 1 550 ? 9.32 -31.109 5.266 1 90.88 550 TYR B CA 1
ATOM 10767 C C . TYR B 1 550 ? 8.977 -30.328 6.531 1 90.88 550 TYR B C 1
ATOM 10769 O O . TYR B 1 550 ? 8.117 -30.75 7.312 1 90.88 550 TYR B O 1
ATOM 10777 N N . LEU B 1 551 ? 9.656 -29.188 6.699 1 90.38 551 LEU B N 1
ATOM 10778 C CA . LEU B 1 551 ? 9.461 -28.359 7.887 1 90.38 551 LEU B CA 1
ATOM 10779 C C . LEU B 1 551 ? 8.266 -27.422 7.711 1 90.38 551 LEU B C 1
ATOM 10781 O O . LEU B 1 551 ? 8.117 -26.797 6.664 1 90.38 551 LEU B O 1
ATOM 10785 N N . SER B 1 552 ? 7.504 -27.328 8.82 1 81.31 552 SER B N 1
ATOM 10786 C CA . SER B 1 552 ? 6.375 -26.406 8.797 1 81.31 552 SER B CA 1
ATOM 10787 C C . SER B 1 552 ? 6.844 -24.953 8.906 1 81.31 552 SER B C 1
ATOM 10789 O O . SER B 1 552 ? 6.191 -24.047 8.391 1 81.31 552 SER B O 1
ATOM 10791 N N . ASP B 1 553 ? 7.852 -24.766 9.664 1 78 553 ASP B N 1
ATOM 10792 C CA . ASP B 1 553 ? 8.492 -23.469 9.789 1 78 553 ASP B CA 1
ATOM 10793 C C . ASP B 1 553 ? 9.977 -23.609 10.133 1 78 553 ASP B C 1
ATOM 10795 O O . ASP B 1 553 ? 10.477 -24.734 10.266 1 78 553 ASP B O 1
ATOM 10799 N N . GLY B 1 554 ? 10.68 -22.469 10.133 1 77.69 554 GLY B N 1
ATOM 10800 C CA . GLY B 1 554 ? 12.109 -22.5 10.406 1 77.69 554 GLY B CA 1
ATOM 10801 C C . GLY B 1 554 ? 12.438 -22.281 11.867 1 77.69 554 GLY B C 1
ATOM 10802 O O . GLY B 1 554 ? 13.594 -22 12.211 1 77.69 554 GLY B O 1
ATOM 10803 N N . ASN B 1 555 ? 11.469 -22.516 12.758 1 81.56 555 ASN B N 1
ATOM 10804 C CA . ASN B 1 555 ? 11.703 -22.234 14.172 1 81.56 555 ASN B CA 1
ATOM 10805 C C . ASN B 1 555 ? 12.508 -23.359 14.828 1 81.56 555 ASN B C 1
ATOM 10807 O O . ASN B 1 555 ? 12.508 -24.484 14.359 1 81.56 555 ASN B O 1
ATOM 10811 N N . ASN B 1 556 ? 13.117 -23.016 15.93 1 84.19 556 ASN B N 1
ATOM 10812 C CA . ASN B 1 556 ? 14.016 -23.922 16.641 1 84.19 556 ASN B CA 1
ATOM 10813 C C . ASN B 1 556 ? 13.297 -25.203 17.062 1 84.19 556 ASN B C 1
ATOM 10815 O O . ASN B 1 556 ? 13.852 -26.297 16.953 1 84.19 556 ASN B O 1
ATOM 10819 N N . ALA B 1 557 ? 12.188 -24.969 17.469 1 87.38 557 ALA B N 1
ATOM 10820 C CA . ALA B 1 557 ? 11.445 -26.125 17.969 1 87.38 557 ALA B CA 1
ATOM 10821 C C . ALA B 1 557 ? 11.141 -27.109 16.844 1 87.38 557 ALA B C 1
ATOM 10823 O O . ALA B 1 557 ? 11.234 -28.328 17.016 1 87.38 557 ALA B O 1
ATOM 10824 N N . THR B 1 558 ? 10.844 -26.594 15.711 1 90.75 558 THR B N 1
ATOM 10825 C CA . THR B 1 558 ? 10.508 -27.422 14.562 1 90.75 558 THR B CA 1
ATOM 10826 C C . THR B 1 558 ? 11.742 -28.141 14.039 1 90.75 558 THR B C 1
ATOM 10828 O O . THR B 1 558 ? 11.688 -29.328 13.703 1 90.75 558 THR B O 1
ATOM 10831 N N . VAL B 1 559 ? 12.82 -27.438 13.977 1 92.81 559 VAL B N 1
ATOM 10832 C CA . VAL B 1 559 ? 14.062 -28.031 13.484 1 92.81 559 VAL B CA 1
ATOM 10833 C C . VAL B 1 559 ? 14.57 -29.078 14.477 1 92.81 559 VAL B C 1
ATOM 10835 O O . VAL B 1 559 ? 15.055 -30.141 14.078 1 92.81 559 VAL B O 1
ATOM 10838 N N . ALA B 1 560 ? 14.422 -28.734 15.75 1 93.75 560 ALA B N 1
ATOM 10839 C CA . ALA B 1 560 ? 14.844 -29.672 16.781 1 93.75 560 ALA B CA 1
ATOM 10840 C C . ALA B 1 560 ? 14.039 -30.969 16.703 1 93.75 560 ALA B C 1
ATOM 10842 O O . ALA B 1 560 ? 14.602 -32.062 16.812 1 93.75 560 ALA B O 1
ATOM 10843 N N . ASP B 1 561 ? 12.812 -30.781 16.578 1 94.31 561 ASP B N 1
ATOM 10844 C CA . ASP B 1 561 ? 11.945 -31.953 16.453 1 94.31 561 ASP B CA 1
ATOM 10845 C C . ASP B 1 561 ? 12.328 -32.812 15.234 1 94.31 561 ASP B C 1
ATOM 10847 O O . ASP B 1 561 ? 12.359 -34.031 15.312 1 94.31 561 ASP B O 1
ATOM 10851 N N . CYS B 1 562 ? 12.602 -32.156 14.156 1 95.31 562 CYS B N 1
ATOM 10852 C CA . CYS B 1 562 ? 13.023 -32.844 12.938 1 95.31 562 CYS B CA 1
ATOM 10853 C C . CYS B 1 562 ? 14.328 -33.594 13.156 1 95.31 562 CYS B C 1
ATOM 10855 O O . CYS B 1 562 ? 14.445 -34.75 12.797 1 95.31 562 CYS B O 1
ATOM 10857 N N . MET B 1 563 ? 15.281 -33 13.781 1 95.62 563 MET B N 1
ATOM 10858 C CA . MET B 1 563 ? 16.594 -33.594 14.016 1 95.62 563 MET B CA 1
ATOM 10859 C C . MET B 1 563 ? 16.484 -34.781 14.977 1 95.62 563 MET B C 1
ATOM 10861 O O . MET B 1 563 ? 17.203 -35.75 14.828 1 95.62 563 MET B O 1
ATOM 10865 N N . GLU B 1 564 ? 15.602 -34.625 15.922 1 94.19 564 GLU B N 1
ATOM 10866 C CA . GLU B 1 564 ? 15.383 -35.719 16.844 1 94.19 564 GLU B CA 1
ATOM 10867 C C . GLU B 1 564 ? 14.82 -36.938 16.109 1 94.19 564 GLU B C 1
ATOM 10869 O O . GLU B 1 564 ? 15.219 -38.094 16.391 1 94.19 564 GLU B O 1
ATOM 10874 N N . LYS B 1 565 ? 13.93 -36.688 15.25 1 94.12 565 LYS B N 1
ATOM 10875 C CA . LYS B 1 565 ? 13.367 -37.781 14.453 1 94.12 565 LYS B CA 1
ATOM 10876 C C . LYS B 1 565 ? 14.438 -38.406 13.586 1 94.12 565 LYS B C 1
ATOM 10878 O O . LYS B 1 565 ? 14.461 -39.656 13.438 1 94.12 565 LYS B O 1
ATOM 10883 N N . ILE B 1 566 ? 15.281 -37.656 13.008 1 95 566 ILE B N 1
ATOM 10884 C CA . ILE B 1 566 ? 16.359 -38.125 12.148 1 95 566 ILE B CA 1
ATOM 10885 C C . ILE B 1 566 ? 17.328 -38.969 12.969 1 95 566 ILE B C 1
ATOM 10887 O O . ILE B 1 566 ? 17.688 -40.094 12.578 1 95 566 ILE B O 1
ATOM 10891 N N . TYR B 1 567 ? 17.688 -38.469 14.102 1 93.81 567 TYR B N 1
ATOM 10892 C CA . TYR B 1 567 ? 18.656 -39.156 14.945 1 93.81 567 TYR B CA 1
ATOM 10893 C C . TYR B 1 567 ? 18.109 -40.469 15.453 1 93.81 567 TYR B C 1
ATOM 10895 O O . TYR B 1 567 ? 18.844 -41.438 15.586 1 93.81 567 TYR B O 1
ATOM 10903 N N . ALA B 1 568 ? 16.844 -40.438 15.703 1 90.81 568 ALA B N 1
ATOM 10904 C CA . ALA B 1 568 ? 16.219 -41.625 16.281 1 90.81 568 ALA B CA 1
ATOM 10905 C C . ALA B 1 568 ? 16.031 -42.719 15.234 1 90.81 568 ALA B C 1
ATOM 10907 O O . ALA B 1 568 ? 16.109 -43.906 15.555 1 90.81 568 ALA B O 1
ATOM 10908 N N . LYS B 1 569 ? 15.906 -42.344 13.969 1 87.81 569 LYS B N 1
ATOM 10909 C CA . LYS B 1 569 ? 15.383 -43.344 13.039 1 87.81 569 LYS B CA 1
ATOM 10910 C C . LYS B 1 569 ? 16.344 -43.562 11.875 1 87.81 569 LYS B C 1
ATOM 10912 O O . LYS B 1 569 ? 16.328 -44.625 11.25 1 87.81 569 LYS B O 1
ATOM 10917 N N . LEU B 1 570 ? 17.156 -42.594 11.5 1 90.62 570 LEU B N 1
ATOM 10918 C CA . LEU B 1 570 ? 17.844 -42.656 10.219 1 90.62 570 LEU B CA 1
ATOM 10919 C C . LEU B 1 570 ? 19.328 -42.938 10.422 1 90.62 570 LEU B C 1
ATOM 10921 O O . LEU B 1 570 ? 19.875 -42.688 11.5 1 90.62 570 LEU B O 1
ATOM 10925 N N . VAL B 1 571 ? 19.938 -43.438 9.391 1 89 571 VAL B N 1
ATOM 10926 C CA . VAL B 1 571 ? 21.312 -43.938 9.5 1 89 571 VAL B CA 1
ATOM 10927 C C . VAL B 1 571 ? 22.266 -42.969 8.797 1 89 571 VAL B C 1
ATOM 10929 O O . VAL B 1 571 ? 23.438 -42.875 9.148 1 89 571 VAL B O 1
ATOM 10932 N N . SER B 1 572 ? 21.797 -42.188 7.875 1 93.5 572 SER B N 1
ATOM 10933 C CA . SER B 1 572 ? 22.641 -41.375 7.035 1 93.5 572 SER B CA 1
ATOM 10934 C C . SER B 1 572 ? 23.297 -40.25 7.852 1 93.5 572 SER B C 1
ATOM 10936 O O . SER B 1 572 ? 22.672 -39.656 8.727 1 93.5 572 SER B O 1
ATOM 10938 N N . ARG B 1 573 ? 24.516 -39.969 7.57 1 95.44 573 ARG B N 1
ATOM 10939 C CA . ARG B 1 573 ? 25.281 -38.906 8.188 1 95.44 573 ARG B CA 1
ATOM 10940 C C . ARG B 1 573 ? 25.125 -37.594 7.406 1 95.44 573 ARG B C 1
ATOM 10942 O O . ARG B 1 573 ? 25.297 -36.5 7.961 1 95.44 573 ARG B O 1
ATOM 10949 N N . ILE B 1 574 ? 24.891 -37.719 6.105 1 96.94 574 ILE B N 1
ATOM 10950 C CA . ILE B 1 574 ? 24.891 -36.562 5.207 1 96.94 574 ILE B CA 1
ATOM 10951 C C . ILE B 1 574 ? 23.5 -35.938 5.156 1 96.94 574 ILE B C 1
ATOM 10953 O O . ILE B 1 574 ? 22.531 -36.594 4.82 1 96.94 574 ILE B O 1
ATOM 10957 N N . ILE B 1 575 ? 23.422 -34.656 5.484 1 97.31 575 ILE B N 1
ATOM 10958 C CA . ILE B 1 575 ? 22.156 -33.906 5.461 1 97.31 575 ILE B CA 1
ATOM 10959 C C . ILE B 1 575 ? 22.25 -32.75 4.48 1 97.31 575 ILE B C 1
ATOM 10961 O O . ILE B 1 575 ? 23.141 -31.906 4.594 1 97.31 575 ILE B O 1
ATOM 10965 N N . ILE B 1 576 ? 21.391 -32.781 3.52 1 96.12 576 ILE B N 1
ATOM 10966 C CA . ILE B 1 576 ? 21.234 -31.641 2.615 1 96.12 576 ILE B CA 1
ATOM 10967 C C . ILE B 1 576 ? 20.141 -30.703 3.131 1 96.12 576 ILE B C 1
ATOM 10969 O O . ILE B 1 576 ? 18.953 -31.047 3.055 1 96.12 576 ILE B O 1
ATOM 10973 N N . LEU B 1 577 ? 20.5 -29.531 3.555 1 94 577 LEU B N 1
ATOM 10974 C CA . LEU B 1 577 ? 19.578 -28.562 4.141 1 94 577 LEU B CA 1
ATOM 10975 C C . LEU B 1 577 ? 19.219 -27.469 3.133 1 94 577 LEU B C 1
ATOM 10977 O O . LEU B 1 577 ? 20.031 -26.594 2.842 1 94 577 LEU B O 1
ATOM 10981 N N . ILE B 1 578 ? 18 -27.609 2.631 1 86.19 578 ILE B N 1
ATOM 10982 C CA . ILE B 1 578 ? 17.5 -26.672 1.639 1 86.19 578 ILE B CA 1
ATOM 10983 C C . ILE B 1 578 ? 16.328 -25.875 2.223 1 86.19 578 ILE B C 1
ATOM 10985 O O . ILE B 1 578 ? 15.203 -25.953 1.72 1 86.19 578 ILE B O 1
ATOM 10989 N N . ASN B 1 579 ? 16.375 -25.234 3.332 1 81.94 579 ASN B N 1
ATOM 10990 C CA . ASN B 1 579 ? 15.328 -24.469 3.998 1 81.94 579 ASN B CA 1
ATOM 10991 C C . ASN B 1 579 ? 15.641 -22.984 4.008 1 81.94 579 ASN B C 1
ATOM 10993 O O . ASN B 1 579 ? 16.719 -22.578 4.43 1 81.94 579 ASN B O 1
ATOM 10997 N N . PRO B 1 580 ? 14.641 -22.25 3.461 1 77.19 580 PRO B N 1
ATOM 10998 C CA . PRO B 1 580 ? 14.859 -20.797 3.506 1 77.19 580 PRO B CA 1
ATOM 10999 C C . PRO B 1 580 ? 14.695 -20.219 4.91 1 77.19 580 PRO B C 1
ATOM 11001 O O . PRO B 1 580 ? 13.578 -19.875 5.309 1 77.19 580 PRO B O 1
ATOM 11004 N N . PHE B 1 581 ? 15.805 -20 5.66 1 79.94 581 PHE B N 1
ATOM 11005 C CA . PHE B 1 581 ? 15.773 -19.438 7.004 1 79.94 581 PHE B CA 1
ATOM 11006 C C . PHE B 1 581 ? 15.789 -17.906 6.949 1 79.94 581 PHE B C 1
ATOM 11008 O O . PHE B 1 581 ? 16.453 -17.312 6.086 1 79.94 581 PHE B O 1
ATOM 11015 N N . THR B 1 582 ? 15.055 -17.344 7.879 1 74.31 582 THR B N 1
ATOM 11016 C CA . THR B 1 582 ? 15.312 -15.93 8.156 1 74.31 582 THR B CA 1
ATOM 11017 C C . THR B 1 582 ? 16.656 -15.758 8.867 1 74.31 582 THR B C 1
ATOM 11019 O O . THR B 1 582 ? 17.266 -16.734 9.305 1 74.31 582 THR B O 1
ATOM 11022 N N . ALA B 1 583 ? 17.109 -14.539 8.938 1 72.56 583 ALA B N 1
ATOM 11023 C CA . ALA B 1 583 ? 18.391 -14.273 9.586 1 72.56 583 ALA B CA 1
ATOM 11024 C C . ALA B 1 583 ? 18.391 -14.766 11.023 1 72.56 583 ALA B C 1
ATOM 11026 O O . ALA B 1 583 ? 19.344 -15.398 11.477 1 72.56 583 ALA B O 1
ATOM 11027 N N . ALA B 1 584 ? 17.328 -14.469 11.711 1 72.75 584 ALA B N 1
ATOM 11028 C CA . ALA B 1 584 ? 17.219 -14.898 13.102 1 72.75 584 ALA B CA 1
ATOM 11029 C C . ALA B 1 584 ? 17.141 -16.422 13.211 1 72.75 584 ALA B C 1
ATOM 11031 O O . ALA B 1 584 ? 17.719 -17.016 14.125 1 72.75 584 ALA B O 1
ATOM 11032 N N . GLN B 1 585 ? 16.516 -17.031 12.273 1 82.56 585 GLN B N 1
ATOM 11033 C CA . GLN B 1 585 ? 16.375 -18.484 12.266 1 82.56 585 GLN B CA 1
ATOM 11034 C C . GLN B 1 585 ? 17.703 -19.156 11.938 1 82.56 585 GLN B C 1
ATOM 11036 O O . GLN B 1 585 ? 18.016 -20.219 12.484 1 82.56 585 GLN B O 1
ATOM 11041 N N . ALA B 1 586 ? 18.438 -18.531 11.047 1 84.31 586 ALA B N 1
ATOM 11042 C CA . ALA B 1 586 ? 19.75 -19.062 10.695 1 84.31 586 ALA B CA 1
ATOM 11043 C C . ALA B 1 586 ? 20.672 -19.078 11.898 1 84.31 586 ALA B C 1
ATOM 11045 O O . ALA B 1 586 ? 21.359 -20.078 12.148 1 84.31 586 ALA B O 1
ATOM 11046 N N . GLU B 1 587 ? 20.703 -18.062 12.648 1 83.56 587 GLU B N 1
ATOM 11047 C CA . GLU B 1 587 ? 21.531 -17.984 13.844 1 83.56 587 GLU B CA 1
ATOM 11048 C C . GLU B 1 587 ? 21.125 -19.031 14.867 1 83.56 587 GLU B C 1
ATOM 11050 O O . GLU B 1 587 ? 21.984 -19.688 15.477 1 83.56 587 GLU B O 1
ATOM 11055 N N . THR B 1 588 ? 19.875 -19.172 14.953 1 85.12 588 THR B N 1
ATOM 11056 C CA . THR B 1 588 ? 19.375 -20.125 15.922 1 85.12 588 THR B CA 1
ATOM 11057 C C . THR B 1 588 ? 19.656 -21.547 15.477 1 85.12 588 THR B C 1
ATOM 11059 O O . THR B 1 588 ? 19.875 -22.438 16.297 1 85.12 588 THR B O 1
ATOM 11062 N N . PHE B 1 589 ? 19.656 -21.812 14.18 1 91.25 589 PHE B N 1
ATOM 11063 C CA . PHE B 1 589 ? 19.969 -23.125 13.641 1 91.25 589 PHE B CA 1
ATOM 11064 C C . PHE B 1 589 ? 21.375 -23.562 14.039 1 91.25 589 PHE B C 1
ATOM 11066 O O . PHE B 1 589 ? 21.562 -24.672 14.523 1 91.25 589 PHE B O 1
ATOM 11073 N N . PHE B 1 590 ? 22.281 -22.688 13.969 1 90.69 590 PHE B N 1
ATOM 11074 C CA . PHE B 1 590 ? 23.656 -23.031 14.312 1 90.69 590 PHE B CA 1
ATOM 11075 C C . PHE B 1 590 ? 23.812 -23.219 15.812 1 90.69 590 PHE B C 1
ATOM 11077 O O . PHE B 1 590 ? 24.531 -24.109 16.266 1 90.69 590 PHE B O 1
ATOM 11084 N N . ARG B 1 591 ? 23.078 -22.516 16.594 1 89.94 591 ARG B N 1
ATOM 11085 C CA . ARG B 1 591 ? 23.172 -22.578 18.047 1 89.94 591 ARG B CA 1
ATOM 11086 C C . ARG B 1 591 ? 22.469 -23.812 18.594 1 89.94 591 ARG B C 1
ATOM 11088 O O . ARG B 1 591 ? 22.703 -24.219 19.734 1 89.94 591 ARG B O 1
ATOM 11095 N N . LEU B 1 592 ? 21.625 -24.328 17.781 1 92.44 592 LEU B N 1
ATOM 11096 C CA . LEU B 1 592 ? 20.891 -25.531 18.188 1 92.44 592 LEU B CA 1
ATOM 11097 C C . LEU B 1 592 ? 21.859 -26.656 18.516 1 92.44 592 LEU B C 1
ATOM 11099 O O . LEU B 1 592 ? 21.547 -27.516 19.344 1 92.44 592 LEU B O 1
ATOM 11103 N N . SER B 1 593 ? 23.078 -26.703 17.984 1 92.62 593 SER B N 1
ATOM 11104 C CA . SER B 1 593 ? 24.062 -27.75 18.188 1 92.62 593 SER B CA 1
ATOM 11105 C C . SER B 1 593 ? 24.625 -27.703 19.609 1 92.62 593 SER B C 1
ATOM 11107 O O . SER B 1 593 ? 25.203 -28.688 20.078 1 92.62 593 SER B O 1
ATOM 11109 N N . ASP B 1 594 ? 24.453 -26.547 20.219 1 91.56 594 ASP B N 1
ATOM 11110 C CA . ASP B 1 594 ? 24.875 -26.453 21.609 1 91.56 594 ASP B CA 1
ATOM 11111 C C . ASP B 1 594 ? 23.984 -27.297 22.516 1 91.56 594 ASP B C 1
ATOM 11113 O O . ASP B 1 594 ? 24.438 -27.797 23.547 1 91.56 594 ASP B O 1
ATOM 11117 N N . TYR B 1 595 ? 22.781 -27.438 22.125 1 92.06 595 TYR B N 1
ATOM 11118 C CA . TYR B 1 595 ? 21.812 -28.203 22.922 1 92.06 595 TYR B CA 1
ATOM 11119 C C . TYR B 1 595 ? 21.688 -29.625 22.406 1 92.06 595 TYR B C 1
ATOM 11121 O O . TYR B 1 595 ? 21.531 -30.562 23.188 1 92.06 595 TYR B O 1
ATOM 11129 N N . LEU B 1 596 ? 21.703 -29.688 21.031 1 94.69 596 LEU B N 1
ATOM 11130 C CA . LEU B 1 596 ? 21.688 -30.984 20.391 1 94.69 596 LEU B CA 1
ATOM 11131 C C . LEU B 1 596 ? 23.078 -31.375 19.906 1 94.69 596 LEU B C 1
ATOM 11133 O O . LEU B 1 596 ? 23.359 -31.328 18.703 1 94.69 596 LEU B O 1
ATOM 11137 N N . THR B 1 597 ? 23.797 -31.938 20.703 1 92.31 597 THR B N 1
ATOM 11138 C CA . THR B 1 597 ? 25.219 -32.156 20.453 1 92.31 597 THR B CA 1
ATOM 11139 C C . THR B 1 597 ? 25.438 -33.156 19.344 1 92.31 597 THR B C 1
ATOM 11141 O O . THR B 1 597 ? 26.453 -33.156 18.656 1 92.31 597 THR B O 1
ATOM 11144 N N . TYR B 1 598 ? 24.453 -34.031 19.203 1 93.06 598 TYR B N 1
ATOM 11145 C CA . TYR B 1 598 ? 24.609 -35.031 18.172 1 93.06 598 TYR B CA 1
ATOM 11146 C C . TYR B 1 598 ? 24.625 -34.406 16.781 1 93.06 598 TYR B C 1
ATOM 11148 O O . TYR B 1 598 ? 25.016 -35.031 15.805 1 93.06 598 TYR B O 1
ATOM 11156 N N . MET B 1 599 ? 24.156 -33.156 16.609 1 95.44 599 MET B N 1
ATOM 11157 C CA . MET B 1 599 ? 24.172 -32.469 15.32 1 95.44 599 MET B CA 1
ATOM 11158 C C . MET B 1 599 ? 25.594 -32.344 14.773 1 95.44 599 MET B C 1
ATOM 11160 O O . MET B 1 599 ? 25.797 -32.281 13.562 1 95.44 599 MET B O 1
ATOM 11164 N N . ARG B 1 600 ? 26.531 -32.469 15.664 1 94.19 600 ARG B N 1
ATOM 11165 C CA . ARG B 1 600 ? 27.938 -32.281 15.297 1 94.19 600 ARG B CA 1
ATOM 11166 C C . ARG B 1 600 ? 28.5 -33.562 14.648 1 94.19 600 ARG B C 1
ATOM 11168 O O . ARG B 1 600 ? 29.594 -33.562 14.109 1 94.19 600 ARG B O 1
ATOM 11175 N N . GLN B 1 601 ? 27.703 -34.562 14.672 1 93.88 601 GLN B N 1
ATOM 11176 C CA . GLN B 1 601 ? 28.109 -35.812 14.055 1 93.88 601 GLN B CA 1
ATOM 11177 C C . GLN B 1 601 ? 27.688 -35.875 12.586 1 93.88 601 GLN B C 1
ATOM 11179 O O . GLN B 1 601 ? 28.125 -36.75 11.836 1 93.88 601 GLN B O 1
ATOM 11184 N N . TYR B 1 602 ? 26.891 -34.938 12.164 1 96.81 602 TYR B N 1
ATOM 11185 C CA . TYR B 1 602 ? 26.375 -34.906 10.805 1 96.81 602 TYR B CA 1
ATOM 11186 C C . TYR B 1 602 ? 27.188 -33.969 9.93 1 96.81 602 TYR B C 1
ATOM 11188 O O . TYR B 1 602 ? 27.828 -33.031 10.438 1 96.81 602 TYR B O 1
ATOM 11196 N N . ILE B 1 603 ? 27.234 -34.219 8.664 1 97.06 603 ILE B N 1
ATOM 11197 C CA . ILE B 1 603 ? 27.781 -33.312 7.668 1 97.06 603 ILE B CA 1
ATOM 11198 C C . ILE B 1 603 ? 26.641 -32.594 6.938 1 97.06 603 ILE B C 1
ATOM 11200 O O . ILE B 1 603 ? 25.859 -33.219 6.219 1 97.06 603 ILE B O 1
ATOM 11204 N N . PHE B 1 604 ? 26.609 -31.297 7.141 1 96.81 604 PHE B N 1
ATOM 11205 C CA . PHE B 1 604 ? 25.531 -30.5 6.566 1 96.81 604 PHE B CA 1
ATOM 11206 C C . PHE B 1 604 ? 25.969 -29.844 5.262 1 96.81 604 PHE B C 1
ATOM 11208 O O . PHE B 1 604 ? 26.953 -29.094 5.234 1 96.81 604 PHE B O 1
ATOM 11215 N N . PHE B 1 605 ? 25.266 -30.172 4.172 1 95.94 605 PHE B N 1
ATOM 11216 C CA . PHE B 1 605 ? 25.328 -29.328 2.99 1 95.94 605 PHE B CA 1
ATOM 11217 C C . PHE B 1 605 ? 24.375 -28.141 3.129 1 95.94 605 PHE B C 1
ATOM 11219 O O . PHE B 1 605 ? 23.172 -28.312 3.342 1 95.94 605 PHE B O 1
ATOM 11226 N N . MET B 1 606 ? 24.938 -26.984 3.008 1 91.69 606 MET B N 1
ATOM 11227 C CA . MET B 1 606 ? 24.156 -25.766 3.186 1 91.69 606 MET B CA 1
ATOM 11228 C C . MET B 1 606 ? 24.094 -24.969 1.896 1 91.69 606 MET B C 1
ATOM 11230 O O . MET B 1 606 ? 25.062 -24.953 1.128 1 91.69 606 MET B O 1
ATOM 11234 N N . ASP B 1 607 ? 22.938 -24.328 1.732 1 80.81 607 ASP B N 1
ATOM 11235 C CA . ASP B 1 607 ? 22.828 -23.5 0.526 1 80.81 607 ASP B CA 1
ATOM 11236 C C . ASP B 1 607 ? 23.531 -22.156 0.703 1 80.81 607 ASP B C 1
ATOM 11238 O O . ASP B 1 607 ? 23.969 -21.828 1.803 1 80.81 607 ASP B O 1
ATOM 11242 N N . SER B 1 608 ? 23.562 -21.484 -0.376 1 80.56 608 SER B N 1
ATOM 11243 C CA . SER B 1 608 ? 24.297 -20.219 -0.413 1 80.56 608 SER B CA 1
ATOM 11244 C C . SER B 1 608 ? 23.688 -19.203 0.553 1 80.56 608 SER B C 1
ATOM 11246 O O . SER B 1 608 ? 24.422 -18.422 1.18 1 80.56 608 SER B O 1
ATOM 11248 N N . ALA B 1 609 ? 22.422 -19.219 0.687 1 81.75 609 ALA B N 1
ATOM 11249 C CA . ALA B 1 609 ? 21.75 -18.25 1.541 1 81.75 609 ALA B CA 1
ATOM 11250 C C . ALA B 1 609 ? 22.125 -18.453 3.008 1 81.75 609 ALA B C 1
ATOM 11252 O O . ALA B 1 609 ? 22.406 -17.5 3.727 1 81.75 609 ALA B O 1
ATOM 11253 N N . LEU B 1 610 ? 22.109 -19.672 3.471 1 86.81 610 LEU B N 1
ATOM 11254 C CA . LEU B 1 610 ? 22.453 -19.984 4.855 1 86.81 610 LEU B CA 1
ATOM 11255 C C . LEU B 1 610 ? 23.922 -19.719 5.129 1 86.81 610 LEU B C 1
ATOM 11257 O O . LEU B 1 610 ? 24.281 -19.219 6.195 1 86.81 610 LEU B O 1
ATOM 11261 N N . CYS B 1 611 ? 24.734 -20.078 4.207 1 89.12 611 CYS B N 1
ATOM 11262 C CA . CYS B 1 611 ? 26.172 -19.828 4.348 1 89.12 611 CYS B CA 1
ATOM 11263 C C . CYS B 1 611 ? 26.453 -18.328 4.441 1 89.12 611 CYS B C 1
ATOM 11265 O O . CYS B 1 611 ? 27.25 -17.891 5.262 1 89.12 611 CYS B O 1
ATOM 11267 N N . HIS B 1 612 ? 25.797 -17.625 3.596 1 88.38 612 HIS B N 1
ATOM 11268 C CA . HIS B 1 612 ? 25.969 -16.188 3.607 1 88.38 612 HIS B CA 1
ATOM 11269 C C . HIS B 1 612 ? 25.469 -15.578 4.914 1 88.38 612 HIS B C 1
ATOM 11271 O O . HIS B 1 612 ? 26.094 -14.656 5.453 1 88.38 612 HIS B O 1
ATOM 11277 N N . ALA B 1 613 ? 24.375 -16.047 5.375 1 84.94 613 ALA B N 1
ATOM 11278 C CA . ALA B 1 613 ? 23.828 -15.547 6.633 1 84.94 613 ALA B CA 1
ATOM 11279 C C . ALA B 1 613 ? 24.797 -15.766 7.785 1 84.94 613 ALA B C 1
ATOM 11281 O O . ALA B 1 613 ? 24.938 -14.906 8.664 1 84.94 613 ALA B O 1
ATOM 11282 N N . ALA B 1 614 ? 25.422 -16.859 7.766 1 84.62 614 ALA B N 1
ATOM 11283 C CA . ALA B 1 614 ? 26.422 -17.156 8.797 1 84.62 614 ALA B CA 1
ATOM 11284 C C . ALA B 1 614 ? 27.625 -16.234 8.68 1 84.62 614 ALA B C 1
ATOM 11286 O O . ALA B 1 614 ? 28.125 -15.727 9.688 1 84.62 614 ALA B O 1
ATOM 11287 N N . ALA B 1 615 ? 28.016 -16.031 7.504 1 83.69 615 ALA B N 1
ATOM 11288 C CA . ALA B 1 615 ? 29.203 -15.234 7.258 1 83.69 615 ALA B CA 1
ATOM 11289 C C . ALA B 1 615 ? 28.938 -13.758 7.555 1 83.69 615 ALA B C 1
ATOM 11291 O O . ALA B 1 615 ? 29.844 -13.031 7.977 1 83.69 615 ALA B O 1
ATOM 11292 N N . ALA B 1 616 ? 27.766 -13.352 7.254 1 80.94 616 ALA B N 1
ATOM 11293 C CA . ALA B 1 616 ? 27.406 -11.938 7.359 1 80.94 616 ALA B CA 1
ATOM 11294 C C . ALA B 1 616 ? 27.109 -11.555 8.805 1 80.94 616 ALA B C 1
ATOM 11296 O O . ALA B 1 616 ? 27.125 -10.375 9.156 1 80.94 616 ALA B O 1
ATOM 11297 N N . SER B 1 617 ? 26.812 -12.5 9.617 1 75.19 617 SER B N 1
ATOM 11298 C CA . SER B 1 617 ? 26.484 -12.219 11.008 1 75.19 617 SER B CA 1
ATOM 11299 C C . SER B 1 617 ? 27.688 -11.695 11.781 1 75.19 617 SER B C 1
ATOM 11301 O O . SER B 1 617 ? 28.828 -11.969 11.406 1 75.19 617 SER B O 1
ATOM 11303 N N . ALA B 1 618 ? 27.484 -10.828 12.789 1 62.56 618 ALA B N 1
ATOM 11304 C CA . ALA B 1 618 ? 28.547 -10.266 13.617 1 62.56 618 ALA B CA 1
ATOM 11305 C C . ALA B 1 618 ? 29.438 -11.367 14.188 1 62.56 618 ALA B C 1
ATOM 11307 O O . ALA B 1 618 ? 30.641 -11.18 14.352 1 62.56 618 ALA B O 1
ATOM 11308 N N . ASN B 1 619 ? 28.812 -12.469 14.469 1 66.06 619 ASN B N 1
ATOM 11309 C CA . ASN B 1 619 ? 29.547 -13.617 14.992 1 66.06 619 ASN B CA 1
ATOM 11310 C C . ASN B 1 619 ? 29.656 -14.734 13.961 1 66.06 619 ASN B C 1
ATOM 11312 O O . ASN B 1 619 ? 29.688 -15.914 14.32 1 66.06 619 ASN B O 1
ATOM 11316 N N . GLY B 1 620 ? 29.703 -14.328 12.75 1 62.56 620 GLY B N 1
ATOM 11317 C CA . GLY B 1 620 ? 29.516 -15.266 11.656 1 62.56 620 GLY B CA 1
ATOM 11318 C C . GLY B 1 620 ? 30.5 -16.422 11.688 1 62.56 620 GLY B C 1
ATOM 11319 O O . GLY B 1 620 ? 30.109 -17.594 11.633 1 62.56 620 GLY B O 1
ATOM 11320 N N . ALA B 1 621 ? 31.719 -16.094 11.773 1 65.69 621 ALA B N 1
ATOM 11321 C CA . ALA B 1 621 ? 32.719 -17.156 11.789 1 65.69 621 ALA B CA 1
ATOM 11322 C C . ALA B 1 621 ? 32.5 -18.094 12.969 1 65.69 621 ALA B C 1
ATOM 11324 O O . ALA B 1 621 ? 32.688 -19.312 12.828 1 65.69 621 ALA B O 1
ATOM 11325 N N . ALA B 1 622 ? 31.953 -17.531 13.922 1 79.88 622 ALA B N 1
ATOM 11326 C CA . ALA B 1 622 ? 31.766 -18.344 15.125 1 79.88 622 ALA B CA 1
ATOM 11327 C C . ALA B 1 622 ? 30.516 -19.219 15.016 1 79.88 622 ALA B C 1
ATOM 11329 O O . ALA B 1 622 ? 30.453 -20.297 15.609 1 79.88 622 ALA B O 1
ATOM 11330 N N . LEU B 1 623 ? 29.656 -18.844 14.25 1 87.06 623 LEU B N 1
ATOM 11331 C CA . LEU B 1 623 ? 28.391 -19.578 14.141 1 87.06 623 LEU B CA 1
ATOM 11332 C C . LEU B 1 623 ? 28.594 -20.875 13.367 1 87.06 623 LEU B C 1
ATOM 11334 O O . LEU B 1 623 ? 28.188 -21.938 13.82 1 87.06 623 LEU B O 1
ATOM 11338 N N . ARG B 1 624 ? 29.266 -20.797 12.273 1 90.25 624 ARG B N 1
ATOM 11339 C CA . ARG B 1 624 ? 29.422 -21.984 11.445 1 90.25 624 ARG B CA 1
ATOM 11340 C C . ARG B 1 624 ? 30.375 -22.984 12.094 1 90.25 624 ARG B C 1
ATOM 11342 O O . ARG B 1 624 ? 30.344 -24.172 11.789 1 90.25 624 ARG B O 1
ATOM 11349 N N . GLN B 1 625 ? 31.234 -22.531 12.969 1 90.38 625 GLN B N 1
ATOM 11350 C CA . GLN B 1 625 ? 32.156 -23.406 13.672 1 90.38 625 GLN B CA 1
ATOM 11351 C C . GLN B 1 625 ? 31.406 -24.406 14.555 1 90.38 625 GLN B C 1
ATOM 11353 O O . GLN B 1 625 ? 31.953 -25.438 14.938 1 90.38 625 GLN B O 1
ATOM 11358 N N . LYS B 1 626 ? 30.234 -24.078 14.75 1 91.69 626 LYS B N 1
ATOM 11359 C CA . LYS B 1 626 ? 29.406 -24.938 15.602 1 91.69 626 LYS B CA 1
ATOM 11360 C C . LYS B 1 626 ? 29 -26.203 14.859 1 91.69 626 LYS B C 1
ATOM 11362 O O . LYS B 1 626 ? 28.594 -27.188 15.484 1 91.69 626 LYS B O 1
ATOM 11367 N N . LEU B 1 627 ? 29.125 -26.219 13.578 1 94.38 627 LEU B N 1
ATOM 11368 C CA . LEU B 1 627 ? 28.859 -27.391 12.75 1 94.38 627 LEU B CA 1
ATOM 11369 C C . LEU B 1 627 ? 30.062 -27.719 11.867 1 94.38 627 LEU B C 1
ATOM 11371 O O . LEU B 1 627 ? 30.047 -27.438 10.664 1 94.38 627 LEU B O 1
ATOM 11375 N N . PRO B 1 628 ? 30.953 -28.422 12.484 1 94.06 628 PRO B N 1
ATOM 11376 C CA . PRO B 1 628 ? 32.156 -28.734 11.727 1 94.06 628 PRO B CA 1
ATOM 11377 C C . PRO B 1 628 ? 31.891 -29.609 10.508 1 94.06 628 PRO B C 1
ATOM 11379 O O . PRO B 1 628 ? 30.969 -30.438 10.531 1 94.06 628 PRO B O 1
ATOM 11382 N N . SER B 1 629 ? 32.656 -29.438 9.445 1 95.12 629 SER B N 1
ATOM 11383 C CA . SER B 1 629 ? 32.625 -30.188 8.195 1 95.12 629 SER B CA 1
ATOM 11384 C C . SER B 1 629 ? 31.375 -29.844 7.379 1 95.12 629 SER B C 1
ATOM 11386 O O . SER B 1 629 ? 31.016 -30.562 6.445 1 95.12 629 SER B O 1
ATOM 11388 N N . SER B 1 630 ? 30.672 -28.766 7.855 1 95.56 630 SER B N 1
ATOM 11389 C CA . SER B 1 630 ? 29.625 -28.266 6.984 1 95.56 630 SER B CA 1
ATOM 11390 C C . SER B 1 630 ? 30.188 -27.75 5.668 1 95.56 630 SER B C 1
ATOM 11392 O O . SER B 1 630 ? 31.281 -27.172 5.637 1 95.56 630 SER B O 1
ATOM 11394 N N . ILE B 1 631 ? 29.469 -27.953 4.598 1 96.06 631 ILE B N 1
ATOM 11395 C CA . ILE B 1 631 ? 29.938 -27.609 3.256 1 96.06 631 ILE B CA 1
ATOM 11396 C C . ILE B 1 631 ? 29.047 -26.531 2.664 1 96.06 631 ILE B C 1
ATOM 11398 O O . ILE B 1 631 ? 27.812 -26.609 2.74 1 96.06 631 ILE B O 1
ATOM 11402 N N . CYS B 1 632 ? 29.688 -25.516 2.088 1 94.38 632 CYS B N 1
ATOM 11403 C CA . CYS B 1 632 ? 28.953 -24.406 1.453 1 94.38 632 CYS B CA 1
ATOM 11404 C C . CYS B 1 632 ? 29.297 -24.328 -0.03 1 94.38 632 CYS B C 1
ATOM 11406 O O . CYS B 1 632 ? 30.453 -24.484 -0.418 1 94.38 632 CYS B O 1
ATOM 11408 N N . ILE B 1 633 ? 28.297 -24.141 -0.743 1 93.25 633 ILE B N 1
ATOM 11409 C CA . ILE B 1 633 ? 28.406 -23.859 -2.17 1 93.25 633 ILE B CA 1
ATOM 11410 C C . ILE B 1 633 ? 28 -22.406 -2.441 1 93.25 633 ILE B C 1
ATOM 11412 O O . ILE B 1 633 ? 26.875 -22.016 -2.131 1 93.25 633 ILE B O 1
ATOM 11416 N N . TYR B 1 634 ? 28.906 -21.578 -3 1 93.56 634 TYR B N 1
ATOM 11417 C CA . TYR B 1 634 ? 28.641 -20.156 -3.191 1 93.56 634 TYR B CA 1
ATOM 11418 C C . TYR B 1 634 ? 29.219 -19.672 -4.512 1 93.56 634 TYR B C 1
ATOM 11420 O O . TYR B 1 634 ? 29.953 -20.406 -5.188 1 93.56 634 TYR B O 1
ATOM 11428 N N . PRO B 1 635 ? 28.859 -18.484 -4.961 1 94.75 635 PRO B N 1
ATOM 11429 C CA . PRO B 1 635 ? 29.312 -18 -6.273 1 94.75 635 PRO B CA 1
ATOM 11430 C C . PRO B 1 635 ? 30.828 -17.984 -6.406 1 94.75 635 PRO B C 1
ATOM 11432 O O . PRO B 1 635 ? 31.531 -17.594 -5.469 1 94.75 635 PRO B O 1
ATOM 11435 N N . ASN B 1 636 ? 31.281 -18.453 -7.531 1 95.5 636 ASN B N 1
ATOM 11436 C CA . ASN B 1 636 ? 32.719 -18.391 -7.805 1 95.5 636 ASN B CA 1
ATOM 11437 C C . ASN B 1 636 ? 33.125 -17.031 -8.367 1 95.5 636 ASN B C 1
ATOM 11439 O O . ASN B 1 636 ? 32.688 -16.641 -9.453 1 95.5 636 ASN B O 1
ATOM 11443 N N . VAL B 1 637 ? 33.906 -16.328 -7.641 1 96.38 637 VAL B N 1
ATOM 11444 C CA . VAL B 1 637 ? 34.5 -15.062 -8.062 1 96.38 637 VAL B CA 1
ATOM 11445 C C . VAL B 1 637 ? 36.031 -15.133 -7.922 1 96.38 637 VAL B C 1
ATOM 11447 O O . VAL B 1 637 ? 36.562 -15.539 -6.871 1 96.38 637 VAL B O 1
ATOM 11450 N N . THR B 1 638 ? 36.719 -14.773 -9.016 1 93.75 638 THR B N 1
ATOM 11451 C CA . THR B 1 638 ? 38.156 -14.82 -8.93 1 93.75 638 THR B CA 1
ATOM 11452 C C . THR B 1 638 ? 38.688 -13.797 -7.922 1 93.75 638 THR B C 1
ATOM 11454 O O . THR B 1 638 ? 38.062 -12.734 -7.746 1 93.75 638 THR B O 1
ATOM 11457 N N . GLN B 1 639 ? 39.781 -14.109 -7.383 1 92.25 639 GLN B N 1
ATOM 11458 C CA . GLN B 1 639 ? 40.344 -13.211 -6.395 1 92.25 639 GLN B CA 1
ATOM 11459 C C . GLN B 1 639 ? 40.719 -11.875 -7.023 1 92.25 639 GLN B C 1
ATOM 11461 O O . GLN B 1 639 ? 40.594 -10.82 -6.391 1 92.25 639 GLN B O 1
ATOM 11466 N N . THR B 1 640 ? 41.125 -11.891 -8.18 1 95.06 640 THR B N 1
ATOM 11467 C CA . THR B 1 640 ? 41.562 -10.68 -8.875 1 95.06 640 THR B CA 1
ATOM 11468 C C . THR B 1 640 ? 40.375 -9.742 -9.094 1 95.06 640 THR B C 1
ATOM 11470 O O . THR B 1 640 ? 40.469 -8.539 -8.836 1 95.06 640 THR B O 1
ATOM 11473 N N . ARG B 1 641 ? 39.281 -10.281 -9.516 1 96 641 ARG B N 1
ATOM 11474 C CA . ARG B 1 641 ? 38.125 -9.469 -9.781 1 96 641 ARG B CA 1
ATOM 11475 C C . ARG B 1 641 ? 37.531 -8.922 -8.484 1 96 641 ARG B C 1
ATOM 11477 O O . ARG B 1 641 ? 37.094 -7.762 -8.43 1 96 641 ARG B O 1
ATOM 11484 N N . LEU B 1 642 ? 37.5 -9.766 -7.492 1 96.81 642 LEU B N 1
ATOM 11485 C CA . LEU B 1 642 ? 37 -9.344 -6.195 1 96.81 642 LEU B CA 1
ATOM 11486 C C . LEU B 1 642 ? 37.844 -8.227 -5.605 1 96.81 642 LEU B C 1
ATOM 11488 O O . LEU B 1 642 ? 37.312 -7.234 -5.098 1 96.81 642 LEU B O 1
ATOM 11492 N N . ALA B 1 643 ? 39.156 -8.375 -5.73 1 96.31 643 ALA B N 1
ATOM 11493 C CA . ALA B 1 643 ? 40.094 -7.375 -5.203 1 96.31 643 ALA B CA 1
ATOM 11494 C C . ALA B 1 643 ? 39.938 -6.055 -5.961 1 96.31 643 ALA B C 1
ATOM 11496 O O . ALA B 1 643 ? 40.031 -4.98 -5.363 1 96.31 643 ALA B O 1
ATOM 11497 N N . ALA B 1 644 ? 39.812 -6.141 -7.203 1 96 644 ALA B N 1
ATOM 11498 C CA . ALA B 1 644 ? 39.656 -4.941 -8.023 1 96 644 ALA B CA 1
ATOM 11499 C C . ALA B 1 644 ? 38.406 -4.148 -7.637 1 96 644 ALA B C 1
ATOM 11501 O O . ALA B 1 644 ? 38.469 -2.922 -7.527 1 96 644 ALA B O 1
ATOM 11502 N N . LEU B 1 645 ? 37.281 -4.781 -7.5 1 96.69 645 LEU B N 1
ATOM 11503 C CA . LEU B 1 645 ? 36.062 -4.102 -7.141 1 96.69 645 LEU B CA 1
ATOM 11504 C C . LEU B 1 645 ? 36.156 -3.514 -5.738 1 96.69 645 LEU B C 1
ATOM 11506 O O . LEU B 1 645 ? 35.656 -2.408 -5.492 1 96.69 645 LEU B O 1
ATOM 11510 N N . ASN B 1 646 ? 36.75 -4.254 -4.855 1 97 646 ASN B N 1
ATOM 11511 C CA . ASN B 1 646 ? 36.875 -3.783 -3.48 1 97 646 ASN B CA 1
ATOM 11512 C C . ASN B 1 646 ? 37.812 -2.588 -3.385 1 97 646 ASN B C 1
ATOM 11514 O O . ASN B 1 646 ? 37.625 -1.716 -2.533 1 97 646 ASN B O 1
ATOM 11518 N N . THR B 1 647 ? 38.812 -2.605 -4.258 1 96.19 647 THR B N 1
ATOM 11519 C CA . THR B 1 647 ? 39.688 -1.444 -4.301 1 96.19 647 THR B CA 1
ATOM 11520 C C . THR B 1 647 ? 38.906 -0.188 -4.676 1 96.19 647 THR B C 1
ATOM 11522 O O . THR B 1 647 ? 39.094 0.875 -4.086 1 96.19 647 THR B O 1
ATOM 11525 N N . LEU B 1 648 ? 38.062 -0.331 -5.59 1 95.12 648 LEU B N 1
ATOM 11526 C CA . LEU B 1 648 ? 37.219 0.789 -5.98 1 95.12 648 LEU B CA 1
ATOM 11527 C C . LEU B 1 648 ? 36.25 1.15 -4.855 1 95.12 648 LEU B C 1
ATOM 11529 O O . LEU B 1 648 ? 36.094 2.326 -4.516 1 95.12 648 LEU B O 1
ATOM 11533 N N . TYR B 1 649 ? 35.656 0.182 -4.301 1 96.38 649 TYR B N 1
ATOM 11534 C CA . TYR B 1 649 ? 34.625 0.351 -3.285 1 96.38 649 TYR B CA 1
ATOM 11535 C C . TYR B 1 649 ? 35.156 1.079 -2.064 1 96.38 649 TYR B C 1
ATOM 11537 O O . TYR B 1 649 ? 34.5 1.926 -1.479 1 96.38 649 TYR B O 1
ATOM 11545 N N . THR B 1 650 ? 36.438 0.782 -1.722 1 94.75 650 THR B N 1
ATOM 11546 C CA . THR B 1 650 ? 36.969 1.312 -0.483 1 94.75 650 THR B CA 1
ATOM 11547 C C . THR B 1 650 ? 37.812 2.566 -0.756 1 94.75 650 THR B C 1
ATOM 11549 O O . THR B 1 650 ? 38.312 3.195 0.174 1 94.75 650 THR B O 1
ATOM 11552 N N . SER B 1 651 ? 37.906 2.906 -1.96 1 94.12 651 SER B N 1
ATOM 11553 C CA . SER B 1 651 ? 38.688 4.074 -2.318 1 94.12 651 SER B CA 1
ATOM 11554 C C . SER B 1 651 ? 38.094 5.352 -1.745 1 94.12 651 SER B C 1
ATOM 11556 O O . SER B 1 651 ? 36.875 5.426 -1.519 1 94.12 651 SER B O 1
ATOM 11558 N N . SER B 1 652 ? 38.906 6.379 -1.595 1 91.75 652 SER B N 1
ATOM 11559 C CA . SER B 1 652 ? 38.469 7.668 -1.07 1 91.75 652 SER B CA 1
ATOM 11560 C C . SER B 1 652 ? 37.594 8.406 -2.076 1 91.75 652 SER B C 1
ATOM 11562 O O . SER B 1 652 ? 36.75 9.203 -1.691 1 91.75 652 SER B O 1
ATOM 11564 N N . ASP B 1 653 ? 37.812 8.086 -3.295 1 89.06 653 ASP B N 1
ATOM 11565 C CA . ASP B 1 653 ? 37.062 8.734 -4.355 1 89.06 653 ASP B CA 1
ATOM 11566 C C . ASP B 1 653 ? 35.594 8.406 -4.25 1 89.06 653 ASP B C 1
ATOM 11568 O O . ASP B 1 653 ? 34.719 9.188 -4.691 1 89.06 653 ASP B O 1
ATOM 11572 N N . TYR B 1 654 ? 35.281 7.277 -3.578 1 92.62 654 TYR B N 1
ATOM 11573 C CA . TYR B 1 654 ? 33.906 6.848 -3.523 1 92.62 654 TYR B CA 1
ATOM 11574 C C . TYR B 1 654 ? 33.344 6.977 -2.111 1 92.62 654 TYR B C 1
ATOM 11576 O O . TYR B 1 654 ? 32.312 6.371 -1.782 1 92.62 654 TYR B O 1
ATOM 11584 N N . ALA B 1 655 ? 34.031 7.734 -1.335 1 90.12 655 ALA B N 1
ATOM 11585 C CA . ALA B 1 655 ? 33.594 7.918 0.043 1 90.12 655 ALA B CA 1
ATOM 11586 C C . ALA B 1 655 ? 32.188 8.57 0.088 1 90.12 655 ALA B C 1
ATOM 11588 O O . ALA B 1 655 ? 31.328 8.141 0.84 1 90.12 655 ALA B O 1
ATOM 11589 N N . THR B 1 656 ? 32.031 9.617 -0.679 1 85.75 656 THR B N 1
ATOM 11590 C CA . THR B 1 656 ? 30.75 10.305 -0.736 1 85.75 656 THR B CA 1
ATOM 11591 C C . THR B 1 656 ? 29.672 9.391 -1.302 1 85.75 656 THR B C 1
ATOM 11593 O O . THR B 1 656 ? 28.531 9.398 -0.827 1 85.75 656 THR B O 1
ATOM 11596 N N . THR B 1 657 ? 30.016 8.656 -2.229 1 89.5 657 THR B N 1
ATOM 11597 C CA . THR B 1 657 ? 29.094 7.707 -2.852 1 89.5 657 THR B CA 1
ATOM 11598 C C . THR B 1 657 ? 28.609 6.672 -1.839 1 89.5 657 THR B C 1
ATOM 11600 O O . THR B 1 657 ? 27.422 6.336 -1.801 1 89.5 657 THR B O 1
ATOM 11603 N N . ARG B 1 658 ? 29.484 6.199 -1.054 1 91.06 658 ARG B N 1
ATOM 11604 C CA . ARG B 1 658 ? 29.125 5.215 -0.037 1 91.06 658 ARG B CA 1
ATOM 11605 C C . ARG B 1 658 ? 28.156 5.809 0.981 1 91.06 658 ARG B C 1
ATOM 11607 O O . ARG B 1 658 ? 27.234 5.129 1.443 1 91.06 658 ARG B O 1
ATOM 11614 N N . GLN B 1 659 ? 28.406 7.035 1.252 1 84.94 659 GLN B N 1
ATOM 11615 C CA . GLN B 1 659 ? 27.516 7.703 2.186 1 84.94 659 GLN B CA 1
ATOM 11616 C C . GLN B 1 659 ? 26.109 7.867 1.585 1 84.94 659 GLN B C 1
ATOM 11618 O O . GLN B 1 659 ? 25.109 7.684 2.273 1 84.94 659 GLN B O 1
ATOM 11623 N N . GLU B 1 660 ? 26.078 8.188 0.347 1 85.56 660 GLU B N 1
ATOM 11624 C CA . GLU B 1 660 ? 24.812 8.32 -0.347 1 85.56 660 GLU B CA 1
ATOM 11625 C C . GLU B 1 660 ? 24.078 6.984 -0.438 1 85.56 660 GLU B C 1
ATOM 11627 O O . GLU B 1 660 ? 22.859 6.926 -0.325 1 85.56 660 GLU B O 1
ATOM 11632 N N . MET B 1 661 ? 24.844 5.977 -0.626 1 92.94 661 MET B N 1
ATOM 11633 C CA . MET B 1 661 ? 24.25 4.641 -0.689 1 92.94 661 MET B CA 1
ATOM 11634 C C . MET B 1 661 ? 23.641 4.25 0.651 1 92.94 661 MET B C 1
ATOM 11636 O O . MET B 1 661 ? 22.562 3.666 0.696 1 92.94 661 MET B O 1
ATOM 11640 N N . ARG B 1 662 ? 24.344 4.613 1.666 1 88.44 662 ARG B N 1
ATOM 11641 C CA . ARG B 1 662 ? 23.828 4.332 3.002 1 88.44 662 ARG B CA 1
ATOM 11642 C C . ARG B 1 662 ? 22.516 5.07 3.248 1 88.44 662 ARG B C 1
ATOM 11644 O O . ARG B 1 662 ? 21.578 4.504 3.812 1 88.44 662 ARG B O 1
ATOM 11651 N N . LYS B 1 663 ? 22.5 6.238 2.799 1 84.31 663 LYS B N 1
ATOM 11652 C CA . LYS B 1 663 ? 21.297 7.035 2.953 1 84.31 663 LYS B CA 1
ATOM 11653 C C . LYS B 1 663 ? 20.141 6.453 2.135 1 84.31 663 LYS B C 1
ATOM 11655 O O . LYS B 1 663 ? 19.016 6.359 2.621 1 84.31 663 LYS B O 1
ATOM 11660 N N . LEU B 1 664 ? 20.422 6.125 0.97 1 89.88 664 LEU B N 1
ATOM 11661 C CA . LEU B 1 664 ? 19.438 5.539 0.077 1 89.88 664 LEU B CA 1
ATOM 11662 C C . LEU B 1 664 ? 18.844 4.266 0.679 1 89.88 664 LEU B C 1
ATOM 11664 O O . LEU B 1 664 ? 17.625 4.07 0.666 1 89.88 664 LEU B O 1
ATOM 11668 N N . MET B 1 665 ? 19.703 3.447 1.258 1 92.25 665 MET B N 1
ATOM 11669 C CA . MET B 1 665 ? 19.266 2.203 1.886 1 92.25 665 MET B CA 1
ATOM 11670 C C . MET B 1 665 ? 18.438 2.486 3.135 1 92.25 665 MET B C 1
ATOM 11672 O O . MET B 1 665 ? 17.422 1.833 3.369 1 92.25 665 MET B O 1
ATOM 11676 N N . SER B 1 666 ? 18.891 3.424 3.805 1 83.75 666 SER B N 1
ATOM 11677 C CA . SER B 1 666 ? 18.172 3.791 5.016 1 83.75 666 SER B CA 1
ATOM 11678 C C . SER B 1 666 ? 16.766 4.305 4.688 1 83.75 666 SER B C 1
ATOM 11680 O O . SER B 1 666 ? 15.797 3.941 5.355 1 83.75 666 SER B O 1
ATOM 11682 N N . ASP B 1 667 ? 16.656 5.07 3.66 1 79.5 667 ASP B N 1
ATOM 11683 C CA . ASP B 1 667 ? 15.375 5.609 3.225 1 79.5 667 ASP B CA 1
ATOM 11684 C C . ASP B 1 667 ? 14.445 4.492 2.758 1 79.5 667 ASP B C 1
ATOM 11686 O O . ASP B 1 667 ? 13.219 4.621 2.852 1 79.5 667 ASP B O 1
ATOM 11690 N N . GLY B 1 668 ? 15.062 3.404 2.342 1 87.31 668 GLY B N 1
ATOM 11691 C CA . GLY B 1 668 ? 14.289 2.289 1.818 1 87.31 668 GLY B CA 1
ATOM 11692 C C . GLY B 1 668 ? 13.883 1.292 2.887 1 87.31 668 GLY B C 1
ATOM 11693 O O . GLY B 1 668 ? 13.375 0.212 2.576 1 87.31 668 GLY B O 1
ATOM 11694 N N . GLY B 1 669 ? 14.148 1.557 4.168 1 81.88 669 GLY B N 1
ATOM 11695 C CA . GLY B 1 669 ? 13.727 0.698 5.262 1 81.88 669 GLY B CA 1
ATOM 11696 C C . GLY B 1 669 ? 14.828 -0.224 5.754 1 81.88 669 GLY B C 1
ATOM 11697 O O . GLY B 1 669 ? 14.562 -1.159 6.512 1 81.88 669 GLY B O 1
ATOM 11698 N N . PHE B 1 670 ? 16.094 0.071 5.375 1 88 670 PHE B N 1
ATOM 11699 C CA . PHE B 1 670 ? 17.203 -0.8 5.746 1 88 670 PHE B CA 1
ATOM 11700 C C . PHE B 1 670 ? 18.062 -0.157 6.828 1 88 670 PHE B C 1
ATOM 11702 O O . PHE B 1 670 ? 19.266 -0.436 6.926 1 88 670 PHE B O 1
ATOM 11709 N N . LEU B 1 671 ? 17.562 0.758 7.523 1 78.12 671 LEU B N 1
ATOM 11710 C CA . LEU B 1 671 ? 18.344 1.502 8.5 1 78.12 671 LEU B CA 1
ATOM 11711 C C . LEU B 1 671 ? 19.031 0.556 9.484 1 78.12 671 LEU B C 1
ATOM 11713 O O . LEU B 1 671 ? 20.25 0.661 9.703 1 78.12 671 LEU B O 1
ATOM 11717 N N . SER B 1 672 ? 18.344 -0.419 10.023 1 73.38 672 SER B N 1
ATOM 11718 C CA . SER B 1 672 ? 18.891 -1.344 11.016 1 73.38 672 SER B CA 1
ATOM 11719 C C . SER B 1 672 ? 20.016 -2.18 10.422 1 73.38 672 SER B C 1
ATOM 11721 O O . SER B 1 672 ? 21.047 -2.389 11.062 1 73.38 672 SER B O 1
ATOM 11723 N N . SER B 1 673 ? 19.828 -2.6 9.227 1 82.81 673 SER B N 1
ATOM 11724 C CA . SER B 1 673 ? 20.828 -3.461 8.602 1 82.81 673 SER B CA 1
ATOM 11725 C C . SER B 1 673 ? 22.047 -2.668 8.18 1 82.81 673 SER B C 1
ATOM 11727 O O . SER B 1 673 ? 23.172 -3.158 8.273 1 82.81 673 SER B O 1
ATOM 11729 N N . VAL B 1 674 ? 21.859 -1.48 7.766 1 84.75 674 VAL B N 1
ATOM 11730 C CA . VAL B 1 674 ? 22.969 -0.654 7.316 1 84.75 674 VAL B CA 1
ATOM 11731 C C . VAL B 1 674 ? 23.859 -0.305 8.508 1 84.75 674 VAL B C 1
ATOM 11733 O O . VAL B 1 674 ? 25.078 -0.209 8.359 1 84.75 674 VAL B O 1
ATOM 11736 N N . GLU B 1 675 ? 23.312 -0.258 9.625 1 74.94 675 GLU B N 1
ATOM 11737 C CA . GLU B 1 675 ? 24.062 0.118 10.82 1 74.94 675 GLU B CA 1
ATOM 11738 C C . GLU B 1 675 ? 24.719 -1.099 11.461 1 74.94 675 GLU B C 1
ATOM 11740 O O . GLU B 1 675 ? 25.828 -0.998 12.008 1 74.94 675 GLU B O 1
ATOM 11745 N N . SER B 1 676 ? 24.062 -2.184 11.375 1 77 676 SER B N 1
ATOM 11746 C CA . SER B 1 676 ? 24.516 -3.334 12.148 1 77 676 SER B CA 1
ATOM 11747 C C . SER B 1 676 ? 25.375 -4.27 11.297 1 77 676 SER B C 1
ATOM 11749 O O . SER B 1 676 ? 26.203 -5.02 11.82 1 77 676 SER B O 1
ATOM 11751 N N . CYS B 1 677 ? 25.156 -4.199 9.992 1 83.94 677 CYS B N 1
ATOM 11752 C CA . CYS B 1 677 ? 25.844 -5.156 9.133 1 83.94 677 CYS B CA 1
ATOM 11753 C C . CYS B 1 677 ? 27.188 -4.609 8.672 1 83.94 677 CYS B C 1
ATOM 11755 O O . CYS B 1 677 ? 27.375 -3.395 8.609 1 83.94 677 CYS B O 1
ATOM 11757 N N . ASP B 1 678 ? 28.109 -5.594 8.484 1 86.44 678 ASP B N 1
ATOM 11758 C CA . ASP B 1 678 ? 29.391 -5.207 7.914 1 86.44 678 ASP B CA 1
ATOM 11759 C C . ASP B 1 678 ? 29.281 -4.973 6.41 1 86.44 678 ASP B C 1
ATOM 11761 O O . ASP B 1 678 ? 29.156 -5.922 5.637 1 86.44 678 ASP B O 1
ATOM 11765 N N . ILE B 1 679 ? 29.297 -3.689 6.07 1 89.62 679 ILE B N 1
ATOM 11766 C CA . ILE B 1 679 ? 29.188 -3.354 4.656 1 89.62 679 ILE B CA 1
ATOM 11767 C C . ILE B 1 679 ? 30.469 -2.66 4.191 1 89.62 679 ILE B C 1
ATOM 11769 O O . ILE B 1 679 ? 30.438 -1.85 3.26 1 89.62 679 ILE B O 1
ATOM 11773 N N . SER B 1 680 ? 31.594 -2.965 4.824 1 89.56 680 SER B N 1
ATOM 11774 C CA . SER B 1 680 ? 32.844 -2.277 4.551 1 89.56 680 SER B CA 1
ATOM 11775 C C . SER B 1 680 ? 33.5 -2.82 3.289 1 89.56 680 SER B C 1
ATOM 11777 O O . SER B 1 680 ? 34.375 -2.164 2.703 1 89.56 680 SER B O 1
ATOM 11779 N N . SER B 1 681 ? 33.156 -4.035 2.965 1 92.56 681 SER B N 1
ATOM 11780 C CA . SER B 1 681 ? 33.688 -4.633 1.75 1 92.56 681 SER B CA 1
ATOM 11781 C C . SER B 1 681 ? 32.656 -5.512 1.052 1 92.56 681 SER B C 1
ATOM 11783 O O . SER B 1 681 ? 31.641 -5.879 1.647 1 92.56 681 SER B O 1
ATOM 11785 N N . ILE B 1 682 ? 32.969 -5.828 -0.17 1 94.81 682 ILE B N 1
ATOM 11786 C CA . ILE B 1 682 ? 32.094 -6.699 -0.961 1 94.81 682 ILE B CA 1
ATOM 11787 C C . ILE B 1 682 ? 32.531 -8.156 -0.78 1 94.81 682 ILE B C 1
ATOM 11789 O O . ILE B 1 682 ? 33.719 -8.484 -0.929 1 94.81 682 ILE B O 1
ATOM 11793 N N . SER B 1 683 ? 31.531 -8.945 -0.448 1 92.31 683 SER B N 1
ATOM 11794 C CA . SER B 1 683 ? 31.766 -10.367 -0.225 1 92.31 683 SER B CA 1
ATOM 11795 C C . SER B 1 683 ? 31.594 -11.164 -1.514 1 92.31 683 SER B C 1
ATOM 11797 O O . SER B 1 683 ? 30.797 -10.789 -2.381 1 92.31 683 SER B O 1
ATOM 11799 N N . PRO B 1 684 ? 32.406 -12.289 -1.606 1 92.94 684 PRO B N 1
ATOM 11800 C CA . PRO B 1 684 ? 32.188 -13.141 -2.779 1 92.94 684 PRO B CA 1
ATOM 11801 C C . PRO B 1 684 ? 30.766 -13.711 -2.848 1 92.94 684 PRO B C 1
ATOM 11803 O O . PRO B 1 684 ? 30.297 -14.07 -3.93 1 92.94 684 PRO B O 1
ATOM 11806 N N . TYR B 1 685 ? 30.062 -13.773 -1.72 1 92.62 685 TYR B N 1
ATOM 11807 C CA . TYR B 1 685 ? 28.688 -14.273 -1.689 1 92.62 685 TYR B CA 1
ATOM 11808 C C . TYR B 1 685 ? 27.766 -13.367 -2.492 1 92.62 685 TYR B C 1
ATOM 11810 O O . TYR B 1 685 ? 26.656 -13.773 -2.873 1 92.62 685 TYR B O 1
ATOM 11818 N N . ALA B 1 686 ? 28.234 -12.148 -2.777 1 94.56 686 ALA B N 1
ATOM 11819 C CA . ALA B 1 686 ? 27.406 -11.18 -3.492 1 94.56 686 ALA B CA 1
ATOM 11820 C C . ALA B 1 686 ? 27.672 -11.234 -4.992 1 94.56 686 ALA B C 1
ATOM 11822 O O . ALA B 1 686 ? 27.25 -10.344 -5.738 1 94.56 686 ALA B O 1
ATOM 11823 N N . GLY B 1 687 ? 28.312 -12.273 -5.441 1 95.88 687 GLY B N 1
ATOM 11824 C CA . GLY B 1 687 ? 28.766 -12.352 -6.824 1 95.88 687 GLY B CA 1
ATOM 11825 C C . GLY B 1 687 ? 27.625 -12.219 -7.824 1 95.88 687 GLY B C 1
ATOM 11826 O O . GLY B 1 687 ? 27.734 -11.469 -8.797 1 95.88 687 GLY B O 1
ATOM 11827 N N . PHE B 1 688 ? 26.562 -12.859 -7.609 1 96.44 688 PHE B N 1
ATOM 11828 C CA . PHE B 1 688 ? 25.453 -12.859 -8.562 1 96.44 688 PHE B CA 1
ATOM 11829 C C . PHE B 1 688 ? 24.703 -11.539 -8.516 1 96.44 688 PHE B C 1
ATOM 11831 O O . PHE B 1 688 ? 24.094 -11.125 -9.5 1 96.44 688 PHE B O 1
ATOM 11838 N N . ALA B 1 689 ? 24.703 -10.859 -7.336 1 96.88 689 ALA B N 1
ATOM 11839 C CA . ALA B 1 689 ? 24.109 -9.523 -7.23 1 96.88 689 ALA B CA 1
ATOM 11840 C C . ALA B 1 689 ? 24.922 -8.508 -8.031 1 96.88 689 ALA B C 1
ATOM 11842 O O . ALA B 1 689 ? 24.359 -7.633 -8.688 1 96.88 689 ALA B O 1
ATOM 11843 N N . VAL B 1 690 ? 26.234 -8.641 -7.941 1 98 690 VAL B N 1
ATOM 11844 C CA . VAL B 1 690 ? 27.125 -7.777 -8.727 1 98 690 VAL B CA 1
ATOM 11845 C C . VAL B 1 690 ? 26.859 -7.996 -10.211 1 98 690 VAL B C 1
ATOM 11847 O O . VAL B 1 690 ? 26.781 -7.035 -10.984 1 98 690 VAL B O 1
ATOM 11850 N N . ASP B 1 691 ? 26.719 -9.25 -10.594 1 98.19 691 ASP B N 1
ATOM 11851 C CA . ASP B 1 691 ? 26.406 -9.562 -11.984 1 98.19 691 ASP B CA 1
ATOM 11852 C C . ASP B 1 691 ? 25.094 -8.898 -12.414 1 98.19 691 ASP B C 1
ATOM 11854 O O . ASP B 1 691 ? 24.953 -8.461 -13.555 1 98.19 691 ASP B O 1
ATOM 11858 N N . ALA B 1 692 ? 24.125 -8.93 -11.516 1 98.19 692 ALA B N 1
ATOM 11859 C CA . ALA B 1 692 ? 22.859 -8.281 -11.828 1 98.19 692 ALA B CA 1
ATOM 11860 C C . ALA B 1 692 ? 23.062 -6.809 -12.18 1 98.19 692 ALA B C 1
ATOM 11862 O O . ALA B 1 692 ? 22.406 -6.281 -13.078 1 98.19 692 ALA B O 1
ATOM 11863 N N . GLY B 1 693 ? 23.953 -6.109 -11.453 1 98.06 693 GLY B N 1
ATOM 11864 C CA . GLY B 1 693 ? 24.297 -4.734 -11.781 1 98.06 693 GLY B CA 1
ATOM 11865 C C . GLY B 1 693 ? 24.844 -4.57 -13.188 1 98.06 693 GLY B C 1
ATOM 11866 O O . GLY B 1 693 ? 24.406 -3.697 -13.93 1 98.06 693 GLY B O 1
ATOM 11867 N N . TYR B 1 694 ? 25.719 -5.465 -13.547 1 98.31 694 TYR B N 1
ATOM 11868 C CA . TYR B 1 694 ? 26.344 -5.391 -14.867 1 98.31 694 TYR B CA 1
ATOM 11869 C C . TYR B 1 694 ? 25.344 -5.766 -15.961 1 98.31 694 TYR B C 1
ATOM 11871 O O . TYR B 1 694 ? 25.391 -5.227 -17.062 1 98.31 694 TYR B O 1
ATOM 11879 N N . VAL B 1 695 ? 24.453 -6.703 -15.625 1 98.44 695 VAL B N 1
ATOM 11880 C CA . VAL B 1 695 ? 23.406 -7.066 -16.578 1 98.44 695 VAL B CA 1
ATOM 11881 C C . VAL B 1 695 ? 22.531 -5.848 -16.875 1 98.44 695 VAL B C 1
ATOM 11883 O O . VAL B 1 695 ? 22.172 -5.598 -18.031 1 98.44 695 VAL B O 1
ATOM 11886 N N . LEU B 1 696 ? 22.188 -5.078 -15.867 1 97.94 696 LEU B N 1
ATOM 11887 C CA . LEU B 1 696 ? 21.359 -3.885 -16.047 1 97.94 696 LEU B CA 1
ATOM 11888 C C . LEU B 1 696 ? 22.109 -2.836 -16.875 1 97.94 696 LEU B C 1
ATOM 11890 O O . LEU B 1 696 ? 21.516 -2.217 -17.766 1 97.94 696 LEU B O 1
ATOM 11894 N N . ILE B 1 697 ? 23.406 -2.631 -16.609 1 97.25 697 ILE B N 1
ATOM 11895 C CA . ILE B 1 697 ? 24.188 -1.665 -17.359 1 97.25 697 ILE B CA 1
ATOM 11896 C C . ILE B 1 697 ? 24.219 -2.062 -18.844 1 97.25 697 ILE B C 1
ATOM 11898 O O . ILE B 1 697 ? 24 -1.229 -19.719 1 97.25 697 ILE B O 1
ATOM 11902 N N . ASP B 1 698 ? 24.438 -3.324 -19.078 1 97.62 698 ASP B N 1
ATOM 11903 C CA . ASP B 1 698 ? 24.5 -3.822 -20.453 1 97.62 698 ASP B CA 1
ATOM 11904 C C . ASP B 1 698 ? 23.156 -3.676 -21.156 1 97.62 698 ASP B C 1
ATOM 11906 O O . ASP B 1 698 ? 23.078 -3.188 -22.281 1 97.62 698 ASP B O 1
ATOM 11910 N N . SER B 1 699 ? 22.094 -4.164 -20.469 1 97.12 699 SER B N 1
ATOM 11911 C CA . SER B 1 699 ? 20.75 -4.176 -21.047 1 97.12 699 SER B CA 1
ATOM 11912 C C . SER B 1 699 ? 20.281 -2.762 -21.375 1 97.12 699 SER B C 1
ATOM 11914 O O . SER B 1 699 ? 19.75 -2.512 -22.469 1 97.12 699 SER B O 1
ATOM 11916 N N . VAL B 1 700 ? 20.453 -1.824 -20.484 1 94.94 700 VAL B N 1
ATOM 11917 C CA . VAL B 1 700 ? 20 -0.453 -20.688 1 94.94 700 VAL B CA 1
ATOM 11918 C C . VAL B 1 700 ? 20.859 0.216 -21.766 1 94.94 700 VAL B C 1
ATOM 11920 O O . VAL B 1 700 ? 20.359 0.99 -22.578 1 94.94 700 VAL B O 1
ATOM 11923 N N . SER B 1 701 ? 22.172 -0.063 -21.734 1 93.62 701 SER B N 1
ATOM 11924 C CA . SER B 1 701 ? 23.062 0.486 -22.75 1 93.62 701 SER B CA 1
ATOM 11925 C C . SER B 1 701 ? 22.625 0.076 -24.156 1 93.62 701 SER B C 1
ATOM 11927 O O . SER B 1 701 ? 22.562 0.906 -25.062 1 93.62 701 SER B O 1
ATOM 11929 N N . ARG B 1 702 ? 22.312 -1.128 -24.297 1 94.56 702 ARG B N 1
ATOM 11930 C CA . ARG B 1 702 ? 21.875 -1.623 -25.594 1 94.56 702 ARG B CA 1
ATOM 11931 C C . ARG B 1 702 ? 20.5 -1.05 -25.969 1 94.56 702 ARG B C 1
ATOM 11933 O O . ARG B 1 702 ? 20.266 -0.692 -27.109 1 94.56 702 ARG B O 1
ATOM 11940 N N . ALA B 1 703 ? 19.609 -0.983 -25.031 1 92.88 703 ALA B N 1
ATOM 11941 C CA . ALA B 1 703 ? 18.281 -0.416 -25.281 1 92.88 703 ALA B CA 1
ATOM 11942 C C . ALA B 1 703 ? 18.375 1.04 -25.719 1 92.88 703 ALA B C 1
ATOM 11944 O O . ALA B 1 703 ? 17.703 1.453 -26.672 1 92.88 703 ALA B O 1
ATOM 11945 N N . VAL B 1 704 ? 19.219 1.782 -25.016 1 87.94 704 VAL B N 1
ATOM 11946 C CA . VAL B 1 704 ? 19.391 3.197 -25.328 1 87.94 704 VAL B CA 1
ATOM 11947 C C . VAL B 1 704 ? 20.031 3.348 -26.703 1 87.94 704 VAL B C 1
ATOM 11949 O O . VAL B 1 704 ? 19.656 4.234 -27.484 1 87.94 704 VAL B O 1
ATOM 11952 N N . ALA B 1 705 ? 20.984 2.541 -26.984 1 87.94 705 ALA B N 1
ATOM 11953 C CA . ALA B 1 705 ? 21.641 2.572 -28.281 1 87.94 705 ALA B CA 1
ATOM 11954 C C . ALA B 1 705 ? 20.656 2.332 -29.422 1 87.94 705 ALA B C 1
ATOM 11956 O O . ALA B 1 705 ? 20.797 2.889 -30.5 1 87.94 705 ALA B O 1
ATOM 11957 N N . GLU B 1 706 ? 19.672 1.586 -29.156 1 89.31 706 GLU B N 1
ATOM 11958 C CA . GLU B 1 706 ? 18.672 1.271 -30.156 1 89.31 706 GLU B CA 1
ATOM 11959 C C . GLU B 1 706 ? 17.469 2.209 -30.062 1 89.31 706 GLU B C 1
ATOM 11961 O O . GLU B 1 706 ? 16.438 1.982 -30.703 1 89.31 706 GLU B O 1
ATOM 11966 N N . ASN B 1 707 ? 17.562 3.186 -29.203 1 82 707 ASN B N 1
ATOM 11967 C CA . ASN B 1 707 ? 16.547 4.219 -29.031 1 82 707 ASN B CA 1
ATOM 11968 C C . ASN B 1 707 ? 15.234 3.637 -28.516 1 82 707 ASN B C 1
ATOM 11970 O O . ASN B 1 707 ? 14.156 4.016 -28.984 1 82 707 ASN B O 1
ATOM 11974 N N . VAL B 1 708 ? 15.367 2.625 -27.703 1 83.25 708 VAL B N 1
ATOM 11975 C CA . VAL B 1 708 ? 14.195 2.051 -27.062 1 83.25 708 VAL B CA 1
ATOM 11976 C C . VAL B 1 708 ? 13.766 2.936 -25.891 1 83.25 708 VAL B C 1
ATOM 11978 O O . VAL B 1 708 ? 14.594 3.389 -25.109 1 83.25 708 VAL B O 1
ATOM 11981 N N . SER B 1 709 ? 12.461 3.189 -25.922 1 75.88 709 SER B N 1
ATOM 11982 C CA . SER B 1 709 ? 11.93 4.008 -24.844 1 75.88 709 SER B CA 1
ATOM 11983 C C . SER B 1 709 ? 11.906 3.232 -23.531 1 75.88 709 SER B C 1
ATOM 11985 O O . SER B 1 709 ? 11.375 2.119 -23.469 1 75.88 709 SER B O 1
ATOM 11987 N N . LEU B 1 710 ? 12.422 3.799 -22.438 1 82 710 LEU B N 1
ATOM 11988 C CA . LEU B 1 710 ? 12.453 3.17 -21.125 1 82 710 LEU B CA 1
ATOM 11989 C C . LEU B 1 710 ? 11.156 3.428 -20.375 1 82 710 LEU B C 1
ATOM 11991 O O . LEU B 1 710 ? 10.953 2.895 -19.281 1 82 710 LEU B O 1
ATOM 11995 N N . ASN B 1 711 ? 10.227 4.148 -21 1 75.69 711 ASN B N 1
ATOM 11996 C CA . ASN B 1 711 ? 8.953 4.465 -20.359 1 75.69 711 ASN B CA 1
ATOM 11997 C C . ASN B 1 711 ? 8.062 3.232 -20.25 1 75.69 711 ASN B C 1
ATOM 11999 O O . ASN B 1 711 ? 7.18 3.176 -19.391 1 75.69 711 ASN B O 1
ATOM 12003 N N . VAL B 1 712 ? 8.25 2.395 -21.234 1 80.12 712 VAL B N 1
ATOM 12004 C CA . VAL B 1 712 ? 7.566 1.107 -21.172 1 80.12 712 VAL B CA 1
ATOM 12005 C C . VAL B 1 712 ? 8.531 0.038 -20.656 1 80.12 712 VAL B C 1
ATOM 12007 O O . VAL B 1 712 ? 9.312 -0.521 -21.438 1 80.12 712 VAL B O 1
ATOM 12010 N N . ALA B 1 713 ? 8.32 -0.277 -19.422 1 79.94 713 ALA B N 1
ATOM 12011 C CA . ALA B 1 713 ? 9.273 -1.142 -18.734 1 79.94 713 ALA B CA 1
ATOM 12012 C C . ALA B 1 713 ? 9.422 -2.477 -19.453 1 79.94 713 ALA B C 1
ATOM 12014 O O . ALA B 1 713 ? 10.531 -3.021 -19.547 1 79.94 713 ALA B O 1
ATOM 12015 N N . ALA B 1 714 ? 8.398 -2.938 -20.031 1 86.56 714 ALA B N 1
ATOM 12016 C CA . ALA B 1 714 ? 8.375 -4.258 -20.656 1 86.56 714 ALA B CA 1
ATOM 12017 C C . ALA B 1 714 ? 9.359 -4.332 -21.828 1 86.56 714 ALA B C 1
ATOM 12019 O O . ALA B 1 714 ? 9.805 -5.418 -22.203 1 86.56 714 ALA B O 1
ATOM 12020 N N . HIS B 1 715 ? 9.781 -3.207 -22.312 1 90.19 715 HIS B N 1
ATOM 12021 C CA . HIS B 1 715 ? 10.672 -3.16 -23.469 1 90.19 715 HIS B CA 1
ATOM 12022 C C . HIS B 1 715 ? 12.086 -3.594 -23.094 1 90.19 715 HIS B C 1
ATOM 12024 O O . HIS B 1 715 ? 12.867 -4 -23.953 1 90.19 715 HIS B O 1
ATOM 12030 N N . LEU B 1 716 ? 12.398 -3.574 -21.875 1 94.88 716 LEU B N 1
ATOM 12031 C CA . LEU B 1 716 ? 13.75 -3.904 -21.438 1 94.88 716 LEU B CA 1
ATOM 12032 C C . LEU B 1 716 ? 13.922 -5.41 -21.297 1 94.88 716 LEU B C 1
ATOM 12034 O O . LEU B 1 716 ? 15.047 -5.914 -21.266 1 94.88 716 LEU B O 1
ATOM 12038 N N . LEU B 1 717 ? 12.836 -6.168 -21.203 1 96.44 717 LEU B N 1
ATOM 12039 C CA . LEU B 1 717 ? 12.859 -7.59 -20.875 1 96.44 717 LEU B CA 1
ATOM 12040 C C . LEU B 1 717 ? 13.672 -8.359 -21.922 1 96.44 717 LEU B C 1
ATOM 12042 O O . LEU B 1 717 ? 14.531 -9.172 -21.562 1 96.44 717 LEU B O 1
ATOM 12046 N N . PRO B 1 718 ? 13.477 -8.062 -23.25 1 96.12 718 PRO B N 1
ATOM 12047 C CA . PRO B 1 718 ? 14.273 -8.812 -24.234 1 96.12 718 PRO B CA 1
ATOM 12048 C C . PRO B 1 718 ? 15.766 -8.523 -24.125 1 96.12 718 PRO B C 1
ATOM 12050 O O . PRO B 1 718 ? 16.594 -9.391 -24.422 1 96.12 718 PRO B O 1
ATOM 12053 N N . TYR B 1 719 ? 16.078 -7.383 -23.719 1 97.44 719 TYR B N 1
ATOM 12054 C CA . TYR B 1 719 ? 17.484 -7.027 -23.578 1 97.44 719 TYR B CA 1
ATOM 12055 C C . TYR B 1 719 ? 18.109 -7.715 -22.359 1 97.44 719 TYR B C 1
ATOM 12057 O O . TYR B 1 719 ? 19.25 -8.156 -22.406 1 97.44 719 TYR B O 1
ATOM 12065 N N . ILE B 1 720 ? 17.344 -7.824 -21.312 1 98 720 ILE B N 1
ATOM 12066 C CA . ILE B 1 720 ? 17.797 -8.578 -20.141 1 98 720 ILE B CA 1
ATOM 12067 C C . ILE B 1 720 ? 17.969 -10.047 -20.531 1 98 720 ILE B C 1
ATOM 12069 O O . ILE B 1 720 ? 19 -10.656 -20.219 1 98 720 ILE B O 1
ATOM 12073 N N . ARG B 1 721 ? 17.031 -10.57 -21.281 1 97.81 721 ARG B N 1
ATOM 12074 C CA . ARG B 1 721 ? 16.984 -11.984 -21.625 1 97.81 721 ARG B CA 1
ATOM 12075 C C . ARG B 1 721 ? 17.859 -12.297 -22.828 1 97.81 721 ARG B C 1
ATOM 12077 O O . ARG B 1 721 ? 17.703 -13.344 -23.469 1 97.81 721 ARG B O 1
ATOM 12084 N N . SER B 1 722 ? 18.781 -11.414 -23.156 1 97.06 722 SER B N 1
ATOM 12085 C CA . SER B 1 722 ? 19.766 -11.648 -24.203 1 97.06 722 SER B CA 1
ATOM 12086 C C . SER B 1 722 ? 21.141 -11.156 -23.797 1 97.06 722 SER B C 1
ATOM 12088 O O . SER B 1 722 ? 22.031 -10.992 -24.641 1 97.06 722 SER B O 1
ATOM 12090 N N . THR B 1 723 ? 21.234 -10.938 -22.547 1 97.88 723 THR B N 1
ATOM 12091 C CA . THR B 1 723 ? 22.516 -10.461 -22.031 1 97.88 723 THR B CA 1
ATOM 12092 C C . THR B 1 723 ? 23.531 -11.594 -22 1 97.88 723 THR B C 1
ATOM 12094 O O . THR B 1 723 ? 23.203 -12.727 -21.641 1 97.88 723 THR B O 1
ATOM 12097 N N . SER B 1 724 ? 24.719 -11.312 -22.422 1 97.69 724 SER B N 1
ATOM 12098 C CA . SER B 1 724 ? 25.875 -12.195 -22.312 1 97.69 724 SER B CA 1
ATOM 12099 C C . SER B 1 724 ? 27.125 -11.406 -21.922 1 97.69 724 SER B C 1
ATOM 12101 O O . SER B 1 724 ? 27.734 -10.734 -22.766 1 97.69 724 SER B O 1
ATOM 12103 N N . ILE B 1 725 ? 27.453 -11.5 -20.656 1 97.44 725 ILE B N 1
ATOM 12104 C CA . ILE B 1 725 ? 28.594 -10.727 -20.141 1 97.44 725 ILE B CA 1
ATOM 12105 C C . ILE B 1 725 ? 29.469 -11.625 -19.266 1 97.44 725 ILE B C 1
ATOM 12107 O O . ILE B 1 725 ? 29.047 -12.711 -18.875 1 97.44 725 ILE B O 1
ATOM 12111 N N . ASP B 1 726 ? 30.656 -11.219 -19.016 1 95.31 726 ASP B N 1
ATOM 12112 C CA . ASP B 1 726 ? 31.609 -11.875 -18.125 1 95.31 726 ASP B CA 1
ATOM 12113 C C . ASP B 1 726 ? 32.406 -10.859 -17.328 1 95.31 726 ASP B C 1
ATOM 12115 O O . ASP B 1 726 ? 33.625 -10.805 -17.422 1 95.31 726 ASP B O 1
ATOM 12119 N N . ASN B 1 727 ? 31.75 -10.203 -16.484 1 93.62 727 ASN B N 1
ATOM 12120 C CA . ASN B 1 727 ? 32.375 -9.078 -15.805 1 93.62 727 ASN B CA 1
ATOM 12121 C C . ASN B 1 727 ? 32.875 -9.469 -14.406 1 93.62 727 ASN B C 1
ATOM 12123 O O . ASN B 1 727 ? 33.812 -8.867 -13.883 1 93.62 727 ASN B O 1
ATOM 12127 N N . PHE B 1 728 ? 32.125 -10.492 -13.742 1 96.56 728 PHE B N 1
ATOM 12128 C CA . PHE B 1 728 ? 32.5 -10.625 -12.344 1 96.56 728 PHE B CA 1
ATOM 12129 C C . PHE B 1 728 ? 32.469 -12.094 -11.922 1 96.56 728 PHE B C 1
ATOM 12131 O O . PHE B 1 728 ? 33.531 -12.711 -11.758 1 96.56 728 PHE B O 1
ATOM 12138 N N . ALA B 1 729 ? 31.281 -12.805 -11.867 1 95.38 729 ALA B N 1
ATOM 12139 C CA . ALA B 1 729 ? 31.188 -14.188 -11.406 1 95.38 729 ALA B CA 1
ATOM 12140 C C . ALA B 1 729 ? 31.234 -15.164 -12.57 1 95.38 729 ALA B C 1
ATOM 12142 O O . ALA B 1 729 ? 30.5 -16.156 -12.578 1 95.38 729 ALA B O 1
ATOM 12143 N N . GLY B 1 730 ? 31.969 -14.836 -13.602 1 91.56 730 GLY B N 1
ATOM 12144 C CA . GLY B 1 730 ? 32.062 -15.695 -14.766 1 91.56 730 GLY B CA 1
ATOM 12145 C C . GLY B 1 730 ? 31.016 -15.398 -15.82 1 91.56 730 GLY B C 1
ATOM 12146 O O . GLY B 1 730 ? 30.406 -14.32 -15.812 1 91.56 730 GLY B O 1
ATOM 12147 N N . ASP B 1 731 ? 30.844 -16.375 -16.672 1 93.56 731 ASP B N 1
ATOM 12148 C CA . ASP B 1 731 ? 29.922 -16.188 -17.797 1 93.56 731 ASP B CA 1
ATOM 12149 C C . ASP B 1 731 ? 28.484 -16.016 -17.312 1 93.56 731 ASP B C 1
ATOM 12151 O O . ASP B 1 731 ? 27.906 -16.938 -16.734 1 93.56 731 ASP B O 1
ATOM 12155 N N . CYS B 1 732 ? 27.922 -14.883 -17.531 1 97.06 732 CYS B N 1
ATOM 12156 C CA . CYS B 1 732 ? 26.547 -14.57 -17.203 1 97.06 732 CYS B CA 1
ATOM 12157 C C . CYS B 1 732 ? 25.719 -14.336 -18.453 1 97.06 732 CYS B C 1
ATOM 12159 O O . CYS B 1 732 ? 25.594 -13.203 -18.922 1 97.06 732 CYS B O 1
ATOM 12161 N N . THR B 1 733 ? 25.234 -15.461 -19 1 97.75 733 THR B N 1
ATOM 12162 C CA . THR B 1 733 ? 24.344 -15.43 -20.156 1 97.75 733 THR B CA 1
ATOM 12163 C C . THR B 1 733 ? 22.922 -15.789 -19.766 1 97.75 733 THR B C 1
ATOM 12165 O O . THR B 1 733 ? 22.672 -16.875 -19.219 1 97.75 733 THR B O 1
ATOM 12168 N N . ILE B 1 734 ? 22.031 -14.906 -20.016 1 98.06 734 ILE B N 1
ATOM 12169 C CA . ILE B 1 734 ? 20.625 -15.133 -19.703 1 98.06 734 ILE B CA 1
ATOM 12170 C C . ILE B 1 734 ? 19.859 -15.492 -20.969 1 98.06 734 ILE B C 1
ATOM 12172 O O . ILE B 1 734 ? 19.953 -14.805 -21.984 1 98.06 734 ILE B O 1
ATOM 12176 N N . ASP B 1 735 ? 19.078 -16.484 -20.875 1 96.31 735 ASP B N 1
ATOM 12177 C CA . ASP B 1 735 ? 18.375 -16.953 -22.078 1 96.31 735 ASP B CA 1
ATOM 12178 C C . ASP B 1 735 ? 16.984 -16.328 -22.188 1 96.31 735 ASP B C 1
ATOM 12180 O O . ASP B 1 735 ? 16.625 -15.453 -21.375 1 96.31 735 ASP B O 1
ATOM 12184 N N . SER B 1 736 ? 16.234 -16.734 -23.172 1 94.62 736 SER B N 1
ATOM 12185 C CA . SER B 1 736 ? 14.945 -16.125 -23.484 1 94.62 736 SER B CA 1
ATOM 12186 C C . SER B 1 736 ? 13.906 -16.422 -22.422 1 94.62 736 SER B C 1
ATOM 12188 O O . SER B 1 736 ? 12.898 -15.727 -22.312 1 94.62 736 SER B O 1
ATOM 12190 N N . THR B 1 737 ? 14.18 -17.438 -21.562 1 94.06 737 THR B N 1
ATOM 12191 C CA . THR B 1 737 ? 13.227 -17.797 -20.516 1 94.06 737 THR B CA 1
ATOM 12192 C C . THR B 1 737 ? 13.57 -17.094 -19.203 1 94.06 737 THR B C 1
ATOM 12194 O O . THR B 1 737 ? 12.812 -17.172 -18.234 1 94.06 737 THR B O 1
ATOM 12197 N N . GLY B 1 738 ? 14.734 -16.406 -19.203 1 96.5 738 GLY B N 1
ATOM 12198 C CA . GLY B 1 738 ? 15.102 -15.625 -18.031 1 96.5 738 GLY B CA 1
ATOM 12199 C C . GLY B 1 738 ? 16.078 -16.328 -17.125 1 96.5 738 GLY B C 1
ATOM 12200 O O . GLY B 1 738 ? 16.344 -15.875 -16.016 1 96.5 738 GLY B O 1
ATOM 12201 N N . ASN B 1 739 ? 16.641 -17.438 -17.562 1 96.94 739 ASN B N 1
ATOM 12202 C CA . ASN B 1 739 ? 17.578 -18.219 -16.766 1 96.94 739 ASN B CA 1
ATOM 12203 C C . ASN B 1 739 ? 19.031 -17.938 -17.156 1 96.94 739 ASN B C 1
ATOM 12205 O O . ASN B 1 739 ? 19.328 -17.75 -18.344 1 96.94 739 ASN B O 1
ATOM 12209 N N . ARG B 1 740 ? 19.844 -17.922 -16.188 1 97.12 740 ARG B N 1
ATOM 12210 C CA . ARG B 1 740 ? 21.266 -17.969 -16.469 1 97.12 740 ARG B CA 1
ATOM 12211 C C . ARG B 1 740 ? 21.688 -19.328 -16.984 1 97.12 740 ARG B C 1
ATOM 12213 O O . ARG B 1 740 ? 21.375 -20.359 -16.375 1 97.12 740 ARG B O 1
ATOM 12220 N N . LEU B 1 741 ? 22.438 -19.422 -17.984 1 95.75 741 LEU B N 1
ATOM 12221 C CA . LEU B 1 741 ? 22.719 -20.656 -18.703 1 95.75 741 LEU B CA 1
ATOM 12222 C C . LEU B 1 741 ? 23.875 -21.422 -18.062 1 95.75 741 LEU B C 1
ATOM 12224 O O . LEU B 1 741 ? 23.953 -22.641 -18.172 1 95.75 741 LEU B O 1
ATOM 12228 N N . TYR B 1 742 ? 24.781 -20.688 -17.438 1 95 742 TYR B N 1
ATOM 12229 C CA . TYR B 1 742 ? 25.969 -21.328 -16.891 1 95 742 TYR B CA 1
ATOM 12230 C C . TYR B 1 742 ? 26.156 -20.984 -15.422 1 95 742 TYR B C 1
ATOM 12232 O O . TYR B 1 742 ? 25.547 -20.031 -14.922 1 95 742 TYR B O 1
ATOM 12240 N N . ALA B 1 743 ? 26.875 -21.844 -14.758 1 94.12 743 ALA B N 1
ATOM 12241 C CA . ALA B 1 743 ? 27.094 -21.641 -13.328 1 94.12 743 ALA B CA 1
ATOM 12242 C C . ALA B 1 743 ? 28.531 -22.031 -12.945 1 94.12 743 ALA B C 1
ATOM 12244 O O . ALA B 1 743 ? 29.094 -22.969 -13.5 1 94.12 743 ALA B O 1
ATOM 12245 N N . ALA B 1 744 ? 29.062 -21.25 -12.102 1 95 744 ALA B N 1
ATOM 12246 C CA . ALA B 1 744 ? 30.328 -21.578 -11.445 1 95 744 ALA B CA 1
ATOM 12247 C C . ALA B 1 744 ? 30.234 -21.359 -9.938 1 95 744 ALA B C 1
ATOM 12249 O O . ALA B 1 744 ? 29.766 -20.312 -9.492 1 95 744 ALA B O 1
ATOM 12250 N N . TYR B 1 745 ? 30.625 -22.375 -9.203 1 96 745 TYR B N 1
ATOM 12251 C CA . TYR B 1 745 ? 30.531 -22.312 -7.75 1 96 745 TYR B CA 1
ATOM 12252 C C . TYR B 1 745 ? 31.891 -22.578 -7.105 1 96 745 TYR B C 1
ATOM 12254 O O . TYR B 1 745 ? 32.688 -23.328 -7.645 1 96 745 TYR B O 1
ATOM 12262 N N . SER B 1 746 ? 32.094 -21.891 -6.047 1 95.19 746 SER B N 1
ATOM 12263 C CA . SER B 1 746 ? 33.156 -22.234 -5.117 1 95.19 746 SER B CA 1
ATOM 12264 C C . SER B 1 746 ? 32.656 -23.094 -3.967 1 95.19 746 SER B C 1
ATOM 12266 O O . SER B 1 746 ? 31.469 -23 -3.602 1 95.19 746 SER B O 1
ATOM 12268 N N . ILE B 1 747 ? 33.469 -23.953 -3.457 1 95.81 747 ILE B N 1
ATOM 12269 C CA . ILE B 1 747 ? 33.094 -24.859 -2.387 1 95.81 747 ILE B CA 1
ATOM 12270 C C . ILE B 1 747 ? 34.031 -24.703 -1.202 1 95.81 747 ILE B C 1
ATOM 12272 O O . ILE B 1 747 ? 35.25 -24.719 -1.373 1 95.81 747 ILE B O 1
ATOM 12276 N N . ASN B 1 748 ? 33.469 -24.547 -0.049 1 94.25 748 ASN B N 1
ATOM 12277 C CA . ASN B 1 748 ? 34.312 -24.516 1.144 1 94.25 748 ASN B CA 1
ATOM 12278 C C . ASN B 1 748 ? 33.781 -25.438 2.232 1 94.25 748 ASN B C 1
ATOM 12280 O O . ASN B 1 748 ? 32.625 -25.891 2.156 1 94.25 748 ASN B O 1
ATOM 12284 N N . ILE B 1 749 ? 34.625 -25.859 3.109 1 95.25 749 ILE B N 1
ATOM 12285 C CA . ILE B 1 749 ? 34.281 -26.734 4.223 1 95.25 749 ILE B CA 1
ATOM 12286 C C . ILE B 1 749 ? 34.719 -26.094 5.539 1 95.25 749 ILE B C 1
ATOM 12288 O O . ILE B 1 749 ? 35.75 -25.438 5.605 1 95.25 749 ILE B O 1
ATOM 12292 N N . GLN B 1 750 ? 33.844 -26.219 6.516 1 94.12 750 GLN B N 1
ATOM 12293 C CA . GLN B 1 750 ? 34.188 -25.703 7.844 1 94.12 750 GLN B CA 1
ATOM 12294 C C . GLN B 1 750 ? 35.125 -26.672 8.578 1 94.12 750 GLN B C 1
ATOM 12296 O O . GLN B 1 750 ? 34.75 -27.828 8.836 1 94.12 750 GLN B O 1
ATOM 12301 N N . LEU B 1 751 ? 36.25 -26.219 8.914 1 92.69 751 LEU B N 1
ATOM 12302 C CA . LEU B 1 751 ? 37.188 -27.062 9.617 1 92.69 751 LEU B CA 1
ATOM 12303 C C . LEU B 1 751 ? 36.781 -27.25 11.078 1 92.69 751 LEU B C 1
ATOM 12305 O O . LEU B 1 751 ? 36.062 -26.422 11.633 1 92.69 751 LEU B O 1
ATOM 12309 N N . LEU B 1 752 ? 37.25 -28.375 11.633 1 88.75 752 LEU B N 1
ATOM 12310 C CA . LEU B 1 752 ? 36.969 -28.656 13.031 1 88.75 752 LEU B CA 1
ATOM 12311 C C . LEU B 1 752 ? 37.5 -27.562 13.938 1 88.75 752 LEU B C 1
ATOM 12313 O O . LEU B 1 752 ? 36.812 -27.094 14.844 1 88.75 752 LEU B O 1
ATOM 12317 N N . ASN B 1 753 ? 38.844 -27.281 13.688 1 82 753 ASN B N 1
ATOM 12318 C CA . ASN B 1 753 ? 39.5 -26.219 14.461 1 82 753 ASN B CA 1
ATOM 12319 C C . ASN B 1 753 ? 39.938 -25.078 13.562 1 82 753 ASN B C 1
ATOM 12321 O O . ASN B 1 753 ? 40.812 -25.25 12.719 1 82 753 ASN B O 1
ATOM 12325 N N . GLY B 1 754 ? 39 -24.125 13.273 1 80.19 754 GLY B N 1
ATOM 12326 C CA . GLY B 1 754 ? 39.469 -23.016 12.469 1 80.19 754 GLY B CA 1
ATOM 12327 C C . GLY B 1 754 ? 38.375 -22.422 11.578 1 80.19 754 GLY B C 1
ATOM 12328 O O . GLY B 1 754 ? 37.188 -22.703 11.781 1 80.19 754 GLY B O 1
ATOM 12329 N N . SER B 1 755 ? 38.938 -21.688 10.602 1 86.75 755 SER B N 1
ATOM 12330 C CA . SER B 1 755 ? 38.062 -21.016 9.672 1 86.75 755 SER B CA 1
ATOM 12331 C C . SER B 1 755 ? 37.688 -21.922 8.492 1 86.75 755 SER B C 1
ATOM 12333 O O . SER B 1 755 ? 38.219 -23.031 8.367 1 86.75 755 SER B O 1
ATOM 12335 N N . SER B 1 756 ? 36.75 -21.547 7.68 1 90.75 756 SER B N 1
ATOM 12336 C CA . SER B 1 756 ? 36.344 -22.297 6.496 1 90.75 756 SER B CA 1
ATOM 12337 C C . SER B 1 756 ? 37.469 -22.406 5.484 1 90.75 756 SER B C 1
ATOM 12339 O O . SER B 1 756 ? 38.25 -21.469 5.336 1 90.75 756 SER B O 1
ATOM 12341 N N . LEU B 1 757 ? 37.594 -23.531 4.887 1 93.25 757 LEU B N 1
ATOM 12342 C CA . LEU B 1 757 ? 38.625 -23.828 3.906 1 93.25 757 LEU B CA 1
ATOM 12343 C C . LEU B 1 757 ? 38.031 -24 2.514 1 93.25 757 LEU B C 1
ATOM 12345 O O . LEU B 1 757 ? 37.094 -24.75 2.332 1 93.25 757 LEU B O 1
ATOM 12349 N N . PHE B 1 758 ? 38.594 -23.234 1.584 1 94.56 758 PHE B N 1
ATOM 12350 C CA . PHE B 1 758 ? 38.25 -23.453 0.183 1 94.56 758 PHE B CA 1
ATOM 12351 C C . PHE B 1 758 ? 38.812 -24.781 -0.309 1 94.56 758 PHE B C 1
ATOM 12353 O O . PHE B 1 758 ? 40 -25.047 -0.195 1 94.56 758 PHE B O 1
ATOM 12360 N N . ILE B 1 759 ? 37.938 -25.594 -0.926 1 95.81 759 ILE B N 1
ATOM 12361 C CA . ILE B 1 759 ? 38.438 -26.938 -1.249 1 95.81 759 ILE B CA 1
ATOM 12362 C C . ILE B 1 759 ? 38.344 -27.172 -2.756 1 95.81 759 ILE B C 1
ATOM 12364 O O . ILE B 1 759 ? 38.906 -28.141 -3.275 1 95.81 759 ILE B O 1
ATOM 12368 N N . GLY B 1 760 ? 37.562 -26.312 -3.471 1 95.75 760 GLY B N 1
ATOM 12369 C CA . GLY B 1 760 ? 37.438 -26.531 -4.906 1 95.75 760 GLY B CA 1
ATOM 12370 C C . GLY B 1 760 ? 36.375 -25.688 -5.566 1 95.75 760 GLY B C 1
ATOM 12371 O O . GLY B 1 760 ? 35.812 -24.797 -4.938 1 95.75 760 GLY B O 1
ATOM 12372 N N . THR B 1 761 ? 36.219 -26 -6.934 1 96.06 761 THR B N 1
ATOM 12373 C CA . THR B 1 761 ? 35.25 -25.266 -7.742 1 96.06 761 THR B CA 1
ATOM 12374 C C . THR B 1 761 ? 34.406 -26.219 -8.578 1 96.06 761 THR B C 1
ATOM 12376 O O . THR B 1 761 ? 34.844 -27.344 -8.867 1 96.06 761 THR B O 1
ATOM 12379 N N . TRP B 1 762 ? 33.219 -25.906 -8.75 1 96.56 762 TRP B N 1
ATOM 12380 C CA . TRP B 1 762 ? 32.344 -26.562 -9.711 1 96.56 762 TRP B CA 1
ATOM 12381 C C . TRP B 1 762 ? 31.953 -25.609 -10.836 1 96.56 762 TRP B C 1
ATOM 12383 O O . TRP B 1 762 ? 31.469 -24.5 -10.586 1 96.56 762 TRP B O 1
ATOM 12393 N N . ASN B 1 763 ? 32.219 -25.984 -12.078 1 96 763 ASN B N 1
ATOM 12394 C CA . ASN B 1 763 ? 31.969 -25.156 -13.25 1 96 763 ASN B CA 1
ATOM 12395 C C . ASN B 1 763 ? 31.234 -25.938 -14.336 1 96 763 ASN B C 1
ATOM 12397 O O . ASN B 1 763 ? 31.75 -26.922 -14.867 1 96 763 ASN B O 1
ATOM 12401 N N . SER B 1 764 ? 30.125 -25.453 -14.719 1 95.25 764 SER B N 1
ATOM 12402 C CA . SER B 1 764 ? 29.266 -26.156 -15.664 1 95.25 764 SER B CA 1
ATOM 12403 C C . SER B 1 764 ? 29.906 -26.188 -17.047 1 95.25 764 SER B C 1
ATOM 12405 O O . SER B 1 764 ? 29.562 -27.047 -17.875 1 95.25 764 SER B O 1
ATOM 12407 N N . LYS B 1 765 ? 30.797 -25.359 -17.359 1 93.38 765 LYS B N 1
ATOM 12408 C CA . LYS B 1 765 ? 31.422 -25.266 -18.672 1 93.38 765 LYS B CA 1
ATOM 12409 C C . LYS B 1 765 ? 32.688 -26.094 -18.75 1 93.38 765 LYS B C 1
ATOM 12411 O O . LYS B 1 765 ? 33.219 -26.344 -19.828 1 93.38 765 LYS B O 1
ATOM 12416 N N . ALA B 1 766 ? 33.062 -26.438 -17.641 1 92.19 766 ALA B N 1
ATOM 12417 C CA . ALA B 1 766 ? 34.312 -27.203 -17.578 1 92.19 766 ALA B CA 1
ATOM 12418 C C . ALA B 1 766 ? 34.031 -28.703 -17.609 1 92.19 766 ALA B C 1
ATOM 12420 O O . ALA B 1 766 ? 32.938 -29.141 -17.297 1 92.19 766 ALA B O 1
ATOM 12421 N N . SER B 1 767 ? 35.031 -29.516 -18.125 1 91.25 767 SER B N 1
ATOM 12422 C CA . SER B 1 767 ? 35.031 -30.984 -18.062 1 91.25 767 SER B CA 1
ATOM 12423 C C . SER B 1 767 ? 36.312 -31.531 -17.484 1 91.25 767 SER B C 1
ATOM 12425 O O . SER B 1 767 ? 37.375 -31.422 -18.094 1 91.25 767 SER B O 1
ATOM 12427 N N . PRO B 1 768 ? 36.375 -32.156 -16.312 1 92.44 768 PRO B N 1
ATOM 12428 C CA . PRO B 1 768 ? 35.25 -32.344 -15.414 1 92.44 768 PRO B CA 1
ATOM 12429 C C . PRO B 1 768 ? 34.75 -31.047 -14.781 1 92.44 768 PRO B C 1
ATOM 12431 O O . PRO B 1 768 ? 35.531 -30.109 -14.594 1 92.44 768 PRO B O 1
ATOM 12434 N N . ALA B 1 769 ? 33.438 -31.062 -14.406 1 94.75 769 ALA B N 1
ATOM 12435 C CA . ALA B 1 769 ? 32.812 -29.875 -13.844 1 94.75 769 ALA B CA 1
ATOM 12436 C C . ALA B 1 769 ? 33.344 -29.609 -12.43 1 94.75 769 ALA B C 1
ATOM 12438 O O . ALA B 1 769 ? 33.469 -28.453 -12.016 1 94.75 769 ALA B O 1
ATOM 12439 N N . LEU B 1 770 ? 33.5 -30.688 -11.664 1 96.75 770 LEU B N 1
ATOM 12440 C CA . LEU B 1 770 ? 33.969 -30.578 -10.289 1 96.75 770 LEU B CA 1
ATOM 12441 C C . LEU B 1 770 ? 35.5 -30.719 -10.227 1 96.75 770 LEU B C 1
ATOM 12443 O O . LEU B 1 770 ? 36.031 -31.703 -10.727 1 96.75 770 LEU B O 1
ATOM 12447 N N . GLU B 1 771 ? 36.188 -29.719 -9.727 1 96.12 771 GLU B N 1
ATOM 12448 C CA . GLU B 1 771 ? 37.625 -29.734 -9.5 1 96.12 771 GLU B CA 1
ATOM 12449 C C . GLU B 1 771 ? 37.938 -29.531 -8.023 1 96.12 771 GLU B C 1
ATOM 12451 O O . GLU B 1 771 ? 37.688 -28.453 -7.473 1 96.12 771 GLU B O 1
ATOM 12456 N N . ILE B 1 772 ? 38.406 -30.547 -7.395 1 95.81 772 ILE B N 1
ATOM 12457 C CA . ILE B 1 772 ? 38.812 -30.469 -5.996 1 95.81 772 ILE B CA 1
ATOM 12458 C C . ILE B 1 772 ? 40.312 -30.188 -5.914 1 95.81 772 ILE B C 1
ATOM 12460 O O . ILE B 1 772 ? 41.125 -30.922 -6.508 1 95.81 772 ILE B O 1
ATOM 12464 N N . THR B 1 773 ? 40.719 -29.156 -5.195 1 93.44 773 THR B N 1
ATOM 12465 C CA . THR B 1 773 ? 42.125 -28.719 -5.137 1 93.44 773 THR B CA 1
ATOM 12466 C C . THR B 1 773 ? 42.719 -29.062 -3.781 1 93.44 773 THR B C 1
ATOM 12468 O O . THR B 1 773 ? 43.938 -29.141 -3.646 1 93.44 773 THR B O 1
ATOM 12471 N N . GLU B 1 774 ? 41.906 -29.219 -2.76 1 92.5 774 GLU B N 1
ATOM 12472 C CA . GLU B 1 774 ? 42.375 -29.578 -1.425 1 92.5 774 GLU B CA 1
ATOM 12473 C C . GLU B 1 774 ? 41.906 -30.969 -1.035 1 92.5 774 GLU B C 1
ATOM 12475 O O . GLU B 1 774 ? 40.688 -31.203 -0.883 1 92.5 774 GLU B O 1
ATOM 12480 N N . TRP B 1 775 ? 42.906 -31.812 -0.74 1 87.88 775 TRP B N 1
ATOM 12481 C CA . TRP B 1 775 ? 42.562 -33.219 -0.557 1 87.88 775 TRP B CA 1
ATOM 12482 C C . TRP B 1 775 ? 42.75 -33.625 0.898 1 87.88 775 TRP B C 1
ATOM 12484 O O . TRP B 1 775 ? 42.219 -34.688 1.317 1 87.88 775 TRP B O 1
ATOM 12494 N N . SER B 1 776 ? 43.469 -32.875 1.613 1 89.56 776 SER B N 1
ATOM 12495 C CA . SER B 1 776 ? 43.719 -33.312 2.98 1 89.56 776 SER B CA 1
ATOM 12496 C C . SER B 1 776 ? 43.406 -32.219 3.986 1 89.56 776 SER B C 1
ATOM 12498 O O . SER B 1 776 ? 43.938 -31.109 3.918 1 89.56 776 SER B O 1
ATOM 12500 N N . PHE B 1 777 ? 42.438 -32.438 4.781 1 93.19 777 PHE B N 1
ATOM 12501 C CA . PHE B 1 777 ? 42.031 -31.578 5.898 1 93.19 777 PHE B CA 1
ATOM 12502 C C . PHE B 1 777 ? 41.344 -32.406 6.98 1 93.19 777 PHE B C 1
ATOM 12504 O O . PHE B 1 777 ? 40.969 -33.531 6.75 1 93.19 777 PHE B O 1
ATOM 12511 N N . VAL B 1 778 ? 41.219 -31.797 8.18 1 93.81 778 VAL B N 1
ATOM 12512 C CA . VAL B 1 778 ? 40.656 -32.531 9.328 1 93.81 778 VAL B CA 1
ATOM 12513 C C . VAL B 1 778 ? 39.125 -32.438 9.305 1 93.81 778 VAL B C 1
ATOM 12515 O O . VAL B 1 778 ? 38.562 -31.359 9.273 1 93.81 778 VAL B O 1
ATOM 12518 N N . TRP B 1 779 ? 38.562 -33.625 9.266 1 95.19 779 TRP B N 1
ATOM 12519 C CA . TRP B 1 779 ? 37.094 -33.75 9.273 1 95.19 779 TRP B CA 1
ATOM 12520 C C . TRP B 1 779 ? 36.562 -33.688 10.703 1 95.19 779 TRP B C 1
ATOM 12522 O O . TRP B 1 779 ? 37.312 -33.594 11.656 1 95.19 779 TRP B O 1
ATOM 12532 N N . LEU B 1 780 ? 35.219 -33.688 10.812 1 94.94 780 LEU B N 1
ATOM 12533 C CA . LEU B 1 780 ? 34.531 -33.625 12.109 1 94.94 780 LEU B CA 1
ATOM 12534 C C . LEU B 1 780 ? 34.906 -34.844 12.969 1 94.94 780 LEU B C 1
ATOM 12536 O O . LEU B 1 780 ? 34.75 -34.812 14.195 1 94.94 780 LEU B O 1
ATOM 12540 N N . THR B 1 781 ? 35.5 -35.938 12.391 1 92.69 781 THR B N 1
ATOM 12541 C CA . THR B 1 781 ? 35.906 -37.156 13.094 1 92.69 781 THR B CA 1
ATOM 12542 C C . THR B 1 781 ? 37.312 -37 13.648 1 92.69 781 THR B C 1
ATOM 12544 O O . THR B 1 781 ? 37.906 -37.969 14.148 1 92.69 781 THR B O 1
ATOM 12547 N N . ASN B 1 782 ? 37.938 -35.938 13.477 1 92.69 782 ASN B N 1
ATOM 12548 C CA . ASN B 1 782 ? 39.312 -35.656 13.898 1 92.69 782 ASN B CA 1
ATOM 12549 C C . ASN B 1 782 ? 40.312 -36.5 13.141 1 92.69 782 ASN B C 1
ATOM 12551 O O . ASN B 1 782 ? 41.312 -36.969 13.719 1 92.69 782 ASN B O 1
ATOM 12555 N N . SER B 1 783 ? 39.875 -36.812 11.938 1 93.06 783 SER B N 1
ATOM 12556 C CA . SER B 1 783 ? 40.719 -37.562 11.023 1 93.06 783 SER B CA 1
ATOM 12557 C C . SER B 1 783 ? 40.75 -36.938 9.633 1 93.06 783 SER B C 1
ATOM 12559 O O . SER B 1 783 ? 39.844 -36.188 9.273 1 93.06 783 SER B O 1
ATOM 12561 N N . THR B 1 784 ? 41.75 -37.219 8.883 1 93.69 784 THR B N 1
ATOM 12562 C CA . THR B 1 784 ? 41.844 -36.719 7.516 1 93.69 784 THR B CA 1
ATOM 12563 C C . THR B 1 784 ? 41.188 -37.688 6.539 1 93.69 784 THR B C 1
ATOM 12565 O O . THR B 1 784 ? 41 -37.375 5.363 1 93.69 784 THR B O 1
ATOM 12568 N N . ALA B 1 785 ? 40.844 -38.844 7.137 1 92.75 785 ALA B N 1
ATOM 12569 C CA . ALA B 1 785 ? 40.125 -39.781 6.305 1 92.75 785 ALA B CA 1
ATOM 12570 C C . ALA B 1 785 ? 38.688 -39.312 6.09 1 92.75 785 ALA B C 1
ATOM 12572 O O . ALA B 1 785 ? 38.031 -38.781 7.016 1 92.75 785 ALA B O 1
ATOM 12573 N N . VAL B 1 786 ? 38.188 -39.406 4.859 1 94.69 786 VAL B N 1
ATOM 12574 C CA . VAL B 1 786 ? 36.812 -39 4.539 1 94.69 786 VAL B CA 1
ATOM 12575 C C . VAL B 1 786 ? 35.844 -39.781 5.414 1 94.69 786 VAL B C 1
ATOM 12577 O O . VAL B 1 786 ? 35.906 -41.031 5.473 1 94.69 786 VAL B O 1
ATOM 12580 N N . PRO B 1 787 ? 35.031 -39.094 6.129 1 94.88 787 PRO B N 1
ATOM 12581 C CA . PRO B 1 787 ? 34.031 -39.812 6.945 1 94.88 787 PRO B CA 1
ATOM 12582 C C . PRO B 1 787 ? 33.094 -40.656 6.109 1 94.88 787 PRO B C 1
ATOM 12584 O O . PRO B 1 787 ? 32.719 -40.25 5.008 1 94.88 787 PRO B O 1
ATOM 12587 N N . LEU B 1 788 ? 32.656 -41.75 6.707 1 91.38 788 LEU B N 1
ATOM 12588 C CA . LEU B 1 788 ? 31.641 -42.594 6.062 1 91.38 788 LEU B CA 1
ATOM 12589 C C . LEU B 1 788 ? 30.281 -41.875 6.062 1 91.38 788 LEU B C 1
ATOM 12591 O O . LEU B 1 788 ? 30.062 -40.969 6.852 1 91.38 788 LEU B O 1
ATOM 12595 N N . ASP B 1 789 ? 29.422 -42.312 5.18 1 91.5 789 ASP B N 1
ATOM 12596 C CA . ASP B 1 789 ? 28.109 -41.688 5.086 1 91.5 789 ASP B CA 1
ATOM 12597 C C . ASP B 1 789 ? 27.188 -42.188 6.207 1 91.5 789 ASP B C 1
ATOM 12599 O O . ASP B 1 789 ? 25.984 -41.875 6.207 1 91.5 789 ASP B O 1
ATOM 12603 N N . THR B 1 790 ? 27.719 -43 7.18 1 90.12 790 THR B N 1
ATOM 12604 C CA . THR B 1 790 ? 27.016 -43.375 8.406 1 90.12 790 THR B CA 1
ATOM 12605 C C . THR B 1 790 ? 27.969 -43.375 9.594 1 90.12 790 THR B C 1
ATOM 12607 O O . THR B 1 790 ? 29.172 -43.531 9.438 1 90.12 790 THR B O 1
ATOM 12610 N N . PHE B 1 791 ? 27.438 -43.031 10.758 1 88.38 791 PHE B N 1
ATOM 12611 C CA . PHE B 1 791 ? 28.219 -43.094 11.977 1 88.38 791 PHE B CA 1
ATOM 12612 C C . PHE B 1 791 ? 27.562 -44.031 12.984 1 88.38 791 PHE B C 1
ATOM 12614 O O . PHE B 1 791 ? 28.047 -44.188 14.109 1 88.38 791 PHE B O 1
ATOM 12621 N N . ARG B 1 792 ? 26.469 -44.531 12.461 1 87.25 792 ARG B N 1
ATOM 12622 C CA . ARG B 1 792 ? 25.703 -45.406 13.344 1 87.25 792 ARG B CA 1
ATOM 12623 C C . ARG B 1 792 ? 26.344 -46.781 13.445 1 87.25 792 ARG B C 1
ATOM 12625 O O . ARG B 1 792 ? 26.984 -47.25 12.492 1 87.25 792 ARG B O 1
ATOM 12632 N N . ASP B 1 793 ? 26.203 -47.438 14.633 1 78.38 793 ASP B N 1
ATOM 12633 C CA . ASP B 1 793 ? 26.719 -48.781 14.828 1 78.38 793 ASP B CA 1
ATOM 12634 C C . ASP B 1 793 ? 25.891 -49.812 14.062 1 78.38 793 ASP B C 1
ATOM 12636 O O . ASP B 1 793 ? 24.766 -49.5 13.648 1 78.38 793 ASP B O 1
ATOM 12640 N N . ALA B 1 794 ? 26.516 -50.906 13.844 1 70.31 794 ALA B N 1
ATOM 12641 C CA . ALA B 1 794 ? 25.891 -52 13.07 1 70.31 794 ALA B CA 1
ATOM 12642 C C . ALA B 1 794 ? 24.562 -52.406 13.695 1 70.31 794 ALA B C 1
ATOM 12644 O O . ALA B 1 794 ? 23.594 -52.719 12.977 1 70.31 794 ALA B O 1
ATOM 12645 N N . SER B 1 795 ? 24.531 -52.406 15.016 1 67.06 795 SER B N 1
ATOM 12646 C CA . SER B 1 795 ? 23.297 -52.812 15.695 1 67.06 795 SER B CA 1
ATOM 12647 C C . SER B 1 795 ? 22.156 -51.844 15.367 1 67.06 795 SER B C 1
ATOM 12649 O O . SER B 1 795 ? 21.016 -52.25 15.164 1 67.06 795 SER B O 1
ATOM 12651 N N . PHE B 1 796 ? 22.422 -50.562 15.227 1 75.56 796 PHE B N 1
ATOM 12652 C CA . PHE B 1 796 ? 21.422 -49.562 14.906 1 75.56 796 PHE B CA 1
ATOM 12653 C C . PHE B 1 796 ? 20.938 -49.719 13.469 1 75.56 796 PHE B C 1
ATOM 12655 O O . PHE B 1 796 ? 19.734 -49.656 13.195 1 75.56 796 PHE B O 1
ATOM 12662 N N . VAL B 1 797 ? 21.844 -50.031 12.586 1 67.69 797 VAL B N 1
ATOM 12663 C CA . VAL B 1 797 ? 21.531 -50.156 11.164 1 67.69 797 VAL B CA 1
ATOM 12664 C C . VAL B 1 797 ? 20.625 -51.375 10.938 1 67.69 797 VAL B C 1
ATOM 12666 O O . VAL B 1 797 ? 19.656 -51.281 10.18 1 67.69 797 VAL B O 1
ATOM 12669 N N . LEU B 1 798 ? 20.953 -52.406 11.695 1 60.41 798 LEU B N 1
ATOM 12670 C CA . LEU B 1 798 ? 20.188 -53.625 11.555 1 60.41 798 LEU B CA 1
ATOM 12671 C C . LEU B 1 798 ? 18.797 -53.469 12.156 1 60.41 798 LEU B C 1
ATOM 12673 O O . LEU B 1 798 ? 17.812 -53.969 11.586 1 60.41 798 LEU B O 1
ATOM 12677 N N . SER B 1 799 ? 18.719 -52.812 13.188 1 56.31 799 SER B N 1
ATOM 12678 C CA . SER B 1 799 ? 17.438 -52.625 13.859 1 56.31 799 SER B CA 1
ATOM 12679 C C . SER B 1 799 ? 16.5 -51.75 13.047 1 56.31 799 SER B C 1
ATOM 12681 O O . SER B 1 799 ? 15.297 -52.031 12.953 1 56.31 799 SER B O 1
ATOM 12683 N N . THR B 1 800 ? 17.062 -50.719 12.422 1 57.06 800 THR B N 1
ATOM 12684 C CA . THR B 1 800 ? 16.25 -49.781 11.672 1 57.06 800 THR B CA 1
ATOM 12685 C C . THR B 1 800 ? 15.867 -50.344 10.305 1 57.06 800 THR B C 1
ATOM 12687 O O . THR B 1 800 ? 14.773 -50.094 9.797 1 57.06 800 THR B O 1
ATOM 12690 N N . ALA B 1 801 ? 16.766 -51 9.672 1 50.16 801 ALA B N 1
ATOM 12691 C CA . ALA B 1 801 ? 16.469 -51.688 8.406 1 50.16 801 ALA B CA 1
ATOM 12692 C C . ALA B 1 801 ? 15.398 -52.75 8.594 1 50.16 801 ALA B C 1
ATOM 12694 O O . ALA B 1 801 ? 14.531 -52.906 7.727 1 50.16 801 ALA B O 1
ATOM 12695 N N . PHE B 1 802 ? 15.5 -53.406 9.742 1 48.53 802 PHE B N 1
ATOM 12696 C CA . PHE B 1 802 ? 14.523 -54.469 10.031 1 48.53 802 PHE B CA 1
ATOM 12697 C C . PHE B 1 802 ? 13.156 -53.844 10.328 1 48.53 802 PHE B C 1
ATOM 12699 O O . PHE B 1 802 ? 12.125 -54.438 9.969 1 48.53 802 PHE B O 1
ATOM 12706 N N . SER B 1 803 ? 13.125 -52.719 10.914 1 45.16 803 SER B N 1
ATOM 12707 C CA . SER B 1 803 ? 11.852 -52.125 11.281 1 45.16 803 SER B CA 1
ATOM 12708 C C . SER B 1 803 ? 11.203 -51.406 10.086 1 45.16 803 SER B C 1
ATOM 12710 O O . SER B 1 803 ? 10 -51.156 10.078 1 45.16 803 SER B O 1
ATOM 12712 N N . ALA B 1 804 ? 11.961 -50.875 9.203 1 45.47 804 ALA B N 1
ATOM 12713 C CA . ALA B 1 804 ? 11.422 -50.062 8.117 1 45.47 804 ALA B CA 1
ATOM 12714 C C . ALA B 1 804 ? 10.734 -50.938 7.074 1 45.47 804 ALA B C 1
ATOM 12716 O O . ALA B 1 804 ? 9.742 -50.531 6.465 1 45.47 804 ALA B O 1
ATOM 12717 N N . SER B 1 805 ? 11.312 -52 6.461 1 36.12 805 SER B N 1
ATOM 12718 C CA . SER B 1 805 ? 10.586 -52.812 5.484 1 36.12 805 SER B CA 1
ATOM 12719 C C . SER B 1 805 ? 10.703 -54.281 5.801 1 36.12 805 SER B C 1
ATOM 12721 O O . SER B 1 805 ? 11.422 -55.031 5.121 1 36.12 805 SER B O 1
ATOM 12723 N N . PRO B 1 806 ? 10.148 -54.688 6.941 1 41.62 806 PRO B N 1
ATOM 12724 C CA . PRO B 1 806 ? 10.25 -56.156 7.117 1 41.62 806 PRO B CA 1
ATOM 12725 C C . PRO B 1 806 ? 9.703 -56.938 5.918 1 41.62 806 PRO B C 1
ATOM 12727 O O . PRO B 1 806 ? 10.266 -57.969 5.547 1 41.62 806 PRO B O 1
ATOM 12730 N N . GLY B 1 807 ? 8.734 -56.312 5.371 1 39.62 807 GLY B N 1
ATOM 12731 C CA . GLY B 1 807 ? 8.07 -56.969 4.258 1 39.62 807 GLY B CA 1
ATOM 12732 C C . GLY B 1 807 ? 8.875 -56.938 2.975 1 39.62 807 GLY B C 1
ATOM 12733 O O . GLY B 1 807 ? 8.938 -57.938 2.252 1 39.62 807 GLY B O 1
ATOM 12734 N N . ALA B 1 808 ? 9.539 -55.812 2.744 1 41.59 808 ALA B N 1
ATOM 12735 C CA . ALA B 1 808 ? 10.297 -55.719 1.503 1 41.59 808 ALA B CA 1
ATOM 12736 C C . ALA B 1 808 ? 11.523 -56.625 1.542 1 41.59 808 ALA B C 1
ATOM 12738 O O . ALA B 1 808 ? 11.906 -57.219 0.526 1 41.59 808 ALA B O 1
ATOM 12739 N N . ILE B 1 809 ? 12.148 -56.812 2.686 1 43.38 809 ILE B N 1
ATOM 12740 C CA . ILE B 1 809 ? 13.227 -57.781 2.809 1 43.38 809 ILE B CA 1
ATOM 12741 C C . ILE B 1 809 ? 12.672 -59.188 2.578 1 43.38 809 ILE B C 1
ATOM 12743 O O . ILE B 1 809 ? 13.273 -60 1.854 1 43.38 809 ILE B O 1
ATOM 12747 N N . VAL B 1 810 ? 11.461 -59.438 3.158 1 43.41 810 VAL B N 1
ATOM 12748 C CA . VAL B 1 810 ? 10.844 -60.719 2.938 1 43.41 810 VAL B CA 1
ATOM 12749 C C . VAL B 1 810 ? 10.445 -60.875 1.469 1 43.41 810 VAL B C 1
ATOM 12751 O O . VAL B 1 810 ? 10.688 -61.906 0.852 1 43.41 810 VAL B O 1
ATOM 12754 N N . ILE B 1 811 ? 10.055 -59.719 0.883 1 44.09 811 ILE B N 1
ATOM 12755 C CA . ILE B 1 811 ? 9.648 -59.781 -0.517 1 44.09 811 ILE B CA 1
ATOM 12756 C C . ILE B 1 811 ? 10.883 -59.812 -1.414 1 44.09 811 ILE B C 1
ATOM 12758 O O . ILE B 1 811 ? 10.93 -60.531 -2.402 1 44.09 811 ILE B O 1
ATOM 12762 N N . SER B 1 812 ? 11.984 -59.156 -1.104 1 45.81 812 SER B N 1
ATOM 12763 C CA . SER B 1 812 ? 13.234 -59.219 -1.856 1 45.81 812 SER B CA 1
ATOM 12764 C C . SER B 1 812 ? 13.898 -60.594 -1.701 1 45.81 812 SER B C 1
ATOM 12766 O O . SER B 1 812 ? 14.406 -61.156 -2.674 1 45.81 812 SER B O 1
ATOM 12768 N N . ILE B 1 813 ? 13.875 -61.094 -0.502 1 48.31 813 ILE B N 1
ATOM 12769 C CA . ILE B 1 813 ? 14.352 -62.469 -0.305 1 48.31 813 ILE B CA 1
ATOM 12770 C C . ILE B 1 813 ? 13.445 -63.438 -1.039 1 48.31 813 ILE B C 1
ATOM 12772 O O . ILE B 1 813 ? 13.922 -64.375 -1.71 1 48.31 813 ILE B O 1
ATOM 12776 N N . LEU B 1 814 ? 12.172 -63.125 -1.02 1 48.09 814 LEU B N 1
ATOM 12777 C CA . LEU B 1 814 ? 11.227 -63.969 -1.761 1 48.09 814 LEU B CA 1
ATOM 12778 C C . LEU B 1 814 ? 11.352 -63.719 -3.262 1 48.09 814 LEU B C 1
ATOM 12780 O O . LEU B 1 814 ? 11.305 -64.688 -4.051 1 48.09 814 LEU B O 1
ATOM 12784 N N . GLY B 1 815 ? 11.609 -62.5 -3.67 1 47.62 815 GLY B N 1
ATOM 12785 C CA . GLY B 1 815 ? 11.891 -62.219 -5.066 1 47.62 815 GLY B CA 1
ATOM 12786 C C . GLY B 1 815 ? 13.203 -62.781 -5.551 1 47.62 815 GLY B C 1
ATOM 12787 O O . GLY B 1 815 ? 13.273 -63.344 -6.648 1 47.62 815 GLY B O 1
ATOM 12788 N N . PHE B 1 816 ? 14.203 -62.75 -4.73 1 52.28 816 PHE B N 1
ATOM 12789 C CA . PHE B 1 816 ? 15.469 -63.406 -5.02 1 52.28 816 PHE B CA 1
ATOM 12790 C C . PHE B 1 816 ? 15.289 -64.938 -5.055 1 52.28 816 PHE B C 1
ATOM 12792 O O . PHE B 1 816 ? 15.812 -65.562 -5.941 1 52.28 816 PHE B O 1
ATOM 12799 N N . ILE B 1 817 ? 14.523 -65.438 -4.215 1 50.91 817 ILE B N 1
ATOM 12800 C CA . ILE B 1 817 ? 14.203 -66.875 -4.219 1 50.91 817 ILE B CA 1
ATOM 12801 C C . ILE B 1 817 ? 13.352 -67.188 -5.438 1 50.91 817 ILE B C 1
ATOM 12803 O O . ILE B 1 817 ? 13.578 -68.25 -6.109 1 50.91 817 ILE B O 1
ATOM 12807 N N . LEU B 1 818 ? 12.508 -66.25 -5.758 1 50.62 818 LEU B N 1
ATOM 12808 C CA . LEU B 1 818 ? 11.703 -66.5 -6.953 1 50.62 818 LEU B CA 1
ATOM 12809 C C . LEU B 1 818 ? 12.539 -66.25 -8.211 1 50.62 818 LEU B C 1
ATOM 12811 O O . LEU B 1 818 ? 12.398 -67.062 -9.18 1 50.62 818 LEU B O 1
ATOM 12815 N N . THR B 1 819 ? 13.422 -65.312 -8.219 1 52.75 819 THR B N 1
ATOM 12816 C CA . THR B 1 819 ? 14.328 -65.125 -9.344 1 52.75 819 THR B CA 1
ATOM 12817 C C . THR B 1 819 ? 15.289 -66.312 -9.461 1 52.75 819 THR B C 1
ATOM 12819 O O . THR B 1 819 ? 15.531 -66.812 -10.555 1 52.75 819 THR B O 1
ATOM 12822 N N . ILE B 1 820 ? 15.789 -66.688 -8.375 1 55.09 820 ILE B N 1
ATOM 12823 C CA . ILE B 1 820 ? 16.578 -67.938 -8.375 1 55.09 820 ILE B CA 1
ATOM 12824 C C . ILE B 1 820 ? 15.711 -69.125 -8.773 1 55.09 820 ILE B C 1
ATOM 12826 O O . ILE B 1 820 ? 16.141 -70 -9.562 1 55.09 820 ILE B O 1
ATOM 12830 N N . ALA B 1 821 ? 14.484 -69.125 -8.336 1 53.25 821 ALA B N 1
ATOM 12831 C CA . ALA B 1 821 ? 13.555 -70.188 -8.711 1 53.25 821 ALA B CA 1
ATOM 12832 C C . ALA B 1 821 ? 13.203 -70.125 -10.195 1 53.25 821 ALA B C 1
ATOM 12834 O O . ALA B 1 821 ? 13.141 -71.125 -10.875 1 53.25 821 ALA B O 1
ATOM 12835 N N . VAL B 1 822 ? 13.055 -68.875 -10.656 1 54.78 822 VAL B N 1
ATOM 12836 C CA . VAL B 1 822 ? 12.805 -68.688 -12.086 1 54.78 822 VAL B CA 1
ATOM 12837 C C . VAL B 1 822 ? 14.055 -69 -12.883 1 54.78 822 VAL B C 1
ATOM 12839 O O . VAL B 1 822 ? 13.984 -69.688 -13.906 1 54.78 822 VAL B O 1
ATOM 12842 N N . PHE B 1 823 ? 15.219 -68.562 -12.375 1 57.03 823 PHE B N 1
ATOM 12843 C CA . PHE B 1 823 ? 16.469 -69 -13.023 1 57.03 823 PHE B CA 1
ATOM 12844 C C . PHE B 1 823 ? 16.641 -70.5 -12.953 1 57.03 823 PHE B C 1
ATOM 12846 O O . PHE B 1 823 ? 17.047 -71.125 -13.938 1 57.03 823 PHE B O 1
ATOM 12853 N N . TYR B 1 824 ? 16.312 -71 -11.852 1 54.81 824 TYR B N 1
ATOM 12854 C CA . TYR B 1 824 ? 16.359 -72.438 -11.719 1 54.81 824 TYR B CA 1
ATOM 12855 C C . TYR B 1 824 ? 15.312 -73.125 -12.609 1 54.81 824 TYR B C 1
ATOM 12857 O O . TYR B 1 824 ? 15.586 -74.125 -13.273 1 54.81 824 TYR B O 1
ATOM 12865 N N . PHE B 1 825 ? 14.148 -72.5 -12.664 1 54.69 825 PHE B N 1
ATOM 12866 C CA . PHE B 1 825 ? 13.102 -73 -13.562 1 54.69 825 PHE B CA 1
ATOM 12867 C C . PHE B 1 825 ? 13.508 -72.812 -15.023 1 54.69 825 PHE B C 1
ATOM 12869 O O . PHE B 1 825 ? 13.359 -73.688 -15.828 1 54.69 825 PHE B O 1
ATOM 12876 N N . CYS B 1 826 ? 14.062 -71.562 -15.312 1 54 826 CYS B N 1
ATOM 12877 C CA . CYS B 1 826 ? 14.555 -71.312 -16.672 1 54 826 CYS B CA 1
ATOM 12878 C C . CYS B 1 826 ? 15.742 -72.25 -16.984 1 54 826 CYS B C 1
ATOM 12880 O O . CYS B 1 826 ? 15.828 -72.75 -18.078 1 54 826 CYS B O 1
ATOM 12882 N N . TYR B 1 827 ? 16.578 -72.375 -15.992 1 52.44 827 TYR B N 1
ATOM 12883 C CA . TYR B 1 827 ? 17.703 -73.25 -16.156 1 52.44 827 TYR B CA 1
ATOM 12884 C C . TYR B 1 827 ? 17.203 -74.688 -16.328 1 52.44 827 TYR B C 1
ATOM 12886 O O . TYR B 1 827 ? 17.672 -75.438 -17.203 1 52.44 827 TYR B O 1
ATOM 12894 N N . ARG B 1 828 ? 16.172 -75.062 -15.547 1 53.09 828 ARG B N 1
ATOM 12895 C CA . ARG B 1 828 ? 15.57 -76.375 -15.688 1 53.09 828 ARG B CA 1
ATOM 12896 C C . ARG B 1 828 ? 14.844 -76.5 -17.031 1 53.09 828 ARG B C 1
ATOM 12898 O O . ARG B 1 828 ? 14.938 -77.562 -17.688 1 53.09 828 ARG B O 1
ATOM 12905 N N . HIS B 1 829 ? 14.195 -75.438 -17.359 1 52.47 829 HIS B N 1
ATOM 12906 C CA . HIS B 1 829 ? 13.508 -75.438 -18.641 1 52.47 829 HIS B CA 1
ATOM 12907 C C . HIS B 1 829 ? 14.5 -75.438 -19.797 1 52.47 829 HIS B C 1
ATOM 12909 O O . HIS B 1 829 ? 14.32 -76.125 -20.781 1 52.47 829 HIS B O 1
ATOM 12915 N N . TYR B 1 830 ? 15.57 -74.562 -19.656 1 51.03 830 TYR B N 1
ATOM 12916 C CA . TYR B 1 830 ? 16.641 -74.625 -20.641 1 51.03 830 TYR B CA 1
ATOM 12917 C C . TYR B 1 830 ? 17.312 -75.938 -20.703 1 51.03 830 TYR B C 1
ATOM 12919 O O . TYR B 1 830 ? 17.578 -76.5 -21.781 1 51.03 830 TYR B O 1
ATOM 12927 N N . ARG B 1 831 ? 17.5 -76.562 -19.562 1 51.62 831 ARG B N 1
ATOM 12928 C CA . ARG B 1 831 ? 18.062 -77.938 -19.516 1 51.62 831 ARG B CA 1
ATOM 12929 C C . ARG B 1 831 ? 17.094 -78.938 -20.125 1 51.62 831 ARG B C 1
ATOM 12931 O O . ARG B 1 831 ? 17.516 -79.812 -20.859 1 51.62 831 ARG B O 1
ATOM 12938 N N . MET B 1 832 ? 15.805 -78.625 -19.812 1 52.19 832 MET B N 1
ATOM 12939 C CA . MET B 1 832 ? 14.789 -79.5 -20.406 1 52.19 832 MET B CA 1
ATOM 12940 C C . MET B 1 832 ? 14.703 -79.312 -21.906 1 52.19 832 MET B C 1
ATOM 12942 O O . MET B 1 832 ? 14.594 -80.25 -22.672 1 52.19 832 MET B O 1
ATOM 12946 N N . GLN B 1 833 ? 14.812 -78 -22.312 1 49.59 833 GLN B N 1
ATOM 12947 C CA . GLN B 1 833 ? 14.812 -77.75 -23.75 1 49.59 833 GLN B CA 1
ATOM 12948 C C . GLN B 1 833 ? 16.047 -78.312 -24.422 1 49.59 833 GLN B C 1
ATOM 12950 O O . GLN B 1 833 ? 15.953 -78.938 -25.5 1 49.59 833 GLN B O 1
ATOM 12955 N N . LYS B 1 834 ? 17.156 -78.188 -23.797 1 53.72 834 LYS B N 1
ATOM 12956 C CA . LYS B 1 834 ? 18.375 -78.812 -24.344 1 53.72 834 LYS B CA 1
ATOM 12957 C C . LYS B 1 834 ? 18.281 -80.312 -24.359 1 53.72 834 LYS B C 1
ATOM 12959 O O . LYS B 1 834 ? 18.734 -81 -25.312 1 53.72 834 LYS B O 1
ATOM 12964 N N . LEU B 1 835 ? 17.625 -80.875 -23.328 1 50.31 835 LEU B N 1
ATOM 12965 C CA . LEU B 1 835 ? 17.406 -82.312 -23.297 1 50.31 835 LEU B CA 1
ATOM 12966 C C . LEU B 1 835 ? 16.422 -82.75 -24.375 1 50.31 835 LEU B C 1
ATOM 12968 O O . LEU B 1 835 ? 16.625 -83.75 -25.047 1 50.31 835 LEU B O 1
ATOM 12972 N N . VAL B 1 836 ? 15.438 -81.812 -24.562 1 50.22 836 VAL B N 1
ATOM 12973 C CA . VAL B 1 836 ? 14.469 -82.125 -25.609 1 50.22 836 VAL B CA 1
ATOM 12974 C C . VAL B 1 836 ? 15.133 -81.938 -26.984 1 50.22 836 VAL B C 1
ATOM 12976 O O . VAL B 1 836 ? 14.945 -82.812 -27.859 1 50.22 836 VAL B O 1
ATOM 12979 N N . GLU B 1 837 ? 15.938 -80.938 -27.203 1 49.59 837 GLU B N 1
ATOM 12980 C CA . GLU B 1 837 ? 16.641 -80.75 -28.469 1 49.59 837 GLU B CA 1
ATOM 12981 C C . GLU B 1 837 ? 17.625 -81.938 -28.719 1 49.59 837 GLU B C 1
ATOM 12983 O O . GLU B 1 837 ? 17.719 -82.438 -29.828 1 49.59 837 GLU B O 1
ATOM 12988 N N . GLN B 1 838 ? 18.344 -82.25 -27.656 1 47.31 838 GLN B N 1
ATOM 12989 C CA . GLN B 1 838 ? 19.234 -83.375 -27.797 1 47.31 838 GLN B CA 1
ATOM 12990 C C . GLN B 1 838 ? 18.453 -84.688 -28.062 1 47.31 838 GLN B C 1
ATOM 12992 O O . GLN B 1 838 ? 18.891 -85.562 -28.844 1 47.31 838 GLN B O 1
ATOM 12997 N N . ALA B 1 839 ? 17.328 -84.75 -27.344 1 39.19 839 ALA B N 1
ATOM 12998 C CA . ALA B 1 839 ? 16.5 -85.875 -27.531 1 39.19 839 ALA B CA 1
ATOM 12999 C C . ALA B 1 839 ? 15.898 -85.938 -28.938 1 39.19 839 ALA B C 1
ATOM 13001 O O . ALA B 1 839 ? 15.773 -87 -29.562 1 39.19 839 ALA B O 1
ATOM 13002 N N . LEU B 1 840 ? 15.484 -84.688 -29.438 1 40.66 840 LEU B N 1
ATOM 13003 C CA . LEU B 1 840 ? 14.984 -84.625 -30.812 1 40.66 840 LEU B CA 1
ATOM 13004 C C . LEU B 1 840 ? 16.094 -85 -31.797 1 40.66 840 LEU B C 1
ATOM 13006 O O . LEU B 1 840 ? 15.828 -85.625 -32.812 1 40.66 840 LEU B O 1
ATOM 13010 N N . GLU B 1 841 ? 17.281 -84.438 -31.594 1 42.66 841 GLU B N 1
ATOM 13011 C CA . GLU B 1 841 ? 18.359 -84.812 -32.5 1 42.66 841 GLU B CA 1
ATOM 13012 C C . GLU B 1 841 ? 18.625 -86.312 -32.375 1 42.66 841 GLU B C 1
ATOM 13014 O O . GLU B 1 841 ? 18.953 -87 -33.375 1 42.66 841 GLU B O 1
ATOM 1301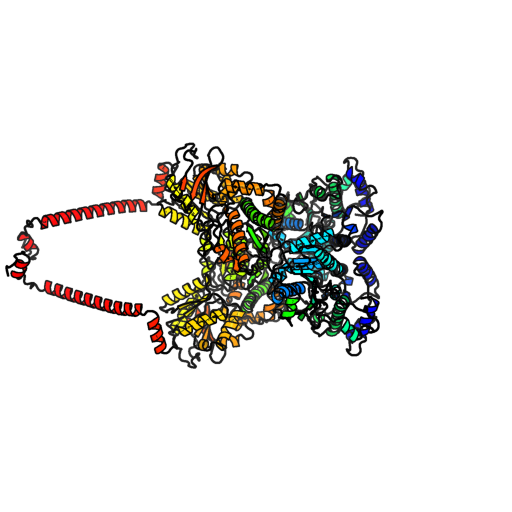9 N N . ALA B 1 842 ? 18.609 -86.812 -31.062 1 34.53 842 ALA B N 1
ATOM 13020 C CA . ALA B 1 842 ? 18.812 -88.25 -30.969 1 34.53 842 ALA B CA 1
ATOM 13021 C C . ALA B 1 842 ? 17.531 -89 -31.297 1 34.53 842 ALA B C 1
ATOM 13023 O O . ALA B 1 842 ? 16.438 -88.562 -30.906 1 34.53 842 ALA B O 1
ATOM 13024 N N . ASN B 1 843 ? 17.234 -89.438 -32.562 1 36.44 843 ASN B N 1
ATOM 13025 C CA . ASN B 1 843 ? 16.219 -90.25 -33.219 1 36.44 843 ASN B CA 1
ATOM 13026 C C . ASN B 1 843 ? 15.492 -91.125 -32.25 1 36.44 843 ASN B C 1
ATOM 13028 O O . ASN B 1 843 ? 14.828 -92.125 -32.625 1 36.44 843 ASN B O 1
ATOM 13032 N N . GLN B 1 844 ? 16.016 -91.375 -30.984 1 33.5 844 GLN B N 1
ATOM 13033 C CA . GLN B 1 844 ? 15.664 -92.562 -30.219 1 33.5 844 GLN B CA 1
ATOM 13034 C C . GLN B 1 844 ? 14.344 -92.375 -29.484 1 33.5 844 GLN B C 1
ATOM 13036 O O . GLN B 1 844 ? 14.32 -92.312 -28.25 1 33.5 844 GLN B O 1
ATOM 13041 N N . PHE B 1 845 ? 13.469 -91.375 -29.891 1 31.11 845 PHE B N 1
ATOM 13042 C CA . PHE B 1 845 ? 12.312 -91.312 -29.016 1 31.11 845 PHE B CA 1
ATOM 13043 C C . PHE B 1 845 ? 11.461 -92.625 -29.156 1 31.11 845 PHE B C 1
ATOM 13045 O O . PHE B 1 845 ? 10.891 -92.875 -30.219 1 31.11 845 PHE B O 1
ATOM 13052 N N . PRO B 1 846 ? 11.766 -93.75 -28.438 1 33 846 PRO B N 1
ATOM 13053 C CA . PRO B 1 846 ? 11.07 -95 -28.484 1 33 846 PRO B CA 1
ATOM 13054 C C . PRO B 1 846 ? 9.57 -94.875 -28.266 1 33 846 PRO B C 1
ATOM 13056 O O . PRO B 1 846 ? 9.133 -94.188 -27.344 1 33 846 PRO B O 1
ATOM 13059 N N . VAL B 1 847 ? 8.711 -94.875 -29.406 1 32.66 847 VAL B N 1
ATOM 13060 C CA . VAL B 1 847 ? 7.254 -94.938 -29.484 1 32.66 847 VAL B CA 1
ATOM 13061 C C . VAL B 1 847 ? 6.77 -96.188 -28.797 1 32.66 847 VAL B C 1
ATOM 13063 O O . VAL B 1 847 ? 6.957 -97.312 -29.312 1 32.66 847 VAL B O 1
ATOM 13066 N N . THR B 1 848 ? 7.172 -96.5 -27.547 1 32.97 848 THR B N 1
ATOM 13067 C CA . THR B 1 848 ? 6.754 -97.875 -27.172 1 32.97 848 THR B CA 1
ATOM 13068 C C . THR B 1 848 ? 5.242 -98 -27.312 1 32.97 848 THR B C 1
ATOM 13070 O O . THR B 1 848 ? 4.508 -97.062 -27.312 1 32.97 848 THR B O 1
ATOM 13073 N N . ASP B 1 849 ? 4.793 -99.188 -27.875 1 35.66 849 ASP B N 1
ATOM 13074 C CA . ASP B 1 849 ? 3.475 -99.75 -28.203 1 35.66 849 ASP B CA 1
ATOM 13075 C C . ASP B 1 849 ? 2.475 -99.438 -27.078 1 35.66 849 ASP B C 1
ATOM 13077 O O . ASP B 1 849 ? 1.31 -99.125 -27.344 1 35.66 849 ASP B O 1
ATOM 13081 N N . GLU B 1 850 ? 2.986 -99.688 -25.812 1 37.31 850 GLU B N 1
ATOM 13082 C CA . GLU B 1 850 ? 2.072 -99.75 -24.672 1 37.31 850 GLU B CA 1
ATOM 13083 C C . GLU B 1 850 ? 1.439 -98.375 -24.406 1 37.31 850 GLU B C 1
ATOM 13085 O O . GLU B 1 850 ? 0.241 -98.25 -24.125 1 37.31 850 GLU B O 1
ATOM 13090 N N . GLU B 1 851 ? 2.363 -97.312 -24.578 1 32 851 GLU B N 1
ATOM 13091 C CA . GLU B 1 851 ? 1.832 -96 -24.188 1 32 851 GLU B CA 1
ATOM 13092 C C . GLU B 1 851 ? 0.838 -95.5 -25.219 1 32 851 GLU B C 1
ATOM 13094 O O . GLU B 1 851 ? -0.074 -94.75 -24.875 1 32 851 GLU B O 1
ATOM 13099 N N . LEU B 1 852 ? 1.065 -96.062 -26.562 1 35.59 852 LEU B N 1
ATOM 13100 C CA . LEU B 1 852 ? 0.023 -95.75 -27.531 1 35.59 852 LEU B CA 1
ATOM 13101 C C . LEU B 1 852 ? -1.309 -96.312 -27.125 1 35.59 852 LEU B C 1
ATOM 13103 O O . LEU B 1 852 ? -2.365 -95.75 -27.328 1 35.59 852 LEU B O 1
ATOM 13107 N N . ARG B 1 853 ? -1.291 -97.625 -26.5 1 41.16 853 ARG B N 1
ATOM 13108 C CA . ARG B 1 853 ? -2.502 -98.312 -26.078 1 41.16 853 ARG B CA 1
ATOM 13109 C C . ARG B 1 853 ? -3.244 -97.562 -25 1 41.16 853 ARG B C 1
ATOM 13111 O O . ARG B 1 853 ? -4.473 -97.438 -25.031 1 41.16 853 ARG B O 1
ATOM 13118 N N . CYS B 1 854 ? -2.4 -96.938 -24.047 1 36.72 854 CYS B N 1
ATOM 13119 C CA . CYS B 1 854 ? -3.064 -96.25 -22.953 1 36.72 854 CYS B CA 1
ATOM 13120 C C . CYS B 1 854 ? -3.801 -95 -23.453 1 36.72 854 CYS B C 1
ATOM 13122 O O . CYS B 1 854 ? -4.879 -94.688 -22.953 1 36.72 854 CYS B O 1
ATOM 13124 N N . LEU B 1 855 ? -3.105 -94.25 -24.438 1 33.03 855 LEU B N 1
ATOM 13125 C CA . LEU B 1 855 ? -3.842 -93.125 -24.969 1 33.03 855 LEU B CA 1
ATOM 13126 C C . LEU B 1 855 ? -5.102 -93.562 -25.703 1 33.03 855 LEU B C 1
ATOM 13128 O O . LEU B 1 855 ? -6.004 -92.75 -25.953 1 33.03 855 LEU B O 1
ATOM 13132 N N . ARG B 1 856 ? -4.965 -94.812 -26.328 1 41.75 856 ARG B N 1
ATOM 13133 C CA . ARG B 1 856 ? -6.117 -95.312 -27.047 1 41.75 856 ARG B CA 1
ATOM 13134 C C . ARG B 1 856 ? -7.152 -95.875 -26.078 1 41.75 856 ARG B C 1
ATOM 13136 O O . ARG B 1 856 ? -8.156 -96.5 -26.5 1 41.75 856 ARG B O 1
ATOM 13143 N N . GLY B 1 857 ? -7.434 -95.188 -24.781 1 36.16 857 GLY B N 1
ATOM 13144 C CA . GLY B 1 857 ? -8.492 -95.438 -23.797 1 36.16 857 GLY B CA 1
ATOM 13145 C C . GLY B 1 857 ? -8.727 -96.875 -23.469 1 36.16 857 GLY B C 1
ATOM 13146 O O . GLY B 1 857 ? -9.789 -97.25 -22.938 1 36.16 857 GLY B O 1
ATOM 13147 N N . ILE B 1 858 ? -8.078 -97.812 -23.984 1 34.06 858 ILE B N 1
ATOM 13148 C CA . ILE B 1 858 ? -8.477 -99.125 -23.562 1 34.06 858 ILE B CA 1
ATOM 13149 C C . ILE B 1 858 ? -8.031 -99.375 -22.125 1 34.06 858 ILE B C 1
ATOM 13151 O O . ILE B 1 858 ? -6.832 -99.312 -21.828 1 34.06 858 ILE B O 1
ATOM 13155 N N . LYS B 1 859 ? -8.969 -99.125 -21.125 1 36.69 859 LYS B N 1
ATOM 13156 C CA . LYS B 1 859 ? -9.109 -99.312 -19.688 1 36.69 859 LYS B CA 1
ATOM 13157 C C . LYS B 1 859 ? -8.758 -100.75 -19.312 1 36.69 859 LYS B C 1
ATOM 13159 O O . LYS B 1 859 ? -9.344 -101.688 -19.844 1 36.69 859 LYS B O 1
ATOM 13164 N N . ASP B 1 860 ? -7.434 -101.188 -19.172 1 29.25 860 ASP B N 1
ATOM 13165 C CA . ASP B 1 860 ? -7.316 -102.5 -18.562 1 29.25 860 ASP B CA 1
ATOM 13166 C C . ASP B 1 860 ? -8.133 -102.562 -17.281 1 29.25 860 ASP B C 1
ATOM 13168 O O . ASP B 1 860 ? -8.227 -101.562 -16.531 1 29.25 860 ASP B O 1
ATOM 13172 N N . ASP B 1 861 ? -8.953 -103.562 -17.219 1 26.34 861 ASP B N 1
ATOM 13173 C CA . ASP B 1 861 ? -9.562 -104.312 -16.141 1 26.34 861 ASP B CA 1
ATOM 13174 C C . ASP B 1 861 ? -8.516 -104.75 -15.094 1 26.34 861 ASP B C 1
ATOM 13176 O O . ASP B 1 861 ? -8.82 -105.5 -14.156 1 26.34 861 ASP B O 1
ATOM 13180 N N . VAL B 1 862 ? -7.57 -104 -14.57 1 23.09 862 VAL B N 1
ATOM 13181 C CA . VAL B 1 862 ? -7.402 -104.562 -13.227 1 23.09 862 VAL B CA 1
ATOM 13182 C C . VAL B 1 862 ? -8.562 -104.125 -12.336 1 23.09 862 VAL B C 1
ATOM 13184 O O . VAL B 1 862 ? -8.984 -102.938 -12.391 1 23.09 862 VAL B O 1
#